Protein 7VFD (pdb70)

GO terms:
  GO:0042802 identical protein binding (F, IPI)

Foldseek 3Di:
DDDPCRVCVPVDDDDDDPPDDDDDDDFDKDKDKDKFFFDWAKVYWIKTKTKDADPQFFWWDWKKKKWKFAWDFAFFWKAWDQLLQLLFFQKKFKAWPFGTPAIDGSLVQCVVCVQPPVQSVLSPFDCLHFPTFGHDGRGGTRHHMDMGMHTRHFQQPPPNNLSTGGWLNIMMMMMTTTDQVLQTMKTFPNDPVVVVRVPDDIGMMMIIMTMRTDPDDDDKFKGWYKDKWWFDWQAQKTKFFQAFWFQKKFKFKDFDCPVDPQWFLFDQTSDDDQVSLQVRVVVLVVQQFKAKDLPDDDQWDPLWDKAFADPQQWDDQPPATAGEEEAPRDPSITMIGGFAQFWFDQDPPDDIDGQNRQWHYWYFYADPVVRGTDTDDTHGRDGQLSRQQHQCLQCDPSGPGNGHGGGPVSVSNIMRHNNPNATDRGNLNPDDFFQKKWKDFFNHTDDIDGDLVQQVVQCVVVVDDDGGNMDGQFPDDPTVDDTGTDGADVVSRGGMMMMGTDTHDDDPRDSSNPGMMMMMMMTIFMWMWDQDPTIDIDGDD/DDDPCRVCVPVDDDDDDPPDDDDDDDFDKDKDKDKFFFDWAKVYWIKTKTKDADPQFFWWDWKKKKWKFAWDFAFFWKAWDQLLQLLFFQKKFKAWPFGTPAIDGSLVQCVVCVQPPVQSVLSPFDCLHFPTFGHDGRGGTRHHMDMGMHTRHFQQPPPNNLSTGGWLNIMMMMMTTTDQVLQTMKTFPNDPVVVVRVPDDIGMMMIIMTMRTDPDDDDKFKGWYKDKWWFDWQAQKTKFFQAFWFQKKFKFKDFDCPVDPQWFLFDQTSDDDQVSLQVRVVVLVVQQFKAKDLPDDDQWDPLWDKAFADPQQWDDQPPATAGEEEAPRDPSITMIGGFAQFWFDQDPPDDIDGQNRQWHYWYFYADPVVRGTDTDDTHGRDGQLSRQQHQCLQCDPSGPGNGHGGGPVSVSNIMRHNNPNATDRGNLNPDDFFQKKWKDFFNHTDDIDGDLVQQVVQCVVVVDDDGGNMDGQFPDDPTVDDTGTDGADVVSRGGMMMMGTDTHDDDPRDSSNPGMMMMMMMTIFMWMWDQDPTIDIDGDD/DDDPCRVCVPVDDDDDDPPDDDDDDDFDKDKDKDKFFFDWAKVYWIKTKTKDADPQFFWWDWKKKKWKFAWDFAFFWKAWDQLLQLLFFQKKFKAWPFGTPAIDGSLVQCVVCVQPPVQSVLSPFDCLHFPTFGHDGRGGTRHHMDMGMHTRHFQQPPPNNLSTGGWLNIMMMMMTTTDQVLQTMKTFPNDPVVVVRVPDDIGMMMIIMTMRTDPDDDDKFKGWYKDKWWFDWQAQKTKFFQAFWFQKKFKFKDFDCPVDPQWFLFDQTSDDDQVSLQVRVVVLVVQQFKAKDLPDDDQWDPLWDKAFADPQQWDDQPPATAGEEEAPRDPSITMIGGFAQFWFDQDPPDDIDGQSRQWHYWYFYADPVVRGTDTDDTDGRDGQLSRQQHQCLQCDPSGPGNGHGGGPVSVSNIMRHNNPNATDRGNLNPDDFFQKKWKDFFNHTDDIDGDLVQQVVQCVVVVDDDGGNMDGQFPDDPTVDDTGTDGADVVSRGGMMMMGTDTHDDDPRDSSNPGMMMMMMMTIFMWMWDQDPTIDIDGDD

Secondary structure (DSSP, 8-state):
---HHHHHHT-----B-SS----BPBPPEEEEEEEEE-EEE-----EEEEEE--TT--EEEEEEEEEEEPPEESSEEEEE-TTHHHHTEEEEEEEETTEEEEEEEHHHHHHHHTT-HHHHHHTT-SHHHHS-EEE-STT-EEE--EEEEEEE--GGGTTGGGGPEE--S--EEEEEEEPPGGGGEEE-TTS-HHHHHHH----EEEEEEEEEESS-----EEEEEEEEEEPPTT-SEEEE---SEEEEEEEEEEEE-TTS--EES---TT--SHHHHHHHHHHHHHHHHEEEESSS--SS-TT--EEE--TT-EEEETTEEEEEEEES--TT-EEEEES-SBEE-SSTTS--EEGGGGEEEEEEEEETTTTEEEEEEEEE---HHHHHS-HHHHT-TT-SS--B---HHHHTT-EE---TT--TTSTT--S--EEEEEEEETTEEEEEESSSHHHHHHHHHHT-SS--EEEE---SPTTTBPPP-EE-BTTTTB--EEEEEEEPP--TTSGGGG-EEEEEEEEEEEEEEE-SSS-EEEE--/---HHHHHHT-----B-SS----BPBPPEEEEEEEEE-EEE-----EEEEEE--TT--EEEEEEEEEEEPPEESSEEEEE-TTHHHHTEEEEEEEETTEEEEEEEHHHHHHHHTT-HHHHHHTT-SHHHHS-EEE-STT-EEE--EEEEEEE--GGGTTGGGGPEE--S--EEEEEEEPPGGGGEEE-TTS-HHHHHHH----EEEEEEEEEESS-----EEEEEEEEEEPPTT-SEEEE---SEEEEEEEEEEEE-TTS--EES---TT--SHHHHHHHHHHHHHHHHEEEESSS--SS-TT--EEE--TT-EEEETTEEEEEEEES--TT-EEEEES-SBEE-SSTTS--EEGGGGEEEEEEEEETTTTEEEEEEEEE---HHHHHS-HHHHT-TT-SS--B---HHHHTT-EE---TT--TTSTT--S--EEEEEEEETTEEEEEESSSHHHHHHHHHHT-SS--EEEE---SPTTTBPPP-EE-BTTTTB--EEEEEEEPP--TTSGGGG-EEEEEEEEEEEEEEE-SSS-EEEE--/---HHHHHHT-----B-SS----BPBPPEEEEEEEEE-EEE-----EEEEEE--TT--EEEEEEEEEEEPPEESSEEEEE-TTHHHHTEEEEEEEETTEEEEEEEHHHHHHHHTT-HHHHHHTT-SHHHHS-EEE-STT-EEE--EEEEEEE--GGGTTGGGGPEE--S--EEEEEEEPPGGGGEEE-TTS-HHHHHHH----EEEEEEEEEESS-----EEEEEEEEEEPPTT-SEEEE---SEEEEEEEEEEEE-TTS--EES---TT--SHHHHHHHHHHHHHHHHEEEESSS--SS-TT--EEE--TT-EEEETTEEEEEEEES--TT-EEEEES-SBEE-SSTTS--EEGGGGEEEEEEEEETTTTEEEEEEEEE---HHHHHS-HHHHT-TT-SS--B---HHHHTT-EE---TT--TTSTT--S--EEEEEEEETTEEEEEESSSHHHHHHHHHHT-SS--EEEE---SPTTTBPPP-EE-BTTTTB--EEEEEEEPP--TTSGGGG-EEEEEEEEEEEEEEE-SSS-EEEE--

InterPro domains:
  IPR005008 Poxvirus rifampicin-resistance [PF03340] (5-547)

Structure (mmCIF, N/CA/C/O backbone):
data_7VFD
#
_entry.id   7VFD
#
_cell.length_a   1.00
_cell.length_b   1.00
_cell.length_c   1.00
_cell.angle_alpha   90.00
_cell.angle_beta   90.00
_cell.angle_gamma   90.00
#
_symmetry.space_group_name_H-M   'P 1'
#
loop_
_entity.id
_entity.type
_entity.pdbx_description
1 polymer 'Scaffold protein D13'
2 water water
#
loop_
_atom_site.group_PDB
_atom_site.id
_atom_site.type_symbol
_atom_site.label_atom_id
_atom_site.label_alt_id
_atom_site.label_comp_id
_atom_site.label_asym_id
_atom_site.label_entity_id
_atom_site.label_seq_id
_atom_site.pdbx_PDB_ins_code
_atom_site.Cartn_x
_atom_site.Cartn_y
_atom_site.Cartn_z
_atom_site.occupancy
_atom_site.B_iso_or_equiv
_atom_site.auth_seq_id
_atom_site.auth_comp_id
_atom_site.auth_asym_id
_atom_site.auth_atom_id
_atom_site.pdbx_PDB_model_num
ATOM 1 N N . ALA A 1 1 ? 125.165 163.509 154.433 1.00 45.07 0 ALA A N 1
ATOM 2 C CA . ALA A 1 1 ? 123.886 164.203 154.507 1.00 45.07 0 ALA A CA 1
ATOM 3 C C . ALA A 1 1 ? 122.752 163.235 154.830 1.00 45.07 0 ALA A C 1
ATOM 4 O O . ALA A 1 1 ? 122.085 162.724 153.932 1.00 45.07 0 ALA A O 1
ATOM 6 N N . MET A 1 2 ? 122.540 162.986 15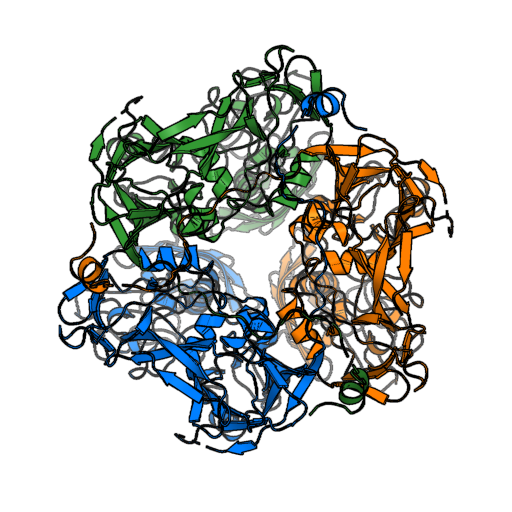6.119 1.00 46.29 1 MET A N 1
ATOM 7 C CA . MET A 1 2 ? 121.469 162.102 156.555 1.00 46.29 1 MET A CA 1
ATOM 8 C C . MET A 1 2 ? 120.127 162.819 156.481 1.00 46.29 1 MET A C 1
ATOM 9 O O . MET A 1 2 ? 120.019 164.002 156.811 1.00 46.29 1 MET A O 1
ATOM 14 N N . ASN A 1 3 ? 119.104 162.093 156.043 1.00 50.94 2 ASN A N 1
ATOM 15 C CA . ASN A 1 3 ? 117.766 162.655 155.944 1.00 50.94 2 ASN A CA 1
ATOM 16 C C . ASN A 1 3 ? 117.104 162.717 157.314 1.00 50.94 2 ASN A C 1
ATOM 17 O O . ASN A 1 3 ? 117.429 161.945 158.222 1.00 50.94 2 ASN A O 1
ATOM 22 N N . ASN A 1 4 ? 116.167 163.657 157.457 1.00 57.13 3 ASN A N 1
ATOM 23 C CA . ASN A 1 4 ? 115.401 163.752 158.696 1.00 57.13 3 ASN A CA 1
ATOM 24 C C . ASN A 1 4 ? 114.638 162.463 158.965 1.00 57.13 3 ASN A C 1
ATOM 25 O O . ASN A 1 4 ? 114.490 162.051 160.121 1.00 57.13 3 ASN A O 1
ATOM 30 N N . THR A 1 5 ? 114.154 161.809 157.907 1.00 51.11 4 THR A N 1
ATOM 31 C CA . THR A 1 5 ? 113.518 160.505 158.062 1.00 51.11 4 THR A CA 1
ATOM 32 C C . THR A 1 5 ? 114.463 159.515 158.730 1.00 51.11 4 THR A C 1
ATOM 33 O O . THR A 1 5 ? 114.082 158.808 159.670 1.00 51.11 4 THR A O 1
ATOM 37 N N . ILE A 1 6 ? 115.710 159.462 158.259 1.00 51.00 5 ILE A N 1
ATOM 38 C CA . ILE A 1 6 ? 116.687 158.535 158.821 1.00 51.00 5 ILE A CA 1
ATOM 39 C C . ILE A 1 6 ? 116.991 158.896 160.270 1.00 51.00 5 ILE A C 1
ATOM 40 O O . ILE A 1 6 ? 117.017 158.029 161.151 1.00 51.00 5 ILE A O 1
ATOM 45 N N . ILE A 1 7 ? 117.216 160.184 160.541 1.00 53.26 6 ILE A N 1
ATOM 46 C CA . ILE A 1 7 ? 117.619 160.580 161.886 1.00 53.26 6 ILE A CA 1
ATOM 47 C C . ILE A 1 7 ? 116.465 160.504 162.877 1.00 53.26 6 ILE A C 1
ATOM 48 O O . ILE A 1 7 ? 116.698 160.527 164.091 1.00 53.26 6 ILE A O 1
ATOM 53 N N . ASN A 1 8 ? 115.224 160.410 162.401 1.00 56.73 7 ASN A N 1
ATOM 54 C CA . ASN A 1 8 ? 114.083 160.244 163.290 1.00 56.73 7 ASN A CA 1
ATOM 55 C C . ASN A 1 8 ? 113.559 158.815 163.336 1.00 56.73 7 ASN A C 1
ATOM 56 O O . ASN A 1 8 ? 112.718 158.511 164.187 1.00 56.73 7 ASN A O 1
ATOM 61 N N . SER A 1 9 ? 114.027 157.938 162.445 1.00 52.21 8 SER A N 1
ATOM 62 C CA . SER A 1 9 ? 113.590 156.547 162.492 1.00 52.21 8 SER A CA 1
ATOM 63 C C . SER A 1 9 ? 114.141 155.816 163.710 1.00 52.21 8 SER A C 1
ATOM 64 O O . SER A 1 9 ? 113.457 154.952 164.270 1.00 52.21 8 SER A O 1
ATOM 67 N N . LEU A 1 10 ? 115.361 156.140 164.136 1.00 42.88 9 LEU A N 1
ATOM 68 C CA . LEU A 1 10 ? 115.978 155.469 165.273 1.00 42.88 9 LEU A CA 1
ATOM 69 C C . LEU A 1 10 ? 115.477 155.979 166.618 1.00 42.88 9 LEU A C 1
ATOM 70 O O . LEU A 1 10 ? 115.922 155.476 167.654 1.00 42.88 9 LEU A O 1
ATOM 75 N N . ILE A 1 11 ? 114.575 156.955 166.633 1.00 56.03 10 ILE A N 1
ATOM 76 C CA . ILE A 1 11 ? 114.052 157.490 167.884 1.00 56.03 10 ILE A CA 1
ATOM 77 C C . ILE A 1 11 ? 112.920 156.610 168.402 1.00 56.03 10 ILE A C 1
ATOM 78 O O . ILE A 1 11 ? 112.924 156.193 169.560 1.00 56.03 10 ILE A O 1
ATOM 83 N N . SER A 1 16 ? 119.214 150.194 177.896 1.00 52.61 15 SER A N 1
ATOM 84 C CA . SER A 1 16 ? 117.978 149.721 177.285 1.00 52.61 15 SER A CA 1
ATOM 85 C C . SER A 1 16 ? 118.014 148.209 177.089 1.00 52.61 15 SER A C 1
ATOM 86 O O . SER A 1 16 ? 117.522 147.452 177.925 1.00 52.61 15 SER A O 1
ATOM 89 N N . ILE A 1 17 ? 118.599 147.778 175.974 1.00 44.05 16 ILE A N 1
ATOM 90 C CA . ILE A 1 17 ? 118.749 146.366 175.646 1.00 44.05 16 ILE A CA 1
ATOM 91 C C . ILE A 1 17 ? 120.228 146.078 175.441 1.00 44.05 16 ILE A C 1
ATOM 92 O O . ILE A 1 17 ? 120.953 146.894 174.861 1.00 44.05 16 ILE A O 1
ATOM 97 N N . LYS A 1 18 ? 120.679 144.923 175.923 1.00 36.15 17 LYS A N 1
ATOM 98 C CA . LYS A 1 18 ? 122.056 144.493 175.700 1.00 36.15 17 LYS A CA 1
ATOM 99 C C . LYS A 1 18 ? 122.245 144.185 174.219 1.00 36.15 17 LYS A C 1
ATOM 100 O O . LYS A 1 18 ? 121.642 143.246 173.692 1.00 36.15 17 LYS A O 1
ATOM 106 N N . ARG A 1 19 ? 123.073 144.976 173.541 1.00 21.82 18 ARG A N 1
ATOM 107 C CA . ARG A 1 19 ? 123.256 144.871 172.101 1.00 21.82 18 ARG A CA 1
ATOM 108 C C . ARG A 1 19 ? 124.680 144.440 171.786 1.00 21.82 18 ARG A C 1
ATOM 109 O O . ARG A 1 19 ? 125.637 145.003 172.324 1.00 21.82 18 ARG A O 1
ATOM 117 N N . SER A 1 20 ? 124.811 143.448 170.912 1.00 18.80 19 SER A N 1
ATOM 118 C CA . SER A 1 20 ? 126.122 143.024 170.445 1.00 18.80 19 SER A CA 1
ATOM 119 C C . SER A 1 20 ? 126.711 144.077 169.516 1.00 18.80 19 SER A C 1
ATOM 120 O O . SER A 1 20 ? 126.036 144.560 168.603 1.00 18.80 19 SER A O 1
ATOM 123 N N . ASN A 1 21 ? 127.968 144.435 169.749 1.00 15.21 20 ASN A N 1
ATOM 124 C CA . ASN A 1 21 ? 128.635 145.469 168.966 1.00 15.21 20 ASN A CA 1
ATOM 125 C C . ASN A 1 21 ? 128.995 144.905 167.595 1.00 15.21 20 ASN A C 1
ATOM 126 O O . ASN A 1 21 ? 129.831 144.004 167.488 1.00 15.21 20 ASN A O 1
ATOM 131 N N . VAL A 1 22 ? 128.367 145.432 166.545 1.00 12.62 21 VAL A N 1
ATOM 132 C CA . VAL A 1 22 ? 128.671 145.040 165.173 1.00 12.62 21 VAL A CA 1
ATOM 133 C C . VAL A 1 22 ? 129.450 146.120 164.435 1.00 12.62 21 VAL A C 1
ATOM 134 O O . VAL A 1 22 ? 129.564 146.066 163.209 1.00 12.62 21 VAL A O 1
ATOM 138 N N . PHE A 1 23 ? 129.977 147.112 165.148 1.00 12.25 22 PHE A N 1
ATOM 139 C CA . PHE A 1 23 ? 130.789 148.157 164.537 1.00 12.25 22 PHE A CA 1
ATOM 140 C C . PHE A 1 23 ? 132.213 148.178 165.071 1.00 12.25 22 PHE A C 1
ATOM 141 O O . PHE A 1 23 ? 132.981 149.079 164.724 1.00 12.25 22 PHE A O 1
ATOM 149 N N . ALA A 1 24 ? 132.581 147.210 165.901 1.00 19.57 23 ALA A N 1
ATOM 150 C CA . ALA A 1 24 ? 133.932 147.111 166.424 1.00 19.57 23 ALA A CA 1
ATOM 151 C C . ALA A 1 24 ? 134.154 145.682 166.883 1.00 19.57 23 ALA A C 1
ATOM 152 O O . ALA A 1 24 ? 133.204 144.933 167.121 1.00 19.57 23 ALA A O 1
ATOM 154 N N . VAL A 1 25 ? 135.425 145.311 167.000 1.00 29.55 24 VAL A N 1
ATOM 155 C CA . VAL A 1 25 ? 135.799 144.032 167.581 1.00 29.55 24 VAL A CA 1
ATOM 156 C C . VAL A 1 25 ? 137.196 144.173 168.161 1.00 29.55 24 VAL A C 1
ATOM 157 O O . VAL A 1 25 ? 138.013 144.958 167.673 1.00 29.55 24 VAL A O 1
ATOM 161 N N . ASP A 1 26 ? 137.457 143.433 169.233 1.00 36.64 25 ASP A N 1
ATOM 162 C CA . ASP A 1 26 ? 138.801 143.353 169.782 1.00 36.64 25 ASP A CA 1
ATOM 163 C C . ASP A 1 26 ? 139.641 142.440 168.904 1.00 36.64 25 ASP A C 1
ATOM 164 O O . ASP A 1 26 ? 139.262 141.294 168.647 1.00 36.64 25 ASP A O 1
ATOM 169 N N . SER A 1 27 ? 140.774 142.947 168.434 1.00 30.55 26 SER A N 1
ATOM 170 C CA . SER A 1 27 ? 141.669 142.144 167.615 1.00 30.55 26 SER A CA 1
ATOM 171 C C . SER A 1 27 ? 142.471 141.211 168.511 1.00 30.55 26 SER A C 1
ATOM 172 O O . SER A 1 27 ? 143.292 141.667 169.313 1.00 30.55 26 SER A O 1
ATOM 175 N N . GLN A 1 28 ? 142.229 139.912 168.378 1.00 23.50 27 GLN A N 1
ATOM 176 C CA . GLN A 1 28 ? 143.021 138.924 169.094 1.00 23.50 27 GLN A CA 1
ATOM 177 C C . GLN A 1 28 ? 144.417 138.832 168.494 1.00 23.50 27 GLN A C 1
ATOM 178 O O . GLN A 1 28 ? 144.584 138.825 167.273 1.00 23.50 27 GLN A O 1
ATOM 184 N N . ILE A 1 29 ? 145.425 138.769 169.355 1.00 18.86 28 ILE A N 1
ATOM 185 C CA . ILE A 1 29 ? 146.791 138.548 168.891 1.00 18.86 28 ILE A CA 1
ATOM 186 C C . ILE A 1 29 ? 146.959 137.059 168.612 1.00 18.86 28 ILE A C 1
ATOM 187 O O . ILE A 1 29 ? 146.770 136.235 169.514 1.00 18.86 28 ILE A O 1
ATOM 192 N N . PRO A 1 30 ? 147.301 136.670 167.391 1.00 16.25 29 PRO A N 1
ATOM 193 C CA . PRO A 1 30 ? 147.423 135.248 167.067 1.00 16.25 29 PRO A CA 1
ATOM 194 C C . PRO A 1 30 ? 148.760 134.680 167.528 1.00 16.25 29 PRO A C 1
ATOM 195 O O . PRO A 1 30 ? 149.654 135.396 167.974 1.00 16.25 29 PRO A O 1
ATOM 199 N N . THR A 1 31 ? 148.879 133.361 167.388 1.00 14.90 30 THR A N 1
ATOM 200 C CA . THR A 1 31 ? 150.150 132.679 167.592 1.00 14.90 30 THR A CA 1
ATOM 201 C C . THR A 1 31 ? 151.224 133.307 166.715 1.00 14.90 30 THR A C 1
ATOM 202 O O . THR A 1 31 ? 150.978 133.641 165.555 1.00 14.90 30 THR A O 1
ATOM 206 N N . LEU A 1 32 ? 152.410 133.489 167.282 1.00 15.27 31 LEU A N 1
ATOM 207 C CA . LEU A 1 32 ? 153.515 134.044 166.517 1.00 15.27 31 LEU A CA 1
ATOM 208 C C . LEU A 1 32 ? 154.020 133.022 165.503 1.00 15.27 31 LEU A C 1
ATOM 209 O O . LEU A 1 32 ? 154.364 131.893 165.862 1.00 15.27 31 LEU A O 1
ATOM 214 N N . TYR A 1 33 ? 154.052 133.411 164.231 1.00 14.54 32 TYR A N 1
ATOM 215 C CA . TYR A 1 33 ? 154.495 132.506 163.182 1.00 14.54 32 TYR A CA 1
ATOM 216 C C . TYR A 1 33 ? 155.033 133.312 162.010 1.00 14.54 32 TYR A C 1
ATOM 217 O O . TYR A 1 33 ? 154.844 134.526 161.918 1.00 14.54 32 TYR A O 1
ATOM 226 N N . MET A 1 34 ? 155.696 132.608 161.105 1.00 20.19 33 MET A N 1
ATOM 227 C CA . MET A 1 34 ? 156.253 133.176 159.889 1.00 20.19 33 MET A CA 1
ATOM 228 C C . MET A 1 34 ? 156.152 132.155 158.762 1.00 20.19 33 MET A C 1
ATOM 229 O O . MET A 1 34 ? 156.746 131.075 158.850 1.00 20.19 33 MET A O 1
ATOM 234 N N . PRO A 1 35 ? 155.400 132.440 157.704 1.00 17.27 34 PRO A N 1
ATOM 235 C CA . PRO A 1 35 ? 155.287 131.488 156.597 1.00 17.27 34 PRO A CA 1
ATOM 236 C C . PRO A 1 35 ? 156.411 131.633 155.584 1.00 17.27 34 PRO A C 1
ATOM 237 O O . PRO A 1 35 ? 157.030 132.687 155.441 1.00 17.27 34 PRO A O 1
ATOM 241 N N . GLN A 1 36 ? 156.676 130.539 154.875 1.00 22.86 35 GLN A N 1
ATOM 242 C CA . GLN A 1 36 ? 157.686 130.546 153.828 1.00 22.86 35 GLN A CA 1
ATOM 243 C C . GLN A 1 36 ? 157.307 129.558 152.737 1.00 22.86 35 GLN A C 1
ATOM 244 O O . GLN A 1 36 ? 156.868 128.443 153.026 1.00 22.86 35 GLN A O 1
ATOM 250 N N . TYR A 1 37 ? 157.472 129.982 151.486 1.00 16.75 36 TYR A N 1
ATOM 251 C CA . TYR A 1 37 ? 157.331 129.085 150.347 1.00 16.75 36 TYR A CA 1
ATOM 252 C C . TYR A 1 37 ? 158.606 128.263 150.220 1.00 16.75 36 TYR A C 1
ATOM 253 O O . TYR A 1 37 ? 159.704 128.822 150.142 1.00 16.75 36 TYR A O 1
ATOM 262 N N . ILE A 1 38 ? 158.467 126.943 150.219 1.00 15.52 37 ILE A N 1
ATOM 263 C CA . ILE A 1 38 ? 159.602 126.031 150.204 1.00 15.52 37 ILE A CA 1
ATOM 264 C C . ILE A 1 38 ? 159.466 125.097 149.012 1.00 15.52 37 ILE A C 1
ATOM 265 O O . ILE A 1 38 ? 158.410 124.488 148.816 1.00 15.52 37 ILE A O 1
ATOM 270 N N . SER A 1 39 ? 160.533 124.975 148.225 1.00 16.41 38 SER A N 1
ATOM 271 C CA . SER A 1 39 ? 160.573 124.077 147.080 1.00 16.41 38 SER A CA 1
ATOM 272 C C . SER A 1 39 ? 161.616 122.991 147.302 1.00 16.41 38 SER A C 1
ATOM 273 O O . SER A 1 39 ? 162.721 123.267 147.777 1.00 16.41 38 SER A O 1
ATOM 276 N N . LEU A 1 40 ? 161.256 121.757 146.963 1.00 16.81 39 LEU A N 1
ATOM 277 C CA . LEU A 1 40 ? 162.131 120.607 147.120 1.00 16.81 39 LEU A CA 1
ATOM 278 C C . LEU A 1 40 ? 162.250 119.857 145.805 1.00 16.81 39 LEU A C 1
ATOM 279 O O . LEU A 1 40 ? 161.331 119.859 144.985 1.00 16.81 39 LEU A O 1
ATOM 284 N N . SER A 1 41 ? 163.386 119.195 145.625 1.00 21.15 40 SER A N 1
ATOM 285 C CA . SER A 1 41 ? 163.595 118.288 144.510 1.00 21.15 40 SER A CA 1
ATOM 286 C C . SER A 1 41 ? 163.418 116.853 144.986 1.00 21.15 40 SER A C 1
ATOM 287 O O . SER A 1 41 ? 163.691 116.526 146.143 1.00 21.15 40 SER A O 1
ATOM 290 N N . GLY A 1 42 ? 162.945 115.996 144.083 1.00 22.79 41 GLY A N 1
ATOM 291 C CA . GLY A 1 42 ? 162.644 114.622 144.405 1.00 22.79 41 GLY A CA 1
ATOM 292 C C . GLY A 1 42 ? 163.653 113.633 143.842 1.00 22.79 41 GLY A C 1
ATOM 293 O O . GLY A 1 42 ? 164.475 113.945 142.983 1.00 22.79 41 GLY A O 1
ATOM 294 N N . VAL A 1 43 ? 163.568 112.415 144.362 1.00 24.45 42 VAL A N 1
ATOM 295 C CA . VAL A 1 43 ? 164.324 111.275 143.862 1.00 24.45 42 VAL A CA 1
ATOM 296 C C . VAL A 1 43 ? 163.375 110.409 143.044 1.00 24.45 42 VAL A C 1
ATOM 297 O O . VAL A 1 43 ? 162.342 109.957 143.552 1.00 24.45 42 VAL A O 1
ATOM 301 N N . MET A 1 44 ? 163.720 110.175 141.782 1.00 28.37 43 MET A N 1
ATOM 302 C CA . MET A 1 44 ? 162.894 109.369 140.895 1.00 28.37 43 MET A CA 1
ATOM 303 C C . MET A 1 44 ? 163.351 107.919 140.909 1.00 28.37 43 MET A C 1
ATOM 304 O O . MET A 1 44 ? 164.550 107.632 140.888 1.00 28.37 43 MET A O 1
ATOM 309 N N . THR A 1 45 ? 162.387 107.006 140.951 1.00 30.72 44 THR A N 1
ATOM 310 C CA . THR A 1 45 ? 162.632 105.583 140.783 1.00 30.72 44 THR A CA 1
ATOM 311 C C . THR A 1 45 ? 161.604 105.029 139.807 1.00 30.72 44 THR A C 1
ATOM 312 O O . THR A 1 45 ? 160.599 105.672 139.497 1.00 30.72 44 THR A O 1
ATOM 316 N N . ASN A 1 46 ? 161.866 103.821 139.323 1.00 33.98 45 ASN A N 1
ATOM 317 C CA . ASN A 1 46 ? 160.967 103.162 138.385 1.00 33.98 45 ASN A CA 1
ATOM 318 C C . ASN A 1 46 ? 160.652 101.738 138.826 1.00 33.98 45 ASN A C 1
ATOM 319 O O . ASN A 1 46 ? 159.836 101.524 139.722 1.00 33.98 45 ASN A O 1
ATOM 324 N N . ASP A 1 50 ? 155.015 96.901 136.382 1.00 53.97 49 ASP A N 1
ATOM 325 C CA . ASP A 1 50 ? 154.400 98.222 136.429 1.00 53.97 49 ASP A CA 1
ATOM 326 C C . ASP A 1 50 ? 155.362 99.295 135.931 1.00 53.97 49 ASP A C 1
ATOM 327 O O . ASP A 1 50 ? 154.974 100.163 135.149 1.00 53.97 49 ASP A O 1
ATOM 332 N N . ASN A 1 51 ? 156.612 99.219 136.399 1.00 45.95 50 ASN A N 1
ATOM 333 C CA . ASN A 1 51 ? 157.703 100.127 136.041 1.00 45.95 50 ASN A CA 1
ATOM 334 C C . ASN A 1 51 ? 157.275 101.591 135.985 1.00 45.95 50 ASN A C 1
ATOM 335 O O . ASN A 1 51 ? 157.808 102.370 135.190 1.00 45.95 50 ASN A O 1
ATOM 340 N N . GLN A 1 52 ? 156.322 101.976 136.827 1.00 30.84 51 GLN A N 1
ATOM 341 C CA . GLN A 1 52 ? 155.880 103.359 136.870 1.00 30.84 51 GLN A CA 1
ATOM 342 C C . GLN A 1 52 ? 156.943 104.249 137.497 1.00 30.84 51 GLN A C 1
ATOM 343 O O . GLN A 1 52 ? 157.667 103.844 138.409 1.00 30.84 51 GLN A O 1
ATOM 349 N N . ALA A 1 53 ? 157.036 105.474 136.991 1.00 20.73 52 ALA A N 1
ATOM 350 C CA . ALA A 1 53 ? 157.863 106.481 137.635 1.00 20.73 52 ALA A CA 1
ATOM 351 C C . ALA A 1 53 ? 157.270 106.852 138.987 1.00 20.73 52 ALA A C 1
ATOM 352 O O . ALA A 1 53 ? 156.049 106.926 139.146 1.00 20.73 52 ALA A O 1
ATOM 354 N N . ILE A 1 54 ? 158.141 107.086 139.967 1.00 19.67 53 ILE A N 1
ATOM 355 C CA . ILE A 1 54 ? 157.726 107.450 141.319 1.00 19.67 53 ILE A CA 1
ATOM 356 C C . ILE A 1 54 ? 158.663 108.531 141.840 1.00 19.67 53 ILE A C 1
ATOM 357 O O . ILE A 1 54 ? 159.881 108.332 141.883 1.00 19.67 53 ILE A O 1
ATOM 362 N N . ALA A 1 55 ? 158.102 109.668 142.238 1.00 15.32 54 ALA A N 1
ATOM 363 C CA . ALA A 1 55 ? 158.862 110.771 142.808 1.00 15.32 54 ALA A CA 1
ATOM 364 C C . ALA A 1 55 ? 158.637 110.827 144.312 1.00 15.32 54 ALA A C 1
ATOM 365 O O . ALA A 1 55 ? 157.492 110.851 144.774 1.00 15.32 54 ALA A O 1
ATOM 367 N N . SER A 1 56 ? 159.727 110.852 145.069 1.00 15.92 55 SER A N 1
ATOM 368 C CA . SER A 1 56 ? 159.678 110.914 146.523 1.00 15.92 55 SER A CA 1
ATOM 369 C C . SER A 1 56 ? 160.327 112.203 146.998 1.00 15.92 55 SER A C 1
ATOM 370 O O . SER A 1 56 ? 161.413 112.563 146.537 1.00 15.92 55 SER A O 1
ATOM 373 N N . PHE A 1 57 ? 159.659 112.892 147.914 1.00 14.31 56 PHE A N 1
ATOM 374 C CA . PHE A 1 57 ? 160.164 114.123 148.498 1.00 14.31 56 PHE A CA 1
ATOM 375 C C . PHE A 1 57 ? 160.196 113.969 150.011 1.00 14.31 56 PHE A C 1
ATOM 376 O O . PHE A 1 57 ? 159.190 113.597 150.619 1.00 14.31 56 PHE A O 1
ATOM 384 N N . GLU A 1 58 ? 161.341 114.267 150.614 1.00 21.77 57 GLU A N 1
ATOM 385 C CA . GLU A 1 58 ? 161.520 114.160 152.056 1.00 21.77 57 GLU A CA 1
ATOM 386 C C . GLU A 1 58 ? 161.523 115.550 152.677 1.00 21.77 57 GLU A C 1
ATOM 387 O O . GLU A 1 58 ? 162.363 116.387 152.332 1.00 21.77 57 GLU A O 1
ATOM 393 N N . ILE A 1 59 ? 160.580 115.792 153.580 1.00 21.09 58 ILE A N 1
ATOM 394 C CA . ILE A 1 59 ? 160.483 117.037 154.331 1.00 21.09 58 ILE A CA 1
ATOM 395 C C . ILE A 1 59 ? 160.990 116.761 155.740 1.00 21.09 58 ILE A C 1
ATOM 396 O O . ILE A 1 59 ? 160.354 116.032 156.505 1.00 21.09 58 ILE A O 1
ATOM 401 N N . ARG A 1 60 ? 162.137 117.335 156.089 1.00 35.60 59 ARG A N 1
ATOM 402 C CA . ARG A 1 60 ? 162.717 117.166 157.418 1.00 35.60 59 ARG A CA 1
ATOM 403 C C . ARG A 1 60 ? 163.398 118.468 157.809 1.00 35.60 59 ARG A C 1
ATOM 404 O O . ARG A 1 60 ? 164.444 118.815 157.254 1.00 35.60 59 ARG A O 1
ATOM 412 N N . ASP A 1 61 ? 162.804 119.187 158.758 1.00 38.61 60 ASP A N 1
ATOM 413 C CA . ASP A 1 61 ? 163.349 120.461 159.220 1.00 38.61 60 ASP A CA 1
ATOM 414 C C . ASP A 1 61 ? 162.728 120.768 160.570 1.00 38.61 60 ASP A C 1
ATOM 415 O O . ASP A 1 61 ? 161.501 120.869 160.674 1.00 38.61 60 ASP A O 1
ATOM 420 N N . GLN A 1 62 ? 163.567 120.931 161.593 1.00 39.13 61 GLN A N 1
ATOM 421 C CA . GLN A 1 62 ? 163.058 121.186 162.934 1.00 39.13 61 GLN A CA 1
ATOM 422 C C . GLN A 1 62 ? 162.315 122.509 163.031 1.00 39.13 61 GLN A C 1
ATOM 423 O O . GLN A 1 62 ? 161.487 122.675 163.931 1.00 39.13 61 GLN A O 1
ATOM 429 N N . TYR A 1 63 ? 162.580 123.450 162.130 1.00 36.95 62 TYR A N 1
ATOM 430 C CA . TYR A 1 63 ? 161.938 124.751 162.206 1.00 36.95 62 TYR A CA 1
ATOM 431 C C . TYR A 1 63 ? 160.628 124.821 161.437 1.00 36.95 62 TYR A C 1
ATOM 432 O O . TYR A 1 63 ? 159.865 125.770 161.636 1.00 36.95 62 TYR A O 1
ATOM 441 N N . ILE A 1 64 ? 160.340 123.846 160.580 1.00 25.02 63 ILE A N 1
ATOM 442 C CA . ILE A 1 64 ? 159.022 123.744 159.965 1.00 25.02 63 ILE A CA 1
ATOM 443 C C . ILE A 1 64 ? 158.097 123.085 160.981 1.00 25.02 63 ILE A C 1
ATOM 444 O O . ILE A 1 64 ? 158.260 121.910 161.312 1.00 25.02 63 ILE A O 1
ATOM 449 N N . THR A 1 65 ? 157.132 123.846 161.488 1.00 16.28 64 THR A N 1
ATOM 450 C CA . THR A 1 65 ? 156.179 123.333 162.461 1.00 16.28 64 THR A CA 1
ATOM 451 C C . THR A 1 65 ? 154.934 122.765 161.794 1.00 16.28 64 THR A C 1
ATOM 452 O O . THR A 1 65 ? 154.364 121.784 162.279 1.00 16.28 64 THR A O 1
ATOM 456 N N . ALA A 1 66 ? 154.502 123.366 160.691 1.00 12.22 65 ALA A N 1
ATOM 457 C CA . ALA A 1 66 ? 153.301 122.939 159.994 1.00 12.22 65 ALA A CA 1
ATOM 458 C C . ALA A 1 66 ? 153.444 123.284 158.521 1.00 12.22 65 ALA A C 1
ATOM 459 O O . ALA A 1 66 ? 154.311 124.068 158.131 1.00 12.22 65 ALA A O 1
ATOM 461 N N . LEU A 1 67 ? 152.581 122.688 157.703 1.00 11.71 66 LEU A N 1
ATOM 462 C CA . LEU A 1 67 ? 152.581 122.978 156.279 1.00 11.71 66 LEU A CA 1
ATOM 463 C C . LEU A 1 67 ? 151.204 122.707 155.696 1.00 11.71 66 LEU A C 1
ATOM 464 O O . LEU A 1 67 ? 150.383 122.002 156.286 1.00 11.71 66 LEU A O 1
ATOM 469 N N . ASN A 1 68 ? 150.971 123.284 154.521 1.00 10.66 67 ASN A N 1
ATOM 470 C CA . ASN A 1 68 ? 149.832 122.941 153.681 1.00 10.66 67 ASN A CA 1
ATOM 471 C C . ASN A 1 68 ? 150.085 123.514 152.292 1.00 10.66 67 ASN A C 1
ATOM 472 O O . ASN A 1 68 ? 151.119 124.135 152.039 1.00 10.66 67 ASN A O 1
ATOM 477 N N . HIS A 1 69 ? 149.128 123.284 151.390 1.00 12.10 68 HIS A N 1
ATOM 478 C CA . HIS A 1 69 ? 149.150 123.799 150.018 1.00 12.10 68 HIS A CA 1
ATOM 479 C C . HIS A 1 69 ? 150.327 123.217 149.226 1.00 12.10 68 HIS A C 1
ATOM 480 O O . HIS A 1 69 ? 151.290 123.902 148.889 1.00 12.10 68 HIS A O 1
ATOM 487 N N . LEU A 1 70 ? 150.220 121.922 148.944 1.00 11.14 69 LEU A N 1
ATOM 488 C CA . LEU A 1 70 ? 151.210 121.250 148.110 1.00 11.14 69 LEU A CA 1
ATOM 489 C C . LEU A 1 70 ? 150.973 121.595 146.643 1.00 11.14 69 LEU A C 1
ATOM 490 O O . LEU A 1 70 ? 149.849 121.483 146.144 1.00 11.14 69 LEU A O 1
ATOM 495 N N . VAL A 1 71 ? 152.027 122.021 145.955 1.00 16.92 70 VAL A N 1
ATOM 496 C CA . VAL A 1 71 ? 151.991 122.260 144.517 1.00 16.92 70 VAL A CA 1
ATOM 497 C C . VAL A 1 71 ? 153.096 121.432 143.878 1.00 16.92 70 VAL A C 1
ATOM 498 O O . VAL A 1 71 ? 154.250 121.478 144.320 1.00 16.92 70 VAL A O 1
ATOM 502 N N . LEU A 1 72 ? 152.744 120.674 142.848 1.00 12.25 71 LEU A N 1
ATOM 503 C CA . LEU A 1 72 ? 153.703 119.880 142.093 1.00 12.25 71 LEU A CA 1
ATOM 504 C C . LEU A 1 72 ? 153.908 120.528 140.731 1.00 12.25 71 LEU A C 1
ATOM 505 O O . LEU A 1 72 ? 152.949 120.707 139.973 1.00 12.25 71 LEU A O 1
ATOM 510 N N . SER A 1 73 ? 155.145 120.891 140.427 1.00 12.70 72 SER A N 1
ATOM 511 C CA . SER A 1 73 ? 155.489 121.409 139.114 1.00 12.70 72 SER A CA 1
ATOM 512 C C . SER A 1 73 ? 156.119 120.308 138.271 1.00 12.70 72 SER A C 1
ATOM 513 O O . SER A 1 73 ? 156.743 119.381 138.791 1.00 12.70 72 SER A O 1
ATOM 516 N N . LEU A 1 74 ? 155.929 120.410 136.958 1.00 13.56 73 LEU A N 1
ATOM 517 C CA . LEU A 1 74 ? 156.434 119.425 136.011 1.00 13.56 73 LEU A CA 1
ATOM 518 C C . LEU A 1 74 ? 156.928 120.136 134.765 1.00 13.56 73 LEU A C 1
ATOM 519 O O . LEU A 1 74 ? 156.221 120.978 134.206 1.00 13.56 73 LEU A O 1
ATOM 524 N N . GLU A 1 75 ? 158.133 119.784 134.330 1.00 18.91 74 GLU A N 1
ATOM 525 C CA . GLU A 1 75 ? 158.727 120.348 133.125 1.00 18.91 74 GLU A CA 1
ATOM 526 C C . GLU A 1 75 ? 158.347 119.476 131.934 1.00 18.91 74 GLU A C 1
ATOM 527 O O . GLU A 1 75 ? 158.787 118.328 131.833 1.00 18.91 74 GLU A O 1
ATOM 533 N N . LEU A 1 76 ? 157.530 120.017 131.036 1.00 17.24 75 LEU A N 1
ATOM 534 C CA . LEU A 1 76 ? 157.302 119.184 129.861 1.00 17.24 75 LEU A CA 1
ATOM 535 C C . LEU A 1 76 ? 158.367 119.468 128.804 1.00 17.24 75 LEU A C 1
ATOM 536 O O . LEU A 1 76 ? 158.672 120.629 128.527 1.00 17.24 75 LEU A O 1
ATOM 541 N N . PRO A 1 77 ? 158.941 118.433 128.207 1.00 20.65 76 PRO A N 1
ATOM 542 C CA . PRO A 1 77 ? 160.065 118.627 127.288 1.00 20.65 76 PRO A CA 1
ATOM 543 C C . PRO A 1 77 ? 159.611 119.097 125.911 1.00 20.65 76 PRO A C 1
ATOM 544 O O . PRO A 1 77 ? 158.442 119.012 125.536 1.00 20.65 76 PRO A O 1
ATOM 548 N N . GLU A 1 78 ? 160.581 119.606 125.157 1.00 25.15 77 GLU A N 1
ATOM 549 C CA . GLU A 1 78 ? 160.365 119.917 123.751 1.00 25.15 77 GLU A CA 1
ATOM 550 C C . GLU A 1 78 ? 160.060 118.645 122.971 1.00 25.15 77 GLU A C 1
ATOM 551 O O . GLU A 1 78 ? 160.748 117.633 123.117 1.00 25.15 77 GLU A O 1
ATOM 557 N N . VAL A 1 79 ? 159.012 118.695 122.153 1.00 22.71 78 VAL A N 1
ATOM 558 C CA . VAL A 1 79 ? 158.596 117.575 121.316 1.00 22.71 78 VAL A CA 1
ATOM 559 C C . VAL A 1 79 ? 158.918 117.916 119.869 1.00 22.71 78 VAL A C 1
ATOM 560 O O . VAL A 1 79 ? 158.508 118.968 119.366 1.00 22.71 78 VAL A O 1
ATOM 564 N N . LYS A 1 80 ? 159.639 117.024 119.199 1.00 30.89 79 LYS A N 1
ATOM 565 C CA . LYS A 1 80 ? 160.062 117.227 117.823 1.00 30.89 79 LYS A CA 1
ATOM 566 C C . LYS A 1 80 ? 159.651 116.032 116.976 1.00 30.89 79 LYS A C 1
ATOM 567 O O . LYS A 1 80 ? 159.240 114.987 117.485 1.00 30.89 79 LYS A O 1
ATOM 573 N N . GLY A 1 81 ? 159.774 116.199 115.673 1.00 32.38 80 GLY A N 1
ATOM 574 C CA . GLY A 1 81 ? 159.470 115.158 114.718 1.00 32.38 80 GLY A CA 1
ATOM 575 C C . GLY A 1 81 ? 158.257 115.514 113.880 1.00 32.38 80 GLY A C 1
ATOM 576 O O . GLY A 1 81 ? 157.784 116.653 113.860 1.00 32.38 80 GLY A O 1
ATOM 577 N N . MET A 1 82 ? 157.751 114.507 113.182 1.00 32.96 81 MET A N 1
ATOM 578 C CA . MET A 1 82 ? 156.582 114.655 112.334 1.00 32.96 81 MET A CA 1
ATOM 579 C C . MET A 1 82 ? 155.400 113.896 112.922 1.00 32.96 81 MET A C 1
ATOM 580 O O . MET A 1 82 ? 155.548 113.054 113.811 1.00 32.96 81 MET A O 1
ATOM 585 N N . GLY A 1 83 ? 154.223 114.203 112.410 1.00 22.68 82 GLY A N 1
ATOM 586 C CA . GLY A 1 83 ? 152.987 113.633 112.898 1.00 22.68 82 GLY A CA 1
ATOM 587 C C . GLY A 1 83 ? 152.154 114.672 113.622 1.00 22.68 82 GLY A C 1
ATOM 588 O O . GLY A 1 83 ? 152.476 115.861 113.659 1.00 22.68 82 GLY A O 1
ATOM 589 N N . ARG A 1 84 ? 151.063 114.202 114.211 1.00 16.97 83 ARG A N 1
ATOM 590 C CA . ARG A 1 84 ? 150.154 115.062 114.953 1.00 16.97 83 ARG A CA 1
ATOM 591 C C . ARG A 1 84 ? 150.220 114.724 116.435 1.00 16.97 83 ARG A C 1
ATOM 592 O O . ARG A 1 84 ? 150.224 113.551 116.814 1.00 16.97 83 ARG A O 1
ATOM 600 N N . PHE A 1 85 ? 150.260 115.759 117.270 1.00 13.32 84 PHE A N 1
ATOM 601 C CA . PHE A 1 85 ? 150.574 115.581 118.680 1.00 13.32 84 PHE A CA 1
ATOM 602 C C . PHE A 1 85 ? 149.989 116.736 119.473 1.00 13.32 84 PHE A C 1
ATOM 603 O O . PHE A 1 85 ? 150.220 117.900 119.140 1.00 13.32 84 PHE A O 1
ATOM 611 N N . GLY A 1 86 ? 149.248 116.405 120.528 1.00 10.83 85 GLY A N 1
ATOM 612 C CA . GLY A 1 86 ? 148.876 117.367 121.542 1.00 10.83 85 GLY A CA 1
ATOM 613 C C . GLY A 1 86 ? 148.886 116.722 122.913 1.00 10.83 85 GLY A C 1
ATOM 614 O O . GLY A 1 86 ? 149.157 115.529 123.055 1.00 10.83 85 GLY A O 1
ATOM 615 N N . TYR A 1 87 ? 148.586 117.532 123.918 1.00 9.65 86 TYR A N 1
ATOM 616 C CA . TYR A 1 87 ? 148.398 117.054 125.277 1.00 9.65 86 TYR A CA 1
ATOM 617 C C . TYR A 1 87 ? 146.918 117.080 125.630 1.00 9.65 86 TYR A C 1
ATOM 618 O O . TYR A 1 87 ? 146.163 117.929 125.150 1.00 9.65 86 TYR A O 1
ATOM 627 N N . VAL A 1 88 ? 146.510 116.136 126.469 1.00 9.53 87 VAL A N 1
ATOM 628 C CA . VAL A 1 88 ? 145.166 116.142 127.036 1.00 9.53 87 VAL A CA 1
ATOM 629 C C . VAL A 1 88 ? 144.981 117.425 127.839 1.00 9.53 87 VAL A C 1
ATOM 630 O O . VAL A 1 88 ? 145.947 117.936 128.423 1.00 9.53 87 VAL A O 1
ATOM 634 N N . PRO A 1 89 ? 143.777 117.991 127.879 1.00 8.62 88 PRO A N 1
ATOM 635 C CA . PRO A 1 89 ? 143.532 119.121 128.779 1.00 8.62 88 PRO A CA 1
ATOM 636 C C . PRO A 1 89 ? 143.805 118.717 130.219 1.00 8.62 88 PRO A C 1
ATOM 637 O O . PRO A 1 89 ? 143.571 117.574 130.614 1.00 8.62 88 PRO A O 1
ATOM 641 N N . TYR A 1 90 ? 144.316 119.670 130.997 1.00 10.20 89 TYR A N 1
ATOM 642 C CA . TYR A 1 90 ? 144.678 119.437 132.398 1.00 10.20 89 TYR A CA 1
ATOM 643 C C . TYR A 1 90 ? 145.711 118.317 132.513 1.00 10.20 89 TYR A C 1
ATOM 644 O O . TYR A 1 90 ? 145.599 117.424 133.357 1.00 10.20 89 TYR A O 1
ATOM 653 N N . VAL A 1 91 ? 146.718 118.370 131.636 1.00 10.29 90 VAL A N 1
ATOM 654 C CA . VAL A 1 91 ? 147.720 117.310 131.548 1.00 10.29 90 VAL A CA 1
ATOM 655 C C . VAL A 1 91 ? 148.382 117.075 132.899 1.00 10.29 90 VAL A C 1
ATOM 656 O O . VAL A 1 91 ? 148.660 115.931 133.280 1.00 10.29 90 VAL A O 1
ATOM 660 N N . GLY A 1 92 ? 148.636 118.150 133.647 1.00 8.25 91 GLY A N 1
ATOM 661 C CA . GLY A 1 92 ? 149.275 118.008 134.945 1.00 8.25 91 GLY A CA 1
ATOM 662 C C . GLY A 1 92 ? 148.515 117.095 135.888 1.00 8.25 91 GLY A C 1
ATOM 663 O O . GLY A 1 92 ? 149.113 116.275 136.587 1.00 8.25 91 GLY A O 1
ATOM 664 N N . TYR A 1 93 ? 147.189 117.232 135.933 1.00 8.45 92 TYR A N 1
ATOM 665 C CA . TYR A 1 93 ? 146.379 116.337 136.751 1.00 8.45 92 TYR A CA 1
ATOM 666 C C . TYR A 1 93 ? 146.228 114.966 136.115 1.00 8.45 92 TYR A C 1
ATOM 667 O O . TYR A 1 93 ? 146.171 113.960 136.827 1.00 8.45 92 TYR A O 1
ATOM 676 N N . LYS A 1 94 ? 146.170 114.899 134.784 1.00 9.57 93 LYS A N 1
ATOM 677 C CA . LYS A 1 94 ? 146.063 113.601 134.128 1.00 9.57 93 LYS A CA 1
ATOM 678 C C . LYS A 1 94 ? 147.322 112.753 134.285 1.00 9.57 93 LYS A C 1
ATOM 679 O O . LYS A 1 94 ? 147.258 111.538 134.087 1.00 9.57 93 LYS A O 1
ATOM 685 N N A CYS A 1 95 ? 148.457 113.370 134.635 0.50 10.01 94 CYS A N 1
ATOM 686 N N B CYS A 1 95 ? 148.454 113.352 134.641 0.50 10.01 94 CYS A N 1
ATOM 687 C CA A CYS A 1 95 ? 149.724 112.662 134.797 0.50 10.01 94 CYS A CA 1
ATOM 688 C CA B CYS A 1 95 ? 149.681 112.576 134.761 0.50 10.01 94 CYS A CA 1
ATOM 689 C C A CYS A 1 95 ? 149.815 111.888 136.106 0.50 10.01 94 CYS A C 1
ATOM 690 C C B CYS A 1 95 ? 149.830 111.889 136.114 0.50 10.01 94 CYS A C 1
ATOM 691 O O A CYS A 1 95 ? 150.595 110.935 136.192 0.50 10.01 94 CYS A O 1
ATOM 692 O O B CYS A 1 95 ? 150.669 110.992 136.240 0.50 10.01 94 CYS A O 1
ATOM 697 N N . ILE A 1 96 ? 149.048 112.278 137.117 1.00 10.34 95 ILE A N 1
ATOM 698 C CA . ILE A 1 96 ? 149.202 111.759 138.472 1.00 10.34 95 ILE A CA 1
ATOM 699 C C . ILE A 1 96 ? 148.388 110.481 138.625 1.00 10.34 95 ILE A C 1
ATOM 700 O O . ILE A 1 96 ? 147.159 110.498 138.538 1.00 10.34 95 ILE A O 1
ATOM 705 N N . ASN A 1 97 ? 149.079 109.370 138.865 1.00 11.05 96 ASN A N 1
ATOM 706 C CA . ASN A 1 97 ? 148.394 108.133 139.208 1.00 11.05 96 ASN A CA 1
ATOM 707 C C . ASN A 1 97 ? 148.017 108.089 140.688 1.00 11.05 96 ASN A C 1
ATOM 708 O O . ASN A 1 97 ? 146.890 107.715 141.026 1.00 11.05 96 ASN A O 1
ATOM 713 N N . HIS A 1 98 ? 148.924 108.493 141.578 1.00 11.69 97 HIS A N 1
ATOM 714 C CA . HIS A 1 98 ? 148.694 108.357 143.011 1.00 11.69 97 HIS A CA 1
ATOM 715 C C . HIS A 1 98 ? 149.577 109.335 143.777 1.00 11.69 97 HIS A C 1
ATOM 716 O O . HIS A 1 98 ? 150.699 109.631 143.364 1.00 11.69 97 HIS A O 1
ATOM 723 N N . VAL A 1 99 ? 149.057 109.827 144.901 1.00 11.09 98 VAL A N 1
ATOM 724 C CA . VAL A 1 99 ? 149.800 110.684 145.818 1.00 11.09 98 VAL A CA 1
ATOM 725 C C . VAL A 1 99 ? 149.652 110.126 147.224 1.00 11.09 98 VAL A C 1
ATOM 726 O O . VAL A 1 99 ? 148.547 109.771 147.645 1.00 11.09 98 VAL A O 1
ATOM 730 N N . SER A 1 100 ? 150.760 110.063 147.956 1.00 14.04 99 SER A N 1
ATOM 731 C CA . SER A 1 100 ? 150.756 109.596 149.332 1.00 14.04 99 SER A CA 1
ATOM 732 C C . SER A 1 100 ? 151.596 110.517 150.207 1.00 14.04 99 SER A C 1
ATOM 733 O O . SER A 1 100 ? 152.698 110.916 149.827 1.00 14.04 99 SER A O 1
ATOM 736 N N . ILE A 1 101 ? 151.064 110.852 151.379 1.00 14.97 100 ILE A N 1
ATOM 737 C CA . ILE A 1 101 ? 151.785 111.577 152.418 1.00 14.97 100 ILE A CA 1
ATOM 738 C C . ILE A 1 101 ? 151.902 110.656 153.622 1.00 14.97 100 ILE A C 1
ATOM 739 O O . ILE A 1 101 ? 150.905 110.073 154.059 1.00 14.97 100 ILE A O 1
ATOM 744 N N . SER A 1 102 ? 153.111 110.523 154.159 1.00 18.31 101 SER A N 1
ATOM 745 C CA . SER A 1 102 ? 153.328 109.566 155.231 1.00 18.31 101 SER A CA 1
ATOM 746 C C . SER A 1 102 ? 154.445 110.047 156.144 1.00 18.31 101 SER A C 1
ATOM 747 O O . SER A 1 102 ? 155.318 110.815 155.736 1.00 18.31 101 SER A O 1
ATOM 750 N N . SER A 1 103 ? 154.397 109.591 157.386 1.00 24.89 102 SER A N 1
ATOM 751 C CA . SER A 1 103 ? 155.453 109.816 158.360 1.00 24.89 102 SER A CA 1
ATOM 752 C C . SER A 1 103 ? 156.009 108.464 158.798 1.00 24.89 102 SER A C 1
ATOM 753 O O . SER A 1 103 ? 155.747 107.432 158.177 1.00 24.89 102 SER A O 1
ATOM 756 N N . CYS A 1 104 ? 156.782 108.477 159.885 1.00 36.05 103 CYS A N 1
ATOM 757 C CA . CYS A 1 104 ? 157.382 107.243 160.380 1.00 36.05 103 CYS A CA 1
ATOM 758 C C . CYS A 1 104 ? 156.328 106.242 160.837 1.00 36.05 103 CYS A C 1
ATOM 759 O O . CYS A 1 104 ? 156.566 105.031 160.796 1.00 36.05 103 CYS A O 1
ATOM 762 N N . ASN A 1 105 ? 155.159 106.722 161.262 1.00 28.90 104 ASN A N 1
ATOM 763 C CA . ASN A 1 105 ? 154.108 105.842 161.755 1.00 28.90 104 ASN A CA 1
ATOM 764 C C . ASN A 1 105 ? 153.329 105.159 160.641 1.00 28.90 104 ASN A C 1
ATOM 765 O O . ASN A 1 105 ? 152.683 104.138 160.895 1.00 28.90 104 ASN A O 1
ATOM 770 N N . GLY A 1 106 ? 153.370 105.685 159.429 1.00 22.69 105 GLY A N 1
ATOM 771 C CA . GLY A 1 106 ? 152.657 105.111 158.315 1.00 22.69 105 GLY A CA 1
ATOM 772 C C . GLY A 1 106 ? 152.029 106.196 157.472 1.00 22.69 105 GLY A C 1
ATOM 773 O O . GLY A 1 106 ? 152.373 107.369 157.586 1.00 22.69 105 GLY A O 1
ATOM 774 N N . VAL A 1 107 ? 151.092 105.787 156.618 1.00 17.01 106 VAL A N 1
ATOM 775 C CA . VAL A 1 107 ? 150.430 106.725 155.723 1.00 17.01 106 VAL A CA 1
ATOM 776 C C . VAL A 1 107 ? 149.533 107.656 156.526 1.00 17.01 106 VAL A C 1
ATOM 777 O O . VAL A 1 107 ? 148.695 107.210 157.319 1.00 17.01 106 VAL A O 1
ATOM 781 N N . ILE A 1 108 ? 149.723 108.956 156.339 1.00 16.38 107 ILE A N 1
ATOM 782 C CA . ILE A 1 108 ? 148.848 109.955 156.939 1.00 16.38 107 ILE A CA 1
ATOM 783 C C . ILE A 1 108 ? 147.650 110.241 156.046 1.00 16.38 107 ILE A C 1
ATOM 784 O O . ILE A 1 108 ? 146.522 110.361 156.526 1.00 16.38 107 ILE A O 1
ATOM 789 N N . TRP A 1 109 ? 147.879 110.346 154.741 1.00 14.20 108 TRP A N 1
ATOM 790 C CA . TRP A 1 109 ? 146.826 110.658 153.788 1.00 14.20 108 TRP A CA 1
ATOM 791 C C . TRP A 1 109 ? 147.274 110.180 152.417 1.00 14.20 108 TRP A C 1
ATOM 792 O O . TRP A 1 109 ? 148.471 110.119 152.132 1.00 14.20 108 TRP A O 1
ATOM 803 N N . GLU A 1 110 ? 146.303 109.832 151.579 1.00 15.28 109 GLU A N 1
ATOM 804 C CA . GLU A 1 110 ? 146.597 109.407 150.218 1.00 15.28 109 GLU A CA 1
ATOM 805 C C . GLU A 1 110 ? 145.332 109.523 149.384 1.00 15.28 109 GLU A C 1
ATOM 806 O O . GLU A 1 110 ? 144.223 109.613 149.916 1.00 15.28 109 GLU A O 1
ATOM 812 N N . ILE A 1 111 ? 145.514 109.526 148.064 1.00 11.91 110 ILE A N 1
ATOM 813 C CA . ILE A 1 111 ? 144.404 109.715 147.139 1.00 11.91 110 ILE A CA 1
ATOM 814 C C . ILE A 1 111 ? 144.817 109.180 145.776 1.00 11.91 110 ILE A C 1
ATOM 815 O O . ILE A 1 111 ? 146.005 109.114 145.453 1.00 11.91 110 ILE A O 1
ATOM 820 N N . GLU A 1 112 ? 143.828 108.780 144.982 1.00 14.75 111 GLU A N 1
ATOM 821 C CA . GLU A 1 112 ? 144.048 108.437 143.585 1.00 14.75 111 GLU A CA 1
ATOM 822 C C . GLU A 1 112 ? 144.004 109.691 142.720 1.00 14.75 111 GLU A C 1
ATOM 823 O O . GLU A 1 112 ? 143.358 110.686 143.061 1.00 14.75 111 GLU A O 1
ATOM 829 N N . GLY A 1 113 ? 144.706 109.634 141.587 1.00 11.30 112 GLY A N 1
ATOM 830 C CA . GLY A 1 113 ? 144.779 110.793 140.711 1.00 11.30 112 GLY A CA 1
ATOM 831 C C . GLY A 1 113 ? 143.425 111.223 140.179 1.00 11.30 112 GLY A C 1
ATOM 832 O O . GLY A 1 113 ? 143.146 112.420 140.062 1.00 11.30 112 GLY A O 1
ATOM 833 N N . GLU A 1 114 ? 142.561 110.259 139.861 1.00 12.68 113 GLU A N 1
ATOM 834 C CA . GLU A 1 114 ? 141.228 110.614 139.390 1.00 12.68 113 GLU A CA 1
ATOM 835 C C . GLU A 1 114 ? 140.414 111.282 140.490 1.00 12.68 113 GLU A C 1
ATOM 836 O O . GLU A 1 114 ? 139.691 112.246 140.228 1.00 12.68 113 GLU A O 1
ATOM 842 N N . GLU A 1 115 ? 140.537 110.806 141.729 1.00 12.86 114 GLU A N 1
ATOM 843 C CA . GLU A 1 115 ? 139.822 111.454 142.824 1.00 12.86 114 GLU A CA 1
ATOM 844 C C . GLU A 1 115 ? 140.390 112.839 143.111 1.00 12.86 114 GLU A C 1
ATOM 845 O O . GLU A 1 115 ? 139.645 113.763 143.451 1.00 12.86 114 GLU A O 1
ATOM 851 N N . LEU A 1 116 ? 141.706 113.004 142.976 1.00 11.15 115 LEU A N 1
ATOM 852 C CA . LEU A 1 116 ? 142.302 114.327 143.123 1.00 11.15 115 LEU A CA 1
ATOM 853 C C . LEU A 1 116 ? 141.749 115.289 142.080 1.00 11.15 115 LEU A C 1
ATOM 854 O O . LEU A 1 116 ? 141.356 116.420 142.397 1.00 11.15 115 LEU A O 1
ATOM 859 N N . TYR A 1 117 ? 141.699 114.843 140.825 1.00 11.86 116 TYR A N 1
ATOM 860 C CA . TYR A 1 117 ? 141.106 115.647 139.763 1.00 11.86 116 TYR A CA 1
ATOM 861 C C . TYR A 1 117 ? 139.644 115.973 140.054 1.00 11.86 116 TYR A C 1
ATOM 862 O O . TYR A 1 117 ? 139.200 117.106 139.839 1.00 11.86 116 TYR A O 1
ATOM 871 N N . ASN A 1 118 ? 138.880 114.996 140.552 1.00 13.62 117 ASN A N 1
ATOM 872 C CA . ASN A 1 118 ? 137.474 115.243 140.855 1.00 13.62 117 ASN A CA 1
ATOM 873 C C . ASN A 1 118 ? 137.321 116.268 141.971 1.00 13.62 117 ASN A C 1
ATOM 874 O O . ASN A 1 118 ? 136.414 117.105 141.932 1.00 13.62 117 ASN A O 1
ATOM 879 N N . ASN A 1 119 ? 138.206 116.227 142.968 1.00 14.58 118 ASN A N 1
ATOM 880 C CA . ASN A 1 119 ? 138.150 117.216 144.039 1.00 14.58 118 ASN A CA 1
ATOM 881 C C . ASN A 1 119 ? 138.566 118.601 143.558 1.00 14.58 118 ASN A C 1
ATOM 882 O O . ASN A 1 119 ? 138.092 119.606 144.097 1.00 14.58 118 ASN A O 1
ATOM 887 N N . CYS A 1 120 ? 139.438 118.684 142.558 1.00 15.97 119 CYS A N 1
ATOM 888 C CA . CYS A 1 120 ? 139.906 119.979 142.080 1.00 15.97 119 CYS A CA 1
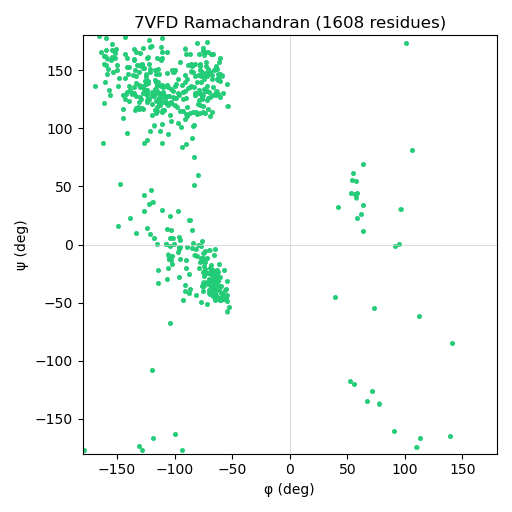ATOM 889 C C . CYS A 1 120 ? 139.126 120.513 140.885 1.00 15.97 119 CYS A C 1
ATOM 890 O O . CYS A 1 120 ? 139.414 121.620 140.425 1.00 15.97 119 CYS A O 1
ATOM 893 N N . ILE A 1 121 ? 138.147 119.765 140.371 1.00 18.41 120 ILE A N 1
ATOM 894 C CA . ILE A 1 121 ? 137.517 120.143 139.109 1.00 18.41 120 ILE A CA 1
ATOM 895 C C . ILE A 1 121 ? 136.725 121.444 139.207 1.00 18.41 120 ILE A C 1
ATOM 896 O O . ILE A 1 121 ? 136.487 122.093 138.184 1.00 18.41 120 ILE A O 1
ATOM 901 N N . ASN A 1 122 ? 136.315 121.850 140.406 1.00 20.01 121 ASN A N 1
ATOM 902 C CA . ASN A 1 122 ? 135.616 123.117 140.588 1.00 20.01 121 ASN A CA 1
ATOM 903 C C . ASN A 1 122 ? 136.561 124.306 140.716 1.00 20.01 121 ASN A C 1
ATOM 904 O O . ASN A 1 122 ? 136.091 125.433 140.899 1.00 20.01 121 ASN A O 1
ATOM 909 N N . ASN A 1 123 ? 137.865 124.086 140.622 1.00 15.87 122 ASN A N 1
ATOM 910 C CA . ASN A 1 123 ? 138.872 125.125 140.806 1.00 15.87 122 ASN A CA 1
ATOM 911 C C . ASN A 1 123 ? 139.431 125.483 139.430 1.00 15.87 122 ASN A C 1
ATOM 912 O O . ASN A 1 123 ? 140.349 124.827 138.929 1.00 15.87 122 ASN A O 1
ATOM 917 N N . THR A 1 124 ? 138.871 126.531 138.825 1.00 16.08 123 THR A N 1
ATOM 918 C CA . THR A 1 124 ? 139.277 126.924 137.480 1.00 16.08 123 THR A CA 1
ATOM 919 C C . THR A 1 124 ? 140.718 127.421 137.450 1.00 16.08 123 THR A C 1
ATOM 920 O O . THR A 1 124 ? 141.453 127.139 136.498 1.00 16.08 123 THR A O 1
ATOM 924 N N . ILE A 1 125 ? 141.139 128.159 138.481 1.00 16.06 124 ILE A N 1
ATOM 925 C CA . ILE A 1 125 ? 142.528 128.611 138.557 1.00 16.06 124 ILE A CA 1
ATOM 926 C C . ILE A 1 125 ? 143.474 127.417 138.569 1.00 16.06 124 ILE A C 1
ATOM 927 O O . ILE A 1 125 ? 144.480 127.388 137.848 1.00 16.06 124 ILE A O 1
ATOM 932 N N . ALA A 1 126 ? 143.161 126.412 139.392 1.00 12.77 125 ALA A N 1
ATOM 933 C CA . ALA A 1 126 ? 144.009 125.229 139.484 1.00 12.77 125 ALA A CA 1
ATOM 934 C C . ALA A 1 126 ? 144.030 124.462 138.169 1.00 12.77 125 ALA A C 1
ATOM 935 O O . ALA A 1 126 ? 145.094 124.020 137.718 1.00 12.77 125 ALA A O 1
ATOM 937 N N . LEU A 1 127 ? 142.867 124.309 137.532 1.00 11.88 126 LEU A N 1
ATOM 938 C CA . LEU A 1 127 ? 142.817 123.613 136.252 1.00 11.88 126 LEU A CA 1
ATOM 939 C C . LEU A 1 127 ? 143.634 124.344 135.196 1.00 11.88 126 LEU A C 1
ATOM 940 O O . LEU A 1 127 ? 144.314 123.712 134.382 1.00 11.88 126 LEU A O 1
ATOM 945 N N . LYS A 1 128 ? 143.591 125.678 135.205 1.00 12.38 127 LYS A N 1
ATOM 946 C CA . LYS A 1 128 ? 144.363 126.452 134.241 1.00 12.38 127 LYS A CA 1
ATOM 947 C C . LYS A 1 128 ? 145.859 126.322 134.495 1.00 12.38 127 LYS A C 1
ATOM 948 O O . LYS A 1 128 ? 146.646 126.213 133.549 1.00 12.38 127 LYS A O 1
ATOM 954 N N . HIS A 1 129 ? 146.272 126.329 135.762 1.00 12.04 128 HIS A N 1
ATOM 955 C CA . HIS A 1 129 ? 147.687 126.131 136.057 1.00 12.04 128 HIS A CA 1
ATOM 956 C C . HIS A 1 129 ? 148.148 124.720 135.716 1.00 12.04 128 HIS A C 1
ATOM 957 O O . HIS A 1 129 ? 149.334 124.511 135.446 1.00 12.04 128 HIS A O 1
ATOM 964 N N . SER A 1 130 ? 147.242 123.744 135.717 1.00 10.27 129 SER A N 1
ATOM 965 C CA . SER A 1 130 ? 147.643 122.381 135.390 1.00 10.27 129 SER A CA 1
ATOM 966 C C . SER A 1 130 ? 148.016 122.197 133.924 1.00 10.27 129 SER A C 1
ATOM 967 O O . SER A 1 130 ? 148.459 121.108 133.553 1.00 10.27 129 SER A O 1
ATOM 970 N N . GLY A 1 131 ? 147.850 123.217 133.090 1.00 10.11 130 GLY A N 1
ATOM 971 C CA . GLY A 1 131 ? 148.148 123.098 131.681 1.00 10.11 130 GLY A CA 1
ATOM 972 C C . GLY A 1 131 ? 146.905 123.014 130.822 1.00 10.11 130 GLY A C 1
ATOM 973 O O . GLY A 1 131 ? 146.483 121.923 130.433 1.00 10.11 130 GLY A O 1
ATOM 974 N N . TYR A 1 132 ? 146.302 124.160 130.534 1.00 12.35 131 TYR A N 1
ATOM 975 C CA . TYR A 1 132 ? 145.102 124.246 129.707 1.00 12.35 131 TYR A CA 1
ATOM 976 C C . TYR A 1 132 ? 145.233 125.487 128.833 1.00 12.35 131 TYR A C 1
ATOM 977 O O . TYR A 1 132 ? 144.911 126.597 129.264 1.00 12.35 131 TYR A O 1
ATOM 986 N N . SER A 1 133 ? 145.712 125.293 127.611 1.00 13.49 132 SER A N 1
ATOM 987 C CA . SER A 1 133 ? 145.939 126.392 126.687 1.00 13.49 132 SER A CA 1
ATOM 988 C C . SER A 1 133 ? 145.995 125.822 125.281 1.00 13.49 132 SER A C 1
ATOM 989 O O . SER A 1 133 ? 146.078 124.609 125.088 1.00 13.49 132 SER A O 1
ATOM 992 N N . SER A 1 134 ? 145.931 126.719 124.300 1.00 17.00 133 SER A N 1
ATOM 993 C CA . SER A 1 134 ? 145.984 126.287 122.910 1.00 17.00 133 SER A CA 1
ATOM 994 C C . SER A 1 134 ? 147.358 125.730 122.569 1.00 17.00 133 SER A C 1
ATOM 995 O O . SER A 1 134 ? 147.472 124.718 121.873 1.00 17.00 133 SER A O 1
ATOM 998 N N . GLU A 1 135 ? 148.413 126.354 123.097 1.00 18.13 134 GLU A N 1
ATOM 999 C CA . GLU A 1 135 ? 149.769 125.901 122.804 1.00 18.13 134 GLU A CA 1
ATOM 1000 C C . GLU A 1 135 ? 150.012 124.481 123.300 1.00 18.13 134 GLU A C 1
ATOM 1001 O O . GLU A 1 135 ? 150.792 123.739 122.694 1.00 18.13 134 GLU A O 1
ATOM 1007 N N . LEU A 1 136 ? 149.353 124.080 124.384 1.00 12.81 135 LEU A N 1
ATOM 1008 C CA . LEU A 1 136 ? 149.524 122.730 124.905 1.00 12.81 135 LEU A CA 1
ATOM 1009 C C . LEU A 1 136 ? 148.525 121.741 124.320 1.00 12.81 135 LEU A C 1
ATOM 1010 O O . LEU A 1 136 ? 148.888 120.596 124.036 1.00 12.81 135 LEU A O 1
ATOM 1015 N N . ASN A 1 137 ? 147.272 122.153 124.139 1.00 12.49 136 ASN A N 1
ATOM 1016 C CA . ASN A 1 137 ? 146.200 121.212 123.863 1.00 12.49 136 ASN A CA 1
ATOM 1017 C C . ASN A 1 137 ? 145.734 121.194 122.416 1.00 12.49 136 ASN A C 1
ATOM 1018 O O . ASN A 1 137 ? 144.993 120.280 122.045 1.00 12.49 136 ASN A O 1
ATOM 1023 N N . ASP A 1 138 ? 146.131 122.160 121.592 1.00 17.24 137 ASP A N 1
ATOM 1024 C CA . ASP A 1 138 ? 145.900 122.020 120.163 1.00 17.24 137 ASP A CA 1
ATOM 1025 C C . ASP A 1 138 ? 146.659 120.811 119.632 1.00 17.24 137 ASP A C 1
ATOM 1026 O O . ASP A 1 138 ? 147.734 120.456 120.122 1.00 17.24 137 ASP A O 1
ATOM 1031 N N . ILE A 1 139 ? 146.076 120.159 118.632 1.00 16.15 138 ILE A N 1
ATOM 1032 C CA . ILE A 1 139 ? 146.747 119.056 117.955 1.00 16.15 138 ILE A CA 1
ATOM 1033 C C . ILE A 1 139 ? 147.654 119.663 116.889 1.00 16.15 138 ILE A C 1
ATOM 1034 O O . ILE A 1 139 ? 147.187 120.084 115.830 1.00 16.15 138 ILE A O 1
ATOM 1039 N N . SER A 1 140 ? 148.949 119.721 117.177 1.00 17.84 139 SER A N 1
ATOM 1040 C CA . SER A 1 140 ? 149.933 120.322 116.292 1.00 17.84 139 SER A CA 1
ATOM 1041 C C . SER A 1 140 ? 150.425 119.305 115.270 1.00 17.84 139 SER A C 1
ATOM 1042 O O . SER A 1 140 ? 150.251 118.098 115.430 1.00 17.84 139 SER A O 1
ATOM 1045 N N . ILE A 1 141 ? 151.059 119.811 114.216 1.00 23.49 140 ILE A N 1
ATOM 1046 C CA . ILE A 1 141 ? 151.549 118.981 113.122 1.00 23.49 140 ILE A CA 1
ATOM 1047 C C . ILE A 1 141 ? 153.037 119.237 112.941 1.00 23.49 140 ILE A C 1
ATOM 1048 O O . ILE A 1 141 ? 153.475 120.391 112.924 1.00 23.49 140 ILE A O 1
ATOM 1053 N N . GLY A 1 142 ? 153.809 118.163 112.822 1.00 28.08 141 GLY A N 1
ATOM 1054 C CA . GLY A 1 142 ? 155.199 118.246 112.406 1.00 28.08 141 GLY A CA 1
ATOM 1055 C C . GLY A 1 142 ? 155.337 117.743 110.980 1.00 28.08 141 GLY A C 1
ATOM 1056 O O . GLY A 1 142 ? 154.741 116.732 110.609 1.00 28.08 141 GLY A O 1
ATOM 1057 N N . LEU A 1 143 ? 156.124 118.461 110.183 1.00 35.45 142 LEU A N 1
ATOM 1058 C CA . LEU A 1 143 ? 156.285 118.136 108.771 1.00 35.45 142 LEU A CA 1
ATOM 1059 C C . LEU A 1 143 ? 157.625 117.508 108.434 1.00 35.45 142 LEU A C 1
ATOM 1060 O O . LEU A 1 143 ? 157.700 116.719 107.492 1.00 35.45 142 LEU A O 1
ATOM 1065 N N . THR A 1 144 ? 158.675 117.836 109.172 1.00 40.05 143 THR A N 1
ATOM 1066 C CA . THR A 1 144 ? 160.008 117.292 108.982 1.00 40.05 143 THR A CA 1
ATOM 1067 C C . THR A 1 144 ? 160.477 116.642 110.276 1.00 40.05 143 THR A C 1
ATOM 1068 O O . THR A 1 144 ? 159.929 116.918 111.350 1.00 40.05 143 THR A O 1
ATOM 1072 N N . PRO A 1 145 ? 161.485 115.765 110.216 1.00 43.19 144 PRO A N 1
ATOM 1073 C CA . PRO A 1 145 ? 162.000 115.150 111.449 1.00 43.19 144 PRO A CA 1
ATOM 1074 C C . PRO A 1 145 ? 162.651 116.133 112.407 1.00 43.19 144 PRO A C 1
ATOM 1075 O O . PRO A 1 145 ? 163.042 115.726 113.507 1.00 43.19 144 PRO A O 1
ATOM 1079 N N . ASN A 1 146 ? 162.777 117.405 112.038 1.00 43.76 145 ASN A N 1
ATOM 1080 C CA . ASN A 1 146 ? 163.322 118.419 112.924 1.00 43.76 145 ASN A CA 1
ATOM 1081 C C . ASN A 1 146 ? 162.309 119.486 113.302 1.00 43.76 145 ASN A C 1
ATOM 1082 O O . ASN A 1 146 ? 162.654 120.405 114.052 1.00 43.76 145 ASN A O 1
ATOM 1087 N N . ASP A 1 147 ? 161.076 119.397 112.811 1.00 37.83 146 ASP A N 1
ATOM 1088 C CA . ASP A 1 147 ? 160.054 120.356 113.199 1.00 37.83 146 ASP A CA 1
ATOM 1089 C C . ASP A 1 147 ? 159.713 120.201 114.673 1.00 37.83 146 ASP A C 1
ATOM 1090 O O . ASP A 1 147 ? 159.544 119.088 115.177 1.00 37.83 146 ASP A O 1
ATOM 1095 N N . THR A 1 148 ? 159.617 121.331 115.365 1.00 28.07 147 THR A N 1
ATOM 1096 C CA . THR A 1 148 ? 159.259 121.355 116.777 1.00 28.07 147 THR A CA 1
ATOM 1097 C C . THR A 1 148 ? 157.741 121.387 116.889 1.00 28.07 147 THR A C 1
ATOM 1098 O O . THR A 1 148 ? 157.103 122.371 116.505 1.00 28.07 147 THR A O 1
ATOM 1102 N N . ILE A 1 149 ? 157.165 120.305 117.407 1.00 22.16 148 ILE A N 1
ATOM 1103 C CA . ILE A 1 149 ? 155.721 120.254 117.595 1.00 22.16 148 ILE A CA 1
ATOM 1104 C C . ILE A 1 149 ? 155.313 121.060 118.823 1.00 22.16 148 ILE A C 1
ATOM 1105 O O . ILE A 1 149 ? 154.402 121.892 118.760 1.00 22.16 148 ILE A O 1
ATOM 1110 N N . LYS A 1 150 ? 155.980 120.835 119.951 1.00 17.82 149 LYS A N 1
ATOM 1111 C CA . LYS A 1 150 ? 155.671 121.536 121.188 1.00 17.82 149 LYS A CA 1
ATOM 1112 C C . LYS A 1 150 ? 156.951 122.088 121.790 1.00 17.82 149 LYS A C 1
ATOM 1113 O O . LYS A 1 150 ? 157.979 121.406 121.823 1.00 17.82 149 LYS A O 1
ATOM 1119 N N . GLU A 1 151 ? 156.877 123.315 122.269 1.00 22.41 150 GLU A N 1
ATOM 1120 C CA . GLU A 1 151 ? 157.973 123.931 122.992 1.00 22.41 150 GLU A CA 1
ATOM 1121 C C . GLU A 1 151 ? 157.942 123.521 124.465 1.00 22.41 150 GLU A C 1
ATOM 1122 O O . GLU A 1 151 ? 156.883 123.185 124.999 1.00 22.41 150 GLU A O 1
ATOM 1128 N N . PRO A 1 152 ? 159.092 123.537 125.140 1.00 19.44 151 PRO A N 1
ATOM 1129 C CA . PRO A 1 152 ? 159.113 123.196 126.568 1.00 19.44 151 PRO A CA 1
ATOM 1130 C C . PRO A 1 152 ? 158.281 124.168 127.393 1.00 19.44 151 PRO A C 1
ATOM 1131 O O . PRO A 1 152 ? 158.263 125.372 127.136 1.00 19.44 151 PRO A O 1
ATOM 1135 N N . SER A 1 153 ? 157.588 123.630 128.394 1.00 16.54 152 SER A N 1
ATOM 1136 C CA . SER A 1 153 ? 156.753 124.440 129.267 1.00 16.54 152 SER A CA 1
ATOM 1137 C C . SER A 1 153 ? 156.600 123.736 130.606 1.00 16.54 152 SER A C 1
ATOM 1138 O O . SER A 1 153 ? 156.798 122.524 130.712 1.00 16.54 152 SER A O 1
ATOM 1141 N N . THR A 1 154 ? 156.249 124.510 131.627 1.00 14.10 153 THR A N 1
ATOM 1142 C CA . THR A 1 154 ? 156.074 124.006 132.981 1.00 14.10 153 THR A CA 1
ATOM 1143 C C . THR A 1 154 ? 154.619 124.156 133.402 1.00 14.10 153 THR A C 1
ATOM 1144 O O . THR A 1 154 ? 154.031 125.228 133.241 1.00 14.10 153 THR A O 1
ATOM 1148 N N . VAL A 1 155 ? 154.051 123.086 133.943 1.00 10.69 154 VAL A N 1
ATOM 1149 C CA . VAL A 1 155 ? 152.710 123.114 134.504 1.00 10.69 154 VAL A CA 1
ATOM 1150 C C . VAL A 1 155 ? 152.807 122.935 136.015 1.00 10.69 154 VAL A C 1
ATOM 1151 O O . VAL A 1 155 ? 153.784 122.405 136.549 1.00 10.69 154 VAL A O 1
ATOM 1155 N N . TYR A 1 156 ? 151.760 123.370 136.708 1.00 12.07 155 TYR A N 1
ATOM 1156 C CA . TYR A 1 156 ? 151.714 123.353 138.163 1.00 12.07 155 TYR A CA 1
ATOM 1157 C C . TYR A 1 156 ? 150.425 122.685 138.608 1.00 12.07 155 TYR A C 1
ATOM 1158 O O . TYR A 1 156 ? 149.335 123.095 138.200 1.00 12.07 155 TYR A O 1
ATOM 1167 N N . VAL A 1 157 ? 150.553 121.658 139.437 1.00 16.92 156 VAL A N 1
ATOM 1168 C CA . VAL A 1 157 ? 149.426 120.853 139.883 1.00 16.92 156 VAL A CA 1
ATOM 1169 C C . VAL A 1 157 ? 149.200 121.136 141.359 1.00 16.92 156 VAL A C 1
ATOM 1170 O O . VAL A 1 157 ? 150.061 120.840 142.195 1.00 16.92 156 VAL A O 1
ATOM 1174 N N . TYR A 1 158 ? 148.047 121.708 141.677 1.00 10.89 157 TYR A N 1
ATOM 1175 C CA . TYR A 1 158 ? 147.670 121.955 143.062 1.00 10.89 157 TYR A CA 1
ATOM 1176 C C . TYR A 1 158 ? 147.102 120.665 143.643 1.00 10.89 157 TYR A C 1
ATOM 1177 O O . TYR A 1 158 ? 146.060 120.177 143.196 1.00 10.89 157 TYR A O 1
ATOM 1186 N N . ILE A 1 159 ? 147.803 120.095 144.618 1.00 10.25 158 ILE A N 1
ATOM 1187 C CA . ILE A 1 159 ? 147.386 118.848 145.247 1.00 10.25 158 ILE A CA 1
ATOM 1188 C C . ILE A 1 159 ? 146.572 119.179 146.487 1.00 10.25 158 ILE A C 1
ATOM 1189 O O . ILE A 1 159 ? 147.109 119.218 147.599 1.00 10.25 158 ILE A O 1
ATOM 1194 N N . LYS A 1 160 ? 145.279 119.439 146.301 1.00 12.48 159 LYS A N 1
ATOM 1195 C CA . LYS A 1 160 ? 144.421 119.822 147.415 1.00 12.48 159 LYS A CA 1
ATOM 1196 C C . LYS A 1 160 ? 144.337 118.704 148.446 1.00 12.48 159 LYS A C 1
ATOM 1197 O O . LYS A 1 160 ? 144.068 117.547 148.111 1.00 12.48 159 LYS A O 1
ATOM 1203 N N . THR A 1 161 ? 144.574 119.052 149.703 1.00 12.04 160 THR A N 1
ATOM 1204 C CA . THR A 1 161 ? 144.479 118.095 150.795 1.00 12.04 160 THR A CA 1
ATOM 1205 C C . THR A 1 161 ? 143.446 118.590 151.802 1.00 12.04 160 THR A C 1
ATOM 1206 O O . THR A 1 161 ? 142.976 119.728 151.692 1.00 12.04 160 THR A O 1
ATOM 1210 N N . PRO A 1 162 ? 143.046 117.772 152.779 1.00 13.29 161 PRO A N 1
ATOM 1211 C CA . PRO A 1 162 ? 142.217 118.303 153.872 1.00 13.29 161 PRO A CA 1
ATOM 1212 C C . PRO A 1 162 ? 142.904 119.392 154.679 1.00 13.29 161 PRO A C 1
ATOM 1213 O O . PRO A 1 162 ? 142.223 120.127 155.402 1.00 13.29 161 PRO A O 1
ATOM 1217 N N . PHE A 1 163 ? 144.223 119.530 154.573 1.00 12.44 162 PHE A N 1
ATOM 1218 C CA . PHE A 1 163 ? 144.968 120.504 155.360 1.00 12.44 162 PHE A CA 1
ATOM 1219 C C . PHE A 1 163 ? 144.830 121.934 154.852 1.00 12.44 162 PHE A C 1
ATOM 1220 O O . PHE A 1 163 ? 145.446 122.834 155.427 1.00 12.44 162 PHE A O 1
ATOM 1228 N N . ASP A 1 164 ? 144.029 122.177 153.817 1.00 14.04 163 ASP A N 1
ATOM 1229 C CA . ASP A 1 164 ? 143.928 123.502 153.222 1.00 14.04 163 ASP A CA 1
ATOM 1230 C C . ASP A 1 164 ? 142.636 124.231 153.563 1.00 14.04 163 ASP A C 1
ATOM 1231 O O . ASP A 1 164 ? 142.529 125.425 153.267 1.00 14.04 163 ASP A O 1
ATOM 1236 N N . VAL A 1 165 ? 141.672 123.562 154.196 1.00 18.52 164 VAL A N 1
ATOM 1237 C CA . VAL A 1 165 ? 140.317 124.103 154.258 1.00 18.52 164 VAL A CA 1
ATOM 1238 C C . VAL A 1 165 ? 140.252 125.333 155.160 1.00 18.52 164 VAL A C 1
ATOM 1239 O O . VAL A 1 165 ? 139.603 126.328 154.820 1.00 18.52 164 VAL A O 1
ATOM 1243 N N . GLU A 1 166 ? 140.930 125.306 156.300 1.00 21.23 165 GLU A N 1
ATOM 1244 C CA . GLU A 1 166 ? 140.896 126.420 157.240 1.00 21.23 165 GLU A CA 1
ATOM 1245 C C . GLU A 1 166 ? 142.281 127.014 157.458 1.00 21.23 165 GLU A C 1
ATOM 1246 O O . GLU A 1 166 ? 142.631 127.428 158.564 1.00 21.23 165 GLU A O 1
ATOM 1252 N N . ASP A 1 167 ? 143.081 127.065 156.395 1.00 19.04 166 ASP A N 1
ATOM 1253 C CA . ASP A 1 167 ? 144.386 127.739 156.378 1.00 19.04 166 ASP A CA 1
ATOM 1254 C C . ASP A 1 167 ? 145.256 127.158 157.494 1.00 19.04 166 ASP A C 1
ATOM 1255 O O . ASP A 1 167 ? 145.524 125.949 157.481 1.00 19.04 166 ASP A O 1
ATOM 1260 N N . THR A 1 168 ? 145.712 127.965 158.458 1.00 13.86 167 THR A N 1
ATOM 1261 C CA . THR A 1 168 ? 146.602 127.470 159.504 1.00 13.86 167 THR A CA 1
ATOM 1262 C C . THR A 1 168 ? 145.889 126.531 160.470 1.00 13.86 167 THR A C 1
ATOM 1263 O O . THR A 1 168 ? 146.538 125.697 161.110 1.00 13.86 167 THR A O 1
ATOM 1267 N N . PHE A 1 169 ? 144.566 126.652 160.593 1.00 13.21 168 PHE A N 1
ATOM 1268 C CA . PHE A 1 169 ? 143.836 125.845 161.567 1.00 13.21 168 PHE A CA 1
ATOM 1269 C C . PHE A 1 169 ? 143.908 124.363 161.228 1.00 13.21 168 PHE A C 1
ATOM 1270 O O . PHE A 1 169 ? 144.004 123.519 162.124 1.00 13.21 168 PHE A O 1
ATOM 1278 N N . SER A 1 170 ? 143.870 124.026 159.944 1.00 13.53 169 SER A N 1
ATOM 1279 C CA . SER A 1 170 ? 143.829 122.637 159.517 1.00 13.53 169 SER A CA 1
ATOM 1280 C C . SER A 1 170 ? 145.159 122.129 158.986 1.00 13.53 169 SER A C 1
ATOM 1281 O O . SER A 1 170 ? 145.216 120.994 158.508 1.00 13.53 169 SER A O 1
ATOM 1284 N N . SER A 1 171 ? 146.219 122.927 159.070 1.00 13.40 170 SER A N 1
ATOM 1285 C CA . SER A 1 171 ? 147.492 122.565 158.462 1.00 13.40 170 SER A CA 1
ATOM 1286 C C . SER A 1 171 ? 148.098 121.338 159.134 1.00 13.40 170 SER A C 1
ATOM 1287 O O . SER A 1 171 ? 147.882 121.087 160.320 1.00 13.40 170 SER A O 1
ATOM 1290 N N . LEU A 1 172 ? 148.851 120.571 158.355 1.00 12.81 171 LEU A N 1
ATOM 1291 C CA . LEU A 1 172 ? 149.507 119.375 158.862 1.00 12.81 171 LEU A CA 1
ATOM 1292 C C . LEU A 1 172 ? 150.648 119.752 159.795 1.00 12.81 171 LEU A C 1
ATOM 1293 O O . LEU A 1 172 ? 151.623 120.375 159.372 1.00 12.81 171 LEU A O 1
ATOM 1298 N N . LYS A 1 173 ? 150.540 119.362 161.061 1.00 16.00 172 LYS A N 1
ATOM 1299 C CA . LYS A 1 173 ? 151.604 119.614 162.023 1.00 16.00 172 LYS A CA 1
ATOM 1300 C C . LYS A 1 173 ? 152.665 118.533 161.884 1.00 16.00 172 LYS A C 1
ATOM 1301 O O . LYS A 1 173 ? 152.345 117.343 161.850 1.00 16.00 172 LYS A O 1
ATOM 1307 N N . LEU A 1 174 ? 153.920 118.952 161.773 1.00 21.03 173 LEU A N 1
ATOM 1308 C CA . LEU A 1 174 ? 155.057 118.037 161.816 1.00 21.03 173 LEU A CA 1
ATOM 1309 C C . LEU A 1 174 ? 155.552 118.011 163.254 1.00 21.03 173 LEU A C 1
ATOM 1310 O O . LEU A 1 174 ? 156.256 118.923 163.695 1.00 21.03 173 LEU A O 1
ATOM 1315 N N . SER A 1 175 ? 155.184 116.971 163.999 1.00 28.77 174 SER A N 1
ATOM 1316 C CA . SER A 1 175 ? 155.617 116.829 165.388 1.00 28.77 174 SER A CA 1
ATOM 1317 C C . SER A 1 175 ? 157.050 116.295 165.444 1.00 28.77 174 SER A C 1
ATOM 1318 O O . SER A 1 175 ? 157.333 115.229 165.987 1.00 28.77 174 SER A O 1
ATOM 1321 N N . ASP A 1 176 ? 157.957 117.062 164.843 1.00 34.97 175 ASP A N 1
ATOM 1322 C CA . ASP A 1 176 ? 159.386 116.773 164.738 1.00 34.97 175 ASP A CA 1
ATOM 1323 C C . ASP A 1 176 ? 159.663 115.508 163.935 1.00 34.97 175 ASP A C 1
ATOM 1324 O O . ASP A 1 176 ? 160.800 115.021 163.938 1.00 34.97 175 ASP A O 1
ATOM 1329 N N . SER A 1 177 ? 158.674 114.962 163.241 1.00 28.75 176 SER A N 1
ATOM 1330 C CA . SER A 1 177 ? 158.859 113.758 162.448 1.00 28.75 176 SER A CA 1
ATOM 1331 C C . SER A 1 177 ? 159.281 114.116 161.028 1.00 28.75 176 SER A C 1
ATOM 1332 O O . SER A 1 177 ? 159.159 115.257 160.580 1.00 28.75 176 SER A O 1
ATOM 1335 N N . LYS A 1 178 ? 159.794 113.117 160.320 1.00 24.89 177 LYS A N 1
ATOM 1336 C CA . LYS A 1 178 ? 160.054 113.270 158.899 1.00 24.89 177 LYS A CA 1
ATOM 1337 C C . LYS A 1 178 ? 158.769 113.004 158.127 1.00 24.89 177 LYS A C 1
ATOM 1338 O O . LYS A 1 178 ? 158.042 112.053 158.425 1.00 24.89 177 LYS A O 1
ATOM 1344 N N . ILE A 1 179 ? 158.484 113.852 157.147 1.00 18.90 178 ILE A N 1
ATOM 1345 C CA . ILE A 1 179 ? 157.309 113.715 156.297 1.00 18.90 178 ILE A CA 1
ATOM 1346 C C . ILE A 1 179 ? 157.785 113.408 154.886 1.00 18.90 178 ILE A C 1
ATOM 1347 O O . ILE A 1 179 ? 158.675 114.089 154.364 1.00 18.90 178 ILE A O 1
ATOM 1352 N N . THR A 1 180 ? 157.209 112.378 154.278 1.00 16.09 179 THR A N 1
ATOM 1353 C CA . THR A 1 180 ? 157.563 111.959 152.930 1.00 16.09 179 THR A CA 1
ATOM 1354 C C . THR A 1 180 ? 156.340 112.053 152.030 1.00 16.09 179 THR A C 1
ATOM 1355 O O . THR A 1 180 ? 155.262 111.571 152.390 1.00 16.09 179 THR A O 1
ATOM 1359 N N . VAL A 1 181 ? 156.506 112.681 150.871 1.00 12.09 180 VAL A N 1
ATOM 1360 C CA . VAL A 1 181 ? 155.471 112.749 149.847 1.00 12.09 180 VAL A CA 1
ATOM 1361 C C . VAL A 1 181 ? 155.926 111.922 148.655 1.00 12.09 180 VAL A C 1
ATOM 1362 O O . VAL A 1 181 ? 157.050 112.086 148.167 1.00 12.09 180 VAL A O 1
ATOM 1366 N N . THR A 1 182 ? 155.055 111.037 148.189 1.00 12.79 181 THR A N 1
ATOM 1367 C CA . THR A 1 182 ? 155.363 110.124 147.100 1.00 12.79 181 THR A CA 1
ATOM 1368 C C . THR A 1 182 ? 154.333 110.316 145.999 1.00 12.79 181 THR A C 1
ATOM 1369 O O . THR A 1 182 ? 153.128 110.210 146.247 1.00 12.79 181 THR A O 1
ATOM 1373 N N . VAL A 1 183 ? 154.804 110.604 144.792 1.00 11.04 182 VAL A N 1
ATOM 1374 C CA . VAL A 1 183 ? 153.941 110.818 143.638 1.00 11.04 182 VAL A CA 1
ATOM 1375 C C . VAL A 1 183 ? 154.219 109.722 142.620 1.00 11.04 182 VAL A C 1
ATOM 1376 O O . VAL A 1 183 ? 155.338 109.608 142.108 1.00 11.04 182 VAL A O 1
ATOM 1380 N N . THR A 1 184 ? 153.198 108.928 142.322 1.00 11.47 183 THR A N 1
ATOM 1381 C CA . THR A 1 184 ? 153.252 107.920 141.274 1.00 11.47 183 THR A CA 1
ATOM 1382 C C . THR A 1 184 ? 152.626 108.486 140.006 1.00 11.47 183 THR A C 1
ATOM 1383 O O . THR A 1 184 ? 151.517 109.025 140.046 1.00 11.47 183 THR A O 1
ATOM 1387 N N . PHE A 1 185 ? 153.328 108.357 138.887 1.00 10.90 184 PHE A N 1
ATOM 1388 C CA . PHE A 1 185 ? 152.873 108.933 137.632 1.00 10.90 184 PHE A CA 1
ATOM 1389 C C . PHE A 1 185 ? 152.237 107.883 136.731 1.00 10.90 184 PHE A C 1
ATOM 1390 O O . PHE A 1 185 ? 152.604 106.708 136.752 1.00 10.90 184 PHE A O 1
ATOM 1398 N N . ASN A 1 186 ? 151.259 108.330 135.946 1.00 11.00 185 ASN A N 1
ATOM 1399 C CA . ASN A 1 186 ? 150.719 107.531 134.863 1.00 11.00 185 ASN A CA 1
ATOM 1400 C C . ASN A 1 186 ? 151.721 107.464 133.713 1.00 11.00 185 ASN A C 1
ATOM 1401 O O . ASN A 1 186 ? 152.601 108.317 133.599 1.00 11.00 185 ASN A O 1
ATOM 1406 N N . PRO A 1 187 ? 151.625 106.445 132.861 1.00 12.78 186 PRO A N 1
ATOM 1407 C CA . PRO A 1 187 ? 152.500 106.396 131.686 1.00 12.78 186 PRO A CA 1
ATOM 1408 C C . PRO A 1 187 ? 152.139 107.483 130.686 1.00 12.78 186 PRO A C 1
ATOM 1409 O O . PRO A 1 187 ? 150.979 107.876 130.553 1.00 12.78 186 PRO A O 1
ATOM 1413 N N . VAL A 1 188 ? 153.157 107.961 129.968 1.00 13.82 187 VAL A N 1
ATOM 1414 C CA . VAL A 1 188 ? 152.997 109.168 129.160 1.00 13.82 187 VAL A CA 1
ATOM 1415 C C . VAL A 1 188 ? 151.972 108.968 128.047 1.00 13.82 187 VAL A C 1
ATOM 1416 O O . VAL A 1 188 ? 151.395 109.940 127.546 1.00 13.82 187 VAL A O 1
ATOM 1420 N N . SER A 1 189 ? 151.723 107.719 127.644 1.00 14.70 188 SER A N 1
ATOM 1421 C CA . SER A 1 189 ? 150.658 107.444 126.684 1.00 14.70 188 SER A CA 1
ATOM 1422 C C . SER A 1 189 ? 149.316 108.006 127.136 1.00 14.70 188 SER A C 1
ATOM 1423 O O . SER A 1 189 ? 148.494 108.395 126.300 1.00 14.70 188 SER A O 1
ATOM 1426 N N . ASP A 1 190 ? 149.076 108.064 128.446 1.00 13.84 189 ASP A N 1
ATOM 1427 C CA . ASP A 1 190 ? 147.794 108.555 128.938 1.00 13.84 189 ASP A CA 1
ATOM 1428 C C . ASP A 1 190 ? 147.588 110.039 128.658 1.00 13.84 189 ASP A C 1
ATOM 1429 O O . ASP A 1 190 ? 146.448 110.472 128.464 1.00 13.84 189 ASP A O 1
ATOM 1434 N N . ILE A 1 191 ? 148.660 110.835 128.638 1.00 9.90 190 ILE A N 1
ATOM 1435 C CA . ILE A 1 191 ? 148.530 112.285 128.543 1.00 9.90 190 ILE A CA 1
ATOM 1436 C C . ILE A 1 191 ? 148.767 112.810 127.137 1.00 9.90 190 ILE A C 1
ATOM 1437 O O . ILE A 1 191 ? 148.683 114.024 126.920 1.00 9.90 190 ILE A O 1
ATOM 1442 N N . VAL A 1 192 ? 149.042 111.937 126.175 1.00 11.01 191 VAL A N 1
ATOM 1443 C CA . VAL A 1 192 ? 149.392 112.334 124.817 1.00 11.01 191 VAL A CA 1
ATOM 1444 C C . VAL A 1 192 ? 148.264 111.951 123.868 1.00 11.01 191 VAL A C 1
ATOM 1445 O O . VAL A 1 192 ? 147.706 110.853 123.960 1.00 11.01 191 VAL A O 1
ATOM 1449 N N . ILE A 1 193 ? 147.935 112.857 122.953 1.00 10.74 192 ILE A N 1
ATOM 1450 C CA . ILE A 1 193 ? 147.005 112.586 121.862 1.00 10.74 192 ILE A CA 1
ATOM 1451 C C . ILE A 1 193 ? 147.777 112.685 120.554 1.00 10.74 192 ILE A C 1
ATOM 1452 O O . ILE A 1 193 ? 148.258 113.764 120.188 1.00 10.74 192 ILE A O 1
ATOM 1457 N N . ARG A 1 194 ? 147.893 111.565 119.846 1.00 14.39 193 ARG A N 1
ATOM 1458 C CA . ARG A 1 194 ? 148.726 111.506 118.655 1.00 14.39 193 ARG A CA 1
ATOM 1459 C C . ARG A 1 194 ? 148.061 110.652 117.585 1.00 14.39 193 ARG A C 1
ATOM 1460 O O . ARG A 1 194 ? 147.168 109.848 117.863 1.00 14.39 193 ARG A O 1
ATOM 1468 N N . ASP A 1 195 ? 148.505 110.852 116.346 1.00 18.04 194 ASP A N 1
ATOM 1469 C CA . ASP A 1 195 ? 148.133 109.996 115.233 1.00 18.04 194 ASP A CA 1
ATOM 1470 C C . ASP A 1 195 ? 149.184 108.900 115.054 1.00 18.04 194 ASP A C 1
ATOM 1471 O O . ASP A 1 195 ? 150.142 108.790 115.822 1.00 18.04 194 ASP A O 1
ATOM 1476 N N . SER A 1 196 ? 149.004 108.072 114.028 1.00 20.87 195 SER A N 1
ATOM 1477 C CA . SER A 1 196 ? 149.920 106.963 113.803 1.00 20.87 195 SER A CA 1
ATOM 1478 C C . SER A 1 196 ? 151.254 107.408 113.220 1.00 20.87 195 SER A C 1
ATOM 1479 O O . SER A 1 196 ? 152.254 106.706 113.395 1.00 20.87 195 SER A O 1
ATOM 1482 N N . SER A 1 197 ? 151.299 108.558 112.552 1.00 21.68 196 SER A N 1
ATOM 1483 C CA . SER A 1 197 ? 152.539 109.016 111.941 1.00 21.68 196 SER A CA 1
ATOM 1484 C C . SER A 1 197 ? 153.526 109.598 112.945 1.00 21.68 196 SER A C 1
ATOM 1485 O O . SER A 1 197 ? 154.686 109.816 112.585 1.00 21.68 196 SER A O 1
ATOM 1488 N N . PHE A 1 198 ? 153.109 109.846 114.183 1.00 20.21 197 PHE A N 1
ATOM 1489 C CA . PHE A 1 198 ? 154.028 110.323 115.206 1.00 20.21 197 PHE A CA 1
ATOM 1490 C C . PHE A 1 198 ? 154.817 109.161 115.793 1.00 20.21 197 PHE A C 1
ATOM 1491 O O . PHE A 1 198 ? 154.273 108.081 116.032 1.00 20.21 197 PHE A O 1
ATOM 1499 N N . ASP A 1 199 ? 156.108 109.392 116.032 1.00 24.98 198 ASP A N 1
ATOM 1500 C CA . ASP A 1 199 ? 157.012 108.343 116.505 1.00 24.98 198 ASP A CA 1
ATOM 1501 C C . ASP A 1 199 ? 156.873 108.209 118.021 1.00 24.98 198 ASP A C 1
ATOM 1502 O O . ASP A 1 199 ? 157.730 108.626 118.814 1.00 24.98 198 ASP A O 1
ATOM 1507 N N . PHE A 1 200 ? 155.768 107.581 118.426 1.00 21.35 199 PHE A N 1
ATOM 1508 C CA . PHE A 1 200 ? 155.470 107.482 119.847 1.00 21.35 199 PHE A CA 1
ATOM 1509 C C . PHE A 1 200 ? 156.429 106.552 120.572 1.00 21.35 199 PHE A C 1
ATOM 1510 O O . PHE A 1 200 ? 156.705 106.768 121.750 1.00 21.35 199 PHE A O 1
ATOM 1518 N N . GLU A 1 201 ? 156.934 105.510 119.910 1.00 30.70 200 GLU A N 1
ATOM 1519 C CA . GLU A 1 201 ? 157.888 104.630 120.579 1.00 30.70 200 GLU A CA 1
ATOM 1520 C C . GLU A 1 201 ? 159.140 105.391 121.001 1.00 30.70 200 GLU A C 1
ATOM 1521 O O . GLU A 1 201 ? 159.597 105.264 122.143 1.00 30.70 200 GLU A O 1
ATOM 1527 N N . THR A 1 202 ? 159.694 106.203 120.102 1.00 29.21 201 THR A N 1
ATOM 1528 C CA . THR A 1 202 ? 160.860 107.010 120.447 1.00 29.21 201 THR A CA 1
ATOM 1529 C C . THR A 1 202 ? 160.519 108.039 121.519 1.00 29.21 201 THR A C 1
ATOM 1530 O O . THR A 1 202 ? 161.256 108.192 122.505 1.00 29.21 201 THR A O 1
ATOM 1534 N N . PHE A 1 203 ? 159.411 108.769 121.333 1.00 22.63 202 PHE A N 1
ATOM 1535 C CA . PHE A 1 203 ? 159.010 109.754 122.335 1.00 22.63 202 PHE A CA 1
ATOM 1536 C C . PHE A 1 203 ? 158.856 109.121 123.713 1.00 22.63 202 PHE A C 1
ATOM 1537 O O . PHE A 1 203 ? 159.253 109.710 124.723 1.00 22.63 202 PHE A O 1
ATOM 1545 N N . ASN A 1 204 ? 158.307 107.907 123.768 1.00 26.23 203 ASN A N 1
ATOM 1546 C CA . ASN A 1 204 ? 158.034 107.253 125.040 1.00 26.23 203 ASN A CA 1
ATOM 1547 C C . ASN A 1 204 ? 159.309 106.708 125.662 1.00 26.23 203 ASN A C 1
ATOM 1548 O O . ASN A 1 204 ? 159.460 106.714 126.888 1.00 26.23 203 ASN A O 1
ATOM 1553 N N . LYS A 1 205 ? 160.232 106.224 124.834 1.00 32.68 204 LYS A N 1
ATOM 1554 C CA . LYS A 1 205 ? 161.514 105.785 125.362 1.00 32.68 204 LYS A CA 1
ATOM 1555 C C . LYS A 1 205 ? 162.305 106.951 125.934 1.00 32.68 204 LYS A C 1
ATOM 1556 O O . LYS A 1 205 ? 163.046 106.778 126.906 1.00 32.68 204 LYS A O 1
ATOM 1562 N N . GLU A 1 206 ? 162.154 108.146 125.361 1.00 29.82 205 GLU A N 1
ATOM 1563 C CA . GLU A 1 206 ? 162.945 109.286 125.806 1.00 29.82 205 GLU A CA 1
ATOM 1564 C C . GLU A 1 206 ? 162.248 110.180 126.830 1.00 29.82 205 GLU A C 1
ATOM 1565 O O . GLU A 1 206 ? 162.917 111.019 127.439 1.00 29.82 205 GLU A O 1
ATOM 1571 N N . PHE A 1 207 ? 160.944 110.032 127.047 1.00 18.44 206 PHE A N 1
ATOM 1572 C CA . PHE A 1 207 ? 160.236 110.939 127.942 1.00 18.44 206 PHE A CA 1
ATOM 1573 C C . PHE A 1 207 ? 160.573 110.647 129.399 1.00 18.44 206 PHE A C 1
ATOM 1574 O O . PHE A 1 207 ? 160.743 109.494 129.802 1.00 18.44 206 PHE A O 1
ATOM 1582 N N . VAL A 1 208 ? 160.636 111.710 130.196 1.00 16.36 207 VAL A N 1
ATOM 1583 C CA . VAL A 1 208 ? 161.000 111.620 131.608 1.00 16.36 207 VAL A CA 1
ATOM 1584 C C . VAL A 1 208 ? 160.206 112.660 132.387 1.00 16.36 207 VAL A C 1
ATOM 1585 O O . VAL A 1 208 ? 160.190 113.839 132.022 1.00 16.36 207 VAL A O 1
ATOM 1589 N N . TYR A 1 209 ? 159.549 112.228 133.461 1.00 13.34 208 TYR A N 1
ATOM 1590 C CA . TYR A 1 209 ? 158.912 113.171 134.370 1.00 13.34 208 TYR A CA 1
ATOM 1591 C C . TYR A 1 209 ? 159.968 113.892 135.196 1.00 13.34 208 TYR A C 1
ATOM 1592 O O . TYR A 1 209 ? 160.872 113.263 135.752 1.00 13.34 208 TYR A O 1
ATOM 1601 N N . VAL A 1 210 ? 159.856 115.213 135.270 1.00 14.44 209 VAL A N 1
ATOM 1602 C CA . VAL A 1 210 ? 160.791 116.037 136.032 1.00 14.44 209 VAL A CA 1
ATOM 1603 C C . VAL A 1 210 ? 159.995 116.853 137.044 1.00 14.44 209 VAL A C 1
ATOM 1604 O O . VAL A 1 210 ? 159.544 117.964 136.732 1.00 14.44 209 VAL A O 1
ATOM 1608 N N . PRO A 1 211 ? 159.783 116.342 138.255 1.00 13.70 210 PRO A N 1
ATOM 1609 C CA . PRO A 1 211 ? 158.911 117.038 139.205 1.00 13.70 210 PRO A CA 1
ATOM 1610 C C . PRO A 1 211 ? 159.657 117.808 140.282 1.00 13.70 210 PRO A C 1
ATOM 1611 O O . PRO A 1 211 ? 160.761 117.439 140.691 1.00 13.70 210 PRO A O 1
ATOM 1615 N N . GLU A 1 212 ? 159.036 118.882 140.751 1.00 16.68 211 GLU A N 1
ATOM 1616 C CA . GLU A 1 212 ? 159.497 119.645 141.897 1.00 16.68 211 GLU A CA 1
ATOM 1617 C C . GLU A 1 212 ? 158.295 119.900 142.793 1.00 16.68 211 GLU A C 1
ATOM 1618 O O . GLU A 1 212 ? 157.197 120.176 142.302 1.00 16.68 211 GLU A O 1
ATOM 1624 N N . LEU A 1 213 ? 158.493 119.785 144.100 1.00 12.22 212 LEU A N 1
ATOM 1625 C CA . LEU A 1 213 ? 157.408 119.912 145.060 1.00 12.22 212 LEU A CA 1
ATOM 1626 C C . LEU A 1 213 ? 157.552 121.201 145.855 1.00 12.22 212 LEU A C 1
ATOM 1627 O O . LEU A 1 213 ? 158.648 121.549 146.300 1.00 12.22 212 LEU A O 1
ATOM 1632 N N . SER A 1 214 ? 156.441 121.908 146.025 1.00 12.32 213 SER A N 1
ATOM 1633 C CA . SER A 1 214 ? 156.401 123.128 146.810 1.00 12.32 213 SER A CA 1
ATOM 1634 C C . SER A 1 214 ? 155.271 123.039 147.822 1.00 12.32 213 SER A C 1
ATOM 1635 O O . SER A 1 214 ? 154.291 122.316 147.629 1.00 12.32 213 SER A O 1
ATOM 1638 N N . PHE A 1 215 ? 155.422 123.788 148.907 1.00 11.90 214 PHE A N 1
ATOM 1639 C CA . PHE A 1 215 ? 154.409 123.867 149.948 1.00 11.90 214 PHE A CA 1
ATOM 1640 C C . PHE A 1 215 ? 154.665 125.128 150.754 1.00 11.90 214 PHE A C 1
ATOM 1641 O O . PHE A 1 215 ? 155.751 125.707 150.704 1.00 11.90 214 PHE A O 1
ATOM 1649 N N . ILE A 1 216 ? 153.650 125.547 151.493 1.00 16.92 215 ILE A N 1
ATOM 1650 C CA . ILE A 1 216 ? 153.784 126.656 152.426 1.00 16.92 215 ILE A CA 1
ATOM 1651 C C . ILE A 1 216 ? 154.131 126.084 153.792 1.00 16.92 215 ILE A C 1
ATOM 1652 O O . ILE A 1 216 ? 153.332 125.356 154.388 1.00 16.92 215 ILE A O 1
ATOM 1657 N N . GLY A 1 217 ? 155.326 126.392 154.276 1.00 14.02 216 GLY A N 1
ATOM 1658 C CA . GLY A 1 217 ? 155.720 125.997 155.605 1.00 14.02 216 GLY A CA 1
ATOM 1659 C C . GLY A 1 217 ? 155.477 127.089 156.623 1.00 14.02 216 GLY A C 1
ATOM 1660 O O . GLY A 1 217 ? 155.400 128.267 156.299 1.00 14.02 216 GLY A O 1
ATOM 1661 N N . TYR A 1 218 ? 155.359 126.682 157.881 1.00 14.35 217 TYR A N 1
ATOM 1662 C CA . TYR A 1 218 ? 155.065 127.600 158.972 1.00 14.35 217 TYR A CA 1
ATOM 1663 C C . TYR A 1 218 ? 156.047 127.354 160.101 1.00 14.35 217 TYR A C 1
ATOM 1664 O O . TYR A 1 218 ? 156.064 126.266 160.682 1.00 14.35 217 TYR A O 1
ATOM 1673 N N . MET A 1 219 ? 156.867 128.353 160.404 1.00 24.07 218 MET A N 1
ATOM 1674 C CA . MET A 1 219 ? 157.690 128.330 161.605 1.00 24.07 218 MET A CA 1
ATOM 1675 C C . MET A 1 219 ? 156.875 128.961 162.724 1.00 24.07 218 MET A C 1
ATOM 1676 O O . MET A 1 219 ? 156.610 130.166 162.704 1.00 24.07 218 MET A O 1
ATOM 1681 N N . VAL A 1 220 ? 156.461 128.147 163.688 1.00 16.00 219 VAL A N 1
ATOM 1682 C CA . VAL A 1 220 ? 155.572 128.574 164.759 1.00 16.00 219 VAL A CA 1
ATOM 1683 C C . VAL A 1 220 ? 156.356 128.604 166.060 1.00 16.00 219 VAL A C 1
ATOM 1684 O O . VAL A 1 220 ? 157.057 127.642 166.395 1.00 16.00 219 VAL A O 1
ATOM 1688 N N . LYS A 1 221 ? 156.243 129.708 166.788 1.00 19.90 220 LYS A N 1
ATOM 1689 C CA . LYS A 1 221 ? 156.805 129.818 168.123 1.00 19.90 220 LYS A CA 1
ATOM 1690 C C . LYS A 1 221 ? 155.765 129.374 169.143 1.00 19.90 220 LYS A C 1
ATOM 1691 O O . LYS A 1 221 ? 154.636 129.874 169.143 1.00 19.90 220 LYS A O 1
ATOM 1697 N N . ASN A 1 222 ? 156.148 128.422 169.992 1.00 20.50 221 ASN A N 1
ATOM 1698 C CA . ASN A 1 222 ? 155.313 127.918 171.083 1.00 20.50 221 ASN A CA 1
ATOM 1699 C C . ASN A 1 222 ? 153.960 127.424 170.571 1.00 20.50 221 ASN A C 1
ATOM 1700 O O . ASN A 1 222 ? 152.900 127.928 170.940 1.00 20.50 221 ASN A O 1
ATOM 1705 N N . VAL A 1 223 ? 154.012 126.415 169.711 1.00 18.12 222 VAL A N 1
ATOM 1706 C CA . VAL A 1 223 ? 152.802 125.880 169.101 1.00 18.12 222 VAL A CA 1
ATOM 1707 C C . VAL A 1 223 ? 152.073 125.002 170.109 1.00 18.12 222 VAL A C 1
ATOM 1708 O O . VAL A 1 223 ? 152.692 124.321 170.935 1.00 18.12 222 VAL A O 1
ATOM 1712 N N . GLN A 1 224 ? 150.747 125.027 170.056 1.00 21.41 223 GLN A N 1
ATOM 1713 C CA . GLN A 1 224 ? 149.899 124.231 170.942 1.00 21.41 223 GLN A CA 1
ATOM 1714 C C . GLN A 1 224 ? 149.031 123.333 170.067 1.00 21.41 223 GLN A C 1
ATOM 1715 O O . GLN A 1 224 ? 147.991 123.761 169.564 1.00 21.41 223 GLN A O 1
ATOM 1721 N N . ILE A 1 225 ? 149.449 122.091 169.904 1.00 23.10 224 ILE A N 1
ATOM 1722 C CA . ILE A 1 225 ? 148.799 121.166 168.984 1.00 23.10 224 ILE A CA 1
ATOM 1723 C C . ILE A 1 225 ? 147.686 120.419 169.705 1.00 23.10 224 ILE A C 1
ATOM 1724 O O . ILE A 1 225 ? 147.809 120.075 170.884 1.00 23.10 224 ILE A O 1
ATOM 1729 N N . LYS A 1 226 ? 146.588 120.176 168.989 1.00 26.77 225 LYS A N 1
ATOM 1730 C CA . LYS A 1 226 ? 145.428 119.425 169.437 1.00 26.77 225 LYS A CA 1
ATOM 1731 C C . LYS A 1 226 ? 145.063 118.366 168.401 1.00 26.77 225 LYS A C 1
ATOM 1732 O O . LYS A 1 226 ? 145.382 118.519 167.219 1.00 26.77 225 LYS A O 1
ATOM 1738 N N . PRO A 1 227 ? 144.403 117.283 168.807 1.00 25.30 226 PRO A N 1
ATOM 1739 C CA . PRO A 1 227 ? 144.003 116.264 167.831 1.00 25.30 226 PRO A CA 1
ATOM 1740 C C . PRO A 1 227 ? 142.891 116.765 166.924 1.00 25.30 226 PRO A C 1
ATOM 1741 O O . PRO A 1 227 ? 142.038 117.560 167.324 1.00 25.30 226 PRO A O 1
ATOM 1745 N N . SER A 1 228 ? 142.905 116.281 165.684 1.00 20.47 227 SER A N 1
ATOM 1746 C CA . SER A 1 228 ? 141.928 116.727 164.699 1.00 20.47 227 SER A CA 1
ATOM 1747 C C . SER A 1 228 ? 141.272 115.551 163.986 1.00 20.47 227 SER A C 1
ATOM 1748 O O . SER A 1 228 ? 141.488 114.393 164.355 1.00 20.47 227 SER A O 1
ATOM 1751 N N . PHE A 1 229 ? 140.469 115.841 162.967 1.00 17.67 228 PHE A N 1
ATOM 1752 C CA . PHE A 1 229 ? 139.747 114.830 162.207 1.00 17.67 228 PHE A CA 1
ATOM 1753 C C . PHE A 1 229 ? 140.023 115.024 160.726 1.00 17.67 228 PHE A C 1
ATOM 1754 O O . PHE A 1 229 ? 140.000 116.155 160.232 1.00 17.67 228 PHE A O 1
ATOM 1762 N N . ILE A 1 230 ? 140.268 113.924 160.020 1.00 18.36 229 ILE A N 1
ATOM 1763 C CA . ILE A 1 230 ? 140.609 113.960 158.605 1.00 18.36 229 ILE A CA 1
ATOM 1764 C C . ILE A 1 230 ? 139.804 112.894 157.877 1.00 18.36 229 ILE A C 1
ATOM 1765 O O . ILE A 1 230 ? 139.448 111.858 158.446 1.00 18.36 229 ILE A O 1
ATOM 1770 N N . GLU A 1 231 ? 139.501 113.162 156.611 1.00 20.70 230 GLU A N 1
ATOM 1771 C CA . GLU A 1 231 ? 138.746 112.249 155.763 1.00 20.70 230 GLU A CA 1
ATOM 1772 C C . GLU A 1 231 ? 139.637 111.761 154.629 1.00 20.70 230 GLU A C 1
ATOM 1773 O O . GLU A 1 231 ? 140.176 112.568 153.867 1.00 20.70 230 GLU A O 1
ATOM 1779 N N . LYS A 1 232 ? 139.777 110.445 154.517 1.00 18.35 231 LYS A N 1
ATOM 1780 C CA . LYS A 1 232 ? 140.587 109.831 153.473 1.00 18.35 231 LYS A CA 1
ATOM 1781 C C . LYS A 1 232 ? 139.679 109.148 152.462 1.00 18.35 231 LYS A C 1
ATOM 1782 O O . LYS A 1 232 ? 138.982 108.185 152.817 1.00 18.35 231 LYS A O 1
ATOM 1788 N N . PRO A 1 233 ? 139.643 109.598 151.213 1.00 17.02 232 PRO A N 1
ATOM 1789 C CA . PRO A 1 233 ? 138.824 108.909 150.213 1.00 17.02 232 PRO A CA 1
ATOM 1790 C C . PRO A 1 233 ? 139.367 107.523 149.910 1.00 17.02 232 PRO A C 1
ATOM 1791 O O . PRO A 1 233 ? 140.576 107.280 149.932 1.00 17.02 232 PRO A O 1
ATOM 1795 N N . ARG A 1 234 ? 138.448 106.606 149.634 1.00 16.69 233 ARG A N 1
ATOM 1796 C CA . ARG A 1 234 ? 138.780 105.225 149.321 1.00 16.69 233 ARG A CA 1
ATOM 1797 C C . ARG A 1 234 ? 137.925 104.786 148.145 1.00 16.69 233 ARG A C 1
ATOM 1798 O O . ARG A 1 234 ? 136.705 104.969 148.160 1.00 16.69 233 ARG A O 1
ATOM 1806 N N . ARG A 1 235 ? 138.561 104.224 147.125 1.00 15.22 234 ARG A N 1
ATOM 1807 C CA . ARG A 1 235 ? 137.883 103.899 145.881 1.00 15.22 234 ARG A CA 1
ATOM 1808 C C . ARG A 1 235 ? 137.817 102.392 145.670 1.00 15.22 234 ARG A C 1
ATOM 1809 O O . ARG A 1 235 ? 138.717 101.649 146.070 1.00 15.22 234 ARG A O 1
ATOM 1817 N N . VAL A 1 236 ? 136.730 101.954 145.041 1.00 12.75 235 VAL A N 1
ATOM 1818 C CA . VAL A 1 236 ? 136.514 100.559 144.671 1.00 12.75 235 VAL A CA 1
ATOM 1819 C C . VAL A 1 236 ? 135.938 100.539 143.263 1.00 12.75 235 VAL A C 1
ATOM 1820 O O . VAL A 1 236 ? 134.982 101.263 142.968 1.00 12.75 235 VAL A O 1
ATOM 1824 N N . ILE A 1 237 ? 136.518 99.720 142.393 1.00 15.81 236 ILE A N 1
ATOM 1825 C CA . ILE A 1 237 ? 136.109 99.630 140.999 1.00 15.81 236 ILE A CA 1
ATOM 1826 C C . ILE A 1 237 ? 135.486 98.264 140.763 1.00 15.81 236 ILE A C 1
ATOM 1827 O O . ILE A 1 237 ? 136.108 97.233 141.043 1.00 15.81 236 ILE A O 1
ATOM 1832 N N . GLY A 1 238 ? 134.263 98.257 140.248 1.00 15.93 237 GLY A N 1
ATOM 1833 C CA . GLY A 1 238 ? 133.570 97.016 139.982 1.00 15.93 237 GLY A CA 1
ATOM 1834 C C . GLY A 1 238 ? 134.097 96.303 138.752 1.00 15.93 237 GLY A C 1
ATOM 1835 O O . GLY A 1 238 ? 134.872 96.835 137.958 1.00 15.93 237 GLY A O 1
ATOM 1836 N N . GLN A 1 239 ? 133.654 95.060 138.594 1.00 20.90 238 GLN A N 1
ATOM 1837 C CA . GLN A 1 239 ? 134.070 94.255 137.456 1.00 20.90 238 GLN A CA 1
ATOM 1838 C C . GLN A 1 239 ? 133.484 94.806 136.160 1.00 20.90 238 GLN A C 1
ATOM 1839 O O . GLN A 1 239 ? 132.545 95.605 136.160 1.00 20.90 238 GLN A O 1
ATOM 1845 N N . ILE A 1 240 ? 134.056 94.360 135.039 1.00 18.99 239 ILE A N 1
ATOM 1846 C CA . ILE A 1 240 ? 133.626 94.842 133.731 1.00 18.99 239 ILE A CA 1
ATOM 1847 C C . ILE A 1 240 ? 132.157 94.511 133.511 1.00 18.99 239 ILE A C 1
ATOM 1848 O O . ILE A 1 240 ? 131.734 93.356 133.644 1.00 18.99 239 ILE A O 1
ATOM 1853 N N . ASN A 1 241 ? 131.375 95.534 133.172 1.00 19.60 240 ASN A N 1
ATOM 1854 C CA . ASN A 1 241 ? 129.954 95.420 132.842 1.00 19.60 240 ASN A CA 1
ATOM 1855 C C . ASN A 1 241 ? 129.129 94.814 133.971 1.00 19.60 240 ASN A C 1
ATOM 1856 O O . ASN A 1 241 ? 128.045 94.278 133.730 1.00 19.60 240 ASN A O 1
ATOM 1861 N N . GLN A 1 242 ? 129.617 94.887 135.200 1.00 19.43 241 GLN A N 1
ATOM 1862 C CA . GLN A 1 242 ? 128.740 94.417 136.258 1.00 19.43 241 GLN A CA 1
ATOM 1863 C C . GLN A 1 242 ? 128.018 95.590 136.901 1.00 19.43 241 GLN A C 1
ATOM 1864 O O . GLN A 1 242 ? 128.601 96.665 137.063 1.00 19.43 241 GLN A O 1
ATOM 1870 N N . PRO A 1 243 ? 126.759 95.424 137.266 1.00 16.75 242 PRO A N 1
ATOM 1871 C CA . PRO A 1 243 ? 126.010 96.547 137.840 1.00 16.75 242 PRO A CA 1
ATOM 1872 C C . PRO A 1 243 ? 126.158 96.683 139.349 1.00 16.75 242 PRO A C 1
ATOM 1873 O O . PRO A 1 243 ? 125.319 97.321 139.988 1.00 16.75 242 PRO A O 1
ATOM 1877 N N . THR A 1 244 ? 127.209 96.113 139.932 1.00 18.20 243 THR A N 1
ATOM 1878 C CA . THR A 1 244 ? 127.370 96.111 141.380 1.00 18.20 243 THR A CA 1
ATOM 1879 C C . THR A 1 244 ? 128.801 96.464 141.755 1.00 18.20 243 THR A C 1
ATOM 1880 O O . THR A 1 244 ? 129.726 96.348 140.949 1.00 18.20 243 THR A O 1
ATOM 1884 N N . ALA A 1 245 ? 128.961 96.904 143.002 1.00 16.33 244 ALA A N 1
ATOM 1885 C CA . ALA A 1 245 ? 130.247 97.185 143.626 1.00 16.33 244 ALA A CA 1
ATOM 1886 C C . ALA A 1 245 ? 130.015 97.393 145.116 1.00 16.33 244 ALA A C 1
ATOM 1887 O O . ALA A 1 245 ? 129.071 98.081 145.504 1.00 16.33 244 ALA A O 1
ATOM 1889 N N . THR A 1 246 ? 130.878 96.809 145.943 1.00 19.09 245 THR A N 1
ATOM 1890 C CA . THR A 1 246 ? 130.713 96.837 147.390 1.00 19.09 245 THR A CA 1
ATOM 1891 C C . THR A 1 246 ? 131.938 97.442 148.063 1.00 19.09 245 THR A C 1
ATOM 1892 O O . THR A 1 246 ? 133.076 97.177 147.667 1.00 19.09 245 THR A O 1
ATOM 1896 N N . VAL A 1 247 ? 131.695 98.263 149.078 1.00 19.15 246 VAL A N 1
ATOM 1897 C CA . VAL A 1 247 ? 132.747 98.837 149.907 1.00 19.15 246 VAL A CA 1
ATOM 1898 C C . VAL A 1 247 ? 132.635 98.206 151.285 1.00 19.15 246 VAL A C 1
ATOM 1899 O O . VAL A 1 247 ? 131.647 98.420 151.997 1.00 19.15 246 VAL A O 1
ATOM 1903 N N . THR A 1 248 ? 133.642 97.432 151.668 1.00 22.88 247 THR A N 1
ATOM 1904 C CA . THR A 1 248 ? 133.647 96.774 152.964 1.00 22.88 247 THR A CA 1
ATOM 1905 C C . THR A 1 248 ? 134.325 97.650 154.016 1.00 22.88 247 THR A C 1
ATOM 1906 O O . THR A 1 248 ? 134.960 98.660 153.709 1.00 22.88 247 THR A O 1
ATOM 1910 N N . GLU A 1 249 ? 134.172 97.244 155.275 1.00 26.19 248 GLU A N 1
ATOM 1911 C CA . GLU A 1 249 ? 134.793 97.902 156.424 1.00 26.19 248 GLU A CA 1
ATOM 1912 C C . GLU A 1 249 ? 134.465 99.395 156.453 1.00 26.19 248 GLU A C 1
ATOM 1913 O O . GLU A 1 249 ? 135.342 100.259 156.487 1.00 26.19 248 GLU A O 1
ATOM 1919 N N . VAL A 1 250 ? 133.171 99.686 156.436 1.00 23.60 249 VAL A N 1
ATOM 1920 C CA . VAL A 1 250 ? 132.668 101.050 156.527 1.00 23.60 249 VAL A CA 1
ATOM 1921 C C . VAL A 1 250 ? 132.151 101.245 157.945 1.00 23.60 249 VAL A C 1
ATOM 1922 O O . VAL A 1 250 ? 131.100 100.711 158.312 1.00 23.60 249 VAL A O 1
ATOM 1926 N N . HIS A 1 251 ? 132.894 102.000 158.753 1.00 24.90 250 HIS A N 1
ATOM 1927 C CA . HIS A 1 251 ? 132.518 102.235 160.137 1.00 24.90 250 HIS A CA 1
ATOM 1928 C C . HIS A 1 251 ? 132.166 103.681 160.441 1.00 24.90 250 HIS A C 1
ATOM 1929 O O . HIS A 1 251 ? 131.460 103.930 161.421 1.00 24.90 250 HIS A O 1
ATOM 1936 N N . ALA A 1 252 ? 132.630 104.628 159.631 1.00 17.96 251 ALA A N 1
ATOM 1937 C CA . ALA A 1 252 ? 132.320 106.038 159.818 1.00 17.96 251 ALA A CA 1
ATOM 1938 C C . ALA A 1 252 ? 132.607 106.803 158.536 1.00 17.96 251 ALA A C 1
ATOM 1939 O O . ALA A 1 252 ? 133.706 107.334 158.358 1.00 17.96 251 ALA A O 1
ATOM 1941 N N . ALA A 1 253 ? 131.627 106.871 157.643 1.00 13.97 252 ALA A N 1
ATOM 1942 C CA . ALA A 1 253 ? 131.788 107.517 156.351 1.00 13.97 252 ALA A CA 1
ATOM 1943 C C . ALA A 1 253 ? 131.047 108.845 156.317 1.00 13.97 252 ALA A C 1
ATOM 1944 O O . ALA A 1 253 ? 129.902 108.938 156.765 1.00 13.97 252 ALA A O 1
ATOM 1946 N N . THR A 1 254 ? 131.699 109.863 155.757 1.00 14.10 253 THR A N 1
ATOM 1947 C CA . THR A 1 254 ? 131.095 111.181 155.612 1.00 14.10 253 THR A CA 1
ATOM 1948 C C . THR A 1 254 ? 130.301 111.335 154.326 1.00 14.10 253 THR A C 1
ATOM 1949 O O . THR A 1 254 ? 129.389 112.166 154.273 1.00 14.10 253 THR A O 1
ATOM 1953 N N . SER A 1 255 ? 130.621 110.566 153.289 1.00 13.50 254 SER A N 1
ATOM 1954 C CA . SER A 1 255 ? 129.943 110.690 152.006 1.00 13.50 254 SER A CA 1
ATOM 1955 C C . SER A 1 255 ? 130.222 109.450 151.171 1.00 13.50 254 SER A C 1
ATOM 1956 O O . SER A 1 255 ? 131.129 108.669 151.461 1.00 13.50 254 SER A O 1
ATOM 1959 N N . LEU A 1 256 ? 129.428 109.292 150.114 1.00 12.80 255 LEU A N 1
ATOM 1960 C CA . LEU A 1 256 ? 129.537 108.164 149.196 1.00 12.80 255 LEU A CA 1
ATOM 1961 C C . LEU A 1 256 ? 129.253 108.659 147.787 1.00 12.80 255 LEU A C 1
ATOM 1962 O O . LEU A 1 256 ? 128.205 109.260 147.541 1.00 12.80 255 LEU A O 1
ATOM 1967 N N . SER A 1 257 ? 130.178 108.407 146.866 1.00 12.08 256 SER A N 1
ATOM 1968 C CA . SER A 1 257 ? 130.058 108.840 145.482 1.00 12.08 256 SER A CA 1
ATOM 1969 C C . SER A 1 257 ? 129.985 107.630 144.559 1.00 12.08 256 SER A C 1
ATOM 1970 O O . SER A 1 257 ? 130.586 106.589 144.829 1.00 12.08 256 SER A O 1
ATOM 1973 N N . VAL A 1 258 ? 129.231 107.773 143.470 1.00 10.34 257 VAL A N 1
ATOM 1974 C CA . VAL A 1 258 ? 129.014 106.708 142.493 1.00 10.34 257 VAL A CA 1
ATOM 1975 C C . VAL A 1 258 ? 129.078 107.315 141.097 1.00 10.34 257 VAL A C 1
ATOM 1976 O O . VAL A 1 258 ? 128.464 108.355 140.844 1.00 10.34 257 VAL A O 1
ATOM 1980 N N . TYR A 1 259 ? 129.819 106.674 140.196 1.00 10.47 258 TYR A N 1
ATOM 1981 C CA . TYR A 1 259 ? 129.831 107.048 138.785 1.00 10.47 258 TYR A CA 1
ATOM 1982 C C . TYR A 1 259 ? 130.345 105.863 137.974 1.00 10.47 258 TYR A C 1
ATOM 1983 O O . TYR A 1 259 ? 130.694 104.815 138.521 1.00 10.47 258 TYR A O 1
ATOM 1992 N N . THR A 1 260 ? 130.370 106.033 136.655 1.00 11.22 259 THR A N 1
ATOM 1993 C CA . THR A 1 260 ? 130.745 104.977 135.727 1.00 11.22 259 THR A CA 1
ATOM 1994 C C . THR A 1 260 ? 131.863 105.461 134.819 1.00 11.22 259 THR A C 1
ATOM 1995 O O . THR A 1 260 ? 131.872 106.617 134.392 1.00 11.22 259 THR A O 1
ATOM 1999 N N . LYS A 1 261 ? 132.812 104.570 134.541 1.00 11.91 260 LYS A N 1
ATOM 2000 C CA . LYS A 1 261 ? 133.901 104.815 133.614 1.00 11.91 260 LYS A CA 1
ATOM 2001 C C . LYS A 1 261 ? 133.808 103.868 132.426 1.00 11.91 260 LYS A C 1
ATOM 2002 O O . LYS A 1 261 ? 133.500 102.685 132.603 1.00 11.91 260 LYS A O 1
ATOM 2008 N N . PRO A 1 262 ? 134.082 104.347 131.215 1.00 13.40 261 PRO A N 1
ATOM 2009 C CA . PRO A 1 262 ? 134.170 103.437 130.071 1.00 13.40 261 PRO A CA 1
ATOM 2010 C C . PRO A 1 262 ? 135.481 102.671 130.092 1.00 13.40 261 PRO A C 1
ATOM 2011 O O . PRO A 1 262 ? 136.511 103.164 130.554 1.00 13.40 261 PRO A O 1
ATOM 2015 N N . TYR A 1 263 ? 135.436 101.447 129.580 1.00 17.29 262 TYR A N 1
ATOM 2016 C CA . TYR A 1 263 ? 136.616 100.602 129.476 1.00 17.29 262 TYR A CA 1
ATOM 2017 C C . TYR A 1 263 ? 136.879 100.330 128.002 1.00 17.29 262 TYR A C 1
ATOM 2018 O O . TYR A 1 263 ? 136.066 99.689 127.331 1.00 17.29 262 TYR A O 1
ATOM 2027 N N . TYR A 1 264 ? 138.014 100.814 127.508 1.00 15.74 263 TYR A N 1
ATOM 2028 C CA . TYR A 1 264 ? 138.362 100.744 126.098 1.00 15.74 263 TYR A CA 1
ATOM 2029 C C . TYR A 1 264 ? 139.391 99.660 125.792 1.00 15.74 263 TYR A C 1
ATOM 2030 O O . TYR A 1 264 ? 139.930 99.630 124.684 1.00 15.74 263 TYR A O 1
ATOM 2039 N N . GLY A 1 265 ? 139.662 98.762 126.741 1.00 21.62 264 GLY A N 1
ATOM 2040 C CA . GLY A 1 265 ? 140.685 97.747 126.548 1.00 21.62 264 GLY A CA 1
ATOM 2041 C C . GLY A 1 265 ? 140.396 96.773 125.426 1.00 21.62 264 GLY A C 1
ATOM 2042 O O . GLY A 1 265 ? 141.324 96.143 124.911 1.00 21.62 264 GLY A O 1
ATOM 2043 N N . ASN A 1 266 ? 139.133 96.628 125.039 1.00 23.17 265 ASN A N 1
ATOM 2044 C CA . ASN A 1 266 ? 138.758 95.797 123.904 1.00 23.17 265 ASN A CA 1
ATOM 2045 C C . ASN A 1 266 ? 138.858 96.530 122.571 1.00 23.17 265 ASN A C 1
ATOM 2046 O O . ASN A 1 266 ? 138.351 96.024 121.566 1.00 23.17 265 ASN A O 1
ATOM 2051 N N . THR A 1 267 ? 139.488 97.702 122.536 1.00 19.52 266 THR A N 1
ATOM 2052 C CA . THR A 1 267 ? 139.615 98.506 121.328 1.00 19.52 266 THR A CA 1
ATOM 2053 C C . THR A 1 267 ? 141.080 98.869 121.126 1.00 19.52 266 THR A C 1
ATOM 2054 O O . THR A 1 267 ? 141.958 98.450 121.884 1.00 19.52 266 THR A O 1
ATOM 2058 N N . ASP A 1 268 ? 141.342 99.657 120.086 1.00 18.49 267 ASP A N 1
ATOM 2059 C CA . ASP A 1 268 ? 142.667 100.207 119.834 1.00 18.49 267 ASP A CA 1
ATOM 2060 C C . ASP A 1 268 ? 142.836 101.612 120.393 1.00 18.49 267 ASP A C 1
ATOM 2061 O O . ASP A 1 268 ? 143.884 102.227 120.176 1.00 18.49 267 ASP A O 1
ATOM 2066 N N . ASN A 1 269 ? 141.828 102.132 121.095 1.00 15.36 268 ASN A N 1
ATOM 2067 C CA . ASN A 1 269 ? 141.826 103.478 121.664 1.00 15.36 268 ASN A CA 1
ATOM 2068 C C . ASN A 1 269 ? 141.927 104.567 120.599 1.00 15.36 268 ASN A C 1
ATOM 2069 O O . ASN A 1 269 ? 142.393 105.672 120.881 1.00 15.36 268 ASN A O 1
ATOM 2074 N N . LYS A 1 270 ? 141.485 104.277 119.380 1.00 14.69 269 LYS A N 1
ATOM 2075 C CA . LYS A 1 270 ? 141.497 105.234 118.284 1.00 14.69 269 LYS A CA 1
ATOM 2076 C C . LYS A 1 270 ? 140.119 105.855 118.104 1.00 14.69 269 LYS A C 1
ATOM 2077 O O . LYS A 1 270 ? 139.103 105.159 118.131 1.00 14.69 269 LYS A O 1
ATOM 2083 N N . PHE A 1 271 ? 140.097 107.167 117.902 1.00 11.33 270 PHE A N 1
ATOM 2084 C CA . PHE A 1 271 ? 138.868 107.908 117.669 1.00 11.33 270 PHE A CA 1
ATOM 2085 C C . PHE A 1 271 ? 139.027 108.755 116.417 1.00 11.33 270 PHE A C 1
ATOM 2086 O O . PHE A 1 271 ? 140.141 109.103 116.025 1.00 11.33 270 PHE A O 1
ATOM 2094 N N . ILE A 1 272 ? 137.899 109.073 115.784 1.00 11.55 271 ILE A N 1
ATOM 2095 C CA . ILE A 1 272 ? 137.946 109.789 114.513 1.00 11.55 271 ILE A CA 1
ATOM 2096 C C . ILE A 1 272 ? 138.429 111.221 114.711 1.00 11.55 271 ILE A C 1
ATOM 2097 O O . ILE A 1 272 ? 139.254 111.721 113.940 1.00 11.55 271 ILE A O 1
ATOM 2102 N N . SER A 1 273 ? 137.945 111.900 115.746 1.00 10.50 272 SER A N 1
ATOM 2103 C CA . SER A 1 273 ? 138.231 113.316 115.911 1.00 10.50 272 SER A CA 1
ATOM 2104 C C . SER A 1 273 ? 138.425 113.651 117.381 1.00 10.50 272 SER A C 1
ATOM 2105 O O . SER A 1 273 ? 138.048 112.888 118.272 1.00 10.50 272 SER A O 1
ATOM 2108 N N . TYR A 1 274 ? 139.010 114.817 117.619 1.00 9.67 273 TYR A N 1
ATOM 2109 C CA . TYR A 1 274 ? 139.163 115.389 118.947 1.00 9.67 273 TYR A CA 1
ATOM 2110 C C . TYR A 1 274 ? 139.319 116.897 118.811 1.00 9.67 273 TYR A C 1
ATOM 2111 O O . TYR A 1 274 ? 140.100 117.367 117.977 1.00 9.67 273 TYR A O 1
ATOM 2120 N N . PRO A 1 275 ? 138.599 117.688 119.609 1.00 11.02 274 PRO A N 1
ATOM 2121 C CA . PRO A 1 275 ? 138.581 119.141 119.403 1.00 11.02 274 PRO A CA 1
ATOM 2122 C C . PRO A 1 275 ? 139.767 119.886 119.998 1.00 11.02 274 PRO A C 1
ATOM 2123 O O . PRO A 1 275 ? 139.860 121.103 119.807 1.00 11.02 274 PRO A O 1
ATOM 2127 N N . GLY A 1 276 ? 140.668 119.210 120.701 1.00 11.55 275 GLY A N 1
ATOM 2128 C CA . GLY A 1 276 ? 141.850 119.888 121.212 1.00 11.55 275 GLY A CA 1
ATOM 2129 C C . GLY A 1 276 ? 141.513 120.825 122.356 1.00 11.55 275 GLY A C 1
ATOM 2130 O O . GLY A 1 276 ? 140.896 120.432 123.351 1.00 11.55 275 GLY A O 1
ATOM 2131 N N . TYR A 1 277 ? 141.922 122.087 122.215 1.00 13.81 276 TYR A N 1
ATOM 2132 C CA . TYR A 1 277 ? 141.748 123.054 123.294 1.00 13.81 276 TYR A CA 1
ATOM 2133 C C . TYR A 1 277 ? 140.276 123.362 123.541 1.00 13.81 276 TYR A C 1
ATOM 2134 O O . TYR A 1 277 ? 139.860 123.543 124.690 1.00 13.81 276 TYR A O 1
ATOM 2143 N N . SER A 1 278 ? 139.476 123.428 122.484 1.00 14.77 277 SER A N 1
ATOM 2144 C CA . SER A 1 278 ? 138.049 123.667 122.643 1.00 14.77 277 SER A CA 1
ATOM 2145 C C . SER A 1 278 ? 137.383 122.433 123.239 1.00 14.77 277 SER A C 1
ATOM 2146 O O . SER A 1 278 ? 137.530 121.326 122.718 1.00 14.77 277 SER A O 1
ATOM 2149 N N . GLN A 1 279 ? 136.660 122.619 124.344 1.00 13.43 278 GLN A N 1
ATOM 2150 C CA . GLN A 1 279 ? 136.122 121.490 125.092 1.00 13.43 278 GLN A CA 1
ATOM 2151 C C . GLN A 1 279 ? 134.613 121.548 125.292 1.00 13.43 278 GLN A C 1
ATOM 2152 O O . GLN A 1 279 ? 134.085 120.794 126.115 1.00 13.43 278 GLN A O 1
ATOM 2158 N N . ASP A 1 280 ? 133.902 122.403 124.567 1.00 18.34 279 ASP A N 1
ATOM 2159 C CA . ASP A 1 280 ? 132.452 122.370 124.644 1.00 18.34 279 ASP A CA 1
ATOM 2160 C C . ASP A 1 280 ? 131.900 121.213 123.813 1.00 18.34 279 ASP A C 1
ATOM 2161 O O . ASP A 1 280 ? 132.542 120.714 122.882 1.00 18.34 279 ASP A O 1
ATOM 2166 N N . GLU A 1 281 ? 130.698 120.770 124.191 1.00 18.79 280 GLU A N 1
ATOM 2167 C CA . GLU A 1 281 ? 130.000 119.738 123.429 1.00 18.79 280 GLU A CA 1
ATOM 2168 C C . GLU A 1 281 ? 129.867 120.132 121.964 1.00 18.79 280 GLU A C 1
ATOM 2169 O O . GLU A 1 281 ? 130.086 119.309 121.062 1.00 18.79 280 GLU A O 1
ATOM 2175 N N . LYS A 1 282 ? 129.515 121.394 121.713 1.00 17.32 281 LYS A N 1
ATOM 2176 C CA . LYS A 1 282 ? 129.430 121.884 120.345 1.00 17.32 281 LYS A CA 1
ATOM 2177 C C . LYS A 1 282 ? 130.777 121.796 119.640 1.00 17.32 281 LYS A C 1
ATOM 2178 O O . LYS A 1 282 ? 130.834 121.512 118.442 1.00 17.32 281 LYS A O 1
ATOM 2184 N N . ASP A 1 283 ? 131.875 122.029 120.369 1.00 16.38 282 ASP A N 1
ATOM 2185 C CA . ASP A 1 283 ? 133.206 121.925 119.773 1.00 16.38 282 ASP A CA 1
ATOM 2186 C C . ASP A 1 283 ? 133.533 120.488 119.381 1.00 16.38 282 ASP A C 1
ATOM 2187 O O . ASP A 1 283 ? 134.064 120.240 118.289 1.00 16.38 282 ASP A O 1
ATOM 2192 N N . TYR A 1 284 ? 133.232 119.532 120.263 1.00 12.53 283 TYR A N 1
ATOM 2193 C CA . TYR A 1 284 ? 133.386 118.120 119.922 1.00 12.53 283 TYR A CA 1
ATOM 2194 C C . TYR A 1 284 ? 132.618 117.778 118.650 1.00 12.53 283 TYR A C 1
ATOM 2195 O O . TYR A 1 284 ? 133.156 117.155 117.721 1.00 12.53 283 TYR A O 1
ATOM 2204 N N . ILE A 1 285 ? 131.354 118.202 118.588 1.00 13.38 284 ILE A N 1
ATOM 2205 C CA . ILE A 1 285 ? 130.510 117.860 117.448 1.00 13.38 284 ILE A CA 1
ATOM 2206 C C . ILE A 1 285 ? 131.013 118.537 116.176 1.00 13.38 284 ILE A C 1
ATOM 2207 O O . ILE A 1 285 ? 130.994 117.941 115.094 1.00 13.38 284 ILE A O 1
ATOM 2212 N N . ASP A 1 286 ? 131.497 119.776 116.286 1.00 15.85 285 ASP A N 1
ATOM 2213 C CA . ASP A 1 286 ? 131.998 120.481 115.112 1.00 15.85 285 ASP A CA 1
ATOM 2214 C C . ASP A 1 286 ? 133.263 119.832 114.570 1.00 15.85 285 ASP A C 1
ATOM 2215 O O . ASP A 1 286 ? 133.428 119.714 113.353 1.00 15.85 285 ASP A O 1
ATOM 2220 N N . ALA A 1 287 ? 134.160 119.388 115.454 1.00 12.74 286 ALA A N 1
ATOM 2221 C CA . ALA A 1 287 ? 135.354 118.691 114.985 1.00 12.74 286 ALA A CA 1
ATOM 2222 C C . ALA A 1 287 ? 134.987 117.386 114.286 1.00 12.74 286 ALA A C 1
ATOM 2223 O O . ALA A 1 287 ? 135.526 117.067 113.214 1.00 12.74 286 ALA A O 1
ATOM 2225 N N . TYR A 1 288 ? 134.054 116.629 114.870 1.00 12.70 287 TYR A N 1
ATOM 2226 C CA . TYR A 1 288 ? 133.610 115.387 114.244 1.00 12.70 287 TYR A CA 1
ATOM 2227 C C . TYR A 1 288 ? 133.007 115.642 112.863 1.00 12.70 287 TYR A C 1
ATOM 2228 O O . TYR A 1 288 ? 133.346 114.960 111.887 1.00 12.70 287 TYR A O 1
ATOM 2237 N N . VAL A 1 289 ? 132.109 116.625 112.764 1.00 13.67 288 VAL A N 1
ATOM 2238 C CA . VAL A 1 289 ? 131.465 116.932 111.488 1.00 13.67 288 VAL A CA 1
ATOM 2239 C C . VAL A 1 289 ? 132.493 117.397 110.463 1.00 13.67 288 VAL A C 1
ATOM 2240 O O . VAL A 1 289 ? 132.400 117.068 109.274 1.00 13.67 288 VAL A O 1
ATOM 2244 N N . SER A 1 290 ? 133.483 118.175 110.904 1.00 15.31 289 SER A N 1
ATOM 2245 C CA . SER A 1 290 ? 134.522 118.634 109.992 1.00 15.31 289 SER A CA 1
ATOM 2246 C C . SER A 1 290 ? 135.320 117.463 109.438 1.00 15.31 289 SER A C 1
ATOM 2247 O O . SER A 1 290 ? 135.715 117.469 108.267 1.00 15.31 289 SER A O 1
ATOM 2250 N N . ARG A 1 291 ? 135.566 116.444 110.261 1.00 14.82 290 ARG A N 1
ATOM 2251 C CA . ARG A 1 291 ? 136.247 115.265 109.736 1.00 14.82 290 ARG A CA 1
ATOM 2252 C C . ARG A 1 291 ? 135.352 114.460 108.793 1.00 14.82 290 ARG A C 1
ATOM 2253 O O . ARG A 1 291 ? 135.849 113.880 107.823 1.00 14.82 290 ARG A O 1
ATOM 2261 N N . LEU A 1 292 ? 134.041 114.423 109.045 1.00 14.89 291 LEU A N 1
ATOM 2262 C CA . LEU A 1 292 ? 133.160 113.611 108.203 1.00 14.89 291 LEU A CA 1
ATOM 2263 C C . LEU A 1 292 ? 132.913 114.254 106.839 1.00 14.89 291 LEU A C 1
ATOM 2264 O O . LEU A 1 292 ? 132.796 113.550 105.827 1.00 14.89 291 LEU A O 1
ATOM 2269 N N . LEU A 1 293 ? 132.816 115.585 106.790 1.00 19.11 292 LEU A N 1
ATOM 2270 C CA . LEU A 1 293 ? 132.396 116.252 105.560 1.00 19.11 292 LEU A CA 1
ATOM 2271 C C . LEU A 1 293 ? 133.379 116.038 104.418 1.00 19.11 292 LEU A C 1
ATOM 2272 O O . LEU A 1 293 ? 132.975 116.032 103.250 1.00 19.11 292 LEU A O 1
ATOM 2277 N N . ASP A 1 294 ? 134.665 115.865 104.726 1.00 23.84 293 ASP A N 1
ATOM 2278 C CA . ASP A 1 294 ? 135.658 115.692 103.672 1.00 23.84 293 ASP A CA 1
ATOM 2279 C C . ASP A 1 294 ? 135.405 114.429 102.859 1.00 23.84 293 ASP A C 1
ATOM 2280 O O . ASP A 1 294 ? 135.778 114.363 101.684 1.00 23.84 293 ASP A O 1
ATOM 2285 N N . ASP A 1 295 ? 134.771 113.423 103.459 1.00 23.16 294 ASP A N 1
ATOM 2286 C CA . ASP A 1 295 ? 134.385 112.217 102.743 1.00 23.16 294 ASP A CA 1
ATOM 2287 C C . ASP A 1 295 ? 132.908 112.172 102.387 1.00 23.16 294 ASP A C 1
ATOM 2288 O O . ASP A 1 295 ? 132.524 111.379 101.524 1.00 23.16 294 ASP A O 1
ATOM 2293 N N . LEU A 1 296 ? 132.079 112.997 103.026 1.00 18.61 295 LEU A N 1
ATOM 2294 C CA . LEU A 1 296 ? 130.639 112.921 102.807 1.00 18.61 295 LEU A CA 1
ATOM 2295 C C . LEU A 1 296 ? 130.253 113.447 101.427 1.00 18.61 295 LEU A C 1
ATOM 2296 O O . LEU A 1 296 ? 129.530 112.781 100.679 1.00 18.61 295 LEU A O 1
ATOM 2301 N N . VAL A 1 297 ? 130.711 114.644 101.079 1.00 20.23 296 VAL A N 1
ATOM 2302 C CA . VAL A 1 297 ? 130.360 115.296 99.822 1.00 20.23 296 VAL A CA 1
ATOM 2303 C C . VAL A 1 297 ? 131.629 115.444 98.997 1.00 20.23 296 VAL A C 1
ATOM 2304 O O . VAL A 1 297 ? 132.608 116.042 99.456 1.00 20.23 296 VAL A O 1
ATOM 2308 N N . ILE A 1 298 ? 131.609 114.910 97.780 1.00 22.55 297 ILE A N 1
ATOM 2309 C CA . ILE A 1 298 ? 132.788 114.836 96.928 1.00 22.55 297 ILE A CA 1
ATOM 2310 C C . ILE A 1 298 ? 132.481 115.510 95.599 1.00 22.55 297 ILE A C 1
ATOM 2311 O O . ILE A 1 298 ? 131.435 115.253 94.993 1.00 22.55 297 ILE A O 1
ATOM 2316 N N . VAL A 1 299 ? 133.391 116.369 95.151 1.00 24.67 298 VAL A N 1
ATOM 2317 C CA . VAL A 1 299 ? 133.342 116.972 93.824 1.00 24.67 298 VAL A CA 1
ATOM 2318 C C . VAL A 1 299 ? 134.391 116.271 92.975 1.00 24.67 298 VAL A C 1
ATOM 2319 O O . VAL A 1 299 ? 135.580 116.281 93.313 1.00 24.67 298 VAL A O 1
ATOM 2323 N N . SER A 1 300 ? 133.959 115.666 91.873 1.00 30.14 299 SER A N 1
ATOM 2324 C CA . SER A 1 300 ? 134.820 114.745 91.150 1.00 30.14 299 SER A CA 1
ATOM 2325 C C . SER A 1 300 ? 134.491 114.758 89.666 1.00 30.14 299 SER A C 1
ATOM 2326 O O . SER A 1 300 ? 133.350 114.996 89.266 1.00 30.14 299 SER A O 1
ATOM 2329 N N . ASP A 1 301 ? 135.516 114.496 88.855 1.00 40.54 300 ASP A N 1
ATOM 2330 C CA . ASP A 1 301 ? 135.361 114.264 87.419 1.00 40.54 300 ASP A CA 1
ATOM 2331 C C . ASP A 1 301 ? 135.147 112.768 87.230 1.00 40.54 300 ASP A C 1
ATOM 2332 O O . ASP A 1 301 ? 136.087 112.009 86.997 1.00 40.54 300 ASP A O 1
ATOM 2337 N N . GLY A 1 302 ? 133.894 112.339 87.331 1.00 34.51 301 GLY A N 1
ATOM 2338 C CA . GLY A 1 302 ? 133.571 110.934 87.287 1.00 34.51 301 GLY A CA 1
ATOM 2339 C C . GLY A 1 302 ? 133.327 110.379 88.674 1.00 34.51 301 GLY A C 1
ATOM 2340 O O . GLY A 1 302 ? 133.518 111.066 89.680 1.00 34.51 301 GLY A O 1
ATOM 2341 N N . PRO A 1 303 ? 132.889 109.125 88.753 1.00 33.98 302 PRO A N 1
ATOM 2342 C CA . PRO A 1 303 ? 132.641 108.499 90.059 1.00 33.98 302 PRO A CA 1
ATOM 2343 C C . PRO A 1 303 ? 133.895 108.510 90.913 1.00 33.98 302 PRO A C 1
ATOM 2344 O O . PRO A 1 303 ? 134.973 108.112 90.449 1.00 33.98 302 PRO A O 1
ATOM 2348 N N . PRO A 1 304 ? 133.796 108.969 92.160 1.00 31.29 303 PRO A N 1
ATOM 2349 C CA . PRO A 1 304 ? 134.999 109.128 92.985 1.00 31.29 303 PRO A CA 1
ATOM 2350 C C . PRO A 1 304 ? 135.693 107.799 93.240 1.00 31.29 303 PRO A C 1
ATOM 2351 O O . PRO A 1 304 ? 135.052 106.764 93.428 1.00 31.29 303 PRO A O 1
ATOM 2355 N N . THR A 1 305 ? 137.018 107.842 93.240 1.00 34.17 304 THR A N 1
ATOM 2356 C CA . THR A 1 305 ? 137.851 106.670 93.439 1.00 34.17 304 THR A CA 1
ATOM 2357 C C . THR A 1 305 ? 138.580 106.771 94.771 1.00 34.17 304 THR A C 1
ATOM 2358 O O . THR A 1 305 ? 138.740 107.854 95.338 1.00 34.17 304 THR A O 1
ATOM 2362 N N . GLY A 1 306 ? 139.022 105.621 95.267 1.00 29.75 305 GLY A N 1
ATOM 2363 C CA . GLY A 1 306 ? 139.723 105.575 96.530 1.00 29.75 305 GLY A CA 1
ATOM 2364 C C . GLY A 1 306 ? 138.855 105.234 97.714 1.00 29.75 305 GLY A C 1
ATOM 2365 O O . GLY A 1 306 ? 139.137 105.689 98.828 1.00 29.75 305 GLY A O 1
ATOM 2366 N N . TYR A 1 307 ? 137.808 104.449 97.513 1.00 26.51 306 TYR A N 1
ATOM 2367 C CA . TYR A 1 307 ? 136.879 104.062 98.560 1.00 26.51 306 TYR A CA 1
ATOM 2368 C C . TYR A 1 307 ? 136.637 102.564 98.502 1.00 26.51 306 TYR A C 1
ATOM 2369 O O . TYR A 1 307 ? 136.787 101.943 97.445 1.00 26.51 306 TYR A O 1
ATOM 2378 N N . PRO A 1 308 ? 136.267 101.951 99.626 1.00 29.11 307 PRO A N 1
ATOM 2379 C CA . PRO A 1 308 ? 136.006 100.508 99.627 1.00 29.11 307 PRO A CA 1
ATOM 2380 C C . PRO A 1 308 ? 134.862 100.142 98.695 1.00 29.11 307 PRO A C 1
ATOM 2381 O O . PRO A 1 308 ? 133.998 100.959 98.371 1.00 29.11 307 PRO A O 1
ATOM 2385 N N . GLU A 1 309 ? 134.867 98.879 98.266 1.00 37.13 308 GLU A N 1
ATOM 2386 C CA . GLU A 1 309 ? 133.823 98.380 97.381 1.00 37.13 308 GLU A CA 1
ATOM 2387 C C . GLU A 1 309 ? 132.447 98.434 98.029 1.00 37.13 308 GLU A C 1
ATOM 2388 O O . GLU A 1 309 ? 131.438 98.500 97.320 1.00 37.13 308 GLU A O 1
ATOM 2394 N N . SER A 1 310 ? 132.383 98.428 99.360 1.00 31.43 309 SER A N 1
ATOM 2395 C CA . SER A 1 310 ? 131.114 98.535 100.063 1.00 31.43 309 SER A CA 1
ATOM 2396 C C . SER A 1 310 ? 130.536 99.945 100.046 1.00 31.43 309 SER A C 1
ATOM 2397 O O . SER A 1 310 ? 129.401 100.131 100.492 1.00 31.43 309 SER A O 1
ATOM 2400 N N . ALA A 1 311 ? 131.273 100.933 99.545 1.00 25.97 310 ALA A N 1
ATOM 2401 C CA . ALA A 1 311 ? 130.809 102.312 99.594 1.00 25.97 310 ALA A CA 1
ATOM 2402 C C . ALA A 1 311 ? 129.779 102.564 98.500 1.00 25.97 310 ALA A C 1
ATOM 2403 O O . ALA A 1 311 ? 129.982 102.190 97.342 1.00 25.97 310 ALA A O 1
ATOM 2405 N N . GLU A 1 312 ? 128.679 103.204 98.873 1.00 24.85 311 GLU A N 1
ATOM 2406 C CA . GLU A 1 312 ? 127.580 103.511 97.964 1.00 24.85 311 GLU A CA 1
ATOM 2407 C C . GLU A 1 312 ? 127.560 105.023 97.757 1.00 24.85 311 GLU A C 1
ATOM 2408 O O . GLU A 1 312 ? 126.869 105.755 98.465 1.00 24.85 311 GLU A O 1
ATOM 2414 N N . ILE A 1 313 ? 128.330 105.482 96.778 1.00 23.52 312 ILE A N 1
ATOM 2415 C CA . ILE A 1 313 ? 128.478 106.900 96.479 1.00 23.52 312 ILE A CA 1
ATOM 2416 C C . ILE A 1 313 ? 127.568 107.240 95.306 1.00 23.52 312 ILE A C 1
ATOM 2417 O O . ILE A 1 313 ? 127.639 106.602 94.250 1.00 23.52 312 ILE A O 1
ATOM 2422 N N . VAL A 1 314 ? 126.717 108.245 95.490 1.00 24.20 313 VAL A N 1
ATOM 2423 C CA . VAL A 1 314 ? 125.598 108.514 94.595 1.00 24.20 313 VAL A CA 1
ATOM 2424 C C . VAL A 1 314 ? 125.682 109.952 94.105 1.00 24.20 313 VAL A C 1
ATOM 2425 O O . VAL A 1 314 ? 125.974 110.866 94.884 1.00 24.20 313 VAL A O 1
ATOM 2429 N N . GLU A 1 315 ? 125.419 110.152 92.816 1.00 27.88 314 GLU A N 1
ATOM 2430 C CA . GLU A 1 315 ? 125.451 111.493 92.251 1.00 27.88 314 GLU A CA 1
ATOM 2431 C C . GLU A 1 315 ? 124.218 112.280 92.676 1.00 27.88 314 GLU A C 1
ATOM 2432 O O . GLU A 1 315 ? 123.113 111.741 92.761 1.00 27.88 314 GLU A O 1
ATOM 2438 N N . VAL A 1 316 ? 124.413 113.562 92.943 1.00 28.16 315 VAL A N 1
ATOM 2439 C CA . VAL A 1 316 ? 123.322 114.409 93.428 1.00 28.16 315 VAL A CA 1
ATOM 2440 C C . VAL A 1 316 ? 122.496 114.884 92.235 1.00 28.16 315 VAL A C 1
ATOM 2441 O O . VAL A 1 316 ? 123.068 115.397 91.262 1.00 28.16 315 VAL A O 1
ATOM 2445 N N . PRO A 1 317 ? 121.176 114.718 92.264 1.00 35.39 316 PRO A N 1
ATOM 2446 C CA . PRO A 1 317 ? 120.342 115.178 91.149 1.00 35.39 316 PRO A CA 1
ATOM 2447 C C . PRO A 1 317 ? 120.250 116.695 91.115 1.00 35.39 316 PRO A C 1
ATOM 2448 O O . PRO A 1 317 ? 120.728 117.404 92.002 1.00 35.39 316 PRO A O 1
ATOM 2452 N N . GLU A 1 318 ? 119.607 117.189 90.054 1.00 46.80 317 GLU A N 1
ATOM 2453 C CA . GLU A 1 318 ? 119.522 118.629 89.833 1.00 46.80 317 GLU A CA 1
ATOM 2454 C C . GLU A 1 318 ? 118.740 119.334 90.932 1.00 46.80 317 GLU A C 1
ATOM 2455 O O . GLU A 1 318 ? 118.989 120.512 91.208 1.00 46.80 317 GLU A O 1
ATOM 2461 N N . ASP A 1 319 ? 117.790 118.648 91.563 1.00 38.71 318 ASP A N 1
ATOM 2462 C CA . ASP A 1 319 ? 117.031 119.259 92.645 1.00 38.71 318 ASP A CA 1
ATOM 2463 C C . ASP A 1 319 ? 117.799 119.299 93.959 1.00 38.71 318 ASP A C 1
ATOM 2464 O O . ASP A 1 319 ? 117.400 120.037 94.865 1.00 38.71 318 ASP A O 1
ATOM 2469 N N . GLY A 1 320 ? 118.884 118.539 94.082 1.00 32.07 319 GLY A N 1
ATOM 2470 C CA . GLY A 1 320 ? 119.728 118.585 95.253 1.00 32.07 319 GLY A CA 1
ATOM 2471 C C . GLY A 1 320 ? 119.377 117.603 96.345 1.00 32.07 319 GLY A C 1
ATOM 2472 O O . GLY A 1 320 ? 120.074 117.568 97.367 1.00 32.07 319 GLY A O 1
ATOM 2473 N N . ILE A 1 321 ? 118.332 116.803 96.168 1.00 30.53 320 ILE A N 1
ATOM 2474 C CA . ILE A 1 321 ? 117.869 115.875 97.190 1.00 30.53 320 ILE A CA 1
ATOM 2475 C C . ILE A 1 321 ? 118.321 114.473 96.816 1.00 30.53 320 ILE A C 1
ATOM 2476 O O . ILE A 1 321 ? 117.999 113.974 95.732 1.00 30.53 320 ILE A O 1
ATOM 2481 N N . VAL A 1 322 ? 119.075 113.842 97.709 1.00 28.65 321 VAL A N 1
ATOM 2482 C CA . VAL A 1 322 ? 119.410 112.428 97.614 1.00 28.65 321 VAL A CA 1
ATOM 2483 C C . VAL A 1 322 ? 118.680 111.714 98.741 1.00 28.65 321 VAL A C 1
ATOM 2484 O O . VAL A 1 322 ? 118.855 112.055 99.917 1.00 28.65 321 VAL A O 1
ATOM 2488 N N . SER A 1 323 ? 117.861 110.730 98.390 1.00 32.97 322 SER A N 1
ATOM 2489 C CA . SER A 1 323 ? 117.093 109.979 99.372 1.00 32.97 322 SER A CA 1
ATOM 2490 C C . SER A 1 323 ? 117.876 108.740 99.785 1.00 32.97 322 SER A C 1
ATOM 2491 O O . SER A 1 323 ? 118.275 107.938 98.935 1.00 32.97 322 SER A O 1
ATOM 2494 N N . ILE A 1 324 ? 118.099 108.590 101.084 1.00 31.57 323 ILE A N 1
ATOM 2495 C CA . ILE A 1 324 ? 118.741 107.414 101.655 1.00 31.57 323 ILE A CA 1
ATOM 2496 C C . ILE A 1 324 ? 117.676 106.708 102.483 1.00 31.57 323 ILE A C 1
ATOM 2497 O O . ILE A 1 324 ? 117.429 107.077 103.637 1.00 31.57 323 ILE A O 1
ATOM 2502 N N . GLN A 1 325 ? 117.046 105.690 101.895 1.00 36.45 324 GLN A N 1
ATOM 2503 C CA . GLN A 1 325 ? 115.860 105.068 102.471 1.00 36.45 324 GLN A CA 1
ATOM 2504 C C . GLN A 1 325 ? 114.814 106.129 102.785 1.00 36.45 324 GLN A C 1
ATOM 2505 O O . GLN A 1 325 ? 114.323 106.811 101.881 1.00 36.45 324 GLN A O 1
ATOM 2511 N N . ASP A 1 326 ? 114.473 106.280 104.063 1.00 41.49 325 ASP A N 1
ATOM 2512 C CA . ASP A 1 326 ? 113.488 107.269 104.477 1.00 41.49 325 ASP A CA 1
ATOM 2513 C C . ASP A 1 326 ? 114.067 108.669 104.640 1.00 41.49 325 ASP A C 1
ATOM 2514 O O . ASP A 1 326 ? 113.298 109.619 104.819 1.00 41.49 325 ASP A O 1
ATOM 2519 N N . ALA A 1 327 ? 115.386 108.825 104.584 1.00 34.89 326 ALA A N 1
ATOM 2520 C CA . ALA A 1 327 ? 116.035 110.100 104.855 1.00 34.89 326 ALA A CA 1
ATOM 2521 C C . ALA A 1 327 ? 116.376 110.824 103.558 1.00 34.89 326 ALA A C 1
ATOM 2522 O O . ALA A 1 327 ? 116.844 110.210 102.595 1.00 34.89 326 ALA A O 1
ATOM 2524 N N . ASP A 1 328 ? 116.145 112.134 103.543 1.00 32.81 327 ASP A N 1
ATOM 2525 C CA . ASP A 1 328 ? 116.454 112.982 102.399 1.00 32.81 327 ASP A CA 1
ATOM 2526 C C . ASP A 1 328 ? 117.559 113.960 102.774 1.00 32.81 327 ASP A C 1
ATOM 2527 O O . ASP A 1 328 ? 117.444 114.681 103.769 1.00 32.81 327 ASP A O 1
ATOM 2532 N N . VAL A 1 329 ? 118.624 113.982 101.979 1.00 25.63 328 VAL A N 1
ATOM 2533 C CA . VAL A 1 329 ? 119.767 114.858 102.207 1.00 25.63 328 VAL A CA 1
ATOM 2534 C C . VAL A 1 329 ? 119.795 115.912 101.110 1.00 25.63 328 VAL A C 1
ATOM 2535 O O . VAL A 1 329 ? 119.760 115.580 99.920 1.00 25.63 328 VAL A O 1
ATOM 2539 N N . TYR A 1 330 ? 119.869 117.176 101.512 1.00 24.87 329 TYR A N 1
ATOM 2540 C CA . TYR A 1 330 ? 119.888 118.307 100.592 1.00 24.87 329 TYR A CA 1
ATOM 2541 C C . TYR A 1 330 ? 121.325 118.785 100.423 1.00 24.87 329 TYR A C 1
ATOM 2542 O O . TYR A 1 330 ? 121.971 119.174 101.401 1.00 24.87 329 TYR A O 1
ATOM 2551 N N . VAL A 1 331 ? 121.825 118.750 99.189 1.00 22.33 330 VAL A N 1
ATOM 2552 C CA . VAL A 1 331 ? 123.225 119.042 98.894 1.00 22.33 330 VAL A CA 1
ATOM 2553 C C . VAL A 1 331 ? 123.283 120.091 97.793 1.00 22.33 330 VAL A C 1
ATOM 2554 O O . VAL A 1 331 ? 122.832 119.841 96.671 1.00 22.33 330 VAL A O 1
ATOM 2558 N N . LYS A 1 332 ? 123.843 121.256 98.109 1.00 24.28 331 LYS A N 1
ATOM 2559 C CA . LYS A 1 332 ? 124.009 122.339 97.147 1.00 24.28 331 LYS A CA 1
ATOM 2560 C C . LYS A 1 332 ? 125.423 122.883 97.261 1.00 24.28 331 LYS A C 1
ATOM 2561 O O . LYS A 1 332 ? 125.809 123.394 98.315 1.00 24.28 331 LYS A O 1
ATOM 2567 N N . ILE A 1 333 ? 126.194 122.770 96.183 1.00 22.16 332 ILE A N 1
ATOM 2568 C CA . ILE A 1 333 ? 127.581 123.215 96.152 1.00 22.16 332 ILE A CA 1
ATOM 2569 C C . ILE A 1 333 ? 127.740 124.229 95.027 1.00 22.16 332 ILE A C 1
ATOM 2570 O O . ILE A 1 333 ? 127.424 123.934 93.870 1.00 22.16 332 ILE A O 1
ATOM 2575 N N . ASP A 1 334 ? 128.242 125.410 95.368 1.00 26.39 333 ASP A N 1
ATOM 2576 C CA . ASP A 1 334 ? 128.464 126.468 94.395 1.00 26.39 333 ASP A CA 1
ATOM 2577 C C . ASP A 1 334 ? 129.784 126.275 93.658 1.00 26.39 333 ASP A C 1
ATOM 2578 O O . ASP A 1 334 ? 130.710 125.629 94.155 1.00 26.39 333 ASP A O 1
ATOM 2583 N N . ASN A 1 335 ? 129.849 126.835 92.447 1.00 28.07 334 ASN A N 1
ATOM 2584 C CA . ASN A 1 335 ? 131.077 126.935 91.656 1.00 28.07 334 ASN A CA 1
ATOM 2585 C C . ASN A 1 335 ? 131.631 125.568 91.258 1.00 28.07 334 ASN A C 1
ATOM 2586 O O . ASN A 1 335 ? 132.845 125.384 91.168 1.00 28.07 334 ASN A O 1
ATOM 2591 N N . VAL A 1 336 ? 130.761 124.603 91.015 1.00 28.57 335 VAL A N 1
ATOM 2592 C CA . VAL A 1 336 ? 131.208 123.274 90.597 1.00 28.57 335 VAL A CA 1
ATOM 2593 C C . VAL A 1 336 ? 131.629 123.336 89.131 1.00 28.57 335 VAL A C 1
ATOM 2594 O O . VAL A 1 336 ? 130.863 123.843 88.298 1.00 28.57 335 VAL A O 1
ATOM 2598 N N . PRO A 1 337 ? 132.821 122.852 88.784 1.00 34.19 336 PRO A N 1
ATOM 2599 C CA . PRO A 1 337 ? 133.271 122.910 87.388 1.00 34.19 336 PRO A CA 1
ATOM 2600 C C . PRO A 1 337 ? 132.342 122.140 86.462 1.00 34.19 336 PRO A C 1
ATOM 2601 O O . PRO A 1 337 ? 131.576 121.271 86.884 1.00 34.19 336 PRO A O 1
ATOM 2605 N N . ASP A 1 338 ? 132.428 122.469 85.170 1.00 43.12 337 ASP A N 1
ATOM 2606 C CA . ASP A 1 338 ? 131.530 121.866 84.189 1.00 43.12 337 ASP A CA 1
ATOM 2607 C C . ASP A 1 338 ? 131.860 120.402 83.937 1.00 43.12 337 ASP A C 1
ATOM 2608 O O . ASP A 1 338 ? 130.957 119.603 83.672 1.00 43.12 337 ASP A O 1
ATOM 2613 N N . ASN A 1 339 ? 133.132 120.030 84.023 1.00 41.30 338 ASN A N 1
ATOM 2614 C CA . ASN A 1 339 ? 133.544 118.645 83.850 1.00 41.30 338 ASN A CA 1
ATOM 2615 C C . ASN A 1 339 ? 133.475 117.836 85.139 1.00 41.30 338 ASN A C 1
ATOM 2616 O O . ASN A 1 339 ? 134.136 116.797 85.233 1.00 41.30 338 ASN A O 1
ATOM 2621 N N . MET A 1 340 ? 132.695 118.266 86.127 1.00 36.24 339 MET A N 1
ATOM 2622 C CA . MET A 1 340 ? 132.670 117.604 87.422 1.00 36.24 339 MET A CA 1
ATOM 2623 C C . MET A 1 340 ? 131.252 117.567 87.967 1.00 36.24 339 MET A C 1
ATOM 2624 O O . MET A 1 340 ? 130.426 118.427 87.656 1.00 36.24 339 MET A O 1
ATOM 2629 N N . SER A 1 341 ? 130.986 116.559 88.789 1.00 27.61 340 SER A N 1
ATOM 2630 C CA . SER A 1 341 ? 129.695 116.363 89.425 1.00 27.61 340 SER A CA 1
ATOM 2631 C C . SER A 1 341 ? 129.860 116.391 90.938 1.00 27.61 340 SER A C 1
ATOM 2632 O O . SER A 1 341 ? 130.973 116.388 91.467 1.00 27.61 340 SER A O 1
ATOM 2635 N N . VAL A 1 342 ? 128.730 116.415 91.635 1.00 23.70 341 VAL A N 1
ATOM 2636 C CA . VAL A 1 342 ? 128.693 116.362 93.090 1.00 23.70 341 VAL A CA 1
ATOM 2637 C C . VAL A 1 342 ? 128.150 115.002 93.502 1.00 23.70 341 VAL A C 1
ATOM 2638 O O . VAL A 1 342 ? 127.096 114.574 93.019 1.00 23.70 341 VAL A O 1
ATOM 2642 N N . TYR A 1 343 ? 128.871 114.324 94.388 1.00 24.35 342 TYR A N 1
ATOM 2643 C CA . TYR A 1 343 ? 128.517 112.989 94.840 1.00 24.35 342 TYR A CA 1
ATOM 2644 C C . TYR A 1 343 ? 128.328 112.982 96.351 1.00 24.35 342 TYR A C 1
ATOM 2645 O O . TYR A 1 343 ? 128.976 113.737 97.079 1.00 24.35 342 TYR A O 1
ATOM 2654 N N . LEU A 1 344 ? 127.428 112.121 96.817 1.00 19.90 343 LEU A N 1
ATOM 2655 C CA . LEU A 1 344 ? 127.127 111.983 98.235 1.00 19.90 343 LEU A CA 1
ATOM 2656 C C . LEU A 1 344 ? 127.428 110.559 98.672 1.00 19.90 343 LEU A C 1
ATOM 2657 O O . LEU A 1 344 ? 126.851 109.608 98.137 1.00 19.90 343 LEU A O 1
ATOM 2662 N N . HIS A 1 345 ? 128.332 110.415 99.637 1.00 17.68 344 HIS A N 1
ATOM 2663 C CA . HIS A 1 345 ? 128.593 109.122 100.261 1.00 17.68 344 HIS A CA 1
ATOM 2664 C C . HIS A 1 345 ? 127.428 108.780 101.184 1.00 17.68 344 HIS A C 1
ATOM 2665 O O . HIS A 1 345 ? 127.224 109.443 102.204 1.00 17.68 344 HIS A O 1
ATOM 2672 N N . THR A 1 346 ? 126.664 107.746 100.835 1.00 19.91 345 THR A N 1
ATOM 2673 C CA . THR A 1 346 ? 125.413 107.447 101.518 1.00 19.91 345 THR A CA 1
ATOM 2674 C C . THR A 1 346 ? 125.542 106.394 102.613 1.00 19.91 345 THR A C 1
ATOM 2675 O O . THR A 1 346 ? 124.549 106.103 103.281 1.00 19.91 345 THR A O 1
ATOM 2679 N N . ASN A 1 347 ? 126.724 105.820 102.824 1.00 17.93 346 ASN A N 1
ATOM 2680 C CA . ASN A 1 347 ? 126.935 104.904 103.944 1.00 17.93 346 ASN A CA 1
ATOM 2681 C C . ASN A 1 347 ? 128.369 105.020 104.460 1.00 17.93 346 ASN A C 1
ATOM 2682 O O . ASN A 1 347 ? 129.088 104.032 104.610 1.00 17.93 346 ASN A O 1
ATOM 2687 N N . LEU A 1 348 ? 128.783 106.255 104.757 1.00 16.40 347 LEU A N 1
ATOM 2688 C CA . LEU A 1 348 ? 130.141 106.520 105.230 1.00 16.40 347 LEU A CA 1
ATOM 2689 C C . LEU A 1 348 ? 130.506 105.640 106.422 1.00 16.40 347 LEU A C 1
ATOM 2690 O O . LEU A 1 348 ? 131.531 104.950 106.411 1.00 16.40 347 LEU A O 1
ATOM 2695 N N . LEU A 1 349 ? 129.678 105.655 107.461 1.00 16.72 348 LEU A N 1
ATOM 2696 C CA . LEU A 1 349 ? 129.807 104.736 108.583 1.00 16.72 348 LEU A CA 1
ATOM 2697 C C . LEU A 1 349 ? 128.464 104.058 108.793 1.00 16.72 348 LEU A C 1
ATOM 2698 O O . LEU A 1 349 ? 127.432 104.732 108.852 1.00 16.72 348 LEU A O 1
ATOM 2703 N N . MET A 1 350 ? 128.471 102.735 108.905 1.00 21.70 349 MET A N 1
ATOM 2704 C CA . MET A 1 350 ? 127.233 101.995 109.084 1.00 21.70 349 MET A CA 1
ATOM 2705 C C . MET A 1 350 ? 127.456 100.825 110.028 1.00 21.70 349 MET A C 1
ATOM 2706 O O . MET A 1 350 ? 128.512 100.189 110.006 1.00 21.70 349 MET A O 1
ATOM 2711 N N . PHE A 1 351 ? 126.454 100.550 110.858 1.00 19.79 350 PHE A N 1
ATOM 2712 C CA . PHE A 1 351 ? 126.519 99.475 111.835 1.00 19.79 350 PHE A CA 1
ATOM 2713 C C . PHE A 1 351 ? 125.180 98.762 111.888 1.00 19.79 350 PHE A C 1
ATOM 2714 O O . PHE A 1 351 ? 124.126 99.403 111.889 1.00 19.79 350 PHE A O 1
ATOM 2722 N N . GLY A 1 352 ? 125.229 97.436 111.929 1.00 24.53 351 GLY A N 1
ATOM 2723 C CA . GLY A 1 352 ? 124.028 96.640 112.087 1.00 24.53 351 GLY A CA 1
ATOM 2724 C C . GLY A 1 352 ? 124.367 95.246 112.556 1.00 24.53 351 GLY A C 1
ATOM 2725 O O . GLY A 1 352 ? 125.472 94.745 112.329 1.00 24.53 351 GLY A O 1
ATOM 2726 N N . THR A 1 353 ? 123.394 94.613 113.214 1.00 31.81 352 THR A N 1
ATOM 2727 C CA . THR A 1 353 ? 123.576 93.263 113.728 1.00 31.81 352 THR A CA 1
ATOM 2728 C C . THR A 1 353 ? 122.855 92.194 112.923 1.00 31.81 352 THR A C 1
ATOM 2729 O O . THR A 1 353 ? 123.226 91.022 113.022 1.00 31.81 352 THR A O 1
ATOM 2733 N N . ARG A 1 354 ? 121.847 92.558 112.138 1.00 44.71 353 ARG A N 1
ATOM 2734 C CA . ARG A 1 354 ? 121.180 91.627 111.242 1.00 44.71 353 ARG A CA 1
ATOM 2735 C C . ARG A 1 354 ? 121.109 92.239 109.851 1.00 44.71 353 ARG A C 1
ATOM 2736 O O . ARG A 1 354 ? 121.110 93.462 109.694 1.00 44.71 353 ARG A O 1
ATOM 2744 N N . LYS A 1 355 ? 121.039 91.373 108.841 1.00 49.38 354 LYS A N 1
ATOM 2745 C CA . LYS A 1 355 ? 121.112 91.826 107.457 1.00 49.38 354 LYS A CA 1
ATOM 2746 C C . LYS A 1 355 ? 119.865 92.568 106.992 1.00 49.38 354 LYS A C 1
ATOM 2747 O O . LYS A 1 355 ? 119.905 93.184 105.922 1.00 49.38 354 LYS A O 1
ATOM 2753 N N . ASN A 1 356 ? 118.767 92.534 107.750 1.00 51.68 355 ASN A N 1
ATOM 2754 C CA . ASN A 1 356 ? 117.565 93.245 107.330 1.00 51.68 355 ASN A CA 1
ATOM 2755 C C . ASN A 1 356 ? 116.879 93.951 108.495 1.00 51.68 355 ASN A C 1
ATOM 2756 O O . ASN A 1 356 ? 115.678 94.235 108.430 1.00 51.68 355 ASN A O 1
ATOM 2761 N N . SER A 1 357 ? 117.618 94.250 109.560 1.00 40.77 356 SER A N 1
ATOM 2762 C CA . SER A 1 357 ? 117.080 94.959 110.706 1.00 40.77 356 SER A CA 1
ATOM 2763 C C . SER A 1 357 ? 117.473 96.436 110.621 1.00 40.77 356 SER A C 1
ATOM 2764 O O . SER A 1 357 ? 117.870 96.926 109.554 1.00 40.77 356 SER A O 1
ATOM 2767 N N . PHE A 1 358 ? 117.359 97.143 111.742 1.00 29.64 357 PHE A N 1
ATOM 2768 C CA B PHE A 1 358 ? 117.750 98.544 111.774 0.50 29.64 357 PHE A CA 1
ATOM 2769 C C . PHE A 1 358 ? 119.237 98.691 111.482 1.00 29.64 357 PHE A C 1
ATOM 2770 O O . PHE A 1 358 ? 120.056 97.863 111.888 1.00 29.64 357 PHE A O 1
ATOM 2778 N N . ILE A 1 359 ? 119.582 99.756 110.768 1.00 25.02 358 ILE A N 1
ATOM 2779 C CA . ILE A 1 359 ? 120.963 100.103 110.470 1.00 25.02 358 ILE A CA 1
ATOM 2780 C C . ILE A 1 359 ? 121.246 101.471 111.063 1.00 25.02 358 ILE A C 1
ATOM 2781 O O . ILE A 1 359 ? 120.498 102.424 110.823 1.00 25.02 358 ILE A O 1
ATOM 2786 N N . TYR A 1 360 ? 122.318 101.568 111.837 1.00 19.71 359 TYR A N 1
ATOM 2787 C CA . TYR A 1 360 ? 122.837 102.864 112.245 1.00 19.71 359 TYR A CA 1
ATOM 2788 C C . TYR A 1 360 ? 123.741 103.375 111.130 1.00 19.71 359 TYR A C 1
ATOM 2789 O O . TYR A 1 360 ? 124.787 102.784 110.852 1.00 19.71 359 TYR A O 1
ATOM 2798 N N . ASN A 1 361 ? 123.334 104.460 110.480 1.00 18.31 360 ASN A N 1
ATOM 2799 C CA . ASN A 1 361 ? 124.034 104.999 109.319 1.00 18.31 360 ASN A CA 1
ATOM 2800 C C . ASN A 1 361 ? 124.309 106.471 109.579 1.00 18.31 360 ASN A C 1
ATOM 2801 O O . ASN A 1 361 ? 123.371 107.262 109.714 1.00 18.31 360 ASN A O 1
ATOM 2806 N N . ILE A 1 362 ? 125.591 106.835 109.652 1.00 16.01 361 ILE A N 1
ATOM 2807 C CA . ILE A 1 362 ? 125.950 108.217 109.945 1.00 16.01 361 ILE A CA 1
ATOM 2808 C C . ILE A 1 362 ? 125.551 109.160 108.816 1.00 16.01 361 ILE A C 1
ATOM 2809 O O . ILE A 1 362 ? 125.356 110.354 109.057 1.00 16.01 361 ILE A O 1
ATOM 2814 N N . SER A 1 363 ? 125.407 108.656 107.588 1.00 17.43 362 SER A N 1
ATOM 2815 C CA . SER A 1 363 ? 125.016 109.520 106.480 1.00 17.43 362 SER A CA 1
ATOM 2816 C C . SER A 1 363 ? 123.592 110.033 106.644 1.00 17.43 362 SER A C 1
ATOM 2817 O O . SER A 1 363 ? 123.284 111.143 106.201 1.00 17.43 362 SER A O 1
ATOM 2820 N N . LYS A 1 364 ? 122.721 109.252 107.282 1.00 20.81 363 LYS A N 1
ATOM 2821 C CA . LYS A 1 364 ? 121.337 109.655 107.491 1.00 20.81 363 LYS A CA 1
ATOM 2822 C C . LYS A 1 364 ? 121.184 110.730 108.558 1.00 20.81 363 LYS A C 1
ATOM 2823 O O . LYS A 1 364 ? 120.072 111.227 108.754 1.00 20.81 363 LYS A O 1
ATOM 2829 N N . LYS A 1 365 ? 122.257 111.093 109.251 1.00 17.45 364 LYS A N 1
ATOM 2830 C CA . LYS A 1 365 ? 122.193 112.126 110.273 1.00 17.45 364 LYS A CA 1
ATOM 2831 C C . LYS A 1 365 ? 122.331 113.530 109.703 1.00 17.45 364 LYS A C 1
ATOM 2832 O O . LYS A 1 365 ? 122.248 114.497 110.464 1.00 17.45 364 LYS A O 1
ATOM 2838 N N . PHE A 1 366 ? 122.548 113.665 108.399 1.00 17.24 365 PHE A N 1
ATOM 2839 C CA . PHE A 1 366 ? 122.675 114.956 107.744 1.00 17.24 365 PHE A CA 1
ATOM 2840 C C . PHE A 1 366 ? 121.417 115.247 106.939 1.00 17.24 365 PHE A C 1
ATOM 2841 O O . PHE A 1 366 ? 120.902 114.374 106.237 1.00 17.24 365 PHE A O 1
ATOM 2849 N N . SER A 1 367 ? 120.927 116.472 107.048 1.00 19.64 366 SER A N 1
ATOM 2850 C CA . SER A 1 367 ? 119.748 116.895 106.311 1.00 19.64 366 SER A CA 1
ATOM 2851 C C . SER A 1 367 ? 120.024 117.979 105.283 1.00 19.64 366 SER A C 1
ATOM 2852 O O . SER A 1 367 ? 119.370 117.994 104.241 1.00 19.64 366 SER A O 1
ATOM 2855 N N . ALA A 1 368 ? 120.966 118.881 105.539 1.00 19.04 367 ALA A N 1
ATOM 2856 C CA . ALA A 1 368 ? 121.295 119.933 104.588 1.00 19.04 367 ALA A CA 1
ATOM 2857 C C . ALA A 1 368 ? 122.794 120.174 104.603 1.00 19.04 367 ALA A C 1
ATOM 2858 O O . ALA A 1 368 ? 123.389 120.342 105.670 1.00 19.04 367 ALA A O 1
ATOM 2860 N N . ILE A 1 369 ? 123.395 120.177 103.418 1.00 19.05 368 ILE A N 1
ATOM 2861 C CA . ILE A 1 369 ? 124.821 120.418 103.239 1.00 19.05 368 ILE A CA 1
ATOM 2862 C C . ILE A 1 369 ? 124.979 121.454 102.139 1.00 19.05 368 ILE A C 1
ATOM 2863 O O . ILE A 1 369 ? 124.574 121.214 100.996 1.00 19.05 368 ILE A O 1
ATOM 2868 N N . THR A 1 370 ? 125.562 122.600 102.477 1.00 20.93 369 THR A N 1
ATOM 2869 C CA . THR A 1 370 ? 125.810 123.658 101.510 1.00 20.93 369 THR A CA 1
ATOM 2870 C C . THR A 1 370 ? 127.249 124.136 101.621 1.00 20.93 369 THR A C 1
ATOM 2871 O O . THR A 1 370 ? 127.848 124.118 102.699 1.00 20.93 369 THR A O 1
ATOM 2875 N N . GLY A 1 371 ? 127.793 124.564 100.492 1.00 21.28 370 GLY A N 1
ATOM 2876 C CA . GLY A 1 371 ? 129.146 125.076 100.471 1.00 21.28 370 GLY A CA 1
ATOM 2877 C C . GLY A 1 371 ? 129.518 125.523 99.078 1.00 21.28 370 GLY A C 1
ATOM 2878 O O . GLY A 1 371 ? 128.704 125.489 98.155 1.00 21.28 370 GLY A O 1
ATOM 2879 N N . THR A 1 372 ? 130.770 125.948 98.939 1.00 24.66 371 THR A N 1
ATOM 2880 C CA . THR A 1 372 ? 131.296 126.448 97.678 1.00 24.66 371 THR A CA 1
ATOM 2881 C C . THR A 1 372 ? 132.564 125.688 97.330 1.00 24.66 371 THR A C 1
ATOM 2882 O O . THR A 1 372 ? 133.435 125.503 98.185 1.00 24.66 371 THR A O 1
ATOM 2886 N N . TYR A 1 373 ? 132.663 125.249 96.082 1.00 26.80 372 TYR A N 1
ATOM 2887 C CA . TYR A 1 373 ? 133.861 124.575 95.612 1.00 26.80 372 TYR A CA 1
ATOM 2888 C C . TYR A 1 373 ? 134.948 125.594 95.290 1.00 26.80 372 TYR A C 1
ATOM 2889 O O . TYR A 1 373 ? 134.673 126.705 94.834 1.00 26.80 372 TYR A O 1
ATOM 2898 N N . SER A 1 374 ? 136.195 125.202 95.530 1.00 29.21 373 SER A N 1
ATOM 2899 C CA . SER A 1 374 ? 137.350 126.068 95.318 1.00 29.21 373 SER A CA 1
ATOM 2900 C C . SER A 1 374 ? 138.220 125.469 94.224 1.00 29.21 373 SER A C 1
ATOM 2901 O O . SER A 1 374 ? 138.811 124.400 94.407 1.00 29.21 373 SER A O 1
ATOM 2904 N N . ASP A 1 375 ? 138.305 126.162 93.089 1.00 35.22 374 ASP A N 1
ATOM 2905 C CA . ASP A 1 375 ? 139.166 125.698 92.011 1.00 35.22 374 ASP A CA 1
ATOM 2906 C C . ASP A 1 375 ? 140.640 125.910 92.323 1.00 35.22 374 ASP A C 1
ATOM 2907 O O . ASP A 1 375 ? 141.488 125.240 91.728 1.00 35.22 374 ASP A O 1
ATOM 2912 N N . ALA A 1 376 ? 140.965 126.823 93.240 1.00 29.97 375 ALA A N 1
ATOM 2913 C CA . ALA A 1 376 ? 142.364 127.054 93.583 1.00 29.97 375 ALA A CA 1
ATOM 2914 C C . ALA A 1 376 ? 142.915 125.937 94.459 1.00 29.97 375 ALA A C 1
ATOM 2915 O O . ALA A 1 376 ? 144.058 125.506 94.276 1.00 29.97 375 ALA A O 1
ATOM 2917 N N . THR A 1 377 ? 142.123 125.454 95.414 1.00 30.05 376 THR A N 1
ATOM 2918 C CA . THR A 1 377 ? 142.572 124.434 96.350 1.00 30.05 376 THR A CA 1
ATOM 2919 C C . THR A 1 377 ? 141.952 123.068 96.095 1.00 30.05 376 THR A C 1
ATOM 2920 O O . THR A 1 377 ? 142.251 122.125 96.833 1.00 30.05 376 THR A O 1
ATOM 2924 N N . LYS A 1 378 ? 141.098 122.939 95.077 1.00 32.07 377 LYS A N 1
ATOM 2925 C CA . LYS A 1 378 ? 140.539 121.649 94.666 1.00 32.07 377 LYS A CA 1
ATOM 2926 C C . LYS A 1 378 ? 139.789 120.965 95.807 1.00 32.07 377 LYS A C 1
ATOM 2927 O O . LYS A 1 378 ? 139.879 119.752 95.993 1.00 32.07 377 LYS A O 1
ATOM 2933 N N . ARG A 1 379 ? 139.038 121.745 96.579 1.00 30.79 378 ARG A N 1
ATOM 2934 C CA . ARG A 1 379 ? 138.276 121.192 97.687 1.00 30.79 378 ARG A CA 1
ATOM 2935 C C . ARG A 1 379 ? 137.041 122.047 97.920 1.00 30.79 378 ARG A C 1
ATOM 2936 O O . ARG A 1 379 ? 136.906 123.148 97.384 1.00 30.79 378 ARG A O 1
ATOM 2944 N N . THR A 1 380 ? 136.132 121.517 98.730 1.00 25.08 379 THR A N 1
ATOM 2945 C CA . THR A 1 380 ? 134.877 122.182 99.040 1.00 25.08 379 THR A CA 1
ATOM 2946 C C . THR A 1 380 ? 134.974 122.861 100.398 1.00 25.08 379 THR A C 1
ATOM 2947 O O . THR A 1 380 ? 135.331 122.225 101.393 1.00 25.08 379 THR A O 1
ATOM 2951 N N . ILE A 1 381 ? 134.668 124.150 100.428 1.00 22.19 380 ILE A N 1
ATOM 2952 C CA . ILE A 1 381 ? 134.578 124.912 101.665 1.00 22.19 380 ILE A CA 1
ATOM 2953 C C . ILE A 1 381 ? 133.112 124.923 102.067 1.00 22.19 380 ILE A C 1
ATOM 2954 O O . ILE A 1 381 ? 132.270 125.491 101.364 1.00 22.19 380 ILE A O 1
ATOM 2959 N N . PHE A 1 382 ? 132.800 124.291 103.190 1.00 21.00 381 PHE A N 1
ATOM 2960 C CA . PHE A 1 382 ? 131.415 124.112 103.590 1.00 21.00 381 PHE A CA 1
ATOM 2961 C C . PHE A 1 382 ? 130.924 125.298 104.408 1.00 21.00 381 PHE A C 1
ATOM 2962 O O . PHE A 1 382 ? 131.689 125.953 105.119 1.00 21.00 381 PHE A O 1
ATOM 2970 N N . ALA A 1 383 ? 129.603 125.429 104.305 1.00 22.87 382 ALA A N 1
ATOM 2971 C CA . ALA A 1 383 ? 129.012 126.565 104.996 1.00 22.87 382 ALA A CA 1
ATOM 2972 C C . ALA A 1 383 ? 128.002 126.100 106.033 1.00 22.87 382 ALA A C 1
ATOM 2973 O O . ALA A 1 383 ? 128.381 125.549 107.071 1.00 22.87 382 ALA A O 1
ATOM 2975 N N . HIS A 1 384 ? 126.719 126.311 105.766 1.00 24.35 383 HIS A N 1
ATOM 2976 C CA . HIS A 1 384 ? 125.677 125.875 106.684 1.00 24.35 383 HIS A CA 1
ATOM 2977 C C . HIS A 1 384 ? 125.486 124.370 106.563 1.00 24.35 383 HIS A C 1
ATOM 2978 O O . HIS A 1 384 ? 125.309 123.848 105.459 1.00 24.35 383 HIS A O 1
ATOM 2985 N N . ILE A 1 385 ? 125.566 123.700 107.670 1.00 21.91 384 ILE A N 1
ATOM 2986 C CA . ILE A 1 385 ? 125.343 122.263 107.744 1.00 21.91 384 ILE A CA 1
ATOM 2987 C C . ILE A 1 385 ? 124.233 122.011 108.751 1.00 21.91 384 ILE A C 1
ATOM 2988 O O . ILE A 1 385 ? 124.320 122.455 109.900 1.00 21.91 384 ILE A O 1
ATOM 2993 N N . SER A 1 386 ? 123.196 121.300 108.323 1.00 18.72 385 SER A N 1
ATOM 2994 C CA . SER A 1 386 ? 122.112 120.877 109.199 1.00 18.72 385 SER A CA 1
ATOM 2995 C C . SER A 1 386 ? 122.248 119.381 109.439 1.00 18.72 385 SER A C 1
ATOM 2996 O O . SER A 1 386 ? 122.248 118.593 108.488 1.00 18.72 385 SER A O 1
ATOM 2999 N N . HIS A 1 387 ? 122.354 118.994 110.704 1.00 15.05 386 HIS A N 1
ATOM 3000 C CA . HIS A 1 387 ? 122.644 117.611 111.053 1.00 15.05 386 HIS A CA 1
ATOM 3001 C C . HIS A 1 387 ? 122.097 117.337 112.444 1.00 15.05 386 HIS A C 1
ATOM 3002 O O . HIS A 1 387 ? 121.651 118.242 113.148 1.00 15.05 386 HIS A O 1
ATOM 3009 N N . SER A 1 388 ? 122.148 116.066 112.833 1.00 15.99 387 SER A N 1
ATOM 3010 C CA . SER A 1 388 ? 121.674 115.621 114.136 1.00 15.99 387 SER A CA 1
ATOM 3011 C C . SER A 1 388 ? 122.754 114.836 114.874 1.00 15.99 387 SER A C 1
ATOM 3012 O O . SER A 1 388 ? 122.448 113.960 115.685 1.00 15.99 387 SER A O 1
ATOM 3015 N N . ILE A 1 389 ? 124.021 115.143 114.596 1.00 15.26 388 ILE A N 1
ATOM 3016 C CA . ILE A 1 389 ? 125.137 114.459 115.239 1.00 15.26 388 ILE A CA 1
ATOM 3017 C C . ILE A 1 389 ? 125.212 114.870 116.702 1.00 15.26 388 ILE A C 1
ATOM 3018 O O . ILE A 1 389 ? 125.174 116.061 117.034 1.00 15.26 388 ILE A O 1
ATOM 3023 N N . ASN A 1 390 ? 125.315 113.886 117.586 1.00 15.90 389 ASN A N 1
ATOM 3024 C CA . ASN A 1 390 ? 125.406 114.109 119.020 1.00 15.90 389 ASN A CA 1
ATOM 3025 C C . ASN A 1 390 ? 126.798 113.733 119.520 1.00 15.90 389 ASN A C 1
ATOM 3026 O O . ASN A 1 390 ? 127.649 113.251 118.770 1.00 15.90 389 ASN A O 1
ATOM 3031 N N . ILE A 1 391 ? 127.017 113.948 120.819 1.00 15.02 390 ILE A N 1
ATOM 3032 C CA . ILE A 1 391 ? 128.324 113.697 121.418 1.00 15.02 390 ILE A CA 1
ATOM 3033 C C . ILE A 1 391 ? 128.665 112.207 121.401 1.00 15.02 390 ILE A C 1
ATOM 3034 O O . ILE A 1 391 ? 129.844 111.830 121.348 1.00 15.02 390 ILE A O 1
ATOM 3039 N N . ILE A 1 392 ? 127.652 111.340 121.411 1.00 15.94 391 ILE A N 1
ATOM 3040 C CA . ILE A 1 392 ? 127.893 109.900 121.431 1.00 15.94 391 ILE A CA 1
ATOM 3041 C C . ILE A 1 392 ? 128.580 109.446 120.147 1.00 15.94 391 ILE A C 1
ATOM 3042 O O . ILE A 1 392 ? 129.500 108.614 120.176 1.00 15.94 391 ILE A O 1
ATOM 3047 N N . ASP A 1 393 ? 128.132 109.967 119.002 1.00 15.53 392 ASP A N 1
ATOM 3048 C CA . ASP A 1 393 ? 128.784 109.655 117.735 1.00 15.53 392 ASP A CA 1
ATOM 3049 C C . ASP A 1 393 ? 130.249 110.062 117.761 1.00 15.53 392 ASP A C 1
ATOM 3050 O O . ASP A 1 393 ? 131.114 109.335 117.261 1.00 15.53 392 ASP A O 1
ATOM 3055 N N . THR A 1 394 ? 130.542 111.228 118.333 1.00 13.82 393 THR A N 1
ATOM 3056 C CA . THR A 1 394 ? 131.918 111.679 118.454 1.00 13.82 393 THR A CA 1
ATOM 3057 C C . THR A 1 394 ? 132.716 110.827 119.428 1.00 13.82 393 THR A C 1
ATOM 3058 O O . THR A 1 394 ? 133.948 110.828 119.367 1.00 13.82 393 THR A O 1
ATOM 3062 N N . SER A 1 395 ? 132.045 110.114 120.328 1.00 14.14 394 SER A N 1
ATOM 3063 C CA . SER A 1 395 ? 132.724 109.288 121.319 1.00 14.14 394 SER A CA 1
ATOM 3064 C C . SER A 1 395 ? 132.831 107.815 120.931 1.00 14.14 394 SER A C 1
ATOM 3065 O O . SER A 1 395 ? 133.480 107.050 121.649 1.00 14.14 394 SER A O 1
ATOM 3068 N N . ILE A 1 396 ? 132.206 107.396 119.839 1.00 13.45 395 ILE A N 1
ATOM 3069 C CA . ILE A 1 396 ? 132.315 105.984 119.430 1.00 13.45 395 ILE A CA 1
ATOM 3070 C C . ILE A 1 396 ? 133.754 105.672 119.023 1.00 13.45 395 ILE A C 1
ATOM 3071 O O . ILE A 1 396 ? 134.330 106.393 118.191 1.00 13.45 395 ILE A O 1
ATOM 3076 N N . PRO A 1 397 ? 134.367 104.617 119.554 1.00 13.32 396 PRO A N 1
ATOM 3077 C CA . PRO A 1 397 ? 135.706 104.230 119.094 1.00 13.32 396 PRO A CA 1
ATOM 3078 C C . PRO A 1 397 ? 135.674 103.606 117.705 1.00 13.32 396 PRO A C 1
ATOM 3079 O O . PRO A 1 397 ? 134.720 102.927 117.320 1.00 13.32 396 PRO A O 1
ATOM 3083 N N . VAL A 1 398 ? 136.752 103.843 116.953 1.00 14.90 397 VAL A N 1
ATOM 3084 C CA . VAL A 1 398 ? 136.829 103.389 115.566 1.00 14.90 397 VAL A CA 1
ATOM 3085 C C . VAL A 1 398 ? 136.752 101.871 115.477 1.00 14.90 397 VAL A C 1
ATOM 3086 O O . VAL A 1 398 ? 136.224 101.324 114.503 1.00 14.90 397 VAL A O 1
ATOM 3090 N N . SER A 1 399 ? 137.263 101.168 116.488 1.00 17.71 398 SER A N 1
ATOM 3091 C CA . SER A 1 399 ? 137.217 99.710 116.481 1.00 17.71 398 SER A CA 1
ATOM 3092 C C . SER A 1 399 ? 135.790 99.183 116.512 1.00 17.71 398 SER A C 1
ATOM 3093 O O . SER A 1 399 ? 135.530 98.078 116.026 1.00 17.71 398 SER A O 1
ATOM 3096 N N . LEU A 1 400 ? 134.856 99.944 117.081 1.00 18.24 399 LEU A N 1
ATOM 3097 C CA . LEU A 1 400 ? 133.495 99.448 117.230 1.00 18.24 399 LEU A CA 1
ATOM 3098 C C . LEU A 1 400 ? 132.729 99.444 115.914 1.00 18.24 399 LEU A C 1
ATOM 3099 O O . LEU A 1 400 ? 131.810 98.636 115.749 1.00 18.24 399 LEU A O 1
ATOM 3104 N N . TRP A 1 401 ? 133.085 100.322 114.973 1.00 17.59 400 TRP A N 1
ATOM 3105 C CA . TRP A 1 401 ? 132.449 100.286 113.660 1.00 17.59 400 TRP A CA 1
ATOM 3106 C C . TRP A 1 401 ? 132.811 99.013 112.908 1.00 17.59 400 TRP A C 1
ATOM 3107 O O . TRP A 1 401 ? 131.963 98.420 112.235 1.00 17.59 400 TRP A O 1
ATOM 3118 N N . THR A 1 402 ? 134.066 98.583 113.009 1.00 23.24 401 THR A N 1
ATOM 3119 C CA . THR A 1 402 ? 134.556 97.391 112.331 1.00 23.24 401 THR A CA 1
ATOM 3120 C C . THR A 1 402 ? 134.557 96.169 113.240 1.00 23.24 401 THR A C 1
ATOM 3121 O O . THR A 1 402 ? 135.375 95.262 113.062 1.00 23.24 401 THR A O 1
ATOM 3125 N N . SER A 1 403 ? 133.654 96.129 114.214 1.00 27.90 402 SER A N 1
ATOM 3126 C CA . SER A 1 403 ? 133.576 94.999 115.124 1.00 27.90 402 SER A CA 1
ATOM 3127 C C . SER A 1 403 ? 133.132 93.738 114.388 1.00 27.90 402 SER A C 1
ATOM 3128 O O . SER A 1 403 ? 132.608 93.783 113.273 1.00 27.90 402 SER A O 1
ATOM 3131 N N . GLN A 1 404 ? 133.352 92.594 115.037 1.00 36.84 403 GLN A N 1
ATOM 3132 C CA . GLN A 1 404 ? 132.939 91.326 114.448 1.00 36.84 403 GLN A CA 1
ATOM 3133 C C . GLN A 1 404 ? 131.425 91.168 114.476 1.00 36.84 403 GLN A C 1
ATOM 3134 O O . GLN A 1 404 ? 130.864 90.438 113.654 1.00 36.84 403 GLN A O 1
ATOM 3140 N N . ARG A 1 405 ? 130.747 91.855 115.398 1.00 30.91 404 ARG A N 1
ATOM 3141 C CA . ARG A 1 405 ? 129.295 91.777 115.473 1.00 30.91 404 ARG A CA 1
ATOM 3142 C C . ARG A 1 405 ? 128.610 92.554 114.356 1.00 30.91 404 ARG A C 1
ATOM 3143 O O . ARG A 1 405 ? 127.430 92.313 114.085 1.00 30.91 404 ARG A O 1
ATOM 3151 N N . ASN A 1 406 ? 129.318 93.476 113.708 1.00 26.16 405 ASN A N 1
ATOM 3152 C CA . ASN A 1 406 ? 128.748 94.269 112.628 1.00 26.16 405 ASN A CA 1
ATOM 3153 C C . ASN A 1 406 ? 128.633 93.411 111.374 1.00 26.16 405 ASN A C 1
ATOM 3154 O O . ASN A 1 406 ? 129.642 92.928 110.852 1.00 26.16 405 ASN A O 1
ATOM 3159 N N . VAL A 1 407 ? 127.404 93.230 110.882 1.00 30.80 406 VAL A N 1
ATOM 3160 C CA . VAL A 1 407 ? 127.188 92.464 109.656 1.00 30.80 406 VAL A CA 1
ATOM 3161 C C . VAL A 1 407 ? 127.530 93.257 108.408 1.00 30.80 406 VAL A C 1
ATOM 3162 O O . VAL A 1 407 ? 127.427 92.721 107.298 1.00 30.80 406 VAL A O 1
ATOM 3166 N N . TYR A 1 408 ? 127.937 94.510 108.554 1.00 29.44 407 TYR A N 1
ATOM 3167 C CA . TYR A 1 408 ? 128.375 95.345 107.448 1.00 29.44 407 TYR A CA 1
ATOM 3168 C C . TYR A 1 408 ? 129.867 95.615 107.561 1.00 29.44 407 TYR A C 1
ATOM 3169 O O . TYR A 1 408 ? 130.507 95.306 108.569 1.00 29.44 407 TYR A O 1
ATOM 3178 N N . ASN A 1 409 ? 130.424 96.191 106.494 1.00 31.70 408 ASN A N 1
ATOM 3179 C CA . ASN A 1 409 ? 131.823 96.600 106.518 1.00 31.70 408 ASN A CA 1
ATOM 3180 C C . ASN A 1 409 ? 132.094 97.512 107.707 1.00 31.70 408 ASN A C 1
ATOM 3181 O O . ASN A 1 409 ? 132.943 97.220 108.556 1.00 31.70 408 ASN A O 1
ATOM 3186 N N . GLY A 1 410 ? 131.368 98.620 107.787 1.00 24.97 409 GLY A N 1
ATOM 3187 C CA . GLY A 1 410 ? 131.484 99.497 108.930 1.00 24.97 409 GLY A CA 1
ATOM 3188 C C . GLY A 1 410 ? 132.095 100.841 108.612 1.00 24.97 409 GLY A C 1
ATOM 3189 O O . GLY A 1 410 ? 131.451 101.878 108.781 1.00 24.97 409 GLY A O 1
ATOM 3190 N N . ASP A 1 411 ? 133.335 100.839 108.142 1.00 24.70 410 ASP A N 1
ATOM 3191 C CA . ASP A 1 411 ? 134.089 102.065 107.900 1.00 24.70 410 ASP A CA 1
ATOM 3192 C C . ASP A 1 411 ? 134.398 102.135 106.409 1.00 24.70 410 ASP A C 1
ATOM 3193 O O . ASP A 1 411 ? 135.296 101.446 105.917 1.00 24.70 410 ASP A O 1
ATOM 3198 N N . ASN A 1 412 ? 133.644 102.962 105.689 1.00 22.09 411 ASN A N 1
ATOM 3199 C CA . ASN A 1 412 ? 133.822 103.150 104.258 1.00 22.09 411 ASN A CA 1
ATOM 3200 C C . ASN A 1 412 ? 134.523 104.462 103.929 1.00 22.09 411 ASN A C 1
ATOM 3201 O O . ASN A 1 412 ? 134.359 104.984 102.823 1.00 22.09 411 ASN A O 1
ATOM 3206 N N . ARG A 1 413 ? 135.296 105.001 104.864 1.00 20.23 412 ARG A N 1
ATOM 3207 C CA . ARG A 1 413 ? 136.044 106.223 104.632 1.00 20.23 412 ARG A CA 1
ATOM 3208 C C . ARG A 1 413 ? 137.261 105.950 103.752 1.00 20.23 412 ARG A C 1
ATOM 3209 O O . ARG A 1 413 ? 137.667 104.806 103.534 1.00 20.23 412 ARG A O 1
ATOM 3217 N N . SER A 1 414 ? 137.851 107.028 103.251 1.00 22.51 413 SER A N 1
ATOM 3218 C CA . SER A 1 414 ? 139.072 106.921 102.472 1.00 22.51 413 SER A CA 1
ATOM 3219 C C . SER A 1 414 ? 140.267 106.631 103.377 1.00 22.51 413 SER A C 1
ATOM 3220 O O . SER A 1 414 ? 140.223 106.815 104.598 1.00 22.51 413 SER A O 1
ATOM 3223 N N . ALA A 1 415 ? 141.350 106.163 102.752 1.00 23.47 414 ALA A N 1
ATOM 3224 C CA . ALA A 1 415 ? 142.588 105.929 103.486 1.00 23.47 414 ALA A CA 1
ATOM 3225 C C . ALA A 1 415 ? 143.145 107.223 104.062 1.00 23.47 414 ALA A C 1
ATOM 3226 O O . ALA A 1 415 ? 143.731 107.219 105.152 1.00 23.47 414 ALA A O 1
ATOM 3228 N N . GLU A 1 416 ? 142.972 108.336 103.347 1.00 27.33 415 GLU A N 1
ATOM 3229 C CA . GLU A 1 416 ? 143.425 109.624 103.857 1.00 27.33 415 GLU A CA 1
ATOM 3230 C C . GLU A 1 416 ? 142.678 110.001 105.127 1.00 27.33 415 GLU A C 1
ATOM 3231 O O . GLU A 1 416 ? 143.268 110.545 106.067 1.00 27.33 415 GLU A O 1
ATOM 3237 N N . SER A 1 417 ? 141.376 109.720 105.172 1.00 21.97 416 SER A N 1
ATOM 3238 C CA . SER A 1 417 ? 140.601 109.997 106.374 1.00 21.97 416 SER A CA 1
ATOM 3239 C C . SER A 1 417 ? 140.976 109.050 107.504 1.00 21.97 416 SER A C 1
ATOM 3240 O O . SER A 1 417 ? 141.053 109.462 108.666 1.00 21.97 416 SER A O 1
ATOM 3243 N N . LYS A 1 418 ? 141.215 107.777 107.183 1.00 21.32 417 LYS A N 1
ATOM 3244 C CA . LYS A 1 418 ? 141.575 106.814 108.217 1.00 21.32 417 LYS A CA 1
ATOM 3245 C C . LYS A 1 418 ? 142.955 107.092 108.796 1.00 21.32 417 LYS A C 1
ATOM 3246 O O . LYS A 1 418 ? 143.230 106.716 109.939 1.00 21.32 417 LYS A O 1
ATOM 3252 N N . ALA A 1 419 ? 143.832 107.744 108.033 1.00 19.90 418 ALA A N 1
ATOM 3253 C CA . ALA A 1 419 ? 145.151 108.073 108.554 1.00 19.90 418 ALA A CA 1
ATOM 3254 C C . ALA A 1 419 ? 145.131 109.235 109.539 1.00 19.90 418 ALA A C 1
ATOM 3255 O O . ALA A 1 419 ? 146.140 109.472 110.207 1.00 19.90 418 ALA A O 1
ATOM 3257 N N . LYS A 1 420 ? 144.020 109.959 109.650 1.00 19.46 419 LYS A N 1
ATOM 3258 C CA . LYS A 1 420 ? 143.918 111.100 110.548 1.00 19.46 419 LYS A CA 1
ATOM 3259 C C . LYS A 1 420 ? 143.282 110.751 111.889 1.00 19.46 419 LYS A C 1
ATOM 3260 O O . LYS A 1 420 ? 143.031 111.653 112.692 1.00 19.46 419 LYS A O 1
ATOM 3266 N N . ASP A 1 421 ? 143.016 109.475 112.153 1.00 17.09 420 ASP A N 1
ATOM 3267 C CA . ASP A 1 421 ? 142.456 109.089 113.440 1.00 17.09 420 ASP A CA 1
ATOM 3268 C C . ASP A 1 421 ? 143.495 109.237 114.549 1.00 17.09 420 ASP A C 1
ATOM 3269 O O . ASP A 1 421 ? 144.701 109.115 114.324 1.00 17.09 420 ASP A O 1
ATOM 3274 N N . LEU A 1 422 ? 143.014 109.503 115.760 1.00 12.77 421 LEU A N 1
ATOM 3275 C CA . LEU A 1 422 ? 143.870 109.861 116.882 1.00 12.77 421 LEU A CA 1
ATOM 3276 C C . LEU A 1 422 ? 143.774 108.826 117.994 1.00 12.77 421 LEU A C 1
ATOM 3277 O O . LEU A 1 422 ? 142.693 108.303 118.274 1.00 12.77 421 LEU A O 1
ATOM 3282 N N . PHE A 1 423 ? 144.912 108.538 118.622 1.00 13.46 422 PHE A N 1
ATOM 3283 C CA . PHE A 1 423 ? 144.935 107.741 119.841 1.00 13.46 422 PHE A CA 1
ATOM 3284 C C . PHE A 1 423 ? 144.618 108.627 121.039 1.00 13.46 422 PHE A C 1
ATOM 3285 O O . PHE A 1 423 ? 145.224 109.688 121.212 1.00 13.46 422 PHE A O 1
ATOM 3293 N N . ILE A 1 424 ? 143.660 108.202 121.858 1.00 11.37 423 ILE A N 1
ATOM 3294 C CA . ILE A 1 424 ? 143.253 108.948 123.044 1.00 11.37 423 ILE A CA 1
ATOM 3295 C C . ILE A 1 424 ? 143.147 107.971 124.205 1.00 11.37 423 ILE A C 1
ATOM 3296 O O . ILE A 1 424 ? 142.314 107.058 124.180 1.00 11.37 423 ILE A O 1
ATOM 3301 N N . ASN A 1 425 ? 143.992 108.158 125.214 1.00 13.24 424 ASN A N 1
ATOM 3302 C CA . ASN A 1 425 ? 144.004 107.316 126.402 1.00 13.24 424 ASN A CA 1
ATOM 3303 C C . ASN A 1 425 ? 143.787 108.133 127.670 1.00 13.24 424 ASN A C 1
ATOM 3304 O O . ASN A 1 425 ? 144.357 107.820 128.715 1.00 13.24 424 ASN A O 1
ATOM 3309 N N . ASP A 1 426 ? 142.973 109.186 127.584 1.00 13.02 425 ASP A N 1
ATOM 3310 C CA . ASP A 1 426 ? 142.672 110.048 128.717 1.00 13.02 425 ASP A CA 1
ATOM 3311 C C . ASP A 1 426 ? 142.160 109.210 129.888 1.00 13.02 425 ASP A C 1
ATOM 3312 O O . ASP A 1 426 ? 141.127 108.540 129.755 1.00 13.02 425 ASP A O 1
ATOM 3317 N N . PRO A 1 427 ? 142.841 109.222 131.036 1.00 11.73 426 PRO A N 1
ATOM 3318 C CA . PRO A 1 427 ? 142.508 108.275 132.106 1.00 11.73 426 PRO A CA 1
ATOM 3319 C C . PRO A 1 427 ? 141.318 108.666 132.969 1.00 11.73 426 PRO A C 1
ATOM 3320 O O . PRO A 1 427 ? 140.874 107.833 133.766 1.00 11.73 426 PRO A O 1
ATOM 3324 N N . PHE A 1 428 ? 140.790 109.885 132.858 1.00 11.26 427 PHE A N 1
ATOM 3325 C CA . PHE A 1 428 ? 139.727 110.347 133.747 1.00 11.26 427 PHE A CA 1
ATOM 3326 C C . PHE A 1 428 ? 138.386 110.506 133.030 1.00 11.26 427 PHE A C 1
ATOM 3327 O O . PHE A 1 428 ? 137.567 111.335 133.425 1.00 11.26 427 PHE A O 1
ATOM 3335 N N . ILE A 1 429 ? 138.140 109.717 131.985 1.00 12.72 428 ILE A N 1
ATOM 3336 C CA . ILE A 1 429 ? 136.881 109.810 131.250 1.00 12.72 428 ILE A CA 1
ATOM 3337 C C . ILE A 1 429 ? 135.757 109.180 132.066 1.00 12.72 428 ILE A C 1
ATOM 3338 O O . ILE A 1 429 ? 135.902 108.078 132.608 1.00 12.72 428 ILE A O 1
ATOM 3343 N N . LYS A 1 430 ? 134.626 109.874 132.145 1.00 13.30 429 LYS A N 1
ATOM 3344 C CA . LYS A 1 430 ? 133.442 109.402 132.847 1.00 13.30 429 LYS A CA 1
ATOM 3345 C C . LYS A 1 430 ? 132.297 109.159 131.870 1.00 13.30 429 LYS A C 1
ATOM 3346 O O . LYS A 1 430 ? 132.195 109.816 130.831 1.00 13.30 429 LYS A O 1
ATOM 3352 N N . GLY A 1 431 ? 131.429 108.213 132.219 1.00 13.98 430 GLY A N 1
ATOM 3353 C CA . GLY A 1 431 ? 130.269 107.905 131.405 1.00 13.98 430 GLY A CA 1
ATOM 3354 C C . GLY A 1 431 ? 130.587 107.071 130.182 1.00 13.98 430 GLY A C 1
ATOM 3355 O O . GLY A 1 431 ? 131.355 106.111 130.268 1.00 13.98 430 GLY A O 1
ATOM 3356 N N . ILE A 1 432 ? 130.004 107.420 129.036 1.00 15.85 431 ILE A N 1
ATOM 3357 C CA . ILE A 1 432 ? 130.287 106.718 127.788 1.00 15.85 431 ILE A CA 1
ATOM 3358 C C . ILE A 1 432 ? 130.539 107.724 126.674 1.00 15.85 431 ILE A C 1
ATOM 3359 O O . ILE A 1 432 ? 130.608 107.356 125.498 1.00 15.85 431 ILE A O 1
ATOM 3364 N N . ASP A 1 433 ? 130.663 108.999 127.030 1.00 17.19 432 ASP A N 1
ATOM 3365 C CA . ASP A 1 433 ? 131.073 110.026 126.086 1.00 17.19 432 ASP A CA 1
ATOM 3366 C C . ASP A 1 433 ? 132.111 110.917 126.753 1.00 17.19 432 ASP A C 1
ATOM 3367 O O . ASP A 1 433 ? 132.328 110.852 127.964 1.00 17.19 432 ASP A O 1
ATOM 3372 N N . PHE A 1 434 ? 132.763 111.757 125.944 1.00 14.94 433 PHE A N 1
ATOM 3373 C CA . PHE A 1 434 ? 133.860 112.574 126.449 1.00 14.94 433 PHE A CA 1
ATOM 3374 C C . PHE A 1 434 ? 133.394 113.655 127.416 1.00 14.94 433 PHE A C 1
ATOM 3375 O O . PHE A 1 434 ? 134.206 114.157 128.197 1.00 14.94 433 PHE A O 1
ATOM 3383 N N . LYS A 1 435 ? 132.115 114.018 127.391 1.00 16.56 434 LYS A N 1
ATOM 3384 C CA . LYS A 1 435 ? 131.591 115.083 128.234 1.00 16.56 434 LYS A CA 1
ATOM 3385 C C . LYS A 1 435 ? 130.794 114.569 129.421 1.00 16.56 434 LYS A C 1
ATOM 3386 O O . LYS A 1 435 ? 130.332 115.377 130.230 1.00 16.56 434 LYS A O 1
ATOM 3392 N N . ASN A 1 436 ? 130.636 113.251 129.550 1.00 18.00 435 ASN A N 1
ATOM 3393 C CA . ASN A 1 436 ? 129.829 112.651 130.611 1.00 18.00 435 ASN A CA 1
ATOM 3394 C C . ASN A 1 436 ? 128.426 113.252 130.625 1.00 18.00 435 ASN A C 1
ATOM 3395 O O . ASN A 1 436 ? 127.879 113.598 131.674 1.00 18.00 435 ASN A O 1
ATOM 3400 N N . LYS A 1 437 ? 127.840 113.388 129.438 1.00 22.91 436 LYS A N 1
ATOM 3401 C CA . LYS A 1 437 ? 126.526 113.998 129.295 1.00 22.91 436 LYS A CA 1
ATOM 3402 C C . LYS A 1 437 ? 125.412 112.959 129.328 1.00 22.91 436 LYS A C 1
ATOM 3403 O O . LYS A 1 437 ? 124.418 113.132 130.038 1.00 22.91 436 LYS A O 1
ATOM 3409 N N . THR A 1 438 ? 125.560 111.886 128.560 1.00 23.83 437 THR A N 1
ATOM 3410 C CA . THR A 1 438 ? 124.601 110.793 128.603 1.00 23.83 437 THR A CA 1
ATOM 3411 C C . THR A 1 438 ? 124.596 110.153 129.986 1.00 23.83 437 THR A C 1
ATOM 3412 O O . THR A 1 438 ? 125.650 109.816 130.532 1.00 23.83 437 THR A O 1
ATOM 3416 N N . ASP A 1 439 ? 123.408 109.992 130.555 1.00 24.92 438 ASP A N 1
ATOM 3417 C CA . ASP A 1 439 ? 123.246 109.361 131.861 1.00 24.92 438 ASP A CA 1
ATOM 3418 C C . ASP A 1 439 ? 122.881 107.902 131.616 1.00 24.92 438 ASP A C 1
ATOM 3419 O O . ASP A 1 439 ? 121.749 107.588 131.245 1.00 24.92 438 ASP A O 1
ATOM 3424 N N . ILE A 1 440 ? 123.848 107.005 131.827 1.00 20.27 439 ILE A N 1
ATOM 3425 C CA . ILE A 1 440 ? 123.622 105.586 131.587 1.00 20.27 439 ILE A CA 1
ATOM 3426 C C . ILE A 1 440 ? 123.089 104.856 132.809 1.00 20.27 439 ILE A C 1
ATOM 3427 O O . ILE A 1 440 ? 122.813 103.653 132.723 1.00 20.27 439 ILE A O 1
ATOM 3432 N N . ILE A 1 441 ? 122.928 105.537 133.940 1.00 19.00 440 ILE A N 1
ATOM 3433 C CA . ILE A 1 441 ? 122.333 104.946 135.133 1.00 19.00 440 ILE A CA 1
ATOM 3434 C C . ILE A 1 441 ? 120.866 105.345 135.179 1.00 19.00 440 ILE A C 1
ATOM 3435 O O . ILE A 1 441 ? 120.538 106.533 135.259 1.00 19.00 440 ILE A O 1
ATOM 3440 N N . SER A 1 442 ? 119.982 104.353 135.131 1.00 19.53 441 SER A N 1
ATOM 3441 C CA . SER A 1 442 ? 118.549 104.593 135.204 1.00 19.53 441 SER A CA 1
ATOM 3442 C C . SER A 1 442 ? 117.988 104.431 136.608 1.00 19.53 441 SER A C 1
ATOM 3443 O O . SER A 1 442 ? 116.974 105.055 136.932 1.00 19.53 441 SER A O 1
ATOM 3446 N N . ARG A 1 443 ? 118.611 103.600 137.438 1.00 18.60 442 ARG A N 1
ATOM 3447 C CA . ARG A 1 443 ? 118.174 103.400 138.809 1.00 18.60 442 ARG A CA 1
ATOM 3448 C C . ARG A 1 443 ? 119.393 103.097 139.667 1.00 18.60 442 ARG A C 1
ATOM 3449 O O . ARG A 1 443 ? 120.327 102.428 139.222 1.00 18.60 442 ARG A O 1
ATOM 3457 N N . LEU A 1 444 ? 119.377 103.600 140.900 1.00 16.68 443 LEU A N 1
ATOM 3458 C CA . LEU A 1 444 ? 120.483 103.423 141.831 1.00 16.68 443 LEU A CA 1
ATOM 3459 C C . LEU A 1 444 ? 119.945 103.041 143.201 1.00 16.68 443 LEU A C 1
ATOM 3460 O O . LEU A 1 444 ? 119.039 103.698 143.719 1.00 16.68 443 LEU A O 1
ATOM 3465 N N . GLU A 1 445 ? 120.505 101.987 143.786 1.00 19.30 444 GLU A N 1
ATOM 3466 C CA . GLU A 1 445 ? 120.121 101.529 145.113 1.00 19.30 444 GLU A CA 1
ATOM 3467 C C . GLU A 1 445 ? 121.370 101.348 145.961 1.00 19.30 444 GLU A C 1
ATOM 3468 O O . GLU A 1 445 ? 122.298 100.643 145.556 1.00 19.30 444 GLU A O 1
ATOM 3474 N N . VAL A 1 446 ? 121.387 101.969 147.135 1.00 17.04 445 VAL A N 1
ATOM 3475 C CA . VAL A 1 446 ? 122.509 101.885 148.063 1.00 17.04 445 VAL A CA 1
ATOM 3476 C C . VAL A 1 446 ? 122.049 101.145 149.310 1.00 17.04 445 VAL A C 1
ATOM 3477 O O . VAL A 1 446 ? 121.053 101.528 149.934 1.00 17.04 445 VAL A O 1
ATOM 3481 N N . ARG A 1 447 ? 122.777 100.097 149.678 1.00 22.12 446 ARG A N 1
ATOM 3482 C CA . ARG A 1 447 ? 122.471 99.303 150.858 1.00 22.12 446 ARG A CA 1
ATOM 3483 C C . ARG A 1 447 ? 123.579 99.439 151.895 1.00 22.12 446 ARG A C 1
ATOM 3484 O O . ARG A 1 447 ? 124.765 99.456 151.555 1.00 22.12 446 ARG A O 1
ATOM 3492 N N . PHE A 1 448 ? 123.182 99.527 153.160 1.00 26.97 447 PHE A N 1
ATOM 3493 C CA . PHE A 1 448 ? 124.102 99.555 154.293 1.00 26.97 447 PHE A CA 1
ATOM 3494 C C . PHE A 1 448 ? 123.769 98.346 155.151 1.00 26.97 447 PHE A C 1
ATOM 3495 O O . PHE A 1 448 ? 122.700 98.293 155.767 1.00 26.97 447 PHE A O 1
ATOM 3503 N N . GLY A 1 449 ? 124.677 97.377 155.187 1.00 31.36 448 GLY A N 1
ATOM 3504 C CA . GLY A 1 449 ? 124.292 96.066 155.666 1.00 31.36 448 GLY A CA 1
ATOM 3505 C C . GLY A 1 449 ? 123.320 95.435 154.688 1.00 31.36 448 GLY A C 1
ATOM 3506 O O . GLY A 1 449 ? 123.515 95.471 153.470 1.00 31.36 448 GLY A O 1
ATOM 3507 N N . ASN A 1 450 ? 122.250 94.857 155.220 1.00 37.38 449 ASN A N 1
ATOM 3508 C CA . ASN A 1 450 ? 121.220 94.276 154.373 1.00 37.38 449 ASN A CA 1
ATOM 3509 C C . ASN A 1 450 ? 120.120 95.263 154.013 1.00 37.38 449 ASN A C 1
ATOM 3510 O O . ASN A 1 450 ? 119.409 95.044 153.027 1.00 37.38 449 ASN A O 1
ATOM 3515 N N . ASP A 1 451 ? 119.972 96.341 154.775 1.00 35.02 450 ASP A N 1
ATOM 3516 C CA . ASP A 1 451 ? 118.851 97.249 154.604 1.00 35.02 450 ASP A CA 1
ATOM 3517 C C . ASP A 1 451 ? 119.140 98.294 153.533 1.00 35.02 450 ASP A C 1
ATOM 3518 O O . ASP A 1 451 ? 120.283 98.709 153.328 1.00 35.02 450 ASP A O 1
ATOM 3523 N N . VAL A 1 452 ? 118.084 98.725 152.852 1.00 25.55 451 VAL A N 1
ATOM 3524 C CA . VAL A 1 452 ? 118.210 99.723 151.796 1.00 25.55 451 VAL A CA 1
ATOM 3525 C C . VAL A 1 452 ? 118.368 101.098 152.427 1.00 25.55 451 VAL A C 1
ATOM 3526 O O . VAL A 1 452 ? 117.494 101.561 153.166 1.00 25.55 451 VAL A O 1
ATOM 3530 N N . LEU A 1 453 ? 119.486 101.752 152.136 1.00 20.86 452 LEU A N 1
ATOM 3531 C CA . LEU A 1 453 ? 119.768 103.084 152.647 1.00 20.86 452 LEU A CA 1
ATOM 3532 C C . LEU A 1 453 ? 119.180 104.182 151.769 1.00 20.86 452 LEU A C 1
ATOM 3533 O O . LEU A 1 453 ? 118.683 105.184 152.289 1.00 20.86 452 LEU A O 1
ATOM 3538 N N . TYR A 1 454 ? 119.217 104.011 150.448 1.00 15.65 453 TYR A N 1
ATOM 3539 C CA . TYR A 1 454 ? 118.770 105.051 149.533 1.00 15.65 453 TYR A CA 1
ATOM 3540 C C . TYR A 1 454 ? 118.476 104.441 148.172 1.00 15.65 453 TYR A C 1
ATOM 3541 O O . TYR A 1 454 ? 119.209 103.568 147.706 1.00 15.65 453 TYR A O 1
ATOM 3550 N N . SER A 1 455 ? 117.401 104.908 147.544 1.00 16.30 454 SER A N 1
ATOM 3551 C CA . SER A 1 455 ? 117.070 104.538 146.176 1.00 16.30 454 SER A CA 1
ATOM 3552 C C . SER A 1 455 ? 116.648 105.779 145.410 1.00 16.30 454 SER A C 1
ATOM 3553 O O . SER A 1 455 ? 116.032 106.687 145.975 1.00 16.30 454 SER A O 1
ATOM 3556 N N . GLU A 1 456 ? 116.985 105.817 144.125 1.00 16.71 455 GLU A N 1
ATOM 3557 C CA . GLU A 1 456 ? 116.497 106.871 143.250 1.00 16.71 455 GLU A CA 1
ATOM 3558 C C . GLU A 1 456 ? 116.431 106.339 141.829 1.00 16.71 455 GLU A C 1
ATOM 3559 O O . GLU A 1 456 ? 117.073 105.346 141.486 1.00 16.71 455 GLU A O 1
ATOM 3565 N N . ASN A 1 457 ? 115.638 107.017 141.004 1.00 19.13 456 ASN A N 1
ATOM 3566 C CA . ASN A 1 457 ? 115.600 106.736 139.576 1.00 19.13 456 ASN A CA 1
ATOM 3567 C C . ASN A 1 457 ? 116.353 107.823 138.824 1.00 19.13 456 ASN A C 1
ATOM 3568 O O . ASN A 1 457 ? 117.422 107.570 138.261 1.00 19.13 456 ASN A O 1
ATOM 3573 N N . GLY A 1 458 ? 115.816 109.036 138.824 1.00 15.90 457 GLY A N 1
ATOM 3574 C CA . GLY A 1 458 ? 116.494 110.162 138.232 1.00 15.90 457 GLY A CA 1
ATOM 3575 C C . GLY A 1 458 ? 117.698 110.580 139.049 1.00 15.90 457 GLY A C 1
ATOM 3576 O O . GLY A 1 458 ? 117.868 110.170 140.199 1.00 15.90 457 GLY A O 1
ATOM 3577 N N . PRO A 1 459 ? 118.553 111.403 138.471 1.00 14.29 458 PRO A N 1
ATOM 3578 C CA . PRO A 1 459 ? 119.797 111.822 139.129 1.00 14.29 458 PRO A CA 1
ATOM 3579 C C . PRO A 1 459 ? 119.627 112.994 140.097 1.00 14.29 458 PRO A C 1
ATOM 3580 O O . PRO A 1 459 ? 120.349 113.991 140.028 1.00 14.29 458 PRO A O 1
ATOM 3584 N N . ILE A 1 460 ? 118.666 112.867 141.016 1.00 12.23 459 ILE A N 1
ATOM 3585 C CA . ILE A 1 460 ? 118.440 113.929 141.991 1.00 12.23 459 ILE A CA 1
ATOM 3586 C C . ILE A 1 460 ? 119.611 114.027 142.961 1.00 12.23 459 ILE A C 1
ATOM 3587 O O . ILE A 1 460 ? 119.941 115.119 143.435 1.00 12.23 459 ILE A O 1
ATOM 3592 N N . SER A 1 461 ? 120.282 112.911 143.248 1.00 12.74 460 SER A N 1
ATOM 3593 C CA . SER A 1 461 ? 121.478 112.992 144.077 1.00 12.74 460 SER A CA 1
ATOM 3594 C C . SER A 1 461 ? 122.589 113.765 143.378 1.00 12.74 460 SER A C 1
ATOM 3595 O O . SER A 1 461 ? 123.317 114.516 144.031 1.00 12.74 460 SER A O 1
ATOM 3598 N N . ARG A 1 462 ? 122.718 113.630 142.056 1.00 14.10 461 ARG A N 1
ATOM 3599 C CA . ARG A 1 462 ? 123.698 114.441 141.340 1.00 14.10 461 ARG A CA 1
ATOM 3600 C C . ARG A 1 462 ? 123.286 115.908 141.320 1.00 14.10 461 ARG A C 1
ATOM 3601 O O . ARG A 1 462 ? 124.135 116.799 141.459 1.00 14.10 461 ARG A O 1
ATOM 3609 N N . ILE A 1 463 ? 121.990 116.177 141.142 1.00 12.51 462 ILE A N 1
ATOM 3610 C CA . ILE A 1 463 ? 121.496 117.551 141.224 1.00 12.51 462 ILE A CA 1
ATOM 3611 C C . ILE A 1 463 ? 121.861 118.173 142.568 1.00 12.51 462 ILE A C 1
ATOM 3612 O O . ILE A 1 463 ? 122.328 119.316 142.637 1.00 12.51 462 ILE A O 1
ATOM 3617 N N . TYR A 1 464 ? 121.662 117.428 143.658 1.00 12.39 463 TYR A N 1
ATOM 3618 C CA . TYR A 1 464 ? 121.989 117.956 144.980 1.00 12.39 463 TYR A CA 1
ATOM 3619 C C . TYR A 1 464 ? 123.491 118.115 145.166 1.00 12.39 463 TYR A C 1
ATOM 3620 O O . TYR A 1 464 ? 123.939 119.093 145.770 1.00 12.39 463 TYR A O 1
ATOM 3629 N N . ASN A 1 465 ? 124.282 117.152 144.691 1.00 14.79 464 ASN A N 1
ATOM 3630 C CA . ASN A 1 465 ? 125.733 117.282 144.752 1.00 14.79 464 ASN A CA 1
ATOM 3631 C C . ASN A 1 465 ? 126.187 118.575 144.083 1.00 14.79 464 ASN A C 1
ATOM 3632 O O . ASN A 1 465 ? 126.977 119.341 144.647 1.00 14.79 464 ASN A O 1
ATOM 3637 N N . GLU A 1 466 ? 125.644 118.859 142.898 1.00 19.38 465 GLU A N 1
ATOM 3638 C CA . GLU A 1 466 ? 126.044 120.058 142.170 1.00 19.38 465 GLU A CA 1
ATOM 3639 C C . GLU A 1 466 ? 125.564 121.325 142.865 1.00 19.38 465 GLU A C 1
ATOM 3640 O O . GLU A 1 466 ? 126.317 122.296 142.968 1.00 19.38 465 GLU A O 1
ATOM 3646 N N . LEU A 1 467 ? 124.324 121.337 143.355 1.00 17.48 466 LEU A N 1
ATOM 3647 C CA . LEU A 1 467 ? 123.834 122.510 144.071 1.00 17.48 466 LEU A CA 1
ATOM 3648 C C . LEU A 1 467 ? 124.674 122.789 145.312 1.00 17.48 466 LEU A C 1
ATOM 3649 O O . LEU A 1 467 ? 125.099 123.924 145.547 1.00 17.48 466 LEU A O 1
ATOM 3654 N N . LEU A 1 468 ? 124.938 121.755 146.111 1.00 19.14 467 LEU A N 1
ATOM 3655 C CA . LEU A 1 468 ? 125.580 121.948 147.404 1.00 19.14 467 LEU A CA 1
ATOM 3656 C C . LEU A 1 468 ? 127.068 122.246 147.271 1.00 19.14 467 LEU A C 1
ATOM 3657 O O . LEU A 1 468 ? 127.617 122.986 148.093 1.00 19.14 467 LEU A O 1
ATOM 3662 N N . THR A 1 469 ? 127.742 121.689 146.263 1.00 24.65 468 THR A N 1
ATOM 3663 C CA . THR A 1 469 ? 129.163 121.950 146.091 1.00 24.65 468 THR A CA 1
ATOM 3664 C C . THR A 1 469 ? 129.453 123.061 145.091 1.00 24.65 468 THR A C 1
ATOM 3665 O O . THR A 1 469 ? 130.622 123.424 144.925 1.00 24.65 468 THR A O 1
ATOM 3669 N N . LYS A 1 470 ? 128.427 123.608 144.436 1.00 29.43 469 LYS A N 1
ATOM 3670 C CA . LYS A 1 470 ? 128.586 124.673 143.447 1.00 29.43 469 LYS A CA 1
ATOM 3671 C C . LYS A 1 470 ? 129.537 124.247 142.329 1.00 29.43 469 LYS A C 1
ATOM 3672 O O . LYS A 1 470 ? 130.408 125.001 141.895 1.00 29.43 469 LYS A O 1
ATOM 3678 N N . SER A 1 471 ? 129.360 123.016 141.868 1.00 30.49 470 SER A N 1
ATOM 3679 C CA . SER A 1 471 ? 130.145 122.438 140.791 1.00 30.49 470 SER A CA 1
ATOM 3680 C C . SER A 1 471 ? 129.283 122.248 139.551 1.00 30.49 470 SER A C 1
ATOM 3681 O O . SER A 1 471 ? 128.053 122.220 139.620 1.00 30.49 470 SER A O 1
ATOM 3684 N N . ASN A 1 472 ? 129.951 122.117 138.406 1.00 34.04 471 ASN A N 1
ATOM 3685 C CA . ASN A 1 472 ? 129.296 121.768 137.153 1.00 34.04 471 ASN A CA 1
ATOM 3686 C C . ASN A 1 472 ? 129.500 120.313 136.758 1.00 34.04 471 ASN A C 1
ATOM 3687 O O . ASN A 1 472 ? 128.804 119.831 135.859 1.00 34.04 471 ASN A O 1
ATOM 3692 N N . ASN A 1 473 ? 130.429 119.605 137.395 1.00 33.33 472 ASN A N 1
ATOM 3693 C CA . ASN A 1 473 ? 130.734 118.235 137.004 1.00 33.33 472 ASN A CA 1
ATOM 3694 C C . ASN A 1 473 ? 130.500 117.272 138.158 1.00 33.33 472 ASN A C 1
ATOM 3695 O O . ASN A 1 473 ? 131.343 116.416 138.440 1.00 33.33 472 ASN A O 1
ATOM 3700 N N . GLY A 1 474 ? 129.364 117.401 138.828 1.00 22.70 473 GLY A N 1
ATOM 3701 C CA . GLY A 1 474 ? 129.067 116.547 139.955 1.00 22.70 473 GLY A CA 1
ATOM 3702 C C . GLY A 1 474 ? 128.714 115.130 139.544 1.00 22.70 473 GLY A C 1
ATOM 3703 O O . GLY A 1 474 ? 128.464 114.818 138.381 1.00 22.70 473 GLY A O 1
ATOM 3704 N N . THR A 1 475 ? 128.722 114.250 140.538 1.00 16.49 474 THR A N 1
ATOM 3705 C CA . THR A 1 475 ? 128.297 112.868 140.394 1.00 16.49 474 THR A CA 1
ATOM 3706 C C . THR A 1 475 ? 127.173 112.590 141.380 1.00 16.49 474 THR A C 1
ATOM 3707 O O . THR A 1 475 ? 126.805 113.439 142.193 1.00 16.49 474 THR A O 1
ATOM 3711 N N . ARG A 1 476 ? 126.620 111.387 141.301 1.00 14.80 475 ARG A N 1
ATOM 3712 C CA . ARG A 1 476 ? 125.624 110.948 142.271 1.00 14.80 475 ARG A CA 1
ATOM 3713 C C . ARG A 1 476 ? 126.300 110.746 143.622 1.00 14.80 475 ARG A C 1
ATOM 3714 O O . ARG A 1 476 ? 127.090 109.815 143.795 1.00 14.80 475 ARG A O 1
ATOM 3722 N N . THR A 1 477 ? 125.995 111.617 144.581 1.00 15.36 476 THR A N 1
ATOM 3723 C CA . THR A 1 477 ? 126.702 111.657 145.855 1.00 15.36 476 THR A CA 1
ATOM 3724 C C . THR A 1 477 ? 125.700 111.677 146.998 1.00 15.36 476 THR A C 1
ATOM 3725 O O . THR A 1 477 ? 124.847 112.567 147.064 1.00 15.36 476 THR A O 1
ATOM 3729 N N . LEU A 1 478 ? 125.803 110.701 147.891 1.00 14.66 477 LEU A N 1
ATOM 3730 C CA . LEU A 1 478 ? 125.124 110.763 149.176 1.00 14.66 477 LEU A CA 1
ATOM 3731 C C . LEU A 1 478 ? 126.044 111.456 150.170 1.00 14.66 477 LEU A C 1
ATOM 3732 O O . LEU A 1 478 ? 127.149 110.975 150.436 1.00 14.66 477 LEU A O 1
ATOM 3737 N N . THR A 1 479 ? 125.599 112.587 150.699 1.00 14.84 478 THR A N 1
ATOM 3738 C CA . THR A 1 479 ? 126.358 113.352 151.676 1.00 14.84 478 THR A CA 1
ATOM 3739 C C . THR A 1 479 ? 125.736 113.156 153.050 1.00 14.84 478 THR A C 1
ATOM 3740 O O . THR A 1 479 ? 124.528 113.338 153.221 1.00 14.84 478 THR A O 1
ATOM 3744 N N . PHE A 1 480 ? 126.559 112.776 154.022 1.00 14.91 479 PHE A N 1
ATOM 3745 C CA . PHE A 1 480 ? 126.088 112.546 155.378 1.00 14.91 479 PHE A CA 1
ATOM 3746 C C . PHE A 1 480 ? 126.470 113.656 156.343 1.00 14.91 479 PHE A C 1
ATOM 3747 O O . PHE A 1 480 ? 125.925 113.704 157.448 1.00 14.91 479 PHE A O 1
ATOM 3755 N N . ASN A 1 481 ? 127.373 114.549 155.954 1.00 15.09 480 ASN A N 1
ATOM 3756 C CA . ASN A 1 481 ? 127.881 115.597 156.826 1.00 15.09 480 ASN A CA 1
ATOM 3757 C C . ASN A 1 481 ? 127.428 116.953 156.305 1.00 15.09 480 ASN A C 1
ATOM 3758 O O . ASN A 1 481 ? 127.742 117.321 155.169 1.00 15.09 480 ASN A O 1
ATOM 3763 N N . PHE A 1 482 ? 126.694 117.692 157.134 1.00 15.62 481 PHE A N 1
ATOM 3764 C CA . PHE A 1 482 ? 126.292 119.054 156.812 1.00 15.62 481 PHE A CA 1
ATOM 3765 C C . PHE A 1 482 ? 126.785 120.063 157.840 1.00 15.62 481 PHE A C 1
ATOM 3766 O O . PHE A 1 482 ? 126.392 121.232 157.784 1.00 15.62 481 PHE A O 1
ATOM 3774 N N . THR A 1 483 ? 127.643 119.647 158.763 1.00 19.74 482 THR A N 1
ATOM 3775 C CA . THR A 1 483 ? 128.258 120.442 159.818 1.00 19.74 482 THR A CA 1
ATOM 3776 C C . THR A 1 483 ? 129.500 121.155 159.288 1.00 19.74 482 THR A C 1
ATOM 3777 O O . THR A 1 483 ? 130.178 120.636 158.398 1.00 19.74 482 THR A O 1
ATOM 3781 N N . PRO A 1 484 ? 129.804 122.341 159.809 1.00 22.89 483 PRO A N 1
ATOM 3782 C CA . PRO A 1 484 ? 130.977 123.085 159.329 1.00 22.89 483 PRO A CA 1
ATOM 3783 C C . PRO A 1 484 ? 132.275 122.319 159.544 1.00 22.89 483 PRO A C 1
ATOM 3784 O O . PRO A 1 484 ? 132.476 121.670 160.572 1.00 22.89 483 PRO A O 1
ATOM 3788 N N . LYS A 1 485 ? 133.161 122.404 158.555 1.00 27.70 484 LYS A N 1
ATOM 3789 C CA . LYS A 1 485 ? 134.428 121.689 158.603 1.00 27.70 484 LYS A CA 1
ATOM 3790 C C . LYS A 1 485 ? 135.313 122.196 159.735 1.00 27.70 484 LYS A C 1
ATOM 3791 O O . LYS A 1 485 ? 135.211 123.350 160.158 1.00 27.70 484 LYS A O 1
ATOM 3797 N N . ILE A 1 486 ? 136.159 121.300 160.245 1.00 25.48 485 ILE A N 1
ATOM 3798 C CA . ILE A 1 486 ? 137.260 121.621 161.151 1.00 25.48 485 ILE A CA 1
ATOM 3799 C C . ILE A 1 486 ? 136.764 121.969 162.549 1.00 25.48 485 ILE A C 1
ATOM 3800 O O . ILE A 1 486 ? 137.208 121.376 163.537 1.00 25.48 485 ILE A O 1
ATOM 3805 N N . PHE A 1 487 ? 135.852 122.932 162.652 1.00 24.57 486 PHE A N 1
ATOM 3806 C CA . PHE A 1 487 ? 135.424 123.374 163.972 1.00 24.57 486 PHE A CA 1
ATOM 3807 C C . PHE A 1 487 ? 134.501 122.376 164.659 1.00 24.57 486 PHE A C 1
ATOM 3808 O O . PHE A 1 487 ? 134.434 122.370 165.891 1.00 24.57 486 PHE A O 1
ATOM 3816 N N . PHE A 1 488 ? 133.813 121.530 163.903 1.00 20.23 487 PHE A N 1
ATOM 3817 C CA . PHE A 1 488 ? 133.016 120.450 164.459 1.00 20.23 487 PHE A CA 1
ATOM 3818 C C . PHE A 1 488 ? 133.585 119.120 164.000 1.00 20.23 487 PHE A C 1
ATOM 3819 O O . PHE A 1 488 ? 134.176 119.030 162.921 1.00 20.23 487 PHE A O 1
ATOM 3827 N N . ARG A 1 489 ? 133.415 118.096 164.824 1.00 17.27 488 ARG A N 1
ATOM 3828 C CA . ARG A 1 489 ? 133.661 116.740 164.365 1.00 17.27 488 ARG A CA 1
ATOM 3829 C C . ARG A 1 489 ? 132.657 116.403 163.267 1.00 17.27 488 ARG A C 1
ATOM 3830 O O . ARG A 1 489 ? 131.450 116.606 163.456 1.00 17.27 488 ARG A O 1
ATOM 3838 N N . PRO A 1 490 ? 133.106 115.910 162.114 1.00 14.89 489 PRO A N 1
ATOM 3839 C CA . PRO A 1 490 ? 132.181 115.684 160.997 1.00 14.89 489 PRO A CA 1
ATOM 3840 C C . PRO A 1 490 ? 131.123 114.645 161.337 1.00 14.89 489 PRO A C 1
ATOM 3841 O O . PRO A 1 490 ? 131.346 113.732 162.132 1.00 14.89 489 PRO A O 1
ATOM 3845 N N . THR A 1 491 ? 129.960 114.798 160.712 1.00 14.49 490 THR A N 1
ATOM 3846 C CA . THR A 1 491 ? 128.862 113.857 160.867 1.00 14.49 490 THR A CA 1
ATOM 3847 C C . THR A 1 491 ? 129.026 112.711 159.880 1.00 14.49 490 THR A C 1
ATOM 3848 O O . THR A 1 491 ? 129.370 112.924 158.715 1.00 14.49 490 THR A O 1
ATOM 3852 N N . THR A 1 492 ? 128.794 111.490 160.355 1.00 15.65 491 THR A N 1
ATOM 3853 C CA . THR A 1 492 ? 129.025 110.299 159.551 1.00 15.65 491 THR A CA 1
ATOM 3854 C C . THR A 1 492 ? 127.856 109.341 159.707 1.00 15.65 491 THR A C 1
ATOM 3855 O O . THR A 1 492 ? 127.102 109.402 160.679 1.00 15.65 491 THR A O 1
ATOM 3859 N N . ILE A 1 493 ? 127.709 108.454 158.730 1.00 18.95 492 ILE A N 1
ATOM 3860 C CA . ILE A 1 493 ? 126.912 107.250 158.923 1.00 18.95 492 ILE A CA 1
ATOM 3861 C C . ILE A 1 493 ? 127.782 106.227 159.640 1.00 18.95 492 ILE A C 1
ATOM 3862 O O . ILE A 1 493 ? 128.930 105.986 159.252 1.00 18.95 492 ILE A O 1
ATOM 3867 N N . THR A 1 494 ? 127.255 105.647 160.712 1.00 27.57 493 THR A N 1
ATOM 3868 C CA . THR A 1 494 ? 128.056 104.855 161.632 1.00 27.57 493 THR A CA 1
ATOM 3869 C C . THR A 1 494 ? 127.605 103.403 161.615 1.00 27.57 493 THR A C 1
ATOM 3870 O O . THR A 1 494 ? 126.407 103.111 161.609 1.00 27.57 493 THR A O 1
ATOM 3874 N N . ALA A 1 495 ? 128.581 102.501 161.618 1.00 33.43 494 ALA A N 1
ATOM 3875 C CA . ALA A 1 495 ? 128.317 101.076 161.496 1.00 33.43 494 ALA A CA 1
ATOM 3876 C C . ALA A 1 495 ? 127.701 100.504 162.768 1.00 33.43 494 ALA A C 1
ATOM 3877 O O . ALA A 1 495 ? 127.902 101.015 163.872 1.00 33.43 494 ALA A O 1
ATOM 3879 N N . ASN A 1 496 ? 126.942 99.421 162.598 1.00 48.12 495 ASN A N 1
ATOM 3880 C CA . ASN A 1 496 ? 126.392 98.634 163.703 1.00 48.12 495 ASN A CA 1
ATOM 3881 C C . ASN A 1 496 ? 126.806 97.186 163.449 1.00 48.12 495 ASN A C 1
ATOM 3882 O O . ASN A 1 496 ? 126.072 96.421 162.819 1.00 48.12 495 ASN A O 1
ATOM 3887 N N . VAL A 1 497 ? 127.993 96.817 163.937 1.00 51.23 496 VAL A N 1
ATOM 3888 C CA . VAL A 1 497 ? 128.546 95.495 163.653 1.00 51.23 496 VAL A CA 1
ATOM 3889 C C . VAL A 1 497 ? 127.678 94.396 164.252 1.00 51.23 496 VAL A C 1
ATOM 3890 O O . VAL A 1 497 ? 127.626 93.278 163.724 1.00 51.23 496 VAL A O 1
ATOM 3894 N N . SER A 1 498 ? 126.984 94.688 165.353 1.00 54.06 497 SER A N 1
ATOM 3895 C CA . SER A 1 498 ? 126.058 93.714 165.922 1.00 54.06 497 SER A CA 1
ATOM 3896 C C . SER A 1 498 ? 124.927 93.405 164.948 1.00 54.06 497 SER A C 1
ATOM 3897 O O . SER A 1 498 ? 124.573 92.240 164.736 1.00 54.06 497 SER A O 1
ATOM 3900 N N . ARG A 1 499 ? 124.350 94.443 164.344 1.00 56.37 498 ARG A N 1
ATOM 3901 C CA . ARG A 1 499 ? 123.296 94.273 163.354 1.00 56.37 498 ARG A CA 1
ATOM 3902 C C . ARG A 1 499 ? 123.823 93.796 162.007 1.00 56.37 498 ARG A C 1
ATOM 3903 O O . ARG A 1 499 ? 123.029 93.358 161.169 1.00 56.37 498 ARG A O 1
ATOM 3911 N N . GLY A 1 500 ? 125.132 93.868 161.781 1.00 45.31 499 GLY A N 1
ATOM 3912 C CA . GLY A 1 500 ? 125.714 93.493 160.511 1.00 45.31 499 GLY A CA 1
ATOM 3913 C C . GLY A 1 500 ? 125.920 94.638 159.544 1.00 45.31 499 GLY A C 1
ATOM 3914 O O . GLY A 1 500 ? 126.398 94.406 158.427 1.00 45.31 499 GLY A O 1
ATOM 3915 N N . LYS A 1 501 ? 125.575 95.861 159.936 1.00 39.07 500 LYS A N 1
ATOM 3916 C CA . LYS A 1 501 ? 125.653 97.030 159.064 1.00 39.07 500 LYS A CA 1
ATOM 3917 C C . LYS A 1 501 ? 127.071 97.582 159.110 1.00 39.07 500 LYS A C 1
ATOM 3918 O O . LYS A 1 501 ? 127.413 98.416 159.947 1.00 39.07 500 LYS A O 1
ATOM 3924 N N . ASP A 1 502 ? 127.914 97.106 158.188 1.00 32.54 501 ASP A N 1
ATOM 3925 C CA . ASP A 1 502 ? 129.292 97.582 158.134 1.00 32.54 501 ASP A CA 1
ATOM 3926 C C . ASP A 1 502 ? 129.864 97.573 156.718 1.00 32.54 501 ASP A C 1
ATOM 3927 O O . ASP A 1 502 ? 131.087 97.659 156.563 1.00 32.54 501 ASP A O 1
ATOM 3932 N N . LYS A 1 503 ? 129.029 97.463 155.690 1.00 26.30 502 LYS A N 1
ATOM 3933 C CA . LYS A 1 503 ? 129.475 97.591 154.311 1.00 26.30 502 LYS A CA 1
ATOM 3934 C C . LYS A 1 503 ? 128.438 98.383 153.530 1.00 26.30 502 LYS A C 1
ATOM 3935 O O . LYS A 1 503 ? 127.254 98.391 153.874 1.00 26.30 502 LYS A O 1
ATOM 3941 N N . LEU A 1 504 ? 128.894 99.059 152.485 1.00 19.82 503 LEU A N 1
ATOM 3942 C CA . LEU A 1 504 ? 128.025 99.820 151.597 1.00 19.82 503 LEU A CA 1
ATOM 3943 C C . LEU A 1 504 ? 127.997 99.120 150.245 1.00 19.82 503 LEU A C 1
ATOM 3944 O O . LEU A 1 504 ? 128.958 99.210 149.475 1.00 19.82 503 LEU A O 1
ATOM 3949 N N . SER A 1 505 ? 126.904 98.420 149.966 1.00 19.48 504 SER A N 1
ATOM 3950 C CA . SER A 1 505 ? 126.708 97.782 148.673 1.00 19.48 504 SER A CA 1
ATOM 3951 C C . SER A 1 505 ? 125.976 98.730 147.736 1.00 19.48 504 SER A C 1
ATOM 3952 O O . SER A 1 505 ? 125.057 99.443 148.148 1.00 19.48 504 SER A O 1
ATOM 3955 N N . VAL A 1 506 ? 126.392 98.739 146.475 1.00 14.86 505 VAL A N 1
ATOM 3956 C CA . VAL A 1 506 ? 125.811 99.606 145.459 1.00 14.86 505 VAL A CA 1
ATOM 3957 C C . VAL A 1 506 ? 125.353 98.740 144.296 1.00 14.86 505 VAL A C 1
ATOM 3958 O O . VAL A 1 506 ? 126.108 97.886 143.821 1.00 14.86 505 VAL A O 1
ATOM 3962 N N . ARG A 1 507 ? 124.122 98.956 143.846 1.00 17.09 506 ARG A N 1
ATOM 3963 C CA . ARG A 1 507 ? 123.592 98.282 142.670 1.00 17.09 506 ARG A CA 1
ATOM 3964 C C . ARG A 1 507 ? 122.908 99.305 141.779 1.00 17.09 506 ARG A C 1
ATOM 3965 O O . ARG A 1 507 ? 122.054 100.064 142.242 1.00 17.09 506 ARG A O 1
ATOM 3973 N N . VAL A 1 508 ? 123.284 99.325 140.504 1.00 14.36 507 VAL A N 1
ATOM 3974 C CA . VAL A 1 508 ? 122.655 100.203 139.530 1.00 14.36 507 VAL A CA 1
ATOM 3975 C C . VAL A 1 508 ? 121.942 99.353 138.491 1.00 14.36 507 VAL A C 1
ATOM 3976 O O . VAL A 1 508 ? 122.217 98.165 138.320 1.00 14.36 507 VAL A O 1
ATOM 3980 N N . VAL A 1 509 ? 121.003 99.985 137.799 1.00 15.94 508 VAL A N 1
ATOM 3981 C CA . VAL A 1 509 ? 120.420 99.455 136.575 1.00 15.94 508 VAL A CA 1
ATOM 3982 C C . VAL A 1 509 ? 120.859 100.377 135.450 1.00 15.94 508 VAL A C 1
ATOM 3983 O O . VAL A 1 509 ? 120.580 101.582 135.484 1.00 15.94 508 VAL A O 1
ATOM 3987 N N . TYR A 1 510 ? 121.560 99.825 134.467 1.00 17.57 509 TYR A N 1
ATOM 3988 C CA . TYR A 1 510 ? 122.041 100.640 133.366 1.00 17.57 509 TYR A CA 1
ATOM 3989 C C . TYR A 1 510 ? 120.908 100.932 132.393 1.00 17.57 509 TYR A C 1
ATOM 3990 O O . TYR A 1 510 ? 119.967 100.149 132.249 1.00 17.57 509 TYR A O 1
ATOM 3999 N N . SER A 1 511 ? 121.002 102.081 131.732 1.00 24.43 510 SER A N 1
ATOM 4000 C CA . SER A 1 511 ? 120.005 102.444 130.738 1.00 24.43 510 SER A CA 1
ATOM 4001 C C . SER A 1 511 ? 120.043 101.465 129.572 1.00 24.43 510 SER A C 1
ATOM 4002 O O . SER A 1 511 ? 121.067 100.839 129.289 1.00 24.43 510 SER A O 1
ATOM 4005 N N . THR A 1 512 ? 118.907 101.324 128.902 1.00 30.68 511 THR A N 1
ATOM 4006 C CA . THR A 1 512 ? 118.803 100.433 127.758 1.00 30.68 511 THR A CA 1
ATOM 4007 C C . THR A 1 512 ? 119.224 101.163 126.489 1.00 30.68 511 THR A C 1
ATOM 4008 O O . THR A 1 512 ? 118.844 102.315 126.266 1.00 30.68 511 THR A O 1
ATOM 4012 N N . MET A 1 513 ? 120.022 100.488 125.669 1.00 31.51 512 MET A N 1
ATOM 4013 C CA . MET A 1 513 ? 120.505 101.039 124.414 1.00 31.51 512 MET A CA 1
ATOM 4014 C C . MET A 1 513 ? 120.141 100.116 123.261 1.00 31.51 512 MET A C 1
ATOM 4015 O O . MET A 1 513 ? 119.851 98.932 123.448 1.00 31.51 512 MET A O 1
ATOM 4020 N N . ASP A 1 514 ? 120.163 100.678 122.057 1.00 28.29 513 ASP A N 1
ATOM 4021 C CA . ASP A 1 514 ? 119.821 99.931 120.857 1.00 28.29 513 ASP A CA 1
ATOM 4022 C C . ASP A 1 514 ? 120.973 99.011 120.478 1.00 28.29 513 ASP A C 1
ATOM 4023 O O . ASP A 1 514 ? 122.116 99.456 120.346 1.00 28.29 513 ASP A O 1
ATOM 4028 N N . VAL A 1 515 ? 120.666 97.725 120.292 1.00 25.76 514 VAL A N 1
ATOM 4029 C CA . VAL A 1 515 ? 121.689 96.756 119.922 1.00 25.76 514 VAL A CA 1
ATOM 4030 C C . VAL A 1 515 ? 122.274 97.016 118.545 1.00 25.76 514 VAL A C 1
ATOM 4031 O O . VAL A 1 515 ? 123.263 96.376 118.173 1.00 25.76 514 VAL A O 1
ATOM 4035 N N . ASN A 1 516 ? 121.690 97.933 117.778 1.00 25.59 515 ASN A N 1
ATOM 4036 C CA . ASN A 1 516 ? 122.246 98.362 116.505 1.00 25.59 515 ASN A CA 1
ATOM 4037 C C . ASN A 1 516 ? 122.954 99.704 116.610 1.00 25.59 515 ASN A C 1
ATOM 4038 O O . ASN A 1 516 ? 123.371 100.256 115.589 1.00 25.59 515 ASN A O 1
ATOM 4043 N N . HIS A 1 517 ? 123.081 100.242 117.807 1.00 20.93 516 HIS A N 1
ATOM 4044 C CA . HIS A 1 517 ? 123.912 101.414 118.042 1.00 20.93 516 HIS A CA 1
ATOM 4045 C C . HIS A 1 517 ? 125.303 100.958 118.454 1.00 20.93 516 HIS A C 1
ATOM 4046 O O . HIS A 1 517 ? 125.424 100.092 119.325 1.00 20.93 516 HIS A O 1
ATOM 4053 N N . PRO A 1 518 ? 126.365 101.488 117.845 1.00 18.91 517 PRO A N 1
ATOM 4054 C CA . PRO A 1 518 ? 127.713 101.048 118.235 1.00 18.91 517 PRO A CA 1
ATOM 4055 C C . PRO A 1 518 ? 128.041 101.307 119.695 1.00 18.91 517 PRO A C 1
ATOM 4056 O O . PRO A 1 518 ? 128.843 100.564 120.273 1.00 18.91 517 PRO A O 1
ATOM 4060 N N . ILE A 1 519 ? 127.437 102.325 120.316 1.00 17.64 518 ILE A N 1
ATOM 4061 C CA . ILE A 1 519 ? 127.752 102.658 121.702 1.00 17.64 518 ILE A CA 1
ATOM 4062 C C . ILE A 1 519 ? 127.275 101.579 122.668 1.00 17.64 518 ILE A C 1
ATOM 4063 O O . ILE A 1 519 ? 127.737 101.529 123.812 1.00 17.64 518 ILE A O 1
ATOM 4068 N N . TYR A 1 520 ? 126.359 100.715 122.232 1.00 20.15 519 TYR A N 1
ATOM 4069 C CA . TYR A 1 520 ? 125.869 99.615 123.054 1.00 20.15 519 TYR A CA 1
ATOM 4070 C C . TYR A 1 520 ? 126.986 98.695 123.531 1.00 20.15 519 TYR A C 1
ATOM 4071 O O . TYR A 1 520 ? 126.816 98.006 124.540 1.00 20.15 519 TYR A O 1
ATOM 4080 N N . TYR A 1 521 ? 128.126 98.685 122.848 1.00 19.45 520 TYR A N 1
ATOM 4081 C CA . TYR A 1 521 ? 129.177 97.711 123.095 1.00 19.45 520 TYR A CA 1
ATOM 4082 C C . TYR A 1 521 ? 130.395 98.292 123.797 1.00 19.45 520 TYR A C 1
ATOM 4083 O O . TYR A 1 521 ? 131.351 97.555 124.053 1.00 19.45 520 TYR A O 1
ATOM 4092 N N . VAL A 1 522 ? 130.390 99.586 124.122 1.00 15.66 521 VAL A N 1
ATOM 4093 C CA . VAL A 1 522 ? 131.414 100.125 125.007 1.00 15.66 521 VAL A CA 1
ATOM 4094 C C . VAL A 1 522 ? 131.254 99.487 126.376 1.00 15.66 521 VAL A C 1
ATOM 4095 O O . VAL A 1 522 ? 130.153 99.456 126.939 1.00 15.66 521 VAL A O 1
ATOM 4099 N N . GLN A 1 523 ? 132.347 98.964 126.915 1.00 17.58 522 GLN A N 1
ATOM 4100 C CA . GLN A 1 523 ? 132.304 98.321 128.218 1.00 17.58 522 GLN A CA 1
ATOM 4101 C C . GLN A 1 523 ? 132.382 99.362 129.326 1.00 17.58 522 GLN A C 1
ATOM 4102 O O . GLN A 1 523 ? 133.047 100.392 129.188 1.00 17.58 522 GLN A O 1
ATOM 4108 N N . LYS A 1 524 ? 131.680 99.095 130.421 1.00 16.14 523 LYS A N 1
ATOM 4109 C CA . LYS A 1 524 ? 131.514 100.050 131.504 1.00 16.14 523 LYS A CA 1
ATOM 4110 C C . LYS A 1 524 ? 131.964 99.432 132.818 1.00 16.14 523 LYS A C 1
ATOM 4111 O O . LYS A 1 524 ? 131.808 98.227 133.032 1.00 16.14 523 LYS A O 1
ATOM 4117 N N . GLN A 1 525 ? 132.522 100.260 133.693 1.00 14.12 524 GLN A N 1
ATOM 4118 C CA . GLN A 1 525 ? 132.824 99.872 135.062 1.00 14.12 524 GLN A CA 1
ATOM 4119 C C . GLN A 1 525 ? 132.166 100.846 136.026 1.00 14.12 524 GLN A C 1
ATOM 4120 O O . GLN A 1 525 ? 132.074 102.044 135.747 1.00 14.12 524 GLN A O 1
ATOM 4126 N N . LEU A 1 526 ? 131.709 100.321 137.158 1.00 11.65 525 LEU A N 1
ATOM 4127 C CA . LEU A 1 526 ? 131.094 101.133 138.197 1.00 11.65 525 LEU A CA 1
ATOM 4128 C C . LEU A 1 526 ? 132.125 101.492 139.261 1.00 11.65 525 LEU A C 1
ATOM 4129 O O . LEU A 1 526 ? 132.810 100.615 139.794 1.00 11.65 525 LEU A O 1
ATOM 4134 N N . VAL A 1 527 ? 132.223 102.778 139.580 1.00 10.16 526 VAL A N 1
ATOM 4135 C CA . VAL A 1 527 ? 133.201 103.290 140.535 1.00 10.16 526 VAL A CA 1
ATOM 4136 C C . VAL A 1 527 ? 132.461 103.825 141.753 1.00 10.16 526 VAL A C 1
ATOM 4137 O O . VAL A 1 527 ? 131.572 104.674 141.624 1.00 10.16 526 VAL A O 1
ATOM 4141 N N . VAL A 1 528 ? 132.827 103.333 142.931 1.00 10.10 527 VAL A N 1
ATOM 4142 C CA . VAL A 1 528 ? 132.256 103.782 144.194 1.00 10.10 527 VAL A CA 1
ATOM 4143 C C . VAL A 1 528 ? 133.372 104.384 145.040 1.00 10.10 527 VAL A C 1
ATOM 4144 O O . VAL A 1 528 ? 134.418 103.755 145.228 1.00 10.10 527 VAL A O 1
ATOM 4148 N N . VAL A 1 529 ? 133.147 105.595 145.545 1.00 12.28 528 VAL A N 1
ATOM 4149 C CA . VAL A 1 529 ? 134.110 106.312 146.377 1.00 12.28 528 VAL A CA 1
ATOM 4150 C C . VAL A 1 529 ? 133.489 106.548 147.748 1.00 12.28 528 VAL A C 1
ATOM 4151 O O . VAL A 1 529 ? 132.379 107.081 147.848 1.00 12.28 528 VAL A O 1
ATOM 4155 N N . CYS A 1 530 ? 134.204 106.154 148.799 1.00 15.88 529 CYS A N 1
ATOM 4156 C CA . CYS A 1 530 ? 133.739 106.282 150.175 1.00 15.88 529 CYS A CA 1
ATOM 4157 C C . CYS A 1 530 ? 134.753 107.085 150.979 1.00 15.88 529 CYS A C 1
ATOM 4158 O O . CYS A 1 530 ? 135.925 106.708 151.056 1.00 15.88 529 CYS A O 1
ATOM 4161 N N . ASN A 1 531 ? 134.304 108.185 151.577 1.00 16.75 530 ASN A N 1
ATOM 4162 C CA . ASN A 1 531 ? 135.159 109.022 152.417 1.00 16.75 530 ASN A CA 1
ATOM 4163 C C . ASN A 1 531 ? 135.062 108.559 153.866 1.00 16.75 530 ASN A C 1
ATOM 4164 O O . ASN A 1 531 ? 134.044 108.780 154.525 1.00 16.75 530 ASN A O 1
ATOM 4169 N N . ASP A 1 532 ? 136.123 107.929 154.364 1.00 18.49 531 ASP A N 1
ATOM 4170 C CA . ASP A 1 532 ? 136.172 107.438 155.734 1.00 18.49 531 ASP A CA 1
ATOM 4171 C C . ASP A 1 532 ? 136.747 108.496 156.667 1.00 18.49 531 ASP A C 1
ATOM 4172 O O . ASP A 1 532 ? 137.629 109.272 156.293 1.00 18.49 531 ASP A O 1
ATOM 4177 N N . LEU A 1 533 ? 136.245 108.511 157.896 1.00 17.49 532 LEU A N 1
ATOM 4178 C CA . LEU A 1 533 ? 136.688 109.469 158.899 1.00 17.49 532 LEU A CA 1
ATOM 4179 C C . LEU A 1 533 ? 137.850 108.895 159.699 1.00 17.49 532 LEU A C 1
ATOM 4180 O O . LEU A 1 533 ? 137.788 107.755 160.167 1.00 17.49 532 LEU A O 1
ATOM 4185 N N . TYR A 1 534 ? 138.902 109.693 159.862 1.00 19.22 533 TYR A N 1
ATOM 4186 C CA . TYR A 1 534 ? 140.072 109.307 160.637 1.00 19.22 533 TYR A CA 1
ATOM 4187 C C . TYR A 1 534 ? 140.379 110.372 161.678 1.00 19.22 533 TYR A C 1
ATOM 4188 O O . TYR A 1 534 ? 140.080 111.554 161.490 1.00 19.22 533 TYR A O 1
ATOM 4197 N N . LYS A 1 535 ? 140.986 109.944 162.778 1.00 21.76 534 LYS A N 1
ATOM 4198 C CA . LYS A 1 535 ? 141.451 110.852 163.816 1.00 21.76 534 LYS A CA 1
ATOM 4199 C C . LYS A 1 535 ? 142.960 111.025 163.708 1.00 21.76 534 LYS A C 1
ATOM 4200 O O . LYS A 1 535 ? 143.694 110.044 163.574 1.00 21.76 534 LYS A O 1
ATOM 4206 N N . VAL A 1 536 ? 143.414 112.271 163.772 1.00 21.49 535 VAL A N 1
ATOM 4207 C CA . VAL A 1 536 ? 144.832 112.605 163.693 1.00 21.49 535 VAL A CA 1
ATOM 4208 C C . VAL A 1 536 ? 145.335 112.888 165.101 1.00 21.49 535 VAL A C 1
ATOM 4209 O O . VAL A 1 536 ? 144.757 113.708 165.821 1.00 21.49 535 VAL A O 1
ATOM 4213 N N . SER A 1 537 ? 146.406 112.208 165.498 1.00 24.82 536 SER A N 1
ATOM 4214 C CA . SER A 1 537 ? 147.024 112.402 166.800 1.00 24.82 536 SER A CA 1
ATOM 4215 C C . SER A 1 537 ? 148.485 112.798 166.639 1.00 24.82 536 SER A C 1
ATOM 4216 O O . SER A 1 537 ? 149.133 112.485 165.637 1.00 24.82 536 SER A O 1
ATOM 4219 N N . TYR A 1 538 ? 149.008 113.482 167.653 1.00 26.87 537 TYR A N 1
ATOM 4220 C CA . TYR A 1 538 ? 150.353 114.040 167.595 1.00 26.87 537 TYR A CA 1
ATOM 4221 C C . TYR A 1 538 ? 151.203 113.608 168.784 1.00 26.87 537 TYR A C 1
ATOM 4222 O O . TYR A 1 538 ? 151.932 114.414 169.363 1.00 26.87 537 TYR A O 1
ATOM 4231 N N . ASP A 1 539 ? 151.121 112.335 169.149 1.00 43.37 538 ASP A N 1
ATOM 4232 C CA . ASP A 1 539 ? 151.995 111.740 170.148 1.00 43.37 538 ASP A CA 1
ATOM 4233 C C . ASP A 1 539 ? 152.981 110.807 169.458 1.00 43.37 538 ASP A C 1
ATOM 4234 O O . ASP A 1 539 ? 152.580 109.905 168.716 1.00 43.37 538 ASP A O 1
ATOM 4239 N N . GLN A 1 540 ? 154.269 111.031 169.703 1.00 46.28 539 GLN A N 1
ATOM 4240 C CA . GLN A 1 540 ? 155.342 110.283 169.052 1.00 46.28 539 GLN A CA 1
ATOM 4241 C C . GLN A 1 540 ? 155.246 110.418 167.532 1.00 46.28 539 GLN A C 1
ATOM 4242 O O . GLN A 1 540 ? 155.189 109.436 166.791 1.00 46.28 539 GLN A O 1
ATOM 4248 N N . GLY A 1 541 ? 155.229 111.665 167.077 1.00 32.81 540 GLY A N 1
ATOM 4249 C CA . GLY A 1 541 ? 155.061 111.937 165.666 1.00 32.81 540 GLY A CA 1
ATOM 4250 C C . GLY A 1 541 ? 153.600 112.107 165.288 1.00 32.81 540 GLY A C 1
ATOM 4251 O O . GLY A 1 541 ? 152.734 112.372 166.122 1.00 32.81 540 GLY A O 1
ATOM 4252 N N . VAL A 1 542 ? 153.331 111.947 163.997 1.00 24.77 541 VAL A N 1
ATOM 4253 C CA . VAL A 1 542 ? 151.988 112.082 163.447 1.00 24.77 541 VAL A CA 1
ATOM 4254 C C . VAL A 1 542 ? 151.414 110.692 163.230 1.00 24.77 541 VAL A C 1
ATOM 4255 O O . VAL A 1 542 ? 152.076 109.821 162.652 1.00 24.77 541 VAL A O 1
ATOM 4259 N N . SER A 1 543 ? 150.186 110.481 163.691 1.00 23.10 542 SER A N 1
ATOM 4260 C CA . SER A 1 543 ? 149.518 109.198 163.557 1.00 23.10 542 SER A CA 1
ATOM 4261 C C . SER A 1 543 ? 148.051 109.423 163.233 1.00 23.10 542 SER A C 1
ATOM 4262 O O . SER A 1 543 ? 147.441 110.394 163.687 1.00 23.10 542 SER A O 1
ATOM 4265 N N . ILE A 1 544 ? 147.489 108.516 162.446 1.00 20.10 543 ILE A N 1
ATOM 4266 C CA . ILE A 1 544 ? 146.054 108.485 162.214 1.00 20.10 543 ILE A CA 1
ATOM 4267 C C . ILE A 1 544 ? 145.519 107.130 162.649 1.00 20.10 543 ILE A C 1
ATOM 4268 O O . ILE A 1 544 ? 146.223 106.117 162.610 1.00 20.10 543 ILE A O 1
ATOM 4273 N N . THR A 1 545 ? 144.262 107.122 163.075 1.00 21.88 544 THR A N 1
ATOM 4274 C CA . THR A 1 545 ? 143.540 105.899 163.381 1.00 21.88 544 THR A CA 1
ATOM 4275 C C . THR A 1 545 ? 142.164 105.971 162.741 1.00 21.88 544 THR A C 1
ATOM 4276 O O . THR A 1 545 ? 141.561 107.042 162.652 1.00 21.88 544 THR A O 1
ATOM 4280 N N . LYS A 1 546 ? 141.674 104.822 162.292 1.00 24.15 545 LYS A N 1
ATOM 4281 C CA . LYS A 1 546 ? 140.342 104.751 161.713 1.00 24.15 545 LYS A CA 1
ATOM 4282 C C . LYS A 1 546 ? 139.305 104.775 162.828 1.00 24.15 545 LYS A C 1
ATOM 4283 O O . LYS A 1 546 ? 139.404 104.016 163.795 1.00 24.15 545 LYS A O 1
ATOM 4289 N N . ILE A 1 547 ? 138.319 105.653 162.698 1.00 25.68 546 ILE A N 1
ATOM 4290 C CA . ILE A 1 547 ? 137.313 105.824 163.740 1.00 25.68 546 ILE A CA 1
ATOM 4291 C C . ILE A 1 547 ? 136.251 104.742 163.602 1.00 25.68 546 ILE A C 1
ATOM 4292 O O . ILE A 1 547 ? 135.716 104.514 162.512 1.00 25.68 546 ILE A O 1
ATOM 4297 N N . MET A 1 548 ? 135.952 104.068 164.707 1.00 40.05 547 MET A N 1
ATOM 4298 C CA . MET A 1 548 ? 134.991 102.972 164.710 1.00 40.05 547 MET A CA 1
ATOM 4299 C C . MET A 1 548 ? 134.024 103.095 165.881 1.00 40.05 547 MET A C 1
ATOM 4300 O O . MET A 1 548 ? 133.135 103.946 165.877 1.00 40.05 547 MET A O 1
ATOM 4305 N N . ALA B 1 1 ? 109.557 110.709 154.432 1.00 45.07 0 ALA B N 1
ATOM 4306 C CA . ALA B 1 1 ? 109.595 109.255 154.506 1.00 45.07 0 ALA B CA 1
ATOM 4307 C C . ALA B 1 1 ? 111.000 108.756 154.829 1.00 45.07 0 ALA B C 1
ATOM 4308 O O . ALA B 1 1 ? 111.776 108.434 153.931 1.00 45.07 0 ALA B O 1
ATOM 4310 N N . MET B 1 2 ? 111.322 108.697 156.118 1.00 46.29 1 MET B N 1
ATOM 4311 C CA . MET B 1 2 ? 112.623 108.211 156.554 1.00 46.29 1 MET B CA 1
ATOM 4312 C C . MET B 1 2 ? 112.672 106.691 156.480 1.00 46.29 1 MET B C 1
ATOM 4313 O O . MET B 1 2 ? 111.702 106.006 156.810 1.00 46.29 1 MET B O 1
ATOM 4318 N N . ASN B 1 3 ? 113.813 106.167 156.042 1.00 50.94 2 ASN B N 1
ATOM 4319 C CA . ASN B 1 3 ? 113.995 104.728 155.942 1.00 50.94 2 ASN B CA 1
ATOM 4320 C C . ASN B 1 3 ? 114.272 104.123 157.312 1.00 50.94 2 ASN B C 1
ATOM 4321 O O . ASN B 1 3 ? 114.778 104.790 158.220 1.00 50.94 2 ASN B O 1
ATOM 4326 N N . ASN B 1 4 ? 113.926 102.842 157.455 1.00 57.13 3 ASN B N 1
ATOM 4327 C CA . ASN B 1 4 ? 114.227 102.131 158.694 1.00 57.13 3 ASN B CA 1
ATOM 4328 C C . ASN B 1 4 ? 115.725 102.114 158.963 1.00 57.13 3 ASN B C 1
ATOM 4329 O O . ASN B 1 4 ? 116.155 102.192 160.119 1.00 57.13 3 ASN B O 1
ATOM 4334 N N . THR B 1 5 ? 116.533 102.022 157.905 1.00 51.11 4 THR B N 1
ATOM 4335 C CA . THR B 1 5 ? 117.980 102.123 158.060 1.00 51.11 4 THR B CA 1
ATOM 4336 C C . THR B 1 5 ? 118.365 103.436 158.728 1.00 51.11 4 THR B C 1
ATOM 4337 O O . THR B 1 5 ? 119.168 103.459 159.668 1.00 51.11 4 THR B O 1
ATOM 4341 N N . ILE B 1 6 ? 117.788 104.543 158.257 1.00 51.00 5 ILE B N 1
ATOM 4342 C CA . ILE B 1 6 ? 118.102 105.852 158.819 1.00 51.00 5 ILE B CA 1
ATOM 4343 C C . ILE B 1 6 ? 117.638 105.935 160.268 1.00 51.00 5 ILE B C 1
ATOM 4344 O O . ILE B 1 6 ? 118.376 106.391 161.150 1.00 51.00 5 ILE B O 1
ATOM 4349 N N . ILE B 1 7 ? 116.410 105.486 160.539 1.00 53.26 6 ILE B N 1
ATOM 4350 C CA . ILE B 1 7 ? 115.865 105.637 161.884 1.00 53.26 6 ILE B CA 1
ATOM 4351 C C . ILE B 1 7 ? 116.508 104.675 162.875 1.00 53.26 6 ILE B C 1
ATOM 4352 O O . ILE B 1 7 ? 116.372 104.865 164.089 1.00 53.26 6 ILE B O 1
ATOM 4357 N N . ASN B 1 8 ? 117.210 103.647 162.399 1.00 56.73 7 ASN B N 1
ATOM 4358 C CA . ASN B 1 8 ? 117.924 102.742 163.288 1.00 56.73 7 ASN B CA 1
ATOM 4359 C C . ASN B 1 8 ? 119.424 103.002 163.334 1.00 56.73 7 ASN B C 1
ATOM 4360 O O . ASN B 1 8 ? 120.107 102.426 164.185 1.00 56.73 7 ASN B O 1
ATOM 4365 N N . SER B 1 9 ? 119.949 103.846 162.443 1.00 52.21 8 SER B N 1
ATOM 4366 C CA . SER B 1 9 ? 121.372 104.163 162.490 1.00 52.21 8 SER B CA 1
ATOM 4367 C C . SER B 1 9 ? 121.730 105.005 163.708 1.00 52.21 8 SER B C 1
ATOM 4368 O O . SER B 1 9 ? 122.820 104.845 164.268 1.00 52.21 8 SER B O 1
ATOM 4371 N N . LEU B 1 10 ? 120.840 105.900 164.134 1.00 42.88 9 LEU B N 1
ATOM 4372 C CA . LEU B 1 10 ? 121.112 106.770 165.272 1.00 42.88 9 LEU B CA 1
ATOM 4373 C C . LEU B 1 10 ? 120.921 106.081 166.616 1.00 42.88 9 LEU B C 1
ATOM 4374 O O . LEU B 1 10 ? 121.134 106.717 167.653 1.00 42.88 9 LEU B O 1
ATOM 4379 N N . ILE B 1 11 ? 120.527 104.811 166.631 1.00 56.03 10 ILE B N 1
ATOM 4380 C CA . ILE B 1 11 ? 120.325 104.091 167.882 1.00 56.03 10 ILE B CA 1
ATOM 4381 C C . ILE B 1 11 ? 121.653 103.550 168.400 1.00 56.03 10 ILE B C 1
ATOM 4382 O O . ILE B 1 11 ? 122.012 103.762 169.558 1.00 56.03 10 ILE B O 1
ATOM 4387 N N . SER B 1 16 ? 124.064 112.207 177.895 1.00 52.61 15 SER B N 1
ATOM 4388 C CA . SER B 1 16 ? 125.091 111.373 177.284 1.00 52.61 15 SER B CA 1
ATOM 4389 C C . SER B 1 16 ? 126.383 112.160 177.088 1.00 52.61 15 SER B C 1
ATOM 4390 O O . SER B 1 16 ? 127.285 112.112 177.924 1.00 52.61 15 SER B O 1
ATOM 4393 N N . ILE B 1 17 ? 126.464 112.882 175.973 1.00 44.05 16 ILE B N 1
ATOM 4394 C CA . ILE B 1 17 ? 127.612 113.718 175.645 1.00 44.05 16 ILE B CA 1
ATOM 4395 C C . ILE B 1 17 ? 127.122 115.143 175.441 1.00 44.05 16 ILE B C 1
ATOM 4396 O O . ILE B 1 17 ? 126.053 115.363 174.861 1.00 44.05 16 ILE B O 1
ATOM 4401 N N . LYS B 1 18 ? 127.897 116.111 175.923 1.00 36.15 17 LYS B N 1
ATOM 4402 C CA . LYS B 1 18 ? 127.581 117.519 175.700 1.00 36.15 17 LYS B CA 1
ATOM 4403 C C . LYS B 1 18 ? 127.753 117.836 174.219 1.00 36.15 17 LYS B C 1
ATOM 4404 O O . LYS B 1 18 ? 128.868 117.784 173.692 1.00 36.15 17 LYS B O 1
ATOM 4410 N N . ARG B 1 19 ? 126.654 118.158 173.541 1.00 21.82 18 ARG B N 1
ATOM 4411 C CA . ARG B 1 19 ? 126.654 118.370 172.101 1.00 21.82 18 ARG B CA 1
ATOM 4412 C C . ARG B 1 19 ? 126.315 119.818 171.786 1.00 21.82 18 ARG B C 1
ATOM 4413 O O . ARG B 1 19 ? 125.349 120.366 172.325 1.00 21.82 18 ARG B O 1
ATOM 4421 N N . SER B 1 20 ? 127.109 120.428 170.912 1.00 18.80 19 SER B N 1
ATOM 4422 C CA . SER B 1 20 ? 126.821 121.775 170.446 1.00 18.80 19 SER B CA 1
ATOM 4423 C C . SER B 1 20 ? 125.614 121.759 169.517 1.00 18.80 19 SER B C 1
ATOM 4424 O O . SER B 1 20 ? 125.533 120.933 168.604 1.00 18.80 19 SER B O 1
ATOM 4427 N N . ASN B 1 21 ? 124.676 122.669 169.750 1.00 15.21 20 ASN B N 1
ATOM 4428 C CA . ASN B 1 21 ? 123.447 122.730 168.967 1.00 15.21 20 ASN B CA 1
ATOM 4429 C C . ASN B 1 21 ? 123.756 123.324 167.596 1.00 15.21 20 ASN B C 1
ATOM 4430 O O . ASN B 1 21 ? 124.118 124.498 167.489 1.00 15.21 20 ASN B O 1
ATOM 4435 N N . VAL B 1 22 ? 123.613 122.517 166.546 1.00 12.62 21 VAL B N 1
ATOM 4436 C CA . VAL B 1 22 ? 123.801 122.976 165.174 1.00 12.62 21 VAL B CA 1
ATOM 4437 C C . VAL B 1 22 ? 122.476 123.111 164.436 1.00 12.62 21 VAL B C 1
ATOM 4438 O O . VAL B 1 22 ? 122.465 123.237 163.210 1.00 12.62 21 VAL B O 1
ATOM 4442 N N . PHE B 1 23 ? 121.353 123.072 165.149 1.00 12.25 22 PHE B N 1
ATOM 4443 C CA . PHE B 1 23 ? 120.042 123.253 164.538 1.00 12.25 22 PHE B CA 1
ATOM 4444 C C . PHE B 1 23 ? 119.312 124.475 165.072 1.00 12.25 22 PHE B C 1
ATOM 4445 O O . PHE B 1 23 ? 118.148 124.690 164.725 1.00 12.25 22 PHE B O 1
ATOM 4453 N N . ALA B 1 24 ? 119.967 125.278 165.902 1.00 19.57 23 ALA B N 1
ATOM 4454 C CA . ALA B 1 24 ? 119.377 126.497 166.426 1.00 19.57 23 ALA B CA 1
ATOM 4455 C C . ALA B 1 24 ? 120.504 127.404 166.885 1.00 19.57 23 ALA B C 1
ATOM 4456 O O . ALA B 1 24 ? 121.627 126.955 167.123 1.00 19.57 23 ALA B O 1
ATOM 4458 N N . VAL B 1 25 ? 120.190 128.690 167.002 1.00 29.55 24 VAL B N 1
ATOM 4459 C CA . VAL B 1 25 ? 121.111 129.653 167.583 1.00 29.55 24 VAL B CA 1
ATOM 4460 C C . VAL B 1 25 ? 120.290 130.793 168.163 1.00 29.55 24 VAL B C 1
ATOM 4461 O O . VAL B 1 25 ? 119.202 131.108 167.675 1.00 29.55 24 VAL B O 1
ATOM 4465 N N . ASP B 1 26 ? 120.801 131.388 169.235 1.00 36.64 25 ASP B N 1
ATOM 4466 C CA . ASP B 1 26 ? 120.198 132.592 169.784 1.00 36.64 25 ASP B CA 1
ATOM 4467 C C . ASP B 1 26 ? 120.569 133.776 168.907 1.00 36.64 25 ASP B C 1
ATOM 4468 O O . ASP B 1 26 ? 121.751 134.021 168.650 1.00 36.64 25 ASP B O 1
ATOM 4473 N N . SER B 1 27 ? 119.564 134.504 168.437 1.00 30.55 26 SER B N 1
ATOM 4474 C CA . SER B 1 27 ? 119.812 135.681 167.618 1.00 30.55 26 SER B CA 1
ATOM 4475 C C . SER B 1 27 ? 120.219 136.842 168.514 1.00 30.55 26 SER B C 1
ATOM 4476 O O . SER B 1 27 ? 119.414 137.325 169.316 1.00 30.55 26 SER B O 1
ATOM 4479 N N . GLN B 1 28 ? 121.465 137.282 168.381 1.00 23.50 27 GLN B N 1
ATOM 4480 C CA . GLN B 1 28 ? 121.925 138.461 169.097 1.00 23.50 27 GLN B CA 1
ATOM 4481 C C . GLN B 1 28 ? 121.307 139.716 168.498 1.00 23.50 27 GLN B C 1
ATOM 4482 O O . GLN B 1 28 ? 121.229 139.865 167.277 1.00 23.50 27 GLN B O 1
ATOM 4488 N N . ILE B 1 29 ? 120.857 140.621 169.359 1.00 18.86 28 ILE B N 1
ATOM 4489 C CA . ILE B 1 29 ? 120.366 141.915 168.895 1.00 18.86 28 ILE B CA 1
ATOM 4490 C C . ILE B 1 29 ? 121.572 142.804 168.616 1.00 18.86 28 ILE B C 1
ATOM 4491 O O . ILE B 1 29 ? 122.380 143.052 169.518 1.00 18.86 28 ILE B O 1
ATOM 4496 N N . PRO B 1 30 ? 121.738 143.295 167.395 1.00 16.25 29 PRO B N 1
ATOM 4497 C CA . PRO B 1 30 ? 122.908 144.112 167.071 1.00 16.25 29 PRO B CA 1
ATOM 4498 C C . PRO B 1 30 ? 122.732 145.554 167.532 1.00 16.25 29 PRO B C 1
ATOM 4499 O O . PRO B 1 30 ? 121.665 145.970 167.978 1.00 16.25 29 PRO B O 1
ATOM 4503 N N . THR B 1 31 ? 123.815 146.316 167.393 1.00 14.90 30 THR B N 1
ATOM 4504 C CA . THR B 1 31 ? 123.770 147.758 167.597 1.00 14.90 30 THR B CA 1
ATOM 4505 C C . THR B 1 31 ? 122.690 148.374 166.720 1.00 14.90 30 THR B C 1
ATOM 4506 O O . THR B 1 31 ? 122.523 147.994 165.560 1.00 14.90 30 THR B O 1
ATOM 4510 N N . LEU B 1 32 ? 121.939 149.310 167.287 1.00 15.27 31 LEU B N 1
ATOM 4511 C CA . LEU B 1 32 ? 120.906 149.990 166.522 1.00 15.27 31 LEU B CA 1
ATOM 4512 C C . LEU B 1 32 ? 121.539 150.938 165.508 1.00 15.27 31 LEU B C 1
ATOM 4513 O O . LEU B 1 32 ? 122.345 151.801 165.867 1.00 15.27 31 LEU B O 1
ATOM 4518 N N . TYR B 1 33 ? 121.186 150.772 164.236 1.00 14.54 32 TYR B N 1
ATOM 4519 C CA . TYR B 1 33 ? 121.748 151.608 163.187 1.00 14.54 32 TYR B CA 1
ATOM 4520 C C . TYR B 1 33 ? 120.781 151.671 162.015 1.00 14.54 32 TYR B C 1
ATOM 4521 O O . TYR B 1 33 ? 119.824 150.901 161.923 1.00 14.54 32 TYR B O 1
ATOM 4530 N N . MET B 1 34 ? 121.059 152.598 161.111 1.00 20.19 33 MET B N 1
ATOM 4531 C CA . MET B 1 34 ? 120.289 152.796 159.895 1.00 20.19 33 MET B CA 1
ATOM 4532 C C . MET B 1 34 ? 121.224 153.219 158.768 1.00 20.19 33 MET B C 1
ATOM 4533 O O . MET B 1 34 ? 121.862 154.274 158.856 1.00 20.19 33 MET B O 1
ATOM 4538 N N . PRO B 1 35 ? 121.353 152.426 157.709 1.00 17.27 34 PRO B N 1
ATOM 4539 C CA . PRO B 1 35 ? 122.234 152.804 156.603 1.00 17.27 34 PRO B CA 1
ATOM 4540 C C . PRO B 1 35 ? 121.546 153.705 155.590 1.00 17.27 34 PRO B C 1
ATOM 4541 O O . PRO B 1 35 ? 120.324 153.714 155.447 1.00 17.27 34 PRO B O 1
ATOM 4545 N N . GLN B 1 36 ? 122.362 154.481 154.881 1.00 22.86 35 GLN B N 1
ATOM 4546 C CA . GLN B 1 36 ? 121.851 155.353 153.834 1.00 22.86 35 GLN B CA 1
ATOM 4547 C C . GLN B 1 36 ? 122.896 155.519 152.743 1.00 22.86 35 GLN B C 1
ATOM 4548 O O . GLN B 1 36 ? 124.081 155.696 153.032 1.00 22.86 35 GLN B O 1
ATOM 4554 N N . TYR B 1 37 ? 122.446 155.450 151.492 1.00 16.75 36 TYR B N 1
ATOM 4555 C CA . TYR B 1 37 ? 123.293 155.776 150.353 1.00 16.75 36 TYR B CA 1
ATOM 4556 C C . TYR B 1 37 ? 123.368 157.291 150.226 1.00 16.75 36 TYR B C 1
ATOM 4557 O O . TYR B 1 37 ? 122.335 157.963 150.148 1.00 16.75 36 TYR B O 1
ATOM 4566 N N . ILE B 1 38 ? 124.581 157.831 150.225 1.00 15.52 37 ILE B N 1
ATOM 4567 C CA . ILE B 1 38 ? 124.803 159.270 150.210 1.00 15.52 37 ILE B CA 1
ATOM 4568 C C . ILE B 1 38 ? 125.680 159.619 149.019 1.00 15.52 37 ILE B C 1
ATOM 4569 O O . ILE B 1 38 ? 126.735 159.009 148.822 1.00 15.52 37 ILE B O 1
ATOM 4574 N N . SER B 1 39 ? 125.252 160.604 148.232 1.00 16.41 38 SER B N 1
ATOM 4575 C CA . SER B 1 39 ? 126.010 161.088 147.087 1.00 16.41 38 SER B CA 1
ATOM 4576 C C . SER B 1 39 ? 126.430 162.534 147.309 1.00 16.41 38 SER B C 1
ATOM 4577 O O . SER B 1 39 ? 125.638 163.353 147.784 1.00 16.41 38 SER B O 1
ATOM 4580 N N . LEU B 1 40 ? 127.678 162.839 146.970 1.00 16.81 39 LEU B N 1
ATOM 4581 C CA . LEU B 1 40 ? 128.237 164.172 147.127 1.00 16.81 39 LEU B CA 1
ATOM 4582 C C . LEU B 1 40 ? 128.827 164.650 145.812 1.00 16.81 39 LEU B C 1
ATOM 4583 O O . LEU B 1 40 ? 129.285 163.853 144.992 1.00 16.81 39 LEU B O 1
ATOM 4588 N N . SER B 1 41 ? 128.833 165.965 145.632 1.00 21.15 40 SER B N 1
ATOM 4589 C CA . SER B 1 41 ? 129.514 166.599 144.517 1.00 21.15 40 SER B CA 1
ATOM 4590 C C . SER B 1 41 ? 130.845 167.163 144.994 1.00 21.15 40 SER B C 1
ATOM 4591 O O . SER B 1 41 ? 130.992 167.563 146.151 1.00 21.15 40 SER B O 1
ATOM 4594 N N . GLY B 1 42 ? 131.824 167.182 144.091 1.00 22.79 41 GLY B N 1
ATOM 4595 C CA . GLY B 1 42 ? 133.164 167.608 144.413 1.00 22.79 41 GLY B CA 1
ATOM 4596 C C . GLY B 1 42 ? 133.516 168.976 143.850 1.00 22.79 41 GLY B C 1
ATOM 4597 O O . GLY B 1 42 ? 132.835 169.533 142.991 1.00 22.79 41 GLY B O 1
ATOM 4598 N N . VAL B 1 43 ? 134.614 169.512 144.370 1.00 24.45 42 VAL B N 1
ATOM 4599 C CA . VAL B 1 43 ? 135.223 170.736 143.870 1.00 24.45 42 VAL B CA 1
ATOM 4600 C C . VAL B 1 43 ? 136.448 170.347 143.052 1.00 24.45 42 VAL B C 1
ATOM 4601 O O . VAL B 1 43 ? 137.355 169.678 143.560 1.00 24.45 42 VAL B O 1
ATOM 4605 N N . MET B 1 44 ? 136.478 170.763 141.790 1.00 28.37 43 MET B N 1
ATOM 4606 C CA . MET B 1 44 ? 137.589 170.451 140.903 1.00 28.37 43 MET B CA 1
ATOM 4607 C C . MET B 1 44 ? 138.616 171.572 140.917 1.00 28.37 43 MET B C 1
ATOM 4608 O O . MET B 1 44 ? 138.265 172.753 140.896 1.00 28.37 43 MET B O 1
ATOM 4613 N N . THR B 1 45 ? 139.889 171.193 140.959 1.00 30.72 44 THR B N 1
ATOM 4614 C CA . THR B 1 45 ? 140.999 172.116 140.791 1.00 30.72 44 THR B CA 1
ATOM 4615 C C . THR B 1 45 ? 141.992 171.503 139.815 1.00 30.72 44 THR B C 1
ATOM 4616 O O . THR B 1 45 ? 141.938 170.311 139.505 1.00 30.72 44 THR B O 1
ATOM 4620 N N . ASN B 1 46 ? 142.908 172.334 139.331 1.00 33.98 45 ASN B N 1
ATOM 4621 C CA . ASN B 1 46 ? 143.928 171.885 138.393 1.00 33.98 45 ASN B CA 1
ATOM 4622 C C . ASN B 1 46 ? 145.319 172.324 138.834 1.00 33.98 45 ASN B C 1
ATOM 4623 O O . ASN B 1 46 ? 145.912 171.724 139.730 1.00 33.98 45 ASN B O 1
ATOM 4628 N N . ASP B 1 50 ? 152.326 169.860 136.390 1.00 53.97 49 ASP B N 1
ATOM 4629 C CA . ASP B 1 50 ? 151.489 168.667 136.436 1.00 53.97 49 ASP B CA 1
ATOM 4630 C C . ASP B 1 50 ? 150.079 168.964 135.938 1.00 53.97 49 ASP B C 1
ATOM 4631 O O . ASP B 1 50 ? 149.521 168.194 135.156 1.00 53.97 49 ASP B O 1
ATOM 4636 N N . ASN B 1 51 ? 149.520 170.084 136.407 1.00 45.95 50 ASN B N 1
ATOM 4637 C CA . ASN B 1 51 ? 148.188 170.575 136.049 1.00 45.95 50 ASN B CA 1
ATOM 4638 C C . ASN B 1 51 ? 147.134 169.473 135.993 1.00 45.95 50 ASN B C 1
ATOM 4639 O O . ASN B 1 51 ? 146.193 169.545 135.198 1.00 45.95 50 ASN B O 1
ATOM 4644 N N . GLN B 1 52 ? 147.277 168.455 136.834 1.00 30.84 51 GLN B N 1
ATOM 4645 C CA . GLN B 1 52 ? 146.300 167.381 136.877 1.00 30.84 51 GLN B CA 1
ATOM 4646 C C . GLN B 1 52 ? 144.998 167.856 137.504 1.00 30.84 51 GLN B C 1
ATOM 4647 O O . GLN B 1 52 ? 144.987 168.686 138.417 1.00 30.84 51 GLN B O 1
ATOM 4653 N N . ALA B 1 53 ? 143.890 167.325 136.998 1.00 20.73 52 ALA B N 1
ATOM 4654 C CA . ALA B 1 53 ? 142.605 167.538 137.642 1.00 20.73 52 ALA B CA 1
ATOM 4655 C C . ALA B 1 53 ? 142.580 166.838 138.994 1.00 20.73 52 ALA B C 1
ATOM 4656 O O . ALA B 1 53 ? 143.126 165.744 139.153 1.00 20.73 52 ALA B O 1
ATOM 4658 N N . ILE B 1 54 ? 141.942 167.476 139.974 1.00 19.67 53 ILE B N 1
ATOM 4659 C CA . ILE B 1 54 ? 141.834 166.934 141.326 1.00 19.67 53 ILE B CA 1
ATOM 4660 C C . ILE B 1 54 ? 140.429 167.205 141.847 1.00 19.67 53 ILE B C 1
ATOM 4661 O O . ILE B 1 54 ? 139.993 168.360 141.891 1.00 19.67 53 ILE B O 1
ATOM 4666 N N . ALA B 1 55 ? 139.725 166.151 142.245 1.00 15.32 54 ALA B N 1
ATOM 4667 C CA . ALA B 1 55 ? 138.390 166.258 142.815 1.00 15.32 54 ALA B CA 1
ATOM 4668 C C . ALA B 1 55 ? 138.454 166.035 144.319 1.00 15.32 54 ALA B C 1
ATOM 4669 O O . ALA B 1 55 ? 139.005 165.031 144.781 1.00 15.32 54 ALA B O 1
ATOM 4671 N N . SER B 1 56 ? 137.887 166.966 145.076 1.00 15.92 55 SER B N 1
ATOM 4672 C CA . SER B 1 56 ? 137.858 166.892 146.530 1.00 15.92 55 SER B CA 1
ATOM 4673 C C . SER B 1 56 ? 136.417 166.810 147.005 1.00 15.92 55 SER B C 1
ATOM 4674 O O . SER B 1 56 ? 135.563 167.571 146.545 1.00 15.92 55 SER B O 1
ATOM 4677 N N . PHE B 1 57 ? 136.155 165.887 147.921 1.00 14.31 56 PHE B N 1
ATOM 4678 C CA . PHE B 1 57 ? 134.836 165.709 148.505 1.00 14.31 56 PHE B CA 1
ATOM 4679 C C . PHE B 1 57 ? 134.953 165.813 150.018 1.00 14.31 56 PHE B C 1
ATOM 4680 O O . PHE B 1 57 ? 135.778 165.128 150.626 1.00 14.31 56 PHE B O 1
ATOM 4688 N N . GLU B 1 58 ? 134.123 166.656 150.621 1.00 21.77 57 GLU B N 1
ATOM 4689 C CA . GLU B 1 58 ? 134.126 166.864 152.063 1.00 21.77 57 GLU B CA 1
ATOM 4690 C C . GLU B 1 58 ? 132.921 166.172 152.684 1.00 21.77 57 GLU B C 1
ATOM 4691 O O . GLU B 1 58 ? 131.776 166.481 152.339 1.00 21.77 57 GLU B O 1
ATOM 4697 N N . ILE B 1 59 ? 133.183 165.234 153.587 1.00 21.09 58 ILE B N 1
ATOM 4698 C CA . ILE B 1 59 ? 132.153 164.528 154.338 1.00 21.09 58 ILE B CA 1
ATOM 4699 C C . ILE B 1 59 ? 132.138 165.105 155.747 1.00 21.09 58 ILE B C 1
ATOM 4700 O O . ILE B 1 59 ? 133.088 164.918 156.512 1.00 21.09 58 ILE B O 1
ATOM 4705 N N . ARG B 1 60 ? 131.068 165.811 156.096 1.00 35.60 59 ARG B N 1
ATOM 4706 C CA . ARG B 1 60 ? 130.924 166.398 157.425 1.00 35.60 59 ARG B CA 1
ATOM 4707 C C . ARG B 1 60 ? 129.456 166.337 157.816 1.00 35.60 59 ARG B C 1
ATOM 4708 O O . ARG B 1 60 ? 128.633 167.069 157.262 1.00 35.60 59 ARG B O 1
ATOM 4716 N N . ASP B 1 61 ? 129.131 165.463 158.765 1.00 38.61 60 ASP B N 1
ATOM 4717 C CA . ASP B 1 61 ? 127.755 165.298 159.227 1.00 38.61 60 ASP B CA 1
ATOM 4718 C C . ASP B 1 61 ? 127.799 164.606 160.577 1.00 38.61 60 ASP B C 1
ATOM 4719 O O . ASP B 1 61 ? 128.325 163.493 160.681 1.00 38.61 60 ASP B O 1
ATOM 4724 N N . GLN B 1 62 ? 127.239 165.251 161.600 1.00 39.13 61 GLN B N 1
ATOM 4725 C CA . GLN B 1 62 ? 127.272 164.683 162.941 1.00 39.13 61 GLN B CA 1
ATOM 4726 C C . GLN B 1 62 ? 126.498 163.378 163.038 1.00 39.13 61 GLN B C 1
ATOM 4727 O O . GLN B 1 62 ? 126.768 162.578 163.938 1.00 39.13 61 GLN B O 1
ATOM 4733 N N . TYR B 1 63 ? 125.550 163.137 162.137 1.00 36.95 62 TYR B N 1
ATOM 4734 C CA . TYR B 1 63 ? 124.744 161.931 162.213 1.00 36.95 62 TYR B CA 1
ATOM 4735 C C . TYR B 1 63 ? 125.339 160.761 161.444 1.00 36.95 62 TYR B C 1
ATOM 4736 O O . TYR B 1 63 ? 124.898 159.626 161.643 1.00 36.95 62 TYR B O 1
ATOM 4745 N N . ILE B 1 64 ? 126.327 161.000 160.587 1.00 25.02 63 ILE B N 1
ATOM 4746 C CA . ILE B 1 64 ? 127.074 159.909 159.972 1.00 25.02 63 ILE B CA 1
ATOM 4747 C C . ILE B 1 64 ? 128.107 159.437 160.987 1.00 25.02 63 ILE B C 1
ATOM 4748 O O . ILE B 1 64 ? 129.044 160.166 161.319 1.00 25.02 63 ILE B O 1
ATOM 4753 N N . THR B 1 65 ? 127.931 158.221 161.494 1.00 16.28 64 THR B N 1
ATOM 4754 C CA . THR B 1 65 ? 128.851 157.652 162.467 1.00 16.28 64 THR B CA 1
ATOM 4755 C C . THR B 1 65 ? 129.966 156.857 161.800 1.00 16.28 64 THR B C 1
ATOM 4756 O O . THR B 1 65 ? 131.100 156.854 162.285 1.00 16.28 64 THR B O 1
ATOM 4760 N N . ALA B 1 66 ? 129.661 156.183 160.697 1.00 12.22 65 ALA B N 1
ATOM 4761 C CA . ALA B 1 66 ? 130.631 155.356 160.000 1.00 12.22 65 ALA B CA 1
ATOM 4762 C C . ALA B 1 66 ? 130.261 155.308 158.527 1.00 12.22 65 ALA B C 1
ATOM 4763 O O . ALA B 1 66 ? 129.148 155.667 158.137 1.00 12.22 65 ALA B O 1
ATOM 4765 N N . LEU B 1 67 ? 131.208 154.859 157.709 1.00 11.71 66 LEU B N 1
ATOM 4766 C CA . LEU B 1 67 ? 130.957 154.714 156.285 1.00 11.71 66 LEU B CA 1
ATOM 4767 C C . LEU B 1 67 ? 131.880 153.657 155.701 1.00 11.71 66 LEU B C 1
ATOM 4768 O O . LEU B 1 67 ? 132.901 153.298 156.291 1.00 11.71 66 LEU B O 1
ATOM 4773 N N . ASN B 1 68 ? 131.497 153.167 154.526 1.00 10.66 67 ASN B N 1
ATOM 4774 C CA . ASN B 1 68 ? 132.363 152.352 153.686 1.00 10.66 67 ASN B CA 1
ATOM 4775 C C . ASN B 1 68 ? 131.740 152.285 152.297 1.00 10.66 67 ASN B C 1
ATOM 4776 O O . ASN B 1 68 ? 130.686 152.870 152.044 1.00 10.66 67 ASN B O 1
ATOM 4781 N N . HIS B 1 69 ? 132.418 151.571 151.395 1.00 12.10 68 HIS B N 1
ATOM 4782 C CA . HIS B 1 69 ? 131.961 151.333 150.023 1.00 12.10 68 HIS B CA 1
ATOM 4783 C C . HIS B 1 69 ? 131.877 152.643 149.231 1.00 12.10 68 HIS B C 1
ATOM 4784 O O . HIS B 1 69 ? 130.802 153.135 148.894 1.00 12.10 68 HIS B O 1
ATOM 4791 N N . LEU B 1 70 ? 133.052 153.198 148.949 1.00 11.14 69 LEU B N 1
ATOM 4792 C CA . LEU B 1 70 ? 133.139 154.391 148.116 1.00 11.14 69 LEU B CA 1
ATOM 4793 C C . LEU B 1 70 ? 132.958 154.014 146.649 1.00 11.14 69 LEU B C 1
ATOM 4794 O O . LEU B 1 70 ? 133.617 153.096 146.149 1.00 11.14 69 LEU B O 1
ATOM 4799 N N . VAL B 1 71 ? 132.063 154.714 145.961 1.00 16.92 70 VAL B N 1
ATOM 4800 C CA . VAL B 1 71 ? 131.874 154.564 144.523 1.00 16.92 70 VAL B CA 1
ATOM 4801 C C . VAL B 1 71 ? 132.038 155.935 143.884 1.00 16.92 70 VAL B C 1
ATOM 4802 O O . VAL B 1 71 ? 131.422 156.911 144.326 1.00 16.92 70 VAL B O 1
ATOM 4806 N N . LEU B 1 72 ? 132.871 156.009 142.854 1.00 12.25 71 LEU B N 1
ATOM 4807 C CA . LEU B 1 72 ? 133.079 157.236 142.099 1.00 12.25 71 LEU B CA 1
ATOM 4808 C C . LEU B 1 72 ? 132.415 157.090 140.737 1.00 12.25 71 LEU B C 1
ATOM 4809 O O . LEU B 1 72 ? 132.740 156.170 139.979 1.00 12.25 71 LEU B O 1
ATOM 4814 N N . SER B 1 73 ? 131.483 157.980 140.433 1.00 12.70 72 SER B N 1
ATOM 4815 C CA . SER B 1 73 ? 130.862 158.019 139.120 1.00 12.70 72 SER B CA 1
ATOM 4816 C C . SER B 1 73 ? 131.501 159.116 138.277 1.00 12.70 72 SER B C 1
ATOM 4817 O O . SER B 1 73 ? 131.992 160.119 138.797 1.00 12.70 72 SER B O 1
ATOM 4820 N N . LEU B 1 74 ? 131.507 158.900 136.964 1.00 13.56 73 LEU B N 1
ATOM 4821 C CA . LEU B 1 74 ? 132.108 159.830 136.017 1.00 13.56 73 LEU B CA 1
ATOM 4822 C C . LEU B 1 74 ? 131.245 159.903 134.771 1.00 13.56 73 LEU B C 1
ATOM 4823 O O . LEU B 1 74 ? 130.869 158.870 134.212 1.00 13.56 73 LEU B O 1
ATOM 4828 N N . GLU B 1 75 ? 130.948 161.122 134.337 1.00 18.91 74 GLU B N 1
ATOM 4829 C CA . GLU B 1 75 ? 130.162 161.355 133.132 1.00 18.91 74 GLU B CA 1
ATOM 4830 C C . GLU B 1 75 ? 131.108 161.462 131.941 1.00 18.91 74 GLU B C 1
ATOM 4831 O O . GLU B 1 75 ? 131.882 162.417 131.840 1.00 18.91 74 GLU B O 1
ATOM 4837 N N . LEU B 1 76 ? 131.047 160.484 131.043 1.00 17.24 75 LEU B N 1
ATOM 4838 C CA . LEU B 1 76 ? 131.883 160.703 129.868 1.00 17.24 75 LEU B CA 1
ATOM 4839 C C . LEU B 1 76 ? 131.104 161.484 128.811 1.00 17.24 75 LEU B C 1
ATOM 4840 O O . LEU B 1 76 ? 129.946 161.168 128.534 1.00 17.24 75 LEU B O 1
ATOM 4845 N N . PRO B 1 77 ? 131.714 162.498 128.214 1.00 20.65 76 PRO B N 1
ATOM 4846 C CA . PRO B 1 77 ? 130.984 163.375 127.295 1.00 20.65 76 PRO B CA 1
ATOM 4847 C C . PRO B 1 77 ? 130.804 162.747 125.918 1.00 20.65 76 PRO B C 1
ATOM 4848 O O . PRO B 1 77 ? 131.462 161.777 125.543 1.00 20.65 76 PRO B O 1
ATOM 4852 N N . GLU B 1 78 ? 129.878 163.333 125.164 1.00 25.15 77 GLU B N 1
ATOM 4853 C CA . GLU B 1 78 ? 129.717 162.991 123.758 1.00 25.15 77 GLU B CA 1
ATOM 4854 C C . GLU B 1 78 ? 130.971 163.362 122.978 1.00 25.15 77 GLU B C 1
ATOM 4855 O O . GLU B 1 78 ? 131.504 164.464 123.124 1.00 25.15 77 GLU B O 1
ATOM 4861 N N . VAL B 1 79 ? 131.451 162.430 122.160 1.00 22.71 78 VAL B N 1
ATOM 4862 C CA . VAL B 1 79 ? 132.629 162.630 121.323 1.00 22.71 78 VAL B CA 1
ATOM 4863 C C . VAL B 1 79 ? 132.173 162.738 119.876 1.00 22.71 78 VAL B C 1
ATOM 4864 O O . VAL B 1 79 ? 131.467 161.857 119.373 1.00 22.71 78 VAL B O 1
ATOM 4868 N N . LYS B 1 80 ? 132.585 163.809 119.206 1.00 30.89 79 LYS B N 1
ATOM 4869 C CA . LYS B 1 80 ? 132.198 164.074 117.830 1.00 30.89 79 LYS B CA 1
ATOM 4870 C C . LYS B 1 80 ? 133.438 164.315 116.983 1.00 30.89 79 LYS B C 1
ATOM 4871 O O . LYS B 1 80 ? 134.549 164.482 117.492 1.00 30.89 79 LYS B O 1
ATOM 4877 N N . GLY B 1 81 ? 133.232 164.339 115.680 1.00 32.38 80 GLY B N 1
ATOM 4878 C CA . GLY B 1 81 ? 134.286 164.596 114.725 1.00 32.38 80 GLY B CA 1
ATOM 4879 C C . GLY B 1 81 ? 134.584 163.367 113.887 1.00 32.38 80 GLY B C 1
ATOM 4880 O O . GLY B 1 81 ? 133.834 162.388 113.867 1.00 32.38 80 GLY B O 1
ATOM 4881 N N . MET B 1 82 ? 135.709 163.432 113.189 1.00 32.96 81 MET B N 1
ATOM 4882 C CA . MET B 1 82 ? 136.165 162.346 112.341 1.00 32.96 81 MET B CA 1
ATOM 4883 C C . MET B 1 82 ? 137.413 161.702 112.929 1.00 32.96 81 MET B C 1
ATOM 4884 O O . MET B 1 82 ? 138.068 162.251 113.818 1.00 32.96 81 MET B O 1
ATOM 4889 N N . GLY B 1 83 ? 137.736 160.529 112.416 1.00 22.68 82 GLY B N 1
ATOM 4890 C CA . GLY B 1 83 ? 138.847 159.743 112.904 1.00 22.68 82 GLY B CA 1
ATOM 4891 C C . GLY B 1 83 ? 138.364 158.502 113.628 1.00 22.68 82 GLY B C 1
ATOM 4892 O O . GLY B 1 83 ? 137.173 158.187 113.665 1.00 22.68 82 GLY B O 1
ATOM 4893 N N . ARG B 1 84 ? 139.316 157.792 114.217 1.00 16.97 83 ARG B N 1
ATOM 4894 C CA . ARG B 1 84 ? 139.026 156.575 114.959 1.00 16.97 83 ARG B CA 1
ATOM 4895 C C . ARG B 1 84 ? 139.285 156.801 116.441 1.00 16.97 83 ARG B C 1
ATOM 4896 O O . ARG B 1 84 ? 140.299 157.391 116.820 1.00 16.97 83 ARG B O 1
ATOM 4904 N N . PHE B 1 85 ? 138.369 156.318 117.276 1.00 13.32 84 PHE B N 1
ATOM 4905 C CA . PHE B 1 85 ? 138.366 156.679 118.686 1.00 13.32 84 PHE B CA 1
ATOM 4906 C C . PHE B 1 85 ? 137.658 155.595 119.479 1.00 13.32 84 PHE B C 1
ATOM 4907 O O . PHE B 1 85 ? 136.535 155.213 119.146 1.00 13.32 84 PHE B O 1
ATOM 4915 N N . GLY B 1 86 ? 138.315 155.118 120.534 1.00 10.83 85 GLY B N 1
ATOM 4916 C CA . GLY B 1 86 ? 137.668 154.315 121.547 1.00 10.83 85 GLY B CA 1
ATOM 4917 C C . GLY B 1 86 ? 138.222 154.646 122.918 1.00 10.83 85 GLY B C 1
ATOM 4918 O O . GLY B 1 86 ? 139.120 155.477 123.061 1.00 10.83 85 GLY B O 1
ATOM 4919 N N . TYR B 1 87 ? 137.670 153.981 123.923 1.00 9.65 86 TYR B N 1
ATOM 4920 C CA . TYR B 1 87 ? 138.178 154.057 125.282 1.00 9.65 86 TYR B CA 1
ATOM 4921 C C . TYR B 1 87 ? 138.895 152.762 125.635 1.00 9.65 86 TYR B C 1
ATOM 4922 O O . TYR B 1 87 ? 138.538 151.684 125.155 1.00 9.65 86 TYR B O 1
ATOM 4931 N N . VAL B 1 88 ? 139.917 152.880 126.474 1.00 9.53 87 VAL B N 1
ATOM 4932 C CA . VAL B 1 88 ? 140.584 151.713 127.041 1.00 9.53 87 VAL B CA 1
ATOM 4933 C C . VAL B 1 88 ? 139.565 150.911 127.844 1.00 9.53 87 VAL B C 1
ATOM 4934 O O . VAL B 1 88 ? 138.639 151.493 128.428 1.00 9.53 87 VAL B O 1
ATOM 4938 N N . PRO B 1 89 ? 139.677 149.586 127.884 1.00 8.62 88 PRO B N 1
ATOM 4939 C CA . PRO B 1 89 ? 138.820 148.809 128.784 1.00 8.62 88 PRO B CA 1
ATOM 4940 C C . PRO B 1 89 ? 139.034 149.247 130.224 1.00 8.62 88 PRO B C 1
ATOM 4941 O O . PRO B 1 89 ? 140.141 149.615 130.619 1.00 8.62 88 PRO B O 1
ATOM 4945 N N . TYR B 1 90 ? 137.953 149.213 131.002 1.00 10.20 89 TYR B N 1
ATOM 4946 C CA . TYR B 1 90 ? 137.974 149.643 132.403 1.00 10.20 89 TYR B CA 1
ATOM 4947 C C . TYR B 1 90 ? 138.428 151.097 132.518 1.00 10.20 89 TYR B C 1
ATOM 4948 O O . TYR B 1 90 ? 139.257 151.446 133.362 1.00 10.20 89 TYR B O 1
ATOM 4957 N N . VAL B 1 91 ? 137.878 151.943 131.641 1.00 10.29 90 VAL B N 1
ATOM 4958 C CA . VAL B 1 91 ? 138.295 153.341 131.553 1.00 10.29 90 VAL B CA 1
ATOM 4959 C C . VAL B 1 91 ? 138.168 154.031 132.904 1.00 10.29 90 VAL B C 1
ATOM 4960 O O . VAL B 1 91 ? 139.020 154.844 133.286 1.00 10.29 90 VAL B O 1
ATOM 4964 N N . GLY B 1 92 ? 137.110 153.714 133.652 1.00 8.25 91 GLY B N 1
ATOM 4965 C CA . GLY B 1 92 ? 136.914 154.338 134.950 1.00 8.25 91 GLY B CA 1
ATOM 4966 C C . GLY B 1 92 ? 138.084 154.136 135.893 1.00 8.25 91 GLY B C 1
ATOM 4967 O O . GLY B 1 92 ? 138.496 155.064 136.593 1.00 8.25 91 GLY B O 1
ATOM 4968 N N . TYR B 1 93 ? 138.629 152.919 135.938 1.00 8.45 92 TYR B N 1
ATOM 4969 C CA . TYR B 1 93 ? 139.809 152.665 136.756 1.00 8.45 92 TYR B CA 1
ATOM 4970 C C . TYR B 1 93 ? 141.072 153.219 136.120 1.00 8.45 92 TYR B C 1
ATOM 4971 O O . TYR B 1 93 ? 141.971 153.673 136.832 1.00 8.45 92 TYR B O 1
ATOM 4980 N N . LYS B 1 94 ? 141.159 153.203 134.789 1.00 9.57 93 LYS B N 1
ATOM 4981 C CA . LYS B 1 94 ? 142.336 153.759 134.133 1.00 9.57 93 LYS B CA 1
ATOM 4982 C C . LYS B 1 94 ? 142.441 155.273 134.291 1.00 9.57 93 LYS B C 1
ATOM 4983 O O . LYS B 1 94 ? 143.526 155.825 134.093 1.00 9.57 93 LYS B O 1
ATOM 4989 N N A CYS B 1 95 ? 141.340 155.948 134.641 0.50 10.01 94 CYS B N 1
ATOM 4990 N N B CYS B 1 95 ? 141.357 155.954 134.647 0.50 10.01 94 CYS B N 1
ATOM 4991 C CA A CYS B 1 95 ? 141.320 157.399 134.803 0.50 10.01 94 CYS B CA 1
ATOM 4992 C CA B CYS B 1 95 ? 141.416 157.405 134.767 0.50 10.01 94 CYS B CA 1
ATOM 4993 C C A CYS B 1 95 ? 141.944 157.865 136.112 0.50 10.01 94 CYS B C 1
ATOM 4994 C C B CYS B 1 95 ? 141.936 157.877 136.120 0.50 10.01 94 CYS B C 1
ATOM 4995 O O A CYS B 1 95 ? 142.380 159.017 136.198 0.50 10.01 94 CYS B O 1
ATOM 4996 O O B CYS B 1 95 ? 142.294 159.052 136.246 0.50 10.01 94 CYS B O 1
ATOM 5001 N N . ILE B 1 96 ? 141.990 157.005 137.123 1.00 10.34 95 ILE B N 1
ATOM 5002 C CA . ILE B 1 96 ? 142.363 157.398 138.478 1.00 10.34 95 ILE B CA 1
ATOM 5003 C C . ILE B 1 96 ? 143.876 157.332 138.631 1.00 10.34 95 ILE B C 1
ATOM 5004 O O . ILE B 1 96 ? 144.476 156.259 138.544 1.00 10.34 95 ILE B O 1
ATOM 5009 N N . ASN B 1 97 ? 144.493 158.485 138.871 1.00 11.05 96 ASN B N 1
ATOM 5010 C CA . ASN B 1 97 ? 145.907 158.510 139.214 1.00 11.05 96 ASN B CA 1
ATOM 5011 C C . ASN B 1 97 ? 146.134 158.206 140.694 1.00 11.05 96 ASN B C 1
ATOM 5012 O O . ASN B 1 97 ? 147.021 157.416 141.032 1.00 11.05 96 ASN B O 1
ATOM 5017 N N . HIS B 1 98 ? 145.330 158.789 141.584 1.00 11.69 97 HIS B N 1
ATOM 5018 C CA . HIS B 1 98 ? 145.563 158.658 143.017 1.00 11.69 97 HIS B CA 1
ATOM 5019 C C . HIS B 1 98 ? 144.275 158.933 143.783 1.00 11.69 97 HIS B C 1
ATOM 5020 O O . HIS B 1 98 ? 143.458 159.757 143.370 1.00 11.69 97 HIS B O 1
ATOM 5027 N N . VAL B 1 99 ? 144.109 158.237 144.907 1.00 11.09 98 VAL B N 1
ATOM 5028 C CA . VAL B 1 99 ? 142.995 158.452 145.824 1.00 11.09 98 VAL B CA 1
ATOM 5029 C C . VAL B 1 99 ? 143.552 158.603 147.230 1.00 11.09 98 VAL B C 1
ATOM 5030 O O . VAL B 1 99 ? 144.412 157.823 147.651 1.00 11.09 98 VAL B O 1
ATOM 5034 N N . SER B 1 100 ? 143.053 159.594 147.962 1.00 14.04 99 SER B N 1
ATOM 5035 C CA . SER B 1 100 ? 143.459 159.823 149.338 1.00 14.04 99 SER B CA 1
ATOM 5036 C C . SER B 1 100 ? 142.242 160.090 150.213 1.00 14.04 99 SER B C 1
ATOM 5037 O O . SER B 1 100 ? 141.346 160.845 149.833 1.00 14.04 99 SER B O 1
ATOM 5040 N N . ILE B 1 101 ? 142.218 159.462 151.385 1.00 14.97 100 ILE B N 1
ATOM 5041 C CA . ILE B 1 101 ? 141.229 159.724 152.424 1.00 14.97 100 ILE B CA 1
ATOM 5042 C C . ILE B 1 101 ? 141.969 160.285 153.628 1.00 14.97 100 ILE B C 1
ATOM 5043 O O . ILE B 1 101 ? 142.972 159.713 154.065 1.00 14.97 100 ILE B O 1
ATOM 5048 N N . SER B 1 102 ? 141.480 161.399 154.165 1.00 18.31 101 SER B N 1
ATOM 5049 C CA . SER B 1 102 ? 142.200 162.065 155.238 1.00 18.31 101 SER B CA 1
ATOM 5050 C C . SER B 1 102 ? 141.225 162.792 156.151 1.00 18.31 101 SER B C 1
ATOM 5051 O O . SER B 1 102 ? 140.124 163.164 155.743 1.00 18.31 101 SER B O 1
ATOM 5054 N N . SER B 1 103 ? 141.644 162.978 157.393 1.00 24.89 102 SER B N 1
ATOM 5055 C CA . SER B 1 103 ? 140.921 163.780 158.367 1.00 24.89 102 SER B CA 1
ATOM 5056 C C . SER B 1 103 ? 141.814 164.937 158.805 1.00 24.89 102 SER B C 1
ATOM 5057 O O . SER B 1 103 ? 142.839 165.226 158.184 1.00 24.89 102 SER B O 1
ATOM 5060 N N . CYS B 1 104 ? 141.417 165.600 159.892 1.00 36.05 103 CYS B N 1
ATOM 5061 C CA . CYS B 1 104 ? 142.186 166.737 160.387 1.00 36.05 103 CYS B CA 1
ATOM 5062 C C . CYS B 1 104 ? 143.579 166.324 160.844 1.00 36.05 103 CYS B C 1
ATOM 5063 O O . CYS B 1 104 ? 144.509 167.135 160.803 1.00 36.05 103 CYS B O 1
ATOM 5066 N N . ASN B 1 105 ? 143.748 165.072 161.269 1.00 28.90 104 ASN B N 1
ATOM 5067 C CA . ASN B 1 105 ? 145.036 164.601 161.762 1.00 28.90 104 ASN B CA 1
ATOM 5068 C C . ASN B 1 105 ? 146.017 164.268 160.648 1.00 28.90 104 ASN B C 1
ATOM 5069 O O . ASN B 1 105 ? 147.224 164.219 160.902 1.00 28.90 104 ASN B O 1
ATOM 5074 N N . GLY B 1 106 ? 145.540 164.041 159.436 1.00 22.69 105 GLY B N 1
ATOM 5075 C CA . GLY B 1 106 ? 146.394 163.710 158.322 1.00 22.69 105 GLY B CA 1
ATOM 5076 C C . GLY B 1 106 ? 145.768 162.624 157.479 1.00 22.69 105 GLY B C 1
ATOM 5077 O O . GLY B 1 106 ? 144.580 162.336 157.593 1.00 22.69 105 GLY B O 1
ATOM 5078 N N . VAL B 1 107 ? 146.591 162.017 156.624 1.00 17.01 106 VAL B N 1
ATOM 5079 C CA . VAL B 1 107 ? 146.109 160.975 155.729 1.00 17.01 106 VAL B CA 1
ATOM 5080 C C . VAL B 1 107 ? 145.751 159.733 156.532 1.00 17.01 106 VAL B C 1
ATOM 5081 O O . VAL B 1 107 ? 146.556 159.230 157.325 1.00 17.01 106 VAL B O 1
ATOM 5085 N N . ILE B 1 108 ? 144.530 159.247 156.345 1.00 16.38 107 ILE B N 1
ATOM 5086 C CA . ILE B 1 108 ? 144.102 157.990 156.945 1.00 16.38 107 ILE B CA 1
ATOM 5087 C C . ILE B 1 108 ? 144.454 156.810 156.052 1.00 16.38 107 ILE B C 1
ATOM 5088 O O . ILE B 1 108 ? 144.913 155.773 156.532 1.00 16.38 107 ILE B O 1
ATOM 5093 N N . TRP B 1 109 ? 144.248 156.956 154.747 1.00 14.20 108 TRP B N 1
ATOM 5094 C CA . TRP B 1 109 ? 144.504 155.888 153.794 1.00 14.20 108 TRP B CA 1
ATOM 5095 C C . TRP B 1 109 ? 144.694 156.515 152.423 1.00 14.20 108 TRP B C 1
ATOM 5096 O O . TRP B 1 109 ? 144.149 157.582 152.138 1.00 14.20 108 TRP B O 1
ATOM 5107 N N . GLU B 1 110 ? 145.481 155.848 151.585 1.00 15.28 109 GLU B N 1
ATOM 5108 C CA . GLU B 1 110 ? 145.702 156.315 150.224 1.00 15.28 109 GLU B CA 1
ATOM 5109 C C . GLU B 1 110 ? 146.234 155.162 149.389 1.00 15.28 109 GLU B C 1
ATOM 5110 O O . GLU B 1 110 ? 146.710 154.156 149.921 1.00 15.28 109 GLU B O 1
ATOM 5116 N N . ILE B 1 111 ? 146.140 155.318 148.069 1.00 11.91 110 ILE B N 1
ATOM 5117 C CA . ILE B 1 111 ? 146.531 154.263 147.144 1.00 11.91 110 ILE B CA 1
ATOM 5118 C C . ILE B 1 111 ? 146.788 154.888 145.781 1.00 11.91 110 ILE B C 1
ATOM 5119 O O . ILE B 1 111 ? 146.252 155.950 145.459 1.00 11.91 110 ILE B O 1
ATOM 5124 N N . GLU B 1 112 ? 147.629 154.231 144.987 1.00 14.75 111 GLU B N 1
ATOM 5125 C CA . GLU B 1 112 ? 147.816 154.594 143.590 1.00 14.75 111 GLU B CA 1
ATOM 5126 C C . GLU B 1 112 ? 146.752 153.929 142.725 1.00 14.75 111 GLU B C 1
ATOM 5127 O O . GLU B 1 112 ? 146.213 152.872 143.066 1.00 14.75 111 GLU B O 1
ATOM 5133 N N . GLY B 1 113 ? 146.451 154.565 141.592 1.00 11.30 112 GLY B N 1
ATOM 5134 C CA . GLY B 1 113 ? 145.410 154.050 140.716 1.00 11.30 112 GLY B CA 1
ATOM 5135 C C . GLY B 1 113 ? 145.715 152.662 140.184 1.00 11.30 112 GLY B C 1
ATOM 5136 O O . GLY B 1 113 ? 144.817 151.822 140.067 1.00 11.30 112 GLY B O 1
ATOM 5137 N N . GLU B 1 114 ? 146.981 152.396 139.866 1.00 12.68 113 GLU B N 1
ATOM 5138 C CA . GLU B 1 114 ? 147.340 151.064 139.395 1.00 12.68 113 GLU B CA 1
ATOM 5139 C C . GLU B 1 114 ? 147.168 150.025 140.495 1.00 12.68 113 GLU B C 1
ATOM 5140 O O . GLU B 1 114 ? 146.695 148.917 140.232 1.00 12.68 113 GLU B O 1
ATOM 5146 N N . GLU B 1 115 ? 147.519 150.369 141.734 1.00 12.86 114 GLU B N 1
ATOM 5147 C CA . GLU B 1 115 ? 147.315 149.425 142.829 1.00 12.86 114 GLU B CA 1
ATOM 5148 C C . GLU B 1 115 ? 145.832 149.225 143.116 1.00 12.86 114 GLU B C 1
ATOM 5149 O O . GLU B 1 115 ? 145.404 148.118 143.455 1.00 12.86 114 GLU B O 1
ATOM 5155 N N . LEU B 1 116 ? 145.031 150.282 142.981 1.00 11.15 115 LEU B N 1
ATOM 5156 C CA . LEU B 1 116 ? 143.588 150.137 143.128 1.00 11.15 115 LEU B CA 1
ATOM 5157 C C . LEU B 1 116 ? 143.031 149.178 142.085 1.00 11.15 115 LEU B C 1
ATOM 5158 O O . LEU B 1 116 ? 142.248 148.272 142.401 1.00 11.15 115 LEU B O 1
ATOM 5163 N N . TYR B 1 117 ? 143.442 149.357 140.830 1.00 11.86 116 TYR B N 1
ATOM 5164 C CA . TYR B 1 117 ? 143.042 148.442 139.767 1.00 11.86 116 TYR B CA 1
ATOM 5165 C C . TYR B 1 117 ? 143.490 147.013 140.058 1.00 11.86 116 TYR B C 1
ATOM 5166 O O . TYR B 1 117 ? 142.731 146.062 139.843 1.00 11.86 116 TYR B O 1
ATOM 5175 N N . ASN B 1 118 ? 144.719 146.839 140.556 1.00 13.62 117 ASN B N 1
ATOM 5176 C CA . ASN B 1 118 ? 145.207 145.498 140.859 1.00 13.62 117 ASN B CA 1
ATOM 5177 C C . ASN B 1 118 ? 144.396 144.853 141.975 1.00 13.62 117 ASN B C 1
ATOM 5178 O O . ASN B 1 118 ? 144.125 143.649 141.936 1.00 13.62 117 ASN B O 1
ATOM 5183 N N . ASN B 1 119 ? 143.989 145.640 142.972 1.00 14.58 118 ASN B N 1
ATOM 5184 C CA . ASN B 1 119 ? 143.161 145.097 144.043 1.00 14.58 118 ASN B CA 1
ATOM 5185 C C . ASN B 1 119 ? 141.753 144.765 143.562 1.00 14.58 118 ASN B C 1
ATOM 5186 O O . ASN B 1 119 ? 141.120 143.852 144.101 1.00 14.58 118 ASN B O 1
ATOM 5191 N N . CYS B 1 120 ? 141.245 145.479 142.562 1.00 15.97 119 CYS B N 1
ATOM 5192 C CA . CYS B 1 120 ? 139.890 145.237 142.084 1.00 15.97 119 CYS B CA 1
ATOM 5193 C C . CYS B 1 120 ? 139.817 144.295 140.889 1.00 15.97 119 CYS B C 1
ATOM 5194 O O . CYS B 1 120 ? 138.714 143.991 140.429 1.00 15.97 119 CYS B O 1
ATOM 5197 N N . ILE B 1 121 ? 140.954 143.821 140.375 1.00 18.41 120 ILE B N 1
ATOM 5198 C CA . ILE B 1 121 ? 140.942 143.086 139.113 1.00 18.41 120 ILE B CA 1
ATOM 5199 C C . ILE B 1 121 ? 140.211 141.750 139.210 1.00 18.41 120 ILE B C 1
ATOM 5200 O O . ILE B 1 121 ? 139.768 141.220 138.187 1.00 18.41 120 ILE B O 1
ATOM 5205 N N . ASN B 1 122 ? 140.064 141.192 140.409 1.00 20.01 121 ASN B N 1
ATOM 5206 C CA . ASN B 1 122 ? 139.316 139.953 140.591 1.00 20.01 121 ASN B CA 1
ATOM 5207 C C . ASN B 1 122 ? 137.814 140.177 140.719 1.00 20.01 121 ASN B C 1
ATOM 5208 O O . ASN B 1 122 ? 137.073 139.207 140.902 1.00 20.01 121 ASN B O 1
ATOM 5213 N N . ASN B 1 123 ? 137.353 141.417 140.625 1.00 15.87 122 ASN B N 1
ATOM 5214 C CA . ASN B 1 123 ? 135.950 141.770 140.810 1.00 15.87 122 ASN B CA 1
ATOM 5215 C C . ASN B 1 123 ? 135.360 142.075 139.434 1.00 15.87 122 ASN B C 1
ATOM 5216 O O . ASN B 1 123 ? 135.469 143.198 138.933 1.00 15.87 122 ASN B O 1
ATOM 5221 N N . THR B 1 124 ? 134.732 141.066 138.828 1.00 16.08 123 THR B N 1
ATOM 5222 C CA . THR B 1 124 ? 134.189 141.222 137.484 1.00 16.08 123 THR B CA 1
ATOM 5223 C C . THR B 1 124 ? 133.038 142.221 137.454 1.00 16.08 123 THR B C 1
ATOM 5224 O O . THR B 1 124 ? 132.915 142.999 136.502 1.00 16.08 123 THR B O 1
ATOM 5228 N N . ILE B 1 125 ? 132.189 142.217 138.485 1.00 16.06 124 ILE B N 1
ATOM 5229 C CA . ILE B 1 125 ? 131.103 143.194 138.561 1.00 16.06 124 ILE B CA 1
ATOM 5230 C C . ILE B 1 125 ? 131.664 144.610 138.573 1.00 16.06 124 ILE B C 1
ATOM 5231 O O . ILE B 1 125 ? 131.186 145.496 137.852 1.00 16.06 124 ILE B O 1
ATOM 5236 N N . ALA B 1 126 ? 132.691 144.841 139.396 1.00 12.77 125 ALA B N 1
ATOM 5237 C CA . ALA B 1 126 ? 133.292 146.167 139.488 1.00 12.77 125 ALA B CA 1
ATOM 5238 C C . ALA B 1 126 ? 133.946 146.569 138.173 1.00 12.77 125 ALA B C 1
ATOM 5239 O O . ALA B 1 126 ? 133.797 147.711 137.723 1.00 12.77 125 ALA B O 1
ATOM 5241 N N . LEU B 1 127 ? 134.659 145.638 137.536 1.00 11.88 126 LEU B N 1
ATOM 5242 C CA . LEU B 1 127 ? 135.287 145.943 136.256 1.00 11.88 126 LEU B CA 1
ATOM 5243 C C . LEU B 1 127 ? 134.246 146.285 135.200 1.00 11.88 126 LEU B C 1
ATOM 5244 O O . LEU B 1 127 ? 134.453 147.190 134.386 1.00 11.88 126 LEU B O 1
ATOM 5249 N N . LYS B 1 128 ? 133.112 145.581 135.209 1.00 12.38 127 LYS B N 1
ATOM 5250 C CA . LYS B 1 128 ? 132.056 145.863 134.245 1.00 12.38 127 LYS B CA 1
ATOM 5251 C C . LYS B 1 128 ? 131.420 147.224 134.499 1.00 12.38 127 LYS B C 1
ATOM 5252 O O . LYS B 1 128 ? 131.121 147.960 133.554 1.00 12.38 127 LYS B O 1
ATOM 5258 N N . HIS B 1 129 ? 131.208 147.578 135.767 1.00 12.04 128 HIS B N 1
ATOM 5259 C CA . HIS B 1 129 ? 130.672 148.902 136.062 1.00 12.04 128 HIS B CA 1
ATOM 5260 C C . HIS B 1 129 ? 131.664 150.007 135.721 1.00 12.04 128 HIS B C 1
ATOM 5261 O O . HIS B 1 129 ? 131.252 151.139 135.451 1.00 12.04 128 HIS B O 1
ATOM 5268 N N . SER B 1 130 ? 132.962 149.710 135.722 1.00 10.27 129 SER B N 1
ATOM 5269 C CA . SER B 1 130 ? 133.942 150.739 135.395 1.00 10.27 129 SER B CA 1
ATOM 5270 C C . SER B 1 130 ? 133.915 151.154 133.929 1.00 10.27 129 SER B C 1
ATOM 5271 O O . SER B 1 130 ? 134.637 152.082 133.558 1.00 10.27 129 SER B O 1
ATOM 5274 N N . GLY B 1 131 ? 133.114 150.500 133.095 1.00 10.11 130 GLY B N 1
ATOM 5275 C CA . GLY B 1 131 ? 133.069 150.818 131.686 1.00 10.11 130 GLY B CA 1
ATOM 5276 C C . GLY B 1 131 ? 133.763 149.784 130.827 1.00 10.11 130 GLY B C 1
ATOM 5277 O O . GLY B 1 131 ? 134.918 149.964 130.438 1.00 10.11 130 GLY B O 1
ATOM 5278 N N . TYR B 1 132 ? 133.071 148.689 130.539 1.00 12.35 131 TYR B N 1
ATOM 5279 C CA . TYR B 1 132 ? 133.597 147.606 129.712 1.00 12.35 131 TYR B CA 1
ATOM 5280 C C . TYR B 1 132 ? 132.456 147.100 128.837 1.00 12.35 131 TYR B C 1
ATOM 5281 O O . TYR B 1 132 ? 131.656 146.266 129.268 1.00 12.35 131 TYR B O 1
ATOM 5290 N N . SER B 1 133 ? 132.385 147.612 127.616 1.00 13.49 132 SER B N 1
ATOM 5291 C CA . SER B 1 133 ? 131.320 147.259 126.692 1.00 13.49 132 SER B CA 1
ATOM 5292 C C . SER B 1 133 ? 131.785 147.593 125.286 1.00 13.49 132 SER B C 1
ATOM 5293 O O . SER B 1 133 ? 132.794 148.271 125.093 1.00 13.49 132 SER B O 1
ATOM 5296 N N . SER B 1 134 ? 131.040 147.089 124.304 1.00 17.00 133 SER B N 1
ATOM 5297 C CA . SER B 1 134 ? 131.388 147.351 122.915 1.00 17.00 133 SER B CA 1
ATOM 5298 C C . SER B 1 134 ? 131.184 148.820 122.574 1.00 17.00 133 SER B C 1
ATOM 5299 O O . SER B 1 134 ? 132.003 149.424 121.878 1.00 17.00 133 SER B O 1
ATOM 5302 N N . GLU B 1 135 ? 130.116 149.422 123.102 1.00 18.13 134 GLU B N 1
ATOM 5303 C CA . GLU B 1 135 ? 129.830 150.822 122.809 1.00 18.13 134 GLU B CA 1
ATOM 5304 C C . GLU B 1 135 ? 130.939 151.743 123.305 1.00 18.13 134 GLU B C 1
ATOM 5305 O O . GLU B 1 135 ? 131.192 152.789 122.699 1.00 18.13 134 GLU B O 1
ATOM 5311 N N . LEU B 1 136 ? 131.616 151.372 124.389 1.00 12.81 135 LEU B N 1
ATOM 5312 C CA . LEU B 1 136 ? 132.699 152.195 124.910 1.00 12.81 135 LEU B CA 1
ATOM 5313 C C . LEU B 1 136 ? 134.055 151.824 124.325 1.00 12.81 135 LEU B C 1
ATOM 5314 O O . LEU B 1 136 ? 134.865 152.711 124.041 1.00 12.81 135 LEU B O 1
ATOM 5319 N N . ASN B 1 137 ? 134.325 150.533 124.144 1.00 12.49 136 ASN B N 1
ATOM 5320 C CA . ASN B 1 137 ? 135.676 150.075 123.868 1.00 12.49 136 ASN B CA 1
ATOM 5321 C C . ASN B 1 137 ? 135.924 149.681 122.421 1.00 12.49 136 ASN B C 1
ATOM 5322 O O . ASN B 1 137 ? 137.086 149.496 122.050 1.00 12.49 136 ASN B O 1
ATOM 5327 N N . ASP B 1 138 ? 134.889 149.542 121.597 1.00 17.24 137 ASP B N 1
ATOM 5328 C CA . ASP B 1 138 ? 135.126 149.412 120.168 1.00 17.24 137 ASP B CA 1
ATOM 5329 C C . ASP B 1 138 ? 135.793 150.674 119.637 1.00 17.24 137 ASP B C 1
ATOM 5330 O O . ASP B 1 138 ? 135.563 151.782 120.127 1.00 17.24 137 ASP B O 1
ATOM 5335 N N . ILE B 1 139 ? 136.649 150.495 118.637 1.00 16.15 138 ILE B N 1
ATOM 5336 C CA . ILE B 1 139 ? 137.269 151.627 117.960 1.00 16.15 138 ILE B CA 1
ATOM 5337 C C . ILE B 1 139 ? 136.290 152.110 116.894 1.00 16.15 138 ILE B C 1
ATOM 5338 O O . ILE B 1 139 ? 136.159 151.495 115.835 1.00 16.15 138 ILE B O 1
ATOM 5343 N N . SER B 1 140 ? 135.593 153.202 117.182 1.00 17.84 139 SER B N 1
ATOM 5344 C CA . SER B 1 140 ? 134.580 153.754 116.297 1.00 17.84 139 SER B CA 1
ATOM 5345 C C . SER B 1 140 ? 135.215 154.689 115.276 1.00 17.84 139 SER B C 1
ATOM 5346 O O . SER B 1 140 ? 136.348 155.141 115.436 1.00 17.84 139 SER B O 1
ATOM 5349 N N . ILE B 1 141 ? 134.460 154.985 114.222 1.00 23.49 140 ILE B N 1
ATOM 5350 C CA . ILE B 1 141 ? 134.934 155.825 113.128 1.00 23.49 140 ILE B CA 1
ATOM 5351 C C . ILE B 1 141 ? 133.968 156.985 112.947 1.00 23.49 140 ILE B C 1
ATOM 5352 O O . ILE B 1 141 ? 132.750 156.788 112.930 1.00 23.49 140 ILE B O 1
ATOM 5357 N N . GLY B 1 142 ? 134.513 158.191 112.828 1.00 28.08 141 GLY B N 1
ATOM 5358 C CA . GLY B 1 142 ? 133.746 159.353 112.412 1.00 28.08 141 GLY B CA 1
ATOM 5359 C C . GLY B 1 142 ? 134.113 159.725 110.986 1.00 28.08 141 GLY B C 1
ATOM 5360 O O . GLY B 1 142 ? 135.286 159.714 110.615 1.00 28.08 141 GLY B O 1
ATOM 5361 N N . LEU B 1 143 ? 133.097 160.047 110.189 1.00 35.45 142 LEU B N 1
ATOM 5362 C CA . LEU B 1 143 ? 133.298 160.349 108.777 1.00 35.45 142 LEU B CA 1
ATOM 5363 C C . LEU B 1 143 ? 133.173 161.824 108.441 1.00 35.45 142 LEU B C 1
ATOM 5364 O O . LEU B 1 143 ? 133.818 162.284 107.499 1.00 35.45 142 LEU B O 1
ATOM 5369 N N . THR B 1 144 ? 132.364 162.569 109.179 1.00 40.05 143 THR B N 1
ATOM 5370 C CA . THR B 1 144 ? 132.168 163.996 108.989 1.00 40.05 143 THR B CA 1
ATOM 5371 C C . THR B 1 144 ? 132.497 164.727 110.283 1.00 40.05 143 THR B C 1
ATOM 5372 O O . THR B 1 144 ? 132.532 164.114 111.357 1.00 40.05 143 THR B O 1
ATOM 5376 N N . PRO B 1 145 ? 132.753 166.038 110.223 1.00 43.19 144 PRO B N 1
ATOM 5377 C CA . PRO B 1 145 ? 133.028 166.791 111.456 1.00 43.19 144 PRO B CA 1
ATOM 5378 C C . PRO B 1 145 ? 131.851 166.864 112.414 1.00 43.19 144 PRO B C 1
ATOM 5379 O O . PRO B 1 145 ? 132.008 167.406 113.515 1.00 43.19 144 PRO B O 1
ATOM 5383 N N . ASN B 1 146 ? 130.687 166.337 112.045 1.00 43.76 145 ASN B N 1
ATOM 5384 C CA . ASN B 1 146 ? 129.536 166.302 112.931 1.00 43.76 145 ASN B CA 1
ATOM 5385 C C . ASN B 1 146 ? 129.118 164.891 113.309 1.00 43.76 145 ASN B C 1
ATOM 5386 O O . ASN B 1 146 ? 128.150 164.731 114.059 1.00 43.76 145 ASN B O 1
ATOM 5391 N N . ASP B 1 147 ? 129.812 163.868 112.818 1.00 37.83 146 ASP B N 1
ATOM 5392 C CA . ASP B 1 147 ? 129.492 162.504 113.206 1.00 37.83 146 ASP B CA 1
ATOM 5393 C C . ASP B 1 147 ? 129.797 162.285 114.680 1.00 37.83 146 ASP B C 1
ATOM 5394 O O . ASP B 1 147 ? 130.845 162.695 115.184 1.00 37.83 146 ASP B O 1
ATOM 5399 N N . THR B 1 148 ? 128.866 161.637 115.372 1.00 28.07 147 THR B N 1
ATOM 5400 C CA . THR B 1 148 ? 129.024 161.315 116.784 1.00 28.07 147 THR B CA 1
ATOM 5401 C C . THR B 1 148 ? 129.755 159.984 116.895 1.00 28.07 147 THR B C 1
ATOM 5402 O O . THR B 1 148 ? 129.222 158.940 116.511 1.00 28.07 147 THR B O 1
ATOM 5406 N N . ILE B 1 149 ? 130.980 160.026 117.413 1.00 22.16 148 ILE B N 1
ATOM 5407 C CA . ILE B 1 149 ? 131.746 158.801 117.601 1.00 22.16 148 ILE B CA 1
ATOM 5408 C C . ILE B 1 149 ? 131.252 158.045 118.829 1.00 22.16 148 ILE B C 1
ATOM 5409 O O . ILE B 1 149 ? 130.987 156.840 118.766 1.00 22.16 148 ILE B O 1
ATOM 5414 N N . LYS B 1 150 ? 131.113 158.735 119.957 1.00 17.82 149 LYS B N 1
ATOM 5415 C CA . LYS B 1 150 ? 130.661 158.116 121.194 1.00 17.82 149 LYS B CA 1
ATOM 5416 C C . LYS B 1 150 ? 129.543 158.949 121.796 1.00 17.82 149 LYS B C 1
ATOM 5417 O O . LYS B 1 150 ? 129.620 160.180 121.830 1.00 17.82 149 LYS B O 1
ATOM 5423 N N . GLU B 1 151 ? 128.517 158.271 122.275 1.00 22.41 150 GLU B N 1
ATOM 5424 C CA . GLU B 1 151 ? 127.436 158.913 122.998 1.00 22.41 150 GLU B CA 1
ATOM 5425 C C . GLU B 1 151 ? 127.806 159.091 124.471 1.00 22.41 150 GLU B C 1
ATOM 5426 O O . GLU B 1 151 ? 128.627 158.341 125.005 1.00 22.41 150 GLU B O 1
ATOM 5432 N N . PRO B 1 152 ? 127.218 160.078 125.147 1.00 19.44 151 PRO B N 1
ATOM 5433 C CA . PRO B 1 152 ? 127.503 160.267 126.575 1.00 19.44 151 PRO B CA 1
ATOM 5434 C C . PRO B 1 152 ? 127.077 159.060 127.399 1.00 19.44 151 PRO B C 1
ATOM 5435 O O . PRO B 1 152 ? 126.043 158.443 127.142 1.00 19.44 151 PRO B O 1
ATOM 5439 N N . SER B 1 153 ? 127.889 158.729 128.400 1.00 16.54 152 SER B N 1
ATOM 5440 C CA . SER B 1 153 ? 127.605 157.601 129.273 1.00 16.54 152 SER B CA 1
ATOM 5441 C C . SER B 1 153 ? 128.291 157.820 130.612 1.00 16.54 152 SER B C 1
ATOM 5442 O O . SER B 1 153 ? 129.242 158.597 130.718 1.00 16.54 152 SER B O 1
ATOM 5445 N N . THR B 1 154 ? 127.796 157.129 131.633 1.00 14.10 153 THR B N 1
ATOM 5446 C CA . THR B 1 154 ? 128.320 157.229 132.987 1.00 14.10 153 THR B CA 1
ATOM 5447 C C . THR B 1 154 ? 128.918 155.894 133.408 1.00 14.10 153 THR B C 1
ATOM 5448 O O . THR B 1 154 ? 128.283 154.849 133.247 1.00 14.10 153 THR B O 1
ATOM 5452 N N . VAL B 1 155 ? 130.128 155.937 133.949 1.00 10.69 154 VAL B N 1
ATOM 5453 C CA . VAL B 1 155 ? 130.774 154.761 134.510 1.00 10.69 154 VAL B CA 1
ATOM 5454 C C . VAL B 1 155 ? 130.881 154.934 136.021 1.00 10.69 154 VAL B C 1
ATOM 5455 O O . VAL B 1 155 ? 130.852 156.045 136.555 1.00 10.69 154 VAL B O 1
ATOM 5459 N N . TYR B 1 156 ? 131.028 153.810 136.714 1.00 12.07 155 TYR B N 1
ATOM 5460 C CA . TYR B 1 156 ? 131.065 153.778 138.169 1.00 12.07 155 TYR B CA 1
ATOM 5461 C C . TYR B 1 156 ? 132.288 152.996 138.613 1.00 12.07 155 TYR B C 1
ATOM 5462 O O . TYR B 1 156 ? 132.478 151.847 138.205 1.00 12.07 155 TYR B O 1
ATOM 5471 N N . VAL B 1 157 ? 133.114 153.620 139.442 1.00 16.92 156 VAL B N 1
ATOM 5472 C CA . VAL B 1 157 ? 134.374 153.046 139.888 1.00 16.92 156 VAL B CA 1
ATOM 5473 C C . VAL B 1 157 ? 134.242 152.709 141.364 1.00 16.92 156 VAL B C 1
ATOM 5474 O O . VAL B 1 157 ? 134.068 153.602 142.200 1.00 16.92 156 VAL B O 1
ATOM 5478 N N . TYR B 1 158 ? 134.323 151.424 141.682 1.00 10.89 157 TYR B N 1
ATOM 5479 C CA . TYR B 1 158 ? 134.298 150.974 143.067 1.00 10.89 157 TYR B CA 1
ATOM 5480 C C . TYR B 1 158 ? 135.699 151.127 143.648 1.00 10.89 157 TYR B C 1
ATOM 5481 O O . TYR B 1 158 ? 136.642 150.468 143.201 1.00 10.89 157 TYR B O 1
ATOM 5490 N N . ILE B 1 159 ? 135.842 152.018 144.623 1.00 10.25 158 ILE B N 1
ATOM 5491 C CA . ILE B 1 159 ? 137.131 152.281 145.252 1.00 10.25 158 ILE B CA 1
ATOM 5492 C C . ILE B 1 159 ? 137.251 151.410 146.492 1.00 10.25 158 ILE B C 1
ATOM 5493 O O . ILE B 1 159 ? 136.949 151.855 147.604 1.00 10.25 158 ILE B O 1
ATOM 5498 N N . LYS B 1 160 ? 137.672 150.160 146.306 1.00 12.48 159 LYS B N 1
ATOM 5499 C CA . LYS B 1 160 ? 137.769 149.225 147.420 1.00 12.48 159 LYS B CA 1
ATOM 5500 C C . LYS B 1 160 ? 138.779 149.711 148.451 1.00 12.48 159 LYS B C 1
ATOM 5501 O O . LYS B 1 160 ? 139.916 150.057 148.116 1.00 12.48 159 LYS B O 1
ATOM 5507 N N . THR B 1 161 ? 138.360 149.742 149.708 1.00 12.04 160 THR B N 1
ATOM 5508 C CA . THR B 1 161 ? 139.236 150.138 150.800 1.00 12.04 160 THR B CA 1
ATOM 5509 C C . THR B 1 161 ? 139.324 148.996 151.807 1.00 12.04 160 THR B C 1
ATOM 5510 O O . THR B 1 161 ? 138.573 148.020 151.696 1.00 12.04 160 THR B O 1
ATOM 5514 N N . PRO B 1 162 ? 140.232 149.058 152.784 1.00 13.29 161 PRO B N 1
ATOM 5515 C CA . PRO B 1 162 ? 140.187 148.075 153.876 1.00 13.29 161 PRO B CA 1
ATOM 5516 C C . PRO B 1 162 ? 138.900 148.125 154.683 1.00 13.29 161 PRO B C 1
ATOM 5517 O O . PRO B 1 162 ? 138.604 147.168 155.406 1.00 13.29 161 PRO B O 1
ATOM 5521 N N . PHE B 1 163 ? 138.121 149.199 154.578 1.00 12.44 162 PHE B N 1
ATOM 5522 C CA . PHE B 1 163 ? 136.905 149.357 155.365 1.00 12.44 162 PHE B CA 1
ATOM 5523 C C . PHE B 1 163 ? 135.736 148.523 154.857 1.00 12.44 162 PHE B C 1
ATOM 5524 O O . PHE B 1 163 ? 134.648 148.606 155.432 1.00 12.44 162 PHE B O 1
ATOM 5532 N N . ASP B 1 164 ? 135.926 147.708 153.821 1.00 14.04 163 ASP B N 1
ATOM 5533 C CA . ASP B 1 164 ? 134.828 146.958 153.226 1.00 14.04 163 ASP B CA 1
ATOM 5534 C C . ASP B 1 164 ? 134.843 145.475 153.567 1.00 14.04 163 ASP B C 1
ATOM 5535 O O . ASP B 1 164 ? 133.862 144.785 153.271 1.00 14.04 163 ASP B O 1
ATOM 5540 N N . VAL B 1 165 ? 135.904 144.974 154.200 1.00 18.52 164 VAL B N 1
ATOM 5541 C CA . VAL B 1 165 ? 136.113 143.530 154.262 1.00 18.52 164 VAL B CA 1
ATOM 5542 C C . VAL B 1 165 ? 135.080 142.859 155.164 1.00 18.52 164 VAL B C 1
ATOM 5543 O O . VAL B 1 165 ? 134.543 141.799 154.824 1.00 18.52 164 VAL B O 1
ATOM 5547 N N . GLU B 1 166 ? 134.765 143.459 156.304 1.00 21.23 165 GLU B N 1
ATOM 5548 C CA . GLU B 1 166 ? 133.817 142.873 157.244 1.00 21.23 165 GLU B CA 1
ATOM 5549 C C . GLU B 1 166 ? 132.610 143.775 157.462 1.00 21.23 165 GLU B C 1
ATOM 5550 O O . GLU B 1 166 ? 132.076 143.871 158.568 1.00 21.23 165 GLU B O 1
ATOM 5556 N N . ASP B 1 167 ? 132.166 144.443 156.399 1.00 19.04 166 ASP B N 1
ATOM 5557 C CA . ASP B 1 167 ? 130.930 145.236 156.382 1.00 19.04 166 ASP B CA 1
ATOM 5558 C C . ASP B 1 167 ? 130.998 146.280 157.498 1.00 19.04 166 ASP B C 1
ATOM 5559 O O . ASP B 1 167 ? 131.911 147.117 157.485 1.00 19.04 166 ASP B O 1
ATOM 5564 N N . THR B 1 168 ? 130.071 146.271 158.462 1.00 13.86 167 THR B N 1
ATOM 5565 C CA . THR B 1 168 ? 130.055 147.290 159.509 1.00 13.86 167 THR B CA 1
ATOM 5566 C C . THR B 1 168 ? 131.225 147.141 160.474 1.00 13.86 167 THR B C 1
ATOM 5567 O O . THR B 1 168 ? 131.623 148.120 161.115 1.00 13.86 167 THR B O 1
ATOM 5571 N N . PHE B 1 169 ? 131.781 145.935 160.597 1.00 13.21 168 PHE B N 1
ATOM 5572 C CA . PHE B 1 169 ? 132.845 145.706 161.571 1.00 13.21 168 PHE B CA 1
ATOM 5573 C C . PHE B 1 169 ? 134.093 146.509 161.232 1.00 13.21 168 PHE B C 1
ATOM 5574 O O . PHE B 1 169 ? 134.776 147.014 162.128 1.00 13.21 168 PHE B O 1
ATOM 5582 N N . SER B 1 170 ? 134.404 146.645 159.948 1.00 13.53 169 SER B N 1
ATOM 5583 C CA . SER B 1 170 ? 135.627 147.304 159.521 1.00 13.53 169 SER B CA 1
ATOM 5584 C C . SER B 1 170 ? 135.402 148.710 158.991 1.00 13.53 169 SER B C 1
ATOM 5585 O O . SER B 1 170 ? 136.357 149.326 158.513 1.00 13.53 169 SER B O 1
ATOM 5588 N N . SER B 1 171 ? 134.181 149.229 159.075 1.00 13.40 170 SER B N 1
ATOM 5589 C CA . SER B 1 171 ? 133.859 150.512 158.467 1.00 13.40 170 SER B CA 1
ATOM 5590 C C . SER B 1 171 ? 134.618 151.650 159.139 1.00 13.40 170 SER B C 1
ATOM 5591 O O . SER B 1 171 ? 134.944 151.589 160.325 1.00 13.40 170 SER B O 1
ATOM 5594 N N . LEU B 1 172 ? 134.906 152.686 158.360 1.00 12.81 171 LEU B N 1
ATOM 5595 C CA . LEU B 1 172 ? 135.614 153.852 158.867 1.00 12.81 171 LEU B CA 1
ATOM 5596 C C . LEU B 1 172 ? 134.717 154.652 159.801 1.00 12.81 171 LEU B C 1
ATOM 5597 O O . LEU B 1 172 ? 133.690 155.185 159.378 1.00 12.81 171 LEU B O 1
ATOM 5602 N N . LYS B 1 173 ? 135.109 154.753 161.067 1.00 16.00 172 LYS B N 1
ATOM 5603 C CA . LYS B 1 173 ? 134.359 155.548 162.029 1.00 16.00 172 LYS B CA 1
ATOM 5604 C C . LYS B 1 173 ? 134.765 157.008 161.890 1.00 16.00 172 LYS B C 1
ATOM 5605 O O . LYS B 1 173 ? 135.956 157.325 161.856 1.00 16.00 172 LYS B O 1
ATOM 5611 N N . LEU B 1 174 ? 133.775 157.885 161.779 1.00 21.03 173 LEU B N 1
ATOM 5612 C CA . LEU B 1 174 ? 133.999 159.327 161.822 1.00 21.03 173 LEU B CA 1
ATOM 5613 C C . LEU B 1 174 ? 133.774 159.769 163.260 1.00 21.03 173 LEU B C 1
ATOM 5614 O O . LEU B 1 174 ? 132.632 159.923 163.701 1.00 21.03 173 LEU B O 1
ATOM 5619 N N . SER B 1 175 ? 134.859 159.970 164.005 1.00 28.77 174 SER B N 1
ATOM 5620 C CA . SER B 1 175 ? 134.765 160.416 165.394 1.00 28.77 174 SER B CA 1
ATOM 5621 C C . SER B 1 175 ? 134.512 161.924 165.451 1.00 28.77 174 SER B C 1
ATOM 5622 O O . SER B 1 175 ? 135.293 162.702 165.994 1.00 28.77 174 SER B O 1
ATOM 5625 N N . ASP B 1 176 ? 133.394 162.326 164.850 1.00 34.97 175 ASP B N 1
ATOM 5626 C CA . ASP B 1 176 ? 132.930 163.708 164.745 1.00 34.97 175 ASP B CA 1
ATOM 5627 C C . ASP B 1 176 ? 133.887 164.580 163.942 1.00 34.97 175 ASP B C 1
ATOM 5628 O O . ASP B 1 176 ? 133.741 165.809 163.945 1.00 34.97 175 ASP B O 1
ATOM 5633 N N . SER B 1 177 ? 134.854 163.997 163.248 1.00 28.75 176 SER B N 1
ATOM 5634 C CA . SER B 1 177 ? 135.805 164.759 162.455 1.00 28.75 176 SER B CA 1
ATOM 5635 C C . SER B 1 177 ? 135.284 164.946 161.035 1.00 28.75 176 SER B C 1
ATOM 5636 O O . SER B 1 177 ? 134.356 164.270 160.587 1.00 28.75 176 SER B O 1
ATOM 5639 N N . LYS B 1 178 ? 135.892 165.890 160.327 1.00 24.89 177 LYS B N 1
ATOM 5640 C CA . LYS B 1 178 ? 135.630 166.038 158.906 1.00 24.89 177 LYS B CA 1
ATOM 5641 C C . LYS B 1 178 ? 136.503 165.059 158.134 1.00 24.89 177 LYS B C 1
ATOM 5642 O O . LYS B 1 178 ? 137.690 164.904 158.432 1.00 24.89 177 LYS B O 1
ATOM 5648 N N . ILE B 1 179 ? 135.911 164.388 157.154 1.00 18.90 178 ILE B N 1
ATOM 5649 C CA . ILE B 1 179 ? 136.617 163.439 156.304 1.00 18.90 178 ILE B CA 1
ATOM 5650 C C . ILE B 1 179 ? 136.645 164.005 154.893 1.00 18.90 178 ILE B C 1
ATOM 5651 O O . ILE B 1 179 ? 135.610 164.435 154.371 1.00 18.90 178 ILE B O 1
ATOM 5656 N N . THR B 1 180 ? 137.825 164.021 154.285 1.00 16.09 179 THR B N 1
ATOM 5657 C CA . THR B 1 180 ? 138.010 164.537 152.937 1.00 16.09 179 THR B CA 1
ATOM 5658 C C . THR B 1 180 ? 138.540 163.431 152.037 1.00 16.09 179 THR B C 1
ATOM 5659 O O . THR B 1 180 ? 139.497 162.738 152.397 1.00 16.09 179 THR B O 1
ATOM 5663 N N . VAL B 1 181 ? 137.913 163.261 150.878 1.00 12.09 180 VAL B N 1
ATOM 5664 C CA . VAL B 1 181 ? 138.372 162.331 149.854 1.00 12.09 180 VAL B CA 1
ATOM 5665 C C . VAL B 1 181 ? 138.861 163.139 148.662 1.00 12.09 180 VAL B C 1
ATOM 5666 O O . VAL B 1 181 ? 138.157 164.030 148.174 1.00 12.09 180 VAL B O 1
ATOM 5670 N N . THR B 1 182 ? 140.063 162.827 148.196 1.00 12.79 181 THR B N 1
ATOM 5671 C CA . THR B 1 182 ? 140.699 163.550 147.107 1.00 12.79 181 THR B CA 1
ATOM 5672 C C . THR B 1 182 ? 141.048 162.562 146.006 1.00 12.79 181 THR B C 1
ATOM 5673 O O . THR B 1 182 ? 141.742 161.571 146.253 1.00 12.79 181 THR B O 1
ATOM 5677 N N . VAL B 1 183 ? 140.563 162.826 144.799 1.00 11.04 182 VAL B N 1
ATOM 5678 C CA . VAL B 1 183 ? 140.809 161.972 143.645 1.00 11.04 182 VAL B CA 1
ATOM 5679 C C . VAL B 1 183 ? 141.619 162.761 142.627 1.00 11.04 182 VAL B C 1
ATOM 5680 O O . VAL B 1 183 ? 141.159 163.787 142.115 1.00 11.04 182 VAL B O 1
ATOM 5684 N N . THR B 1 184 ? 142.817 162.273 142.329 1.00 11.47 183 THR B N 1
ATOM 5685 C CA . THR B 1 184 ? 143.663 162.824 141.281 1.00 11.47 183 THR B CA 1
ATOM 5686 C C . THR B 1 184 ? 143.486 161.999 140.013 1.00 11.47 183 THR B C 1
ATOM 5687 O O . THR B 1 184 ? 143.573 160.769 140.052 1.00 11.47 183 THR B O 1
ATOM 5691 N N . PHE B 1 185 ? 143.247 162.672 138.894 1.00 10.90 184 PHE B N 1
ATOM 5692 C CA . PHE B 1 185 ? 142.975 161.990 137.639 1.00 10.90 184 PHE B CA 1
ATOM 5693 C C . PHE B 1 185 ? 144.203 161.964 136.737 1.00 10.90 184 PHE B C 1
ATOM 5694 O O . PHE B 1 185 ? 145.037 162.869 136.759 1.00 10.90 184 PHE B O 1
ATOM 5702 N N . ASN B 1 186 ? 144.304 160.894 135.952 1.00 11.00 185 ASN B N 1
ATOM 5703 C CA . ASN B 1 186 ? 145.266 160.826 134.869 1.00 11.00 185 ASN B CA 1
ATOM 5704 C C . ASN B 1 186 ? 144.823 161.727 133.719 1.00 11.00 185 ASN B C 1
ATOM 5705 O O . ASN B 1 186 ? 143.645 162.063 133.606 1.00 11.00 185 ASN B O 1
ATOM 5710 N N . PRO B 1 187 ? 145.754 162.153 132.867 1.00 12.78 186 PRO B N 1
ATOM 5711 C CA . PRO B 1 187 ? 145.359 162.936 131.693 1.00 12.78 186 PRO B CA 1
ATOM 5712 C C . PRO B 1 187 ? 144.598 162.080 130.693 1.00 12.78 186 PRO B C 1
ATOM 5713 O O . PRO B 1 187 ? 144.837 160.879 130.559 1.00 12.78 186 PRO B O 1
ATOM 5717 N N . VAL B 1 188 ? 143.675 162.723 129.975 1.00 13.82 187 VAL B N 1
ATOM 5718 C CA . VAL B 1 188 ? 142.710 161.981 129.167 1.00 13.82 187 VAL B CA 1
ATOM 5719 C C . VAL B 1 188 ? 143.395 161.194 128.053 1.00 13.82 187 VAL B C 1
ATOM 5720 O O . VAL B 1 188 ? 142.842 160.208 127.552 1.00 13.82 187 VAL B O 1
ATOM 5724 N N . SER B 1 189 ? 144.601 161.602 127.650 1.00 14.70 188 SER B N 1
ATOM 5725 C CA . SER B 1 189 ? 145.372 160.818 126.690 1.00 14.70 188 SER B CA 1
ATOM 5726 C C . SER B 1 189 ? 145.556 159.374 127.142 1.00 14.70 188 SER B C 1
ATOM 5727 O O . SER B 1 189 ? 145.630 158.468 126.306 1.00 14.70 188 SER B O 1
ATOM 5730 N N . ASP B 1 190 ? 145.626 159.137 128.452 1.00 13.84 189 ASP B N 1
ATOM 5731 C CA . ASP B 1 190 ? 145.841 157.781 128.944 1.00 13.84 189 ASP B CA 1
ATOM 5732 C C . ASP B 1 190 ? 144.659 156.861 128.664 1.00 13.84 189 ASP B C 1
ATOM 5733 O O . ASP B 1 190 ? 144.854 155.657 128.470 1.00 13.84 189 ASP B O 1
ATOM 5738 N N . ILE B 1 191 ? 143.434 157.392 128.644 1.00 9.90 190 ILE B N 1
ATOM 5739 C CA . ILE B 1 191 ? 142.243 156.554 128.549 1.00 9.90 190 ILE B CA 1
ATOM 5740 C C . ILE B 1 191 ? 141.670 156.497 127.143 1.00 9.90 190 ILE B C 1
ATOM 5741 O O . ILE B 1 191 ? 140.660 155.818 126.926 1.00 9.90 190 ILE B O 1
ATOM 5746 N N . VAL B 1 192 ? 142.288 157.172 126.181 1.00 11.01 191 VAL B N 1
ATOM 5747 C CA . VAL B 1 192 ? 141.769 157.277 124.823 1.00 11.01 191 VAL B CA 1
ATOM 5748 C C . VAL B 1 192 ? 142.665 156.492 123.874 1.00 11.01 191 VAL B C 1
ATOM 5749 O O . VAL B 1 192 ? 143.895 156.557 123.966 1.00 11.01 191 VAL B O 1
ATOM 5753 N N . ILE B 1 193 ? 142.045 155.754 122.959 1.00 10.74 192 ILE B N 1
ATOM 5754 C CA . ILE B 1 193 ? 142.744 155.084 121.867 1.00 10.74 192 ILE B CA 1
ATOM 5755 C C . ILE B 1 193 ? 142.273 155.703 120.560 1.00 10.74 192 ILE B C 1
ATOM 5756 O O . ILE B 1 193 ? 141.098 155.581 120.194 1.00 10.74 192 ILE B O 1
ATOM 5761 N N . ARG B 1 194 ? 143.185 156.364 119.852 1.00 14.39 193 ARG B N 1
ATOM 5762 C CA . ARG B 1 194 ? 142.819 157.115 118.661 1.00 14.39 193 ARG B CA 1
ATOM 5763 C C . ARG B 1 194 ? 143.891 156.966 117.591 1.00 14.39 193 ARG B C 1
ATOM 5764 O O . ARG B 1 194 ? 145.034 156.595 117.869 1.00 14.39 193 ARG B O 1
ATOM 5772 N N . ASP B 1 195 ? 143.496 157.251 116.352 1.00 18.04 194 ASP B N 1
ATOM 5773 C CA . ASP B 1 195 ? 144.423 157.357 115.239 1.00 18.04 194 ASP B CA 1
ATOM 5774 C C . ASP B 1 195 ? 144.847 158.815 115.060 1.00 18.04 194 ASP B C 1
ATOM 5775 O O . ASP B 1 195 ? 144.464 159.699 115.828 1.00 18.04 194 ASP B O 1
ATOM 5780 N N . SER B 1 196 ? 145.654 159.073 114.034 1.00 20.87 195 SER B N 1
ATOM 5781 C CA . SER B 1 196 ? 146.157 160.421 113.809 1.00 20.87 195 SER B CA 1
ATOM 5782 C C . SER B 1 196 ? 145.105 161.354 113.226 1.00 20.87 195 SER B C 1
ATOM 5783 O O . SER B 1 196 ? 145.213 162.571 113.402 1.00 20.87 195 SER B O 1
ATOM 5786 N N . SER B 1 197 ? 144.086 160.818 112.558 1.00 21.68 196 SER B N 1
ATOM 5787 C CA . SER B 1 197 ? 143.070 161.663 111.947 1.00 21.68 196 SER B CA 1
ATOM 5788 C C . SER B 1 197 ? 142.072 162.227 112.952 1.00 21.68 196 SER B C 1
ATOM 5789 O O . SER B 1 197 ? 141.304 163.123 112.592 1.00 21.68 196 SER B O 1
ATOM 5792 N N . PHE B 1 198 ? 142.066 161.742 114.190 1.00 20.21 197 PHE B N 1
ATOM 5793 C CA . PHE B 1 198 ? 141.194 162.299 115.213 1.00 20.21 197 PHE B CA 1
ATOM 5794 C C . PHE B 1 198 ? 141.806 163.563 115.800 1.00 20.21 197 PHE B C 1
ATOM 5795 O O . PHE B 1 198 ? 143.013 163.632 116.039 1.00 20.21 197 PHE B O 1
ATOM 5803 N N . ASP B 1 199 ? 140.960 164.566 116.039 1.00 24.98 198 ASP B N 1
ATOM 5804 C CA . ASP B 1 199 ? 141.417 165.873 116.512 1.00 24.98 198 ASP B CA 1
ATOM 5805 C C . ASP B 1 199 ? 141.603 165.819 118.028 1.00 24.98 198 ASP B C 1
ATOM 5806 O O . ASP B 1 199 ? 140.813 166.353 118.821 1.00 24.98 198 ASP B O 1
ATOM 5811 N N . PHE B 1 200 ? 142.699 165.176 118.433 1.00 21.35 199 PHE B N 1
ATOM 5812 C CA . PHE B 1 200 ? 142.934 164.967 119.854 1.00 21.35 199 PHE B CA 1
ATOM 5813 C C . PHE B 1 200 ? 143.260 166.263 120.579 1.00 21.35 199 PHE B C 1
ATOM 5814 O O . PHE B 1 200 ? 142.935 166.394 121.757 1.00 21.35 199 PHE B O 1
ATOM 5822 N N . GLU B 1 201 ? 143.910 167.221 119.917 1.00 30.70 200 GLU B N 1
ATOM 5823 C CA . GLU B 1 201 ? 144.195 168.487 120.586 1.00 30.70 200 GLU B CA 1
ATOM 5824 C C . GLU B 1 201 ? 142.910 169.191 121.009 1.00 30.70 200 GLU B C 1
ATOM 5825 O O . GLU B 1 201 ? 142.792 169.650 122.151 1.00 30.70 200 GLU B O 1
ATOM 5831 N N . THR B 1 202 ? 141.930 169.265 120.110 1.00 29.21 201 THR B N 1
ATOM 5832 C CA . THR B 1 202 ? 140.648 169.872 120.455 1.00 29.21 201 THR B CA 1
ATOM 5833 C C . THR B 1 202 ? 139.927 169.062 121.527 1.00 29.21 201 THR B C 1
ATOM 5834 O O . THR B 1 202 ? 139.427 169.623 122.513 1.00 29.21 201 THR B O 1
ATOM 5838 N N . PHE B 1 203 ? 139.849 167.737 121.340 1.00 22.63 202 PHE B N 1
ATOM 5839 C CA . PHE B 1 203 ? 139.196 166.897 122.342 1.00 22.63 202 PHE B CA 1
ATOM 5840 C C . PHE B 1 203 ? 139.822 167.080 123.720 1.00 22.63 202 PHE B C 1
ATOM 5841 O O . PHE B 1 203 ? 139.113 167.129 124.730 1.00 22.63 202 PHE B O 1
ATOM 5849 N N . ASN B 1 204 ? 141.147 167.211 123.775 1.00 26.23 203 ASN B N 1
ATOM 5850 C CA . ASN B 1 204 ? 141.850 167.302 125.047 1.00 26.23 203 ASN B CA 1
ATOM 5851 C C . ASN B 1 204 ? 141.685 168.678 125.670 1.00 26.23 203 ASN B C 1
ATOM 5852 O O . ASN B 1 204 ? 141.604 168.806 126.896 1.00 26.23 203 ASN B O 1
ATOM 5857 N N . LYS B 1 205 ? 141.643 169.720 124.842 1.00 32.68 204 LYS B N 1
ATOM 5858 C CA . LYS B 1 205 ? 141.382 171.050 125.370 1.00 32.68 204 LYS B CA 1
ATOM 5859 C C . LYS B 1 205 ? 139.977 171.152 125.942 1.00 32.68 204 LYS B C 1
ATOM 5860 O O . LYS B 1 205 ? 139.757 171.880 126.914 1.00 32.68 204 LYS B O 1
ATOM 5866 N N . GLU B 1 206 ? 139.018 170.424 125.369 1.00 29.82 205 GLU B N 1
ATOM 5867 C CA . GLU B 1 206 ? 137.635 170.539 125.814 1.00 29.82 205 GLU B CA 1
ATOM 5868 C C . GLU B 1 206 ? 137.209 169.488 126.838 1.00 29.82 205 GLU B C 1
ATOM 5869 O O . GLU B 1 206 ? 136.148 169.648 127.447 1.00 29.82 205 GLU B O 1
ATOM 5875 N N . PHE B 1 207 ? 137.989 168.433 127.055 1.00 18.44 206 PHE B N 1
ATOM 5876 C CA . PHE B 1 207 ? 137.557 167.366 127.949 1.00 18.44 206 PHE B CA 1
ATOM 5877 C C . PHE B 1 207 ? 137.642 167.804 129.407 1.00 18.44 206 PHE B C 1
ATOM 5878 O O . PHE B 1 207 ? 138.555 168.527 129.810 1.00 18.44 206 PHE B O 1
ATOM 5886 N N . VAL B 1 208 ? 136.690 167.327 130.203 1.00 16.36 207 VAL B N 1
ATOM 5887 C CA . VAL B 1 208 ? 136.586 167.687 131.616 1.00 16.36 207 VAL B CA 1
ATOM 5888 C C . VAL B 1 208 ? 136.082 166.479 132.394 1.00 16.36 207 VAL B C 1
ATOM 5889 O O . VAL B 1 208 ? 135.069 165.876 132.029 1.00 16.36 207 VAL B O 1
ATOM 5893 N N . TYR B 1 209 ? 136.784 166.126 133.468 1.00 13.34 208 TYR B N 1
ATOM 5894 C CA . TYR B 1 209 ? 136.286 165.103 134.377 1.00 13.34 208 TYR B CA 1
ATOM 5895 C C . TYR B 1 209 ? 135.134 165.657 135.203 1.00 13.34 208 TYR B C 1
ATOM 5896 O O . TYR B 1 209 ? 135.227 166.754 135.759 1.00 13.34 208 TYR B O 1
ATOM 5905 N N . VAL B 1 210 ? 134.046 164.899 135.277 1.00 14.44 209 VAL B N 1
ATOM 5906 C CA . VAL B 1 210 ? 132.865 165.297 136.039 1.00 14.44 209 VAL B CA 1
ATOM 5907 C C . VAL B 1 210 ? 132.556 164.200 137.051 1.00 14.44 209 VAL B C 1
ATOM 5908 O O . VAL B 1 210 ? 131.819 163.254 136.739 1.00 14.44 209 VAL B O 1
ATOM 5912 N N . PRO B 1 211 ? 133.104 164.271 138.262 1.00 13.70 210 PRO B N 1
ATOM 5913 C CA . PRO B 1 211 ? 132.937 163.168 139.212 1.00 13.70 210 PRO B CA 1
ATOM 5914 C C . PRO B 1 211 ? 131.898 163.429 140.289 1.00 13.70 210 PRO B C 1
ATOM 5915 O O . PRO B 1 211 ? 131.665 164.570 140.698 1.00 13.70 210 PRO B O 1
ATOM 5919 N N . GLU B 1 212 ? 131.278 162.354 140.758 1.00 16.68 211 GLU B N 1
ATOM 5920 C CA . GLU B 1 212 ? 130.387 162.372 141.904 1.00 16.68 211 GLU B CA 1
ATOM 5921 C C . GLU B 1 212 ? 130.767 161.203 142.800 1.00 16.68 211 GLU B C 1
ATOM 5922 O O . GLU B 1 212 ? 131.076 160.115 142.308 1.00 16.68 211 GLU B O 1
ATOM 5928 N N . LEU B 1 213 ? 130.767 161.432 144.107 1.00 12.22 212 LEU B N 1
ATOM 5929 C CA . LEU B 1 213 ? 131.200 160.429 145.067 1.00 12.22 212 LEU B CA 1
ATOM 5930 C C . LEU B 1 213 ? 130.011 159.909 145.861 1.00 12.22 212 LEU B C 1
ATOM 5931 O O . LEU B 1 213 ? 129.162 160.684 146.307 1.00 12.22 212 LEU B O 1
ATOM 5936 N N . SER B 1 214 ? 129.954 158.593 146.031 1.00 12.32 213 SER B N 1
ATOM 5937 C CA . SER B 1 214 ? 128.918 157.949 146.816 1.00 12.32 213 SER B CA 1
ATOM 5938 C C . SER B 1 214 ? 129.559 157.015 147.828 1.00 12.32 213 SER B C 1
ATOM 5939 O O . SER B 1 214 ? 130.676 156.527 147.635 1.00 12.32 213 SER B O 1
ATOM 5942 N N . PHE B 1 215 ? 128.835 156.771 148.913 1.00 11.90 214 PHE B N 1
ATOM 5943 C CA . PHE B 1 215 ? 129.273 155.854 149.954 1.00 11.90 214 PHE B CA 1
ATOM 5944 C C . PHE B 1 215 ? 128.053 155.445 150.760 1.00 11.90 214 PHE B C 1
ATOM 5945 O O . PHE B 1 215 ? 127.009 156.096 150.710 1.00 11.90 214 PHE B O 1
ATOM 5953 N N . ILE B 1 216 ? 128.198 154.356 151.499 1.00 16.92 215 ILE B N 1
ATOM 5954 C CA . ILE B 1 216 ? 127.170 153.918 152.432 1.00 16.92 215 ILE B CA 1
ATOM 5955 C C . ILE B 1 216 ? 127.492 154.504 153.798 1.00 16.92 215 ILE B C 1
ATOM 5956 O O . ILE B 1 216 ? 128.522 154.176 154.394 1.00 16.92 215 ILE B O 1
ATOM 5961 N N . GLY B 1 217 ? 126.628 155.385 154.282 1.00 14.02 216 GLY B N 1
ATOM 5962 C CA . GLY B 1 217 ? 126.773 155.924 155.611 1.00 14.02 216 GLY B CA 1
ATOM 5963 C C . GLY B 1 217 ? 125.949 155.167 156.629 1.00 14.02 216 GLY B C 1
ATOM 5964 O O . GLY B 1 217 ? 124.967 154.512 156.305 1.00 14.02 216 GLY B O 1
ATOM 5965 N N . TYR B 1 218 ? 126.360 155.268 157.887 1.00 14.35 217 TYR B N 1
ATOM 5966 C CA . TYR B 1 218 ? 125.712 154.555 158.978 1.00 14.35 217 TYR B CA 1
ATOM 5967 C C . TYR B 1 218 ? 125.435 155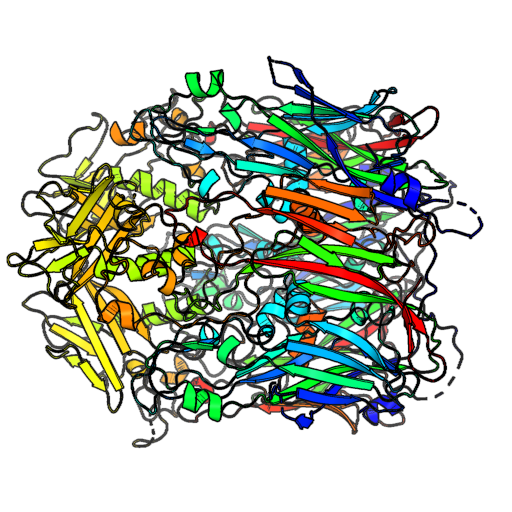.528 160.107 1.00 14.35 217 TYR B C 1
ATOM 5968 O O . TYR B 1 218 ? 126.368 156.086 160.688 1.00 14.35 217 TYR B O 1
ATOM 5977 N N . MET B 1 219 ? 124.159 155.739 160.410 1.00 24.07 218 MET B N 1
ATOM 5978 C CA . MET B 1 219 ? 123.768 156.463 161.611 1.00 24.07 218 MET B CA 1
ATOM 5979 C C . MET B 1 219 ? 123.629 155.441 162.730 1.00 24.07 218 MET B C 1
ATOM 5980 O O . MET B 1 219 ? 122.718 154.610 162.710 1.00 24.07 218 MET B O 1
ATOM 5985 N N . VAL B 1 220 ? 124.541 155.490 163.694 1.00 16.00 219 VAL B N 1
ATOM 5986 C CA . VAL B 1 220 ? 124.615 154.506 164.765 1.00 16.00 219 VAL B CA 1
ATOM 5987 C C . VAL B 1 220 ? 124.198 155.170 166.066 1.00 16.00 219 VAL B C 1
ATOM 5988 O O . VAL B 1 220 ? 124.680 156.258 166.401 1.00 16.00 219 VAL B O 1
ATOM 5992 N N . LYS B 1 221 ? 123.298 154.520 166.794 1.00 19.90 220 LYS B N 1
ATOM 5993 C CA . LYS B 1 221 ? 122.922 154.952 168.129 1.00 19.90 220 LYS B CA 1
ATOM 5994 C C . LYS B 1 221 ? 123.826 154.273 169.149 1.00 19.90 220 LYS B C 1
ATOM 5995 O O . LYS B 1 221 ? 123.957 153.045 169.149 1.00 19.90 220 LYS B O 1
ATOM 6001 N N . ASN B 1 222 ? 124.459 155.080 169.998 1.00 20.50 221 ASN B N 1
ATOM 6002 C CA . ASN B 1 222 ? 125.313 154.609 171.089 1.00 20.50 221 ASN B CA 1
ATOM 6003 C C . ASN B 1 222 ? 126.417 153.684 170.577 1.00 20.50 221 ASN B C 1
ATOM 6004 O O . ASN B 1 222 ? 126.511 152.514 170.945 1.00 20.50 221 ASN B O 1
ATOM 6009 N N . VAL B 1 223 ? 127.265 154.233 169.717 1.00 18.12 222 VAL B N 1
ATOM 6010 C CA . VAL B 1 223 ? 128.333 153.453 169.107 1.00 18.12 222 VAL B CA 1
ATOM 6011 C C . VAL B 1 223 ? 129.458 153.260 170.114 1.00 18.12 222 VAL B C 1
ATOM 6012 O O . VAL B 1 223 ? 129.739 154.136 170.941 1.00 18.12 222 VAL B O 1
ATOM 6016 N N . GLN B 1 224 ? 130.099 152.099 170.061 1.00 21.41 223 GLN B N 1
ATOM 6017 C CA . GLN B 1 224 ? 131.213 151.762 170.947 1.00 21.41 223 GLN B CA 1
ATOM 6018 C C . GLN B 1 224 ? 132.424 151.460 170.072 1.00 21.41 223 GLN B C 1
ATOM 6019 O O . GLN B 1 224 ? 132.573 150.345 169.569 1.00 21.41 223 GLN B O 1
ATOM 6025 N N . ILE B 1 225 ? 133.291 152.443 169.909 1.00 23.10 224 ILE B N 1
ATOM 6026 C CA . ILE B 1 225 ? 134.417 152.342 168.989 1.00 23.10 224 ILE B CA 1
ATOM 6027 C C . ILE B 1 225 ? 135.621 151.751 169.710 1.00 23.10 224 ILE B C 1
ATOM 6028 O O . ILE B 1 225 ? 135.857 152.030 170.889 1.00 23.10 224 ILE B O 1
ATOM 6033 N N . LYS B 1 226 ? 136.380 150.922 168.994 1.00 26.77 225 LYS B N 1
ATOM 6034 C CA . LYS B 1 226 ? 137.610 150.293 169.442 1.00 26.77 225 LYS B CA 1
ATOM 6035 C C . LYS B 1 226 ? 138.710 150.506 168.406 1.00 26.77 225 LYS B C 1
ATOM 6036 O O . LYS B 1 226 ? 138.418 150.706 167.224 1.00 26.77 225 LYS B O 1
ATOM 6042 N N . PRO B 1 227 ? 139.978 150.476 168.812 1.00 25.30 226 PRO B N 1
ATOM 6043 C CA . PRO B 1 227 ? 141.060 150.639 167.836 1.00 25.30 226 PRO B CA 1
ATOM 6044 C C . PRO B 1 227 ? 141.182 149.425 166.929 1.00 25.30 226 PRO B C 1
ATOM 6045 O O . PRO B 1 227 ? 140.920 148.289 167.328 1.00 25.30 226 PRO B O 1
ATOM 6049 N N . SER B 1 228 ? 141.594 149.679 165.689 1.00 20.47 227 SER B N 1
ATOM 6050 C CA . SER B 1 228 ? 141.696 148.610 164.704 1.00 20.47 227 SER B CA 1
ATOM 6051 C C . SER B 1 228 ? 143.043 148.630 163.990 1.00 20.47 227 SER B C 1
ATOM 6052 O O . SER B 1 228 ? 143.938 149.396 164.360 1.00 20.47 227 SER B O 1
ATOM 6055 N N . PHE B 1 229 ? 143.193 147.790 162.971 1.00 17.67 228 PHE B N 1
ATOM 6056 C CA . PHE B 1 229 ? 144.429 147.670 162.211 1.00 17.67 228 PHE B CA 1
ATOM 6057 C C . PHE B 1 229 ? 144.123 147.812 160.730 1.00 17.67 228 PHE B C 1
ATOM 6058 O O . PHE B 1 229 ? 143.155 147.227 160.236 1.00 17.67 228 PHE B O 1
ATOM 6066 N N . ILE B 1 230 ? 144.954 148.575 160.024 1.00 18.36 229 ILE B N 1
ATOM 6067 C CA . ILE B 1 230 ? 144.752 148.852 158.609 1.00 18.36 229 ILE B CA 1
ATOM 6068 C C . ILE B 1 230 ? 146.078 148.688 157.881 1.00 18.36 229 ILE B C 1
ATOM 6069 O O . ILE B 1 230 ? 147.153 148.897 158.450 1.00 18.36 229 ILE B O 1
ATOM 6074 N N . GLU B 1 231 ? 145.997 148.292 156.615 1.00 20.70 230 GLU B N 1
ATOM 6075 C CA . GLU B 1 231 ? 147.165 148.094 155.767 1.00 20.70 230 GLU B CA 1
ATOM 6076 C C . GLU B 1 231 ? 147.142 149.110 154.633 1.00 20.70 230 GLU B C 1
ATOM 6077 O O . GLU B 1 231 ? 146.174 149.174 153.872 1.00 20.70 230 GLU B O 1
ATOM 6083 N N . LYS B 1 232 ? 148.212 149.889 154.522 1.00 18.35 231 LYS B N 1
ATOM 6084 C CA . LYS B 1 232 ? 148.339 150.898 153.478 1.00 18.35 231 LYS B CA 1
ATOM 6085 C C . LYS B 1 232 ? 149.384 150.453 152.467 1.00 18.35 231 LYS B C 1
ATOM 6086 O O . LYS B 1 232 ? 150.567 150.330 152.822 1.00 18.35 231 LYS B O 1
ATOM 6092 N N . PRO B 1 233 ? 149.013 150.197 151.218 1.00 17.02 232 PRO B N 1
ATOM 6093 C CA . PRO B 1 233 ? 150.019 149.832 150.218 1.00 17.02 232 PRO B CA 1
ATOM 6094 C C . PRO B 1 233 ? 150.948 150.995 149.915 1.00 17.02 232 PRO B C 1
ATOM 6095 O O . PRO B 1 233 ? 150.554 152.164 149.937 1.00 17.02 232 PRO B O 1
ATOM 6099 N N . ARG B 1 234 ? 152.201 150.658 149.639 1.00 16.69 233 ARG B N 1
ATOM 6100 C CA . ARG B 1 234 ? 153.231 151.636 149.326 1.00 16.69 233 ARG B CA 1
ATOM 6101 C C . ARG B 1 234 ? 154.039 151.115 148.150 1.00 16.69 233 ARG B C 1
ATOM 6102 O O . ARG B 1 234 ? 154.490 149.967 148.164 1.00 16.69 233 ARG B O 1
ATOM 6110 N N . ARG B 1 235 ? 154.208 151.947 147.130 1.00 15.22 234 ARG B N 1
ATOM 6111 C CA . ARG B 1 235 ? 154.828 151.522 145.886 1.00 15.22 234 ARG B CA 1
ATOM 6112 C C . ARG B 1 235 ? 156.166 152.218 145.675 1.00 15.22 234 ARG B C 1
ATOM 6113 O O . ARG B 1 235 ? 156.360 153.369 146.075 1.00 15.22 234 ARG B O 1
ATOM 6121 N N . VAL B 1 236 ? 157.089 151.496 145.046 1.00 12.75 235 VAL B N 1
ATOM 6122 C CA . VAL B 1 236 ? 158.405 152.006 144.676 1.00 12.75 235 VAL B CA 1
ATOM 6123 C C . VAL B 1 236 ? 158.711 151.517 143.268 1.00 12.75 235 VAL B C 1
ATOM 6124 O O . VAL B 1 236 ? 158.561 150.327 142.972 1.00 12.75 235 VAL B O 1
ATOM 6128 N N . ILE B 1 237 ? 159.130 152.429 142.398 1.00 15.81 236 ILE B N 1
ATOM 6129 C CA . ILE B 1 237 ? 159.412 152.120 141.004 1.00 15.81 236 ILE B CA 1
ATOM 6130 C C . ILE B 1 237 ? 160.907 152.263 140.768 1.00 15.81 236 ILE B C 1
ATOM 6131 O O . ILE B 1 237 ? 161.489 153.317 141.048 1.00 15.81 236 ILE B O 1
ATOM 6136 N N . GLY B 1 238 ? 161.524 151.208 140.253 1.00 15.93 237 GLY B N 1
ATOM 6137 C CA . GLY B 1 238 ? 162.945 151.228 139.986 1.00 15.93 237 GLY B CA 1
ATOM 6138 C C . GLY B 1 238 ? 163.300 152.041 138.757 1.00 15.93 237 GLY B C 1
ATOM 6139 O O . GLY B 1 238 ? 162.451 152.446 137.963 1.00 15.93 237 GLY B O 1
ATOM 6140 N N . GLN B 1 239 ? 164.598 152.278 138.599 1.00 20.90 238 GLN B N 1
ATOM 6141 C CA . GLN B 1 239 ? 165.087 153.041 137.461 1.00 20.90 238 GLN B CA 1
ATOM 6142 C C . GLN B 1 239 ? 164.902 152.259 136.165 1.00 20.90 238 GLN B C 1
ATOM 6143 O O . GLN B 1 239 ? 164.680 151.046 136.164 1.00 20.90 238 GLN B O 1
ATOM 6149 N N . ILE B 1 240 ? 165.003 152.977 135.044 1.00 18.99 239 ILE B N 1
ATOM 6150 C CA . ILE B 1 240 ? 164.800 152.364 133.736 1.00 18.99 239 ILE B CA 1
ATOM 6151 C C . ILE B 1 240 ? 165.821 151.257 133.515 1.00 18.99 239 ILE B C 1
ATOM 6152 O O . ILE B 1 240 ? 167.033 151.468 133.648 1.00 18.99 239 ILE B O 1
ATOM 6157 N N . ASN B 1 241 ? 165.326 150.069 133.176 1.00 19.60 240 ASN B N 1
ATOM 6158 C CA . ASN B 1 241 ? 166.135 148.895 132.846 1.00 19.60 240 ASN B CA 1
ATOM 6159 C C . ASN B 1 241 ? 167.072 148.483 133.975 1.00 19.60 240 ASN B C 1
ATOM 6160 O O . ASN B 1 241 ? 168.078 147.812 133.734 1.00 19.60 240 ASN B O 1
ATOM 6165 N N . GLN B 1 242 ? 166.765 148.869 135.204 1.00 19.43 241 GLN B N 1
ATOM 6166 C CA . GLN B 1 242 ? 167.611 148.344 136.262 1.00 19.43 241 GLN B CA 1
ATOM 6167 C C . GLN B 1 242 ? 166.956 147.132 136.905 1.00 19.43 241 GLN B C 1
ATOM 6168 O O . GLN B 1 242 ? 165.733 147.100 137.067 1.00 19.43 241 GLN B O 1
ATOM 6174 N N . PRO B 1 243 ? 167.729 146.125 137.270 1.00 16.75 242 PRO B N 1
ATOM 6175 C CA . PRO B 1 243 ? 167.130 144.915 137.843 1.00 16.75 242 PRO B CA 1
ATOM 6176 C C . PRO B 1 243 ? 166.939 144.975 139.352 1.00 16.75 242 PRO B C 1
ATOM 6177 O O . PRO B 1 243 ? 166.806 143.929 139.991 1.00 16.75 242 PRO B O 1
ATOM 6181 N N . THR B 1 244 ? 166.907 146.170 139.936 1.00 18.20 243 THR B N 1
ATOM 6182 C CA . THR B 1 244 ? 166.828 146.310 141.384 1.00 18.20 243 THR B CA 1
ATOM 6183 C C . THR B 1 244 ? 165.807 147.373 141.759 1.00 18.20 243 THR B C 1
ATOM 6184 O O . THR B 1 244 ? 165.445 148.232 140.953 1.00 18.20 243 THR B O 1
ATOM 6188 N N . ALA B 1 245 ? 165.346 147.291 143.006 1.00 16.33 244 ALA B N 1
ATOM 6189 C CA . ALA B 1 245 ? 164.460 148.265 143.630 1.00 16.33 244 ALA B CA 1
ATOM 6190 C C . ALA B 1 245 ? 164.396 147.960 145.120 1.00 16.33 244 ALA B C 1
ATOM 6191 O O . ALA B 1 245 ? 164.272 146.798 145.508 1.00 16.33 244 ALA B O 1
ATOM 6193 N N . THR B 1 246 ? 164.470 148.999 145.947 1.00 19.09 245 THR B N 1
ATOM 6194 C CA . THR B 1 246 ? 164.529 148.842 147.394 1.00 19.09 245 THR B CA 1
ATOM 6195 C C . THR B 1 246 ? 163.392 149.600 148.067 1.00 19.09 245 THR B C 1
ATOM 6196 O O . THR B 1 246 ? 163.053 150.718 147.671 1.00 19.09 245 THR B O 1
ATOM 6200 N N . VAL B 1 247 ? 162.803 148.979 149.082 1.00 19.15 246 VAL B N 1
ATOM 6201 C CA . VAL B 1 247 ? 161.780 149.603 149.911 1.00 19.15 246 VAL B CA 1
ATOM 6202 C C . VAL B 1 247 ? 162.382 149.821 151.289 1.00 19.15 246 VAL B C 1
ATOM 6203 O O . VAL B 1 247 ? 162.691 148.859 152.001 1.00 19.15 246 VAL B O 1
ATOM 6207 N N . THR B 1 248 ? 162.549 151.080 151.672 1.00 22.88 247 THR B N 1
ATOM 6208 C CA . THR B 1 248 ? 163.117 151.413 152.969 1.00 22.88 247 THR B CA 1
ATOM 6209 C C . THR B 1 248 ? 162.019 151.563 154.021 1.00 22.88 247 THR B C 1
ATOM 6210 O O . THR B 1 248 ? 160.827 151.608 153.714 1.00 22.88 247 THR B O 1
ATOM 6214 N N . GLU B 1 249 ? 162.447 151.633 155.280 1.00 26.19 248 GLU B N 1
ATOM 6215 C CA . GLU B 1 249 ? 161.567 151.842 156.429 1.00 26.19 248 GLU B CA 1
ATOM 6216 C C . GLU B 1 249 ? 160.438 150.811 156.457 1.00 26.19 248 GLU B C 1
ATOM 6217 O O . GLU B 1 249 ? 159.251 151.139 156.492 1.00 26.19 248 GLU B O 1
ATOM 6223 N N . VAL B 1 250 ? 160.833 149.545 156.440 1.00 23.60 249 VAL B N 1
ATOM 6224 C CA . VAL B 1 250 ? 159.903 148.428 156.531 1.00 23.60 249 VAL B CA 1
ATOM 6225 C C . VAL B 1 250 ? 159.992 147.882 157.949 1.00 23.60 249 VAL B C 1
ATOM 6226 O O . VAL B 1 250 ? 160.980 147.239 158.316 1.00 23.60 249 VAL B O 1
ATOM 6230 N N . HIS B 1 251 ? 158.967 148.148 158.757 1.00 24.90 250 HIS B N 1
ATOM 6231 C CA . HIS B 1 251 ? 158.951 147.705 160.141 1.00 24.90 250 HIS B CA 1
ATOM 6232 C C . HIS B 1 251 ? 157.875 146.677 160.445 1.00 24.90 250 HIS B C 1
ATOM 6233 O O . HIS B 1 251 ? 158.012 145.941 161.425 1.00 24.90 250 HIS B O 1
ATOM 6240 N N . ALA B 1 252 ? 156.823 146.606 159.635 1.00 17.96 251 ALA B N 1
ATOM 6241 C CA . ALA B 1 252 ? 155.757 145.633 159.822 1.00 17.96 251 ALA B CA 1
ATOM 6242 C C . ALA B 1 252 ? 154.950 145.499 158.540 1.00 17.96 251 ALA B C 1
ATOM 6243 O O . ALA B 1 252 ? 153.941 146.185 158.362 1.00 17.96 251 ALA B O 1
ATOM 6245 N N . ALA B 1 253 ? 155.381 144.616 157.647 1.00 13.97 252 ALA B N 1
ATOM 6246 C CA . ALA B 1 253 ? 154.741 144.433 156.355 1.00 13.97 252 ALA B CA 1
ATOM 6247 C C . ALA B 1 253 ? 153.962 143.127 156.320 1.00 13.97 252 ALA B C 1
ATOM 6248 O O . ALA B 1 253 ? 154.453 142.089 156.768 1.00 13.97 252 ALA B O 1
ATOM 6250 N N . THR B 1 254 ? 152.754 143.183 155.760 1.00 14.10 253 THR B N 1
ATOM 6251 C CA . THR B 1 254 ? 151.914 142.001 155.615 1.00 14.10 253 THR B CA 1
ATOM 6252 C C . THR B 1 254 ? 152.178 141.237 154.329 1.00 14.10 253 THR B C 1
ATOM 6253 O O . THR B 1 254 ? 151.914 140.032 154.276 1.00 14.10 253 THR B O 1
ATOM 6257 N N . SER B 1 255 ? 152.684 141.899 153.292 1.00 13.50 254 SER B N 1
ATOM 6258 C CA . SER B 1 255 ? 152.915 141.250 152.009 1.00 13.50 254 SER B CA 1
ATOM 6259 C C . SER B 1 255 ? 153.850 142.111 151.174 1.00 13.50 254 SER B C 1
ATOM 6260 O O . SER B 1 255 ? 154.073 143.287 151.464 1.00 13.50 254 SER B O 1
ATOM 6263 N N . LEU B 1 256 ? 154.384 141.503 150.117 1.00 12.80 255 LEU B N 1
ATOM 6264 C CA . LEU B 1 256 ? 155.306 142.161 149.199 1.00 12.80 255 LEU B CA 1
ATOM 6265 C C . LEU B 1 256 ? 155.019 141.668 147.790 1.00 12.80 255 LEU B C 1
ATOM 6266 O O . LEU B 1 256 ? 155.023 140.460 147.544 1.00 12.80 255 LEU B O 1
ATOM 6271 N N . SER B 1 257 ? 154.775 142.595 146.869 1.00 12.08 256 SER B N 1
ATOM 6272 C CA . SER B 1 257 ? 154.460 142.275 145.485 1.00 12.08 256 SER B CA 1
ATOM 6273 C C . SER B 1 257 ? 155.545 142.817 144.562 1.00 12.08 256 SER B C 1
ATOM 6274 O O . SER B 1 257 ? 156.146 143.858 144.832 1.00 12.08 256 SER B O 1
ATOM 6277 N N . VAL B 1 258 ? 155.798 142.092 143.473 1.00 10.34 257 VAL B N 1
ATOM 6278 C CA . VAL B 1 258 ? 156.828 142.437 142.496 1.00 10.34 257 VAL B CA 1
ATOM 6279 C C . VAL B 1 258 ? 156.271 142.189 141.100 1.00 10.34 257 VAL B C 1
ATOM 6280 O O . VAL B 1 258 ? 155.677 141.138 140.847 1.00 10.34 257 VAL B O 1
ATOM 6284 N N . TYR B 1 259 ? 156.455 143.151 140.199 1.00 10.47 258 TYR B N 1
ATOM 6285 C CA . TYR B 1 259 ? 156.125 142.975 138.788 1.00 10.47 258 TYR B CA 1
ATOM 6286 C C . TYR B 1 259 ? 156.895 144.013 137.977 1.00 10.47 258 TYR B C 1
ATOM 6287 O O . TYR B 1 259 ? 157.628 144.839 138.525 1.00 10.47 258 TYR B O 1
ATOM 6296 N N . THR B 1 260 ? 156.735 143.950 136.658 1.00 11.22 259 THR B N 1
ATOM 6297 C CA . THR B 1 260 ? 157.462 144.802 135.731 1.00 11.22 259 THR B CA 1
ATOM 6298 C C . THR B 1 260 ? 156.484 145.529 134.823 1.00 11.22 259 THR B C 1
ATOM 6299 O O . THR B 1 260 ? 155.479 144.959 134.396 1.00 11.22 259 THR B O 1
ATOM 6303 N N . LYS B 1 261 ? 156.782 146.796 134.545 1.00 11.91 260 LYS B N 1
ATOM 6304 C CA . LYS B 1 261 ? 156.025 147.617 133.618 1.00 11.91 260 LYS B CA 1
ATOM 6305 C C . LYS B 1 261 ? 156.892 148.010 132.430 1.00 11.91 260 LYS B C 1
ATOM 6306 O O . LYS B 1 261 ? 158.070 148.335 132.607 1.00 11.91 260 LYS B O 1
ATOM 6312 N N . PRO B 1 262 ? 156.340 148.008 131.219 1.00 13.40 261 PRO B N 1
ATOM 6313 C CA . PRO B 1 262 ? 157.084 148.539 130.075 1.00 13.40 261 PRO B CA 1
ATOM 6314 C C . PRO B 1 262 ? 157.092 150.058 130.096 1.00 13.40 261 PRO B C 1
ATOM 6315 O O . PRO B 1 262 ? 156.150 150.703 130.559 1.00 13.40 261 PRO B O 1
ATOM 6319 N N . TYR B 1 263 ? 158.175 150.631 129.584 1.00 17.29 262 TYR B N 1
ATOM 6320 C CA . TYR B 1 263 ? 158.317 152.075 129.481 1.00 17.29 262 TYR B CA 1
ATOM 6321 C C . TYR B 1 263 ? 158.421 152.439 128.007 1.00 17.29 262 TYR B C 1
ATOM 6322 O O . TYR B 1 263 ? 159.382 152.055 127.336 1.00 17.29 262 TYR B O 1
ATOM 6331 N N . TYR B 1 264 ? 157.434 153.180 127.513 1.00 15.74 263 TYR B N 1
ATOM 6332 C CA . TYR B 1 264 ? 157.321 153.517 126.103 1.00 15.74 263 TYR B CA 1
ATOM 6333 C C . TYR B 1 264 ? 157.746 154.950 125.797 1.00 15.74 263 TYR B C 1
ATOM 6334 O O . TYR B 1 264 ? 157.502 155.432 124.689 1.00 15.74 263 TYR B O 1
ATOM 6343 N N . GLY B 1 265 ? 158.388 155.633 126.746 1.00 21.62 264 GLY B N 1
ATOM 6344 C CA . GLY B 1 265 ? 158.756 157.027 126.553 1.00 21.62 264 GLY B CA 1
ATOM 6345 C C . GLY B 1 265 ? 159.744 157.264 125.431 1.00 21.62 264 GLY B C 1
ATOM 6346 O O . GLY B 1 265 ? 159.825 158.382 124.917 1.00 21.62 264 GLY B O 1
ATOM 6347 N N . ASN B 1 266 ? 160.501 156.242 125.044 1.00 23.17 265 ASN B N 1
ATOM 6348 C CA . ASN B 1 266 ? 161.408 156.333 123.909 1.00 23.17 265 ASN B CA 1
ATOM 6349 C C . ASN B 1 266 ? 160.723 156.053 122.576 1.00 23.17 265 ASN B C 1
ATOM 6350 O O . ASN B 1 266 ? 161.414 155.867 121.571 1.00 23.17 265 ASN B O 1
ATOM 6355 N N . THR B 1 267 ? 159.393 156.013 122.541 1.00 19.52 266 THR B N 1
ATOM 6356 C CA . THR B 1 267 ? 158.633 155.722 121.333 1.00 19.52 266 THR B CA 1
ATOM 6357 C C . THR B 1 267 ? 157.586 156.809 121.131 1.00 19.52 266 THR B C 1
ATOM 6358 O O . THR B 1 267 ? 157.510 157.779 121.890 1.00 19.52 266 THR B O 1
ATOM 6362 N N . ASP B 1 268 ? 156.773 156.642 120.091 1.00 18.49 267 ASP B N 1
ATOM 6363 C CA . ASP B 1 268 ? 155.634 157.515 119.840 1.00 18.49 267 ASP B CA 1
ATOM 6364 C C . ASP B 1 268 ? 154.333 156.959 120.399 1.00 18.49 267 ASP B C 1
ATOM 6365 O O . ASP B 1 268 ? 153.276 157.559 120.182 1.00 18.49 267 ASP B O 1
ATOM 6370 N N . ASN B 1 269 ? 154.386 155.826 121.100 1.00 15.36 268 ASN B N 1
ATOM 6371 C CA . ASN B 1 269 ? 153.221 155.151 121.669 1.00 15.36 268 ASN B CA 1
ATOM 6372 C C . ASN B 1 269 ? 152.228 154.695 120.604 1.00 15.36 268 ASN B C 1
ATOM 6373 O O . ASN B 1 269 ? 151.038 154.546 120.886 1.00 15.36 268 ASN B O 1
ATOM 6378 N N . LYS B 1 270 ? 152.700 154.457 119.385 1.00 14.69 269 LYS B N 1
ATOM 6379 C CA . LYS B 1 270 ? 151.865 153.989 118.289 1.00 14.69 269 LYS B CA 1
ATOM 6380 C C . LYS B 1 270 ? 152.016 152.485 118.109 1.00 14.69 269 LYS B C 1
ATOM 6381 O O . LYS B 1 270 ? 153.127 151.953 118.136 1.00 14.69 269 LYS B O 1
ATOM 6387 N N . PHE B 1 271 ? 150.891 151.810 117.907 1.00 11.33 270 PHE B N 1
ATOM 6388 C CA . PHE B 1 271 ? 150.863 150.376 117.674 1.00 11.33 270 PHE B CA 1
ATOM 6389 C C . PHE B 1 271 ? 150.050 150.090 116.422 1.00 11.33 270 PHE B C 1
ATOM 6390 O O . PHE B 1 271 ? 149.192 150.881 116.030 1.00 11.33 270 PHE B O 1
ATOM 6398 N N . ILE B 1 272 ? 150.338 148.954 115.788 1.00 11.55 271 ILE B N 1
ATOM 6399 C CA . ILE B 1 272 ? 149.695 148.637 114.517 1.00 11.55 271 ILE B CA 1
ATOM 6400 C C . ILE B 1 272 ? 148.213 148.340 114.715 1.00 11.55 271 ILE B C 1
ATOM 6401 O O . ILE B 1 272 ? 147.368 148.804 113.944 1.00 11.55 271 ILE B O 1
ATOM 6406 N N . SER B 1 273 ? 147.867 147.581 115.750 1.00 10.50 272 SER B N 1
ATOM 6407 C CA . SER B 1 273 ? 146.498 147.121 115.915 1.00 10.50 272 SER B CA 1
ATOM 6408 C C . SER B 1 273 ? 146.110 147.121 117.385 1.00 10.50 272 SER B C 1
ATOM 6409 O O . SER B 1 273 ? 146.960 147.176 118.276 1.00 10.50 272 SER B O 1
ATOM 6412 N N . TYR B 1 274 ? 144.808 147.045 117.623 1.00 9.67 273 TYR B N 1
ATOM 6413 C CA . TYR B 1 274 ? 144.236 146.891 118.951 1.00 9.67 273 TYR B CA 1
ATOM 6414 C C . TYR B 1 274 ? 142.852 146.273 118.815 1.00 9.67 273 TYR B C 1
ATOM 6415 O O . TYR B 1 274 ? 142.055 146.714 117.981 1.00 9.67 273 TYR B O 1
ATOM 6424 N N . PRO B 1 275 ? 142.527 145.254 119.613 1.00 11.02 274 PRO B N 1
ATOM 6425 C CA . PRO B 1 275 ? 141.278 144.512 119.407 1.00 11.02 274 PRO B CA 1
ATOM 6426 C C . PRO B 1 275 ? 140.039 145.167 120.002 1.00 11.02 274 PRO B C 1
ATOM 6427 O O . PRO B 1 275 ? 138.939 144.639 119.811 1.00 11.02 274 PRO B O 1
ATOM 6431 N N . GLY B 1 276 ? 140.175 146.285 120.705 1.00 11.55 275 GLY B N 1
ATOM 6432 C CA . GLY B 1 276 ? 138.997 146.970 121.216 1.00 11.55 275 GLY B CA 1
ATOM 6433 C C . GLY B 1 276 ? 138.353 146.209 122.360 1.00 11.55 275 GLY B C 1
ATOM 6434 O O . GLY B 1 276 ? 139.002 145.871 123.355 1.00 11.55 275 GLY B O 1
ATOM 6435 N N . TYR B 1 277 ? 137.056 145.933 122.219 1.00 13.81 276 TYR B N 1
ATOM 6436 C CA . TYR B 1 277 ? 136.305 145.298 123.298 1.00 13.81 276 TYR B CA 1
ATOM 6437 C C . TYR B 1 277 ? 136.775 143.869 123.545 1.00 13.81 276 TYR B C 1
ATOM 6438 O O . TYR B 1 277 ? 136.826 143.418 124.694 1.00 13.81 276 TYR B O 1
ATOM 6447 N N . SER B 1 278 ? 137.117 143.144 122.488 1.00 14.77 277 SER B N 1
ATOM 6448 C CA . SER B 1 278 ? 137.623 141.788 122.647 1.00 14.77 277 SER B CA 1
ATOM 6449 C C . SER B 1 278 ? 139.025 141.828 123.243 1.00 14.77 277 SER B C 1
ATOM 6450 O O . SER B 1 278 ? 139.910 142.509 122.722 1.00 14.77 277 SER B O 1
ATOM 6453 N N . GLN B 1 279 ? 139.225 141.109 124.347 1.00 13.43 278 GLN B N 1
ATOM 6454 C CA . GLN B 1 279 ? 140.472 141.207 125.095 1.00 13.43 278 GLN B CA 1
ATOM 6455 C C . GLN B 1 279 ? 141.176 139.871 125.295 1.00 13.43 278 GLN B C 1
ATOM 6456 O O . GLN B 1 279 ? 142.093 139.791 126.118 1.00 13.43 278 GLN B O 1
ATOM 6462 N N . ASP B 1 280 ? 140.791 138.828 124.570 1.00 18.34 279 ASP B N 1
ATOM 6463 C CA . ASP B 1 280 ? 141.545 137.589 124.647 1.00 18.34 279 ASP B CA 1
ATOM 6464 C C . ASP B 1 280 ? 142.823 137.689 123.816 1.00 18.34 279 ASP B C 1
ATOM 6465 O O . ASP B 1 280 ? 142.934 138.495 122.885 1.00 18.34 279 ASP B O 1
ATOM 6470 N N . GLU B 1 281 ? 143.807 136.869 124.194 1.00 18.79 280 GLU B N 1
ATOM 6471 C CA . GLU B 1 281 ? 145.050 136.781 123.432 1.00 18.79 280 GLU B CA 1
ATOM 6472 C C . GLU B 1 281 ? 144.775 136.469 121.967 1.00 18.79 280 GLU B C 1
ATOM 6473 O O . GLU B 1 281 ? 145.378 137.070 121.065 1.00 18.79 280 GLU B O 1
ATOM 6479 N N . LYS B 1 282 ? 143.858 135.533 121.715 1.00 17.32 281 LYS B N 1
ATOM 6480 C CA . LYS B 1 282 ? 143.476 135.215 120.347 1.00 17.32 281 LYS B CA 1
ATOM 6481 C C . LYS B 1 282 ? 142.879 136.426 119.643 1.00 17.32 281 LYS B C 1
ATOM 6482 O O . LYS B 1 282 ? 143.096 136.617 118.445 1.00 17.32 281 LYS B O 1
ATOM 6488 N N . ASP B 1 283 ? 142.128 137.260 120.372 1.00 16.38 282 ASP B N 1
ATOM 6489 C CA . ASP B 1 283 ? 141.553 138.465 119.776 1.00 16.38 282 ASP B CA 1
ATOM 6490 C C . ASP B 1 283 ? 142.634 139.466 119.384 1.00 16.38 282 ASP B C 1
ATOM 6491 O O . ASP B 1 283 ? 142.583 140.050 118.292 1.00 16.38 282 ASP B O 1
ATOM 6496 N N . TYR B 1 284 ? 143.613 139.683 120.266 1.00 12.53 283 TYR B N 1
ATOM 6497 C CA . TYR B 1 284 ? 144.759 140.523 119.925 1.00 12.53 283 TYR B CA 1
ATOM 6498 C C . TYR B 1 284 ? 145.439 140.029 118.653 1.00 12.53 283 TYR B C 1
ATOM 6499 O O . TYR B 1 284 ? 145.709 140.806 117.724 1.00 12.53 283 TYR B O 1
ATOM 6508 N N . ILE B 1 285 ? 145.703 138.722 118.591 1.00 13.38 284 ILE B N 1
ATOM 6509 C CA . ILE B 1 285 ? 146.421 138.162 117.451 1.00 13.38 284 ILE B CA 1
ATOM 6510 C C . ILE B 1 285 ? 145.583 138.260 116.179 1.00 13.38 284 ILE B C 1
ATOM 6511 O O . ILE B 1 285 ? 146.109 138.541 115.097 1.00 13.38 284 ILE B O 1
ATOM 6516 N N . ASP B 1 286 ? 144.268 138.059 116.289 1.00 15.85 285 ASP B N 1
ATOM 6517 C CA . ASP B 1 286 ? 143.407 138.141 115.115 1.00 15.85 285 ASP B CA 1
ATOM 6518 C C . ASP B 1 286 ? 143.337 139.561 114.573 1.00 15.85 285 ASP B C 1
ATOM 6519 O O . ASP B 1 286 ? 143.357 139.763 113.356 1.00 15.85 285 ASP B O 1
ATOM 6524 N N . ALA B 1 287 ? 143.273 140.560 115.457 1.00 12.74 286 ALA B N 1
ATOM 6525 C CA . ALA B 1 287 ? 143.280 141.943 114.988 1.00 12.74 286 ALA B CA 1
ATOM 6526 C C . ALA B 1 287 ? 144.594 142.277 114.289 1.00 12.74 286 ALA B C 1
ATOM 6527 O O . ALA B 1 287 ? 144.601 142.904 113.218 1.00 12.74 286 ALA B O 1
ATOM 6529 N N . TYR B 1 288 ? 145.716 141.847 114.873 1.00 12.70 287 TYR B N 1
ATOM 6530 C CA . TYR B 1 288 ? 147.014 142.084 114.247 1.00 12.70 287 TYR B CA 1
ATOM 6531 C C . TYR B 1 288 ? 147.094 141.434 112.866 1.00 12.70 287 TYR B C 1
ATOM 6532 O O . TYR B 1 288 ? 147.515 142.069 111.890 1.00 12.70 287 TYR B O 1
ATOM 6541 N N . VAL B 1 289 ? 146.692 140.165 112.767 1.00 13.67 288 VAL B N 1
ATOM 6542 C CA . VAL B 1 289 ? 146.748 139.454 111.491 1.00 13.67 288 VAL B CA 1
ATOM 6543 C C . VAL B 1 289 ? 145.831 140.112 110.466 1.00 13.67 288 VAL B C 1
ATOM 6544 O O . VAL B 1 289 ? 146.162 140.196 109.277 1.00 13.67 288 VAL B O 1
ATOM 6548 N N . SER B 1 290 ? 144.662 140.581 110.907 1.00 15.31 289 SER B N 1
ATOM 6549 C CA . SER B 1 290 ? 143.745 141.251 109.995 1.00 15.31 289 SER B CA 1
ATOM 6550 C C . SER B 1 290 ? 144.361 142.528 109.442 1.00 15.31 289 SER B C 1
ATOM 6551 O O . SER B 1 290 ? 144.158 142.867 108.271 1.00 15.31 289 SER B O 1
ATOM 6554 N N . ARG B 1 291 ? 145.120 143.250 110.265 1.00 14.82 290 ARG B N 1
ATOM 6555 C CA . ARG B 1 291 ? 145.801 144.429 109.740 1.00 14.82 290 ARG B CA 1
ATOM 6556 C C . ARG B 1 291 ? 146.946 144.057 108.797 1.00 14.82 290 ARG B C 1
ATOM 6557 O O . ARG B 1 291 ? 147.200 144.777 107.827 1.00 14.82 290 ARG B O 1
ATOM 6565 N N . LEU B 1 292 ? 147.633 142.940 109.049 1.00 14.89 291 LEU B N 1
ATOM 6566 C CA . LEU B 1 292 ? 148.777 142.583 108.206 1.00 14.89 291 LEU B CA 1
ATOM 6567 C C . LEU B 1 292 ? 148.343 142.047 106.842 1.00 14.89 291 LEU B C 1
ATOM 6568 O O . LEU B 1 292 ? 149.011 142.298 105.830 1.00 14.89 291 LEU B O 1
ATOM 6573 N N . LEU B 1 293 ? 147.239 141.298 106.793 1.00 19.11 292 LEU B N 1
ATOM 6574 C CA . LEU B 1 293 ? 146.871 140.601 105.563 1.00 19.11 292 LEU B CA 1
ATOM 6575 C C . LEU B 1 293 ? 146.565 141.560 104.421 1.00 19.11 292 LEU B C 1
ATOM 6576 O O . LEU B 1 293 ? 146.772 141.213 103.253 1.00 19.11 292 LEU B O 1
ATOM 6581 N N . ASP B 1 294 ? 146.072 142.760 104.730 1.00 23.84 293 ASP B N 1
ATOM 6582 C CA . ASP B 1 294 ? 145.725 143.707 103.676 1.00 23.84 293 ASP B CA 1
ATOM 6583 C C . ASP B 1 294 ? 146.946 144.119 102.863 1.00 23.84 293 ASP B C 1
ATOM 6584 O O . ASP B 1 294 ? 146.817 144.475 101.688 1.00 23.84 293 ASP B O 1
ATOM 6589 N N . ASP B 1 295 ? 148.134 144.073 103.463 1.00 23.16 294 ASP B N 1
ATOM 6590 C CA . ASP B 1 295 ? 149.372 144.341 102.747 1.00 23.16 294 ASP B CA 1
ATOM 6591 C C . ASP B 1 295 ? 150.149 143.084 102.390 1.00 23.16 294 ASP B C 1
ATOM 6592 O O . ASP B 1 295 ? 151.028 143.148 101.527 1.00 23.16 294 ASP B O 1
ATOM 6597 N N . LEU B 1 296 ? 149.849 141.954 103.029 1.00 18.61 295 LEU B N 1
ATOM 6598 C CA . LEU B 1 296 ? 150.634 140.745 102.810 1.00 18.61 295 LEU B CA 1
ATOM 6599 C C . LEU B 1 296 ? 150.372 140.148 101.430 1.00 18.61 295 LEU B C 1
ATOM 6600 O O . LEU B 1 296 ? 151.310 139.855 100.682 1.00 18.61 295 LEU B O 1
ATOM 6605 N N . VAL B 1 297 ? 149.106 139.946 101.082 1.00 20.23 296 VAL B N 1
ATOM 6606 C CA . VAL B 1 297 ? 148.717 139.316 99.825 1.00 20.23 296 VAL B CA 1
ATOM 6607 C C . VAL B 1 297 ? 147.954 140.342 99.000 1.00 20.23 296 VAL B C 1
ATOM 6608 O O . VAL B 1 297 ? 146.947 140.891 99.459 1.00 20.23 296 VAL B O 1
ATOM 6612 N N . ILE B 1 298 ? 148.427 140.592 97.783 1.00 22.55 297 ILE B N 1
ATOM 6613 C CA . ILE B 1 298 ? 147.901 141.650 96.931 1.00 22.55 297 ILE B CA 1
ATOM 6614 C C . ILE B 1 298 ? 147.471 141.047 95.602 1.00 22.55 297 ILE B C 1
ATOM 6615 O O . ILE B 1 298 ? 148.216 140.270 94.996 1.00 22.55 297 ILE B O 1
ATOM 6620 N N . VAL B 1 299 ? 146.272 141.406 95.154 1.00 24.67 298 VAL B N 1
ATOM 6621 C CA . VAL B 1 299 ? 145.774 141.062 93.827 1.00 24.67 298 VAL B CA 1
ATOM 6622 C C . VAL B 1 299 ? 145.857 142.321 92.978 1.00 24.67 298 VAL B C 1
ATOM 6623 O O . VAL B 1 299 ? 145.254 143.346 93.317 1.00 24.67 298 VAL B O 1
ATOM 6627 N N . SER B 1 300 ? 146.597 142.250 91.876 1.00 30.14 299 SER B N 1
ATOM 6628 C CA . SER B 1 300 ? 146.964 143.456 91.154 1.00 30.14 299 SER B CA 1
ATOM 6629 C C . SER B 1 300 ? 147.117 143.165 89.670 1.00 30.14 299 SER B C 1
ATOM 6630 O O . SER B 1 300 ? 147.482 142.058 89.269 1.00 30.14 299 SER B O 1
ATOM 6633 N N . ASP B 1 301 ? 146.832 144.184 88.859 1.00 40.54 300 ASP B N 1
ATOM 6634 C CA . ASP B 1 301 ? 147.110 144.166 87.423 1.00 40.54 300 ASP B CA 1
ATOM 6635 C C . ASP B 1 301 ? 148.513 144.728 87.234 1.00 40.54 300 ASP B C 1
ATOM 6636 O O . ASP B 1 301 ? 148.701 145.922 87.001 1.00 40.54 300 ASP B O 1
ATOM 6641 N N . GLY B 1 302 ? 149.511 143.857 87.335 1.00 34.51 301 GLY B N 1
ATOM 6642 C CA . GLY B 1 302 ? 150.889 144.280 87.291 1.00 34.51 301 GLY B CA 1
ATOM 6643 C C . GLY B 1 302 ? 151.492 144.346 88.678 1.00 34.51 301 GLY B C 1
ATOM 6644 O O . GLY B 1 302 ? 150.802 144.168 89.684 1.00 34.51 301 GLY B O 1
ATOM 6645 N N . PRO B 1 303 ? 152.797 144.593 88.757 1.00 33.98 302 PRO B N 1
ATOM 6646 C CA . PRO B 1 303 ? 153.463 144.691 90.063 1.00 33.98 302 PRO B CA 1
ATOM 6647 C C . PRO B 1 303 ? 152.827 145.772 90.917 1.00 33.98 302 PRO B C 1
ATOM 6648 O O . PRO B 1 303 ? 152.633 146.904 90.453 1.00 33.98 302 PRO B O 1
ATOM 6652 N N . PRO B 1 304 ? 152.479 145.456 92.164 1.00 31.29 303 PRO B N 1
ATOM 6653 C CA . PRO B 1 304 ? 151.740 146.418 92.989 1.00 31.29 303 PRO B CA 1
ATOM 6654 C C . PRO B 1 304 ? 152.544 147.684 93.244 1.00 31.29 303 PRO B C 1
ATOM 6655 O O . PRO B 1 304 ? 153.761 147.646 93.432 1.00 31.29 303 PRO B O 1
ATOM 6659 N N . THR B 1 305 ? 151.844 148.810 93.244 1.00 34.17 304 THR B N 1
ATOM 6660 C CA . THR B 1 305 ? 152.443 150.117 93.444 1.00 34.17 304 THR B CA 1
ATOM 6661 C C . THR B 1 305 ? 151.991 150.698 94.776 1.00 34.17 304 THR B C 1
ATOM 6662 O O . THR B 1 305 ? 150.973 150.295 95.343 1.00 34.17 304 THR B O 1
ATOM 6666 N N . GLY B 1 306 ? 152.766 151.655 95.272 1.00 29.75 305 GLY B N 1
ATOM 6667 C CA . GLY B 1 306 ? 152.456 152.285 96.535 1.00 29.75 305 GLY B CA 1
ATOM 6668 C C . GLY B 1 306 ? 153.185 151.704 97.719 1.00 29.75 305 GLY B C 1
ATOM 6669 O O . GLY B 1 306 ? 152.650 151.721 98.833 1.00 29.75 305 GLY B O 1
ATOM 6670 N N . TYR B 1 307 ? 154.388 151.190 97.518 1.00 26.51 306 TYR B N 1
ATOM 6671 C CA . TYR B 1 307 ? 155.188 150.578 98.565 1.00 26.51 306 TYR B CA 1
ATOM 6672 C C . TYR B 1 307 ? 156.606 151.117 98.507 1.00 26.51 306 TYR B C 1
ATOM 6673 O O . TYR B 1 307 ? 157.069 151.558 97.450 1.00 26.51 306 TYR B O 1
ATOM 6682 N N . PRO B 1 308 ? 157.322 151.103 99.631 1.00 29.11 307 PRO B N 1
ATOM 6683 C CA . PRO B 1 308 ? 158.703 151.598 99.632 1.00 29.11 307 PRO B CA 1
ATOM 6684 C C . PRO B 1 308 ? 159.591 150.791 98.699 1.00 29.11 307 PRO B C 1
ATOM 6685 O O . PRO B 1 308 ? 159.316 149.634 98.375 1.00 29.11 307 PRO B O 1
ATOM 6689 N N . GLU B 1 309 ? 160.683 151.426 98.271 1.00 37.13 308 GLU B N 1
ATOM 6690 C CA . GLU B 1 309 ? 161.637 150.772 97.385 1.00 37.13 308 GLU B CA 1
ATOM 6691 C C . GLU B 1 309 ? 162.278 149.553 98.033 1.00 37.13 308 GLU B C 1
ATOM 6692 O O . GLU B 1 309 ? 162.725 148.646 97.324 1.00 37.13 308 GLU B O 1
ATOM 6698 N N . SER B 1 310 ? 162.315 149.500 99.364 1.00 31.43 309 SER B N 1
ATOM 6699 C CA . SER B 1 310 ? 162.857 148.347 100.067 1.00 31.43 309 SER B CA 1
ATOM 6700 C C . SER B 1 310 ? 161.924 147.142 100.050 1.00 31.43 309 SER B C 1
ATOM 6701 O O . SER B 1 310 ? 162.331 146.066 100.496 1.00 31.43 309 SER B O 1
ATOM 6704 N N . ALA B 1 311 ? 160.700 147.287 99.549 1.00 25.97 310 ALA B N 1
ATOM 6705 C CA . ALA B 1 311 ? 159.738 146.195 99.598 1.00 25.97 310 ALA B CA 1
ATOM 6706 C C . ALA B 1 311 ? 160.034 145.178 98.504 1.00 25.97 310 ALA B C 1
ATOM 6707 O O . ALA B 1 311 ? 160.257 145.541 97.346 1.00 25.97 310 ALA B O 1
ATOM 6709 N N . GLU B 1 312 ? 160.030 143.905 98.876 1.00 24.85 311 GLU B N 1
ATOM 6710 C CA . GLU B 1 312 ? 160.313 142.800 97.967 1.00 24.85 311 GLU B CA 1
ATOM 6711 C C . GLU B 1 312 ? 159.014 142.027 97.760 1.00 24.85 311 GLU B C 1
ATOM 6712 O O . GLU B 1 312 ? 158.725 141.062 98.468 1.00 24.85 311 GLU B O 1
ATOM 6718 N N . ILE B 1 313 ? 158.231 142.464 96.781 1.00 23.52 312 ILE B N 1
ATOM 6719 C CA . ILE B 1 313 ? 156.929 141.884 96.482 1.00 23.52 312 ILE B CA 1
ATOM 6720 C C . ILE B 1 313 ? 157.089 140.926 95.309 1.00 23.52 312 ILE B C 1
ATOM 6721 O O . ILE B 1 313 ? 157.607 141.306 94.253 1.00 23.52 312 ILE B O 1
ATOM 6726 N N . VAL B 1 314 ? 156.644 139.686 95.493 1.00 24.20 313 VAL B N 1
ATOM 6727 C CA . VAL B 1 314 ? 156.971 138.583 94.598 1.00 24.20 313 VAL B CA 1
ATOM 6728 C C . VAL B 1 314 ? 155.683 137.937 94.108 1.00 24.20 313 VAL B C 1
ATOM 6729 O O . VAL B 1 314 ? 154.746 137.733 94.887 1.00 24.20 313 VAL B O 1
ATOM 6733 N N . GLU B 1 315 ? 155.642 137.609 92.819 1.00 27.88 314 GLU B N 1
ATOM 6734 C CA . GLU B 1 315 ? 154.464 136.967 92.253 1.00 27.88 314 GLU B CA 1
ATOM 6735 C C . GLU B 1 315 ? 154.399 135.505 92.678 1.00 27.88 314 GLU B C 1
ATOM 6736 O O . GLU B 1 315 ? 155.418 134.818 92.763 1.00 27.88 314 GLU B O 1
ATOM 6742 N N . VAL B 1 316 ? 153.191 135.034 92.945 1.00 28.16 315 VAL B N 1
ATOM 6743 C CA . VAL B 1 316 ? 153.003 133.665 93.430 1.00 28.16 315 VAL B CA 1
ATOM 6744 C C . VAL B 1 316 ? 153.004 132.712 92.237 1.00 28.16 315 VAL B C 1
ATOM 6745 O O . VAL B 1 316 ? 152.274 132.952 91.264 1.00 28.16 315 VAL B O 1
ATOM 6749 N N . PRO B 1 317 ? 153.808 131.652 92.266 1.00 35.39 316 PRO B N 1
ATOM 6750 C CA . PRO B 1 317 ? 153.826 130.700 91.151 1.00 35.39 316 PRO B CA 1
ATOM 6751 C C . PRO B 1 317 ? 152.558 129.862 91.116 1.00 35.39 316 PRO B C 1
ATOM 6752 O O . PRO B 1 317 ? 151.705 129.922 92.003 1.00 35.39 316 PRO B O 1
ATOM 6756 N N . GLU B 1 318 ? 152.452 129.058 90.055 1.00 46.80 317 GLU B N 1
ATOM 6757 C CA . GLU B 1 318 ? 151.247 128.265 89.834 1.00 46.80 317 GLU B CA 1
ATOM 6758 C C . GLU B 1 318 ? 151.027 127.235 90.933 1.00 46.80 317 GLU B C 1
ATOM 6759 O O . GLU B 1 318 ? 149.883 126.862 91.209 1.00 46.80 317 GLU B O 1
ATOM 6765 N N . ASP B 1 319 ? 152.096 126.755 91.564 1.00 38.71 318 ASP B N 1
ATOM 6766 C CA . ASP B 1 319 ? 151.947 125.792 92.646 1.00 38.71 318 ASP B CA 1
ATOM 6767 C C . ASP B 1 319 ? 151.528 126.437 93.960 1.00 38.71 318 ASP B C 1
ATOM 6768 O O . ASP B 1 319 ? 151.088 125.723 94.866 1.00 38.71 318 ASP B O 1
ATOM 6773 N N . GLY B 1 320 ? 151.644 127.757 94.083 1.00 32.07 319 GLY B N 1
ATOM 6774 C CA . GLY B 1 320 ? 151.182 128.465 95.254 1.00 32.07 319 GLY B CA 1
ATOM 6775 C C . GLY B 1 320 ? 152.208 128.651 96.346 1.00 32.07 319 GLY B C 1
ATOM 6776 O O . GLY B 1 320 ? 151.890 129.272 97.368 1.00 32.07 319 GLY B O 1
ATOM 6777 N N . ILE B 1 321 ? 153.423 128.146 96.169 1.00 30.53 320 ILE B N 1
ATOM 6778 C CA . ILE B 1 321 ? 154.459 128.209 97.191 1.00 30.53 320 ILE B CA 1
ATOM 6779 C C . ILE B 1 321 ? 155.447 129.301 96.817 1.00 30.53 320 ILE B C 1
ATOM 6780 O O . ILE B 1 321 ? 156.040 129.272 95.733 1.00 30.53 320 ILE B O 1
ATOM 6785 N N . VAL B 1 322 ? 155.617 130.270 97.710 1.00 28.65 321 VAL B N 1
ATOM 6786 C CA . VAL B 1 322 ? 156.674 131.266 97.616 1.00 28.65 321 VAL B CA 1
ATOM 6787 C C . VAL B 1 322 ? 157.657 130.991 98.742 1.00 28.65 321 VAL B C 1
ATOM 6788 O O . VAL B 1 322 ? 157.274 130.972 99.918 1.00 28.65 321 VAL B O 1
ATOM 6792 N N . SER B 1 323 ? 158.919 130.773 98.391 1.00 32.97 322 SER B N 1
ATOM 6793 C CA . SER B 1 323 ? 159.953 130.484 99.373 1.00 32.97 322 SER B CA 1
ATOM 6794 C C . SER B 1 323 ? 160.635 131.781 99.787 1.00 32.97 322 SER B C 1
ATOM 6795 O O . SER B 1 323 ? 161.130 132.528 98.937 1.00 32.97 322 SER B O 1
ATOM 6798 N N . ILE B 1 324 ? 160.653 132.049 101.086 1.00 31.57 323 ILE B N 1
ATOM 6799 C CA . ILE B 1 324 ? 161.351 133.193 101.657 1.00 31.57 323 ILE B CA 1
ATOM 6800 C C . ILE B 1 324 ? 162.495 132.623 102.485 1.00 31.57 323 ILE B C 1
ATOM 6801 O O . ILE B 1 324 ? 162.299 132.224 103.639 1.00 31.57 323 ILE B O 1
ATOM 6806 N N . GLN B 1 325 ? 163.692 132.586 101.897 1.00 36.45 324 GLN B N 1
ATOM 6807 C CA . GLN B 1 325 ? 164.823 131.870 102.472 1.00 36.45 324 GLN B CA 1
ATOM 6808 C C . GLN B 1 325 ? 164.427 130.434 102.786 1.00 36.45 324 GLN B C 1
ATOM 6809 O O . GLN B 1 325 ? 164.082 129.668 101.882 1.00 36.45 324 GLN B O 1
ATOM 6815 N N . ASP B 1 326 ? 164.467 130.063 104.064 1.00 41.49 325 ASP B N 1
ATOM 6816 C CA . ASP B 1 326 ? 164.102 128.715 104.478 1.00 41.49 325 ASP B CA 1
ATOM 6817 C C . ASP B 1 326 ? 162.600 128.517 104.641 1.00 41.49 325 ASP B C 1
ATOM 6818 O O . ASP B 1 326 ? 162.162 127.376 104.820 1.00 41.49 325 ASP B O 1
ATOM 6823 N N . ALA B 1 327 ? 161.806 129.581 104.585 1.00 34.89 326 ALA B N 1
ATOM 6824 C CA . ALA B 1 327 ? 160.377 129.506 104.856 1.00 34.89 326 ALA B CA 1
ATOM 6825 C C . ALA B 1 327 ? 159.580 129.440 103.559 1.00 34.89 326 ALA B C 1
ATOM 6826 O O . ALA B 1 327 ? 159.878 130.152 102.596 1.00 34.89 326 ALA B O 1
ATOM 6828 N N . ASP B 1 328 ? 158.561 128.585 103.544 1.00 32.81 327 ASP B N 1
ATOM 6829 C CA . ASP B 1 328 ? 157.672 128.429 102.400 1.00 32.81 327 ASP B CA 1
ATOM 6830 C C . ASP B 1 328 ? 156.272 128.897 102.775 1.00 32.81 327 ASP B C 1
ATOM 6831 O O . ASP B 1 328 ? 155.705 128.437 103.770 1.00 32.81 327 ASP B O 1
ATOM 6836 N N . VAL B 1 329 ? 155.721 129.808 101.980 1.00 25.63 328 VAL B N 1
ATOM 6837 C CA . VAL B 1 329 ? 154.391 130.360 102.208 1.00 25.63 328 VAL B CA 1
ATOM 6838 C C . VAL B 1 329 ? 153.464 129.858 101.111 1.00 25.63 328 VAL B C 1
ATOM 6839 O O . VAL B 1 329 ? 153.769 129.994 99.921 1.00 25.63 328 VAL B O 1
ATOM 6843 N N . TYR B 1 330 ? 152.332 129.290 101.513 1.00 24.87 329 TYR B N 1
ATOM 6844 C CA . TYR B 1 330 ? 151.343 128.741 100.593 1.00 24.87 329 TYR B CA 1
ATOM 6845 C C . TYR B 1 330 ? 150.211 129.747 100.424 1.00 24.87 329 TYR B C 1
ATOM 6846 O O . TYR B 1 330 ? 149.551 130.112 101.403 1.00 24.87 329 TYR B O 1
ATOM 6855 N N . VAL B 1 331 ? 149.991 130.198 99.191 1.00 22.33 330 VAL B N 1
ATOM 6856 C CA . VAL B 1 331 ? 149.039 131.264 98.896 1.00 22.33 330 VAL B CA 1
ATOM 6857 C C . VAL B 1 331 ? 148.101 130.791 97.795 1.00 22.33 330 VAL B C 1
ATOM 6858 O O . VAL B 1 331 ? 148.543 130.525 96.673 1.00 22.33 330 VAL B O 1
ATOM 6862 N N . LYS B 1 332 ? 146.812 130.693 98.111 1.00 24.28 331 LYS B N 1
ATOM 6863 C CA . LYS B 1 332 ? 145.791 130.296 97.149 1.00 24.28 331 LYS B CA 1
ATOM 6864 C C . LYS B 1 332 ? 144.613 131.249 97.263 1.00 24.28 331 LYS B C 1
ATOM 6865 O O . LYS B 1 332 ? 143.978 131.327 98.317 1.00 24.28 331 LYS B O 1
ATOM 6871 N N . ILE B 1 333 ? 144.326 131.973 96.185 1.00 22.16 332 ILE B N 1
ATOM 6872 C CA . ILE B 1 333 ? 143.247 132.952 96.154 1.00 22.16 332 ILE B CA 1
ATOM 6873 C C . ILE B 1 333 ? 142.289 132.583 95.029 1.00 22.16 332 ILE B C 1
ATOM 6874 O O . ILE B 1 333 ? 142.703 132.457 93.872 1.00 22.16 332 ILE B O 1
ATOM 6879 N N . ASP B 1 334 ? 141.015 132.427 95.370 1.00 26.39 333 ASP B N 1
ATOM 6880 C CA . ASP B 1 334 ? 139.988 132.091 94.397 1.00 26.39 333 ASP B CA 1
ATOM 6881 C C . ASP B 1 334 ? 139.495 133.331 93.660 1.00 26.39 333 ASP B C 1
ATOM 6882 O O . ASP B 1 334 ? 139.592 134.456 94.157 1.00 26.39 333 ASP B O 1
ATOM 6887 N N . ASN B 1 335 ? 138.978 133.107 92.449 1.00 28.07 334 ASN B N 1
ATOM 6888 C CA . ASN B 1 335 ? 138.277 134.121 91.658 1.00 28.07 334 ASN B CA 1
ATOM 6889 C C . ASN B 1 335 ? 139.184 135.284 91.261 1.00 28.07 334 ASN B C 1
ATOM 6890 O O . ASN B 1 335 ? 138.737 136.428 91.171 1.00 28.07 334 ASN B O 1
ATOM 6895 N N . VAL B 1 336 ? 140.455 135.013 91.017 1.00 28.57 335 VAL B N 1
ATOM 6896 C CA . VAL B 1 336 ? 141.383 136.065 90.600 1.00 28.57 335 VAL B CA 1
ATOM 6897 C C . VAL B 1 336 ? 141.119 136.398 89.134 1.00 28.57 335 VAL B C 1
ATOM 6898 O O . VAL B 1 336 ? 141.062 135.482 88.301 1.00 28.57 335 VAL B O 1
ATOM 6902 N N . PRO B 1 337 ? 140.942 137.673 88.787 1.00 34.19 336 PRO B N 1
ATOM 6903 C CA . PRO B 1 337 ? 140.667 138.034 87.391 1.00 34.19 336 PRO B CA 1
ATOM 6904 C C . PRO B 1 337 ? 141.798 137.614 86.465 1.00 34.19 336 PRO B C 1
ATOM 6905 O O . PRO B 1 337 ? 142.934 137.385 86.887 1.00 34.19 336 PRO B O 1
ATOM 6909 N N . ASP B 1 338 ? 141.470 137.524 85.173 1.00 43.12 337 ASP B N 1
ATOM 6910 C CA . ASP B 1 338 ? 142.441 137.048 84.192 1.00 43.12 337 ASP B CA 1
ATOM 6911 C C . ASP B 1 338 ? 143.544 138.066 83.940 1.00 43.12 337 ASP B C 1
ATOM 6912 O O . ASP B 1 338 ? 144.688 137.683 83.675 1.00 43.12 337 ASP B O 1
ATOM 6917 N N . ASN B 1 339 ? 143.231 139.353 84.026 1.00 41.30 338 ASN B N 1
ATOM 6918 C CA . ASN B 1 339 ? 144.224 140.403 83.853 1.00 41.30 338 ASN B CA 1
ATOM 6919 C C . ASN B 1 339 ? 144.959 140.747 85.142 1.00 41.30 338 ASN B C 1
ATOM 6920 O O . ASN B 1 339 ? 145.529 141.839 85.236 1.00 41.30 338 ASN B O 1
ATOM 6925 N N . MET B 1 340 ? 144.977 139.856 86.130 1.00 36.24 339 MET B N 1
ATOM 6926 C CA . MET B 1 340 ? 145.563 140.165 87.425 1.00 36.24 339 MET B CA 1
ATOM 6927 C C . MET B 1 340 ? 146.304 138.956 87.970 1.00 36.24 339 MET B C 1
ATOM 6928 O O . MET B 1 340 ? 145.972 137.810 87.659 1.00 36.24 339 MET B O 1
ATOM 6933 N N . SER B 1 341 ? 147.310 139.229 88.792 1.00 27.61 340 SER B N 1
ATOM 6934 C CA . SER B 1 341 ? 148.125 138.209 89.428 1.00 27.61 340 SER B CA 1
ATOM 6935 C C . SER B 1 341 ? 148.018 138.337 90.941 1.00 27.61 340 SER B C 1
ATOM 6936 O O . SER B 1 341 ? 147.464 139.303 91.470 1.00 27.61 340 SER B O 1
ATOM 6939 N N . VAL B 1 342 ? 148.562 137.347 91.638 1.00 23.70 341 VAL B N 1
ATOM 6940 C CA . VAL B 1 342 ? 148.626 137.341 93.093 1.00 23.70 341 VAL B CA 1
ATOM 6941 C C . VAL B 1 342 ? 150.076 137.550 93.505 1.00 23.70 341 VAL B C 1
ATOM 6942 O O . VAL B 1 342 ? 150.973 136.851 93.022 1.00 23.70 341 VAL B O 1
ATOM 6946 N N . TYR B 1 343 ? 150.303 138.514 94.391 1.00 24.35 342 TYR B N 1
ATOM 6947 C CA . TYR B 1 343 ? 151.636 138.874 94.843 1.00 24.35 342 TYR B CA 1
ATOM 6948 C C . TYR B 1 343 ? 151.736 138.714 96.354 1.00 24.35 342 TYR B C 1
ATOM 6949 O O . TYR B 1 343 ? 150.759 138.897 97.082 1.00 24.35 342 TYR B O 1
ATOM 6958 N N . LEU B 1 344 ? 152.932 138.365 96.820 1.00 19.90 343 LEU B N 1
ATOM 6959 C CA . LEU B 1 344 ? 153.202 138.173 98.238 1.00 19.90 343 LEU B CA 1
ATOM 6960 C C . LEU B 1 344 ? 154.285 139.145 98.675 1.00 19.90 343 LEU B C 1
ATOM 6961 O O . LEU B 1 344 ? 155.397 139.121 98.140 1.00 19.90 343 LEU B O 1
ATOM 6966 N N . HIS B 1 345 ? 153.958 140.000 99.640 1.00 17.68 344 HIS B N 1
ATOM 6967 C CA . HIS B 1 345 ? 154.947 140.872 100.264 1.00 17.68 344 HIS B CA 1
ATOM 6968 C C . HIS B 1 345 ? 155.826 140.034 101.187 1.00 17.68 344 HIS B C 1
ATOM 6969 O O . HIS B 1 345 ? 155.354 139.526 102.207 1.00 17.68 344 HIS B O 1
ATOM 6976 N N . THR B 1 346 ? 157.103 139.889 100.838 1.00 19.91 345 THR B N 1
ATOM 6977 C CA . THR B 1 346 ? 157.988 138.955 101.521 1.00 19.91 345 THR B CA 1
ATOM 6978 C C . THR B 1 346 ? 158.835 139.593 102.616 1.00 19.91 345 THR B C 1
ATOM 6979 O O . THR B 1 346 ? 159.583 138.878 103.284 1.00 19.91 345 THR B O 1
ATOM 6983 N N . ASN B 1 347 ? 158.741 140.903 102.827 1.00 17.93 346 ASN B N 1
ATOM 6984 C CA . ASN B 1 347 ? 159.429 141.544 103.947 1.00 17.93 346 ASN B CA 1
ATOM 6985 C C . ASN B 1 347 ? 158.612 142.728 104.463 1.00 17.93 346 ASN B C 1
ATOM 6986 O O . ASN B 1 347 ? 159.108 143.844 104.613 1.00 17.93 346 ASN B O 1
ATOM 6991 N N . LEU B 1 348 ? 157.335 142.469 104.760 1.00 16.40 347 LEU B N 1
ATOM 6992 C CA . LEU B 1 348 ? 156.427 143.513 105.233 1.00 16.40 347 LEU B CA 1
ATOM 6993 C C . LEU B 1 348 ? 157.007 144.268 106.426 1.00 16.40 347 LEU B C 1
ATOM 6994 O O . LEU B 1 348 ? 157.092 145.501 106.415 1.00 16.40 347 LEU B O 1
ATOM 6999 N N . LEU B 1 349 ? 157.408 143.544 107.464 1.00 16.72 348 LEU B N 1
ATOM 7000 C CA . LEU B 1 349 ? 158.139 144.115 108.586 1.00 16.72 348 LEU B CA 1
ATOM 7001 C C . LEU B 1 349 ? 159.398 143.290 108.796 1.00 16.72 348 LEU B C 1
ATOM 7002 O O . LEU B 1 349 ? 159.330 142.060 108.855 1.00 16.72 348 LEU B O 1
ATOM 7007 N N . MET B 1 350 ? 160.540 143.958 108.908 1.00 21.70 349 MET B N 1
ATOM 7008 C CA . MET B 1 350 ? 161.800 143.255 109.087 1.00 21.70 349 MET B CA 1
ATOM 7009 C C . MET B 1 350 ? 162.702 144.033 110.031 1.00 21.70 349 MET B C 1
ATOM 7010 O O . MET B 1 350 ? 162.725 145.266 110.010 1.00 21.70 349 MET B O 1
ATOM 7015 N N . PHE B 1 351 ? 163.441 143.303 110.861 1.00 19.79 350 PHE B N 1
ATOM 7016 C CA . PHE B 1 351 ? 164.340 143.896 111.838 1.00 19.79 350 PHE B CA 1
ATOM 7017 C C . PHE B 1 351 ? 165.626 143.093 111.891 1.00 19.79 350 PHE B C 1
ATOM 7018 O O . PHE B 1 351 ? 165.598 141.859 111.892 1.00 19.79 350 PHE B O 1
ATOM 7026 N N . GLY B 1 352 ? 166.750 143.798 111.932 1.00 24.53 351 GLY B N 1
ATOM 7027 C CA . GLY B 1 352 ? 168.040 143.156 112.090 1.00 24.53 351 GLY B CA 1
ATOM 7028 C C . GLY B 1 352 ? 169.078 144.146 112.559 1.00 24.53 351 GLY B C 1
ATOM 7029 O O . GLY B 1 352 ? 168.960 145.353 112.332 1.00 24.53 351 GLY B O 1
ATOM 7030 N N . THR B 1 353 ? 170.113 143.619 113.217 1.00 31.81 352 THR B N 1
ATOM 7031 C CA . THR B 1 353 ? 171.191 144.452 113.731 1.00 31.81 352 THR B CA 1
ATOM 7032 C C . THR B 1 353 ? 172.477 144.362 112.926 1.00 31.81 352 THR B C 1
ATOM 7033 O O . THR B 1 353 ? 173.307 145.269 113.025 1.00 31.81 352 THR B O 1
ATOM 7037 N N . ARG B 1 354 ? 172.666 143.307 112.141 1.00 44.71 353 ARG B N 1
ATOM 7038 C CA . ARG B 1 354 ? 173.805 143.195 111.245 1.00 44.71 353 ARG B CA 1
ATOM 7039 C C . ARG B 1 354 ? 173.311 142.828 109.854 1.00 44.71 353 ARG B C 1
ATOM 7040 O O . ARG B 1 354 ? 172.251 142.217 109.697 1.00 44.71 353 ARG B O 1
ATOM 7048 N N . LYS B 1 355 ? 174.096 143.200 108.844 1.00 49.38 354 LYS B N 1
ATOM 7049 C CA . LYS B 1 355 ? 173.667 143.037 107.460 1.00 49.38 354 LYS B CA 1
ATOM 7050 C C . LYS B 1 355 ? 173.648 141.586 106.995 1.00 49.38 354 LYS B C 1
ATOM 7051 O O . LYS B 1 355 ? 173.094 141.313 105.925 1.00 49.38 354 LYS B O 1
ATOM 7057 N N . ASN B 1 356 ? 174.226 140.652 107.753 1.00 51.68 355 ASN B N 1
ATOM 7058 C CA . ASN B 1 356 ? 174.211 139.256 107.332 1.00 51.68 355 ASN B CA 1
ATOM 7059 C C . ASN B 1 356 ? 173.942 138.308 108.497 1.00 51.68 355 ASN B C 1
ATOM 7060 O O . ASN B 1 356 ? 174.297 137.126 108.432 1.00 51.68 355 ASN B O 1
ATOM 7065 N N . SER B 1 357 ? 173.314 138.799 109.562 1.00 40.77 356 SER B N 1
ATOM 7066 C CA . SER B 1 357 ? 172.969 137.978 110.708 1.00 40.77 356 SER B CA 1
ATOM 7067 C C . SER B 1 357 ? 171.493 137.580 110.623 1.00 40.77 356 SER B C 1
ATOM 7068 O O . SER B 1 357 ? 170.870 137.679 109.556 1.00 40.77 356 SER B O 1
ATOM 7071 N N . PHE B 1 358 ? 170.938 137.128 111.744 1.00 29.64 357 PHE B N 1
ATOM 7072 C CA B PHE B 1 358 ? 169.529 136.766 111.776 0.50 29.64 357 PHE B CA 1
ATOM 7073 C C . PHE B 1 358 ? 168.658 137.981 111.484 1.00 29.64 357 PHE B C 1
ATOM 7074 O O . PHE B 1 358 ? 168.966 139.104 111.891 1.00 29.64 357 PHE B O 1
ATOM 7082 N N . ILE B 1 359 ? 167.564 137.748 110.770 1.00 25.02 358 ILE B N 1
ATOM 7083 C CA . ILE B 1 359 ? 166.573 138.770 110.473 1.00 25.02 358 ILE B CA 1
ATOM 7084 C C . ILE B 1 359 ? 165.246 138.331 111.065 1.00 25.02 358 ILE B C 1
ATOM 7085 O O . ILE B 1 359 ? 164.795 137.207 110.825 1.00 25.02 358 ILE B O 1
ATOM 7090 N N . TYR B 1 360 ? 164.627 139.211 111.840 1.00 19.71 359 TYR B N 1
ATOM 7091 C CA . TYR B 1 360 ? 163.245 139.013 112.248 1.00 19.71 359 TYR B CA 1
ATOM 7092 C C . TYR B 1 360 ? 162.350 139.541 111.133 1.00 19.71 359 TYR B C 1
ATOM 7093 O O . TYR B 1 360 ? 162.339 140.742 110.855 1.00 19.71 359 TYR B O 1
ATOM 7102 N N . ASN B 1 361 ? 161.614 138.646 110.483 1.00 18.31 360 ASN B N 1
ATOM 7103 C CA . ASN B 1 361 ? 160.797 138.983 109.322 1.00 18.31 360 ASN B CA 1
ATOM 7104 C C . ASN B 1 361 ? 159.385 138.485 109.582 1.00 18.31 360 ASN B C 1
ATOM 7105 O O . ASN B 1 361 ? 159.169 137.278 109.716 1.00 18.31 360 ASN B O 1
ATOM 7110 N N . ILE B 1 362 ? 158.429 139.414 109.655 1.00 16.01 361 ILE B N 1
ATOM 7111 C CA . ILE B 1 362 ? 157.052 139.034 109.948 1.00 16.01 361 ILE B CA 1
ATOM 7112 C C . ILE B 1 362 ? 156.435 138.217 108.819 1.00 16.01 361 ILE B C 1
ATOM 7113 O O . ILE B 1 362 ? 155.498 137.451 109.060 1.00 16.01 361 ILE B O 1
ATOM 7118 N N . SER B 1 363 ? 156.943 138.344 107.591 1.00 17.43 362 SER B N 1
ATOM 7119 C CA . SER B 1 363 ? 156.391 137.574 106.483 1.00 17.43 362 SER B CA 1
ATOM 7120 C C . SER B 1 363 ? 156.658 136.084 106.646 1.00 17.43 362 SER B C 1
ATOM 7121 O O . SER B 1 363 ? 155.851 135.263 106.203 1.00 17.43 362 SER B O 1
ATOM 7124 N N . LYS B 1 364 ? 157.770 135.720 107.284 1.00 20.81 363 LYS B N 1
ATOM 7125 C CA . LYS B 1 364 ? 158.113 134.320 107.493 1.00 20.81 363 LYS B CA 1
ATOM 7126 C C . LYS B 1 364 ? 157.258 133.650 108.560 1.00 20.81 363 LYS B C 1
ATOM 7127 O O . LYS B 1 364 ? 157.383 132.438 108.756 1.00 20.81 363 LYS B O 1
ATOM 7133 N N . LYS B 1 365 ? 156.407 134.398 109.253 1.00 17.45 364 LYS B N 1
ATOM 7134 C CA . LYS B 1 365 ? 155.545 133.826 110.275 1.00 17.45 364 LYS B CA 1
ATOM 7135 C C . LYS B 1 365 ? 154.260 133.244 109.705 1.00 17.45 364 LYS B C 1
ATOM 7136 O O . LYS B 1 365 ? 153.464 132.688 110.466 1.00 17.45 364 LYS B O 1
ATOM 7142 N N . PHE B 1 366 ? 154.034 133.364 108.401 1.00 17.24 365 PHE B N 1
ATOM 7143 C CA . PHE B 1 366 ? 152.853 132.829 107.746 1.00 17.24 365 PHE B CA 1
ATOM 7144 C C . PHE B 1 366 ? 153.229 131.594 106.941 1.00 17.24 365 PHE B C 1
ATOM 7145 O O . PHE B 1 366 ? 154.243 131.585 106.239 1.00 17.24 365 PHE B O 1
ATOM 7153 N N . SER B 1 367 ? 152.413 130.558 107.050 1.00 19.64 366 SER B N 1
ATOM 7154 C CA . SER B 1 367 ? 152.636 129.325 106.312 1.00 19.64 366 SER B CA 1
ATOM 7155 C C . SER B 1 367 ? 151.559 129.022 105.284 1.00 19.64 366 SER B C 1
ATOM 7156 O O . SER B 1 367 ? 151.873 128.449 104.242 1.00 19.64 366 SER B O 1
ATOM 7159 N N . ALA B 1 368 ? 150.307 129.387 105.540 1.00 19.04 367 ALA B N 1
ATOM 7160 C CA . ALA B 1 368 ? 149.232 129.147 104.589 1.00 19.04 367 ALA B CA 1
ATOM 7161 C C . ALA B 1 368 ? 148.274 130.324 104.605 1.00 19.04 367 ALA B C 1
ATOM 7162 O O . ALA B 1 368 ? 147.831 130.756 105.672 1.00 19.04 367 ALA B O 1
ATOM 7164 N N . ILE B 1 369 ? 147.971 130.844 103.420 1.00 19.05 368 ILE B N 1
ATOM 7165 C CA . ILE B 1 369 ? 147.049 131.958 103.241 1.00 19.05 368 ILE B CA 1
ATOM 7166 C C . ILE B 1 369 ? 146.073 131.578 102.141 1.00 19.05 368 ILE B C 1
ATOM 7167 O O . ILE B 1 369 ? 146.483 131.347 100.998 1.00 19.05 368 ILE B O 1
ATOM 7172 N N . THR B 1 370 ? 144.789 131.510 102.479 1.00 20.93 369 THR B N 1
ATOM 7173 C CA . THR B 1 370 ? 143.749 131.196 101.512 1.00 20.93 369 THR B CA 1
ATOM 7174 C C . THR B 1 370 ? 142.615 132.203 101.623 1.00 20.93 369 THR B C 1
ATOM 7175 O O . THR B 1 370 ? 142.331 132.731 102.701 1.00 20.93 369 THR B O 1
ATOM 7179 N N . GLY B 1 371 ? 141.973 132.460 100.494 1.00 21.28 370 GLY B N 1
ATOM 7180 C CA . GLY B 1 371 ? 140.853 133.376 100.473 1.00 21.28 370 GLY B CA 1
ATOM 7181 C C . GLY B 1 371 ? 140.280 133.475 99.080 1.00 21.28 370 GLY B C 1
ATOM 7182 O O . GLY B 1 371 ? 140.716 132.787 98.157 1.00 21.28 370 GLY B O 1
ATOM 7183 N N . THR B 1 372 ? 139.286 134.347 98.941 1.00 24.66 371 THR B N 1
ATOM 7184 C CA . THR B 1 372 ? 138.590 134.553 97.680 1.00 24.66 371 THR B CA 1
ATOM 7185 C C . THR B 1 372 ? 138.614 136.031 97.333 1.00 24.66 371 THR B C 1
ATOM 7186 O O . THR B 1 372 ? 138.339 136.878 98.188 1.00 24.66 371 THR B O 1
ATOM 7190 N N . TYR B 1 373 ? 138.945 136.337 96.085 1.00 26.80 372 TYR B N 1
ATOM 7191 C CA . TYR B 1 373 ? 138.930 137.711 95.615 1.00 26.80 372 TYR B CA 1
ATOM 7192 C C . TYR B 1 373 ? 137.504 138.143 95.293 1.00 26.80 372 TYR B C 1
ATOM 7193 O O . TYR B 1 373 ? 136.679 137.350 94.837 1.00 26.80 372 TYR B O 1
ATOM 7202 N N . SER B 1 374 ? 137.220 139.419 95.533 1.00 29.21 373 SER B N 1
ATOM 7203 C CA . SER B 1 374 ? 135.893 139.987 95.321 1.00 29.21 373 SER B CA 1
ATOM 7204 C C . SER B 1 374 ? 135.977 141.040 94.227 1.00 29.21 373 SER B C 1
ATOM 7205 O O . SER B 1 374 ? 136.607 142.086 94.411 1.00 29.21 373 SER B O 1
ATOM 7208 N N . ASP B 1 375 ? 135.334 140.767 93.092 1.00 35.22 374 ASP B N 1
ATOM 7209 C CA . ASP B 1 375 ? 135.305 141.745 92.015 1.00 35.22 374 ASP B CA 1
ATOM 7210 C C . ASP B 1 375 ? 134.385 142.916 92.327 1.00 35.22 374 ASP B C 1
ATOM 7211 O O . ASP B 1 375 ? 134.541 143.985 91.732 1.00 35.22 374 ASP B O 1
ATOM 7216 N N . ALA B 1 376 ? 133.432 142.741 93.244 1.00 29.97 375 ALA B N 1
ATOM 7217 C CA . ALA B 1 376 ? 132.533 143.837 93.587 1.00 29.97 375 ALA B CA 1
ATOM 7218 C C . ALA B 1 376 ? 133.225 144.872 94.463 1.00 29.97 375 ALA B C 1
ATOM 7219 O O . ALA B 1 376 ? 133.027 146.078 94.280 1.00 29.97 375 ALA B O 1
ATOM 7221 N N . THR B 1 377 ? 134.039 144.428 95.418 1.00 30.05 376 THR B N 1
ATOM 7222 C CA . THR B 1 377 ? 134.698 145.326 96.354 1.00 30.05 376 THR B CA 1
ATOM 7223 C C . THR B 1 377 ? 136.191 145.472 96.099 1.00 30.05 376 THR B C 1
ATOM 7224 O O . THR B 1 377 ? 136.858 146.202 96.837 1.00 30.05 376 THR B O 1
ATOM 7228 N N . LYS B 1 378 ? 136.729 144.797 95.081 1.00 32.07 377 LYS B N 1
ATOM 7229 C CA . LYS B 1 378 ? 138.126 144.958 94.670 1.00 32.07 377 LYS B CA 1
ATOM 7230 C C . LYS B 1 378 ? 139.093 144.650 95.811 1.00 32.07 377 LYS B C 1
ATOM 7231 O O . LYS B 1 378 ? 140.099 145.334 95.997 1.00 32.07 377 LYS B O 1
ATOM 7237 N N . ARG B 1 379 ? 138.793 143.610 96.583 1.00 30.79 378 ARG B N 1
ATOM 7238 C CA . ARG B 1 379 ? 139.653 143.226 97.691 1.00 30.79 378 ARG B CA 1
ATOM 7239 C C . ARG B 1 379 ? 139.530 141.729 97.923 1.00 30.79 378 ARG B C 1
ATOM 7240 O O . ARG B 1 379 ? 138.644 141.062 97.387 1.00 30.79 378 ARG B O 1
ATOM 7248 N N . THR B 1 380 ? 140.443 141.206 98.733 1.00 25.08 379 THR B N 1
ATOM 7249 C CA . THR B 1 380 ? 140.495 139.787 99.043 1.00 25.08 379 THR B CA 1
ATOM 7250 C C . THR B 1 380 ? 139.858 139.531 100.401 1.00 25.08 379 THR B C 1
ATOM 7251 O O . THR B 1 380 ? 140.231 140.158 101.396 1.00 25.08 379 THR B O 1
ATOM 7255 N N . ILE B 1 381 ? 138.895 138.622 100.431 1.00 22.19 380 ILE B N 1
ATOM 7256 C CA . ILE B 1 381 ? 138.280 138.163 101.668 1.00 22.19 380 ILE B CA 1
ATOM 7257 C C . ILE B 1 381 ? 139.003 136.888 102.070 1.00 22.19 380 ILE B C 1
ATOM 7258 O O . ILE B 1 381 ? 138.932 135.875 101.367 1.00 22.19 380 ILE B O 1
ATOM 7263 N N . PHE B 1 382 ? 139.706 136.933 103.193 1.00 21.00 381 PHE B N 1
ATOM 7264 C CA . PHE B 1 382 ? 140.554 135.823 103.593 1.00 21.00 381 PHE B CA 1
ATOM 7265 C C . PHE B 1 382 ? 139.772 134.805 104.410 1.00 21.00 381 PHE B C 1
ATOM 7266 O O . PHE B 1 382 ? 138.822 135.140 105.122 1.00 21.00 381 PHE B O 1
ATOM 7274 N N . ALA B 1 383 ? 140.319 133.595 104.307 1.00 22.87 382 ALA B N 1
ATOM 7275 C CA . ALA B 1 383 ? 139.630 132.515 104.998 1.00 22.87 382 ALA B CA 1
ATOM 7276 C C . ALA B 1 383 ? 140.538 131.873 106.035 1.00 22.87 382 ALA B C 1
ATOM 7277 O O . ALA B 1 383 ? 140.826 132.476 107.073 1.00 22.87 382 ALA B O 1
ATOM 7279 N N . HIS B 1 384 ? 140.996 130.656 105.768 1.00 24.35 383 HIS B N 1
ATOM 7280 C CA . HIS B 1 384 ? 141.895 129.972 106.686 1.00 24.35 383 HIS B CA 1
ATOM 7281 C C . HIS B 1 384 ? 143.294 130.558 106.565 1.00 24.35 383 HIS B C 1
ATOM 7282 O O . HIS B 1 384 ? 143.835 130.666 105.461 1.00 24.35 383 HIS B O 1
ATOM 7289 N N . ILE B 1 385 ? 143.834 130.962 107.672 1.00 21.91 384 ILE B N 1
ATOM 7290 C CA . ILE B 1 385 ? 145.190 131.488 107.746 1.00 21.91 384 ILE B CA 1
ATOM 7291 C C . ILE B 1 385 ? 145.963 130.652 108.753 1.00 21.91 384 ILE B C 1
ATOM 7292 O O . ILE B 1 385 ? 145.535 130.505 109.902 1.00 21.91 384 ILE B O 1
ATOM 7297 N N . SER B 1 386 ? 147.098 130.109 108.325 1.00 18.72 385 SER B N 1
ATOM 7298 C CA . SER B 1 386 ? 148.006 129.382 109.200 1.00 18.72 385 SER B CA 1
ATOM 7299 C C . SER B 1 386 ? 149.234 130.247 109.441 1.00 18.72 385 SER B C 1
ATOM 7300 O O . SER B 1 386 ? 149.916 130.641 108.490 1.00 18.72 385 SER B O 1
ATOM 7303 N N . HIS B 1 387 ? 149.516 130.532 110.706 1.00 15.05 386 HIS B N 1
ATOM 7304 C CA . HIS B 1 387 ? 150.569 131.475 111.055 1.00 15.05 386 HIS B CA 1
ATOM 7305 C C . HIS B 1 387 ? 151.079 131.138 112.446 1.00 15.05 386 HIS B C 1
ATOM 7306 O O . HIS B 1 387 ? 150.518 130.299 113.150 1.00 15.05 386 HIS B O 1
ATOM 7313 N N . SER B 1 388 ? 152.155 131.817 112.835 1.00 15.99 387 SER B N 1
ATOM 7314 C CA . SER B 1 388 ? 152.777 131.629 114.138 1.00 15.99 387 SER B CA 1
ATOM 7315 C C . SER B 1 388 ? 152.917 132.956 114.876 1.00 15.99 387 SER B C 1
ATOM 7316 O O . SER B 1 388 ? 153.829 133.129 115.687 1.00 15.99 387 SER B O 1
ATOM 7319 N N . ILE B 1 389 ? 152.018 133.900 114.598 1.00 15.26 388 ILE B N 1
ATOM 7320 C CA . ILE B 1 389 ? 152.053 135.209 115.241 1.00 15.26 388 ILE B CA 1
ATOM 7321 C C . ILE B 1 389 ? 151.659 135.068 116.704 1.00 15.26 388 ILE B C 1
ATOM 7322 O O . ILE B 1 389 ? 150.647 134.440 117.036 1.00 15.26 388 ILE B O 1
ATOM 7327 N N . ASN B 1 390 ? 152.460 135.649 117.588 1.00 15.90 389 ASN B N 1
ATOM 7328 C CA . ASN B 1 390 ? 152.221 135.616 119.022 1.00 15.90 389 ASN B CA 1
ATOM 7329 C C . ASN B 1 390 ? 151.851 137.010 119.523 1.00 15.90 389 ASN B C 1
ATOM 7330 O O . ASN B 1 390 ? 151.843 137.988 118.773 1.00 15.90 389 ASN B O 1
ATOM 7335 N N . ILE B 1 391 ? 151.556 137.092 120.822 1.00 15.02 390 ILE B N 1
ATOM 7336 C CA . ILE B 1 391 ? 151.120 138.349 121.421 1.00 15.02 390 ILE B CA 1
ATOM 7337 C C . ILE B 1 391 ? 152.240 139.389 121.404 1.00 15.02 390 ILE B C 1
ATOM 7338 O O . ILE B 1 391 ? 151.977 140.599 121.351 1.00 15.02 390 ILE B O 1
ATOM 7343 N N . ILE B 1 392 ? 153.497 138.945 121.414 1.00 15.94 391 ILE B N 1
ATOM 7344 C CA . ILE B 1 392 ? 154.624 139.874 121.434 1.00 15.94 391 ILE B CA 1
ATOM 7345 C C . ILE B 1 392 ? 154.673 140.696 120.150 1.00 15.94 391 ILE B C 1
ATOM 7346 O O . ILE B 1 392 ? 154.934 141.909 120.179 1.00 15.94 391 ILE B O 1
ATOM 7351 N N . ASP B 1 393 ? 154.446 140.048 119.005 1.00 15.53 392 ASP B N 1
ATOM 7352 C CA . ASP B 1 393 ? 154.390 140.768 117.738 1.00 15.53 392 ASP B CA 1
ATOM 7353 C C . ASP B 1 393 ? 153.306 141.834 117.764 1.00 15.53 392 ASP B C 1
ATOM 7354 O O . ASP B 1 393 ? 153.503 142.946 117.264 1.00 15.53 392 ASP B O 1
ATOM 7359 N N . THR B 1 394 ? 152.149 141.505 118.336 1.00 13.82 393 THR B N 1
ATOM 7360 C CA . THR B 1 394 ? 151.071 142.471 118.457 1.00 13.82 393 THR B CA 1
ATOM 7361 C C . THR B 1 394 ? 151.410 143.588 119.432 1.00 13.82 393 THR B C 1
ATOM 7362 O O . THR B 1 394 ? 150.793 144.654 119.371 1.00 13.82 393 THR B O 1
ATOM 7366 N N . SER B 1 395 ? 152.363 143.363 120.331 1.00 14.14 394 SER B N 1
ATOM 7367 C CA . SER B 1 395 ? 152.739 144.364 121.323 1.00 14.14 394 SER B CA 1
ATOM 7368 C C . SER B 1 395 ? 153.961 145.193 120.935 1.00 14.14 394 SER B C 1
ATOM 7369 O O . SER B 1 395 ? 154.299 146.137 121.653 1.00 14.14 394 SER B O 1
ATOM 7372 N N . ILE B 1 396 ? 154.637 144.861 119.843 1.00 13.45 395 ILE B N 1
ATOM 7373 C CA . ILE B 1 396 ? 155.805 145.661 119.434 1.00 13.45 395 ILE B CA 1
ATOM 7374 C C . ILE B 1 396 ? 155.356 147.064 119.027 1.00 13.45 395 ILE B C 1
ATOM 7375 O O . ILE B 1 396 ? 154.444 147.202 118.195 1.00 13.45 395 ILE B O 1
ATOM 7380 N N . PRO B 1 397 ? 155.963 148.122 119.558 1.00 13.32 396 PRO B N 1
ATOM 7381 C CA . PRO B 1 397 ? 155.629 149.475 119.098 1.00 13.32 396 PRO B CA 1
ATOM 7382 C C . PRO B 1 397 ? 156.186 149.760 117.709 1.00 13.32 396 PRO B C 1
ATOM 7383 O O . PRO B 1 397 ? 157.251 149.273 117.324 1.00 13.32 396 PRO B O 1
ATOM 7387 N N . VAL B 1 398 ? 155.441 150.575 116.958 1.00 14.90 397 VAL B N 1
ATOM 7388 C CA . VAL B 1 398 ? 155.796 150.869 115.571 1.00 14.90 397 VAL B CA 1
ATOM 7389 C C . VAL B 1 398 ? 157.149 151.561 115.482 1.00 14.90 397 VAL B C 1
ATOM 7390 O O . VAL B 1 398 ? 157.887 151.377 114.508 1.00 14.90 397 VAL B O 1
ATOM 7394 N N . SER B 1 399 ? 157.503 152.355 116.493 1.00 17.71 398 SER B N 1
ATOM 7395 C CA . SER B 1 399 ? 158.789 153.044 116.486 1.00 17.71 398 SER B CA 1
ATOM 7396 C C . SER B 1 399 ? 159.958 152.071 116.517 1.00 17.71 398 SER B C 1
ATOM 7397 O O . SER B 1 399 ? 161.045 152.398 116.031 1.00 17.71 398 SER B O 1
ATOM 7400 N N . LEU B 1 400 ? 159.766 150.882 117.085 1.00 18.24 399 LEU B N 1
ATOM 7401 C CA . LEU B 1 400 ? 160.876 149.951 117.234 1.00 18.24 399 LEU B CA 1
ATOM 7402 C C . LEU B 1 400 ? 161.262 149.289 115.918 1.00 18.24 399 LEU B C 1
ATOM 7403 O O . LEU B 1 400 ? 162.422 148.897 115.753 1.00 18.24 399 LEU B O 1
ATOM 7408 N N . TRP B 1 401 ? 160.324 149.159 114.977 1.00 17.59 400 TRP B N 1
ATOM 7409 C CA . TRP B 1 401 ? 160.673 148.626 113.664 1.00 17.59 400 TRP B CA 1
ATOM 7410 C C . TRP B 1 401 ? 161.595 149.576 112.912 1.00 17.59 400 TRP B C 1
ATOM 7411 O O . TRP B 1 401 ? 162.532 149.138 112.239 1.00 17.59 400 TRP B O 1
ATOM 7422 N N . THR B 1 402 ? 161.340 150.878 113.013 1.00 23.24 401 THR B N 1
ATOM 7423 C CA . THR B 1 402 ? 162.127 151.899 112.336 1.00 23.24 401 THR B CA 1
ATOM 7424 C C . THR B 1 402 ? 163.185 152.510 113.245 1.00 23.24 401 THR B C 1
ATOM 7425 O O . THR B 1 402 ? 163.562 153.672 113.067 1.00 23.24 401 THR B O 1
ATOM 7429 N N . SER B 1 403 ? 163.671 151.748 114.219 1.00 27.90 402 SER B N 1
ATOM 7430 C CA . SER B 1 403 ? 164.689 152.245 115.129 1.00 27.90 402 SER B CA 1
ATOM 7431 C C . SER B 1 403 ? 166.003 152.491 114.393 1.00 27.90 402 SER B C 1
ATOM 7432 O O . SER B 1 403 ? 166.226 152.015 113.278 1.00 27.90 402 SER B O 1
ATOM 7435 N N . GLN B 1 404 ? 166.884 153.253 115.042 1.00 36.84 403 GLN B N 1
ATOM 7436 C CA . GLN B 1 404 ? 168.188 153.529 114.453 1.00 36.84 403 GLN B CA 1
ATOM 7437 C C . GLN B 1 404 ? 169.082 152.297 114.481 1.00 36.84 403 GLN B C 1
ATOM 7438 O O . GLN B 1 404 ? 169.995 152.176 113.658 1.00 36.84 403 GLN B O 1
ATOM 7444 N N . ARG B 1 405 ? 168.826 151.366 115.402 1.00 30.91 404 ARG B N 1
ATOM 7445 C CA . ARG B 1 405 ? 169.619 150.148 115.477 1.00 30.91 404 ARG B CA 1
ATOM 7446 C C . ARG B 1 405 ? 169.289 149.166 114.360 1.00 30.91 404 ARG B C 1
ATOM 7447 O O . ARG B 1 405 ? 170.087 148.265 114.089 1.00 30.91 404 ARG B O 1
ATOM 7455 N N . ASN B 1 406 ? 168.136 149.319 113.712 1.00 26.16 405 ASN B N 1
ATOM 7456 C CA . ASN B 1 406 ? 167.734 148.429 112.632 1.00 26.16 405 ASN B CA 1
ATOM 7457 C C . ASN B 1 406 ? 168.535 148.758 111.378 1.00 26.16 405 ASN B C 1
ATOM 7458 O O . ASN B 1 406 ? 168.449 149.874 110.856 1.00 26.16 405 ASN B O 1
ATOM 7463 N N . VAL B 1 407 ? 169.306 147.784 110.886 1.00 30.80 406 VAL B N 1
ATOM 7464 C CA . VAL B 1 407 ? 170.077 147.980 109.660 1.00 30.80 406 VAL B CA 1
ATOM 7465 C C . VAL B 1 407 ? 169.220 147.880 108.412 1.00 30.80 406 VAL B C 1
ATOM 7466 O O . VAL B 1 407 ? 169.735 148.059 107.302 1.00 30.80 406 VAL B O 1
ATOM 7470 N N . TYR B 1 408 ? 167.931 147.606 108.558 1.00 29.44 407 TYR B N 1
ATOM 7471 C CA . TYR B 1 408 ? 166.989 147.569 107.452 1.00 29.44 407 TYR B CA 1
ATOM 7472 C C . TYR B 1 408 ? 166.009 148.726 107.565 1.00 29.44 407 TYR B C 1
ATOM 7473 O O . TYR B 1 408 ? 165.957 149.434 108.573 1.00 29.44 407 TYR B O 1
ATOM 7482 N N . ASN B 1 409 ? 165.232 148.921 106.498 1.00 31.70 408 ASN B N 1
ATOM 7483 C CA . ASN B 1 409 ? 164.178 149.928 106.522 1.00 31.70 408 ASN B CA 1
ATOM 7484 C C . ASN B 1 409 ? 163.253 149.706 107.711 1.00 31.70 408 ASN B C 1
ATOM 7485 O O . ASN B 1 409 ? 163.082 150.588 108.560 1.00 31.70 408 ASN B O 1
ATOM 7490 N N . GLY B 1 410 ? 162.656 148.524 107.791 1.00 24.97 409 GLY B N 1
ATOM 7491 C CA . GLY B 1 410 ? 161.839 148.186 108.934 1.00 24.97 409 GLY B CA 1
ATOM 7492 C C . GLY B 1 410 ? 160.369 148.043 108.616 1.00 24.97 409 GLY B C 1
ATOM 7493 O O . GLY B 1 410 ? 159.793 146.967 108.785 1.00 24.97 409 GLY B O 1
ATOM 7494 N N . ASP B 1 411 ? 159.751 149.118 108.146 1.00 24.70 410 ASP B N 1
ATOM 7495 C CA . ASP B 1 411 ? 158.312 149.158 107.904 1.00 24.70 410 ASP B CA 1
ATOM 7496 C C . ASP B 1 411 ? 158.097 149.391 106.413 1.00 24.70 410 ASP B C 1
ATOM 7497 O O . ASP B 1 411 ? 158.245 150.514 105.921 1.00 24.70 410 ASP B O 1
ATOM 7502 N N . ASN B 1 412 ? 157.758 148.325 105.693 1.00 22.09 411 ASN B N 1
ATOM 7503 C CA . ASN B 1 412 ? 157.506 148.385 104.262 1.00 22.09 411 ASN B CA 1
ATOM 7504 C C . ASN B 1 412 ? 156.019 148.337 103.933 1.00 22.09 411 ASN B C 1
ATOM 7505 O O . ASN B 1 412 ? 155.649 147.934 102.827 1.00 22.09 411 ASN B O 1
ATOM 7510 N N . ARG B 1 413 ? 155.166 148.737 104.868 1.00 20.23 412 ARG B N 1
ATOM 7511 C CA . ARG B 1 413 ? 153.734 148.774 104.636 1.00 20.23 412 ARG B CA 1
ATOM 7512 C C . ARG B 1 413 ? 153.362 149.965 103.756 1.00 20.23 412 ARG B C 1
ATOM 7513 O O . ARG B 1 413 ? 154.150 150.888 103.539 1.00 20.23 412 ARG B O 1
ATOM 7521 N N . SER B 1 414 ? 152.133 149.937 103.255 1.00 22.51 413 SER B N 1
ATOM 7522 C CA . SER B 1 414 ? 151.616 151.048 102.477 1.00 22.51 413 SER B CA 1
ATOM 7523 C C . SER B 1 414 ? 151.270 152.228 103.382 1.00 22.51 413 SER B C 1
ATOM 7524 O O . SER B 1 414 ? 151.132 152.097 104.603 1.00 22.51 413 SER B O 1
ATOM 7527 N N . ALA B 1 415 ? 151.134 153.400 102.757 1.00 23.47 414 ALA B N 1
ATOM 7528 C CA . ALA B 1 415 ? 150.717 154.589 103.491 1.00 23.47 414 ALA B CA 1
ATOM 7529 C C . ALA B 1 415 ? 149.318 154.424 104.067 1.00 23.47 414 ALA B C 1
ATOM 7530 O O . ALA B 1 415 ? 149.029 154.934 105.157 1.00 23.47 414 ALA B O 1
ATOM 7532 N N . GLU B 1 416 ? 148.441 153.718 103.352 1.00 27.33 415 GLU B N 1
ATOM 7533 C CA . GLU B 1 416 ? 147.099 153.467 103.862 1.00 27.33 415 GLU B CA 1
ATOM 7534 C C . GLU B 1 416 ? 147.146 152.631 105.132 1.00 27.33 415 GLU B C 1
ATOM 7535 O O . GLU B 1 416 ? 146.380 152.870 106.072 1.00 27.33 415 GLU B O 1
ATOM 7541 N N . SER B 1 417 ? 148.040 151.644 105.177 1.00 21.97 416 SER B N 1
ATOM 7542 C CA . SER B 1 417 ? 148.187 150.834 106.379 1.00 21.97 416 SER B CA 1
ATOM 7543 C C . SER B 1 417 ? 148.820 151.632 107.509 1.00 21.97 416 SER B C 1
ATOM 7544 O O . SER B 1 417 ? 148.425 151.493 108.671 1.00 21.97 416 SER B O 1
ATOM 7547 N N . LYS B 1 418 ? 149.803 152.475 107.188 1.00 21.32 417 LYS B N 1
ATOM 7548 C CA . LYS B 1 418 ? 150.457 153.268 108.222 1.00 21.32 417 LYS B CA 1
ATOM 7549 C C . LYS B 1 418 ? 149.527 154.325 108.801 1.00 21.32 417 LYS B C 1
ATOM 7550 O O . LYS B 1 418 ? 149.715 154.751 109.944 1.00 21.32 417 LYS B O 1
ATOM 7556 N N . ALA B 1 419 ? 148.524 154.758 108.038 1.00 19.90 418 ALA B N 1
ATOM 7557 C CA . ALA B 1 419 ? 147.579 155.736 108.559 1.00 19.90 418 ALA B CA 1
ATOM 7558 C C . ALA B 1 419 ? 146.583 155.138 109.544 1.00 19.90 418 ALA B C 1
ATOM 7559 O O . ALA B 1 419 ? 145.873 155.893 110.213 1.00 19.90 418 ALA B O 1
ATOM 7561 N N . LYS B 1 420 ? 146.511 153.814 109.655 1.00 19.46 419 LYS B N 1
ATOM 7562 C CA . LYS B 1 420 ? 145.574 153.155 110.553 1.00 19.46 419 LYS B CA 1
ATOM 7563 C C . LYS B 1 420 ? 146.194 152.778 111.894 1.00 19.46 419 LYS B C 1
ATOM 7564 O O . LYS B 1 420 ? 145.539 152.110 112.697 1.00 19.46 419 LYS B O 1
ATOM 7570 N N . ASP B 1 421 ? 147.432 153.186 112.158 1.00 17.09 420 ASP B N 1
ATOM 7571 C CA . ASP B 1 421 ? 148.047 152.893 113.445 1.00 17.09 420 ASP B CA 1
ATOM 7572 C C . ASP B 1 421 ? 147.399 153.719 114.554 1.00 17.09 420 ASP B C 1
ATOM 7573 O O . ASP B 1 421 ? 146.902 154.825 114.329 1.00 17.09 420 ASP B O 1
ATOM 7578 N N . LEU B 1 422 ? 147.409 153.169 115.765 1.00 12.77 421 LEU B N 1
ATOM 7579 C CA . LEU B 1 422 ? 146.671 153.732 116.887 1.00 12.77 421 LEU B CA 1
ATOM 7580 C C . LEU B 1 422 ? 147.616 154.166 117.999 1.00 12.77 421 LEU B C 1
ATOM 7581 O O . LEU B 1 422 ? 148.609 153.491 118.279 1.00 12.77 421 LEU B O 1
ATOM 7586 N N . PHE B 1 423 ? 147.296 155.295 118.627 1.00 13.46 422 PHE B N 1
ATOM 7587 C CA . PHE B 1 423 ? 147.975 155.713 119.846 1.00 13.46 422 PHE B CA 1
ATOM 7588 C C . PHE B 1 423 ? 147.366 154.996 121.044 1.00 13.46 422 PHE B C 1
ATOM 7589 O O . PHE B 1 423 ? 146.144 154.990 121.217 1.00 13.46 422 PHE B O 1
ATOM 7597 N N . ILE B 1 424 ? 148.213 154.378 121.863 1.00 11.37 423 ILE B N 1
ATOM 7598 C CA . ILE B 1 424 ? 147.771 153.653 123.049 1.00 11.37 423 ILE B CA 1
ATOM 7599 C C . ILE B 1 424 ? 148.670 154.049 124.210 1.00 11.37 423 ILE B C 1
ATOM 7600 O O . ILE B 1 424 ? 149.877 153.784 124.185 1.00 11.37 423 ILE B O 1
ATOM 7605 N N . ASN B 1 425 ? 148.085 154.687 125.219 1.00 13.24 424 ASN B N 1
ATOM 7606 C CA . ASN B 1 425 ? 148.809 155.118 126.407 1.00 13.24 424 ASN B CA 1
ATOM 7607 C C . ASN B 1 425 ? 148.210 154.522 127.675 1.00 13.24 424 ASN B C 1
ATOM 7608 O O . ASN B 1 425 ? 148.196 155.172 128.720 1.00 13.24 424 ASN B O 1
ATOM 7613 N N . ASP B 1 426 ? 147.704 153.291 127.589 1.00 13.02 425 ASP B N 1
ATOM 7614 C CA . ASP B 1 426 ? 147.108 152.599 128.722 1.00 13.02 425 ASP B CA 1
ATOM 7615 C C . ASP B 1 426 ? 148.090 152.574 129.893 1.00 13.02 425 ASP B C 1
ATOM 7616 O O . ASP B 1 426 ? 149.187 152.014 129.760 1.00 13.02 425 ASP B O 1
ATOM 7621 N N . PRO B 1 427 ? 147.739 153.158 131.041 1.00 11.73 426 PRO B N 1
ATOM 7622 C CA . PRO B 1 427 ? 148.726 153.343 132.111 1.00 11.73 426 PRO B CA 1
ATOM 7623 C C . PRO B 1 427 ? 148.982 152.116 132.974 1.00 11.73 426 PRO B C 1
ATOM 7624 O O . PRO B 1 427 ? 149.926 152.148 133.771 1.00 11.73 426 PRO B O 1
ATOM 7628 N N . PHE B 1 428 ? 148.190 151.050 132.863 1.00 11.26 427 PHE B N 1
ATOM 7629 C CA . PHE B 1 428 ? 148.322 149.898 133.752 1.00 11.26 427 PHE B CA 1
ATOM 7630 C C . PHE B 1 428 ? 148.854 148.657 133.034 1.00 11.26 427 PHE B C 1
ATOM 7631 O O . PHE B 1 428 ? 148.546 147.533 133.429 1.00 11.26 427 PHE B O 1
ATOM 7639 N N . ILE B 1 429 ? 149.660 148.839 131.989 1.00 12.72 428 ILE B N 1
ATOM 7640 C CA . ILE B 1 429 ? 150.209 147.702 131.254 1.00 12.72 428 ILE B CA 1
ATOM 7641 C C . ILE B 1 429 ? 151.317 147.043 132.070 1.00 12.72 428 ILE B C 1
ATOM 7642 O O . ILE B 1 429 ? 152.199 147.719 132.612 1.00 12.72 428 ILE B O 1
ATOM 7647 N N . LYS B 1 430 ? 151.281 145.717 132.149 1.00 13.30 429 LYS B N 1
ATOM 7648 C CA . LYS B 1 430 ? 152.282 144.927 132.851 1.00 13.30 429 LYS B CA 1
ATOM 7649 C C . LYS B 1 430 ? 153.064 144.057 131.874 1.00 13.30 429 LYS B C 1
ATOM 7650 O O . LYS B 1 430 ? 152.546 143.640 130.835 1.00 13.30 429 LYS B O 1
ATOM 7656 N N . GLY B 1 431 ? 154.318 143.778 132.223 1.00 13.98 430 GLY B N 1
ATOM 7657 C CA . GLY B 1 431 ? 155.164 142.927 131.408 1.00 13.98 430 GLY B CA 1
ATOM 7658 C C . GLY B 1 431 ? 155.728 143.620 130.185 1.00 13.98 430 GLY B C 1
ATOM 7659 O O . GLY B 1 431 ? 156.175 144.765 130.272 1.00 13.98 430 GLY B O 1
ATOM 7660 N N . ILE B 1 432 ? 155.717 142.941 129.039 1.00 15.85 431 ILE B N 1
ATOM 7661 C CA . ILE B 1 432 ? 156.183 143.537 127.791 1.00 15.85 431 ILE B CA 1
ATOM 7662 C C . ILE B 1 432 ? 155.186 143.252 126.677 1.00 15.85 431 ILE B C 1
ATOM 7663 O O . ILE B 1 432 ? 155.470 143.496 125.501 1.00 15.85 431 ILE B O 1
ATOM 7668 N N . ASP B 1 433 ? 154.020 142.722 127.033 1.00 17.19 432 ASP B N 1
ATOM 7669 C CA . ASP B 1 433 ? 152.925 142.564 126.089 1.00 17.19 432 ASP B CA 1
ATOM 7670 C C . ASP B 1 433 ? 151.635 143.018 126.756 1.00 17.19 432 ASP B C 1
ATOM 7671 O O . ASP B 1 433 ? 151.582 143.238 127.967 1.00 17.19 432 ASP B O 1
ATOM 7676 N N . PHE B 1 434 ? 150.581 143.163 125.947 1.00 14.94 433 PHE B N 1
ATOM 7677 C CA . PHE B 1 434 ? 149.325 143.704 126.453 1.00 14.94 433 PHE B CA 1
ATOM 7678 C C . PHE B 1 434 ? 148.622 142.760 127.419 1.00 14.94 433 PHE B C 1
ATOM 7679 O O . PHE B 1 434 ? 147.781 143.213 128.201 1.00 14.94 433 PHE B O 1
ATOM 7687 N N . LYS B 1 435 ? 148.947 141.471 127.394 1.00 16.56 434 LYS B N 1
ATOM 7688 C CA . LYS B 1 435 ? 148.286 140.485 128.237 1.00 16.56 434 LYS B CA 1
ATOM 7689 C C . LYS B 1 435 ? 149.130 140.051 129.424 1.00 16.56 434 LYS B C 1
ATOM 7690 O O . LYS B 1 435 ? 148.661 139.247 130.233 1.00 16.56 434 LYS B O 1
ATOM 7696 N N . ASN B 1 436 ? 150.350 140.573 129.553 1.00 18.00 435 ASN B N 1
ATOM 7697 C CA . ASN B 1 436 ? 151.274 140.174 130.614 1.00 18.00 435 ASN B CA 1
ATOM 7698 C C . ASN B 1 436 ? 151.454 138.658 130.628 1.00 18.00 435 ASN B C 1
ATOM 7699 O O . ASN B 1 436 ? 151.428 138.012 131.677 1.00 18.00 435 ASN B O 1
ATOM 7704 N N . LYS B 1 437 ? 151.629 138.083 129.441 1.00 22.91 436 LYS B N 1
ATOM 7705 C CA . LYS B 1 437 ? 151.758 136.640 129.297 1.00 22.91 436 LYS B CA 1
ATOM 7706 C C . LYS B 1 437 ? 153.215 136.195 129.330 1.00 22.91 436 LYS B C 1
ATOM 7707 O O . LYS B 1 437 ? 153.562 135.247 130.040 1.00 22.91 436 LYS B O 1
ATOM 7713 N N . THR B 1 438 ? 154.070 136.859 128.562 1.00 23.83 437 THR B N 1
ATOM 7714 C CA . THR B 1 438 ? 155.496 136.575 128.605 1.00 23.83 437 THR B CA 1
ATOM 7715 C C . THR B 1 438 ? 156.053 136.890 129.988 1.00 23.83 437 THR B C 1
ATOM 7716 O O . THR B 1 438 ? 155.818 137.972 130.535 1.00 23.83 437 THR B O 1
ATOM 7720 N N . ASP B 1 439 ? 156.786 135.942 130.557 1.00 24.92 438 ASP B N 1
ATOM 7721 C CA . ASP B 1 439 ? 157.414 136.117 131.863 1.00 24.92 438 ASP B CA 1
ATOM 7722 C C . ASP B 1 439 ? 158.860 136.530 131.618 1.00 24.92 438 ASP B C 1
ATOM 7723 O O . ASP B 1 439 ? 159.697 135.706 131.247 1.00 24.92 438 ASP B O 1
ATOM 7728 N N . ILE B 1 440 ? 159.153 137.816 131.830 1.00 20.27 439 ILE B N 1
ATOM 7729 C CA . ILE B 1 440 ? 160.495 138.329 131.590 1.00 20.27 439 ILE B CA 1
ATOM 7730 C C . ILE B 1 440 ? 161.394 138.232 132.812 1.00 20.27 439 ILE B C 1
ATOM 7731 O O . ILE B 1 440 ? 162.574 138.595 132.726 1.00 20.27 439 ILE B O 1
ATOM 7736 N N . ILE B 1 441 ? 160.885 137.752 133.942 1.00 19.00 440 ILE B N 1
ATOM 7737 C CA . ILE B 1 441 ? 161.694 137.532 135.135 1.00 19.00 440 ILE B CA 1
ATOM 7738 C C . ILE B 1 441 ? 162.082 136.062 135.181 1.00 19.00 440 ILE B C 1
ATOM 7739 O O . ILE B 1 441 ? 161.217 135.184 135.261 1.00 19.00 440 ILE B O 1
ATOM 7744 N N . SER B 1 442 ? 163.383 135.792 135.133 1.00 19.53 441 SER B N 1
ATOM 7745 C CA . SER B 1 442 ? 163.891 134.431 135.206 1.00 19.53 441 SER B CA 1
ATOM 7746 C C . SER B 1 442 ? 164.312 134.026 136.610 1.00 19.53 441 SER B C 1
ATOM 7747 O O . SER B 1 442 ? 164.278 132.836 136.934 1.00 19.53 441 SER B O 1
ATOM 7750 N N . ARG B 1 443 ? 164.720 134.981 137.440 1.00 18.60 442 ARG B N 1
ATOM 7751 C CA . ARG B 1 443 ? 165.112 134.702 138.811 1.00 18.60 442 ARG B CA 1
ATOM 7752 C C . ARG B 1 443 ? 164.765 135.909 139.669 1.00 18.60 442 ARG B C 1
ATOM 7753 O O . ARG B 1 443 ? 164.878 137.053 139.224 1.00 18.60 442 ARG B O 1
ATOM 7761 N N . LEU B 1 444 ? 164.337 135.644 140.902 1.00 16.68 443 LEU B N 1
ATOM 7762 C CA . LEU B 1 444 ? 163.938 136.690 141.833 1.00 16.68 443 LEU B CA 1
ATOM 7763 C C . LEU B 1 444 ? 164.538 136.415 143.203 1.00 16.68 443 LEU B C 1
ATOM 7764 O O . LEU B 1 444 ? 164.421 135.302 143.721 1.00 16.68 443 LEU B O 1
ATOM 7769 N N . GLU B 1 445 ? 165.171 137.427 143.788 1.00 19.30 444 GLU B N 1
ATOM 7770 C CA . GLU B 1 445 ? 165.759 137.323 145.115 1.00 19.30 444 GLU B CA 1
ATOM 7771 C C . GLU B 1 445 ? 165.292 138.495 145.963 1.00 19.30 444 GLU B C 1
ATOM 7772 O O . GLU B 1 445 ? 165.438 139.651 145.559 1.00 19.30 444 GLU B O 1
ATOM 7778 N N . VAL B 1 446 ? 164.745 138.199 147.137 1.00 17.04 445 VAL B N 1
ATOM 7779 C CA . VAL B 1 446 ? 164.257 139.213 148.066 1.00 17.04 445 VAL B CA 1
ATOM 7780 C C . VAL B 1 446 ? 165.128 139.184 149.313 1.00 17.04 445 VAL B C 1
ATOM 7781 O O . VAL B 1 446 ? 165.294 138.130 149.936 1.00 17.04 445 VAL B O 1
ATOM 7785 N N . ARG B 1 447 ? 165.672 140.338 149.681 1.00 22.12 446 ARG B N 1
ATOM 7786 C CA . ARG B 1 447 ? 166.513 140.470 150.861 1.00 22.12 446 ARG B CA 1
ATOM 7787 C C . ARG B 1 447 ? 165.841 141.362 151.898 1.00 22.12 446 ARG B C 1
ATOM 7788 O O . ARG B 1 447 ? 165.234 142.380 151.558 1.00 22.12 446 ARG B O 1
ATOM 7796 N N . PHE B 1 448 ? 165.963 140.974 153.163 1.00 26.97 447 PHE B N 1
ATOM 7797 C CA . PHE B 1 448 ? 165.479 141.756 154.296 1.00 26.97 447 PHE B CA 1
ATOM 7798 C C . PHE B 1 448 ? 166.693 142.072 155.154 1.00 26.97 447 PHE B C 1
ATOM 7799 O O . PHE B 1 448 ? 167.273 141.172 155.770 1.00 26.97 447 PHE B O 1
ATOM 7807 N N . GLY B 1 449 ? 167.078 143.343 155.190 1.00 31.36 448 GLY B N 1
ATOM 7808 C CA . GLY B 1 449 ? 168.406 143.664 155.669 1.00 31.36 448 GLY B CA 1
ATOM 7809 C C . GLY B 1 449 ? 169.438 143.138 154.691 1.00 31.36 448 GLY B C 1
ATOM 7810 O O . GLY B 1 449 ? 169.310 143.289 153.473 1.00 31.36 448 GLY B O 1
ATOM 7811 N N . ASN B 1 450 ? 170.474 142.500 155.223 1.00 37.38 449 ASN B N 1
ATOM 7812 C CA . ASN B 1 450 ? 171.492 141.899 154.376 1.00 37.38 449 ASN B CA 1
ATOM 7813 C C . ASN B 1 450 ? 171.187 140.453 154.016 1.00 37.38 449 ASN B C 1
ATOM 7814 O O . ASN B 1 450 ? 171.732 139.947 153.030 1.00 37.38 449 ASN B O 1
ATOM 7819 N N . ASP B 1 451 ? 170.327 139.786 154.778 1.00 35.02 450 ASP B N 1
ATOM 7820 C CA . ASP B 1 451 ? 170.101 138.361 154.606 1.00 35.02 450 ASP B CA 1
ATOM 7821 C C . ASP B 1 451 ? 169.052 138.089 153.535 1.00 35.02 450 ASP B C 1
ATOM 7822 O O . ASP B 1 451 ? 168.121 138.872 153.330 1.00 35.02 450 ASP B O 1
ATOM 7827 N N . VAL B 1 452 ? 169.206 136.959 152.854 1.00 25.55 451 VAL B N 1
ATOM 7828 C CA . VAL B 1 452 ? 168.279 136.569 151.798 1.00 25.55 451 VAL B CA 1
ATOM 7829 C C . VAL B 1 452 ? 167.009 136.019 152.429 1.00 25.55 451 VAL B C 1
ATOM 7830 O O . VAL B 1 452 ? 167.045 135.030 153.168 1.00 25.55 451 VAL B O 1
ATOM 7834 N N . LEU B 1 453 ? 165.884 136.660 152.138 1.00 20.86 452 LEU B N 1
ATOM 7835 C CA . LEU B 1 453 ? 164.589 136.239 152.649 1.00 20.86 452 LEU B CA 1
ATOM 7836 C C . LEU B 1 453 ? 163.932 135.181 151.771 1.00 20.86 452 LEU B C 1
ATOM 7837 O O . LEU B 1 453 ? 163.313 134.249 152.291 1.00 20.86 452 LEU B O 1
ATOM 7842 N N . TYR B 1 454 ? 164.062 135.298 150.450 1.00 15.65 453 TYR B N 1
ATOM 7843 C CA . TYR B 1 454 ? 163.384 134.392 149.535 1.00 15.65 453 TYR B CA 1
ATOM 7844 C C . TYR B 1 454 ? 164.059 134.442 148.174 1.00 15.65 453 TYR B C 1
ATOM 7845 O O . TYR B 1 454 ? 164.449 135.513 147.708 1.00 15.65 453 TYR B O 1
ATOM 7854 N N . SER B 1 455 ? 164.192 133.278 147.546 1.00 16.30 454 SER B N 1
ATOM 7855 C CA . SER B 1 455 ? 164.678 133.176 146.178 1.00 16.30 454 SER B CA 1
ATOM 7856 C C . SER B 1 455 ? 163.814 132.190 145.412 1.00 16.30 454 SER B C 1
ATOM 7857 O O . SER B 1 455 ? 163.336 131.203 145.976 1.00 16.30 454 SER B O 1
ATOM 7860 N N . GLU B 1 456 ? 163.613 132.464 144.127 1.00 16.71 455 GLU B N 1
ATOM 7861 C CA . GLU B 1 456 ? 162.944 131.514 143.251 1.00 16.71 455 GLU B CA 1
ATOM 7862 C C . GLU B 1 456 ? 163.438 131.723 141.830 1.00 16.71 455 GLU B C 1
ATOM 7863 O O . GLU B 1 456 ? 163.977 132.776 141.488 1.00 16.71 455 GLU B O 1
ATOM 7869 N N . ASN B 1 457 ? 163.247 130.698 141.005 1.00 19.13 456 ASN B N 1
ATOM 7870 C CA . ASN B 1 457 ? 163.509 130.805 139.577 1.00 19.13 456 ASN B CA 1
ATOM 7871 C C . ASN B 1 457 ? 162.191 130.914 138.825 1.00 19.13 456 ASN B C 1
ATOM 7872 O O . ASN B 1 457 ? 161.876 131.967 138.263 1.00 19.13 456 ASN B O 1
ATOM 7877 N N . GLY B 1 458 ? 161.409 129.843 138.825 1.00 15.90 457 GLY B N 1
ATOM 7878 C CA . GLY B 1 458 ? 160.095 129.867 138.233 1.00 15.90 457 GLY B CA 1
ATOM 7879 C C . GLY B 1 458 ? 159.131 130.701 139.050 1.00 15.90 457 GLY B C 1
ATOM 7880 O O . GLY B 1 458 ? 159.401 131.053 140.200 1.00 15.90 457 GLY B O 1
ATOM 7881 N N . PRO B 1 459 ? 157.991 131.030 138.472 1.00 14.29 458 PRO B N 1
ATOM 7882 C CA . PRO B 1 459 ? 157.006 131.898 139.131 1.00 14.29 458 PRO B CA 1
ATOM 7883 C C . PRO B 1 459 ? 156.076 131.165 140.099 1.00 14.29 458 PRO B C 1
ATOM 7884 O O . PRO B 1 459 ? 154.852 131.292 140.030 1.00 14.29 458 PRO B O 1
ATOM 7888 N N . ILE B 1 460 ? 156.666 130.396 141.017 1.00 12.23 459 ILE B N 1
ATOM 7889 C CA . ILE B 1 460 ? 155.860 129.669 141.992 1.00 12.23 459 ILE B CA 1
ATOM 7890 C C . ILE B 1 460 ? 155.189 130.634 142.962 1.00 12.23 459 ILE B C 1
ATOM 7891 O O . ILE B 1 460 ? 154.079 130.374 143.436 1.00 12.23 459 ILE B O 1
ATOM 7896 N N . SER B 1 461 ? 155.821 131.773 143.250 1.00 12.74 460 SER B N 1
ATOM 7897 C CA . SER B 1 461 ? 155.153 132.769 144.079 1.00 12.74 460 SER B CA 1
ATOM 7898 C C . SER B 1 461 ? 153.928 133.345 143.380 1.00 12.74 460 SER B C 1
ATOM 7899 O O . SER B 1 461 ? 152.913 133.600 144.033 1.00 12.74 460 SER B O 1
ATOM 7902 N N . ARG B 1 462 ? 153.980 133.524 142.058 1.00 14.10 461 ARG B N 1
ATOM 7903 C CA . ARG B 1 462 ? 152.788 133.967 141.342 1.00 14.10 461 ARG B CA 1
ATOM 7904 C C . ARG B 1 462 ? 151.723 132.877 141.322 1.00 14.10 461 ARG B C 1
ATOM 7905 O O . ARG B 1 462 ? 150.527 133.167 141.461 1.00 14.10 461 ARG B O 1
ATOM 7913 N N . ILE B 1 463 ? 152.138 131.620 141.144 1.00 12.51 462 ILE B N 1
ATOM 7914 C CA . ILE B 1 463 ? 151.195 130.506 141.226 1.00 12.51 462 ILE B CA 1
ATOM 7915 C C . ILE B 1 463 ? 150.474 130.511 142.570 1.00 12.51 462 ILE B C 1
ATOM 7916 O O . ILE B 1 463 ? 149.250 130.344 142.639 1.00 12.51 462 ILE B O 1
ATOM 7921 N N . TYR B 1 464 ? 151.219 130.711 143.660 1.00 12.39 463 TYR B N 1
ATOM 7922 C CA . TYR B 1 464 ? 150.598 130.730 144.982 1.00 12.39 463 TYR B CA 1
ATOM 7923 C C . TYR B 1 464 ? 149.709 131.951 145.168 1.00 12.39 463 TYR B C 1
ATOM 7924 O O . TYR B 1 464 ? 148.638 131.850 145.772 1.00 12.39 463 TYR B O 1
ATOM 7933 N N . ASN B 1 465 ? 150.148 133.118 144.693 1.00 14.79 464 ASN B N 1
ATOM 7934 C CA . ASN B 1 465 ? 149.310 134.309 144.754 1.00 14.79 464 ASN B CA 1
ATOM 7935 C C . ASN B 1 465 ? 147.963 134.056 144.085 1.00 14.79 464 ASN B C 1
ATOM 7936 O O . ASN B 1 465 ? 146.905 134.358 144.649 1.00 14.79 464 ASN B O 1
ATOM 7941 N N . GLU B 1 466 ? 147.989 133.444 142.900 1.00 19.38 465 GLU B N 1
ATOM 7942 C CA . GLU B 1 466 ? 146.750 133.192 142.172 1.00 19.38 465 GLU B CA 1
ATOM 7943 C C . GLU B 1 466 ? 145.893 132.142 142.867 1.00 19.38 465 GLU B C 1
ATOM 7944 O O . GLU B 1 466 ? 144.676 132.309 142.970 1.00 19.38 465 GLU B O 1
ATOM 7950 N N . LEU B 1 467 ? 146.502 131.062 143.357 1.00 17.48 466 LEU B N 1
ATOM 7951 C CA . LEU B 1 467 ? 145.731 130.052 144.073 1.00 17.48 466 LEU B CA 1
ATOM 7952 C C . LEU B 1 467 ? 145.070 130.639 145.314 1.00 17.48 466 LEU B C 1
ATOM 7953 O O . LEU B 1 467 ? 143.874 130.440 145.549 1.00 17.48 466 LEU B O 1
ATOM 7958 N N . LEU B 1 468 ? 145.833 131.385 146.113 1.00 19.14 467 LEU B N 1
ATOM 7959 C CA . LEU B 1 468 ? 145.345 131.844 147.406 1.00 19.14 467 LEU B CA 1
ATOM 7960 C C . LEU B 1 468 ? 144.344 132.984 147.273 1.00 19.14 467 LEU B C 1
ATOM 7961 O O . LEU B 1 468 ? 143.428 133.090 148.095 1.00 19.14 467 LEU B O 1
ATOM 7966 N N . THR B 1 469 ? 144.489 133.846 146.265 1.00 24.65 468 THR B N 1
ATOM 7967 C CA . THR B 1 469 ? 143.553 134.947 146.093 1.00 24.65 468 THR B CA 1
ATOM 7968 C C . THR B 1 469 ? 142.446 134.643 145.093 1.00 24.65 468 THR B C 1
ATOM 7969 O O . THR B 1 469 ? 141.547 135.474 144.928 1.00 24.65 468 THR B O 1
ATOM 7973 N N . LYS B 1 470 ? 142.485 133.481 144.438 1.00 29.43 469 LYS B N 1
ATOM 7974 C CA . LYS B 1 470 ? 141.483 133.086 143.449 1.00 29.43 469 LYS B CA 1
ATOM 7975 C C . LYS B 1 470 ? 141.376 134.123 142.331 1.00 29.43 469 LYS B C 1
ATOM 7976 O O . LYS B 1 470 ? 140.288 134.501 141.897 1.00 29.43 469 LYS B O 1
ATOM 7982 N N . SER B 1 471 ? 142.531 134.585 141.870 1.00 30.49 470 SER B N 1
ATOM 7983 C CA . SER B 1 471 ? 142.639 135.554 140.793 1.00 30.49 470 SER B CA 1
ATOM 7984 C C . SER B 1 471 ? 143.235 134.903 139.553 1.00 30.49 470 SER B C 1
ATOM 7985 O O . SER B 1 471 ? 143.874 133.851 139.622 1.00 30.49 470 SER B O 1
ATOM 7988 N N . ASN B 1 472 ? 143.014 135.547 138.408 1.00 34.04 471 ASN B N 1
ATOM 7989 C CA . ASN B 1 472 ? 143.644 135.154 137.155 1.00 34.04 471 ASN B CA 1
ATOM 7990 C C . ASN B 1 472 ? 144.802 136.058 136.761 1.00 34.04 471 ASN B C 1
ATOM 7991 O O . ASN B 1 472 ? 145.567 135.696 135.861 1.00 34.04 471 ASN B O 1
ATOM 7996 N N . ASN B 1 473 ? 144.951 137.217 137.398 1.00 33.33 472 ASN B N 1
ATOM 7997 C CA . ASN B 1 473 ? 145.985 138.166 137.007 1.00 33.33 472 ASN B CA 1
ATOM 7998 C C . ASN B 1 473 ? 146.936 138.444 138.161 1.00 33.33 472 ASN B C 1
ATOM 7999 O O . ASN B 1 473 ? 147.256 139.602 138.443 1.00 33.33 472 ASN B O 1
ATOM 8004 N N . GLY B 1 474 ? 147.392 137.396 138.831 1.00 22.70 473 GLY B N 1
ATOM 8005 C CA . GLY B 1 474 ? 148.280 137.565 139.958 1.00 22.70 473 GLY B CA 1
ATOM 8006 C C . GLY B 1 474 ? 149.684 137.968 139.547 1.00 22.70 473 GLY B C 1
ATOM 8007 O O . GLY B 1 474 ? 150.079 137.907 138.384 1.00 22.70 473 GLY B O 1
ATOM 8008 N N . THR B 1 475 ? 150.442 138.414 140.541 1.00 16.49 474 THR B N 1
ATOM 8009 C CA . THR B 1 475 ? 151.852 138.737 140.397 1.00 16.49 474 THR B CA 1
ATOM 8010 C C . THR B 1 475 ? 152.654 137.902 141.383 1.00 16.49 474 THR B C 1
ATOM 8011 O O . THR B 1 475 ? 152.103 137.159 142.196 1.00 16.49 474 THR B O 1
ATOM 8015 N N . ARG B 1 476 ? 153.972 138.025 141.304 1.00 14.80 475 ARG B N 1
ATOM 8016 C CA . ARG B 1 476 ? 154.851 137.381 142.274 1.00 14.80 475 ARG B CA 1
ATOM 8017 C C . ARG B 1 476 ? 154.688 138.068 143.625 1.00 14.80 475 ARG B C 1
ATOM 8018 O O . ARG B 1 476 ? 155.099 139.217 143.798 1.00 14.80 475 ARG B O 1
ATOM 8026 N N . THR B 1 477 ? 154.086 137.368 144.584 1.00 15.36 476 THR B N 1
ATOM 8027 C CA . THR B 1 477 ? 153.698 137.960 145.858 1.00 15.36 476 THR B CA 1
ATOM 8028 C C . THR B 1 477 ? 154.181 137.082 147.000 1.00 15.36 476 THR B C 1
ATOM 8029 O O . THR B 1 477 ? 153.837 135.898 147.066 1.00 15.36 476 THR B O 1
ATOM 8033 N N . LEU B 1 478 ? 154.975 137.659 147.894 1.00 14.66 477 LEU B N 1
ATOM 8034 C CA . LEU B 1 478 ? 155.261 137.040 149.178 1.00 14.66 477 LEU B CA 1
ATOM 8035 C C . LEU B 1 478 ? 154.201 137.490 150.173 1.00 14.66 477 LEU B C 1
ATOM 8036 O O . LEU B 1 478 ? 154.065 138.688 150.439 1.00 14.66 477 LEU B O 1
ATOM 8041 N N . THR B 1 479 ? 153.444 136.539 150.701 1.00 14.84 478 THR B N 1
ATOM 8042 C CA . THR B 1 479 ? 152.402 136.814 151.678 1.00 14.84 478 THR B CA 1
ATOM 8043 C C . THR B 1 479 ? 152.882 136.373 153.052 1.00 14.84 478 THR B C 1
ATOM 8044 O O . THR B 1 479 ? 153.329 135.236 153.223 1.00 14.84 478 THR B O 1
ATOM 8048 N N . PHE B 1 480 ? 152.800 137.276 154.025 1.00 14.91 479 PHE B N 1
ATOM 8049 C CA . PHE B 1 480 ? 153.235 136.983 155.380 1.00 14.91 479 PHE B CA 1
ATOM 8050 C C . PHE B 1 480 ? 152.083 136.758 156.345 1.00 14.91 479 PHE B C 1
ATOM 8051 O O . PHE B 1 480 ? 152.313 136.262 157.450 1.00 14.91 479 PHE B O 1
ATOM 8059 N N . ASN B 1 481 ? 150.858 137.094 155.957 1.00 15.09 480 ASN B N 1
ATOM 8060 C CA . ASN B 1 481 ? 149.696 137.010 156.829 1.00 15.09 480 ASN B CA 1
ATOM 8061 C C . ASN B 1 481 ? 148.748 135.940 156.307 1.00 15.09 480 ASN B C 1
ATOM 8062 O O . ASN B 1 481 ? 148.272 136.028 155.171 1.00 15.09 480 ASN B O 1
ATOM 8067 N N . PHE B 1 482 ? 148.475 134.935 157.136 1.00 15.62 481 PHE B N 1
ATOM 8068 C CA . PHE B 1 482 ? 147.496 133.906 156.814 1.00 15.62 481 PHE B CA 1
ATOM 8069 C C . PHE B 1 482 ? 146.376 133.828 157.842 1.00 15.62 481 PHE B C 1
ATOM 8070 O O . PHE B 1 482 ? 145.560 132.904 157.786 1.00 15.62 481 PHE B O 1
ATOM 8078 N N . THR B 1 483 ? 146.307 134.779 158.765 1.00 19.74 482 THR B N 1
ATOM 8079 C CA . THR B 1 483 ? 145.311 134.915 159.820 1.00 19.74 482 THR B CA 1
ATOM 8080 C C . THR B 1 483 ? 144.073 135.634 159.290 1.00 19.74 482 THR B C 1
ATOM 8081 O O . THR B 1 483 ? 144.184 136.481 158.401 1.00 19.74 482 THR B O 1
ATOM 8085 N N . PRO B 1 484 ? 142.894 135.304 159.811 1.00 22.89 483 PRO B N 1
ATOM 8086 C CA . PRO B 1 484 ? 141.663 135.948 159.332 1.00 22.89 483 PRO B CA 1
ATOM 8087 C C . PRO B 1 484 ? 141.678 137.456 159.547 1.00 22.89 483 PRO B C 1
ATOM 8088 O O . PRO B 1 484 ? 142.140 137.954 160.575 1.00 22.89 483 PRO B O 1
ATOM 8092 N N . LYS B 1 485 ? 141.161 138.181 158.558 1.00 27.70 484 LYS B N 1
ATOM 8093 C CA . LYS B 1 485 ? 141.147 139.635 158.606 1.00 27.70 484 LYS B CA 1
ATOM 8094 C C . LYS B 1 485 ? 140.266 140.148 159.738 1.00 27.70 484 LYS B C 1
ATOM 8095 O O . LYS B 1 485 ? 139.317 139.483 160.161 1.00 27.70 484 LYS B O 1
ATOM 8101 N N . ILE B 1 486 ? 140.619 141.329 160.248 1.00 25.48 485 ILE B N 1
ATOM 8102 C CA . ILE B 1 486 ? 139.791 142.122 161.155 1.00 25.48 485 ILE B CA 1
ATOM 8103 C C . ILE B 1 486 ? 139.737 141.518 162.552 1.00 25.48 485 ILE B C 1
ATOM 8104 O O . ILE B 1 486 ? 140.029 142.199 163.541 1.00 25.48 485 ILE B O 1
ATOM 8109 N N . PHE B 1 487 ? 139.359 140.247 162.655 1.00 24.57 486 PHE B N 1
ATOM 8110 C CA . PHE B 1 487 ? 139.190 139.655 163.975 1.00 24.57 486 PHE B CA 1
ATOM 8111 C C . PHE B 1 487 ? 140.516 139.354 164.662 1.00 24.57 486 PHE B C 1
ATOM 8112 O O . PHE B 1 487 ? 140.555 139.299 165.894 1.00 24.57 486 PHE B O 1
ATOM 8120 N N . PHE B 1 488 ? 141.593 139.181 163.906 1.00 20.23 487 PHE B N 1
ATOM 8121 C CA . PHE B 1 488 ? 142.926 139.031 164.462 1.00 20.23 487 PHE B CA 1
ATOM 8122 C C . PHE B 1 488 ? 143.794 140.188 164.003 1.00 20.23 487 PHE B C 1
ATOM 8123 O O . PHE B 1 488 ? 143.576 140.745 162.924 1.00 20.23 487 PHE B O 1
ATOM 8131 N N . ARG B 1 489 ? 144.766 140.553 164.827 1.00 17.27 488 ARG B N 1
ATOM 8132 C CA . ARG B 1 489 ? 145.817 141.444 164.368 1.00 17.27 488 ARG B CA 1
ATOM 8133 C C . ARG B 1 489 ? 146.611 140.743 163.270 1.00 17.27 488 ARG B C 1
ATOM 8134 O O . ARG B 1 489 ? 147.038 139.596 163.459 1.00 17.27 488 ARG B O 1
ATOM 8142 N N . PRO B 1 490 ? 146.813 141.378 162.117 1.00 14.89 489 PRO B N 1
ATOM 8143 C CA . PRO B 1 490 ? 147.472 140.690 161.000 1.00 14.89 489 PRO B CA 1
ATOM 8144 C C . PRO B 1 490 ? 148.900 140.293 161.340 1.00 14.89 489 PRO B C 1
ATOM 8145 O O . PRO B 1 490 ? 149.580 140.943 162.135 1.00 14.89 489 PRO B O 1
ATOM 8149 N N . THR B 1 491 ? 149.349 139.210 160.715 1.00 14.49 490 THR B N 1
ATOM 8150 C CA . THR B 1 491 ? 150.713 138.729 160.870 1.00 14.49 490 THR B CA 1
ATOM 8151 C C . THR B 1 491 ? 151.623 139.444 159.883 1.00 14.49 490 THR B C 1
ATOM 8152 O O . THR B 1 491 ? 151.267 139.636 158.718 1.00 14.49 490 THR B O 1
ATOM 8156 N N . THR B 1 492 ? 152.797 139.853 160.358 1.00 15.65 491 THR B N 1
ATOM 8157 C CA . THR B 1 492 ? 153.713 140.649 159.554 1.00 15.65 491 THR B CA 1
ATOM 8158 C C . THR B 1 492 ? 155.127 140.115 159.710 1.00 15.65 491 THR B C 1
ATOM 8159 O O . THR B 1 492 ? 155.451 139.432 160.682 1.00 15.65 491 THR B O 1
ATOM 8163 N N . ILE B 1 493 ? 155.969 140.431 158.733 1.00 18.95 492 ILE B N 1
ATOM 8164 C CA . ILE B 1 493 ? 157.410 140.343 158.926 1.00 18.95 492 ILE B CA 1
ATOM 8165 C C . ILE B 1 493 ? 157.861 141.608 159.643 1.00 18.95 492 ILE B C 1
ATOM 8166 O O . ILE B 1 493 ? 157.496 142.722 159.255 1.00 18.95 492 ILE B O 1
ATOM 8171 N N . THR B 1 494 ? 158.627 141.441 160.715 1.00 27.57 493 THR B N 1
ATOM 8172 C CA . THR B 1 494 ? 158.913 142.530 161.635 1.00 27.57 493 THR B CA 1
ATOM 8173 C C . THR B 1 494 ? 160.396 142.866 161.618 1.00 27.57 493 THR B C 1
ATOM 8174 O O . THR B 1 494 ? 161.247 141.974 161.612 1.00 27.57 493 THR B O 1
ATOM 8178 N N . ALA B 1 495 ? 160.689 144.162 161.621 1.00 33.43 494 ALA B N 1
ATOM 8179 C CA . ALA B 1 495 ? 162.055 144.645 161.499 1.00 33.43 494 ALA B CA 1
ATOM 8180 C C . ALA B 1 495 ? 162.858 144.398 162.771 1.00 33.43 494 ALA B C 1
ATOM 8181 O O . ALA B 1 495 ? 162.315 144.316 163.875 1.00 33.43 494 ALA B O 1
ATOM 8183 N N . ASN B 1 496 ? 164.176 144.282 162.601 1.00 48.12 495 ASN B N 1
ATOM 8184 C CA . ASN B 1 496 ? 165.132 144.198 163.706 1.00 48.12 495 ASN B CA 1
ATOM 8185 C C . ASN B 1 496 ? 166.180 145.281 163.453 1.00 48.12 495 ASN B C 1
ATOM 8186 O O . ASN B 1 496 ? 167.209 145.028 162.822 1.00 48.12 495 ASN B O 1
ATOM 8191 N N . VAL B 1 497 ? 165.906 146.493 163.941 1.00 51.23 496 VAL B N 1
ATOM 8192 C CA . VAL B 1 497 ? 166.774 147.633 163.657 1.00 51.23 496 VAL B CA 1
ATOM 8193 C C . VAL B 1 497 ? 168.160 147.431 164.256 1.00 51.23 496 VAL B C 1
ATOM 8194 O O . VAL B 1 497 ? 169.155 147.944 163.728 1.00 51.23 496 VAL B O 1
ATOM 8198 N N . SER B 1 498 ? 168.254 146.683 165.357 1.00 54.06 497 SER B N 1
ATOM 8199 C CA . SER B 1 498 ? 169.561 146.368 165.926 1.00 54.06 497 SER B CA 1
ATOM 8200 C C . SER B 1 498 ? 170.394 145.543 164.951 1.00 54.06 497 SER B C 1
ATOM 8201 O O . SER B 1 498 ? 171.580 145.819 164.739 1.00 54.06 497 SER B O 1
ATOM 8204 N N . ARG B 1 499 ? 169.783 144.525 164.347 1.00 56.37 498 ARG B N 1
ATOM 8205 C CA . ARG B 1 499 ? 170.457 143.697 163.357 1.00 56.37 498 ARG B CA 1
ATOM 8206 C C . ARG B 1 499 ? 170.607 144.392 162.010 1.00 56.37 498 ARG B C 1
ATOM 8207 O O . ARG B 1 499 ? 171.383 143.923 161.172 1.00 56.37 498 ARG B O 1
ATOM 8215 N N . GLY B 1 500 ? 169.890 145.490 161.784 1.00 45.31 499 GLY B N 1
ATOM 8216 C CA . GLY B 1 500 ? 169.924 146.181 160.515 1.00 45.31 499 GLY B CA 1
ATOM 8217 C C . GLY B 1 500 ? 168.829 145.788 159.548 1.00 45.31 499 GLY B C 1
ATOM 8218 O O . GLY B 1 500 ? 168.791 146.318 158.431 1.00 45.31 499 GLY B O 1
ATOM 8219 N N . LYS B 1 501 ? 167.942 144.878 159.939 1.00 39.07 500 LYS B N 1
ATOM 8220 C CA . LYS B 1 501 ? 166.891 144.361 159.067 1.00 39.07 500 LYS B CA 1
ATOM 8221 C C . LYS B 1 501 ? 165.704 145.313 159.114 1.00 39.07 500 LYS B C 1
ATOM 8222 O O . LYS B 1 501 ? 164.811 145.192 159.951 1.00 39.07 500 LYS B O 1
ATOM 8228 N N . ASP B 1 502 ? 165.695 146.281 158.192 1.00 32.54 501 ASP B N 1
ATOM 8229 C CA . ASP B 1 502 ? 164.594 147.237 158.138 1.00 32.54 501 ASP B CA 1
ATOM 8230 C C . ASP B 1 502 ? 164.316 147.737 156.722 1.00 32.54 501 ASP B C 1
ATOM 8231 O O . ASP B 1 502 ? 163.630 148.753 156.567 1.00 32.54 501 ASP B O 1
ATOM 8236 N N . LYS B 1 503 ? 164.828 147.069 155.694 1.00 26.30 502 LYS B N 1
ATOM 8237 C CA . LYS B 1 503 ? 164.495 147.391 154.315 1.00 26.30 502 LYS B CA 1
ATOM 8238 C C . LYS B 1 503 ? 164.327 146.098 153.534 1.00 26.30 502 LYS B C 1
ATOM 8239 O O . LYS B 1 503 ? 164.912 145.068 153.878 1.00 26.30 502 LYS B O 1
ATOM 8245 N N . LEU B 1 504 ? 163.513 146.155 152.489 1.00 19.82 503 LEU B N 1
ATOM 8246 C CA . LEU B 1 504 ? 163.289 145.022 151.601 1.00 19.82 503 LEU B CA 1
ATOM 8247 C C . LEU B 1 504 ? 163.909 145.348 150.249 1.00 19.82 503 LEU B C 1
ATOM 8248 O O . LEU B 1 504 ? 163.351 146.135 149.479 1.00 19.82 503 LEU B O 1
ATOM 8253 N N . SER B 1 505 ? 165.062 144.751 149.969 1.00 19.48 504 SER B N 1
ATOM 8254 C CA . SER B 1 505 ? 165.712 144.900 148.676 1.00 19.48 504 SER B CA 1
ATOM 8255 C C . SER B 1 505 ? 165.257 143.793 147.739 1.00 19.48 504 SER B C 1
ATOM 8256 O O . SER B 1 505 ? 165.099 142.640 148.151 1.00 19.48 504 SER B O 1
ATOM 8259 N N . VAL B 1 506 ? 165.041 144.149 146.478 1.00 14.86 505 VAL B N 1
ATOM 8260 C CA . VAL B 1 506 ? 164.581 143.212 145.462 1.00 14.86 505 VAL B CA 1
ATOM 8261 C C . VAL B 1 506 ? 165.560 143.249 144.299 1.00 14.86 505 VAL B C 1
ATOM 8262 O O . VAL B 1 506 ? 165.922 144.329 143.824 1.00 14.86 505 VAL B O 1
ATOM 8266 N N . ARG B 1 507 ? 165.988 142.074 143.849 1.00 17.09 506 ARG B N 1
ATOM 8267 C CA . ARG B 1 507 ? 166.836 141.953 142.673 1.00 17.09 506 ARG B CA 1
ATOM 8268 C C . ARG B 1 507 ? 166.292 140.849 141.782 1.00 17.09 506 ARG B C 1
ATOM 8269 O O . ARG B 1 507 ? 166.062 139.730 142.245 1.00 17.09 506 ARG B O 1
ATOM 8277 N N . VAL B 1 508 ? 166.087 141.165 140.507 1.00 14.36 507 VAL B N 1
ATOM 8278 C CA . VAL B 1 508 ? 165.641 140.181 139.533 1.00 14.36 507 VAL B CA 1
ATOM 8279 C C . VAL B 1 508 ? 166.734 139.989 138.494 1.00 14.36 507 VAL B C 1
ATOM 8280 O O . VAL B 1 508 ? 167.625 140.821 138.323 1.00 14.36 507 VAL B O 1
ATOM 8284 N N . VAL B 1 509 ? 166.655 138.860 137.802 1.00 15.94 508 VAL B N 1
ATOM 8285 C CA . VAL B 1 509 ? 167.406 138.620 136.577 1.00 15.94 508 VAL B CA 1
ATOM 8286 C C . VAL B 1 509 ? 166.388 138.539 135.452 1.00 15.94 508 VAL B C 1
ATOM 8287 O O . VAL B 1 509 ? 165.484 137.695 135.486 1.00 15.94 508 VAL B O 1
ATOM 8291 N N . TYR B 1 510 ? 166.516 139.423 134.470 1.00 17.57 509 TYR B N 1
ATOM 8292 C CA . TYR B 1 510 ? 165.569 139.432 133.369 1.00 17.57 509 TYR B CA 1
ATOM 8293 C C . TYR B 1 510 ? 165.883 138.305 132.395 1.00 17.57 509 TYR B C 1
ATOM 8294 O O . TYR B 1 510 ? 167.031 137.881 132.251 1.00 17.57 509 TYR B O 1
ATOM 8303 N N . SER B 1 511 ? 164.841 137.812 131.734 1.00 24.43 510 SER B N 1
ATOM 8304 C CA . SER B 1 511 ? 165.024 136.767 130.740 1.00 24.43 510 SER B CA 1
ATOM 8305 C C . SER B 1 511 ? 165.853 137.290 129.574 1.00 24.43 510 SER B C 1
ATOM 8306 O O . SER B 1 511 ? 165.884 138.490 129.291 1.00 24.43 510 SER B O 1
ATOM 8309 N N . THR B 1 512 ? 166.543 136.376 128.904 1.00 30.68 511 THR B N 1
ATOM 8310 C CA . THR B 1 512 ? 167.367 136.732 127.760 1.00 30.68 511 THR B CA 1
ATOM 8311 C C . THR B 1 512 ? 166.524 136.732 126.491 1.00 30.68 511 THR B C 1
ATOM 8312 O O . THR B 1 512 ? 165.716 135.827 126.268 1.00 30.68 511 THR B O 1
ATOM 8316 N N . MET B 1 513 ? 166.710 137.760 125.671 1.00 31.51 512 MET B N 1
ATOM 8317 C CA . MET B 1 513 ? 165.991 137.904 124.416 1.00 31.51 512 MET B CA 1
ATOM 8318 C C . MET B 1 513 ? 166.973 138.050 123.263 1.00 31.51 512 MET B C 1
ATOM 8319 O O . MET B 1 513 ? 168.143 138.390 123.450 1.00 31.51 512 MET B O 1
ATOM 8324 N N . ASP B 1 514 ? 166.475 137.788 122.059 1.00 28.29 513 ASP B N 1
ATOM 8325 C CA . ASP B 1 514 ? 167.293 137.866 120.859 1.00 28.29 513 ASP B CA 1
ATOM 8326 C C . ASP B 1 514 ? 167.514 139.323 120.481 1.00 28.29 513 ASP B C 1
ATOM 8327 O O . ASP B 1 514 ? 166.557 140.091 120.349 1.00 28.29 513 ASP B O 1
ATOM 8332 N N . VAL B 1 515 ? 168.781 139.700 120.295 1.00 25.76 514 VAL B N 1
ATOM 8333 C CA . VAL B 1 515 ? 169.109 141.071 119.925 1.00 25.76 514 VAL B CA 1
ATOM 8334 C C . VAL B 1 515 ? 168.591 141.447 118.548 1.00 25.76 514 VAL B C 1
ATOM 8335 O O . VAL B 1 515 ? 168.651 142.624 118.176 1.00 25.76 514 VAL B O 1
ATOM 8339 N N . ASN B 1 516 ? 168.089 140.483 117.781 1.00 25.59 515 ASN B N 1
ATOM 8340 C CA . ASN B 1 516 ? 167.439 140.751 116.508 1.00 25.59 515 ASN B CA 1
ATOM 8341 C C . ASN B 1 516 ? 165.923 140.693 116.613 1.00 25.59 515 ASN B C 1
ATOM 8342 O O . ASN B 1 516 ? 165.237 140.779 115.592 1.00 25.59 515 ASN B O 1
ATOM 8347 N N . HIS B 1 517 ? 165.394 140.534 117.810 1.00 20.93 516 HIS B N 1
ATOM 8348 C CA . HIS B 1 517 ? 163.963 140.668 118.045 1.00 20.93 516 HIS B CA 1
ATOM 8349 C C . HIS B 1 517 ? 163.663 142.101 118.457 1.00 20.93 516 HIS B C 1
ATOM 8350 O O . HIS B 1 517 ? 164.353 142.638 119.328 1.00 20.93 516 HIS B O 1
ATOM 8357 N N . PRO B 1 518 ? 162.673 142.756 117.848 1.00 18.91 517 PRO B N 1
ATOM 8358 C CA . PRO B 1 518 ? 162.380 144.143 118.238 1.00 18.91 517 PRO B CA 1
ATOM 8359 C C . PRO B 1 518 ? 161.992 144.297 119.698 1.00 18.91 517 PRO B C 1
ATOM 8360 O O . PRO B 1 518 ? 162.235 145.363 120.277 1.00 18.91 517 PRO B O 1
ATOM 8364 N N . ILE B 1 519 ? 161.412 143.265 120.319 1.00 17.64 518 ILE B N 1
ATOM 8365 C CA . ILE B 1 519 ? 160.967 143.371 121.705 1.00 17.64 518 ILE B CA 1
ATOM 8366 C C . ILE B 1 519 ? 162.140 143.497 122.671 1.00 17.64 518 ILE B C 1
ATOM 8367 O O . ILE B 1 519 ? 161.952 143.922 123.815 1.00 17.64 518 ILE B O 1
ATOM 8372 N N . TYR B 1 520 ? 163.346 143.136 122.235 1.00 20.15 519 TYR B N 1
ATOM 8373 C CA . TYR B 1 520 ? 164.543 143.261 123.057 1.00 20.15 519 TYR B CA 1
ATOM 8374 C C . TYR B 1 520 ? 164.782 144.689 123.534 1.00 20.15 519 TYR B C 1
ATOM 8375 O O . TYR B 1 520 ? 165.464 144.886 124.543 1.00 20.15 519 TYR B O 1
ATOM 8384 N N . TYR B 1 521 ? 164.221 145.681 122.852 1.00 19.45 520 TYR B N 1
ATOM 8385 C CA . TYR B 1 521 ? 164.539 147.078 123.099 1.00 19.45 520 TYR B CA 1
ATOM 8386 C C . TYR B 1 521 ? 163.427 147.843 123.801 1.00 19.45 520 TYR B C 1
ATOM 8387 O O . TYR B 1 521 ? 163.587 149.039 124.057 1.00 19.45 520 TYR B O 1
ATOM 8396 N N . VAL B 1 522 ? 162.309 147.191 124.126 1.00 15.66 521 VAL B N 1
ATOM 8397 C CA . VAL B 1 522 ? 161.330 147.809 125.011 1.00 15.66 521 VAL B CA 1
ATOM 8398 C C . VAL B 1 522 ? 161.963 147.989 126.380 1.00 15.66 521 VAL B C 1
ATOM 8399 O O . VAL B 1 522 ? 162.540 147.051 126.943 1.00 15.66 521 VAL B O 1
ATOM 8403 N N . GLN B 1 523 ? 161.869 149.197 126.919 1.00 17.58 522 GLN B N 1
ATOM 8404 C CA . GLN B 1 523 ? 162.448 149.481 128.222 1.00 17.58 522 GLN B CA 1
ATOM 8405 C C . GLN B 1 523 ? 161.507 149.028 129.330 1.00 17.58 522 GLN B C 1
ATOM 8406 O O . GLN B 1 523 ? 160.283 149.089 129.192 1.00 17.58 522 GLN B O 1
ATOM 8412 N N . LYS B 1 524 ? 162.089 148.553 130.425 1.00 16.14 523 LYS B N 1
ATOM 8413 C CA . LYS B 1 524 ? 161.345 147.932 131.508 1.00 16.14 523 LYS B CA 1
ATOM 8414 C C . LYS B 1 524 ? 161.656 148.630 132.822 1.00 16.14 523 LYS B C 1
ATOM 8415 O O . LYS B 1 524 ? 162.777 149.097 133.036 1.00 16.14 523 LYS B O 1
ATOM 8421 N N . GLN B 1 525 ? 160.659 148.700 133.697 1.00 14.12 524 GLN B N 1
ATOM 8422 C CA . GLN B 1 525 ? 160.845 149.155 135.066 1.00 14.12 524 GLN B CA 1
ATOM 8423 C C . GLN B 1 525 ? 160.330 148.098 136.030 1.00 14.12 524 GLN B C 1
ATOM 8424 O O . GLN B 1 525 ? 159.338 147.420 135.751 1.00 14.12 524 GLN B O 1
ATOM 8430 N N . LEU B 1 526 ? 161.013 147.964 137.162 1.00 11.65 525 LEU B N 1
ATOM 8431 C CA . LEU B 1 526 ? 160.617 147.026 138.201 1.00 11.65 525 LEU B CA 1
ATOM 8432 C C . LEU B 1 526 ? 159.791 147.739 139.265 1.00 11.65 525 LEU B C 1
ATOM 8433 O O . LEU B 1 526 ? 160.208 148.771 139.798 1.00 11.65 525 LEU B O 1
ATOM 8438 N N . VAL B 1 527 ? 158.628 147.181 139.584 1.00 10.16 526 VAL B N 1
ATOM 8439 C CA . VAL B 1 527 ? 157.696 147.772 140.539 1.00 10.16 526 VAL B CA 1
ATOM 8440 C C . VAL B 1 527 ? 157.602 146.864 141.757 1.00 10.16 526 VAL B C 1
ATOM 8441 O O . VAL B 1 527 ? 157.311 145.669 141.628 1.00 10.16 526 VAL B O 1
ATOM 8445 N N . VAL B 1 528 ? 157.846 147.426 142.935 1.00 10.10 527 VAL B N 1
ATOM 8446 C CA . VAL B 1 528 ? 157.742 146.707 144.198 1.00 10.10 527 VAL B CA 1
ATOM 8447 C C . VAL B 1 528 ? 156.663 147.373 145.044 1.00 10.10 527 VAL B C 1
ATOM 8448 O O . VAL B 1 528 ? 156.685 148.593 145.232 1.00 10.10 527 VAL B O 1
ATOM 8452 N N . VAL B 1 529 ? 155.727 146.572 145.549 1.00 12.28 528 VAL B N 1
ATOM 8453 C CA . VAL B 1 529 ? 154.624 147.048 146.381 1.00 12.28 528 VAL B CA 1
ATOM 8454 C C . VAL B 1 529 ? 154.730 146.392 147.752 1.00 12.28 528 VAL B C 1
ATOM 8455 O O . VAL B 1 529 ? 154.823 145.164 147.852 1.00 12.28 528 VAL B O 1
ATOM 8459 N N . CYS B 1 530 ? 154.714 147.208 148.803 1.00 15.88 529 CYS B N 1
ATOM 8460 C CA . CYS B 1 530 ? 154.836 146.741 150.179 1.00 15.88 529 CYS B CA 1
ATOM 8461 C C . CYS B 1 530 ? 153.633 147.218 150.983 1.00 15.88 529 CYS B C 1
ATOM 8462 O O . CYS B 1 530 ? 153.374 148.421 151.060 1.00 15.88 529 CYS B O 1
ATOM 8465 N N . ASN B 1 531 ? 152.905 146.279 151.581 1.00 16.75 530 ASN B N 1
ATOM 8466 C CA . ASN B 1 531 ? 151.753 146.601 152.421 1.00 16.75 530 ASN B CA 1
ATOM 8467 C C . ASN B 1 531 ? 152.202 146.748 153.870 1.00 16.75 530 ASN B C 1
ATOM 8468 O O . ASN B 1 531 ? 152.520 145.756 154.529 1.00 16.75 530 ASN B O 1
ATOM 8473 N N . ASP B 1 532 ? 152.218 147.982 154.368 1.00 18.49 531 ASP B N 1
ATOM 8474 C CA . ASP B 1 532 ? 152.618 148.270 155.738 1.00 18.49 531 ASP B CA 1
ATOM 8475 C C . ASP B 1 532 ? 151.415 148.239 156.671 1.00 18.49 531 ASP B C 1
ATOM 8476 O O . ASP B 1 532 ? 150.302 148.615 156.297 1.00 18.49 531 ASP B O 1
ATOM 8481 N N . LEU B 1 533 ? 151.653 147.796 157.900 1.00 17.49 532 LEU B N 1
ATOM 8482 C CA . LEU B 1 533 ? 150.602 147.701 158.903 1.00 17.49 532 LEU B CA 1
ATOM 8483 C C . LEU B 1 533 ? 150.518 148.994 159.703 1.00 17.49 532 LEU B C 1
ATOM 8484 O O . LEU B 1 533 ? 151.536 149.510 160.171 1.00 17.49 532 LEU B O 1
ATOM 8489 N N . TYR B 1 534 ? 149.301 149.506 159.866 1.00 19.22 533 TYR B N 1
ATOM 8490 C CA . TYR B 1 534 ? 149.050 150.712 160.642 1.00 19.22 533 TYR B CA 1
ATOM 8491 C C . TYR B 1 534 ? 147.975 150.446 161.683 1.00 19.22 533 TYR B C 1
ATOM 8492 O O . TYR B 1 534 ? 147.100 149.596 161.495 1.00 19.22 533 TYR B O 1
ATOM 8501 N N . LYS B 1 535 ? 148.042 151.185 162.783 1.00 21.76 534 LYS B N 1
ATOM 8502 C CA . LYS B 1 535 ? 147.023 151.134 163.821 1.00 21.76 534 LYS B CA 1
ATOM 8503 C C . LYS B 1 535 ? 146.119 152.355 163.713 1.00 21.76 534 LYS B C 1
ATOM 8504 O O . LYS B 1 535 ? 146.602 153.481 163.579 1.00 21.76 534 LYS B O 1
ATOM 8510 N N . VAL B 1 536 ? 144.813 152.125 163.777 1.00 21.49 535 VAL B N 1
ATOM 8511 C CA . VAL B 1 536 ? 143.815 153.186 163.698 1.00 21.49 535 VAL B CA 1
ATOM 8512 C C . VAL B 1 536 ? 143.318 153.480 165.106 1.00 21.49 535 VAL B C 1
ATOM 8513 O O . VAL B 1 536 ? 142.897 152.570 165.826 1.00 21.49 535 VAL B O 1
ATOM 8517 N N . SER B 1 537 ? 143.372 154.748 165.503 1.00 24.82 536 SER B N 1
ATOM 8518 C CA . SER B 1 537 ? 142.895 155.186 166.805 1.00 24.82 536 SER B CA 1
ATOM 8519 C C . SER B 1 537 ? 141.822 156.253 166.645 1.00 24.82 536 SER B C 1
ATOM 8520 O O . SER B 1 537 ? 141.769 156.971 165.643 1.00 24.82 536 SER B O 1
ATOM 8523 N N . TYR B 1 538 ? 140.968 156.364 167.659 1.00 26.87 537 TYR B N 1
ATOM 8524 C CA . TYR B 1 538 ? 139.812 157.250 167.601 1.00 26.87 537 TYR B CA 1
ATOM 8525 C C . TYR B 1 538 ? 139.762 158.202 168.790 1.00 26.87 537 TYR B C 1
ATOM 8526 O O . TYR B 1 538 ? 138.699 158.431 169.369 1.00 26.87 537 TYR B O 1
ATOM 8535 N N . ASP B 1 539 ? 140.905 158.767 169.155 1.00 43.37 538 ASP B N 1
ATOM 8536 C CA . ASP B 1 539 ? 140.984 159.822 170.154 1.00 43.37 538 ASP B CA 1
ATOM 8537 C C . ASP B 1 539 ? 141.299 161.142 169.464 1.00 43.37 538 ASP B C 1
ATOM 8538 O O . ASP B 1 539 ? 142.281 161.246 168.722 1.00 43.37 538 ASP B O 1
ATOM 8543 N N . GLN B 1 540 ? 140.461 162.146 169.710 1.00 46.28 539 GLN B N 1
ATOM 8544 C CA . GLN B 1 540 ? 140.573 163.449 169.059 1.00 46.28 539 GLN B CA 1
ATOM 8545 C C . GLN B 1 540 ? 140.504 163.298 167.539 1.00 46.28 539 GLN B C 1
ATOM 8546 O O . GLN B 1 540 ? 141.383 163.740 166.798 1.00 46.28 539 GLN B O 1
ATOM 8552 N N . GLY B 1 541 ? 139.432 162.661 167.084 1.00 32.81 540 GLY B N 1
ATOM 8553 C CA . GLY B 1 541 ? 139.280 162.379 165.673 1.00 32.81 540 GLY B CA 1
ATOM 8554 C C . GLY B 1 541 ? 139.863 161.029 165.294 1.00 32.81 540 GLY B C 1
ATOM 8555 O O . GLY B 1 541 ? 140.067 160.146 166.128 1.00 32.81 540 GLY B O 1
ATOM 8556 N N . VAL B 1 542 ? 140.136 160.876 164.003 1.00 24.77 541 VAL B N 1
ATOM 8557 C CA . VAL B 1 542 ? 140.691 159.646 163.453 1.00 24.77 541 VAL B CA 1
ATOM 8558 C C . VAL B 1 542 ? 142.182 159.843 163.236 1.00 24.77 541 VAL B C 1
ATOM 8559 O O . VAL B 1 542 ? 142.605 160.852 162.658 1.00 24.77 541 VAL B O 1
ATOM 8563 N N . SER B 1 543 ? 142.978 158.885 163.697 1.00 23.10 542 SER B N 1
ATOM 8564 C CA . SER B 1 543 ? 144.423 158.948 163.563 1.00 23.10 542 SER B CA 1
ATOM 8565 C C . SER B 1 543 ? 144.962 157.565 163.239 1.00 23.10 542 SER B C 1
ATOM 8566 O O . SER B 1 543 ? 144.426 156.551 163.693 1.00 23.10 542 SER B O 1
ATOM 8569 N N . ILE B 1 544 ? 146.028 157.532 162.452 1.00 20.10 543 ILE B N 1
ATOM 8570 C CA . ILE B 1 544 ? 146.772 156.304 162.220 1.00 20.10 543 ILE B CA 1
ATOM 8571 C C . ILE B 1 544 ? 148.213 156.518 162.655 1.00 20.10 543 ILE B C 1
ATOM 8572 O O . ILE B 1 544 ? 148.739 157.634 162.616 1.00 20.10 543 ILE B O 1
ATOM 8577 N N . THR B 1 545 ? 148.849 155.433 163.080 1.00 21.88 544 THR B N 1
ATOM 8578 C CA . THR B 1 545 ? 150.269 155.419 163.386 1.00 21.88 544 THR B CA 1
ATOM 8579 C C . THR B 1 545 ? 150.894 154.192 162.746 1.00 21.88 544 THR B C 1
ATOM 8580 O O . THR B 1 545 ? 150.268 153.134 162.657 1.00 21.88 544 THR B O 1
ATOM 8584 N N . LYS B 1 546 ? 152.134 154.342 162.297 1.00 24.15 545 LYS B N 1
ATOM 8585 C CA . LYS B 1 546 ? 152.861 153.223 161.718 1.00 24.15 545 LYS B CA 1
ATOM 8586 C C . LYS B 1 546 ? 153.359 152.313 162.833 1.00 24.15 545 LYS B C 1
ATOM 8587 O O . LYS B 1 546 ? 153.967 152.778 163.800 1.00 24.15 545 LYS B O 1
ATOM 8593 N N . ILE B 1 547 ? 153.091 151.020 162.703 1.00 25.68 546 ILE B N 1
ATOM 8594 C CA . ILE B 1 547 ? 153.446 150.063 163.744 1.00 25.68 546 ILE B CA 1
ATOM 8595 C C . ILE B 1 547 ? 154.914 149.684 163.606 1.00 25.68 546 ILE B C 1
ATOM 8596 O O . ILE B 1 547 ? 155.379 149.335 162.516 1.00 25.68 546 ILE B O 1
ATOM 8601 N N . MET B 1 548 ? 155.647 149.762 164.711 1.00 40.05 547 MET B N 1
ATOM 8602 C CA . MET B 1 548 ? 157.077 149.478 164.714 1.00 40.05 547 MET B CA 1
ATOM 8603 C C . MET B 1 548 ? 157.454 148.578 165.885 1.00 40.05 547 MET B C 1
ATOM 8604 O O . MET B 1 548 ? 157.161 147.383 165.881 1.00 40.05 547 MET B O 1
ATOM 8609 N N . ALA C 1 1 ? 163.086 123.597 154.437 1.00 45.07 0 ALA C N 1
ATOM 8610 C CA . ALA C 1 1 ? 164.326 124.358 154.511 1.00 45.07 0 ALA C CA 1
ATOM 8611 C C . ALA C 1 1 ? 164.055 125.824 154.834 1.00 45.07 0 ALA C C 1
ATOM 8612 O O . ALA C 1 1 ? 163.946 126.657 153.936 1.00 45.07 0 ALA C O 1
ATOM 8614 N N . MET C 1 2 ? 163.946 126.132 156.123 1.00 46.29 1 MET C N 1
ATOM 8615 C CA . MET C 1 2 ? 163.716 127.502 156.559 1.00 46.29 1 MET C CA 1
ATOM 8616 C C . MET C 1 2 ? 165.008 128.305 156.485 1.00 46.29 1 MET C C 1
ATOM 8617 O O . MET C 1 2 ? 166.086 127.807 156.815 1.00 46.29 1 MET C O 1
ATOM 8622 N N . ASN C 1 3 ? 164.891 129.554 156.047 1.00 50.94 2 ASN C N 1
ATOM 8623 C CA . ASN C 1 3 ? 166.047 130.432 155.948 1.00 50.94 2 ASN C CA 1
ATOM 8624 C C . ASN C 1 3 ? 166.431 130.974 157.318 1.00 50.94 2 ASN C C 1
ATOM 8625 O O . ASN C 1 3 ? 165.600 131.079 158.226 1.00 50.94 2 ASN C O 1
ATOM 8630 N N . ASN C 1 4 ? 167.714 131.315 157.461 1.00 57.13 3 ASN C N 1
ATOM 8631 C CA . ASN C 1 4 ? 168.179 131.931 158.700 1.00 57.13 3 ASN C CA 1
ATOM 8632 C C . ASN C 1 4 ? 167.444 133.237 158.968 1.00 57.13 3 ASN C C 1
ATOM 8633 O O . ASN C 1 4 ? 167.162 133.571 160.124 1.00 57.13 3 ASN C O 1
ATOM 8638 N N . THR C 1 5 ? 167.120 133.983 157.910 1.00 51.11 4 THR C N 1
ATOM 8639 C CA . THR C 1 5 ? 166.309 135.186 158.065 1.00 51.11 4 THR C CA 1
ATOM 8640 C C . THR C 1 5 ? 164.979 134.863 158.733 1.00 51.11 4 THR C C 1
ATOM 8641 O O . THR C 1 5 ? 164.557 135.546 159.673 1.00 51.11 4 THR C O 1
ATOM 8645 N N . ILE C 1 6 ? 164.310 133.809 158.262 1.00 51.00 5 ILE C N 1
ATOM 8646 C CA . ILE C 1 6 ? 163.018 133.427 158.824 1.00 51.00 5 ILE C CA 1
ATOM 8647 C C . ILE C 1 6 ? 163.179 132.983 160.273 1.00 51.00 5 ILE C C 1
ATOM 8648 O O . ILE C 1 6 ? 162.415 133.394 161.154 1.00 51.00 5 ILE C O 1
ATOM 8653 N N . ILE C 1 7 ? 164.182 132.144 160.544 1.00 53.26 6 ILE C N 1
ATOM 8654 C CA . ILE C 1 7 ? 164.323 131.597 161.889 1.00 53.26 6 ILE C CA 1
ATOM 8655 C C . ILE C 1 7 ? 164.834 132.635 162.880 1.00 53.26 6 ILE C C 1
ATOM 8656 O O . ILE C 1 7 ? 164.737 132.422 164.094 1.00 53.26 6 ILE C O 1
ATOM 8661 N N . ASN C 1 8 ? 165.373 133.756 162.404 1.00 56.73 7 ASN C N 1
ATOM 8662 C CA . ASN C 1 8 ? 165.800 134.828 163.293 1.00 56.73 7 ASN C CA 1
ATOM 8663 C C . ASN C 1 8 ? 164.825 135.996 163.339 1.00 56.73 7 ASN C C 1
ATOM 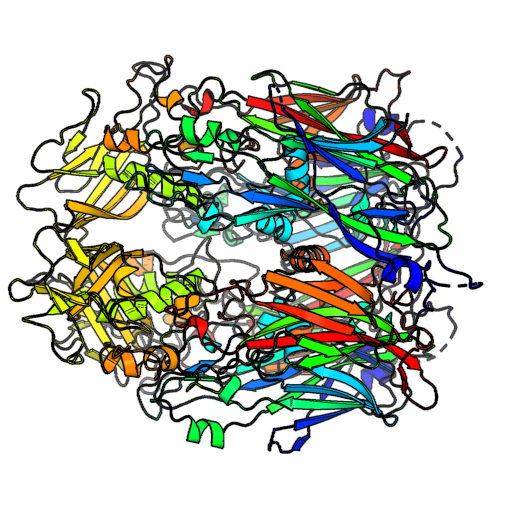8664 O O . ASN C 1 8 ? 164.982 136.877 164.190 1.00 56.73 7 ASN C O 1
ATOM 8669 N N . SER C 1 9 ? 163.831 136.029 162.448 1.00 52.21 8 SER C N 1
ATOM 8670 C CA . SER C 1 9 ? 162.845 137.103 162.495 1.00 52.21 8 SER C CA 1
ATOM 8671 C C . SER C 1 9 ? 161.937 136.992 163.713 1.00 52.21 8 SER C C 1
ATOM 8672 O O . SER C 1 9 ? 161.531 138.016 164.272 1.00 52.21 8 SER C O 1
ATOM 8675 N N . LEU C 1 10 ? 161.607 135.774 164.139 1.00 42.88 9 LEU C N 1
ATOM 8676 C CA . LEU C 1 10 ? 160.717 135.575 165.276 1.00 42.88 9 LEU C CA 1
ATOM 8677 C C . LEU C 1 10 ? 161.410 135.754 166.621 1.00 42.88 9 LEU C C 1
ATOM 8678 O O . LEU C 1 10 ? 160.751 135.620 167.657 1.00 42.88 9 LEU C O 1
ATOM 8683 N N . ILE C 1 11 ? 162.706 136.047 166.636 1.00 56.03 10 ILE C N 1
ATOM 8684 C CA . ILE C 1 11 ? 163.431 136.232 167.887 1.00 56.03 10 ILE C CA 1
ATOM 8685 C C . ILE C 1 11 ? 163.235 137.653 168.405 1.00 56.03 10 ILE C C 1
ATOM 8686 O O . ILE C 1 11 ? 162.871 137.858 169.563 1.00 56.03 10 ILE C O 1
ATOM 8691 N N . SER C 1 16 ? 154.530 135.412 177.898 1.00 52.61 15 SER C N 1
ATOM 8692 C CA . SER C 1 16 ? 154.739 136.719 177.287 1.00 52.61 15 SER C CA 1
ATOM 8693 C C . SER C 1 16 ? 153.412 137.444 177.091 1.00 52.61 15 SER C C 1
ATOM 8694 O O . SER C 1 16 ? 153.002 138.249 177.927 1.00 52.61 15 SER C O 1
ATOM 8697 N N . ILE C 1 17 ? 152.746 137.153 175.976 1.00 44.05 16 ILE C N 1
ATOM 8698 C CA . ILE C 1 17 ? 151.448 137.729 175.648 1.00 44.05 16 ILE C CA 1
ATOM 8699 C C . ILE C 1 17 ? 150.459 136.592 175.443 1.00 44.05 16 ILE C C 1
ATOM 8700 O O . ILE C 1 17 ? 150.803 135.556 174.863 1.00 44.05 16 ILE C O 1
ATOM 8705 N N . LYS C 1 18 ? 149.233 136.780 175.925 1.00 36.15 17 LYS C N 1
ATOM 8706 C CA . LYS C 1 18 ? 148.172 135.802 175.702 1.00 36.15 17 LYS C CA 1
ATOM 8707 C C . LYS C 1 18 ? 147.811 135.792 174.221 1.00 36.15 17 LYS C C 1
ATOM 8708 O O . LYS C 1 18 ? 147.300 136.784 173.694 1.00 36.15 17 LYS C O 1
ATOM 8714 N N . ARG C 1 19 ? 148.082 134.680 173.543 1.00 21.82 18 ARG C N 1
ATOM 8715 C CA . ARG C 1 19 ? 147.900 134.574 172.103 1.00 21.82 18 ARG C CA 1
ATOM 8716 C C . ARG C 1 19 ? 146.814 133.556 171.788 1.00 21.82 18 ARG C C 1
ATOM 8717 O O . ARG C 1 19 ? 146.823 132.446 172.326 1.00 21.82 18 ARG C O 1
ATOM 8725 N N . SER C 1 20 ? 145.890 133.939 170.914 1.00 18.80 19 SER C N 1
ATOM 8726 C CA . SER C 1 20 ? 144.867 133.015 170.447 1.00 18.80 19 SER C CA 1
ATOM 8727 C C . SER C 1 20 ? 145.484 131.978 169.518 1.00 18.80 19 SER C C 1
ATOM 8728 O O . SER C 1 20 ? 146.240 132.321 168.605 1.00 18.80 19 SER C O 1
ATOM 8731 N N . ASN C 1 21 ? 145.166 130.711 169.751 1.00 15.21 20 ASN C N 1
ATOM 8732 C CA . ASN C 1 21 ? 145.728 129.616 168.969 1.00 15.21 20 ASN C CA 1
ATOM 8733 C C . ASN C 1 21 ? 145.059 129.586 167.598 1.00 15.21 20 ASN C C 1
ATOM 8734 O O . ASN C 1 21 ? 143.861 129.313 167.491 1.00 15.21 20 ASN C O 1
ATOM 8739 N N . VAL C 1 22 ? 145.830 129.866 166.548 1.00 12.62 21 VAL C N 1
ATOM 8740 C CA . VAL C 1 22 ? 145.338 129.799 165.176 1.00 12.62 21 VAL C CA 1
ATOM 8741 C C . VAL C 1 22 ? 145.884 128.584 164.438 1.00 12.62 21 VAL C C 1
ATOM 8742 O O . VAL C 1 22 ? 145.780 128.512 163.212 1.00 12.62 21 VAL C O 1
ATOM 8746 N N . PHE C 1 23 ? 146.479 127.632 165.151 1.00 12.25 22 PHE C N 1
ATOM 8747 C CA . PHE C 1 23 ? 146.978 126.406 164.540 1.00 12.25 22 PHE C CA 1
ATOM 8748 C C . PHE C 1 23 ? 146.284 125.162 165.074 1.00 12.25 22 PHE C C 1
ATOM 8749 O O . PHE C 1 23 ? 146.681 124.047 164.727 1.00 12.25 22 PHE C O 1
ATOM 8757 N N . ALA C 1 24 ? 145.262 125.328 165.904 1.00 19.57 23 ALA C N 1
ATOM 8758 C CA . ALA C 1 24 ? 144.501 124.208 166.427 1.00 19.57 23 ALA C CA 1
ATOM 8759 C C . ALA C 1 24 ? 143.152 124.730 166.886 1.00 19.57 23 ALA C C 1
ATOM 8760 O O . ALA C 1 24 ? 142.979 125.927 167.124 1.00 19.57 23 ALA C O 1
ATOM 8762 N N . VAL C 1 25 ? 142.195 123.815 167.003 1.00 29.55 24 VAL C N 1
ATOM 8763 C CA . VAL C 1 25 ? 140.901 124.131 167.584 1.00 29.55 24 VAL C CA 1
ATOM 8764 C C . VAL C 1 25 ? 140.324 122.851 168.164 1.00 29.55 24 VAL C C 1
ATOM 8765 O O . VAL C 1 25 ? 140.595 121.751 167.676 1.00 29.55 24 VAL C O 1
ATOM 8769 N N . ASP C 1 26 ? 139.553 122.995 169.236 1.00 36.64 25 ASP C N 1
ATOM 8770 C CA . ASP C 1 26 ? 138.811 121.871 169.785 1.00 36.64 25 ASP C CA 1
ATOM 8771 C C . ASP C 1 26 ? 137.600 121.600 168.907 1.00 36.64 25 ASP C C 1
ATOM 8772 O O . ASP C 1 26 ? 136.798 122.502 168.650 1.00 36.64 25 ASP C O 1
ATOM 8777 N N . SER C 1 27 ? 137.473 120.365 168.437 1.00 30.55 26 SER C N 1
ATOM 8778 C CA . SER C 1 27 ? 136.330 119.992 167.618 1.00 30.55 26 SER C CA 1
ATOM 8779 C C . SER C 1 27 ? 135.121 119.764 168.514 1.00 30.55 26 SER C C 1
ATOM 8780 O O . SER C 1 27 ? 135.105 118.825 169.316 1.00 30.55 26 SER C O 1
ATOM 8783 N N . GLN C 1 28 ? 134.117 120.623 168.381 1.00 23.50 27 GLN C N 1
ATOM 8784 C CA . GLN C 1 28 ? 132.865 120.432 169.097 1.00 23.50 27 GLN C CA 1
ATOM 8785 C C . GLN C 1 28 ? 132.087 119.269 168.497 1.00 23.50 27 GLN C C 1
ATOM 8786 O O . GLN C 1 28 ? 131.998 119.128 167.276 1.00 23.50 27 GLN C O 1
ATOM 8792 N N . ILE C 1 29 ? 131.529 118.427 169.358 1.00 18.86 28 ILE C N 1
ATOM 8793 C CA . ILE C 1 29 ? 130.654 117.355 168.894 1.00 18.86 28 ILE C CA 1
ATOM 8794 C C . ILE C 1 29 ? 129.281 117.954 168.615 1.00 18.86 28 ILE C C 1
ATOM 8795 O O . ILE C 1 29 ? 128.662 118.530 169.517 1.00 18.86 28 ILE C O 1
ATOM 8800 N N . PRO C 1 30 ? 128.773 117.852 167.394 1.00 16.25 29 PRO C N 1
ATOM 8801 C CA . PRO C 1 30 ? 127.481 118.458 167.070 1.00 16.25 29 PRO C CA 1
ATOM 8802 C C . PRO C 1 30 ? 126.320 117.584 167.531 1.00 16.25 29 PRO C C 1
ATOM 8803 O O . PRO C 1 30 ? 126.493 116.452 167.977 1.00 16.25 29 PRO C O 1
ATOM 8807 N N . THR C 1 31 ? 125.118 118.141 167.391 1.00 14.90 30 THR C N 1
ATOM 8808 C CA . THR C 1 31 ? 123.892 117.381 167.595 1.00 14.90 30 THR C CA 1
ATOM 8809 C C . THR C 1 31 ? 123.899 116.137 166.718 1.00 14.90 30 THR C C 1
ATOM 8810 O O . THR C 1 31 ? 124.311 116.183 165.558 1.00 14.90 30 THR C O 1
ATOM 8814 N N . LEU C 1 32 ? 123.463 115.019 167.285 1.00 15.27 31 LEU C N 1
ATOM 8815 C CA . LEU C 1 32 ? 123.391 113.785 166.520 1.00 15.27 31 LEU C CA 1
ATOM 8816 C C . LEU C 1 32 ? 122.254 113.858 165.506 1.00 15.27 31 LEU C C 1
ATOM 8817 O O . LEU C 1 32 ? 121.104 114.125 165.865 1.00 15.27 31 LEU C O 1
ATOM 8822 N N . TYR C 1 33 ? 122.575 113.636 164.234 1.00 14.54 32 TYR C N 1
ATOM 8823 C CA . TYR C 1 33 ? 121.570 113.705 163.185 1.00 14.54 32 TYR C CA 1
ATOM 8824 C C . TYR C 1 33 ? 121.999 112.836 162.013 1.00 14.54 32 TYR C C 1
ATOM 8825 O O . TYR C 1 33 ? 123.144 112.392 161.921 1.00 14.54 32 TYR C O 1
ATOM 8834 N N . MET C 1 34 ? 121.057 112.613 161.108 1.00 20.19 33 MET C N 1
ATOM 8835 C CA . MET C 1 34 ? 121.271 111.847 159.892 1.00 20.19 33 MET C CA 1
ATOM 8836 C C . MET C 1 34 ? 120.437 112.445 158.765 1.00 20.19 33 MET C C 1
ATOM 8837 O O . MET C 1 34 ? 119.205 112.471 158.853 1.00 20.19 33 MET C O 1
ATOM 8842 N N . PRO C 1 35 ? 121.060 112.953 157.707 1.00 17.27 34 PRO C N 1
ATOM 8843 C CA . PRO C 1 35 ? 120.292 113.527 156.600 1.00 17.27 34 PRO C CA 1
ATOM 8844 C C . PRO C 1 35 ? 119.856 112.481 155.587 1.00 17.27 34 PRO C C 1
ATOM 8845 O O . PRO C 1 35 ? 120.459 111.418 155.444 1.00 17.27 34 PRO C O 1
ATOM 8849 N N . GLN C 1 36 ? 118.776 112.799 154.878 1.00 22.86 35 GLN C N 1
ATOM 8850 C CA . GLN C 1 36 ? 118.277 111.921 153.831 1.00 22.86 35 GLN C CA 1
ATOM 8851 C C . GLN C 1 36 ? 117.611 112.743 152.740 1.00 22.86 35 GLN C C 1
ATOM 8852 O O . GLN C 1 36 ? 116.865 113.681 153.029 1.00 22.86 35 GLN C O 1
ATOM 8858 N N . TYR C 1 37 ? 117.896 112.388 151.489 1.00 16.75 36 TYR C N 1
ATOM 8859 C CA . TYR C 1 37 ? 117.190 112.958 150.350 1.00 16.75 36 TYR C CA 1
ATOM 8860 C C . TYR C 1 37 ? 115.840 112.265 150.223 1.00 16.75 36 TYR C C 1
ATOM 8861 O O . TYR C 1 37 ? 115.775 111.035 150.145 1.00 16.75 36 TYR C O 1
ATOM 8870 N N . ILE C 1 38 ? 114.767 113.046 150.222 1.00 15.52 37 ILE C N 1
ATOM 8871 C CA . ILE C 1 38 ? 113.409 112.519 150.207 1.00 15.52 37 ILE C CA 1
ATOM 8872 C C . ILE C 1 38 ? 112.668 113.104 149.015 1.00 15.52 37 ILE C C 1
ATOM 8873 O O . ILE C 1 38 ? 112.669 114.323 148.819 1.00 15.52 37 ILE C O 1
ATOM 8878 N N . SER C 1 39 ? 112.029 112.241 148.228 1.00 16.41 38 SER C N 1
ATOM 8879 C CA . SER C 1 39 ? 111.232 112.655 147.083 1.00 16.41 38 SER C CA 1
ATOM 8880 C C . SER C 1 39 ? 109.770 112.295 147.305 1.00 16.41 38 SER C C 1
ATOM 8881 O O . SER C 1 39 ? 109.456 111.200 147.780 1.00 16.41 38 SER C O 1
ATOM 8884 N N . LEU C 1 40 ? 108.881 113.224 146.965 1.00 16.81 39 LEU C N 1
ATOM 8885 C CA . LEU C 1 40 ? 107.448 113.041 147.122 1.00 16.81 39 LEU C CA 1
ATOM 8886 C C . LEU C 1 40 ? 106.739 113.313 145.807 1.00 16.81 39 LEU C C 1
ATOM 8887 O O . LEU C 1 40 ? 107.200 114.108 144.987 1.00 16.81 39 LEU C O 1
ATOM 8892 N N . SER C 1 41 ? 105.597 112.660 145.627 1.00 21.15 40 SER C N 1
ATOM 8893 C CA . SER C 1 41 ? 104.707 112.933 144.512 1.00 21.15 40 SER C CA 1
ATOM 8894 C C . SER C 1 41 ? 103.553 113.804 144.988 1.00 21.15 40 SER C C 1
ATOM 8895 O O . SER C 1 41 ? 103.133 113.731 146.145 1.00 21.15 40 SER C O 1
ATOM 8898 N N . GLY C 1 42 ? 103.048 114.642 144.085 1.00 22.79 41 GLY C N 1
ATOM 8899 C CA . GLY C 1 42 ? 102.008 115.590 144.407 1.00 22.79 41 GLY C CA 1
ATOM 8900 C C . GLY C 1 42 ? 100.647 115.211 143.844 1.00 22.79 41 GLY C C 1
ATOM 8901 O O . GLY C 1 42 ? 100.507 114.343 142.985 1.00 22.79 41 GLY C O 1
ATOM 8902 N N . VAL C 1 43 ? 99.635 115.893 144.364 1.00 24.45 42 VAL C N 1
ATOM 8903 C CA . VAL C 1 43 ? 98.270 115.809 143.864 1.00 24.45 42 VAL C CA 1
ATOM 8904 C C . VAL C 1 43 ? 97.995 117.064 143.045 1.00 24.45 42 VAL C C 1
ATOM 8905 O O . VAL C 1 43 ? 98.120 118.184 143.553 1.00 24.45 42 VAL C O 1
ATOM 8909 N N . MET C 1 44 ? 97.620 116.882 141.783 1.00 28.37 43 MET C N 1
ATOM 8910 C CA . MET C 1 44 ? 97.335 118.000 140.896 1.00 28.37 43 MET C CA 1
ATOM 8911 C C . MET C 1 44 ? 95.851 118.329 140.910 1.00 28.37 43 MET C C 1
ATOM 8912 O O . MET C 1 44 ? 95.002 117.435 140.889 1.00 28.37 43 MET C O 1
ATOM 8917 N N . THR C 1 45 ? 95.542 119.621 140.952 1.00 30.72 44 THR C N 1
ATOM 8918 C CA . THR C 1 45 ? 94.187 120.120 140.784 1.00 30.72 44 THR C CA 1
ATOM 8919 C C . THR C 1 45 ? 94.222 121.287 139.808 1.00 30.72 44 THR C C 1
ATOM 8920 O O . THR C 1 45 ? 95.281 121.836 139.498 1.00 30.72 44 THR C O 1
ATOM 8924 N N . ASN C 1 46 ? 93.045 121.665 139.324 1.00 33.98 45 ASN C N 1
ATOM 8925 C CA . ASN C 1 46 ? 92.924 122.773 138.385 1.00 33.98 45 ASN C CA 1
ATOM 8926 C C . ASN C 1 46 ? 91.848 123.758 138.826 1.00 33.98 45 ASN C C 1
ATOM 8927 O O . ASN C 1 46 ? 92.071 124.571 139.722 1.00 33.98 45 ASN C O 1
ATOM 8932 N N . ASP C 1 50 ? 90.479 131.058 136.381 1.00 53.97 49 ASP C N 1
ATOM 8933 C CA . ASP C 1 50 ? 91.930 130.930 136.428 1.00 53.97 49 ASP C CA 1
ATOM 8934 C C . ASP C 1 50 ? 92.378 129.560 135.931 1.00 53.97 49 ASP C C 1
ATOM 8935 O O . ASP C 1 50 ? 93.324 129.462 135.149 1.00 53.97 49 ASP C O 1
ATOM 8940 N N . ASN C 1 51 ? 91.687 128.516 136.399 1.00 45.95 50 ASN C N 1
ATOM 8941 C CA . ASN C 1 51 ? 91.928 127.117 136.041 1.00 45.95 50 ASN C CA 1
ATOM 8942 C C . ASN C 1 51 ? 93.410 126.755 135.985 1.00 45.95 50 ASN C C 1
ATOM 8943 O O . ASN C 1 51 ? 93.818 125.904 135.190 1.00 45.95 50 ASN C O 1
ATOM 8948 N N . GLN C 1 52 ? 94.220 127.388 136.827 1.00 30.84 51 GLN C N 1
ATOM 8949 C CA . GLN C 1 52 ? 95.638 127.079 136.870 1.00 30.84 51 GLN C CA 1
ATOM 8950 C C . GLN C 1 52 ? 95.877 125.713 137.497 1.00 30.84 51 GLN C C 1
ATOM 8951 O O . GLN C 1 52 ? 95.165 125.289 138.409 1.00 30.84 51 GLN C O 1
ATOM 8957 N N . ALA C 1 53 ? 96.892 125.020 136.991 1.00 20.73 52 ALA C N 1
ATOM 8958 C CA . ALA C 1 53 ? 97.350 123.801 137.636 1.00 20.73 52 ALA C CA 1
ATOM 8959 C C . ALA C 1 53 ? 97.968 124.129 138.988 1.00 20.73 52 ALA C C 1
ATOM 8960 O O . ALA C 1 53 ? 98.643 125.149 139.146 1.00 20.73 52 ALA C O 1
ATOM 8962 N N . ILE C 1 54 ? 97.735 123.258 139.968 1.00 19.67 53 ILE C N 1
ATOM 8963 C CA . ILE C 1 54 ? 98.257 123.435 141.320 1.00 19.67 53 ILE C CA 1
ATOM 8964 C C . ILE C 1 54 ? 98.725 122.083 141.841 1.00 19.67 53 ILE C C 1
ATOM 8965 O O . ILE C 1 54 ? 97.943 121.128 141.884 1.00 19.67 53 ILE C O 1
ATOM 8970 N N . ALA C 1 55 ? 99.990 122.000 142.239 1.00 15.32 54 ALA C N 1
ATOM 8971 C CA . ALA C 1 55 ? 100.565 120.791 142.809 1.00 15.32 54 ALA C CA 1
ATOM 8972 C C . ALA C 1 55 ? 100.726 120.958 144.313 1.00 15.32 54 ALA C C 1
ATOM 8973 O O . ALA C 1 55 ? 101.319 121.937 144.775 1.00 15.32 54 ALA C O 1
ATOM 8975 N N . SER C 1 56 ? 100.203 120.001 145.070 1.00 15.92 55 SER C N 1
ATOM 8976 C CA . SER C 1 56 ? 100.281 120.013 146.524 1.00 15.92 55 SER C CA 1
ATOM 8977 C C . SER C 1 56 ? 101.072 118.806 146.999 1.00 15.92 55 SER C C 1
ATOM 8978 O O . SER C 1 56 ? 100.841 117.686 146.538 1.00 15.92 55 SER C O 1
ATOM 8981 N N . PHE C 1 57 ? 102.003 119.040 147.915 1.00 14.31 56 PHE C N 1
ATOM 8982 C CA . PHE C 1 57 ? 102.816 117.987 148.500 1.00 14.31 56 PHE C CA 1
ATOM 8983 C C . PHE C 1 57 ? 102.667 118.037 150.013 1.00 14.31 56 PHE C C 1
ATOM 8984 O O . PHE C 1 57 ? 102.848 119.094 150.620 1.00 14.31 56 PHE C O 1
ATOM 8992 N N . GLU C 1 58 ? 102.352 116.896 150.616 1.00 21.77 57 GLU C N 1
ATOM 8993 C CA . GLU C 1 58 ? 102.170 116.795 152.058 1.00 21.77 57 GLU C CA 1
ATOM 8994 C C . GLU C 1 58 ? 103.372 116.097 152.679 1.00 21.77 57 GLU C C 1
ATOM 8995 O O . GLU C 1 58 ? 103.677 114.951 152.334 1.00 21.77 57 GLU C O 1
ATOM 9001 N N . ILE C 1 59 ? 104.053 116.793 153.582 1.00 21.09 58 ILE C N 1
ATOM 9002 C CA . ILE C 1 59 ? 105.180 116.255 154.333 1.00 21.09 58 ILE C CA 1
ATOM 9003 C C . ILE C 1 59 ? 104.687 115.954 155.742 1.00 21.09 58 ILE C C 1
ATOM 9004 O O . ILE C 1 59 ? 104.374 116.869 156.507 1.00 21.09 58 ILE C O 1
ATOM 9009 N N . ARG C 1 60 ? 104.611 114.673 156.091 1.00 35.60 59 ARG C N 1
ATOM 9010 C CA . ARG C 1 60 ? 104.174 114.256 157.420 1.00 35.60 59 ARG C CA 1
ATOM 9011 C C . ARG C 1 60 ? 104.961 113.015 157.811 1.00 35.60 59 ARG C C 1
ATOM 9012 O O . ARG C 1 60 ? 104.738 111.936 157.256 1.00 35.60 59 ARG C O 1
ATOM 9020 N N . ASP C 1 61 ? 105.881 113.170 158.760 1.00 38.61 60 ASP C N 1
ATOM 9021 C CA . ASP C 1 61 ? 106.711 112.061 159.222 1.00 38.61 60 ASP C CA 1
ATOM 9022 C C . ASP C 1 61 ? 107.288 112.445 160.572 1.00 38.61 60 ASP C C 1
ATOM 9023 O O . ASP C 1 61 ? 107.989 113.457 160.676 1.00 38.61 60 ASP C O 1
ATOM 9028 N N . GLN C 1 62 ? 107.009 111.637 161.596 1.00 39.13 61 GLN C N 1
ATOM 9029 C CA . GLN C 1 62 ? 107.484 111.951 162.937 1.00 39.13 61 GLN C CA 1
ATOM 9030 C C . GLN C 1 62 ? 109.002 111.933 163.034 1.00 39.13 61 GLN C C 1
ATOM 9031 O O . GLN C 1 62 ? 109.559 112.567 163.934 1.00 39.13 61 GLN C O 1
ATOM 9037 N N . TYR C 1 63 ? 109.684 111.232 162.133 1.00 36.95 62 TYR C N 1
ATOM 9038 C CA . TYR C 1 63 ? 111.132 111.138 162.209 1.00 36.95 62 TYR C CA 1
ATOM 9039 C C . TYR C 1 63 ? 111.848 112.237 161.440 1.00 36.95 62 TYR C C 1
ATOM 9040 O O . TYR C 1 63 ? 113.051 112.423 161.639 1.00 36.95 62 TYR C O 1
ATOM 9049 N N . ILE C 1 64 ? 111.147 112.974 160.583 1.00 25.02 63 ILE C N 1
ATOM 9050 C CA . ILE C 1 64 ? 111.718 114.166 159.968 1.00 25.02 63 ILE C CA 1
ATOM 9051 C C . ILE C 1 64 ? 111.610 115.297 160.983 1.00 25.02 63 ILE C C 1
ATOM 9052 O O . ILE C 1 64 ? 110.511 115.743 161.314 1.00 25.02 63 ILE C O 1
ATOM 9057 N N . THR C 1 65 ? 112.752 115.752 161.490 1.00 16.28 64 THR C N 1
ATOM 9058 C CA . THR C 1 65 ? 112.784 116.834 162.463 1.00 16.28 64 THR C CA 1
ATOM 9059 C C . THR C 1 65 ? 112.915 118.196 161.796 1.00 16.28 64 THR C C 1
ATOM 9060 O O . THR C 1 65 ? 112.350 119.180 162.281 1.00 16.28 64 THR C O 1
ATOM 9064 N N . ALA C 1 66 ? 113.651 118.269 160.693 1.00 12.22 65 ALA C N 1
ATOM 9065 C CA . ALA C 1 66 ? 113.882 119.523 159.996 1.00 12.22 65 ALA C CA 1
ATOM 9066 C C . ALA C 1 66 ? 114.110 119.226 158.523 1.00 12.22 65 ALA C C 1
ATOM 9067 O O . ALA C 1 66 ? 114.355 118.083 158.133 1.00 12.22 65 ALA C O 1
ATOM 9069 N N . LEU C 1 67 ? 114.025 120.272 157.705 1.00 11.71 66 LEU C N 1
ATOM 9070 C CA . LEU C 1 67 ? 114.276 120.126 156.281 1.00 11.71 66 LEU C CA 1
ATOM 9071 C C . LEU C 1 67 ? 114.730 121.454 155.698 1.00 11.71 66 LEU C C 1
ATOM 9072 O O . LEU C 1 67 ? 114.530 122.518 156.288 1.00 11.71 66 LEU C O 1
ATOM 9077 N N . ASN C 1 68 ? 115.347 121.367 154.523 1.00 10.66 67 ASN C N 1
ATOM 9078 C CA . ASN C 1 68 ? 115.619 122.525 153.683 1.00 10.66 67 ASN C CA 1
ATOM 9079 C C . ASN C 1 68 ? 115.989 122.019 152.294 1.00 10.66 67 ASN 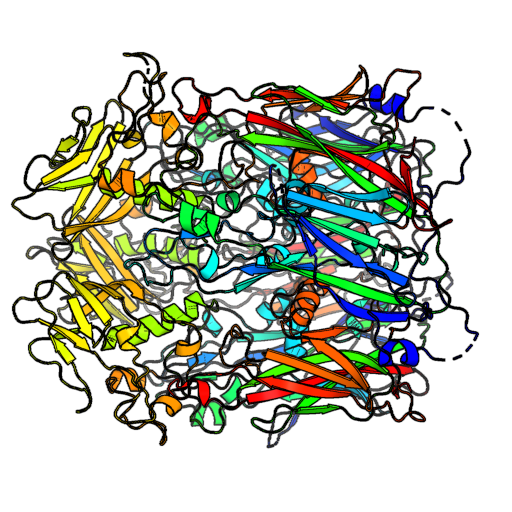C C 1
ATOM 9080 O O . ASN C 1 68 ? 116.010 120.813 152.041 1.00 10.66 67 ASN C O 1
ATOM 9085 N N . HIS C 1 69 ? 116.268 122.963 151.392 1.00 12.10 68 HIS C N 1
ATOM 9086 C CA . HIS C 1 69 ? 116.704 122.686 150.020 1.00 12.10 68 HIS C CA 1
ATOM 9087 C C . HIS C 1 69 ? 115.611 121.958 149.228 1.00 12.10 68 HIS C C 1
ATOM 9088 O O . HIS C 1 69 ? 115.723 120.781 148.891 1.00 12.10 68 HIS C O 1
ATOM 9095 N N . LEU C 1 70 ? 114.543 122.698 148.946 1.00 11.14 69 LEU C N 1
ATOM 9096 C CA . LEU C 1 70 ? 113.466 122.177 148.112 1.00 11.14 69 LEU C CA 1
ATOM 9097 C C . LEU C 1 70 ? 113.883 122.209 146.645 1.00 11.14 69 LEU C C 1
ATOM 9098 O O . LEU C 1 70 ? 114.349 123.239 146.146 1.00 11.14 69 LEU C O 1
ATOM 9103 N N . VAL C 1 71 ? 113.725 121.084 145.957 1.00 16.92 70 VAL C N 1
ATOM 9104 C CA . VAL C 1 71 ? 113.950 120.995 144.519 1.00 16.92 70 VAL C CA 1
ATOM 9105 C C . VAL C 1 71 ? 112.681 120.452 143.880 1.00 16.92 70 VAL C C 1
ATOM 9106 O O . VAL C 1 71 ? 112.143 119.430 144.322 1.00 16.92 70 VAL C O 1
ATOM 9110 N N . LEU C 1 72 ? 112.200 121.136 142.850 1.00 12.25 71 LEU C N 1
ATOM 9111 C CA . LEU C 1 72 ? 111.033 120.702 142.095 1.00 12.25 71 LEU C CA 1
ATOM 9112 C C . LEU C 1 72 ? 111.492 120.201 140.733 1.00 12.25 71 LEU C C 1
ATOM 9113 O O . LEU C 1 72 ? 112.127 120.942 139.975 1.00 12.25 71 LEU C O 1
ATOM 9118 N N . SER C 1 73 ? 111.188 118.948 140.429 1.00 12.70 72 SER C N 1
ATOM 9119 C CA . SER C 1 73 ? 111.464 118.391 139.116 1.00 12.70 72 SER C CA 1
ATOM 9120 C C . SER C 1 73 ? 110.196 118.396 138.273 1.00 12.70 72 SER C C 1
ATOM 9121 O O . SER C 1 73 ? 109.081 118.319 138.793 1.00 12.70 72 SER C O 1
ATOM 9124 N N . LEU C 1 74 ? 110.379 118.509 136.960 1.00 13.56 73 LEU C N 1
ATOM 9125 C CA . LEU C 1 74 ? 109.274 118.564 136.013 1.00 13.56 73 LEU C CA 1
ATOM 9126 C C . LEU C 1 74 ? 109.643 117.781 134.767 1.00 13.56 73 LEU C C 1
ATOM 9127 O O . LEU C 1 74 ? 110.725 117.972 134.208 1.00 13.56 73 LEU C O 1
ATOM 9132 N N . GLU C 1 75 ? 108.735 116.913 134.332 1.00 18.91 74 GLU C N 1
ATOM 9133 C CA . GLU C 1 75 ? 108.926 116.117 133.127 1.00 18.91 74 GLU C CA 1
ATOM 9134 C C . GLU C 1 75 ? 108.361 116.882 131.936 1.00 18.91 74 GLU C C 1
ATOM 9135 O O . GLU C 1 75 ? 107.147 117.075 131.835 1.00 18.91 74 GLU C O 1
ATOM 9141 N N . LEU C 1 76 ? 109.239 117.319 131.038 1.00 17.24 75 LEU C N 1
ATOM 9142 C CA . LEU C 1 76 ? 108.631 117.932 129.863 1.00 17.24 75 LEU C CA 1
ATOM 9143 C C . LEU C 1 76 ? 108.345 116.868 128.806 1.00 17.24 75 LEU C C 1
ATOM 9144 O O . LEU C 1 76 ? 109.198 116.023 128.529 1.00 17.24 75 LEU C O 1
ATOM 9149 N N . PRO C 1 77 ? 107.161 116.889 128.209 1.00 20.65 76 PRO C N 1
ATOM 9150 C CA . PRO C 1 77 ? 106.767 115.818 127.290 1.00 20.65 76 PRO C CA 1
ATOM 9151 C C . PRO C 1 77 ? 107.401 115.976 125.913 1.00 20.65 76 PRO C C 1
ATOM 9152 O O . PRO C 1 77 ? 107.913 117.031 125.538 1.00 20.65 76 PRO C O 1
ATOM 9156 N N . GLU C 1 78 ? 107.357 114.881 125.159 1.00 25.15 77 GLU C N 1
ATOM 9157 C CA . GLU C 1 78 ? 107.735 114.913 123.753 1.00 25.15 77 GLU C CA 1
ATOM 9158 C C . GLU C 1 78 ? 106.786 115.813 122.973 1.00 25.15 77 GLU C C 1
ATOM 9159 O O . GLU C 1 78 ? 105.565 115.723 123.119 1.00 25.15 77 GLU C O 1
ATOM 9165 N N . VAL C 1 79 ? 107.353 116.695 122.155 1.00 22.71 78 VAL C N 1
ATOM 9166 C CA . VAL C 1 79 ? 106.591 117.616 121.318 1.00 22.71 78 VAL C CA 1
ATOM 9167 C C . VAL C 1 79 ? 106.726 117.166 119.871 1.00 22.71 78 VAL C C 1
ATOM 9168 O O . VAL C 1 79 ? 107.842 116.995 119.368 1.00 22.71 78 VAL C O 1
ATOM 9172 N N . LYS C 1 80 ? 105.593 116.988 119.201 1.00 30.89 79 LYS C N 1
ATOM 9173 C CA . LYS C 1 80 ? 105.557 116.520 117.825 1.00 30.89 79 LYS C CA 1
ATOM 9174 C C . LYS C 1 80 ? 104.728 117.473 116.978 1.00 30.89 79 LYS C C 1
ATOM 9175 O O . LYS C 1 80 ? 104.028 118.352 117.487 1.00 30.89 79 LYS C O 1
ATOM 9181 N N . GLY C 1 81 ? 104.811 117.283 115.675 1.00 32.38 80 GLY C N 1
ATOM 9182 C CA . GLY C 1 81 ? 104.062 118.067 114.720 1.00 32.38 80 GLY C CA 1
ATOM 9183 C C . GLY C 1 81 ? 104.977 118.939 113.882 1.00 32.38 80 GLY C C 1
ATOM 9184 O O . GLY C 1 81 ? 106.199 118.779 113.862 1.00 32.38 80 GLY C O 1
ATOM 9185 N N . MET C 1 82 ? 104.358 119.881 113.183 1.00 32.96 81 MET C N 1
ATOM 9186 C CA . MET C 1 82 ? 105.071 120.819 112.335 1.00 32.96 81 MET C CA 1
ATOM 9187 C C . MET C 1 82 ? 105.004 122.222 112.923 1.00 32.96 81 MET C C 1
ATOM 9188 O O . MET C 1 82 ? 104.201 122.515 113.812 1.00 32.96 81 MET C O 1
ATOM 9193 N N . GLY C 1 83 ? 105.859 123.088 112.411 1.00 22.68 82 GLY C N 1
ATOM 9194 C CA . GLY C 1 83 ? 105.983 124.443 112.899 1.00 22.68 82 GLY C CA 1
ATOM 9195 C C . GLY C 1 83 ? 107.300 124.645 113.623 1.00 22.68 82 GLY C C 1
ATOM 9196 O O . GLY C 1 83 ? 108.168 123.771 113.660 1.00 22.68 82 GLY C O 1
ATOM 9197 N N . ARG C 1 84 ? 107.438 125.825 114.212 1.00 16.97 83 ARG C N 1
ATOM 9198 C CA . ARG C 1 84 ? 108.638 126.182 114.954 1.00 16.97 83 ARG C CA 1
ATOM 9199 C C . ARG C 1 84 ? 108.312 126.294 116.436 1.00 16.97 83 ARG C C 1
ATOM 9200 O O . ARG C 1 84 ? 107.294 126.877 116.815 1.00 16.97 83 ARG C O 1
ATOM 9208 N N . PHE C 1 85 ? 109.188 125.742 117.271 1.00 13.32 84 PHE C N 1
ATOM 9209 C CA . PHE C 1 85 ? 108.877 125.559 118.681 1.00 13.32 84 PHE C CA 1
ATOM 9210 C C . PHE C 1 85 ? 110.169 125.488 119.474 1.00 13.32 84 PHE C C 1
ATOM 9211 O O . PHE C 1 85 ? 111.062 124.706 119.141 1.00 13.32 84 PHE C O 1
ATOM 9219 N N . GLY C 1 86 ? 110.253 126.296 120.529 1.00 10.83 85 GLY C N 1
ATOM 9220 C CA . GLY C 1 86 ? 111.272 126.137 121.543 1.00 10.83 85 GLY C CA 1
ATOM 9221 C C . GLY C 1 86 ? 110.709 126.451 122.914 1.00 10.83 85 GLY C C 1
ATOM 9222 O O . GLY C 1 86 ? 109.540 126.813 123.056 1.00 10.83 85 GLY C O 1
ATOM 9223 N N . TYR C 1 87 ? 111.560 126.306 123.919 1.00 9.65 86 TYR C N 1
ATOM 9224 C CA . TYR C 1 87 ? 111.240 126.708 125.278 1.00 9.65 86 TYR C CA 1
ATOM 9225 C C . TYR C 1 87 ? 112.003 127.976 125.631 1.00 9.65 86 TYR C C 1
ATOM 9226 O O . TYR C 1 87 ? 113.116 128.205 125.151 1.00 9.65 86 TYR C O 1
ATOM 9235 N N . VAL C 1 88 ? 111.389 128.802 126.470 1.00 9.53 87 VAL C N 1
ATOM 9236 C CA . VAL C 1 88 ? 112.067 129.963 127.037 1.00 9.53 87 VAL C CA 1
ATOM 9237 C C . VAL C 1 88 ? 113.270 129.481 127.840 1.00 9.53 87 VAL C C 1
ATOM 9238 O O . VAL C 1 88 ? 113.230 128.389 128.424 1.00 9.53 87 VAL C O 1
ATOM 9242 N N . PRO C 1 89 ? 114.362 130.241 127.880 1.00 8.62 88 PRO C N 1
ATOM 9243 C CA . PRO C 1 89 ? 115.463 129.888 128.780 1.00 8.62 88 PRO C CA 1
ATOM 9244 C C . PRO C 1 89 ? 114.977 129.854 130.220 1.00 8.62 88 PRO C C 1
ATOM 9245 O O . PRO C 1 89 ? 114.104 130.628 130.615 1.00 8.62 88 PRO C O 1
ATOM 9249 N N . TYR C 1 90 ? 115.547 128.935 130.998 1.00 10.20 89 TYR C N 1
ATOM 9250 C CA . TYR C 1 90 ? 115.164 128.738 132.399 1.00 10.20 89 TYR C CA 1
ATOM 9251 C C . TYR C 1 90 ? 113.677 128.404 132.514 1.00 10.20 89 TYR C C 1
ATOM 9252 O O . TYR C 1 90 ? 112.960 128.947 133.358 1.00 10.20 89 TYR C O 1
ATOM 9261 N N . VAL C 1 91 ? 113.220 127.505 131.637 1.00 10.29 90 VAL C N 1
ATOM 9262 C CA . VAL C 1 91 ? 111.801 127.167 131.549 1.00 10.29 90 VAL C CA 1
ATOM 9263 C C . VAL C 1 91 ? 111.266 126.712 132.900 1.00 10.29 90 VAL C C 1
ATOM 9264 O O . VAL C 1 91 ? 110.136 127.043 133.281 1.00 10.29 90 VAL C O 1
ATOM 9268 N N . GLY C 1 92 ? 112.070 125.954 133.648 1.00 8.25 91 GLY C N 1
ATOM 9269 C CA . GLY C 1 92 ? 111.627 125.472 134.946 1.00 8.25 91 GLY C CA 1
ATOM 9270 C C . GLY C 1 92 ? 111.217 126.587 135.889 1.00 8.25 91 GLY C C 1
ATOM 9271 O O . GLY C 1 92 ? 110.207 126.479 136.588 1.00 8.25 91 GLY C O 1
ATOM 9272 N N . TYR C 1 93 ? 111.998 127.667 135.934 1.00 8.45 92 TYR C N 1
ATOM 9273 C CA . TYR C 1 93 ? 111.628 128.816 136.752 1.00 8.45 92 TYR C CA 1
ATOM 9274 C C . TYR C 1 93 ? 110.517 129.632 136.116 1.00 8.45 92 TYR C C 1
ATOM 9275 O O . TYR C 1 93 ? 109.674 130.185 136.827 1.00 8.45 92 TYR C O 1
ATOM 9284 N N . LYS C 1 94 ? 110.488 129.716 134.785 1.00 9.57 93 LYS C N 1
ATOM 9285 C CA . LYS C 1 94 ? 109.417 130.458 134.128 1.00 9.57 93 LYS C CA 1
ATOM 9286 C C . LYS C 1 94 ? 108.053 129.791 134.285 1.00 9.57 93 LYS C C 1
ATOM 9287 O O . LYS C 1 94 ? 107.033 130.455 134.087 1.00 9.57 93 LYS C O 1
ATOM 9293 N N A CYS C 1 95 ? 108.020 128.500 134.636 0.50 10.01 94 CYS C N 1
ATOM 9294 N N B CYS C 1 95 ? 108.006 128.512 134.642 0.50 10.01 94 CYS C N 1
ATOM 9295 C CA A CYS C 1 95 ? 106.773 127.757 134.798 0.50 10.01 94 CYS C CA 1
ATOM 9296 C CA B CYS C 1 95 ? 106.720 127.837 134.762 0.50 10.01 94 CYS C CA 1
ATOM 9297 C C A CYS C 1 95 ? 106.057 128.065 136.106 0.50 10.01 94 CYS C C 1
ATOM 9298 C C B CYS C 1 95 ? 106.051 128.052 136.114 0.50 10.01 94 CYS C C 1
ATOM 9299 O O A CYS C 1 95 ? 104.842 127.867 136.192 0.50 10.01 94 CYS C O 1
ATOM 9300 O O B CYS C 1 95 ? 104.854 127.774 136.240 0.50 10.01 94 CYS C O 1
ATOM 9305 N N . ILE C 1 96 ? 106.779 128.535 137.117 1.00 10.34 95 ILE C N 1
ATOM 9306 C CA . ILE C 1 96 ? 106.252 128.661 138.472 1.00 10.34 95 ILE C CA 1
ATOM 9307 C C . ILE C 1 96 ? 105.552 130.005 138.625 1.00 10.34 95 ILE C C 1
ATOM 9308 O O . ILE C 1 96 ? 106.182 131.061 138.538 1.00 10.34 95 ILE C O 1
ATOM 9313 N N . ASN C 1 97 ? 104.245 129.962 138.865 1.00 11.05 96 ASN C N 1
ATOM 9314 C CA . ASN C 1 97 ? 103.516 131.174 139.208 1.00 11.05 96 ASN C CA 1
ATOM 9315 C C . ASN C 1 97 ? 103.666 131.523 140.688 1.00 11.05 96 ASN C C 1
ATOM 9316 O O . ASN C 1 97 ? 103.906 132.686 141.026 1.00 11.05 96 ASN C O 1
ATOM 9321 N N . HIS C 1 98 ? 103.563 130.536 141.578 1.00 11.69 97 HIS C N 1
ATOM 9322 C CA . HIS C 1 98 ? 103.560 130.803 143.011 1.00 11.69 97 HIS C CA 1
ATOM 9323 C C . HIS C 1 98 ? 103.965 129.549 143.777 1.00 11.69 97 HIS C C 1
ATOM 9324 O O . HIS C 1 98 ? 103.660 128.430 143.364 1.00 11.69 97 HIS C O 1
ATOM 9331 N N . VAL C 1 99 ? 104.651 129.754 144.901 1.00 11.09 98 VAL C N 1
ATOM 9332 C CA . VAL C 1 99 ? 105.022 128.682 145.818 1.00 11.09 98 VAL C CA 1
ATOM 9333 C C . VAL C 1 99 ? 104.612 129.089 147.224 1.00 11.09 98 VAL C C 1
ATOM 9334 O O . VAL C 1 99 ? 104.858 130.224 147.645 1.00 11.09 98 VAL C O 1
ATOM 9338 N N . SER C 1 100 ? 104.004 128.161 147.956 1.00 14.04 99 SER C N 1
ATOM 9339 C CA . SER C 1 100 ? 103.601 128.398 149.332 1.00 14.04 99 SER C CA 1
ATOM 9340 C C . SER C 1 100 ? 103.979 127.211 150.207 1.00 14.04 99 SER C C 1
ATOM 9341 O O . SER C 1 100 ? 103.773 126.057 149.828 1.00 14.04 99 SER C O 1
ATOM 9344 N N . ILE C 1 101 ? 104.535 127.504 151.379 1.00 14.97 100 ILE C N 1
ATOM 9345 C CA . ILE C 1 101 ? 104.802 126.517 152.419 1.00 14.97 100 ILE C CA 1
ATOM 9346 C C . ILE C 1 101 ? 103.946 126.876 153.623 1.00 14.97 100 ILE C C 1
ATOM 9347 O O . ILE C 1 101 ? 103.939 128.031 154.059 1.00 14.97 100 ILE C O 1
ATOM 9352 N N . SER C 1 102 ? 103.226 125.896 154.160 1.00 18.31 101 SER C N 1
ATOM 9353 C CA . SER C 1 102 ? 102.289 126.187 155.232 1.00 18.31 101 SER C CA 1
ATOM 9354 C C . SER C 1 102 ? 102.146 124.979 156.145 1.00 18.31 101 SER C C 1
ATOM 9355 O O . SER C 1 102 ? 102.375 123.839 155.737 1.00 18.31 101 SER C O 1
ATOM 9358 N N . SER C 1 103 ? 101.775 125.249 157.387 1.00 24.89 102 SER C N 1
ATOM 9359 C CA . SER C 1 103 ? 101.442 124.222 158.361 1.00 24.89 102 SER C CA 1
ATOM 9360 C C . SER C 1 103 ? 99.993 124.417 158.799 1.00 24.89 102 SER C C 1
ATOM 9361 O O . SER C 1 103 ? 99.231 125.160 158.177 1.00 24.89 102 SER C O 1
ATOM 9364 N N . CYS C 1 104 ? 99.618 123.741 159.886 1.00 36.05 103 CYS C N 1
ATOM 9365 C CA . CYS C 1 104 ? 98.249 123.839 160.381 1.00 36.05 103 CYS C CA 1
ATOM 9366 C C . CYS C 1 104 ? 97.909 125.252 160.837 1.00 36.05 103 CYS C C 1
ATOM 9367 O O . CYS C 1 104 ? 96.742 125.652 160.796 1.00 36.05 103 CYS C O 1
ATOM 9370 N N . ASN C 1 105 ? 98.910 126.024 161.26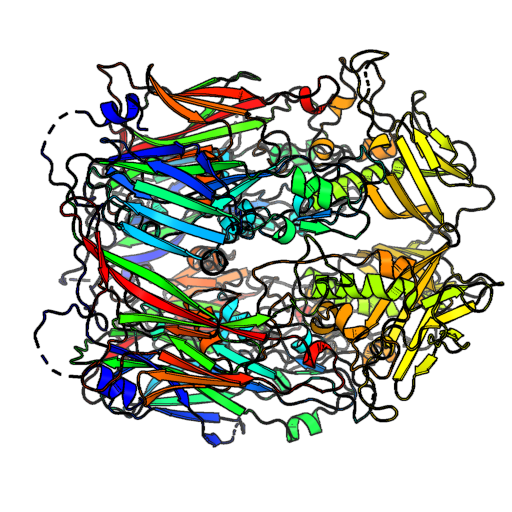2 1.00 28.90 104 ASN C N 1
ATOM 9371 C CA . ASN C 1 105 ? 98.673 127.375 161.755 1.00 28.90 104 ASN C CA 1
ATOM 9372 C C . ASN C 1 105 ? 98.471 128.391 160.641 1.00 28.90 104 ASN C C 1
ATOM 9373 O O . ASN C 1 105 ? 97.910 129.461 160.895 1.00 28.90 104 ASN C O 1
ATOM 9378 N N . GLY C 1 106 ? 98.907 128.092 159.429 1.00 22.69 105 GLY C N 1
ATOM 9379 C CA . GLY C 1 106 ? 98.766 128.996 158.315 1.00 22.69 105 GLY C CA 1
ATOM 9380 C C . GLY C 1 106 ? 100.020 128.997 157.472 1.00 22.69 105 GLY C C 1
ATOM 9381 O O . GLY C 1 106 ? 100.864 128.113 157.586 1.00 22.69 105 GLY C O 1
ATOM 9382 N N . VAL C 1 107 ? 100.134 130.013 156.618 1.00 17.01 106 VAL C N 1
ATOM 9383 C CA . VAL C 1 107 ? 101.278 130.117 155.723 1.00 17.01 106 VAL C CA 1
ATOM 9384 C C . VAL C 1 107 ? 102.532 130.429 156.526 1.00 17.01 106 VAL C C 1
ATOM 9385 O O . VAL C 1 107 ? 102.565 131.377 157.319 1.00 17.01 106 VAL C O 1
ATOM 9389 N N . ILE C 1 108 ? 103.563 129.614 156.339 1.00 16.38 107 ILE C N 1
ATOM 9390 C CA . ILE C 1 108 ? 104.866 129.872 156.939 1.00 16.38 107 ILE C CA 1
ATOM 9391 C C . ILE C 1 108 ? 105.713 130.766 156.046 1.00 16.38 107 ILE C C 1
ATOM 9392 O O . ILE C 1 108 ? 106.381 131.683 156.526 1.00 16.38 107 ILE C O 1
ATOM 9397 N N . TRP C 1 109 ? 105.689 130.515 154.741 1.00 14.20 108 TRP C N 1
ATOM 9398 C CA . TRP C 1 109 ? 106.486 131.271 153.788 1.00 14.20 108 TRP C CA 1
ATOM 9399 C C . TRP C 1 109 ? 105.848 131.122 152.417 1.00 14.20 108 TRP C C 1
ATOM 9400 O O . TRP C 1 109 ? 105.197 130.116 152.132 1.00 14.20 108 TRP C O 1
ATOM 9411 N N . GLU C 1 110 ? 106.032 132.137 151.579 1.00 15.28 109 GLU C N 1
ATOM 9412 C CA . GLU C 1 110 ? 105.517 132.095 150.218 1.00 15.28 109 GLU C CA 1
ATOM 9413 C C . GLU C 1 110 ? 106.251 133.132 149.384 1.00 15.28 109 GLU C C 1
ATOM 9414 O O . GLU C 1 110 ? 106.883 134.047 149.916 1.00 15.28 109 GLU C O 1
ATOM 9420 N N . ILE C 1 111 ? 106.162 132.973 148.064 1.00 11.91 110 ILE C N 1
ATOM 9421 C CA . ILE C 1 111 ? 106.881 133.839 147.139 1.00 11.91 110 ILE C CA 1
ATOM 9422 C C . ILE C 1 111 ? 106.211 133.749 145.776 1.00 11.91 110 ILE C C 1
ATOM 9423 O O . ILE C 1 111 ? 105.560 132.753 145.453 1.00 11.91 110 ILE C O 1
ATOM 9428 N N . GLU C 1 112 ? 106.360 134.805 144.982 1.00 14.75 111 GLU C N 1
ATOM 9429 C CA . GLU C 1 112 ? 105.953 134.786 143.585 1.00 14.75 111 GLU C CA 1
ATOM 9430 C C . GLU C 1 112 ? 107.061 134.197 142.720 1.00 14.75 111 GLU C C 1
ATOM 9431 O O . GLU C 1 112 ? 108.245 134.259 143.061 1.00 14.75 111 GLU C O 1
ATOM 9437 N N . GLY C 1 113 ? 106.660 133.618 141.587 1.00 11.30 112 GLY C N 1
ATOM 9438 C CA . GLY C 1 113 ? 107.627 132.975 140.711 1.00 11.30 112 GLY C CA 1
ATOM 9439 C C . GLY C 1 113 ? 108.677 133.932 140.179 1.00 11.30 112 GLY C C 1
ATOM 9440 O O . GLY C 1 113 ? 109.853 133.575 140.062 1.00 11.30 112 GLY C O 1
ATOM 9441 N N . GLU C 1 114 ? 108.274 135.162 139.861 1.00 12.68 113 GLU C N 1
ATOM 9442 C CA . GLU C 1 114 ? 109.248 136.139 139.390 1.00 12.68 113 GLU C CA 1
ATOM 9443 C C . GLU C 1 114 ? 110.234 136.510 140.490 1.00 12.68 113 GLU C C 1
ATOM 9444 O O . GLU C 1 114 ? 111.430 136.654 140.228 1.00 12.68 113 GLU C O 1
ATOM 9450 N N . GLU C 1 115 ? 109.760 136.642 141.729 1.00 12.86 114 GLU C N 1
ATOM 9451 C CA . GLU C 1 115 ? 110.679 136.937 142.824 1.00 12.86 114 GLU C CA 1
ATOM 9452 C C . GLU C 1 115 ? 111.594 135.752 143.111 1.00 12.86 114 GLU C C 1
ATOM 9453 O O . GLU C 1 115 ? 112.767 135.935 143.451 1.00 12.86 114 GLU C O 1
ATOM 9459 N N . LEU C 1 116 ? 111.079 134.530 142.976 1.00 11.15 115 LEU C N 1
ATOM 9460 C CA . LEU C 1 116 ? 111.926 133.352 143.123 1.00 11.15 115 LEU C CA 1
ATOM 9461 C C . LEU C 1 116 ? 113.036 133.350 142.080 1.00 11.15 115 LEU C C 1
ATOM 9462 O O . LEU C 1 116 ? 114.212 133.125 142.397 1.00 11.15 115 LEU C O 1
ATOM 9467 N N . TYR C 1 117 ? 112.675 133.616 140.825 1.00 11.86 116 TYR C N 1
ATOM 9468 C CA . TYR C 1 117 ? 113.668 133.728 139.763 1.00 11.86 116 TYR C CA 1
ATOM 9469 C C . TYR C 1 117 ? 114.681 134.831 140.054 1.00 11.86 116 TYR C C 1
ATOM 9470 O O . TYR C 1 117 ? 115.884 134.648 139.839 1.00 11.86 116 TYR C O 1
ATOM 9479 N N . ASN C 1 118 ? 114.217 135.981 140.552 1.00 13.62 117 ASN C N 1
ATOM 9480 C CA . ASN C 1 118 ? 115.134 137.075 140.855 1.00 13.62 117 ASN C CA 1
ATOM 9481 C C . ASN C 1 118 ? 116.098 136.695 141.971 1.00 13.62 117 ASN C C 1
ATOM 9482 O O . ASN C 1 118 ? 117.277 137.062 141.932 1.00 13.62 117 ASN C O 1
ATOM 9487 N N . ASN C 1 119 ? 115.620 135.949 142.968 1.00 14.58 118 ASN C N 1
ATOM 9488 C CA . ASN C 1 119 ? 116.505 135.503 144.039 1.00 14.58 118 ASN C CA 1
ATOM 9489 C C . ASN C 1 119 ? 117.496 134.450 143.558 1.00 14.58 118 ASN C C 1
ATOM 9490 O O . ASN C 1 119 ? 118.603 134.358 144.097 1.00 14.58 118 ASN C O 1
ATOM 9495 N N . CYS C 1 120 ? 117.132 133.654 142.558 1.00 15.97 119 CYS C N 1
ATOM 9496 C CA . CYS C 1 120 ? 118.019 132.601 142.081 1.00 15.97 119 CYS C CA 1
ATOM 9497 C C . CYS C 1 120 ? 118.872 133.009 140.886 1.00 15.97 119 CYS C C 1
ATOM 9498 O O . CYS C 1 120 ? 119.686 132.206 140.426 1.00 15.97 119 CYS C O 1
ATOM 9501 N N . ILE C 1 121 ? 118.714 134.231 140.371 1.00 18.41 120 ILE C N 1
ATOM 9502 C CA . ILE C 1 121 ? 119.356 134.587 139.109 1.00 18.41 120 ILE C CA 1
ATOM 9503 C C . ILE C 1 121 ? 120.879 134.622 139.208 1.00 18.41 120 ILE C C 1
ATOM 9504 O O . ILE C 1 121 ? 121.560 134.504 138.185 1.00 18.41 120 ILE C O 1
ATOM 9509 N N . ASN C 1 122 ? 121.435 134.774 140.407 1.00 20.01 121 ASN C N 1
ATOM 9510 C CA . ASN C 1 122 ? 122.882 134.746 140.589 1.00 20.01 121 ASN C CA 1
ATOM 9511 C C . ASN C 1 122 ? 123.439 133.333 140.717 1.00 20.01 121 ASN C C 1
ATOM 9512 O O . ASN C 1 122 ? 124.650 133.176 140.900 1.00 20.01 121 ASN C O 1
ATOM 9517 N N . ASN C 1 123 ? 122.596 132.314 140.623 1.00 15.87 122 ASN C N 1
ATOM 9518 C CA . ASN C 1 123 ? 122.993 130.922 140.807 1.00 15.87 122 ASN C CA 1
ATOM 9519 C C . ASN C 1 123 ? 123.023 130.259 139.431 1.00 15.87 122 ASN C C 1
ATOM 9520 O O . ASN C 1 123 ? 121.996 129.792 138.930 1.00 15.87 122 ASN C O 1
ATOM 9525 N N . THR C 1 124 ? 124.211 130.220 138.826 1.00 16.08 123 THR C N 1
ATOM 9526 C CA . THR C 1 124 ? 124.348 129.671 137.481 1.00 16.08 123 THR C CA 1
ATOM 9527 C C . THR C 1 124 ? 124.058 128.175 137.452 1.00 16.08 123 THR C C 1
ATOM 9528 O O . THR C 1 124 ? 123.446 127.679 136.500 1.00 16.08 123 THR C O 1
ATOM 9532 N N . ILE C 1 125 ? 124.486 127.441 138.483 1.00 16.06 124 ILE C N 1
ATOM 9533 C CA . ILE C 1 125 ? 124.183 126.013 138.559 1.00 16.06 124 ILE C CA 1
ATOM 9534 C C . ILE C 1 125 ? 122.676 125.791 138.571 1.00 16.06 124 ILE C C 1
ATOM 9535 O O . ILE C 1 125 ? 122.148 124.934 137.850 1.00 16.06 124 ILE C O 1
ATOM 9540 N N . ALA C 1 126 ? 121.962 126.564 139.394 1.00 12.77 125 ALA C N 1
ATOM 9541 C CA . ALA C 1 126 ? 120.514 126.422 139.486 1.00 12.77 125 ALA C CA 1
ATOM 9542 C C . ALA C 1 126 ? 119.839 126.787 138.170 1.00 12.77 125 ALA C C 1
ATOM 9543 O O . ALA C 1 126 ? 118.924 126.086 137.719 1.00 12.77 125 ALA C O 1
ATOM 9545 N N . LEU C 1 127 ? 120.288 127.870 137.533 1.00 11.88 126 LEU C N 1
ATOM 9546 C CA . LEU C 1 127 ? 119.710 128.262 136.253 1.00 11.88 126 LEU C CA 1
ATOM 9547 C C . LEU C 1 127 ? 119.935 127.188 135.197 1.00 11.88 126 LEU C C 1
ATOM 9548 O O . LEU C 1 127 ? 119.048 126.916 134.383 1.00 11.88 126 LEU C O 1
ATOM 9553 N N . LYS C 1 128 ? 121.112 126.559 135.207 1.00 12.38 127 LYS C N 1
ATOM 9554 C CA . LYS C 1 128 ? 121.396 125.503 134.243 1.00 12.38 127 LYS C CA 1
ATOM 9555 C C . LYS C 1 128 ? 120.535 124.272 134.497 1.00 12.38 127 LYS C C 1
ATOM 9556 O O . LYS C 1 128 ? 120.047 123.645 133.551 1.00 12.38 127 LYS C O 1
ATOM 9562 N N . HIS C 1 129 ? 120.335 123.911 135.764 1.00 12.04 128 HIS C N 1
ATOM 9563 C CA . HIS C 1 129 ? 119.455 122.785 136.059 1.00 12.04 128 HIS C CA 1
ATOM 9564 C C . HIS C 1 129 ? 118.003 123.092 135.718 1.00 12.04 128 HIS C C 1
ATOM 9565 O O . HIS C 1 129 ? 117.229 122.169 135.448 1.00 12.04 128 HIS C O 1
ATOM 9572 N N . SER C 1 130 ? 117.611 124.364 135.719 1.00 10.27 129 SER C N 1
ATOM 9573 C CA . SER C 1 130 ? 116.230 124.699 135.391 1.00 10.27 129 SER C CA 1
ATOM 9574 C C . SER C 1 130 ? 115.884 124.467 133.925 1.00 10.27 129 SER C C 1
ATOM 9575 O O . SER C 1 130 ? 114.720 124.628 133.554 1.00 10.27 129 SER C O 1
ATOM 9578 N N . GLY C 1 131 ? 116.851 124.101 133.092 1.00 10.11 130 GLY C N 1
ATOM 9579 C CA . GLY C 1 131 ? 116.599 123.902 131.683 1.00 10.11 130 GLY C CA 1
ATOM 9580 C C . GLY C 1 131 ? 117.148 125.020 130.824 1.00 10.11 130 GLY C C 1
ATOM 9581 O O . GLY C 1 131 ? 116.414 125.932 130.434 1.00 10.11 130 GLY C O 1
ATOM 9582 N N . TYR C 1 132 ? 118.442 124.969 130.536 1.00 12.35 131 TYR C N 1
ATOM 9583 C CA . TYR C 1 132 ? 119.116 125.966 129.709 1.00 12.35 131 TYR C CA 1
ATOM 9584 C C . TYR C 1 132 ? 120.125 125.231 128.835 1.00 12.35 131 TYR C C 1
ATOM 9585 O O . TYR C 1 132 ? 121.248 124.955 129.266 1.00 12.35 131 TYR C O 1
ATOM 9594 N N . SER C 1 133 ? 119.718 124.913 127.613 1.00 13.49 132 SER C N 1
ATOM 9595 C CA . SER C 1 133 ? 120.556 124.167 126.689 1.00 13.49 132 SER C CA 1
ATOM 9596 C C . SER C 1 133 ? 120.035 124.404 125.283 1.00 13.49 132 SER C C 1
ATOM 9597 O O . SER C 1 133 ? 118.943 124.938 125.090 1.00 13.49 132 SER C O 1
ATOM 9600 N N . SER C 1 134 ? 120.843 124.010 124.302 1.00 17.00 133 SER C N 1
ATOM 9601 C CA . SER C 1 134 ? 120.443 124.180 122.912 1.00 17.00 133 SER C CA 1
ATOM 9602 C C . SER C 1 134 ? 119.273 123.269 122.571 1.00 17.00 133 SER C C 1
ATOM 9603 O O . SER C 1 134 ? 118.340 123.676 121.875 1.00 17.00 133 SER C O 1
ATOM 9606 N N . GLU C 1 135 ? 119.286 122.043 123.099 1.00 18.13 134 GLU C N 1
ATOM 9607 C CA . GLU C 1 135 ? 118.216 121.096 122.806 1.00 18.13 134 GLU C CA 1
ATOM 9608 C C . GLU C 1 135 ? 116.865 121.595 123.302 1.00 18.13 134 GLU C C 1
ATOM 9609 O O . GLU C 1 135 ? 115.832 121.291 122.696 1.00 18.13 134 GLU C O 1
ATOM 9615 N N . LEU C 1 136 ? 116.847 122.367 124.386 1.00 12.81 135 LEU C N 1
ATOM 9616 C CA . LEU C 1 136 ? 115.592 122.894 124.907 1.00 12.81 135 LEU C CA 1
ATOM 9617 C C . LEU C 1 136 ? 115.235 124.253 124.321 1.00 12.81 135 LEU C C 1
ATOM 9618 O O . LEU C 1 136 ? 114.062 124.512 124.037 1.00 12.81 135 LEU C O 1
ATOM 9623 N N . ASN C 1 137 ? 116.219 125.132 124.140 1.00 12.49 136 ASN C N 1
ATOM 9624 C CA . ASN C 1 137 ? 115.940 126.531 123.864 1.00 12.49 136 ASN C CA 1
ATOM 9625 C C . ASN C 1 137 ? 116.158 126.944 122.417 1.00 12.49 136 ASN C C 1
ATOM 9626 O O . ASN C 1 137 ? 115.737 128.042 122.046 1.00 12.49 136 ASN C O 1
ATOM 9631 N N . ASP C 1 138 ? 116.796 126.117 121.593 1.00 17.24 137 ASP C N 1
ATOM 9632 C CA . ASP C 1 138 ? 116.790 126.387 120.164 1.00 17.24 137 ASP C CA 1
ATOM 9633 C C . ASP C 1 138 ? 115.364 126.334 119.633 1.00 17.24 137 ASP C C 1
ATOM 9634 O O . ASP C 1 138 ? 114.519 125.581 120.123 1.00 17.24 137 ASP C O 1
ATOM 9639 N N . ILE C 1 139 ? 115.091 127.165 118.633 1.00 16.15 138 ILE C N 1
ATOM 9640 C CA . ILE C 1 139 ? 113.800 127.135 117.956 1.00 16.15 138 ILE C CA 1
ATOM 9641 C C . ILE C 1 139 ? 113.872 126.046 116.890 1.00 16.15 138 ILE C C 1
ATOM 9642 O O . ILE C 1 139 ? 114.470 126.240 115.831 1.00 16.15 138 ILE C O 1
ATOM 9647 N N . SER C 1 140 ? 113.275 124.896 117.178 1.00 17.84 139 SER C N 1
ATOM 9648 C CA . SER C 1 140 ? 113.303 123.743 116.293 1.00 17.84 139 SER C CA 1
ATOM 9649 C C . SER C 1 140 ? 112.176 123.825 115.271 1.00 17.84 139 SER C C 1
ATOM 9650 O O . SER C 1 140 ? 111.218 124.580 115.431 1.00 17.84 139 SER C O 1
ATOM 9653 N N . ILE C 1 141 ? 112.297 123.023 114.217 1.00 23.49 140 ILE C N 1
ATOM 9654 C CA . ILE C 1 141 ? 111.334 123.014 113.123 1.00 23.49 140 ILE C CA 1
ATOM 9655 C C . ILE C 1 141 ? 110.811 121.597 112.943 1.00 23.49 140 ILE C C 1
ATOM 9656 O O . ILE C 1 141 ? 111.591 120.641 112.926 1.00 23.49 140 ILE C O 1
ATOM 9661 N N . GLY C 1 142 ? 109.495 121.466 112.823 1.00 28.08 141 GLY C N 1
ATOM 9662 C CA . GLY C 1 142 ? 108.872 120.221 112.408 1.00 28.08 141 GLY C CA 1
ATOM 9663 C C . GLY C 1 142 ? 108.367 120.352 110.982 1.00 28.08 141 GLY C C 1
ATOM 9664 O O . GLY C 1 142 ? 107.790 121.374 110.610 1.00 28.08 141 GLY C O 1
ATOM 9665 N N . LEU C 1 143 ? 108.596 119.312 110.185 1.00 35.45 142 LEU C N 1
ATOM 9666 C CA . LEU C 1 143 ? 108.234 119.335 108.773 1.00 35.45 142 LEU C CA 1
ATOM 9667 C C . LEU C 1 143 ? 107.020 118.488 108.436 1.00 35.45 142 LEU C C 1
ATOM 9668 O O . LEU C 1 143 ? 106.299 118.818 107.494 1.00 35.45 142 LEU C O 1
ATOM 9673 N N . THR C 1 144 ? 106.779 117.415 109.174 1.00 40.05 143 THR C 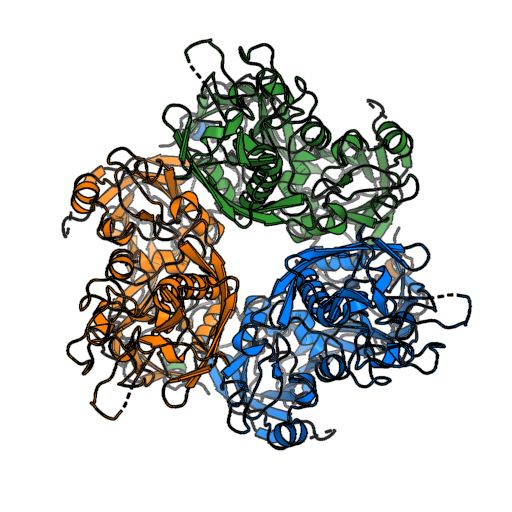N 1
ATOM 9674 C CA . THR C 1 144 ? 105.641 116.533 108.984 1.00 40.05 143 THR C CA 1
ATOM 9675 C C . THR C 1 144 ? 104.843 116.452 110.278 1.00 40.05 143 THR C C 1
ATOM 9676 O O . THR C 1 144 ? 105.356 116.789 111.352 1.00 40.05 143 THR C O 1
ATOM 9680 N N . PRO C 1 145 ? 103.580 116.018 110.218 1.00 43.19 144 PRO C N 1
ATOM 9681 C CA . PRO C 1 145 ? 102.790 115.879 111.451 1.00 43.19 144 PRO C CA 1
ATOM 9682 C C . PRO C 1 145 ? 103.315 114.824 112.409 1.00 43.19 144 PRO C C 1
ATOM 9683 O O . PRO C 1 145 ? 102.767 114.689 113.509 1.00 43.19 144 PRO C O 1
ATOM 9687 N N . ASN C 1 146 ? 104.354 114.079 112.040 1.00 43.76 145 ASN C N 1
ATOM 9688 C CA . ASN C 1 146 ? 104.959 113.100 112.926 1.00 43.76 145 ASN C CA 1
ATOM 9689 C C . ASN C 1 146 ? 106.390 113.444 113.304 1.00 43.76 145 ASN C C 1
ATOM 9690 O O . ASN C 1 146 ? 107.013 112.685 114.054 1.00 43.76 145 ASN C O 1
ATOM 9695 N N . ASP C 1 147 ? 106.929 114.556 112.813 1.00 37.83 146 ASP C N 1
ATOM 9696 C CA . ASP C 1 147 ? 108.271 114.961 113.201 1.00 37.83 146 ASP C CA 1
ATOM 9697 C C . ASP C 1 147 ? 108.307 115.334 114.675 1.00 37.83 146 ASP C C 1
ATOM 9698 O O . ASP C 1 147 ? 107.428 116.037 115.179 1.00 37.83 146 ASP C O 1
ATOM 9703 N N . THR C 1 148 ? 109.334 114.852 115.367 1.00 28.07 147 THR C N 1
ATOM 9704 C CA . THR C 1 148 ? 109.533 115.150 116.779 1.00 28.07 147 THR C CA 1
ATOM 9705 C C . THR C 1 148 ? 110.320 116.449 116.891 1.00 28.07 147 THR C C 1
ATOM 9706 O O . THR C 1 148 ? 111.491 116.509 116.507 1.00 28.07 147 THR C O 1
ATOM 9710 N N . ILE C 1 149 ? 109.671 117.489 117.409 1.00 22.16 148 ILE C N 1
ATOM 9711 C CA . ILE C 1 149 ? 110.349 118.765 117.597 1.00 22.16 148 ILE C CA 1
ATOM 9712 C C . ILE C 1 149 ? 111.251 118.715 118.825 1.00 22.16 148 ILE C C 1
ATOM 9713 O O . ILE C 1 149 ? 112.427 119.088 118.762 1.00 22.16 148 ILE C O 1
ATOM 9718 N N . LYS C 1 150 ? 110.723 118.250 119.953 1.00 17.82 149 LYS C N 1
ATOM 9719 C CA . LYS C 1 150 ? 111.484 118.167 121.190 1.00 17.82 149 LYS C CA 1
ATOM 9720 C C . LYS C 1 150 ? 111.322 116.783 121.792 1.00 17.82 149 LYS C C 1
ATOM 9721 O O . LYS C 1 150 ? 110.217 116.234 121.825 1.00 17.82 149 LYS C O 1
ATOM 9727 N N . GLU C 1 151 ? 112.422 116.234 122.271 1.00 22.41 150 GLU C N 1
ATOM 9728 C CA . GLU C 1 151 ? 112.407 114.976 122.994 1.00 22.41 150 GLU C CA 1
ATOM 9729 C C . GLU C 1 151 ? 112.067 115.209 124.467 1.00 22.41 150 GLU C C 1
ATOM 9730 O O . GLU C 1 151 ? 112.306 116.294 125.001 1.00 22.41 150 GLU C O 1
ATOM 9736 N N . PRO C 1 152 ? 111.506 114.205 125.142 1.00 19.44 151 PRO C N 1
ATOM 9737 C CA . PRO C 1 152 ? 111.200 114.357 126.570 1.00 19.44 151 PRO C CA 1
ATOM 9738 C C . PRO C 1 152 ? 112.458 114.592 127.396 1.00 19.44 151 PRO C C 1
ATOM 9739 O O . PRO C 1 152 ? 113.509 114.005 127.139 1.00 19.44 151 PRO C O 1
ATOM 9743 N N . SER C 1 153 ? 112.338 115.461 128.396 1.00 16.54 152 SER C N 1
ATOM 9744 C CA . SER C 1 153 ? 113.457 115.779 129.269 1.00 16.54 152 SER C CA 1
ATOM 9745 C C . SER C 1 153 ? 112.924 116.264 130.608 1.00 16.54 152 SER C C 1
ATOM 9746 O O . SER C 1 153 ? 111.776 116.699 130.714 1.00 16.54 152 SER C O 1
ATOM 9749 N N . THR C 1 154 ? 113.770 116.181 131.629 1.00 14.10 153 THR C N 1
ATOM 9750 C CA . THR C 1 154 ? 113.421 116.585 132.983 1.00 14.10 153 THR C CA 1
ATOM 9751 C C . THR C 1 154 ? 114.279 117.770 133.404 1.00 14.10 153 THR C C 1
ATOM 9752 O O . THR C 1 154 ? 115.501 117.743 133.243 1.00 14.10 153 THR C O 1
ATOM 9756 N N . VAL C 1 155 ? 113.636 118.797 133.945 1.00 10.69 154 VAL C N 1
ATOM 9757 C CA . VAL C 1 155 ? 114.331 119.944 134.506 1.00 10.69 154 VAL C CA 1
ATOM 9758 C C . VAL C 1 155 ? 114.127 119.950 136.017 1.00 10.69 154 VAL C C 1
ATOM 9759 O O . VAL C 1 155 ? 113.180 119.369 136.551 1.00 10.69 154 VAL C O 1
ATOM 9763 N N . TYR C 1 156 ? 115.028 120.639 136.710 1.00 12.07 155 TYR C N 1
ATOM 9764 C CA . TYR C 1 156 ? 115.036 120.687 138.165 1.00 12.07 155 TYR C CA 1
ATOM 9765 C C . TYR C 1 156 ? 115.102 122.138 138.610 1.00 12.07 155 TYR C C 1
ATOM 9766 O O . TYR C 1 156 ? 116.002 122.877 138.202 1.00 12.07 155 TYR C O 1
ATOM 9775 N N . VAL C 1 157 ? 114.148 122.541 139.439 1.00 16.92 156 VAL C N 1
ATOM 9776 C CA . VAL C 1 157 ? 114.015 123.919 139.884 1.00 16.92 156 VAL C CA 1
ATOM 9777 C C . VAL C 1 157 ? 114.373 123.974 141.360 1.00 16.92 156 VAL C C 1
ATOM 9778 O O . VAL C 1 157 ? 113.686 123.376 142.197 1.00 16.92 156 VAL C O 1
ATOM 9782 N N . TYR C 1 158 ? 115.445 124.686 141.678 1.00 10.89 157 TYR C N 1
ATOM 9783 C CA . TYR C 1 158 ? 115.847 124.889 143.063 1.00 10.89 157 TYR C CA 1
ATOM 9784 C C . TYR C 1 158 ? 115.014 126.026 143.644 1.00 10.89 157 TYR C C 1
ATOM 9785 O O . TYR C 1 158 ? 115.113 127.173 143.197 1.00 10.89 157 TYR C O 1
ATOM 9794 N N . ILE C 1 159 ? 114.170 125.704 144.619 1.00 10.25 158 ILE C N 1
ATOM 9795 C CA . ILE C 1 159 ? 113.299 126.689 145.248 1.00 10.25 158 ILE C CA 1
ATOM 9796 C C . ILE C 1 159 ? 113.992 127.229 146.488 1.00 10.25 158 ILE C C 1
ATOM 9797 O O . ILE C 1 159 ? 113.757 126.744 147.600 1.00 10.25 158 ILE C O 1
ATOM 9802 N N . LYS C 1 160 ? 114.864 128.218 146.302 1.00 12.48 159 LYS C N 1
ATOM 9803 C CA . LYS C 1 160 ? 115.625 128.770 147.416 1.00 12.48 159 LYS C CA 1
ATOM 9804 C C . LYS C 1 160 ? 114.699 129.402 148.447 1.00 12.48 159 LYS C C 1
ATOM 9805 O O . LYS C 1 160 ? 113.831 130.213 148.112 1.00 12.48 159 LYS C O 1
ATOM 9811 N N . THR C 1 161 ? 114.881 129.023 149.704 1.00 12.04 160 THR C N 1
ATOM 9812 C CA . THR C 1 161 ? 114.100 129.584 150.796 1.00 12.04 160 THR C CA 1
ATOM 9813 C C . THR C 1 161 ? 115.045 130.231 151.803 1.00 12.04 160 THR C C 1
ATOM 9814 O O . THR C 1 161 ? 116.266 130.069 151.693 1.00 12.04 160 THR C O 1
ATOM 9818 N N . PRO C 1 162 ? 114.537 130.987 152.780 1.00 13.29 161 PRO C N 1
ATOM 9819 C CA . PRO C 1 162 ? 115.411 131.439 153.873 1.00 13.29 161 PRO C CA 1
ATOM 9820 C C . PRO C 1 162 ? 116.011 130.300 154.680 1.00 13.29 161 PRO C C 1
ATOM 9821 O O . PRO C 1 162 ? 116.988 130.522 155.403 1.00 13.29 161 PRO C O 1
ATOM 9825 N N . PHE C 1 163 ? 115.471 129.088 154.574 1.00 12.44 162 PHE C N 1
ATOM 9826 C CA . PHE C 1 163 ? 115.941 127.956 155.361 1.00 12.44 162 PHE C CA 1
ATOM 9827 C C . PHE C 1 163 ? 117.249 127.360 154.853 1.00 12.44 162 PHE C C 1
ATOM 9828 O O . PHE C 1 163 ? 117.720 126.377 155.428 1.00 12.44 162 PHE C O 1
ATOM 9836 N N . ASP C 1 164 ? 117.860 127.932 153.818 1.00 14.04 163 ASP C N 1
ATOM 9837 C CA . ASP C 1 164 ? 119.058 127.357 153.223 1.00 14.04 163 ASP C CA 1
ATOM 9838 C C . ASP C 1 164 ? 120.335 128.111 153.564 1.00 14.04 163 ASP C C 1
ATOM 9839 O O . ASP C 1 164 ? 121.423 127.607 153.268 1.00 14.04 163 ASP C O 1
ATOM 9844 N N . VAL C 1 165 ? 120.238 129.281 154.197 1.00 18.52 164 VAL C N 1
ATOM 9845 C CA . VAL C 1 165 ? 121.384 130.184 154.259 1.00 18.52 164 VAL C CA 1
ATOM 9846 C C . VAL C 1 165 ? 122.482 129.625 155.161 1.00 18.52 164 VAL C C 1
ATOM 9847 O O . VAL C 1 165 ? 123.668 129.689 154.821 1.00 18.52 164 VAL C O 1
ATOM 9851 N N . GLU C 1 166 ? 122.119 129.051 156.301 1.00 21.23 165 GLU C N 1
ATOM 9852 C CA . GLU C 1 166 ? 123.101 128.524 157.241 1.00 21.23 165 GLU C CA 1
ATOM 9853 C C . GLU C 1 166 ? 122.922 127.027 157.460 1.00 21.23 165 GLU C C 1
ATOM 9854 O O . GLU C 1 166 ? 123.106 126.517 158.566 1.00 21.23 165 GLU C O 1
ATOM 9860 N N . ASP C 1 167 ? 122.567 126.309 156.397 1.00 19.04 166 ASP C N 1
ATOM 9861 C CA . ASP C 1 167 ? 122.498 124.842 156.380 1.00 19.04 166 ASP C CA 1
ATOM 9862 C C . ASP C 1 167 ? 121.559 124.379 157.496 1.00 19.04 166 ASP C C 1
ATOM 9863 O O . ASP C 1 167 ? 120.378 124.752 157.483 1.00 19.04 166 ASP C O 1
ATOM 9868 N N . THR C 1 168 ? 122.030 123.581 158.460 1.00 13.86 167 THR C N 1
ATOM 9869 C CA . THR C 1 168 ? 121.156 123.058 159.506 1.00 13.86 167 THR C CA 1
ATOM 9870 C C . THR C 1 168 ? 120.700 124.145 160.472 1.00 13.86 167 THR C C 1
ATOM 9871 O O . THR C 1 168 ? 119.653 124.000 161.112 1.00 13.86 167 THR C O 1
ATOM 9875 N N . PHE C 1 169 ? 121.466 125.230 160.595 1.00 13.21 168 PHE C N 1
ATOM 9876 C CA . PHE C 1 169 ? 121.132 126.266 161.569 1.00 13.21 168 PHE C CA 1
ATOM 9877 C C . PHE C 1 169 ? 119.813 126.945 161.229 1.00 13.21 168 PHE C C 1
ATOM 9878 O O . PHE C 1 169 ? 119.034 127.284 162.125 1.00 13.21 168 PHE C O 1
ATOM 9886 N N . SER C 1 170 ? 119.540 127.146 159.945 1.00 13.53 169 SER C N 1
ATOM 9887 C CA . SER C 1 170 ? 118.358 127.876 159.518 1.00 13.53 169 SER C CA 1
ATOM 9888 C C . SER C 1 170 ? 117.253 126.978 158.987 1.00 13.53 169 SER C C 1
ATOM 9889 O O . SER C 1 170 ? 116.241 127.497 158.509 1.00 13.53 169 SER C O 1
ATOM 9892 N N . SER C 1 171 ? 117.414 125.661 159.071 1.00 13.40 170 SER C N 1
ATOM 9893 C CA . SER C 1 171 ? 116.464 124.740 158.463 1.00 13.40 170 SER C CA 1
ATOM 9894 C C . SER C 1 171 ? 115.098 124.829 159.135 1.00 13.40 170 SER C C 1
ATOM 9895 O O . SER C 1 171 ? 114.989 125.142 160.321 1.00 13.40 170 SER C O 1
ATOM 9898 N N . LEU C 1 172 ? 114.057 124.560 158.356 1.00 12.81 171 LEU C N 1
ATOM 9899 C CA . LEU C 1 172 ? 112.693 124.591 158.863 1.00 12.81 171 LEU C CA 1
ATOM 9900 C C . LEU C 1 172 ? 112.449 123.414 159.796 1.00 12.81 171 LEU C C 1
ATOM 9901 O O . LEU C 1 172 ? 112.501 122.258 159.374 1.00 12.81 171 LEU C O 1
ATOM 9906 N N . LYS C 1 173 ? 112.165 123.703 161.062 1.00 16.00 172 LYS C N 1
ATOM 9907 C CA . LYS C 1 173 ? 111.852 122.656 162.024 1.00 16.00 172 LYS C CA 1
ATOM 9908 C C . LYS C 1 173 ? 110.385 122.277 161.885 1.00 16.00 172 LYS C C 1
ATOM 9909 O O . LYS C 1 173 ? 109.514 123.150 161.851 1.00 16.00 172 LYS C O 1
ATOM 9915 N N . LEU C 1 174 ? 110.120 120.981 161.775 1.00 21.03 173 LEU C N 1
ATOM 9916 C CA . LEU C 1 174 ? 108.759 120.454 161.818 1.00 21.03 173 LEU C CA 1
ATOM 9917 C C . LEU C 1 174 ? 108.489 120.039 163.256 1.00 21.03 173 LEU C C 1
ATOM 9918 O O . LEU C 1 174 ? 108.927 118.973 163.697 1.00 21.03 173 LEU C O 1
ATOM 9923 N N . SER C 1 175 ? 107.772 120.877 164.000 1.00 28.77 174 SER C N 1
ATOM 9924 C CA . SER C 1 175 ? 107.433 120.574 165.389 1.00 28.77 174 SER C CA 1
ATOM 9925 C C . SER C 1 175 ? 106.254 119.600 165.446 1.00 28.77 174 SER C C 1
ATOM 9926 O O . SER C 1 175 ? 105.189 119.888 165.988 1.00 28.77 174 SER C O 1
ATOM 9929 N N . ASP C 1 176 ? 106.464 118.431 164.845 1.00 34.97 175 ASP C N 1
ATOM 9930 C CA . ASP C 1 176 ? 105.499 117.338 164.740 1.00 34.97 175 ASP C CA 1
ATOM 9931 C C . ASP C 1 176 ? 104.265 117.730 163.937 1.00 34.97 175 ASP C C 1
ATOM 9932 O O . ASP C 1 176 ? 103.275 116.989 163.940 1.00 34.97 175 ASP C O 1
ATOM 9937 N N . SER C 1 177 ? 104.287 118.860 163.243 1.00 28.75 176 SER C N 1
ATOM 9938 C CA . SER C 1 177 ? 103.152 119.302 162.449 1.00 28.75 176 SER C CA 1
ATOM 9939 C C . SER C 1 177 ? 103.251 118.757 161.029 1.00 28.75 176 SER C C 1
ATOM 9940 O O . SER C 1 177 ? 104.300 118.292 160.582 1.00 28.75 176 SER C O 1
ATOM 9943 N N . LYS C 1 178 ? 102.130 118.812 160.321 1.00 24.89 177 LYS C N 1
ATOM 9944 C CA . LYS C 1 178 ? 102.132 118.511 158.900 1.00 24.89 177 LYS C CA 1
ATOM 9945 C C . LYS C 1 178 ? 102.544 119.756 158.128 1.00 24.89 177 LYS C C 1
ATOM 9946 O O . LYS C 1 178 ? 102.084 120.861 158.426 1.00 24.89 177 LYS C O 1
ATOM 9952 N N . ILE C 1 179 ? 103.421 119.579 157.148 1.00 18.90 178 ILE C N 1
ATOM 9953 C CA . ILE C 1 179 ? 103.890 120.665 156.298 1.00 18.90 178 ILE C CA 1
ATOM 9954 C C . ILE C 1 179 ? 103.387 120.406 154.887 1.00 18.90 178 ILE C C 1
ATOM 9955 O O . ILE C 1 179 ? 103.531 119.295 154.365 1.00 18.90 178 ILE C O 1
ATOM 9960 N N . THR C 1 180 ? 102.783 121.420 154.279 1.00 16.09 179 THR C N 1
ATOM 9961 C CA . THR C 1 180 ? 102.243 121.323 152.931 1.00 16.09 179 THR C CA 1
ATOM 9962 C C . THR C 1 180 ? 102.936 122.335 152.031 1.00 16.09 179 THR C C 1
ATOM 9963 O O . THR C 1 180 ? 103.058 123.509 152.391 1.00 16.09 179 THR C O 1
ATOM 9967 N N . VAL C 1 181 ? 103.397 121.877 150.872 1.00 12.09 180 VAL C N 1
ATOM 9968 C CA . VAL C 1 181 ? 103.973 122.739 149.848 1.00 12.09 180 VAL C CA 1
ATOM 9969 C C . VAL C 1 181 ? 103.030 122.758 148.656 1.00 12.09 180 VAL C C 1
ATOM 9970 O O . VAL C 1 181 ? 102.610 121.703 148.168 1.00 12.09 180 VAL C O 1
ATOM 9974 N N . THR C 1 182 ? 102.699 123.955 148.190 1.00 12.79 181 THR C N 1
ATOM 9975 C CA . THR C 1 182 ? 101.755 124.145 147.101 1.00 12.79 181 THR C CA 1
ATOM 9976 C C . THR C 1 182 ? 102.436 124.940 146.000 1.00 12.79 181 THR C C 1
ATOM 9977 O O . THR C 1 182 ? 102.947 126.037 146.248 1.00 12.79 181 THR C O 1
ATOM 9981 N N . VAL C 1 183 ? 102.450 124.388 144.793 1.00 11.04 182 VAL C N 1
ATOM 9982 C CA . VAL C 1 183 ? 103.067 125.029 143.639 1.00 11.04 182 VAL C CA 1
ATOM 9983 C C . VAL C 1 183 ? 101.979 125.336 142.621 1.00 11.04 182 VAL C C 1
ATOM 9984 O O . VAL C 1 183 ? 101.320 124.424 142.109 1.00 11.04 182 VAL C O 1
ATOM 9988 N N . THR C 1 184 ? 101.802 126.617 142.322 1.00 11.47 183 THR C N 1
ATOM 9989 C CA . THR C 1 184 ? 100.902 127.074 141.274 1.00 11.47 183 THR C CA 1
ATOM 9990 C C . THR C 1 184 ? 101.705 127.333 140.006 1.00 11.47 183 THR C C 1
ATOM 9991 O O . THR C 1 184 ? 102.727 128.024 140.046 1.00 11.47 183 THR C O 1
ATOM 9995 N N . PHE C 1 185 ? 101.243 126.790 138.887 1.00 10.90 184 PHE C N 1
ATOM 9996 C CA . PHE C 1 185 ? 101.969 126.895 137.632 1.00 10.90 184 PHE C CA 1
ATOM 9997 C C . PHE C 1 185 ? 101.378 127.971 136.731 1.00 10.90 184 PHE C C 1
ATOM 9998 O O . PHE C 1 185 ? 100.177 128.241 136.752 1.00 10.90 184 PHE C O 1
ATOM 10006 N N . ASN C 1 186 ? 102.254 128.594 135.946 1.00 11.00 185 ASN C N 1
ATOM 10007 C CA . ASN C 1 186 ? 101.832 129.461 134.863 1.00 11.00 185 ASN C CA 1
ATOM 10008 C C . ASN C 1 186 ? 101.273 128.627 133.713 1.00 11.00 185 ASN C C 1
ATOM 10009 O O . ASN C 1 186 ? 101.572 127.439 133.599 1.00 11.00 185 ASN C O 1
ATOM 10014 N N . PRO C 1 187 ? 100.439 129.220 132.861 1.00 12.78 186 PRO C N 1
ATOM 10015 C CA . PRO C 1 187 ? 99.959 128.486 131.686 1.00 12.78 186 PRO C CA 1
ATOM 10016 C C . PRO C 1 187 ? 101.081 128.255 130.686 1.00 12.78 186 PRO C C 1
ATOM 10017 O O . PRO C 1 187 ? 102.001 129.063 130.553 1.00 12.78 186 PRO C O 1
ATOM 10021 N N . VAL C 1 188 ? 100.986 127.135 129.968 1.00 13.82 187 VAL C N 1
ATOM 10022 C CA . VAL C 1 188 ? 102.111 126.669 129.160 1.00 13.82 187 VAL C CA 1
ATOM 10023 C C . VAL C 1 188 ? 102.450 127.657 128.047 1.00 13.82 187 VAL C C 1
ATOM 10024 O O . VAL C 1 188 ? 103.581 127.670 127.546 1.00 13.82 187 VAL C O 1
ATOM 10028 N N . SER C 1 189 ? 101.493 128.497 127.644 1.00 14.70 188 SER C N 1
ATOM 10029 C CA . SER C 1 189 ? 101.788 129.557 126.684 1.00 14.70 188 SER C CA 1
ATOM 10030 C C . SER C 1 189 ? 102.946 130.438 127.136 1.00 14.70 188 SER C C 1
ATOM 10031 O O . SER C 1 189 ? 103.694 130.955 126.300 1.00 14.70 188 SER C O 1
ATOM 10034 N N . ASP C 1 190 ? 103.116 130.617 128.446 1.00 13.84 189 ASP C N 1
ATOM 10035 C CA . ASP C 1 190 ? 104.182 131.482 128.938 1.00 13.84 189 ASP C CA 1
ATOM 10036 C C . ASP C 1 190 ? 105.570 130.918 128.658 1.00 13.84 189 ASP C C 1
ATOM 10037 O O . ASP C 1 190 ? 106.515 131.688 128.464 1.00 13.84 189 ASP C O 1
ATOM 10042 N N . ILE C 1 191 ? 105.724 129.591 128.638 1.00 9.90 190 ILE C N 1
ATOM 10043 C CA . ILE C 1 191 ? 107.044 128.979 128.543 1.00 9.90 190 ILE C CA 1
ATOM 10044 C C . ILE C 1 191 ? 107.380 128.511 127.138 1.00 9.90 190 ILE C C 1
ATOM 10045 O O . ILE C 1 191 ? 108.474 127.976 126.921 1.00 9.90 190 ILE C O 1
ATOM 10050 N N . VAL C 1 192 ? 106.487 128.709 126.175 1.00 11.01 191 VAL C N 1
ATOM 10051 C CA . VAL C 1 192 ? 106.656 128.207 124.818 1.00 11.01 191 VAL C CA 1
ATOM 10052 C C . VAL C 1 192 ? 106.888 129.376 123.868 1.00 11.01 191 VAL C C 1
ATOM 10053 O O . VAL C 1 192 ? 106.216 130.408 123.960 1.00 11.01 191 VAL C O 1
ATOM 10057 N N . ILE C 1 193 ? 107.837 129.207 122.953 1.00 10.74 192 ILE C N 1
ATOM 10058 C CA . ILE C 1 193 ? 108.068 130.148 121.862 1.00 10.74 192 ILE C CA 1
ATOM 10059 C C . ILE C 1 193 ? 107.768 129.430 120.554 1.00 10.74 192 ILE C C 1
ATOM 10060 O O . ILE C 1 193 ? 108.461 128.474 120.189 1.00 10.74 192 ILE C O 1
ATOM 10065 N N . ARG C 1 194 ? 106.740 129.889 119.846 1.00 14.39 193 ARG C N 1
ATOM 10066 C CA . ARG C 1 194 ? 106.272 129.197 118.655 1.00 14.39 193 ARG C CA 1
ATOM 10067 C C . ARG C 1 194 ? 105.865 130.200 117.585 1.00 14.39 193 ARG C C 1
ATOM 10068 O O . ARG C 1 194 ? 105.616 131.376 117.863 1.00 14.39 193 ARG C O 1
ATOM 10076 N N . ASP C 1 195 ? 105.816 129.716 116.346 1.00 18.04 194 ASP C N 1
ATOM 10077 C CA . ASP C 1 195 ? 105.261 130.466 115.233 1.00 18.04 194 ASP C CA 1
ATOM 10078 C C . ASP C 1 195 ? 103.787 130.104 115.054 1.00 18.04 194 ASP C C 1
ATOM 10079 O O . ASP C 1 195 ? 103.212 129.329 115.822 1.00 18.04 194 ASP C O 1
ATOM 10084 N N . SER C 1 196 ? 103.160 130.674 114.028 1.00 20.87 195 SER C N 1
ATOM 10085 C CA . SER C 1 196 ? 101.741 130.435 113.803 1.00 20.87 195 SER C CA 1
ATOM 10086 C C . SER C 1 196 ? 101.459 129.057 113.220 1.00 20.87 195 SER C C 1
ATOM 10087 O O . SER C 1 196 ? 100.351 128.542 113.395 1.00 20.87 195 SER C O 1
ATOM 10090 N N . SER C 1 197 ? 102.433 128.443 112.552 1.00 21.68 196 SER C N 1
ATOM 10091 C CA . SER C 1 197 ? 102.209 127.140 111.941 1.00 21.68 196 SER C CA 1
ATOM 10092 C C . SER C 1 197 ? 102.220 125.994 112.946 1.00 21.68 196 SER C C 1
ATOM 10093 O O . SER C 1 197 ? 101.828 124.881 112.586 1.00 21.68 196 SER C O 1
ATOM 10096 N N . PHE C 1 198 ? 102.643 126.232 114.184 1.00 20.21 197 PHE C N 1
ATOM 10097 C CA . PHE C 1 198 ? 102.596 125.197 115.207 1.00 20.21 197 PHE C CA 1
ATOM 10098 C C . PHE C 1 198 ? 101.195 125.095 115.794 1.00 20.21 197 PHE C C 1
ATOM 10099 O O . PHE C 1 198 ? 100.532 126.107 116.032 1.00 20.21 197 PHE C O 1
ATOM 10107 N N . ASP C 1 199 ? 100.750 123.862 116.033 1.00 24.98 198 ASP C N 1
ATOM 10108 C CA . ASP C 1 199 ? 99.389 123.604 116.506 1.00 24.98 198 ASP C CA 1
ATOM 10109 C C . ASP C 1 199 ? 99.343 123.791 118.022 1.00 24.98 198 ASP C C 1
ATOM 10110 O O . ASP C 1 199 ? 99.275 122.841 118.815 1.00 24.98 198 ASP C O 1
ATOM 10115 N N . PHE C 1 200 ? 99.351 125.062 118.426 1.00 21.35 199 PHE C N 1
ATOM 10116 C CA . PHE C 1 200 ? 99.415 125.370 119.847 1.00 21.35 199 PHE C CA 1
ATOM 10117 C C . PHE C 1 200 ? 98.130 125.005 120.572 1.00 21.35 199 PHE C C 1
ATOM 10118 O O . PHE C 1 200 ? 98.179 124.658 121.750 1.00 21.35 199 PHE C O 1
ATOM 10126 N N . GLU C 1 201 ? 96.975 125.088 119.910 1.00 30.70 200 GLU C N 1
ATOM 10127 C CA . GLU C 1 201 ? 95.736 124.703 120.579 1.00 30.70 200 GLU C CA 1
ATOM 10128 C C . GLU C 1 201 ? 95.768 123.238 121.001 1.00 30.70 200 GLU C C 1
ATOM 10129 O O . GLU C 1 201 ? 95.430 122.906 122.144 1.00 30.70 200 GLU C O 1
ATOM 10135 N N . THR C 1 202 ? 96.195 122.352 120.103 1.00 29.21 201 THR C N 1
ATOM 10136 C CA . THR C 1 202 ? 96.310 120.939 120.448 1.00 29.21 201 THR C CA 1
ATOM 10137 C C . THR C 1 202 ? 97.372 120.719 121.520 1.00 29.21 201 THR C C 1
ATOM 10138 O O . THR C 1 202 ? 97.136 120.005 122.506 1.00 29.21 201 THR C O 1
ATOM 10142 N N . PHE C 1 203 ? 98.558 121.314 121.334 1.00 22.63 202 PHE C N 1
ATOM 10143 C CA . PHE C 1 203 ? 99.612 121.169 122.336 1.00 22.63 202 PHE C CA 1
ATOM 10144 C C . PHE C 1 203 ? 99.140 121.619 123.714 1.00 22.63 202 PHE C C 1
ATOM 10145 O O . PHE C 1 203 ? 99.452 120.980 124.724 1.00 22.63 202 PHE C O 1
ATOM 10153 N N . ASN C 1 204 ? 98.364 122.701 123.769 1.00 26.23 203 ASN C N 1
ATOM 10154 C CA . ASN C 1 204 ? 97.934 123.265 125.041 1.00 26.23 203 ASN C CA 1
ATOM 10155 C C . ASN C 1 204 ? 96.824 122.433 125.663 1.00 26.23 203 ASN C C 1
ATOM 10156 O O . ASN C 1 204 ? 96.754 122.300 126.889 1.00 26.23 203 ASN C O 1
ATOM 10161 N N . LYS C 1 205 ? 95.943 121.876 124.835 1.00 32.68 204 LYS C N 1
ATOM 10162 C CA . LYS C 1 205 ? 94.922 120.986 125.363 1.00 32.68 204 LYS C CA 1
ATOM 10163 C C . LYS C 1 205 ? 95.536 119.717 125.935 1.00 32.68 204 LYS C C 1
ATOM 10164 O O . LYS C 1 205 ? 95.016 119.162 126.907 1.00 32.68 204 LYS C O 1
ATOM 10170 N N . GLU C 1 206 ? 96.647 119.251 125.362 1.00 29.82 205 GLU C N 1
ATOM 10171 C CA . GLU C 1 206 ? 97.238 117.995 125.807 1.00 29.82 205 GLU C CA 1
ATOM 10172 C C . GLU C 1 206 ? 98.361 118.152 126.831 1.00 29.82 205 GLU C C 1
ATOM 10173 O O . GLU C 1 206 ? 98.753 117.153 127.440 1.00 29.82 205 GLU C O 1
ATOM 10179 N N . PHE C 1 207 ? 98.885 119.355 127.048 1.00 18.44 206 PHE C N 1
ATOM 10180 C CA . PHE C 1 207 ? 100.024 119.515 127.943 1.00 18.44 206 PHE C CA 1
ATOM 10181 C C . PHE C 1 207 ? 99.603 119.369 129.400 1.00 18.44 206 PHE C C 1
ATOM 10182 O O . PHE C 1 207 ? 98.519 119.799 129.803 1.00 18.44 206 PHE C O 1
ATOM 10190 N N . VAL C 1 208 ? 100.492 118.783 130.197 1.00 16.36 207 VAL C N 1
ATOM 10191 C CA . VAL C 1 208 ? 100.232 118.513 131.609 1.00 16.36 207 VAL C CA 1
ATOM 10192 C C . VAL C 1 208 ? 101.529 118.681 132.388 1.00 16.36 207 VAL C C 1
ATOM 10193 O O . VAL C 1 208 ? 102.558 118.105 132.024 1.00 16.36 207 VAL C O 1
ATOM 10197 N N . TYR C 1 209 ? 101.484 119.466 133.462 1.00 13.34 208 TYR C N 1
ATOM 10198 C CA . TYR C 1 209 ? 102.619 119.546 134.371 1.00 13.34 208 TYR C CA 1
ATOM 10199 C C . TYR C 1 209 ? 102.715 118.271 135.197 1.00 13.34 208 TYR C C 1
ATOM 10200 O O . TYR C 1 209 ? 101.718 117.803 135.753 1.00 13.34 208 TYR C O 1
ATOM 10209 N N . VAL C 1 210 ? 103.915 117.707 135.272 1.00 14.44 209 VAL C N 1
ATOM 10210 C CA . VAL C 1 210 ? 104.161 116.486 136.034 1.00 14.44 209 VAL C CA 1
ATOM 10211 C C . VAL C 1 210 ? 105.266 116.767 137.046 1.00 14.44 209 VAL C C 1
ATOM 10212 O O . VAL C 1 210 ? 106.453 116.602 136.734 1.00 14.44 209 VAL C O 1
ATOM 10216 N N . PRO C 1 211 ? 104.929 117.206 138.257 1.00 13.70 210 PRO C N 1
ATOM 10217 C CA . PRO C 1 211 ? 105.968 117.613 139.207 1.00 13.70 210 PRO C CA 1
ATOM 10218 C C . PRO C 1 211 ? 106.261 116.583 140.284 1.00 13.70 210 PRO C C 1
ATOM 10219 O O . PRO C 1 211 ? 105.390 115.811 140.693 1.00 13.70 210 PRO C O 1
ATOM 10223 N N . GLU C 1 212 ? 107.502 116.583 140.753 1.00 16.68 211 GLU C N 1
ATOM 10224 C CA . GLU C 1 212 ? 107.932 115.803 141.899 1.00 16.68 211 GLU C CA 1
ATOM 10225 C C . GLU C 1 212 ? 108.754 116.716 142.795 1.00 16.68 211 GLU C C 1
ATOM 10226 O O . GLU C 1 212 ? 109.542 117.529 142.304 1.00 16.68 211 GLU C O 1
ATOM 10232 N N . LEU C 1 213 ? 108.555 116.602 144.102 1.00 12.22 212 LEU C N 1
ATOM 10233 C CA . LEU C 1 213 ? 109.208 117.478 145.062 1.00 12.22 212 LEU C CA 1
ATOM 10234 C C . LEU C 1 213 ? 110.252 116.709 145.857 1.00 12.22 212 LEU C C 1
ATOM 10235 O O . LEU C 1 213 ? 110.005 115.586 146.302 1.00 12.22 212 LEU C O 1
ATOM 10240 N N . SER C 1 214 ? 111.420 117.318 146.027 1.00 12.32 213 SER C N 1
ATOM 10241 C CA . SER C 1 214 ? 112.496 116.742 146.812 1.00 12.32 213 SER C CA 1
ATOM 10242 C C . SER C 1 214 ? 112.984 117.765 147.824 1.00 12.32 213 SER C C 1
ATOM 10243 O O . SER C 1 214 ? 112.848 118.976 147.631 1.00 12.32 213 SER C O 1
ATOM 10246 N N . PHE C 1 215 ? 113.557 117.260 148.909 1.00 11.90 214 PHE C N 1
ATOM 10247 C CA . PHE C 1 215 ? 114.132 118.098 149.950 1.00 11.90 214 PHE C CA 1
ATOM 10248 C C . PHE C 1 215 ? 115.096 117.246 150.756 1.00 11.90 214 PHE C C 1
ATOM 10249 O O . PHE C 1 215 ? 115.054 116.016 150.706 1.00 11.90 214 PHE C O 1
ATOM 10257 N N . ILE C 1 216 ? 115.967 117.915 151.495 1.00 16.92 215 ILE C N 1
ATOM 10258 C CA . ILE C 1 216 ? 116.860 117.245 152.428 1.00 16.92 215 ILE C CA 1
ATOM 10259 C C . ILE C 1 216 ? 116.191 117.231 153.794 1.00 16.92 215 ILE C C 1
ATOM 10260 O O . ILE C 1 216 ? 115.960 118.287 154.390 1.00 16.92 215 ILE C O 1
ATOM 10265 N N . GLY C 1 217 ? 115.860 116.042 154.279 1.00 14.02 216 GLY C N 1
ATOM 10266 C CA . GLY C 1 217 ? 115.321 115.898 155.608 1.00 14.02 216 GLY C CA 1
ATOM 10267 C C . GLY C 1 217 ? 116.388 115.563 156.626 1.00 14.02 216 GLY C C 1
ATOM 10268 O O . GLY C 1 217 ? 117.447 115.040 156.302 1.00 14.02 216 GLY C O 1
ATOM 10269 N N . TYR C 1 218 ? 116.094 115.869 157.884 1.00 14.35 217 TYR C N 1
ATOM 10270 C CA . TYR C 1 218 ? 117.036 115.664 158.975 1.00 14.35 217 TYR C CA 1
ATOM 10271 C C . TYR C 1 218 ? 116.332 114.937 160.104 1.00 14.35 217 TYR C C 1
ATOM 10272 O O . TYR C 1 218 ? 115.381 115.466 160.685 1.00 14.35 217 TYR C O 1
ATOM 10281 N N . MET C 1 219 ? 116.787 113.727 160.407 1.00 24.07 218 MET C N 1
ATOM 10282 C CA . MET C 1 219 ? 116.356 113.026 161.608 1.00 24.07 218 MET C CA 1
ATOM 10283 C C . MET C 1 219 ? 117.310 113.417 162.727 1.00 24.07 218 MET C C 1
ATOM 10284 O O . MET C 1 219 ? 118.486 113.043 162.707 1.00 24.07 218 MET C O 1
ATOM 10289 N N . VAL C 1 220 ? 116.812 114.182 163.691 1.00 16.00 219 VAL C N 1
ATOM 10290 C CA . VAL C 1 220 ? 117.626 114.739 164.762 1.00 16.00 219 VAL C CA 1
ATOM 10291 C C . VAL C 1 220 ? 117.260 114.045 166.063 1.00 16.00 219 VAL C C 1
ATOM 10292 O O . VAL C 1 220 ? 116.076 113.919 166.398 1.00 16.00 219 VAL C O 1
ATOM 10296 N N . LYS C 1 221 ? 118.272 113.591 166.791 1.00 19.90 220 LYS C N 1
ATOM 10297 C CA . LYS C 1 221 ? 118.086 113.049 168.126 1.00 19.90 220 LYS C CA 1
ATOM 10298 C C . LYS C 1 221 ? 118.222 114.172 169.146 1.00 19.90 220 LYS C C 1
ATOM 10299 O O . LYS C 1 221 ? 119.220 114.900 169.146 1.00 19.90 220 LYS C O 1
ATOM 10305 N N . ASN C 1 222 ? 117.206 114.317 169.995 1.00 20.50 221 ASN C N 1
ATOM 10306 C CA . ASN C 1 222 ? 117.187 115.292 171.086 1.00 20.50 221 ASN C CA 1
ATOM 10307 C C . ASN C 1 222 ? 117.436 116.710 170.574 1.00 20.50 221 ASN C C 1
ATOM 10308 O O . ASN C 1 222 ? 118.402 117.376 170.943 1.00 20.50 221 ASN C O 1
ATOM 10313 N N . VAL C 1 223 ? 116.536 117.170 169.713 1.00 18.12 222 VAL C N 1
ATOM 10314 C CA . VAL C 1 223 ? 116.678 118.485 169.103 1.00 18.12 222 VAL C CA 1
ATOM 10315 C C . VAL C 1 223 ? 116.282 119.556 170.111 1.00 18.12 222 VAL C C 1
ATOM 10316 O O . VAL C 1 223 ? 115.383 119.360 170.937 1.00 18.12 222 VAL C O 1
ATOM 10320 N N . GLN C 1 224 ? 116.967 120.692 170.058 1.00 21.41 223 GLN C N 1
ATOM 10321 C CA . GLN C 1 224 ? 116.702 121.824 170.944 1.00 21.41 223 GLN C CA 1
ATOM 10322 C C . GLN C 1 224 ? 116.358 123.025 170.069 1.00 21.41 223 GLN C C 1
ATOM 10323 O O . GLN C 1 224 ? 117.249 123.711 169.566 1.00 21.41 223 GLN C O 1
ATOM 10329 N N . ILE C 1 225 ? 115.074 123.284 169.906 1.00 23.10 224 ILE C N 1
ATOM 10330 C CA . ILE C 1 225 ? 114.598 124.309 168.985 1.00 23.10 224 ILE C CA 1
ATOM 10331 C C . ILE C 1 225 ? 114.508 125.647 169.706 1.00 23.10 224 ILE C C 1
ATOM 10332 O O . ILE C 1 225 ? 114.148 125.712 170.885 1.00 23.10 224 ILE C O 1
ATOM 10337 N N . LYS C 1 226 ? 114.846 126.719 168.990 1.00 26.77 225 LYS C N 1
ATOM 10338 C CA . LYS C 1 226 ? 114.776 128.099 169.438 1.00 26.77 225 LYS C CA 1
ATOM 10339 C C . LYS C 1 226 ? 114.042 128.945 168.402 1.00 26.77 225 LYS C C 1
ATOM 10340 O O . LYS C 1 226 ? 114.015 128.592 167.220 1.00 26.77 225 LYS C O 1
ATOM 10346 N N . PRO C 1 227 ? 113.434 130.058 168.808 1.00 25.30 226 PRO C N 1
ATOM 10347 C CA . PRO C 1 227 ? 112.752 130.914 167.832 1.00 25.30 226 PRO C CA 1
ATOM 10348 C C . PRO C 1 227 ? 113.742 131.626 166.925 1.00 25.30 226 PRO C C 1
ATOM 10349 O O . PRO C 1 227 ? 114.857 131.967 167.325 1.00 25.30 226 PRO C O 1
ATOM 10353 N N . SER C 1 228 ? 113.316 131.856 165.684 1.00 20.47 227 SER C N 1
ATOM 10354 C CA . SER C 1 228 ? 114.190 132.479 164.699 1.00 20.47 227 SER C CA 1
ATOM 10355 C C . SER C 1 228 ? 113.500 133.635 163.986 1.00 20.47 227 SER C C 1
ATOM 10356 O O . SER C 1 228 ? 112.389 134.027 164.355 1.00 20.47 227 SER C O 1
ATOM 10359 N N . PHE C 1 229 ? 114.153 134.185 162.967 1.00 17.67 228 PHE C N 1
ATOM 10360 C CA . PHE C 1 229 ? 113.639 135.316 162.207 1.00 17.67 228 PHE C CA 1
ATOM 10361 C C . PHE C 1 229 ? 113.669 134.980 160.726 1.00 17.67 228 PHE C C 1
ATOM 10362 O O . PHE C 1 229 ? 114.660 134.434 160.232 1.00 17.67 228 PHE C O 1
ATOM 10370 N N . ILE C 1 230 ? 112.594 135.317 160.020 1.00 18.36 229 ILE C N 1
ATOM 10371 C CA . ILE C 1 230 ? 112.454 135.004 158.605 1.00 18.36 229 ILE C CA 1
ATOM 10372 C C . ILE C 1 230 ? 111.934 136.234 157.877 1.00 18.36 229 ILE C C 1
ATOM 10373 O O . ILE C 1 230 ? 111.215 137.061 158.446 1.00 18.36 229 ILE C O 1
ATOM 10378 N N . GLU C 1 231 ? 112.318 136.362 156.611 1.00 20.70 230 GLU C N 1
ATOM 10379 C CA . GLU C 1 231 ? 111.905 137.473 155.763 1.00 20.70 230 GLU C CA 1
ATOM 10380 C C . GLU C 1 231 ? 111.036 136.945 154.629 1.00 20.70 230 GLU C C 1
ATOM 10381 O O . GLU C 1 231 ? 111.466 136.075 153.867 1.00 20.70 230 GLU C O 1
ATOM 10387 N N . LYS C 1 232 ? 109.827 137.482 154.517 1.00 18.35 231 LYS C N 1
ATOM 10388 C CA . LYS C 1 232 ? 108.890 137.087 153.473 1.00 18.35 231 LYS C CA 1
ATOM 10389 C C . LYS C 1 232 ? 108.753 138.215 152.461 1.00 18.35 231 LYS C C 1
ATOM 10390 O O . LYS C 1 232 ? 108.267 139.300 152.816 1.00 18.35 231 LYS C O 1
ATOM 10396 N N . PRO C 1 233 ? 109.161 138.021 151.212 1.00 17.02 232 PRO C N 1
ATOM 10397 C CA . PRO C 1 233 ? 108.974 139.075 150.212 1.00 17.02 232 PRO C CA 1
ATOM 10398 C C . PRO C 1 233 ? 107.502 139.298 149.909 1.00 17.02 232 PRO C C 1
ATOM 10399 O O . PRO C 1 233 ? 106.687 138.372 149.931 1.00 17.02 232 PRO C O 1
ATOM 10403 N N . ARG C 1 234 ? 107.167 140.552 149.633 1.00 16.69 233 ARG C N 1
ATOM 10404 C CA . ARG C 1 234 ? 105.805 140.955 149.320 1.00 16.69 233 ARG C CA 1
ATOM 10405 C C . ARG C 1 234 ? 105.853 141.915 148.144 1.00 16.69 233 ARG C C 1
ATOM 10406 O O . ARG C 1 234 ? 106.622 142.880 148.159 1.00 16.69 233 ARG C O 1
ATOM 10414 N N . ARG C 1 235 ? 105.048 141.645 147.124 1.00 15.22 234 ARG C N 1
ATOM 10415 C CA . ARG C 1 235 ? 105.106 142.395 145.880 1.00 15.22 234 ARG C CA 1
ATOM 10416 C C . ARG C 1 235 ? 103.834 143.205 145.669 1.00 15.22 234 ARG C C 1
ATOM 10417 O O . ARG C 1 235 ? 102.740 142.798 146.069 1.00 15.22 234 ARG C O 1
ATOM 10425 N N . VAL C 1 236 ? 103.998 144.366 145.039 1.00 12.75 235 VAL C N 1
ATOM 10426 C CA . VAL C 1 236 ? 102.898 145.250 144.669 1.00 12.75 235 VAL C CA 1
ATOM 10427 C C . VAL C 1 236 ? 103.169 145.759 143.261 1.00 12.75 235 VAL C C 1
ATOM 10428 O O . VAL C 1 236 ? 104.274 146.225 142.966 1.00 12.75 235 VAL C O 1
ATOM 10432 N N . ILE C 1 237 ? 102.170 145.666 142.391 1.00 15.81 236 ILE C N 1
ATOM 10433 C CA . ILE C 1 237 ? 102.297 146.065 140.997 1.00 15.81 236 ILE C CA 1
ATOM 10434 C C . ILE C 1 237 ? 101.425 147.288 140.761 1.00 15.81 236 ILE C C 1
ATOM 10435 O O . ILE C 1 237 ? 100.221 147.265 141.041 1.00 15.81 236 ILE C O 1
ATOM 10440 N N . GLY C 1 238 ? 102.031 148.350 140.246 1.00 15.93 237 GLY C N 1
ATOM 10441 C CA . GLY C 1 238 ? 101.303 149.571 139.980 1.00 15.93 237 GLY C CA 1
ATOM 10442 C C . GLY C 1 238 ? 100.422 149.471 138.750 1.00 15.93 237 GLY C C 1
ATOM 10443 O O . GLY C 1 238 ? 100.495 148.534 137.956 1.00 15.93 237 GLY C O 1
ATOM 10444 N N . GLN C 1 239 ? 99.567 150.476 138.591 1.00 20.90 238 GLN C N 1
ATOM 10445 C CA . GLN C 1 239 ? 98.662 150.519 137.453 1.00 20.90 238 GLN C CA 1
ATOM 10446 C C . GLN C 1 239 ? 99.432 150.750 136.157 1.00 20.90 238 GLN C C 1
ATOM 10447 O O . GLN C 1 239 ? 100.594 151.164 136.157 1.00 20.90 238 GLN C O 1
ATOM 10453 N N . ILE C 1 240 ? 98.760 150.478 135.036 1.00 18.99 239 ILE C N 1
ATOM 10454 C CA . ILE C 1 240 ? 99.393 150.609 133.728 1.00 18.99 239 ILE C CA 1
ATOM 10455 C C . ILE C 1 240 ? 99.841 152.047 133.508 1.00 18.99 239 ILE C C 1
ATOM 10456 O O . ILE C 1 240 ? 99.052 152.991 133.641 1.00 18.99 239 ILE C O 1
ATOM 10461 N N . ASN C 1 241 ? 101.118 152.212 133.169 1.00 19.60 240 ASN C N 1
ATOM 10462 C CA . ASN C 1 241 ? 101.730 153.500 132.839 1.00 19.60 240 ASN C CA 1
ATOM 10463 C C . ASN C 1 241 ? 101.617 154.517 133.968 1.00 19.60 240 ASN C C 1
ATOM 10464 O O . ASN C 1 241 ? 101.695 155.724 133.727 1.00 19.60 240 ASN C O 1
ATOM 10469 N N . GLN C 1 242 ? 101.437 154.058 135.197 1.00 19.43 241 GLN C N 1
ATOM 10470 C CA . GLN C 1 242 ? 101.468 155.053 136.255 1.00 19.43 241 GLN C CA 1
ATOM 10471 C C . GLN C 1 242 ? 102.845 155.092 136.898 1.00 19.43 241 GLN C C 1
ATOM 10472 O O . GLN C 1 242 ? 103.484 154.049 137.060 1.00 19.43 241 GLN C O 1
ATOM 10478 N N . PRO C 1 243 ? 103.331 156.265 137.263 1.00 16.75 242 PRO C N 1
ATOM 10479 C CA . PRO C 1 243 ? 104.678 156.352 137.837 1.00 16.75 242 PRO C CA 1
ATOM 10480 C C . PRO C 1 243 ? 104.721 156.156 139.346 1.00 16.75 242 PRO C C 1
ATOM 10481 O O . PRO C 1 243 ? 105.693 156.564 139.985 1.00 16.75 242 PRO C O 1
ATOM 10485 N N . THR C 1 244 ? 103.702 155.531 139.929 1.00 18.20 243 THR C N 1
ATOM 10486 C CA . THR C 1 244 ? 103.620 155.393 141.377 1.00 18.20 243 THR C CA 1
ATOM 10487 C C . THR C 1 244 ? 103.210 153.977 141.752 1.00 18.20 243 THR C C 1
ATOM 10488 O O . THR C 1 244 ? 102.647 153.234 140.946 1.00 18.20 243 THR C O 1
ATOM 10492 N N . ALA C 1 245 ? 103.511 153.619 142.999 1.00 16.33 244 ALA C N 1
ATOM 10493 C CA . ALA C 1 245 ? 103.111 152.365 143.623 1.00 16.33 244 ALA C CA 1
ATOM 10494 C C . ALA C 1 245 ? 103.407 152.462 145.113 1.00 16.33 244 ALA C C 1
ATOM 10495 O O . ALA C 1 245 ? 104.475 152.935 145.501 1.00 16.33 244 ALA C O 1
ATOM 10497 N N . THR C 1 246 ? 102.470 152.007 145.940 1.00 19.09 245 THR C N 1
ATOM 10498 C CA . THR C 1 246 ? 102.576 152.136 147.387 1.00 19.09 245 THR C CA 1
ATOM 10499 C C . THR C 1 246 ? 102.488 150.772 148.061 1.00 19.09 245 THR C C 1
ATOM 10500 O O . THR C 1 246 ? 101.689 149.919 147.665 1.00 19.09 245 THR C O 1
ATOM 10504 N N . VAL C 1 247 ? 103.320 150.572 149.076 1.00 19.15 246 VAL C N 1
ATOM 10505 C CA . VAL C 1 247 ? 103.291 149.374 149.905 1.00 19.15 246 VAL C CA 1
ATOM 10506 C C . VAL C 1 247 ? 102.800 149.787 151.283 1.00 19.15 246 VAL C C 1
ATOM 10507 O O . VAL C 1 247 ? 103.480 150.536 151.995 1.00 19.15 246 VAL C O 1
ATOM 10511 N N . THR C 1 248 ? 101.626 149.302 151.666 1.00 22.88 247 THR C N 1
ATOM 10512 C CA . THR C 1 248 ? 101.054 149.627 152.962 1.00 22.88 247 THR C CA 1
ATOM 10513 C C . THR C 1 248 ? 101.474 148.602 154.014 1.00 22.88 247 THR C C 1
ATOM 10514 O O . THR C 1 248 ? 102.031 147.547 153.707 1.00 22.88 247 THR C O 1
ATOM 10518 N N . GLU C 1 249 ? 101.198 148.938 155.273 1.00 26.19 248 GLU C N 1
ATOM 10519 C CA . GLU C 1 249 ? 101.458 148.071 156.422 1.00 26.19 248 GLU C CA 1
ATOM 10520 C C . GLU C 1 249 ? 102.914 147.608 156.451 1.00 26.19 248 GLU C C 1
ATOM 10521 O O . GLU C 1 249 ? 103.224 146.417 156.485 1.00 26.19 248 GLU C O 1
ATOM 10527 N N . VAL C 1 250 ? 103.814 148.583 156.434 1.00 23.60 249 VAL C N 1
ATOM 10528 C CA . VAL C 1 250 ? 105.246 148.337 156.525 1.00 23.60 249 VAL C CA 1
ATOM 10529 C C . VAL C 1 250 ? 105.674 148.687 157.943 1.00 23.60 249 VAL C C 1
ATOM 10530 O O . VAL C 1 250 ? 105.737 149.864 158.310 1.00 23.60 249 VAL C O 1
ATOM 10534 N N . HIS C 1 251 ? 105.956 147.666 158.751 1.00 24.90 250 HIS C N 1
ATOM 10535 C CA . HIS C 1 251 ? 106.347 147.874 160.135 1.00 24.90 250 HIS C CA 1
ATOM 10536 C C . HIS C 1 251 ? 107.776 147.456 160.439 1.00 24.90 250 HIS C C 1
ATOM 10537 O O . HIS C 1 251 ? 108.344 147.943 161.419 1.00 24.90 250 HIS C O 1
ATOM 10544 N N . ALA C 1 252 ? 108.364 146.581 159.629 1.00 17.96 251 ALA C N 1
ATOM 10545 C CA . ALA C 1 252 ? 109.740 146.144 159.817 1.00 17.96 251 ALA C CA 1
ATOM 10546 C C . ALA C 1 252 ? 110.259 145.513 158.535 1.00 17.96 251 ALA C C 1
ATOM 10547 O O . ALA C 1 252 ? 110.169 144.295 158.357 1.00 17.96 251 ALA C O 1
ATOM 10549 N N . ALA C 1 253 ? 110.808 146.327 157.642 1.00 13.97 252 ALA C N 1
ATOM 10550 C CA . ALA C 1 253 ? 111.287 145.865 156.350 1.00 13.97 252 ALA C CA 1
ATOM 10551 C C . ALA C 1 253 ? 112.807 145.842 156.316 1.00 13.97 252 ALA C C 1
ATOM 10552 O O . ALA C 1 253 ? 113.460 146.787 156.764 1.00 13.97 252 ALA C O 1
ATOM 10554 N N . THR C 1 254 ? 113.363 144.768 155.756 1.00 14.10 253 THR C N 1
ATOM 10555 C CA . THR C 1 254 ? 114.806 144.632 155.611 1.00 14.10 253 THR C CA 1
ATOM 10556 C C . THR C 1 254 ? 115.337 145.243 154.325 1.00 14.10 253 THR C C 1
ATOM 10557 O O . THR C 1 254 ? 116.512 145.617 154.272 1.00 14.10 253 THR C O 1
ATOM 10561 N N . SER C 1 255 ? 114.511 145.350 153.288 1.00 13.50 254 SER C N 1
ATOM 10562 C CA . SER C 1 255 ? 114.957 145.875 152.005 1.00 13.50 254 SER C CA 1
ATOM 10563 C C . SER C 1 255 ? 113.744 146.253 151.170 1.00 13.50 254 SER C C 1
ATOM 10564 O O . SER C 1 255 ? 112.614 145.859 151.460 1.00 13.50 254 SER C O 1
ATOM 10567 N N . LEU C 1 256 ? 114.004 147.020 150.113 1.00 12.80 255 LEU C N 1
ATOM 10568 C CA . LEU C 1 256 ? 112.973 147.489 149.195 1.00 12.80 255 LEU C CA 1
ATOM 10569 C C . LEU C 1 256 ? 113.544 147.488 147.786 1.00 12.80 255 LEU C C 1
ATOM 10570 O O . LEU C 1 256 ? 114.588 148.095 147.540 1.00 12.80 255 LEU C O 1
ATOM 10575 N N . SER C 1 257 ? 112.863 146.813 146.865 1.00 12.08 256 SER C N 1
ATOM 10576 C CA . SER C 1 257 ? 113.298 146.700 145.481 1.00 12.08 256 SER C CA 1
ATOM 10577 C C . SER C 1 257 ? 112.287 147.368 144.558 1.00 12.08 256 SER C C 1
ATOM 10578 O O . SER C 1 257 ? 111.085 147.368 144.827 1.00 12.08 256 SER C O 1
ATOM 10581 N N . VAL C 1 258 ? 112.788 147.949 143.468 1.00 10.34 257 VAL C N 1
ATOM 10582 C CA . VAL C 1 258 ? 111.974 148.670 142.491 1.00 10.34 257 VAL C CA 1
ATOM 10583 C C . VAL C 1 258 ? 112.468 148.310 141.095 1.00 10.34 257 VAL C C 1
ATOM 10584 O O . VAL C 1 258 ? 113.676 148.322 140.842 1.00 10.34 257 VAL C O 1
ATOM 10588 N N . TYR C 1 259 ? 111.542 147.989 140.194 1.00 10.47 258 TYR C N 1
ATOM 10589 C CA . TYR C 1 259 ? 111.860 147.792 138.783 1.00 10.47 258 TYR C CA 1
ATOM 10590 C C . TYR C 1 259 ? 110.577 147.939 137.972 1.00 10.47 258 TYR C C 1
ATOM 10591 O O . TYR C 1 259 ? 109.495 148.161 138.519 1.00 10.47 258 TYR C O 1
ATOM 10600 N N . THR C 1 260 ? 110.712 147.832 136.653 1.00 11.22 259 THR C N 1
ATOM 10601 C CA . THR C 1 260 ? 109.610 148.036 135.725 1.00 11.22 259 THR C CA 1
ATOM 10602 C C . THR C 1 260 ? 109.470 146.825 134.817 1.00 11.22 259 THR C C 1
ATOM 10603 O O . THR C 1 260 ? 110.467 146.239 134.391 1.00 11.22 259 THR C O 1
ATOM 10607 N N . LYS C 1 261 ? 108.224 146.449 134.539 1.00 11.91 260 LYS C N 1
ATOM 10608 C CA . LYS C 1 261 ? 107.891 145.383 133.612 1.00 11.91 260 LYS C CA 1
ATOM 10609 C C . LYS C 1 261 ? 107.118 145.937 132.424 1.00 11.91 260 LYS C C 1
ATOM 10610 O O . LYS C 1 261 ? 106.247 146.796 132.601 1.00 11.91 260 LYS C O 1
ATOM 10616 N N . PRO C 1 262 ? 107.396 145.460 131.213 1.00 13.40 261 PRO C N 1
ATOM 10617 C CA . PRO C 1 262 ? 106.564 145.839 130.069 1.00 13.40 261 PRO C CA 1
ATOM 10618 C C . PRO C 1 262 ? 105.245 145.087 130.090 1.00 13.40 261 PRO C C 1
ATOM 10619 O O . PRO C 1 262 ? 105.157 143.949 130.553 1.00 13.40 261 PRO C O 1
ATOM 10623 N N . TYR C 1 263 ? 104.207 145.738 129.578 1.00 17.29 262 TYR C N 1
ATOM 10624 C CA . TYR C 1 263 ? 102.886 145.139 129.474 1.00 17.29 262 TYR C CA 1
ATOM 10625 C C . TYR C 1 263 ? 102.519 145.047 128.000 1.00 17.29 262 TYR C C 1
ATOM 10626 O O . TYR C 1 263 ? 102.370 146.071 127.329 1.00 17.29 262 TYR C O 1
ATOM 10635 N N . TYR C 1 264 ? 102.370 143.822 127.506 1.00 15.74 263 TYR C N 1
ATOM 10636 C CA . TYR C 1 264 ? 102.135 143.555 126.096 1.00 15.74 263 TYR C CA 1
ATOM 10637 C C . TYR C 1 264 ? 100.682 143.206 125.790 1.00 15.74 263 TYR C C 1
ATOM 10638 O O . TYR C 1 264 ? 100.387 142.754 124.682 1.00 15.74 263 TYR C O 1
ATOM 10647 N N . GLY C 1 265 ? 99.769 143.421 126.739 1.00 21.62 264 GLY C N 1
ATOM 10648 C CA . GLY C 1 265 ? 98.378 143.043 126.546 1.00 21.62 264 GLY C CA 1
ATOM 10649 C C . GLY C 1 265 ? 97.680 143.780 125.424 1.00 21.62 264 GLY C C 1
ATOM 10650 O O . GLY C 1 265 ? 96.670 143.291 124.909 1.00 21.62 264 GLY C O 1
ATOM 10651 N N . ASN C 1 266 ? 98.186 144.946 125.037 1.00 23.17 265 ASN C N 1
ATOM 10652 C CA . ASN C 1 266 ? 97.654 145.686 123.902 1.00 23.17 265 ASN C CA 1
ATOM 10653 C C . ASN C 1 266 ? 98.238 145.233 122.569 1.00 23.17 265 ASN C C 1
ATOM 10654 O O . ASN C 1 266 ? 98.054 145.925 121.564 1.00 23.17 265 ASN C O 1
ATOM 10659 N N . THR C 1 267 ? 98.938 144.101 122.534 1.00 19.52 266 THR C N 1
ATOM 10660 C CA . THR C 1 267 ? 99.571 143.589 121.326 1.00 19.52 266 THR C CA 1
ATOM 10661 C C . THR C 1 267 ? 99.153 142.139 121.124 1.00 19.52 266 THR C C 1
ATOM 10662 O O . THR C 1 267 ? 98.351 141.588 121.882 1.00 19.52 266 THR C O 1
ATOM 10666 N N . ASP C 1 268 ? 99.704 141.518 120.084 1.00 18.49 267 ASP C N 1
ATOM 10667 C CA . ASP C 1 268 ? 99.518 140.095 119.833 1.00 18.49 267 ASP C CA 1
ATOM 10668 C C . ASP C 1 268 ? 100.650 139.246 120.392 1.00 18.49 267 ASP C C 1
ATOM 10669 O O . ASP C 1 268 ? 100.658 138.031 120.175 1.00 18.49 267 ASP C O 1
ATOM 10674 N N . ASN C 1 269 ? 101.604 139.859 121.094 1.00 15.36 268 ASN C N 1
ATOM 10675 C CA . ASN C 1 269 ? 102.771 139.188 121.663 1.00 15.36 268 ASN C CA 1
ATOM 10676 C C . ASN C 1 269 ? 103.663 138.556 120.598 1.00 15.36 268 ASN C C 1
ATOM 10677 O O . ASN C 1 269 ? 104.387 137.599 120.880 1.00 15.36 268 ASN C O 1
ATOM 10682 N N . LYS C 1 270 ? 103.633 139.083 119.379 1.00 14.69 269 LYS C N 1
ATOM 10683 C CA . LYS C 1 270 ? 104.456 138.594 118.283 1.00 14.69 269 LYS C CA 1
ATOM 10684 C C . LYS C 1 270 ? 105.683 139.477 118.103 1.00 14.69 269 LYS C C 1
ATOM 10685 O O . LYS C 1 270 ? 105.589 140.705 118.130 1.00 14.69 269 LYS C O 1
ATOM 10691 N N . PHE C 1 271 ? 106.830 138.840 117.901 1.00 11.33 270 PHE C N 1
ATOM 10692 C CA . PHE C 1 271 ? 108.087 139.533 117.668 1.00 11.33 270 PHE C CA 1
ATOM 10693 C C . PHE C 1 271 ? 108.741 138.972 116.416 1.00 11.33 270 PHE C C 1
ATOM 10694 O O . PHE C 1 271 ? 108.485 137.833 116.024 1.00 11.33 270 PHE C O 1
ATOM 10702 N N . ILE C 1 272 ? 109.580 139.790 115.783 1.00 11.55 271 ILE C N 1
ATOM 10703 C CA . ILE C 1 272 ? 110.177 139.391 114.512 1.00 11.55 271 ILE C CA 1
ATOM 10704 C C . ILE C 1 272 ? 111.175 138.256 114.711 1.00 11.55 271 ILE C C 1
ATOM 10705 O O . ILE C 1 272 ? 111.196 137.292 113.940 1.00 11.55 271 ILE C O 1
ATOM 10710 N N . SER C 1 273 ? 112.005 138.336 115.746 1.00 10.50 272 SER C N 1
ATOM 10711 C CA . SER C 1 273 ? 113.088 137.380 115.911 1.00 10.50 272 SER C CA 1
ATOM 10712 C C . SER C 1 273 ? 113.281 137.045 117.381 1.00 10.50 272 SER C C 1
ATOM 10713 O O . SER C 1 273 ? 112.809 137.753 118.272 1.00 10.50 272 SER C O 1
ATOM 10716 N N . TYR C 1 274 ? 113.999 135.955 117.619 1.00 9.67 273 TYR C N 1
ATOM 10717 C CA . TYR C 1 274 ? 114.417 135.537 118.947 1.00 9.67 273 TYR C CA 1
ATOM 10718 C C . TYR C 1 274 ? 115.645 134.647 118.811 1.00 9.67 273 TYR C C 1
ATOM 10719 O O . TYR C 1 274 ? 115.662 133.736 117.977 1.00 9.67 273 TYR C O 1
ATOM 10728 N N . PRO C 1 275 ? 116.690 134.875 119.609 1.00 11.02 274 PRO C N 1
ATOM 10729 C CA . PRO C 1 275 ? 117.957 134.164 119.403 1.00 11.02 274 PRO C CA 1
ATOM 10730 C C . PRO C 1 275 ? 118.009 132.765 119.999 1.00 11.02 274 PRO C C 1
ATOM 10731 O O . PRO C 1 275 ? 119.017 132.076 119.808 1.00 11.02 274 PRO C O 1
ATOM 10735 N N . GLY C 1 276 ? 116.973 132.323 120.702 1.00 11.55 275 GLY C N 1
ATOM 10736 C CA . GLY C 1 276 ? 116.969 130.960 121.213 1.00 11.55 275 GLY C CA 1
ATOM 10737 C C . GLY C 1 276 ? 117.949 130.783 122.357 1.00 11.55 275 GLY C C 1
ATOM 10738 O O . GLY C 1 276 ? 117.917 131.514 123.352 1.00 11.55 275 GLY C O 1
ATOM 10739 N N . TYR C 1 277 ? 118.837 129.798 122.216 1.00 13.81 276 TYR C N 1
ATOM 10740 C CA . TYR C 1 277 ? 119.762 129.465 123.295 1.00 13.81 276 TYR C CA 1
ATOM 10741 C C . TYR C 1 277 ? 120.765 130.586 123.542 1.00 13.81 276 TYR C C 1
ATOM 10742 O O . TYR C 1 277 ? 121.129 130.856 124.691 1.00 13.81 276 TYR C O 1
ATOM 10751 N N . SER C 1 278 ? 121.222 131.246 122.485 1.00 14.77 277 SER C N 1
ATOM 10752 C CA . SER C 1 278 ? 122.143 132.362 122.644 1.00 14.77 277 SER C CA 1
ATOM 10753 C C . SER C 1 278 ? 121.407 133.556 123.240 1.00 14.77 277 SER C C 1
ATOM 10754 O O . SER C 1 278 ? 120.375 133.982 122.719 1.00 14.77 277 SER C O 1
ATOM 10757 N N . GLN C 1 279 ? 121.930 134.089 124.345 1.00 13.43 278 GLN C N 1
ATOM 10758 C CA . GLN C 1 279 ? 121.221 135.120 125.093 1.00 13.43 278 GLN C CA 1
ATOM 10759 C C . GLN C 1 279 ? 122.026 136.397 125.292 1.00 13.43 278 GLN C C 1
ATOM 10760 O O . GLN C 1 279 ? 121.637 137.232 126.115 1.00 13.43 278 GLN C O 1
ATOM 10766 N N . ASP C 1 280 ? 123.122 136.585 124.567 1.00 18.34 279 ASP C N 1
ATOM 10767 C CA . ASP C 1 280 ? 123.818 137.858 124.644 1.00 18.34 279 ASP C CA 1
ATOM 10768 C C . ASP C 1 280 ? 123.093 138.914 123.813 1.00 18.34 279 ASP C C 1
ATOM 10769 O O . ASP C 1 280 ? 122.340 138.608 122.882 1.00 18.34 279 ASP C O 1
ATOM 10774 N N . GLU C 1 281 ? 123.310 140.177 124.191 1.00 18.79 280 GLU C N 1
ATOM 10775 C CA . GLU C 1 281 ? 122.766 141.297 123.429 1.00 18.79 280 GLU C CA 1
ATOM 10776 C C . GLU C 1 281 ? 123.173 141.215 121.964 1.00 18.79 280 GLU C C 1
ATOM 10777 O O . GLU C 1 281 ? 122.351 141.437 121.062 1.00 18.79 280 GLU C O 1
ATOM 10783 N N . LYS C 1 282 ? 124.442 140.889 121.713 1.00 17.32 281 LYS C N 1
ATOM 10784 C CA . LYS C 1 282 ? 124.909 140.717 120.345 1.00 17.32 281 LYS C CA 1
ATOM 10785 C C . LYS C 1 282 ? 124.159 139.594 119.640 1.00 17.32 281 LYS C C 1
ATOM 10786 O O . LYS C 1 282 ? 123.885 139.687 118.442 1.00 17.32 281 LYS C O 1
ATOM 10792 N N . ASP C 1 283 ? 123.812 138.527 120.369 1.00 16.38 282 ASP C N 1
ATOM 10793 C CA . ASP C 1 283 ? 123.056 137.427 119.773 1.00 16.38 282 ASP C CA 1
ATOM 10794 C C . ASP C 1 283 ? 121.648 137.862 119.381 1.00 16.38 282 ASP C C 1
ATOM 10795 O O . ASP C 1 283 ? 121.168 137.526 118.289 1.00 16.38 282 ASP C O 1
ATOM 10800 N N . TYR C 1 284 ? 120.971 138.601 120.263 1.00 12.53 283 TYR C N 1
ATOM 10801 C CA . TYR C 1 284 ? 119.671 139.174 119.922 1.00 12.53 283 TYR C CA 1
ATOM 10802 C C . TYR C 1 284 ? 119.759 140.010 118.650 1.00 12.53 283 TYR C C 1
ATOM 10803 O O . TYR C 1 284 ? 118.951 139.855 117.721 1.00 12.53 283 TYR C O 1
ATOM 10812 N N . ILE C 1 285 ? 120.759 140.892 118.588 1.00 13.38 284 ILE C N 1
ATOM 10813 C CA . ILE C 1 285 ? 120.885 141.794 117.448 1.00 13.38 284 ILE C CA 1
ATOM 10814 C C . ILE C 1 285 ? 121.219 141.020 116.176 1.00 13.38 284 ILE C C 1
ATOM 10815 O O . ILE C 1 285 ? 120.713 141.334 115.094 1.00 13.38 284 ILE C O 1
ATOM 10820 N N . ASP C 1 286 ? 122.050 139.981 116.286 1.00 15.85 285 ASP C N 1
ATOM 10821 C CA . ASP C 1 286 ? 122.410 139.194 115.112 1.00 15.85 285 ASP C CA 1
ATOM 10822 C C . ASP C 1 286 ? 121.216 138.423 114.570 1.00 15.85 285 ASP C C 1
ATOM 10823 O O . ASP C 1 286 ? 121.031 138.339 113.353 1.00 15.85 285 ASP C O 1
ATOM 10828 N N . ALA C 1 287 ? 120.382 137.869 115.454 1.00 12.74 286 ALA C N 1
ATOM 10829 C CA . ALA C 1 287 ? 119.182 137.183 114.985 1.00 12.74 286 ALA C CA 1
ATOM 10830 C C . ALA C 1 287 ? 118.235 138.154 114.286 1.00 12.74 286 ALA C C 1
ATOM 10831 O O . ALA C 1 287 ? 117.690 137.846 113.214 1.00 12.74 286 ALA C O 1
ATOM 10833 N N . TYR C 1 288 ? 118.046 139.340 114.870 1.00 12.70 287 TYR C N 1
ATOM 10834 C CA . TYR C 1 288 ? 117.193 140.346 114.244 1.00 12.70 287 TYR C CA 1
ATOM 10835 C C . TYR C 1 288 ? 117.715 140.740 112.863 1.00 12.70 287 TYR C C 1
ATOM 10836 O O . TYR C 1 288 ? 116.955 140.788 111.887 1.00 12.70 287 TYR C O 1
ATOM 10845 N N . VAL C 1 289 ? 119.016 141.026 112.764 1.00 13.67 288 VAL C N 1
ATOM 10846 C CA . VAL C 1 289 ? 119.604 141.430 111.488 1.00 13.67 288 VAL C CA 1
ATOM 10847 C C . VAL C 1 289 ? 119.492 140.307 110.463 1.00 13.67 288 VAL C C 1
ATOM 10848 O O . VAL C 1 289 ? 119.254 140.552 109.274 1.00 13.67 288 VAL C O 1
ATOM 10852 N N . SER C 1 290 ? 119.671 139.061 110.904 1.00 15.31 289 SER C N 1
ATOM 10853 C CA . SER C 1 290 ? 119.549 137.932 109.992 1.00 15.31 289 SER C CA 1
ATOM 10854 C C . SER C 1 290 ? 118.136 137.826 109.438 1.00 15.31 289 SER C C 1
ATOM 10855 O O . SER C 1 290 ? 117.943 137.481 108.267 1.00 15.31 289 SER C O 1
ATOM 10858 N N . ARG C 1 291 ? 117.130 138.123 110.261 1.00 14.82 290 ARG C N 1
ATOM 10859 C CA . ARG C 1 291 ? 115.769 138.123 109.736 1.00 14.82 290 ARG C CA 1
ATOM 10860 C C . ARG C 1 291 ? 115.519 139.300 108.793 1.00 14.82 290 ARG C C 1
ATOM 10861 O O . ARG C 1 291 ? 114.769 139.160 107.823 1.00 14.82 290 ARG C O 1
ATOM 10869 N N . LEU C 1 292 ? 116.143 140.454 109.045 1.00 14.89 291 LEU C N 1
ATOM 10870 C CA . LEU C 1 292 ? 115.880 141.623 108.202 1.00 14.89 291 LEU C CA 1
ATOM 10871 C C . LEU C 1 292 ? 116.561 141.515 106.838 1.00 14.89 291 LEU C C 1
ATOM 10872 O O . LEU C 1 292 ? 116.010 141.968 105.826 1.00 14.89 291 LEU C O 1
ATOM 10877 N N . LEU C 1 293 ? 117.762 140.933 106.790 1.00 19.11 292 LEU C N 1
ATOM 10878 C CA . LEU C 1 293 ? 118.550 140.963 105.560 1.00 19.11 292 LEU C CA 1
ATOM 10879 C C . LEU C 1 293 ? 117.873 140.219 104.418 1.00 19.11 292 LEU C C 1
ATOM 10880 O O . LEU C 1 293 ? 118.070 140.572 103.250 1.00 19.11 292 LEU C O 1
ATOM 10885 N N . ASP C 1 294 ? 117.080 139.192 104.726 1.00 23.84 293 ASP C N 1
ATOM 10886 C CA . ASP C 1 294 ? 116.433 138.418 103.672 1.00 23.84 293 ASP C CA 1
ATOM 10887 C C . ASP C 1 294 ? 115.466 139.269 102.859 1.00 23.84 293 ASP C C 1
ATOM 10888 O O . ASP C 1 294 ? 115.223 138.979 101.684 1.00 23.84 293 ASP C O 1
ATOM 10893 N N . ASP C 1 295 ? 114.912 140.321 103.459 1.00 23.16 294 ASP C N 1
ATOM 10894 C CA . ASP C 1 295 ? 114.061 141.259 102.742 1.00 23.16 294 ASP C CA 1
ATOM 10895 C C . ASP C 1 295 ? 114.761 142.560 102.386 1.00 23.16 294 ASP C C 1
ATOM 10896 O O . ASP C 1 295 ? 114.266 143.289 101.523 1.00 23.16 294 ASP C O 1
ATOM 10901 N N . LEU C 1 296 ? 115.890 142.865 103.025 1.00 18.61 295 LEU C N 1
ATOM 10902 C CA . LEU C 1 296 ? 116.544 144.150 102.806 1.00 18.61 295 LEU C CA 1
ATOM 10903 C C . LEU C 1 296 ? 117.193 144.221 101.426 1.00 18.61 295 LEU C C 1
ATOM 10904 O O . LEU C 1 296 ? 116.977 145.181 100.678 1.00 18.61 295 LEU C O 1
ATOM 10909 N N . VAL C 1 297 ? 118.000 143.226 101.078 1.00 20.23 296 VAL C N 1
ATOM 10910 C CA . VAL C 1 297 ? 118.740 143.204 99.821 1.00 20.23 296 VAL C CA 1
ATOM 10911 C C . VAL C 1 297 ? 118.234 142.031 98.996 1.00 20.23 296 VAL C C 1
ATOM 10912 O O . VAL C 1 297 ? 118.262 140.884 99.456 1.00 20.23 296 VAL C O 1
ATOM 10916 N N . ILE C 1 298 ? 117.782 142.315 97.779 1.00 22.55 297 ILE C N 1
ATOM 10917 C CA . ILE C 1 298 ? 117.128 141.331 96.928 1.00 22.55 297 ILE C CA 1
ATOM 10918 C C . ILE C 1 298 ? 117.865 141.260 95.599 1.00 22.55 297 ILE C C 1
ATOM 10919 O O . ILE C 1 298 ? 118.166 142.294 94.992 1.00 22.55 297 ILE C O 1
ATOM 10924 N N . VAL C 1 299 ? 118.154 140.042 95.151 1.00 24.67 298 VAL C N 1
ATOM 10925 C CA . VAL C 1 299 ? 118.701 139.783 93.824 1.00 24.67 298 VAL C CA 1
ATOM 10926 C C . VAL C 1 299 ? 117.569 139.225 92.975 1.00 24.67 298 VAL C C 1
ATOM 10927 O O . VAL C 1 299 ? 116.983 138.190 93.313 1.00 24.67 298 VAL C O 1
ATOM 10931 N N . SER C 1 300 ? 117.261 139.901 91.873 1.00 30.14 299 SER C N 1
ATOM 10932 C CA . SER C 1 300 ? 116.033 139.616 91.150 1.00 30.14 299 SER C CA 1
ATOM 10933 C C . SER C 1 300 ? 116.209 139.894 89.666 1.00 30.14 299 SER C C 1
ATOM 10934 O O . SER C 1 300 ? 116.986 140.763 89.266 1.00 30.14 299 SER C O 1
ATOM 10937 N N . ASP C 1 301 ? 115.470 139.138 88.855 1.00 40.54 300 ASP C N 1
ATOM 10938 C CA . ASP C 1 301 ? 115.346 139.388 87.419 1.00 40.54 300 ASP C CA 1
ATOM 10939 C C . ASP C 1 301 ? 114.158 140.321 87.229 1.00 40.54 300 ASP C C 1
ATOM 10940 O O . ASP C 1 301 ? 113.030 139.887 86.996 1.00 40.54 300 ASP C O 1
ATOM 10945 N N . GLY C 1 302 ? 114.413 141.621 87.330 1.00 34.51 301 GLY C N 1
ATOM 10946 C CA . GLY C 1 302 ? 113.358 142.603 87.286 1.00 34.51 301 GLY C CA 1
ATOM 10947 C C . GLY C 1 302 ? 112.999 143.092 88.673 1.00 34.51 301 GLY C C 1
ATOM 10948 O O . GLY C 1 302 ? 113.499 142.583 89.679 1.00 34.51 301 GLY C O 1
ATOM 10949 N N . PRO C 1 303 ? 112.132 144.099 88.752 1.00 33.98 302 PRO C N 1
ATOM 10950 C CA . PRO C 1 303 ? 111.714 144.627 90.058 1.00 33.98 302 PRO C CA 1
ATOM 10951 C C . PRO C 1 303 ? 111.097 143.535 90.912 1.00 33.98 302 PRO C C 1
ATOM 10952 O O . PRO C 1 303 ? 110.213 142.801 90.448 1.00 33.98 302 PRO C O 1
ATOM 10956 N N . PRO C 1 304 ? 111.543 143.392 92.159 1.00 31.29 303 PRO C N 1
ATOM 10957 C CA . PRO C 1 304 ? 111.079 142.271 92.984 1.00 31.29 303 PRO C CA 1
ATOM 10958 C C . PRO C 1 304 ? 109.581 142.334 93.239 1.00 31.29 303 PRO C C 1
ATOM 10959 O O . PRO C 1 304 ? 109.006 143.407 93.427 1.00 31.29 303 PRO C O 1
ATOM 10963 N N . THR C 1 305 ? 108.956 141.165 93.239 1.00 34.17 304 THR C N 1
ATOM 10964 C CA . THR C 1 305 ? 107.525 141.030 93.438 1.00 34.17 304 THR C CA 1
ATOM 10965 C C . THR C 1 305 ? 107.247 140.349 94.770 1.00 34.17 304 THR C C 1
ATOM 10966 O O . THR C 1 305 ? 108.105 139.668 95.337 1.00 34.17 304 THR C O 1
ATOM 10970 N N . GLY C 1 306 ? 106.030 140.541 95.266 1.00 29.75 305 GLY C N 1
ATOM 10971 C CA . GLY C 1 306 ? 105.640 139.957 96.529 1.00 29.75 305 GLY C CA 1
ATOM 10972 C C . GLY C 1 306 ? 105.779 140.879 97.713 1.00 29.75 305 GLY C C 1
ATOM 10973 O O . GLY C 1 306 ? 106.032 140.408 98.827 1.00 29.75 305 GLY C O 1
ATOM 10974 N N . TYR C 1 307 ? 105.623 142.179 97.512 1.00 26.51 306 TYR C N 1
ATOM 10975 C CA . TYR C 1 307 ? 105.752 143.177 98.559 1.00 26.51 306 TYR C CA 1
ATOM 10976 C C . TYR C 1 307 ? 104.576 144.136 98.500 1.00 26.51 306 TYR C C 1
ATOM 10977 O O . TYR C 1 307 ? 103.963 144.316 97.443 1.00 26.51 306 TYR C O 1
ATOM 10986 N N . PRO C 1 308 ? 104.230 144.763 99.624 1.00 29.11 307 PRO C N 1
ATOM 10987 C CA . PRO C 1 308 ? 103.111 145.710 99.625 1.00 29.11 307 PRO C CA 1
ATOM 10988 C C . PRO C 1 308 ? 103.366 146.884 98.693 1.00 29.11 307 PRO C C 1
ATOM 10989 O O . PRO C 1 308 ? 104.506 147.224 98.369 1.00 29.11 307 PRO C O 1
ATOM 10993 N N . GLU C 1 309 ? 102.270 147.511 98.264 1.00 37.13 308 GLU C N 1
ATOM 10994 C CA . GLU C 1 309 ? 102.360 148.665 97.379 1.00 37.13 308 GLU C CA 1
ATOM 10995 C C . GLU C 1 309 ? 103.095 149.829 98.027 1.00 37.13 308 GLU C C 1
ATOM 10996 O O . GLU C 1 309 ? 103.657 150.670 97.318 1.00 37.13 308 GLU C O 1
ATOM 11002 N N . SER C 1 310 ? 103.122 149.888 99.358 1.00 31.43 309 SER C N 1
ATOM 11003 C CA . SER C 1 310 ? 103.849 150.933 100.061 1.00 31.43 309 SER C CA 1
ATOM 11004 C C . SER C 1 310 ? 105.359 150.729 100.044 1.00 31.43 309 SER C C 1
ATOM 11005 O O . SER C 1 310 ? 106.088 151.619 100.490 1.00 31.43 309 SER C O 1
ATOM 11008 N N . ALA C 1 311 ? 105.846 149.596 99.543 1.00 25.97 310 ALA C N 1
ATOM 11009 C CA . ALA C 1 311 ? 107.272 149.309 99.592 1.00 25.97 310 ALA C CA 1
ATOM 11010 C C . ALA C 1 311 ? 108.006 150.074 98.498 1.00 25.97 310 ALA C C 1
ATOM 11011 O O . ALA C 1 311 ? 107.580 150.085 97.340 1.00 25.97 310 ALA C O 1
ATOM 11013 N N . GLU C 1 312 ? 109.110 150.707 98.871 1.00 24.85 311 GLU C N 1
ATOM 11014 C CA . GLU C 1 312 ? 109.925 151.505 97.962 1.00 24.85 311 GLU C CA 1
ATOM 11015 C C . GLU C 1 312 ? 111.245 150.766 97.755 1.00 24.85 311 GLU C C 1
ATOM 11016 O O . GLU C 1 312 ? 112.224 150.998 98.463 1.00 24.85 311 GLU C O 1
ATOM 11022 N N . ILE C 1 313 ? 111.257 149.870 96.776 1.00 23.52 312 ILE C N 1
ATOM 11023 C CA . ILE C 1 313 ? 112.411 149.032 96.477 1.00 23.52 312 ILE C CA 1
ATOM 11024 C C . ILE C 1 313 ? 113.161 149.650 95.304 1.00 23.52 312 ILE C C 1
ATOM 11025 O O . ILE C 1 313 ? 112.573 149.907 94.248 1.00 23.52 312 ILE C O 1
ATOM 11030 N N . VAL C 1 314 ? 114.457 149.884 95.488 1.00 24.20 313 VAL C N 1
ATOM 11031 C CA . VAL C 1 314 ? 115.249 150.719 94.593 1.00 24.20 313 VAL C CA 1
ATOM 11032 C C . VAL C 1 314 ? 116.452 149.927 94.103 1.00 24.20 313 VAL C C 1
ATOM 11033 O O . VAL C 1 314 ? 117.098 149.217 94.883 1.00 24.20 313 VAL C O 1
ATOM 11037 N N . GLU C 1 315 ? 116.757 150.054 92.814 1.00 27.88 314 GLU C N 1
ATOM 11038 C CA . GLU C 1 315 ? 117.903 149.356 92.250 1.00 27.88 314 GLU C CA 1
ATOM 11039 C C . GLU C 1 315 ? 119.201 150.030 92.675 1.00 27.88 314 GLU C C 1
ATOM 11040 O O . GLU C 1 315 ? 119.287 151.257 92.759 1.00 27.88 314 GLU C O 1
ATOM 11046 N N . VAL C 1 316 ? 120.213 149.220 92.942 1.00 28.16 315 VAL C N 1
ATOM 11047 C CA . VAL C 1 316 ? 121.492 149.741 93.427 1.00 28.16 315 VAL C CA 1
ATOM 11048 C C . VAL C 1 316 ? 122.317 150.219 92.234 1.00 28.16 315 VAL C C 1
ATOM 11049 O O . VAL C 1 316 ? 122.475 149.467 91.261 1.00 28.16 315 VAL C O 1
ATOM 11053 N N . PRO C 1 317 ? 122.833 151.445 92.263 1.00 35.39 316 PRO C N 1
ATOM 11054 C CA . PRO C 1 317 ? 123.649 151.937 91.148 1.00 35.39 316 PRO C CA 1
ATOM 11055 C C . PRO C 1 317 ? 125.008 151.258 91.114 1.00 35.39 316 PRO C C 1
ATOM 11056 O O . PRO C 1 317 ? 125.383 150.490 92.001 1.00 35.39 316 PRO C O 1
ATOM 11060 N N . GLU C 1 318 ? 125.758 151.568 90.053 1.00 46.80 317 GLU C N 1
ATOM 11061 C CA . GLU C 1 318 ? 127.047 150.921 89.832 1.00 46.80 317 GLU C CA 1
ATOM 11062 C C . GLU C 1 318 ? 128.049 151.246 90.931 1.00 46.80 317 GLU C C 1
ATOM 11063 O O . GLU C 1 318 ? 128.944 150.441 91.207 1.00 46.80 317 GLU C O 1
ATOM 11069 N N . ASP C 1 319 ? 127.930 152.412 91.562 1.00 38.71 318 ASP C N 1
ATOM 11070 C CA . ASP C 1 319 ? 128.839 152.763 92.644 1.00 38.71 318 ASP C CA 1
ATOM 11071 C C . ASP C 1 319 ? 128.489 152.079 93.958 1.00 38.71 318 ASP C C 1
ATOM 11072 O O . ASP C 1 319 ? 129.328 152.055 94.864 1.00 38.71 318 ASP C O 1
ATOM 11077 N N . GLY C 1 320 ? 127.288 151.519 94.081 1.00 32.07 319 GLY C N 1
ATOM 11078 C CA . GLY C 1 320 ? 126.906 150.765 95.252 1.00 32.07 319 GLY C CA 1
ATOM 11079 C C . GLY C 1 320 ? 126.231 151.561 96.344 1.00 32.07 319 GLY C C 1
ATOM 11080 O O . GLY C 1 320 ? 125.852 150.975 97.366 1.00 32.07 319 GLY C O 1
ATOM 11081 N N . ILE C 1 321 ? 126.061 152.866 96.167 1.00 30.53 320 ILE C N 1
ATOM 11082 C CA . ILE C 1 321 ? 125.489 153.731 97.188 1.00 30.53 320 ILE C CA 1
ATOM 11083 C C . ILE C 1 321 ? 124.049 154.040 96.814 1.00 30.53 320 ILE C C 1
ATOM 11084 O O . ILE C 1 321 ? 123.778 154.569 95.730 1.00 30.53 320 ILE C O 1
ATOM 11089 N N . VAL C 1 322 ? 123.125 153.703 97.707 1.00 28.65 321 VAL C N 1
ATOM 11090 C CA . VAL C 1 322 ? 121.733 154.120 97.612 1.00 28.65 321 VAL C CA 1
ATOM 11091 C C . VAL C 1 322 ? 121.480 155.110 98.739 1.00 28.65 321 VAL C C 1
ATOM 11092 O O . VAL C 1 322 ? 121.688 154.788 99.915 1.00 28.65 321 VAL C O 1
ATOM 11096 N N . SER C 1 323 ? 121.037 156.311 98.388 1.00 32.97 322 SER C N 1
ATOM 11097 C CA . SER C 1 323 ? 120.771 157.352 99.370 1.00 32.97 322 SER C CA 1
ATOM 11098 C C . SER C 1 323 ? 119.307 157.293 99.783 1.00 32.97 322 SER C C 1
ATOM 11099 O O . SER C 1 323 ? 118.413 157.349 98.933 1.00 32.97 322 SER C O 1
ATOM 11102 N N . ILE C 1 324 ? 119.065 157.17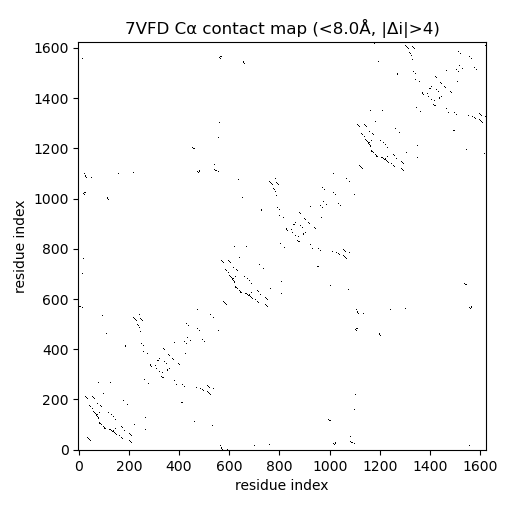5 101.082 1.00 31.57 323 ILE C N 1
ATOM 11103 C CA . ILE C 1 324 ? 117.726 157.208 101.653 1.00 31.57 323 ILE C CA 1
ATOM 11104 C C . ILE C 1 324 ? 117.647 158.483 102.480 1.00 31.57 323 ILE C C 1
ATOM 11105 O O . ILE C 1 324 ? 118.090 158.513 103.634 1.00 31.57 323 ILE C O 1
ATOM 11110 N N . GLN C 1 325 ? 117.080 159.538 101.892 1.00 36.45 324 GLN C N 1
ATOM 11111 C CA . GLN C 1 325 ? 117.135 160.876 102.468 1.00 36.45 324 GLN C CA 1
ATOM 11112 C C . GLN C 1 325 ? 118.577 161.251 102.782 1.00 36.45 324 GLN C C 1
ATOM 11113 O O . GLN C 1 325 ? 119.413 161.335 101.878 1.00 36.45 324 GLN C O 1
ATOM 11119 N N . ASP C 1 326 ? 118.878 161.471 104.060 1.00 41.49 325 ASP C N 1
ATOM 11120 C CA . ASP C 1 326 ? 120.227 161.829 104.474 1.00 41.49 325 ASP C CA 1
ATOM 11121 C C . ASP C 1 326 ? 121.150 160.628 104.637 1.00 41.49 325 ASP C C 1
ATOM 11122 O O . ASP C 1 326 ? 122.357 160.819 104.816 1.00 41.49 325 ASP C O 1
ATOM 11127 N N . ALA C 1 327 ? 120.625 159.408 104.582 1.00 34.89 326 ALA C N 1
ATOM 11128 C CA . ALA C 1 327 ? 121.405 158.208 104.853 1.00 34.89 326 ALA C CA 1
ATOM 11129 C C . ALA C 1 327 ? 121.861 157.550 103.556 1.00 34.89 326 ALA C C 1
ATOM 11130 O O . ALA C 1 327 ? 121.095 157.452 102.593 1.00 34.89 326 ALA C O 1
ATOM 11132 N N . ASP C 1 328 ? 123.111 157.095 103.541 1.00 32.81 327 ASP C N 1
ATOM 11133 C CA . ASP C 1 328 ? 123.691 156.403 102.397 1.00 32.81 327 ASP C CA 1
ATOM 11134 C C . ASP C 1 328 ? 123.985 154.958 102.772 1.00 32.81 327 ASP C C 1
ATOM 11135 O O . ASP C 1 328 ? 124.667 154.697 103.767 1.00 32.81 327 ASP C O 1
ATOM 11140 N N . VAL C 1 329 ? 123.472 154.024 101.977 1.00 25.63 328 VAL C N 1
ATOM 11141 C CA . VAL C 1 329 ? 123.659 152.596 102.206 1.00 25.63 328 VAL C CA 1
ATOM 11142 C C . VAL C 1 329 ? 124.557 152.045 101.109 1.00 25.63 328 VAL C C 1
ATOM 11143 O O . VAL C 1 329 ? 124.287 152.241 99.919 1.00 25.63 328 VAL C O 1
ATOM 11147 N N . TYR C 1 330 ? 125.615 151.349 101.511 1.00 24.87 329 TYR C N 1
ATOM 11148 C CA . TYR C 1 330 ? 126.585 150.766 100.591 1.00 24.87 329 TYR C CA 1
ATOM 11149 C C . TYR C 1 330 ? 126.280 149.283 100.422 1.00 24.87 329 TYR C C 1
ATOM 11150 O O . TYR C 1 330 ? 126.294 148.529 101.400 1.00 24.87 329 TYR C O 1
ATOM 11159 N N . VAL C 1 331 ? 126.000 148.867 99.188 1.00 22.33 330 VAL C N 1
ATOM 11160 C CA . VAL C 1 331 ? 125.553 147.509 98.893 1.00 22.33 330 VAL C CA 1
ATOM 11161 C C . VAL C 1 331 ? 126.432 146.934 97.792 1.00 22.33 330 VAL C C 1
ATOM 11162 O O . VAL C 1 331 ? 126.441 147.449 96.670 1.00 22.33 330 VAL C O 1
ATOM 11166 N N . LYS C 1 332 ? 127.161 145.866 98.109 1.00 24.28 331 LYS C N 1
ATOM 11167 C CA . LYS C 1 332 ? 128.016 145.181 97.147 1.00 24.28 331 LYS C CA 1
ATOM 11168 C C . LYS C 1 332 ? 127.780 143.684 97.261 1.00 24.28 331 LYS C C 1
ATOM 11169 O O . LYS C 1 332 ? 128.029 143.095 98.315 1.00 24.28 331 LYS C O 1
ATOM 11175 N N . ILE C 1 333 ? 127.296 143.073 96.183 1.00 22.16 332 ILE C N 1
ATOM 11176 C CA . ILE C 1 333 ? 126.988 141.650 96.152 1.00 22.16 332 ILE C CA 1
ATOM 11177 C C . ILE C 1 333 ? 127.787 141.005 95.027 1.00 22.16 332 ILE C C 1
ATOM 11178 O O . ILE C 1 333 ? 127.689 141.426 93.870 1.00 22.16 332 ILE C O 1
ATOM 11183 N N . ASP C 1 334 ? 128.558 139.979 95.368 1.00 26.39 333 ASP C N 1
ATOM 11184 C CA . ASP C 1 334 ? 129.363 139.258 94.395 1.00 26.39 333 ASP C CA 1
ATOM 11185 C C . ASP C 1 334 ? 128.536 138.211 93.659 1.00 26.39 333 ASP C C 1
ATOM 11186 O O . ASP C 1 334 ? 127.514 137.732 94.156 1.00 26.39 333 ASP C O 1
ATOM 11191 N N . ASN C 1 335 ? 128.989 137.875 92.448 1.00 28.07 334 ASN C N 1
ATOM 11192 C CA . ASN C 1 335 ? 128.461 136.761 91.657 1.00 28.07 334 ASN C CA 1
ATOM 11193 C C . ASN C 1 335 ? 127.000 136.965 91.259 1.00 28.07 334 ASN C C 1
ATOM 11194 O O . ASN C 1 335 ? 126.234 136.006 91.169 1.00 28.07 334 ASN C O 1
ATOM 11199 N N . VAL C 1 336 ? 126.600 138.201 91.015 1.00 28.57 335 VAL C N 1
ATOM 11200 C CA . VAL C 1 336 ? 125.225 138.479 90.597 1.00 28.57 335 VAL C CA 1
ATOM 11201 C C . VAL C 1 336 ? 125.069 138.083 89.131 1.00 28.57 335 VAL C C 1
ATOM 11202 O O . VAL C 1 336 ? 125.891 138.492 88.298 1.00 28.57 335 VAL C O 1
ATOM 11206 N N . PRO C 1 337 ? 124.053 137.293 88.784 1.00 34.19 336 PRO C N 1
ATOM 11207 C CA . PRO C 1 337 ? 123.879 136.874 87.388 1.00 34.19 336 PRO C CA 1
ATOM 11208 C C . PRO C 1 337 ? 123.676 138.063 86.462 1.00 34.19 336 PRO C C 1
ATOM 11209 O O . PRO C 1 337 ? 123.307 139.161 86.884 1.00 34.19 336 PRO C O 1
ATOM 11213 N N . ASP C 1 338 ? 123.918 137.824 85.170 1.00 43.12 337 ASP C N 1
ATOM 11214 C CA . ASP C 1 338 ? 123.845 138.903 84.189 1.00 43.12 337 ASP C CA 1
ATOM 11215 C C . ASP C 1 338 ? 122.413 139.349 83.937 1.00 43.12 337 ASP C C 1
ATOM 11216 O O . ASP C 1 338 ? 122.172 140.531 83.672 1.00 43.12 337 ASP C O 1
ATOM 11221 N N . ASN C 1 339 ? 121.454 138.434 84.023 1.00 41.30 338 ASN C N 1
ATOM 11222 C CA . ASN C 1 339 ? 120.049 138.770 83.850 1.00 41.30 338 ASN C CA 1
ATOM 11223 C C . ASN C 1 339 ? 119.383 139.234 85.139 1.00 41.30 338 ASN C C 1
ATOM 11224 O O . ASN C 1 339 ? 118.153 139.182 85.233 1.00 41.30 338 ASN C O 1
ATOM 11229 N N . MET C 1 340 ? 120.145 139.695 86.127 1.00 36.24 339 MET C N 1
ATOM 11230 C CA . MET C 1 340 ? 119.584 140.048 87.422 1.00 36.24 339 MET C CA 1
ATOM 11231 C C . MET C 1 340 ? 120.261 141.294 87.967 1.00 36.24 339 MET C C 1
ATOM 11232 O O . MET C 1 340 ? 121.419 141.579 87.656 1.00 36.24 339 MET C O 1
ATOM 11237 N N . SER C 1 341 ? 119.522 142.029 88.789 1.00 27.61 340 SER C N 1
ATOM 11238 C CA . SER C 1 341 ? 119.997 143.245 89.424 1.00 27.61 340 SER C CA 1
ATOM 11239 C C . SER C 1 341 ? 119.939 143.088 90.937 1.00 27.61 340 SER C C 1
ATOM 11240 O O . SER C 1 341 ? 119.380 142.126 91.467 1.00 27.61 340 SER C O 1
ATOM 11243 N N . VAL C 1 342 ? 120.525 144.055 91.634 1.00 23.70 341 VAL C N 1
ATOM 11244 C CA . VAL C 1 342 ? 120.498 144.114 93.089 1.00 23.70 341 VAL C CA 1
ATOM 11245 C C . VAL C 1 342 ? 119.591 145.264 93.501 1.00 23.70 341 VAL C C 1
ATOM 11246 O O . VAL C 1 342 ? 119.748 146.391 93.018 1.00 23.70 341 VAL C O 1
ATOM 11250 N N . TYR C 1 343 ? 118.644 144.979 94.387 1.00 24.35 342 TYR C N 1
ATOM 11251 C CA . TYR C 1 343 ? 117.665 145.953 94.839 1.00 24.35 342 TYR C CA 1
ATOM 11252 C C . TYR C 1 343 ? 117.753 146.120 96.350 1.00 24.35 342 TYR C C 1
ATOM 11253 O O . TYR C 1 343 ? 118.083 145.182 97.078 1.00 24.35 342 TYR C O 1
ATOM 11262 N N . LEU C 1 344 ? 117.457 147.330 96.816 1.00 19.90 343 LEU C N 1
ATOM 11263 C CA . LEU C 1 344 ? 117.488 147.660 98.234 1.00 19.90 343 LEU C CA 1
ATOM 11264 C C . LEU C 1 344 ? 116.105 148.112 98.671 1.00 19.90 343 LEU C C 1
ATOM 11265 O O . LEU C 1 344 ? 115.570 149.087 98.135 1.00 19.90 343 LEU C O 1
ATOM 11270 N N . HIS C 1 345 ? 115.528 147.401 99.636 1.00 17.68 344 HIS C N 1
ATOM 11271 C CA . HIS C 1 345 ? 114.278 147.822 100.260 1.00 17.68 344 HIS C CA 1
ATOM 11272 C C . HIS C 1 345 ? 114.564 149.002 101.182 1.00 17.68 344 HIS C C 1
ATOM 11273 O O . HIS C 1 345 ? 115.240 148.847 102.202 1.00 17.68 344 HIS C O 1
ATOM 11280 N N . THR C 1 346 ? 114.051 150.180 100.833 1.00 19.91 345 THR C N 1
ATOM 11281 C CA . THR C 1 346 ? 114.417 151.413 101.516 1.00 19.91 345 THR C CA 1
ATOM 11282 C C . THR C 1 346 ? 113.441 151.828 102.611 1.00 19.91 345 THR C C 1
ATOM 11283 O O . THR C 1 346 ? 113.686 152.834 103.279 1.00 19.91 345 THR C O 1
ATOM 11287 N N . ASN C 1 347 ? 112.353 151.092 102.822 1.00 17.93 346 ASN C N 1
ATOM 11288 C CA . ASN C 1 347 ? 111.454 151.367 103.942 1.00 17.93 346 ASN C CA 1
ATOM 11289 C C . ASN C 1 347 ? 110.837 150.068 104.458 1.00 17.93 346 ASN C C 1
ATOM 11290 O O . ASN C 1 347 ? 109.622 149.939 104.608 1.00 17.93 346 ASN C O 1
ATOM 11295 N N . LEU C 1 348 ? 111.700 149.092 104.755 1.00 16.40 347 LEU C N 1
ATOM 11296 C CA . LEU C 1 348 ? 111.250 147.783 105.228 1.00 16.40 347 LEU C CA 1
ATOM 11297 C C . LEU C 1 348 ? 110.305 147.907 106.420 1.00 16.40 347 LEU C C 1
ATOM 11298 O O . LEU C 1 348 ? 109.195 147.365 106.409 1.00 16.40 347 LEU C O 1
ATOM 11303 N N . LEU C 1 349 ? 110.732 148.617 107.459 1.00 16.72 348 LEU C N 1
ATOM 11304 C CA . LEU C 1 349 ? 109.872 148.965 108.581 1.00 16.72 348 LEU C CA 1
ATOM 11305 C C . LEU C 1 349 ? 109.956 150.467 108.791 1.00 16.72 348 LEU C C 1
ATOM 11306 O O . LEU C 1 349 ? 111.056 151.024 108.850 1.00 16.72 348 LEU C O 1
ATOM 11311 N N . MET C 1 350 ? 108.807 151.123 108.903 1.00 21.70 349 MET C N 1
ATOM 11312 C CA . MET C 1 350 ? 108.786 152.565 109.082 1.00 21.70 349 MET C CA 1
ATOM 11313 C C . MET C 1 350 ? 107.661 152.957 110.026 1.00 21.70 349 MET C C 1
ATOM 11314 O O . MET C 1 350 ? 106.582 152.361 110.004 1.00 21.70 349 MET C O 1
ATOM 11319 N N . PHE C 1 351 ? 107.924 153.962 110.855 1.00 19.79 350 PHE C N 1
ATOM 11320 C CA . PHE C 1 351 ? 106.960 154.444 111.832 1.00 19.79 350 PHE C CA 1
ATOM 11321 C C . PHE C 1 351 ? 107.012 155.960 111.885 1.00 19.79 350 PHE C C 1
ATOM 11322 O O . PHE C 1 351 ? 108.095 156.552 111.886 1.00 19.79 350 PHE C O 1
ATOM 11330 N N . GLY C 1 352 ? 105.840 156.581 111.926 1.00 24.53 351 GLY C N 1
ATOM 11331 C CA . GLY C 1 352 ? 105.751 158.019 112.084 1.00 24.53 351 GLY C CA 1
ATOM 11332 C C . GLY C 1 352 ? 104.374 158.422 112.553 1.00 24.53 351 GLY C C 1
ATOM 11333 O O . GLY C 1 352 ? 103.388 157.716 112.326 1.00 24.53 351 GLY C O 1
ATOM 11334 N N . THR C 1 353 ? 104.313 159.582 113.211 1.00 31.81 352 THR C N 1
ATOM 11335 C CA . THR C 1 353 ? 103.053 160.099 113.724 1.00 31.81 352 THR C CA 1
ATOM 11336 C C . THR C 1 353 ? 102.488 161.258 112.919 1.00 31.81 352 THR C C 1
ATOM 11337 O O . THR C 1 353 ? 101.287 161.523 113.018 1.00 31.81 352 THR C O 1
ATOM 11341 N N . ARG C 1 354 ? 103.307 161.949 112.134 1.00 44.71 353 ARG C N 1
ATOM 11342 C CA . ARG C 1 354 ? 102.834 162.992 111.238 1.00 44.71 353 ARG C CA 1
ATOM 11343 C C . ARG C 1 354 ? 103.400 162.747 109.847 1.00 44.71 353 ARG C C 1
ATOM 11344 O O . ARG C 1 354 ? 104.458 162.135 109.690 1.00 44.71 353 ARG C O 1
ATOM 11352 N N . LYS C 1 355 ? 102.685 163.241 108.837 1.00 49.38 354 LYS C N 1
ATOM 11353 C CA . LYS C 1 355 ? 103.041 162.951 107.453 1.00 49.38 354 LYS C CA 1
ATOM 11354 C C . LYS C 1 355 ? 104.307 163.660 106.988 1.00 49.38 354 LYS C C 1
ATOM 11355 O O . LYS C 1 355 ? 104.821 163.317 105.918 1.00 49.38 354 LYS C O 1
ATOM 11361 N N . ASN C 1 356 ? 104.827 164.628 107.746 1.00 51.68 355 ASN C N 1
ATOM 11362 C CA . ASN C 1 356 ? 106.044 165.313 107.326 1.00 51.68 355 ASN C CA 1
ATOM 11363 C C . ASN C 1 356 ? 106.998 165.554 108.491 1.00 51.68 355 ASN C C 1
ATOM 11364 O O . ASN C 1 356 ? 107.845 166.452 108.426 1.00 51.68 355 ASN C O 1
ATOM 11369 N N . SER C 1 357 ? 106.887 164.765 109.556 1.00 40.77 356 SER C N 1
ATOM 11370 C CA . SER C 1 357 ? 107.770 164.876 110.702 1.00 40.77 356 SER C CA 1
ATOM 11371 C C . SER C 1 357 ? 108.853 163.797 110.617 1.00 40.77 356 SER C C 1
ATOM 11372 O O . SER C 1 357 ? 109.079 163.208 109.550 1.00 40.77 356 SER C O 1
ATOM 11375 N N . PHE C 1 358 ? 109.522 163.542 111.738 1.00 29.64 357 PHE C N 1
ATOM 11376 C CA B PHE C 1 358 ? 110.540 162.503 111.771 0.50 29.64 357 PHE C CA 1
ATOM 11377 C C . PHE C 1 358 ? 109.923 161.142 111.479 1.00 29.64 357 PHE C C 1
ATOM 11378 O O . PHE C 1 358 ? 108.797 160.847 111.885 1.00 29.64 357 PHE C O 1
ATOM 11386 N N . ILE C 1 359 ? 110.673 160.310 110.765 1.00 25.02 358 ILE C N 1
ATOM 11387 C CA . ILE C 1 359 ? 110.283 158.941 110.467 1.00 25.02 358 ILE C CA 1
ATOM 11388 C C . ILE C 1 359 ? 111.326 158.012 111.060 1.00 25.02 358 ILE C C 1
ATOM 11389 O O . ILE C 1 359 ? 112.525 158.183 110.820 1.00 25.02 358 ILE C O 1
ATOM 11394 N N . TYR C 1 360 ? 110.874 157.035 111.834 1.00 19.71 359 TYR C N 1
ATOM 11395 C CA . TYR C 1 360 ? 111.736 155.937 112.242 1.00 19.71 359 TYR C CA 1
ATOM 11396 C C . TYR C 1 360 ? 111.727 154.899 111.128 1.00 19.71 359 TYR C C 1
ATOM 11397 O O . TYR C 1 360 ? 110.692 154.289 110.850 1.00 19.71 359 TYR C O 1
ATOM 11406 N N . ASN C 1 361 ? 112.870 154.709 110.478 1.00 18.31 360 ASN C N 1
ATOM 11407 C CA . ASN C 1 361 ? 112.987 153.833 109.317 1.00 18.31 360 ASN C CA 1
ATOM 11408 C C . ASN C 1 361 ? 114.124 152.859 109.577 1.00 18.31 360 ASN C C 1
ATOM 11409 O O . ASN C 1 361 ? 115.278 153.275 109.712 1.00 18.31 360 ASN C O 1
ATOM 11414 N N . ILE C 1 362 ? 113.798 151.566 109.650 1.00 16.01 361 ILE C N 1
ATOM 11415 C CA . ILE C 1 362 ? 114.815 150.564 109.943 1.00 16.01 361 ILE C CA 1
ATOM 11416 C C . ILE C 1 362 ? 115.831 150.438 108.814 1.00 16.01 361 ILE C C 1
ATOM 11417 O O . ILE C 1 362 ? 116.963 150.010 109.055 1.00 16.01 361 ILE C O 1
ATOM 11422 N N . SER C 1 363 ? 115.467 150.815 107.586 1.00 17.43 362 SER C N 1
ATOM 11423 C CA . SER C 1 363 ? 116.411 150.721 106.478 1.00 17.43 362 SER C CA 1
ATOM 11424 C C . SER C 1 363 ? 117.567 151.698 106.642 1.00 17.43 362 SER C C 1
ATOM 11425 O O . SER C 1 363 ? 118.682 151.409 106.199 1.00 17.43 362 SER C O 1
ATOM 11428 N N . LYS C 1 364 ? 117.326 152.843 107.280 1.00 20.81 363 LYS C N 1
ATOM 11429 C CA . LYS C 1 364 ? 118.368 153.840 107.489 1.00 20.81 363 LYS C CA 1
ATOM 11430 C C . LYS C 1 364 ? 119.375 153.435 108.556 1.00 20.81 363 LYS C C 1
ATOM 11431 O O . LYS C 1 364 ? 120.361 154.149 108.752 1.00 20.81 363 LYS C O 1
ATOM 11437 N N . LYS C 1 365 ? 119.153 152.324 109.249 1.00 17.45 364 LYS C N 1
ATOM 11438 C CA . LYS C 1 365 ? 120.079 151.863 110.271 1.00 17.45 364 LYS C CA 1
ATOM 11439 C C . LYS C 1 365 ? 121.226 151.041 109.702 1.00 17.45 364 LYS C C 1
ATOM 11440 O O . LYS C 1 365 ? 122.105 150.629 110.463 1.00 17.45 364 LYS C O 1
ATOM 11446 N N . PHE C 1 366 ? 121.234 150.785 108.398 1.00 17.24 365 PHE C N 1
ATOM 11447 C CA . PHE C 1 366 ? 122.289 150.030 107.743 1.00 17.24 365 PHE C CA 1
ATOM 11448 C C . PHE C 1 366 ? 123.170 150.974 106.938 1.00 17.24 365 PHE C C 1
ATOM 11449 O O . PHE C 1 366 ? 122.672 151.856 106.236 1.00 17.24 365 PHE C O 1
ATOM 11457 N N . SER C 1 367 ? 124.476 150.785 107.047 1.00 19.64 366 SER C N 1
ATOM 11458 C CA . SER C 1 367 ? 125.432 151.595 106.310 1.00 19.64 366 SER C CA 1
ATOM 11459 C C . SER C 1 367 ? 126.233 150.813 105.282 1.00 19.64 366 SER C C 1
ATOM 11460 O O . SER C 1 367 ? 126.573 151.372 104.240 1.00 19.64 366 SER C O 1
ATOM 11463 N N . ALA C 1 368 ? 126.543 149.546 105.538 1.00 19.04 367 ALA C N 1
ATOM 11464 C CA . ALA C 1 368 ? 127.289 148.735 104.587 1.00 19.04 367 ALA C CA 1
ATOM 11465 C C . ALA C 1 368 ? 126.748 147.317 104.602 1.00 19.04 367 ALA C C 1
ATOM 11466 O O . ALA C 1 368 ? 126.596 146.718 105.669 1.00 19.04 367 ALA C O 1
ATOM 11468 N N . ILE C 1 369 ? 126.450 146.795 103.417 1.00 19.05 368 ILE C N 1
ATOM 11469 C CA . ILE C 1 369 ? 125.946 145.439 103.239 1.00 19.05 368 ILE C CA 1
ATOM 11470 C C . ILE C 1 369 ? 126.764 144.784 102.139 1.00 19.05 368 ILE C C 1
ATOM 11471 O O . ILE C 1 369 ? 126.759 145.255 100.996 1.00 19.05 368 ILE C O 1
ATOM 11476 N N . THR C 1 370 ? 127.465 143.706 102.477 1.00 20.93 369 THR C N 1
ATOM 11477 C CA . THR C 1 370 ? 128.257 142.962 101.510 1.00 20.93 369 THR C CA 1
ATOM 11478 C C . THR C 1 370 ? 127.951 141.477 101.621 1.00 20.93 369 THR C C 1
ATOM 11479 O O . THR C 1 370 ? 127.636 140.968 102.699 1.00 20.93 369 THR C O 1
ATOM 11483 N N . GLY C 1 371 ? 128.050 140.792 100.492 1.00 21.28 370 GLY C N 1
ATOM 11484 C CA . GLY C 1 371 ? 127.817 139.364 100.471 1.00 21.28 370 GLY C CA 1
ATOM 11485 C C . GLY C 1 371 ? 128.018 138.818 99.078 1.00 21.28 370 GLY C C 1
ATOM 11486 O O . GLY C 1 371 ? 128.395 139.540 98.155 1.00 21.28 370 GLY C O 1
ATOM 11487 N N . THR C 1 372 ? 127.760 137.522 98.940 1.00 24.66 371 THR C N 1
ATOM 11488 C CA . THR C 1 372 ? 127.930 136.816 97.679 1.00 24.66 371 THR C CA 1
ATOM 11489 C C . THR C 1 372 ? 126.637 136.098 97.331 1.00 24.66 371 THR C C 1
ATOM 11490 O O . THR C 1 372 ? 126.041 135.436 98.186 1.00 24.66 371 THR C O 1
ATOM 11494 N N . TYR C 1 373 ? 126.208 136.231 96.083 1.00 26.80 372 TYR C N 1
ATOM 11495 C CA . TYR C 1 373 ? 125.025 135.531 95.613 1.00 26.80 372 TYR C CA 1
ATOM 11496 C C . TYR C 1 373 ? 125.364 134.080 95.291 1.00 26.80 372 TYR C C 1
ATOM 11497 O O . TYR C 1 373 ? 126.463 133.763 94.835 1.00 26.80 372 TYR C O 1
ATOM 11506 N N . SER C 1 374 ? 124.401 133.196 95.531 1.00 29.21 373 SER C N 1
ATOM 11507 C CA . SER C 1 374 ? 124.573 131.763 95.319 1.00 29.21 373 SER C CA 1
ATOM 11508 C C . SER C 1 374 ? 123.619 131.309 94.225 1.00 29.21 373 SER C C 1
ATOM 11509 O O . SER C 1 374 ? 122.398 131.332 94.408 1.00 29.21 373 SER C O 1
ATOM 11512 N N . ASP C 1 375 ? 124.177 130.889 93.090 1.00 35.22 374 ASP C N 1
ATOM 11513 C CA . ASP C 1 375 ? 123.344 130.375 92.012 1.00 35.22 374 ASP C CA 1
ATOM 11514 C C . ASP C 1 375 ? 122.791 128.993 92.324 1.00 35.22 374 ASP C C 1
ATOM 11515 O O . ASP C 1 375 ? 121.787 128.593 91.729 1.00 35.22 374 ASP C O 1
ATOM 11520 N N . ALA C 1 376 ? 123.419 128.255 93.241 1.00 29.97 375 ALA C N 1
ATOM 11521 C CA . ALA C 1 376 ? 122.919 126.928 93.585 1.00 29.97 375 ALA C CA 1
ATOM 11522 C C . ALA C 1 376 ? 121.676 127.009 94.461 1.00 29.97 375 ALA C C 1
ATOM 11523 O O . ALA C 1 376 ? 120.732 126.235 94.278 1.00 29.97 375 ALA C O 1
ATOM 11525 N N . THR C 1 377 ? 121.654 127.937 95.415 1.00 30.05 376 THR C N 1
ATOM 11526 C CA . THR C 1 377 ? 120.546 128.058 96.351 1.00 30.05 376 THR C CA 1
ATOM 11527 C C . THR C 1 377 ? 119.673 129.278 96.096 1.00 30.05 376 THR C C 1
ATOM 11528 O O . THR C 1 377 ? 118.707 129.491 96.834 1.00 30.05 376 THR C O 1
ATOM 11532 N N . LYS C 1 378 ? 119.989 130.082 95.078 1.00 32.07 377 LYS C N 1
ATOM 11533 C CA . LYS C 1 378 ? 119.151 131.211 94.667 1.00 32.07 377 LYS C CA 1
ATOM 11534 C C . LYS C 1 378 ? 118.934 132.203 95.808 1.00 32.07 377 LYS C C 1
ATOM 11535 O O . LYS C 1 378 ? 117.839 132.732 95.994 1.00 32.07 377 LYS C O 1
ATOM 11541 N N . ARG C 1 379 ? 119.985 132.463 96.580 1.00 30.79 378 ARG C N 1
ATOM 11542 C CA . ARG C 1 379 ? 119.887 133.400 97.688 1.00 30.79 378 ARG C CA 1
ATOM 11543 C C . ARG C 1 379 ? 121.245 134.042 97.921 1.00 30.79 378 ARG C C 1
ATOM 11544 O O . ARG C 1 379 ? 122.266 133.608 97.385 1.00 30.79 378 ARG C O 1
ATOM 11552 N N . THR C 1 380 ? 121.241 135.094 98.731 1.00 25.08 379 THR C N 1
ATOM 11553 C CA . THR C 1 380 ? 122.444 135.848 99.040 1.00 25.08 379 THR C CA 1
ATOM 11554 C C . THR C 1 380 ? 122.984 135.425 100.399 1.00 25.08 379 THR C C 1
ATOM 11555 O O . THR C 1 380 ? 122.254 135.434 101.394 1.00 25.08 379 THR C O 1
ATOM 11559 N N . ILE C 1 381 ? 124.253 135.045 100.429 1.00 22.19 380 ILE C N 1
ATOM 11560 C CA . ILE C 1 381 ? 124.958 134.742 101.666 1.00 22.19 380 ILE C CA 1
ATOM 11561 C C . ILE C 1 381 ? 125.700 136.006 102.068 1.00 22.19 380 ILE C C 1
ATOM 11562 O O . ILE C 1 381 ? 126.613 136.451 101.365 1.00 22.19 380 ILE C O 1
ATOM 11567 N N . PHE C 1 382 ? 125.309 136.593 103.191 1.00 21.00 381 PHE C N 1
ATOM 11568 C CA . PHE C 1 382 ? 125.847 137.882 103.590 1.00 21.00 381 PHE C CA 1
ATOM 11569 C C . PHE C 1 382 ? 127.119 137.714 104.409 1.00 21.00 381 PHE C C 1
ATOM 11570 O O . PHE C 1 382 ? 127.304 136.724 105.120 1.00 21.00 381 PHE C O 1
ATOM 11578 N N . ALA C 1 383 ? 127.893 138.793 104.305 1.00 22.87 382 ALA C N 1
ATOM 11579 C CA . ALA C 1 383 ? 129.173 138.736 104.996 1.00 22.87 382 ALA C CA 1
ATOM 11580 C C . ALA C 1 383 ? 129.275 139.843 106.033 1.00 22.87 382 ALA C C 1
ATOM 11581 O O . ALA C 1 383 ? 128.608 139.791 107.071 1.00 22.87 382 ALA C O 1
ATOM 11583 N N . HIS C 1 384 ? 130.100 140.849 105.766 1.00 24.35 383 HIS C N 1
ATOM 11584 C CA . HIS C 1 384 ? 130.242 141.969 106.684 1.00 24.35 383 HIS C CA 1
ATOM 11585 C C . HIS C 1 384 ? 129.035 142.888 106.563 1.00 24.35 383 HIS C C 1
ATOM 11586 O O . HIS C 1 384 ? 128.672 143.302 105.459 1.00 24.35 383 HIS C O 1
ATOM 11593 N N . ILE C 1 385 ? 128.415 143.153 107.670 1.00 21.91 384 ILE C N 1
ATOM 11594 C CA . ILE C 1 385 ? 127.282 144.065 107.744 1.00 21.91 384 ILE C CA 1
ATOM 11595 C C . ILE C 1 385 ? 127.619 145.152 108.751 1.00 21.91 384 ILE C C 1
ATOM 11596 O O . ILE C 1 385 ? 127.960 144.855 109.900 1.00 21.91 384 ILE C O 1
ATOM 11601 N N . SER C 1 386 ? 127.522 146.406 108.322 1.00 18.72 385 SER C N 1
ATOM 11602 C CA . SER C 1 386 ? 127.698 147.556 109.198 1.00 18.72 385 SER C CA 1
ATOM 11603 C C . SER C 1 386 ? 126.334 148.187 109.438 1.00 18.72 385 SER C C 1
ATOM 11604 O O . SER C 1 386 ? 125.652 148.581 108.487 1.00 18.72 385 SER C O 1
ATOM 11607 N N . HIS C 1 387 ? 125.946 148.289 110.703 1.00 15.05 386 HIS C N 1
ATOM 11608 C CA . HIS C 1 387 ? 124.603 148.729 111.052 1.00 15.05 386 HIS C CA 1
ATOM 11609 C C . HIS C 1 387 ? 124.639 149.340 112.443 1.00 15.05 386 HIS C C 1
ATOM 11610 O O . HIS C 1 387 ? 125.646 149.274 113.147 1.00 15.05 386 HIS C O 1
ATOM 11617 N N . SER C 1 388 ? 123.513 149.932 112.832 1.00 15.99 387 SER C N 1
ATOM 11618 C CA . SER C 1 388 ? 123.365 150.565 114.135 1.00 15.99 387 SER C CA 1
ATOM 11619 C C . SER C 1 388 ? 122.145 150.022 114.873 1.00 15.99 387 SER C C 1
ATOM 11620 O O . SER C 1 388 ? 121.539 150.725 115.684 1.00 15.99 387 SER C O 1
ATOM 11623 N N . ILE C 1 389 ? 121.777 148.772 114.595 1.00 15.26 388 ILE C N 1
ATOM 11624 C CA . ILE C 1 389 ? 120.627 148.147 115.238 1.00 15.26 388 ILE C CA 1
ATOM 11625 C C . ILE C 1 389 ? 120.945 147.877 116.701 1.00 15.26 388 ILE C C 1
ATOM 11626 O O . ILE C 1 389 ? 121.995 147.314 117.033 1.00 15.26 388 ILE C O 1
ATOM 11631 N N . ASN C 1 390 ? 120.041 148.280 117.585 1.00 15.90 389 ASN C N 1
ATOM 11632 C CA . ASN C 1 390 ? 120.189 148.090 119.019 1.00 15.90 389 ASN C CA 1
ATOM 11633 C C . ASN C 1 390 ? 119.167 147.073 119.519 1.00 15.90 389 ASN C C 1
ATOM 11634 O O . ASN C 1 390 ? 118.324 146.577 118.769 1.00 15.90 389 ASN C O 1
ATOM 11639 N N . ILE C 1 391 ? 119.244 146.776 120.818 1.00 15.02 390 ILE C N 1
ATOM 11640 C CA . ILE C 1 391 ? 118.373 145.769 121.417 1.00 15.02 390 ILE C CA 1
ATOM 11641 C C . ILE C 1 391 ? 116.912 146.219 121.400 1.00 15.02 390 ILE C C 1
ATOM 11642 O O . ILE C 1 391 ? 115.996 145.387 121.347 1.00 15.02 390 ILE C O 1
ATOM 11647 N N . ILE C 1 392 ? 116.668 147.530 121.410 1.00 15.94 391 ILE C N 1
ATOM 11648 C CA . ILE C 1 392 ? 115.300 148.041 121.430 1.00 15.94 391 ILE C CA 1
ATOM 11649 C C . ILE C 1 392 ? 114.564 147.673 120.146 1.00 15.94 391 ILE C C 1
ATOM 11650 O O . ILE C 1 392 ? 113.383 147.293 120.175 1.00 15.94 391 ILE C O 1
ATOM 11655 N N . ASP C 1 393 ? 115.239 147.801 119.001 1.00 15.53 392 ASP C N 1
ATOM 11656 C CA . ASP C 1 393 ? 114.643 147.392 117.734 1.00 15.53 392 ASP C CA 1
ATOM 11657 C C . ASP C 1 393 ? 114.262 145.920 117.760 1.00 15.53 392 ASP C C 1
ATOM 11658 O O . ASP C 1 393 ? 113.200 145.534 117.260 1.00 15.53 392 ASP C O 1
ATOM 11663 N N . THR C 1 394 ? 115.126 145.083 118.332 1.00 13.82 393 THR C N 1
ATOM 11664 C CA . THR C 1 394 ? 114.828 143.666 118.453 1.00 13.82 393 THR C CA 1
ATOM 11665 C C . THR C 1 394 ? 113.691 143.401 119.427 1.00 13.82 393 THR C C 1
ATOM 11666 O O . THR C 1 394 ? 113.076 142.334 119.366 1.00 13.82 393 THR C O 1
ATOM 11670 N N . SER C 1 395 ? 113.409 144.339 120.327 1.00 14.14 394 SER C N 1
ATOM 11671 C CA . SER C 1 395 ? 112.354 144.164 121.318 1.00 14.14 394 SER C CA 1
ATOM 11672 C C . SER C 1 395 ? 111.025 144.808 120.930 1.00 14.14 394 SER C C 1
ATOM 11673 O O . SER C 1 395 ? 110.038 144.629 121.648 1.00 14.14 394 SER C O 1
ATOM 11676 N N . ILE C 1 396 ? 110.975 145.559 119.838 1.00 13.45 395 ILE C N 1
ATOM 11677 C CA . ILE C 1 396 ? 109.698 146.170 119.429 1.00 13.45 395 ILE C CA 1
ATOM 11678 C C . ILE C 1 396 ? 108.708 145.080 119.022 1.00 13.45 395 ILE C C 1
ATOM 11679 O O . ILE C 1 396 ? 109.044 144.221 118.190 1.00 13.45 395 ILE C O 1
ATOM 11684 N N . PRO C 1 397 ? 107.488 145.077 119.553 1.00 13.32 396 PRO C N 1
ATOM 11685 C CA . PRO C 1 397 ? 106.483 144.111 119.093 1.00 13.32 396 PRO C CA 1
ATOM 11686 C C . PRO C 1 397 ? 105.959 144.451 117.703 1.00 13.32 396 PRO C C 1
ATOM 11687 O O . PRO C 1 397 ? 105.848 145.616 117.318 1.00 13.32 396 PRO C O 1
ATOM 11691 N N . VAL C 1 398 ? 105.625 143.399 116.952 1.00 14.90 397 VAL C N 1
ATOM 11692 C CA . VAL C 1 398 ? 105.193 143.559 115.565 1.00 14.90 397 VAL C CA 1
ATOM 11693 C C . VAL C 1 398 ? 103.917 144.385 115.475 1.00 14.90 397 VAL C C 1
ATOM 11694 O O . VAL C 1 398 ? 103.708 145.115 114.501 1.00 14.90 397 VAL C O 1
ATOM 11698 N N . SER C 1 399 ? 103.053 144.294 116.486 1.00 17.71 398 SER C N 1
ATOM 11699 C CA . SER C 1 399 ? 101.813 145.063 116.479 1.00 17.71 398 SER C CA 1
ATOM 11700 C C . SER C 1 399 ? 102.071 146.562 116.510 1.00 17.71 398 SER C C 1
ATOM 11701 O O . SER C 1 399 ? 101.244 147.340 116.024 1.00 17.71 398 SER C O 1
ATOM 11704 N N . LEU C 1 400 ? 103.197 146.990 117.079 1.00 18.24 399 LEU C N 1
ATOM 11705 C CA . LEU C 1 400 ? 103.448 148.417 117.228 1.00 18.24 399 LEU C CA 1
ATOM 11706 C C . LEU C 1 400 ? 103.827 149.082 115.912 1.00 18.24 399 LEU C C 1
ATOM 11707 O O . LEU C 1 400 ? 103.587 150.282 115.747 1.00 18.24 399 LEU C O 1
ATOM 11712 N N . TRP C 1 401 ? 104.410 148.335 114.971 1.00 17.59 400 TRP C N 1
ATOM 11713 C CA . TRP C 1 401 ? 104.697 148.903 113.658 1.00 17.59 400 TRP C CA 1
ATOM 11714 C C . TRP C 1 401 ? 103.413 149.226 112.906 1.00 17.59 400 TRP C C 1
ATOM 11715 O O . TRP C 1 401 ? 103.324 150.257 112.233 1.00 17.59 400 TRP C O 1
ATOM 11726 N N . THR C 1 402 ? 102.413 148.355 113.007 1.00 23.24 401 THR C N 1
ATOM 11727 C CA . THR C 1 402 ? 101.136 148.526 112.329 1.00 23.24 401 THR C CA 1
ATOM 11728 C C . THR C 1 402 ? 100.077 149.137 113.238 1.00 23.24 401 THR C C 1
ATOM 11729 O O . THR C 1 402 ? 98.883 148.882 113.060 1.00 23.24 401 THR C O 1
ATOM 11733 N N . SER C 1 403 ? 100.494 149.939 114.212 1.00 27.90 402 SER C N 1
ATOM 11734 C CA . SER C 1 403 ? 99.555 150.572 115.121 1.00 27.90 402 SER C CA 1
ATOM 11735 C C . SER C 1 403 ? 98.685 151.587 114.385 1.00 27.90 402 SER C C 1
ATOM 11736 O O . SER C 1 403 ? 98.986 152.018 113.270 1.00 27.90 402 SER C O 1
ATOM 11739 N N . GLN C 1 404 ? 97.584 151.968 115.034 1.00 36.84 403 GLN C N 1
ATOM 11740 C CA . GLN C 1 404 ? 96.693 152.960 114.445 1.00 36.84 403 GLN C CA 1
ATOM 11741 C C . GLN C 1 404 ? 97.313 154.350 114.473 1.00 36.84 403 GLN C C 1
ATOM 11742 O O . GLN C 1 404 ? 96.961 155.201 113.651 1.00 36.84 403 GLN C O 1
ATOM 11748 N N . ARG C 1 405 ? 98.247 154.594 115.395 1.00 30.91 404 ARG C N 1
ATOM 11749 C CA . ARG C 1 405 ? 98.906 155.890 115.470 1.00 30.91 404 ARG C CA 1
ATOM 11750 C C . ARG C 1 405 ? 99.921 156.095 114.353 1.00 30.91 404 ARG C C 1
ATOM 11751 O O . ARG C 1 405 ? 100.303 157.237 114.082 1.00 30.91 404 ARG C O 1
ATOM 11759 N N . ASN C 1 406 ? 100.365 155.020 113.705 1.00 26.16 405 ASN C N 1
ATOM 11760 C CA . ASN C 1 406 ? 101.337 155.117 112.625 1.00 26.16 405 ASN C CA 1
ATOM 11761 C C . ASN C 1 406 ? 100.652 155.646 111.371 1.00 26.16 405 ASN C C 1
ATOM 11762 O O . ASN C 1 406 ? 99.729 155.014 110.849 1.00 26.16 405 ASN C O 1
ATOM 11767 N N . VAL C 1 407 ? 101.110 156.801 110.879 1.00 30.80 406 VAL C N 1
ATOM 11768 C CA . VAL C 1 407 ? 100.555 157.371 109.653 1.00 30.80 406 VAL C CA 1
ATOM 11769 C C . VAL C 1 407 ? 101.070 156.678 108.405 1.00 30.80 406 VAL C C 1
ATOM 11770 O O . VAL C 1 407 ? 100.658 157.035 107.295 1.00 30.80 406 VAL C O 1
ATOM 11774 N N . TYR C 1 408 ? 101.952 155.699 108.551 1.00 29.44 407 TYR C N 1
ATOM 11775 C CA . TYR C 1 408 ? 102.456 154.902 107.445 1.00 29.44 407 TYR C CA 1
ATOM 11776 C C . TYR C 1 408 ? 101.943 153.475 107.558 1.00 29.44 407 TYR C C 1
ATOM 11777 O O . TYR C 1 408 ? 101.356 153.075 108.566 1.00 29.44 407 TYR C O 1
ATOM 11786 N N . ASN C 1 409 ? 102.164 152.704 106.491 1.00 31.70 408 ASN C N 1
ATOM 11787 C CA . ASN C 1 409 ? 101.818 151.288 106.515 1.00 31.70 408 ASN C CA 1
ATOM 11788 C C . ASN C 1 409 ? 102.472 150.597 107.705 1.00 31.70 408 ASN C C 1
ATOM 11789 O O . ASN C 1 409 ? 101.795 150.008 108.554 1.00 31.70 408 ASN C O 1
ATOM 11794 N N . GLY C 1 410 ? 103.795 150.672 107.785 1.00 24.97 409 GLY C N 1
ATOM 11795 C CA . GLY C 1 410 ? 104.496 150.133 108.928 1.00 24.97 409 GLY C CA 1
ATOM 11796 C C . GLY C 1 410 ? 105.355 148.932 108.610 1.00 24.97 409 GLY C C 1
ATOM 11797 O O . GLY C 1 410 ? 106.575 148.971 108.779 1.00 24.97 409 GLY C O 1
ATOM 11798 N N . ASP C 1 411 ? 104.733 147.859 108.140 1.00 24.70 410 ASP C N 1
ATOM 11799 C CA . ASP C 1 411 ? 105.417 146.593 107.898 1.00 24.70 410 ASP C CA 1
ATOM 11800 C C . ASP C 1 411 ? 105.324 146.290 106.407 1.00 24.70 410 ASP C C 1
ATOM 11801 O O . ASP C 1 411 ? 104.278 145.857 105.915 1.00 24.70 410 ASP C O 1
ATOM 11806 N N . ASN C 1 412 ? 106.417 146.529 105.687 1.00 22.09 411 ASN C N 1
ATOM 11807 C CA . ASN C 1 412 ? 106.491 146.281 104.256 1.00 22.09 411 ASN C CA 1
ATOM 11808 C C . ASN C 1 412 ? 107.276 145.018 103.928 1.00 22.09 411 ASN C C 1
ATOM 11809 O O . ASN C 1 412 ? 107.810 144.898 102.822 1.00 22.09 411 ASN C O 1
ATOM 11814 N N . ARG C 1 413 ? 107.356 144.079 104.863 1.00 20.23 412 ARG C N 1
ATOM 11815 C CA . ARG C 1 413 ? 108.041 142.820 104.631 1.00 20.23 412 ARG C CA 1
ATOM 11816 C C . ARG C 1 413 ? 107.196 141.902 103.751 1.00 20.23 412 ARG C C 1
ATOM 11817 O O . ARG C 1 413 ? 106.002 142.123 103.533 1.00 20.23 412 ARG C O 1
ATOM 11825 N N . SER C 1 414 ? 107.834 140.852 103.250 1.00 22.51 413 SER C N 1
ATOM 11826 C CA . SER C 1 414 ? 107.131 139.848 102.471 1.00 22.51 413 SER C CA 1
ATOM 11827 C C . SER C 1 414 ? 106.282 138.959 103.376 1.00 22.51 413 SER C C 1
ATOM 11828 O O . SER C 1 414 ? 106.463 138.905 104.597 1.00 22.51 413 SER C O 1
ATOM 11831 N N . ALA C 1 415 ? 105.335 138.255 102.751 1.00 23.47 414 ALA C N 1
ATOM 11832 C CA . ALA C 1 415 ? 104.513 137.300 103.485 1.00 23.47 414 ALA C CA 1
ATOM 11833 C C . ALA C 1 415 ? 105.355 136.171 104.061 1.00 23.47 414 ALA C C 1
ATOM 11834 O O . ALA C 1 415 ? 105.059 135.665 105.152 1.00 23.47 414 ALA C O 1
ATOM 11836 N N . GLU C 1 416 ? 106.406 135.764 103.347 1.00 27.33 415 GLU C N 1
ATOM 11837 C CA . GLU C 1 416 ? 107.294 134.727 103.857 1.00 27.33 415 GLU C CA 1
ATOM 11838 C C . GLU C 1 416 ? 107.994 135.186 105.127 1.00 27.33 415 GLU C C 1
ATOM 11839 O O . GLU C 1 416 ? 108.170 134.403 106.067 1.00 27.33 415 GLU C O 1
ATOM 11845 N N . SER C 1 417 ? 108.402 136.454 105.172 1.00 21.97 416 SER C N 1
ATOM 11846 C CA . SER C 1 417 ? 109.030 136.987 106.374 1.00 21.97 416 SER C CA 1
ATOM 11847 C C . SER C 1 417 ? 108.022 137.136 107.504 1.00 21.97 416 SER C C 1
ATOM 11848 O O . SER C 1 417 ? 108.340 136.863 108.666 1.00 21.97 416 SER C O 1
ATOM 11851 N N . LYS C 1 418 ? 106.800 137.565 107.182 1.00 21.32 417 LYS C N 1
ATOM 11852 C CA . LYS C 1 418 ? 105.786 137.735 108.216 1.00 21.32 417 LYS C CA 1
ATOM 11853 C C . LYS C 1 418 ? 105.337 136.401 108.795 1.00 21.32 417 LYS C C 1
ATOM 11854 O O . LYS C 1 418 ? 104.873 136.351 109.938 1.00 21.32 417 LYS C O 1
ATOM 11860 N N . ALA C 1 419 ? 105.463 135.316 108.033 1.00 19.90 418 ALA C N 1
ATOM 11861 C CA . ALA C 1 419 ? 105.088 134.009 108.554 1.00 19.90 418 ALA C CA 1
ATOM 11862 C C . ALA C 1 419 ? 106.104 133.445 109.539 1.00 19.90 418 ALA C C 1
ATOM 11863 O O . ALA C 1 419 ? 105.805 132.453 110.207 1.00 19.90 418 ALA C O 1
ATOM 11865 N N . LYS C 1 420 ? 107.287 134.045 109.650 1.00 19.46 419 LYS C N 1
ATOM 11866 C CA . LYS C 1 420 ? 108.326 133.563 110.548 1.00 19.46 419 LYS C CA 1
ATOM 11867 C C . LYS C 1 420 ? 108.341 134.288 111.889 1.00 19.46 419 LYS C C 1
ATOM 11868 O O . LYS C 1 420 ? 109.248 134.055 112.692 1.00 19.46 419 LYS C O 1
ATOM 11874 N N . ASP C 1 421 ? 107.369 135.157 112.153 1.00 17.09 420 ASP C N 1
ATOM 11875 C CA . ASP C 1 421 ? 107.315 135.835 113.440 1.00 17.09 420 ASP C CA 1
ATOM 11876 C C . ASP C 1 421 ? 106.924 134.862 114.549 1.00 17.09 420 ASP C C 1
ATOM 11877 O O . ASP C 1 421 ? 106.215 133.878 114.324 1.00 17.09 420 ASP C O 1
ATOM 11882 N N . LEU C 1 422 ? 107.394 135.145 115.760 1.00 12.77 421 LEU C N 1
ATOM 11883 C CA . LEU C 1 422 ? 107.276 134.225 116.882 1.00 12.77 421 LEU C CA 1
ATOM 11884 C C . LEU C 1 422 ? 106.428 134.826 117.994 1.00 12.77 421 LEU C C 1
ATOM 11885 O O . LEU C 1 422 ? 106.516 136.024 118.274 1.00 12.77 421 LEU C O 1
ATOM 11890 N N . PHE C 1 423 ? 105.609 133.985 118.622 1.00 13.46 422 PHE C N 1
ATOM 11891 C CA . PHE C 1 423 ? 104.908 134.363 119.841 1.00 13.46 422 PHE C CA 1
ATOM 11892 C C . PHE C 1 423 ? 105.833 134.195 121.039 1.00 13.46 422 PHE C C 1
ATOM 11893 O O . PHE C 1 423 ? 106.449 133.140 121.212 1.00 13.46 422 PHE C O 1
ATOM 11901 N N . ILE C 1 424 ? 105.944 135.237 121.858 1.00 11.37 423 ILE C N 1
ATOM 11902 C CA . ILE C 1 424 ? 106.794 135.217 123.044 1.00 11.37 423 ILE C CA 1
ATOM 11903 C C . ILE C 1 424 ? 106.001 135.797 124.205 1.00 11.37 423 ILE C C 1
ATOM 11904 O O . ILE C 1 424 ? 105.627 136.975 124.179 1.00 11.37 423 ILE C O 1
ATOM 11909 N N . ASN C 1 425 ? 105.740 134.972 125.214 1.00 13.24 424 ASN C N 1
ATOM 11910 C CA . ASN C 1 425 ? 105.005 135.383 126.402 1.00 13.24 424 ASN C CA 1
ATOM 11911 C C . ASN C 1 425 ? 105.821 135.162 127.670 1.00 13.24 424 ASN C C 1
ATOM 11912 O O . ASN C 1 425 ? 105.265 134.825 128.715 1.00 13.24 424 ASN C O 1
ATOM 11917 N N . ASP C 1 426 ? 107.140 135.341 127.584 1.00 13.02 425 ASP C N 1
ATOM 11918 C CA . ASP C 1 426 ? 108.037 135.170 128.717 1.00 13.02 425 ASP C CA 1
ATOM 11919 C C . ASP C 1 426 ? 107.567 136.033 129.888 1.00 13.02 425 ASP C C 1
ATOM 11920 O O . ASP C 1 426 ? 107.503 137.263 129.754 1.00 13.02 425 ASP C O 1
ATOM 11925 N N . PRO C 1 427 ? 107.237 135.437 131.036 1.00 11.73 426 PRO C N 1
ATOM 11926 C CA . PRO C 1 427 ? 106.583 136.199 132.106 1.00 11.73 426 PRO C CA 1
ATOM 11927 C C . PRO C 1 427 ? 107.517 137.035 132.968 1.00 11.73 426 PRO C C 1
ATOM 11928 O O . PRO C 1 427 ? 107.018 137.836 133.765 1.00 11.73 426 PRO C O 1
ATOM 11932 N N . PHE C 1 428 ? 108.837 136.882 132.858 1.00 11.26 427 PHE C N 1
ATOM 11933 C CA . PHE C 1 428 ? 109.768 137.572 133.747 1.00 11.26 427 PHE C CA 1
ATOM 11934 C C . PHE C 1 428 ? 110.577 138.653 133.029 1.00 11.26 427 PHE C C 1
ATOM 11935 O O . PHE C 1 428 ? 111.704 138.948 133.424 1.00 11.26 427 PHE C O 1
ATOM 11943 N N . ILE C 1 429 ? 110.016 139.261 131.984 1.00 12.72 428 ILE C N 1
ATOM 11944 C CA . ILE C 1 429 ? 110.727 140.304 131.249 1.00 12.72 428 ILE C CA 1
ATOM 11945 C C . ILE C 1 429 ? 110.743 141.593 132.065 1.00 12.72 428 ILE C C 1
ATOM 11946 O O . ILE C 1 429 ? 109.716 142.019 132.607 1.00 12.72 428 ILE C O 1
ATOM 11951 N N . LYS C 1 430 ? 111.910 142.225 132.144 1.00 13.30 429 LYS C N 1
ATOM 11952 C CA . LYS C 1 430 ? 112.093 143.487 132.846 1.00 13.30 429 LYS C CA 1
ATOM 11953 C C . LYS C 1 430 ? 112.455 144.600 131.869 1.00 13.30 429 LYS C C 1
ATOM 11954 O O . LYS C 1 430 ? 113.075 144.359 130.830 1.00 13.30 429 LYS C O 1
ATOM 11960 N N . GLY C 1 431 ? 112.070 145.824 132.218 1.00 13.98 430 GLY C N 1
ATOM 11961 C CA . GLY C 1 431 ? 112.384 146.983 131.404 1.00 13.98 430 GLY C CA 1
ATOM 11962 C C . GLY C 1 431 ? 111.503 147.124 130.180 1.00 13.98 430 GLY C C 1
ATOM 11963 O O . GLY C 1 431 ? 110.287 146.940 130.266 1.00 13.98 430 GLY C O 1
ATOM 11964 N N . ILE C 1 432 ? 112.096 147.455 129.034 1.00 15.85 431 ILE C N 1
ATOM 11965 C CA . ILE C 1 432 ? 111.347 147.560 127.786 1.00 15.85 431 ILE C CA 1
ATOM 11966 C C . ILE C 1 432 ? 112.092 146.839 126.673 1.00 15.85 431 ILE C C 1
ATOM 11967 O O . ILE C 1 432 ? 111.739 146.963 125.497 1.00 15.85 431 ILE C O 1
ATOM 11972 N N . ASP C 1 433 ? 113.134 146.094 127.029 1.00 17.19 432 ASP C N 1
ATOM 11973 C CA . ASP C 1 433 ? 113.819 145.225 126.085 1.00 17.19 432 ASP C CA 1
ATOM 11974 C C . ASP C 1 433 ? 114.071 143.881 126.752 1.00 17.19 432 ASP C C 1
ATOM 11975 O O . ASP C 1 433 ? 113.906 143.726 127.963 1.00 17.19 432 ASP C O 1
ATOM 11980 N N . PHE C 1 434 ? 114.472 142.896 125.943 1.00 14.94 433 PHE C N 1
ATOM 11981 C CA . PHE C 1 434 ? 114.631 141.538 126.448 1.00 14.94 433 PHE C CA 1
ATOM 11982 C C . PHE C 1 434 ? 115.800 141.401 127.415 1.00 14.94 433 PHE C C 1
ATOM 11983 O O . PHE C 1 434 ? 115.829 140.446 128.197 1.00 14.94 433 PHE C O 1
ATOM 11991 N N . LYS C 1 435 ? 116.754 142.327 127.390 1.00 16.56 434 LYS C N 1
ATOM 11992 C CA . LYS C 1 435 ? 117.939 142.248 128.233 1.00 16.56 434 LYS C CA 1
ATOM 11993 C C . LYS C 1 435 ? 117.892 143.195 129.420 1.00 16.56 434 LYS C C 1
ATOM 11994 O O . LYS C 1 435 ? 118.823 143.191 130.229 1.00 16.56 434 LYS C O 1
ATOM 12000 N N . ASN C 1 436 ? 116.830 143.991 129.549 1.00 18.00 435 ASN C N 1
ATOM 12001 C CA . ASN C 1 436 ? 116.714 144.990 130.610 1.00 18.00 435 ASN C CA 1
ATOM 12002 C C . ASN C 1 436 ? 117.936 145.905 130.624 1.00 18.00 435 ASN C C 1
ATOM 12003 O O . ASN C 1 436 ? 118.509 146.205 131.673 1.00 18.00 435 ASN C O 1
ATOM 12008 N N . LYS C 1 437 ? 118.347 146.344 129.437 1.00 22.91 436 LYS C N 1
ATOM 12009 C CA . LYS C 1 437 ? 119.532 147.177 129.294 1.00 22.91 436 LYS C CA 1
ATOM 12010 C C . LYS C 1 437 ? 119.189 148.661 129.327 1.00 22.91 436 LYS C C 1
ATOM 12011 O O . LYS C 1 437 ? 119.836 149.435 130.037 1.00 22.91 436 LYS C O 1
ATOM 12017 N N . THR C 1 438 ? 118.186 149.069 128.559 1.00 23.83 437 THR C N 1
ATOM 12018 C CA . THR C 1 438 ? 117.719 150.446 128.601 1.00 23.83 437 THR C CA 1
ATOM 12019 C C . THR C 1 438 ? 117.168 150.771 129.984 1.00 23.83 437 THR C C 1
ATOM 12020 O O . THR C 1 438 ? 116.349 150.027 130.530 1.00 23.83 437 THR C O 1
ATOM 12024 N N . ASP C 1 439 ? 117.622 151.880 130.553 1.00 24.92 438 ASP C N 1
ATOM 12025 C CA . ASP C 1 439 ? 117.157 152.336 131.859 1.00 24.92 438 ASP C CA 1
ATOM 12026 C C . ASP C 1 439 ? 116.076 153.382 131.614 1.00 24.92 438 ASP C C 1
ATOM 12027 O O . ASP C 1 439 ? 116.370 154.519 131.243 1.00 24.92 438 ASP C O 1
ATOM 12032 N N . ILE C 1 440 ? 114.816 152.993 131.825 1.00 20.27 439 ILE C N 1
ATOM 12033 C CA . ILE C 1 440 ? 113.700 153.899 131.585 1.00 20.27 439 ILE C CA 1
ATOM 12034 C C . ILE C 1 440 ? 113.334 154.725 132.807 1.00 20.27 439 ILE C C 1
ATOM 12035 O O . ILE C 1 440 ? 112.430 155.566 132.721 1.00 20.27 439 ILE C O 1
ATOM 12040 N N . ILE C 1 441 ? 114.004 154.524 133.938 1.00 19.00 440 ILE C N 1
ATOM 12041 C CA . ILE C 1 441 ? 113.790 155.335 135.131 1.00 19.00 440 ILE C CA 1
ATOM 12042 C C . ILE C 1 441 ? 114.869 156.406 135.177 1.00 19.00 440 ILE C C 1
ATOM 12043 O O . ILE C 1 441 ? 116.062 156.096 135.257 1.00 19.00 440 ILE C O 1
ATOM 12048 N N . SER C 1 442 ? 114.452 157.668 135.128 1.00 19.53 441 SER C N 1
ATOM 12049 C CA . SER C 1 442 ? 115.377 158.789 135.201 1.00 19.53 441 SER C CA 1
ATOM 12050 C C . SER C 1 442 ? 115.517 159.356 136.605 1.00 19.53 441 SER C C 1
ATOM 12051 O O . SER C 1 442 ? 116.564 159.922 136.929 1.00 19.53 441 SER C O 1
ATOM 12054 N N . ARG C 1 443 ? 114.486 159.232 137.435 1.00 18.60 442 ARG C N 1
ATOM 12055 C CA . ARG C 1 443 ? 114.531 159.711 138.806 1.00 18.60 442 ARG C CA 1
ATOM 12056 C C . ARG C 1 443 ? 113.659 158.807 139.664 1.00 18.60 442 ARG C C 1
ATOM 12057 O O . ARG C 1 443 ? 112.613 158.332 139.219 1.00 18.60 442 ARG C O 1
ATOM 12065 N N . LEU C 1 444 ? 114.102 158.569 140.897 1.00 16.68 443 LEU C N 1
ATOM 12066 C CA . LEU C 1 444 ? 113.396 157.700 141.828 1.00 16.68 443 LEU C CA 1
ATOM 12067 C C . LEU C 1 444 ? 113.334 158.357 143.198 1.00 16.68 443 LEU C C 1
ATOM 12068 O O . LEU C 1 444 ? 114.356 158.813 143.716 1.00 16.68 443 LEU C O 1
ATOM 12073 N N . GLU C 1 445 ? 112.141 158.399 143.783 1.00 19.30 444 GLU C N 1
ATOM 12074 C CA . GLU C 1 445 ? 111.937 158.961 145.110 1.00 19.30 444 GLU C CA 1
ATOM 12075 C C . GLU C 1 445 ? 111.155 157.970 145.958 1.00 19.30 444 GLU C C 1
ATOM 12076 O O . GLU C 1 445 ? 110.081 157.519 145.553 1.00 19.30 444 GLU C O 1
ATOM 12082 N N . VAL C 1 446 ? 111.685 157.645 147.132 1.00 17.04 445 VAL C N 1
ATOM 12083 C CA . VAL C 1 446 ? 111.051 156.715 148.060 1.00 17.04 445 VAL C CA 1
ATOM 12084 C C . VAL C 1 446 ? 110.640 157.484 149.307 1.00 17.04 445 VAL C C 1
ATOM 12085 O O . VAL C 1 446 ? 111.469 158.155 149.931 1.00 17.04 445 VAL C O 1
ATOM 12089 N N . ARG C 1 447 ? 109.368 157.378 149.675 1.00 22.12 446 ARG C N 1
ATOM 12090 C CA . ARG C 1 447 ? 108.834 158.040 150.855 1.00 22.12 446 ARG C CA 1
ATOM 12091 C C . ARG C 1 447 ? 108.397 157.013 151.892 1.00 22.12 446 ARG C C 1
ATOM 12092 O O . ARG C 1 447 ? 107.819 155.977 151.552 1.00 22.12 446 ARG C O 1
ATOM 12100 N N . PHE C 1 448 ? 108.672 157.313 153.157 1.00 26.97 447 PHE C N 1
ATOM 12101 C CA . PHE C 1 448 ? 108.236 156.502 154.290 1.00 26.97 447 PHE C CA 1
ATOM 12102 C C . PHE C 1 448 ? 107.355 157.395 155.148 1.00 26.97 447 PHE C C 1
ATOM 12103 O O . PHE C 1 448 ? 107.844 158.347 155.764 1.00 26.97 447 PHE C O 1
ATOM 12111 N N . GLY C 1 449 ? 106.062 157.093 155.184 1.00 31.36 448 GLY C N 1
ATOM 12112 C CA . GLY C 1 449 ? 105.119 158.083 155.663 1.00 31.36 448 GLY C CA 1
ATOM 12113 C C . GLY C 1 449 ? 105.059 159.240 154.685 1.00 31.36 448 GLY C C 1
ATOM 12114 O O . GLY C 1 449 ? 104.993 159.053 153.467 1.00 31.36 448 GLY C O 1
ATOM 12115 N N . ASN C 1 450 ? 105.094 160.455 155.216 1.00 37.38 449 ASN C N 1
ATOM 12116 C CA . ASN C 1 450 ? 105.106 161.638 154.369 1.00 37.38 449 ASN C CA 1
ATOM 12117 C C . ASN C 1 450 ? 106.511 162.097 154.009 1.00 37.38 449 ASN C C 1
ATOM 12118 O O . ASN C 1 450 ? 106.677 162.822 153.023 1.00 37.38 449 ASN C O 1
ATOM 12123 N N . ASP C 1 451 ? 107.518 161.686 154.771 1.00 35.02 450 ASP C N 1
ATOM 12124 C CA . ASP C 1 451 ? 108.865 162.202 154.601 1.00 35.02 450 ASP C CA 1
ATOM 12125 C C . ASP C 1 451 ? 109.625 161.429 153.530 1.00 35.02 450 ASP C C 1
ATOM 12126 O O . ASP C 1 451 ? 109.413 160.232 153.325 1.00 35.02 450 ASP C O 1
ATOM 12131 N N . VAL C 1 452 ? 110.527 162.128 152.849 1.00 25.55 451 VAL C N 1
ATOM 12132 C CA . VAL C 1 452 ? 111.328 161.520 151.793 1.00 25.55 451 VAL C CA 1
ATOM 12133 C C . VAL C 1 452 ? 112.440 160.696 152.424 1.00 25.55 451 VAL C C 1
ATOM 12134 O O . VAL C 1 452 ? 113.278 161.221 153.163 1.00 25.55 451 VAL C O 1
ATOM 12138 N N . LEU C 1 453 ? 112.447 159.400 152.133 1.00 20.86 452 LEU C N 1
ATOM 12139 C CA . LEU C 1 453 ? 113.459 158.490 152.644 1.00 20.86 452 LEU C CA 1
ATOM 12140 C C . LEU C 1 453 ? 114.704 158.450 151.766 1.00 20.86 452 LEU C C 1
ATOM 12141 O O . LEU C 1 453 ? 115.821 158.379 152.286 1.00 20.86 452 LEU C O 1
ATOM 12146 N N . TYR C 1 454 ? 114.538 158.503 150.445 1.00 15.65 453 TYR C N 1
ATOM 12147 C CA . TYR C 1 454 ? 115.662 158.370 149.530 1.00 15.65 453 TYR C CA 1
ATOM 12148 C C . TYR C 1 454 ? 115.281 158.930 148.169 1.00 15.65 453 TYR C C 1
ATOM 12149 O O . TYR C 1 454 ? 114.158 158.731 147.703 1.00 15.65 453 TYR C O 1
ATOM 12158 N N . SER C 1 455 ? 116.223 159.627 147.541 1.00 16.30 454 SER C N 1
ATOM 12159 C CA . SER C 1 455 ? 116.068 160.098 146.173 1.00 16.30 454 SER C CA 1
ATOM 12160 C C . SER C 1 455 ? 117.354 159.843 145.407 1.00 16.30 454 SER C C 1
ATOM 12161 O O . SER C 1 455 ? 118.448 159.922 145.972 1.00 16.30 454 SER C O 1
ATOM 12164 N N . GLU C 1 456 ? 117.218 159.532 144.122 1.00 16.71 455 GLU C N 1
ATOM 12165 C CA . GLU C 1 456 ? 118.375 159.427 143.247 1.00 16.71 455 GLU C CA 1
ATOM 12166 C C . GLU C 1 456 ? 117.948 159.750 141.826 1.00 16.71 455 GLU C C 1
ATOM 12167 O O . GLU C 1 456 ? 116.767 159.691 141.483 1.00 16.71 455 GLU C O 1
ATOM 12173 N N . ASN C 1 457 ? 118.931 160.098 141.001 1.00 19.13 456 ASN C N 1
ATOM 12174 C CA . ASN C 1 457 ? 118.707 160.271 139.573 1.00 19.13 456 ASN C CA 1
ATOM 12175 C C . ASN C 1 457 ? 119.272 159.075 138.821 1.00 19.13 456 ASN C C 1
ATOM 12176 O O . ASN C 1 457 ? 118.518 158.276 138.259 1.00 19.13 456 ASN C O 1
ATOM 12181 N N . GLY C 1 458 ? 120.591 158.934 138.822 1.00 15.90 457 GLY C N 1
ATOM 12182 C CA . GLY C 1 458 ? 121.227 157.784 138.230 1.00 15.90 457 GLY C CA 1
ATOM 12183 C C . GLY C 1 458 ? 120.987 156.532 139.047 1.00 15.90 457 GLY C C 1
ATOM 12184 O O . GLY C 1 458 ? 120.547 156.590 140.197 1.00 15.90 457 GLY C O 1
ATOM 12185 N N . PRO C 1 459 ? 121.272 155.380 138.469 1.00 14.29 458 PRO C N 1
ATOM 12186 C CA . PRO C 1 459 ? 121.012 154.093 139.127 1.00 14.29 458 PRO C CA 1
ATOM 12187 C C . PRO C 1 459 ? 122.112 153.654 140.095 1.00 14.29 458 PRO C C 1
ATOM 12188 O O . PRO C 1 459 ? 122.615 152.531 140.026 1.00 14.29 458 PRO C O 1
ATOM 12192 N N . ILE C 1 460 ? 122.483 154.550 141.014 1.00 12.23 459 ILE C N 1
ATOM 12193 C CA . ILE C 1 460 ? 123.516 154.215 141.989 1.00 12.23 459 ILE C CA 1
ATOM 12194 C C . ILE C 1 460 ? 123.015 153.152 142.959 1.00 12.23 459 ILE C C 1
ATOM 12195 O O . ILE C 1 460 ? 123.795 152.320 143.434 1.00 12.23 459 ILE C O 1
ATOM 12200 N N . SER C 1 461 ? 121.713 153.129 143.246 1.00 12.74 460 SER C N 1
ATOM 12201 C CA . SER C 1 461 ? 121.185 152.053 144.075 1.00 12.74 460 SER C CA 1
ATOM 12202 C C . SER C 1 461 ? 121.298 150.704 143.377 1.00 12.74 460 SER C C 1
ATOM 12203 O O . SER C 1 461 ? 121.585 149.698 144.030 1.00 12.74 460 SER C O 1
ATOM 12206 N N . ARG C 1 462 ? 121.117 150.660 142.055 1.00 14.10 461 ARG C N 1
ATOM 12207 C CA . ARG C 1 462 ? 121.329 149.406 141.339 1.00 14.10 461 ARG C CA 1
ATOM 12208 C C . ARG C 1 462 ? 122.806 149.029 141.319 1.00 14.10 461 ARG C C 1
ATOM 12209 O O . ARG C 1 462 ? 123.153 147.848 141.458 1.00 14.10 461 ARG C O 1
ATOM 12217 N N . ILE C 1 463 ? 123.687 150.016 141.141 1.00 12.51 462 ILE C N 1
ATOM 12218 C CA . ILE C 1 463 ? 125.124 149.757 141.223 1.00 12.51 462 ILE C CA 1
ATOM 12219 C C . ILE C 1 463 ? 125.480 149.130 142.567 1.00 12.51 462 ILE C C 1
ATOM 12220 O O . ILE C 1 463 ? 126.236 148.154 142.636 1.00 12.51 462 ILE C O 1
ATOM 12225 N N . TYR C 1 464 ? 124.934 149.675 143.657 1.00 12.39 463 TYR C N 1
ATOM 12226 C CA . TYR C 1 464 ? 125.228 149.128 144.979 1.00 12.39 463 TYR C CA 1
ATOM 12227 C C . TYR C 1 464 ? 124.614 147.748 145.165 1.00 12.39 463 TYR C C 1
ATOM 12228 O O . TYR C 1 464 ? 125.237 146.871 145.769 1.00 12.39 463 TYR C O 1
ATOM 12237 N N . ASN C 1 465 ? 123.385 147.544 144.690 1.00 14.79 464 ASN C N 1
ATOM 12238 C CA . ASN C 1 465 ? 122.772 146.223 144.751 1.00 14.79 464 ASN C CA 1
ATOM 12239 C C . ASN C 1 465 ? 123.664 145.183 144.082 1.00 14.79 464 ASN C C 1
ATOM 12240 O O . ASN C 1 465 ? 123.932 144.116 144.647 1.00 14.79 464 ASN C O 1
ATOM 12245 N N . GLU C 1 466 ? 124.182 145.511 142.897 1.00 19.38 465 GLU C N 1
ATOM 12246 C CA . GLU C 1 466 ? 125.020 144.565 142.170 1.00 19.38 465 GLU C CA 1
ATOM 12247 C C . GLU C 1 466 ? 126.357 144.347 142.865 1.00 19.38 465 GLU C C 1
ATOM 12248 O O . GLU C 1 466 ? 126.822 143.209 142.968 1.00 19.38 465 GLU C O 1
ATOM 12254 N N . LEU C 1 467 ? 126.988 145.415 143.355 1.00 17.48 466 LEU C N 1
ATOM 12255 C CA . LEU C 1 467 ? 128.249 145.253 144.071 1.00 17.48 466 LEU C CA 1
ATOM 12256 C C . LEU C 1 467 ? 128.070 144.386 145.312 1.00 17.48 466 LEU C C 1
ATOM 12257 O O . LEU C 1 467 ? 128.840 143.450 145.547 1.00 17.48 466 LEU C O 1
ATOM 12262 N N . LEU C 1 468 ? 127.043 144.675 146.111 1.00 19.14 467 LEU C N 1
ATOM 12263 C CA . LEU C 1 468 ? 126.889 144.022 147.404 1.00 19.14 467 LEU C CA 1
ATOM 12264 C C . LEU C 1 468 ? 126.402 142.585 147.271 1.00 19.14 467 LEU C C 1
ATOM 12265 O O . LEU C 1 468 ? 126.769 141.739 148.093 1.00 19.14 467 LEU C O 1
ATOM 12270 N N . THR C 1 469 ? 125.583 142.279 146.263 1.00 24.65 468 THR C N 1
ATOM 12271 C CA . THR C 1 469 ? 125.098 140.918 146.091 1.00 24.65 468 THR C CA 1
ATOM 12272 C C . THR C 1 469 ? 125.916 140.111 145.091 1.00 24.65 468 THR C C 1
ATOM 12273 O O . THR C 1 469 ? 125.645 138.918 144.925 1.00 24.65 468 THR C O 1
ATOM 12277 N N . LYS C 1 470 ? 126.902 140.726 144.436 1.00 29.43 469 LYS C N 1
ATOM 12278 C CA . LYS C 1 470 ? 127.745 140.056 143.447 1.00 29.43 469 LYS C CA 1
ATOM 12279 C C . LYS C 1 470 ? 126.901 139.445 142.329 1.00 29.43 469 LYS C C 1
ATOM 12280 O O . LYS C 1 470 ? 127.118 138.314 141.895 1.00 29.43 469 LYS C O 1
ATOM 12286 N N . SER C 1 471 ? 125.923 140.214 141.868 1.00 30.49 470 SER C N 1
ATOM 12287 C CA . SER C 1 471 ? 125.030 139.823 140.791 1.00 30.49 470 SER C CA 1
ATOM 12288 C C . SER C 1 471 ? 125.297 140.665 139.551 1.00 30.49 470 SER C C 1
ATOM 12289 O O . SER C 1 471 ? 125.888 141.744 139.620 1.00 30.49 470 SER C O 1
ATOM 12292 N N . ASN C 1 472 ? 124.849 140.151 138.406 1.00 34.04 471 ASN C N 1
ATOM 12293 C CA . ASN C 1 472 ? 124.875 140.893 137.153 1.00 34.04 471 ASN C CA 1
ATOM 12294 C C . ASN C 1 472 ? 123.513 141.444 136.758 1.00 34.04 471 ASN C C 1
ATOM 12295 O O . ASN C 1 472 ? 123.444 142.288 135.859 1.00 34.04 471 ASN C O 1
ATOM 12300 N N . ASN C 1 473 ? 122.435 140.994 137.395 1.00 33.33 472 ASN C N 1
ATOM 12301 C CA . ASN C 1 473 ? 121.096 141.415 137.004 1.00 33.33 472 ASN C CA 1
ATOM 12302 C C . ASN C 1 473 ? 120.379 142.099 138.158 1.00 33.33 472 ASN C C 1
ATOM 12303 O O . ASN C 1 473 ? 119.216 141.797 138.440 1.00 33.33 472 ASN C O 1
ATOM 12308 N N . GLY C 1 474 ? 121.059 143.018 138.828 1.00 22.70 473 GLY C N 1
ATOM 12309 C CA . GLY C 1 474 ? 120.468 143.703 139.954 1.00 22.70 473 GLY C CA 1
ATOM 12310 C C . GLY C 1 474 ? 119.417 144.717 139.543 1.00 22.70 473 GLY C C 1
ATOM 12311 O O . GLY C 1 474 ? 119.272 145.090 138.380 1.00 22.70 473 GLY C O 1
ATOM 12312 N N . THR C 1 475 ? 118.651 145.150 140.537 1.00 16.49 474 THR C N 1
ATOM 12313 C CA . THR C 1 475 ? 117.667 146.210 140.393 1.00 16.49 474 THR C CA 1
ATOM 12314 C C . THR C 1 475 ? 117.989 147.322 141.379 1.00 16.49 474 THR C C 1
ATOM 12315 O O . THR C 1 475 ? 118.908 147.216 142.192 1.00 16.49 474 THR C O 1
ATOM 12319 N N . ARG C 1 476 ? 117.223 148.403 141.300 1.00 14.80 475 ARG C N 1
ATOM 12320 C CA . ARG C 1 476 ? 117.341 149.485 142.270 1.00 14.80 475 ARG C CA 1
ATOM 12321 C C . ARG C 1 476 ? 116.828 149.001 143.621 1.00 14.80 475 ARG C C 1
ATOM 12322 O O . ARG C 1 476 ? 115.627 148.782 143.794 1.00 14.80 475 ARG C O 1
ATOM 12330 N N . THR C 1 477 ? 117.735 148.829 144.580 1.00 15.36 476 THR C N 1
ATOM 12331 C CA . THR C 1 477 ? 117.416 148.197 145.854 1.00 15.36 476 THR C CA 1
ATOM 12332 C C . THR C 1 477 ? 117.934 149.055 146.997 1.00 15.36 476 THR C C 1
ATOM 12333 O O . THR C 1 477 ? 119.132 149.348 147.063 1.00 15.36 476 THR C O 1
ATOM 12337 N N . LEU C 1 478 ? 117.038 149.454 147.890 1.00 14.66 477 LEU C N 1
ATOM 12338 C CA . LEU C 1 478 ? 117.431 150.011 149.174 1.00 14.66 477 LEU C CA 1
ATOM 12339 C C . LEU C 1 478 ? 117.571 148.868 150.169 1.00 14.66 477 LEU C C 1
ATOM 12340 O O . LEU C 1 478 ? 116.601 148.152 150.435 1.00 14.66 477 LEU C O 1
ATOM 12345 N N . THR C 1 479 ? 118.773 148.688 150.698 1.00 14.84 478 THR C N 1
ATOM 12346 C CA . THR C 1 479 ? 119.055 147.648 151.675 1.00 14.84 478 THR C CA 1
ATOM 12347 C C . THR C 1 479 ? 119.197 148.285 153.049 1.00 14.84 478 THR C C 1
ATOM 12348 O O . THR C 1 479 ? 119.958 149.240 153.220 1.00 14.84 478 THR C O 1
ATOM 12352 N N . PHE C 1 480 ? 118.456 147.762 154.021 1.00 14.91 479 PHE C N 1
ATOM 12353 C CA . PHE C 1 480 ? 118.492 148.285 155.377 1.00 14.91 479 PHE C CA 1
ATOM 12354 C C . PHE C 1 480 ? 119.262 147.400 156.342 1.00 14.91 479 PHE C C 1
ATOM 12355 O O . PHE C 1 480 ? 119.576 147.848 157.447 1.00 14.91 479 PHE C O 1
ATOM 12363 N N . ASN C 1 481 ? 119.584 146.171 155.953 1.00 15.09 480 ASN C N 1
ATOM 12364 C CA . ASN C 1 481 ? 120.237 145.207 156.825 1.00 15.09 480 ASN C CA 1
ATOM 12365 C C . ASN C 1 481 ? 121.638 144.921 156.304 1.00 15.09 480 ASN C C 1
ATOM 12366 O O . ASN C 1 481 ? 121.800 144.465 155.168 1.00 15.09 480 ASN C O 1
ATOM 12371 N N . PHE C 1 482 ? 122.645 145.187 157.133 1.00 15.62 481 PHE C N 1
ATOM 12372 C CA . PHE C 1 482 ? 124.026 144.854 156.811 1.00 15.62 481 PHE C CA 1
ATOM 12373 C C . PHE C 1 482 ? 124.653 143.923 157.840 1.00 15.62 481 PHE C C 1
ATOM 12374 O O . PHE C 1 482 ? 125.862 143.678 157.784 1.00 15.62 481 PHE C O 1
ATOM 12382 N N . THR C 1 483 ? 123.864 143.388 158.763 1.00 19.74 482 THR C N 1
ATOM 12383 C CA . THR C 1 483 ? 124.244 142.458 159.818 1.00 19.74 482 THR C CA 1
ATOM 12384 C C . THR C 1 483 ? 124.241 141.026 159.288 1.00 19.74 482 THR C C 1
ATOM 12385 O O . THR C 1 483 ? 123.452 140.698 158.398 1.00 19.74 482 THR C O 1
ATOM 12389 N N . PRO C 1 484 ? 125.116 140.169 159.809 1.00 22.89 483 PRO C N 1
ATOM 12390 C CA . PRO C 1 484 ? 125.173 138.781 159.329 1.00 22.89 483 PRO C CA 1
ATOM 12391 C C . PRO C 1 484 ? 123.861 138.041 159.544 1.00 22.89 483 PRO C C 1
ATOM 12392 O O . PRO C 1 484 ? 123.198 138.191 160.572 1.00 22.89 483 PRO C O 1
ATOM 12396 N N . LYS C 1 485 ? 123.491 137.231 158.555 1.00 27.70 484 LYS C N 1
ATOM 12397 C CA . LYS C 1 485 ? 122.239 136.491 158.603 1.00 27.70 484 LYS C CA 1
ATOM 12398 C C . LYS C 1 485 ? 122.235 135.471 159.736 1.00 27.70 484 LYS C C 1
ATOM 12399 O O . LYS C 1 485 ? 123.285 134.983 160.159 1.00 27.70 484 LYS C O 1
ATOM 12405 N N . ILE C 1 486 ? 121.036 135.187 160.245 1.00 25.48 485 ILE C N 1
ATOM 12406 C CA . ILE C 1 486 ? 120.763 134.073 161.152 1.00 25.48 485 ILE C CA 1
ATOM 12407 C C . ILE C 1 486 ? 121.313 134.329 162.550 1.00 25.48 485 ILE C C 1
ATOM 12408 O O . ILE C 1 486 ? 120.577 134.241 163.538 1.00 25.48 485 ILE C O 1
ATOM 12413 N N . PHE C 1 487 ? 122.603 134.637 162.653 1.00 24.57 486 PHE C N 1
ATOM 12414 C CA . PHE C 1 487 ? 123.199 134.787 163.973 1.00 24.57 486 PHE C CA 1
ATOM 12415 C C . PHE C 1 487 ? 122.797 136.085 164.659 1.00 24.57 486 PHE C C 1
ATOM 12416 O O . PHE C 1 487 ? 122.825 136.146 165.891 1.00 24.57 486 PHE C O 1
ATOM 12424 N N . PHE C 1 488 ? 122.408 137.104 163.903 1.00 20.23 487 PHE C N 1
ATOM 12425 C CA . PHE C 1 488 ? 121.871 138.334 164.459 1.00 20.23 487 PHE C CA 1
ATOM 12426 C C . PHE C 1 488 ? 120.435 138.507 164.000 1.00 20.23 487 PHE C C 1
ATOM 12427 O O . PHE C 1 488 ? 120.062 138.040 162.921 1.00 20.23 487 PHE C O 1
ATOM 12435 N N . ARG C 1 489 ? 119.633 139.166 164.824 1.00 17.27 488 ARG C N 1
ATOM 12436 C CA . ARG C 1 489 ? 118.336 139.631 164.365 1.00 17.27 488 ARG C CA 1
ATOM 12437 C C . ARG C 1 489 ? 118.547 140.669 163.267 1.00 17.27 488 ARG C C 1
ATOM 12438 O O . ARG C 1 489 ? 119.326 141.613 163.456 1.00 17.27 488 ARG C O 1
ATOM 12446 N N . PRO C 1 490 ? 117.895 140.526 162.114 1.00 14.89 489 PRO C N 1
ATOM 12447 C CA . PRO C 1 490 ? 118.162 141.440 160.997 1.00 14.89 489 PRO C CA 1
ATOM 12448 C C . PRO C 1 490 ? 117.791 142.876 161.336 1.00 14.89 489 PRO C C 1
ATOM 12449 O O . PRO C 1 490 ? 116.889 143.140 162.131 1.00 14.89 489 PRO C O 1
ATOM 12453 N N . THR C 1 491 ? 118.506 143.807 160.711 1.00 14.49 490 THR C N 1
ATOM 12454 C CA . THR C 1 491 ? 118.240 145.228 160.866 1.00 14.49 490 THR C CA 1
ATOM 12455 C C . THR C 1 491 ? 117.166 145.659 159.879 1.00 14.49 490 THR C C 1
ATOM 12456 O O . THR C 1 491 ? 117.178 145.255 158.714 1.00 14.49 490 THR C O 1
ATOM 12460 N N . THR C 1 492 ? 116.224 146.471 160.354 1.00 15.65 491 THR C N 1
ATOM 12461 C CA . THR C 1 492 ? 115.077 146.866 159.550 1.00 15.65 491 THR C CA 1
ATOM 12462 C C . THR C 1 492 ? 114.832 148.358 159.706 1.00 15.65 491 THR C C 1
ATOM 12463 O O . THR C 1 492 ? 115.262 148.980 160.677 1.00 15.65 491 THR C O 1
ATOM 12467 N N . ILE C 1 493 ? 114.138 148.929 158.728 1.00 18.95 492 ILE C N 1
ATOM 12468 C CA . ILE C 1 493 ? 113.494 150.221 158.921 1.00 18.95 492 ILE C CA 1
ATOM 12469 C C . ILE C 1 493 ? 112.173 149.979 159.638 1.00 18.95 492 ILE C C 1
ATOM 12470 O O . ILE C 1 493 ? 111.390 149.106 159.250 1.00 18.95 492 ILE C O 1
ATOM 12475 N N . THR C 1 494 ? 111.934 150.726 160.710 1.00 27.57 493 THR C N 1
ATOM 12476 C CA . THR C 1 494 ? 110.848 150.428 161.630 1.00 27.57 493 THR C CA 1
ATOM 12477 C C . THR C 1 494 ? 109.816 151.545 161.613 1.00 27.57 493 THR C C 1
ATOM 12478 O O . THR C 1 494 ? 110.162 152.728 161.607 1.00 27.57 493 THR C O 1
ATOM 12482 N N . ALA C 1 495 ? 108.547 151.151 161.616 1.00 33.43 494 ALA C N 1
ATOM 12483 C CA . ALA C 1 495 ? 107.445 152.092 161.494 1.00 33.43 494 ALA C CA 1
ATOM 12484 C C . ALA C 1 495 ? 107.257 152.912 162.766 1.00 33.43 494 ALA C C 1
ATOM 12485 O O . ALA C 1 495 ? 107.599 152.482 163.870 1.00 33.43 494 ALA C O 1
ATOM 12487 N N . ASN C 1 496 ? 106.699 154.111 162.595 1.00 48.12 495 ASN C N 1
ATOM 12488 C CA . ASN C 1 496 ? 106.293 154.981 163.700 1.00 48.12 495 ASN C CA 1
ATOM 12489 C C . ASN C 1 496 ? 104.832 155.346 163.446 1.00 48.12 495 ASN C C 1
ATOM 12490 O O . ASN C 1 496 ? 104.536 156.364 162.816 1.00 48.12 495 ASN C O 1
ATOM 12495 N N . VAL C 1 497 ? 103.918 154.503 163.934 1.00 51.23 496 VAL C N 1
ATOM 12496 C CA . VAL C 1 497 ? 102.497 154.685 163.650 1.00 51.23 496 VAL C CA 1
ATOM 12497 C C . VAL C 1 497 ? 101.979 155.987 164.249 1.00 51.23 496 VAL C C 1
ATOM 12498 O O . VAL C 1 497 ? 101.037 156.591 163.721 1.00 51.23 496 VAL C O 1
ATOM 12502 N N . SER C 1 498 ? 102.579 156.442 165.350 1.00 54.06 497 SER C N 1
ATOM 12503 C CA . SER C 1 498 ? 102.199 157.731 165.919 1.00 54.06 497 SER C CA 1
ATOM 12504 C C . SER C 1 498 ? 102.497 158.865 164.945 1.00 54.06 497 SER C C 1
ATOM 12505 O O . SER C 1 498 ? 101.665 159.754 164.732 1.00 54.06 497 SER C O 1
ATOM 12508 N N . ARG C 1 499 ? 103.684 158.845 164.341 1.00 56.37 498 ARG C N 1
ATOM 12509 C CA . ARG C 1 499 ? 104.064 159.843 163.351 1.00 56.37 498 ARG C CA 1
ATOM 12510 C C . ARG C 1 499 ? 103.388 159.625 162.004 1.00 56.37 498 ARG C C 1
ATOM 12511 O O . ARG C 1 499 ? 103.406 160.531 161.165 1.00 56.37 498 ARG C O 1
ATOM 12519 N N . GLY C 1 500 ? 102.796 158.455 161.778 1.00 45.31 499 GLY C N 1
ATOM 12520 C CA . GLY C 1 500 ? 102.180 158.139 160.508 1.00 45.31 499 GLY C CA 1
ATOM 12521 C C . GLY C 1 500 ? 103.068 157.387 159.541 1.00 45.31 499 GLY C C 1
ATOM 12522 O O . GLY C 1 500 ? 102.629 157.089 158.424 1.00 45.31 499 GLY C O 1
ATOM 12523 N N . LYS C 1 501 ? 104.300 157.075 159.933 1.00 39.07 500 LYS C N 1
ATOM 12524 C CA . LYS C 1 501 ? 105.273 156.422 159.061 1.00 39.07 500 LYS C CA 1
ATOM 12525 C C . LYS C 1 501 ? 105.042 154.918 159.107 1.00 39.07 500 LYS C C 1
ATOM 12526 O O . LYS C 1 501 ? 105.593 154.205 159.944 1.00 39.07 500 LYS C O 1
ATOM 12532 N N . ASP C 1 502 ? 104.208 154.426 158.185 1.00 32.54 501 ASP C N 1
ATOM 12533 C CA . ASP C 1 502 ? 103.932 152.995 158.131 1.00 32.54 501 ASP C CA 1
ATOM 12534 C C . ASP C 1 502 ? 103.638 152.504 156.715 1.00 32.54 501 ASP C C 1
ATOM 12535 O O . ASP C 1 502 ? 103.101 151.402 156.560 1.00 32.54 501 ASP C O 1
ATOM 12540 N N . LYS C 1 503 ? 103.960 153.282 155.687 1.00 26.30 502 LYS C N 1
ATOM 12541 C CA . LYS C 1 503 ? 103.848 152.831 154.308 1.00 26.30 502 LYS C CA 1
ATOM 12542 C C . LYS C 1 503 ? 105.052 153.333 153.527 1.00 26.30 502 LYS C C 1
ATOM 12543 O O . LYS C 1 503 ? 105.652 154.355 153.871 1.00 26.30 502 LYS C O 1
ATOM 12549 N N . LEU C 1 504 ? 105.410 152.600 152.482 1.00 19.82 503 LEU C N 1
ATOM 12550 C CA . LEU C 1 504 ? 106.504 152.972 151.594 1.00 19.82 503 LEU C CA 1
ATOM 12551 C C . LEU C 1 504 ? 105.911 153.346 150.242 1.00 19.82 503 LEU C C 1
ATOM 12552 O O . LEU C 1 504 ? 105.509 152.469 149.472 1.00 19.82 503 LEU C O 1
ATOM 12557 N N . SER C 1 505 ? 105.852 154.643 149.963 1.00 19.48 504 SER C N 1
ATOM 12558 C CA . SER C 1 505 ? 105.398 155.131 148.670 1.00 19.48 504 SER C CA 1
ATOM 12559 C C . SER C 1 505 ? 106.585 155.291 147.733 1.00 19.48 504 SER C C 1
ATOM 12560 O O . SER C 1 505 ? 107.662 155.730 148.145 1.00 19.48 504 SER C O 1
ATOM 12563 N N . VAL C 1 506 ? 106.384 154.926 146.472 1.00 14.86 505 VAL C N 1
ATOM 12564 C CA . VAL C 1 506 ? 107.426 154.995 145.456 1.00 14.86 505 VAL C CA 1
ATOM 12565 C C . VAL C 1 506 ? 106.905 155.825 144.293 1.00 14.86 505 VAL C C 1
ATOM 12566 O O . VAL C 1 506 ? 105.788 155.598 143.818 1.00 14.86 505 VAL C O 1
ATOM 12570 N N . ARG C 1 507 ? 107.708 156.783 143.843 1.00 17.09 506 ARG C N 1
ATOM 12571 C CA . ARG C 1 507 ? 107.389 157.579 142.667 1.00 17.09 506 ARG C CA 1
ATOM 12572 C C . ARG C 1 507 ? 108.617 157.659 141.776 1.00 17.09 506 ARG C C 1
ATOM 12573 O O . ARG C 1 507 ? 109.702 158.019 142.239 1.00 17.09 506 ARG C O 1
ATOM 12581 N N . VAL C 1 508 ? 108.447 157.324 140.501 1.00 14.36 507 VAL C N 1
ATOM 12582 C CA . VAL C 1 508 ? 109.522 157.429 139.527 1.00 14.36 507 VAL C CA 1
ATOM 12583 C C . VAL C 1 508 ? 109.142 158.472 138.488 1.00 14.36 507 VAL C C 1
ATOM 12584 O O . VAL C 1 508 ? 107.976 158.828 138.317 1.00 14.36 507 VAL C O 1
ATOM 12588 N N . VAL C 1 509 ? 110.159 158.969 137.796 1.00 15.94 508 VAL C N 1
ATOM 12589 C CA . VAL C 1 509 ? 109.992 159.738 136.572 1.00 15.94 508 VAL C CA 1
ATOM 12590 C C . VAL C 1 509 ? 110.571 158.897 135.447 1.00 15.94 508 VAL C C 1
ATOM 12591 O O . VAL C 1 509 ? 111.754 158.536 135.481 1.00 15.94 508 VAL C O 1
ATOM 12595 N N . TYR C 1 510 ? 109.742 158.566 134.464 1.00 17.57 509 TYR C N 1
ATOM 12596 C CA . TYR C 1 510 ? 110.207 157.742 133.363 1.00 17.57 509 TYR C CA 1
ATOM 12597 C C . TYR C 1 510 ? 111.027 158.577 132.390 1.00 17.57 509 TYR C C 1
ATOM 12598 O O . TYR C 1 510 ? 110.819 159.783 132.246 1.00 17.57 509 TYR C O 1
ATOM 12607 N N . SER C 1 511 ? 111.975 157.920 131.729 1.00 24.43 510 SER C N 1
ATOM 12608 C CA . SER C 1 511 ? 112.788 158.602 130.735 1.00 24.43 510 SER C CA 1
ATOM 12609 C C . SER C 1 511 ? 111.921 159.059 129.569 1.00 24.43 510 SER C C 1
ATOM 12610 O O . SER C 1 511 ? 110.867 158.485 129.286 1.00 24.43 510 SER C O 1
ATOM 12613 N N . THR C 1 512 ? 112.367 160.113 128.899 1.00 30.68 511 THR C N 1
ATOM 12614 C CA . THR C 1 512 ? 111.648 160.648 127.755 1.00 30.68 511 THR C CA 1
ATOM 12615 C C . THR C 1 512 ? 112.069 159.919 126.486 1.00 30.68 511 THR C C 1
ATOM 12616 O O . THR C 1 512 ? 113.257 159.671 126.263 1.00 30.68 511 THR C O 1
ATOM 12620 N N . MET C 1 513 ? 111.086 159.565 125.666 1.00 31.51 512 MET C N 1
ATOM 12621 C CA . MET C 1 513 ? 111.322 158.871 124.411 1.00 31.51 512 MET C CA 1
ATOM 12622 C C . MET C 1 513 ? 110.704 159.648 123.258 1.00 31.51 512 MET C C 1
ATOM 12623 O O . MET C 1 513 ? 109.824 160.491 123.445 1.00 31.51 512 MET C O 1
ATOM 12628 N N . ASP C 1 514 ? 111.180 159.347 122.054 1.00 28.29 513 ASP C N 1
ATOM 12629 C CA . ASP C 1 514 ? 110.704 160.017 120.854 1.00 28.29 513 ASP C CA 1
ATOM 12630 C C . ASP C 1 514 ? 109.332 159.480 120.475 1.00 28.29 513 ASP C C 1
ATOM 12631 O O . ASP C 1 514 ? 109.145 158.267 120.343 1.00 28.29 513 ASP C O 1
ATOM 12636 N N . VAL C 1 515 ? 108.371 160.389 120.289 1.00 25.76 514 VAL C N 1
ATOM 12637 C CA . VAL C 1 515 ? 107.021 159.987 119.919 1.00 25.76 514 VAL C CA 1
ATOM 12638 C C . VAL C 1 515 ? 106.953 159.350 118.542 1.00 25.76 514 VAL C C 1
ATOM 12639 O O . VAL C 1 515 ? 105.905 158.814 118.170 1.00 25.76 514 VAL C O 1
ATOM 12643 N N . ASN C 1 516 ? 108.040 159.397 117.775 1.00 25.59 515 ASN C N 1
ATOM 12644 C CA . ASN C 1 516 ? 108.133 158.701 116.502 1.00 25.59 515 ASN C CA 1
ATOM 12645 C C . ASN C 1 516 ? 108.941 157.417 116.607 1.00 25.59 515 ASN C C 1
ATOM 12646 O O . ASN C 1 516 ? 109.211 156.780 115.586 1.00 25.59 515 ASN C O 1
ATOM 12651 N N . HIS C 1 517 ? 109.343 157.038 117.804 1.00 20.93 516 HIS C N 1
ATOM 12652 C CA . HIS C 1 517 ? 109.943 155.732 118.039 1.00 20.93 516 HIS C CA 1
ATOM 12653 C C . HIS C 1 517 ? 108.852 154.756 118.451 1.00 20.93 516 HIS C C 1
ATOM 12654 O O . HIS C 1 517 ? 108.042 155.084 119.322 1.00 20.93 516 HIS C O 1
ATOM 12661 N N . PRO C 1 518 ? 108.780 153.571 117.843 1.00 18.91 517 PRO C N 1
ATOM 12662 C CA . PRO C 1 518 ? 107.725 152.624 118.233 1.00 18.91 517 PRO C CA 1
ATOM 12663 C C . PRO C 1 518 ? 107.785 152.211 119.693 1.00 18.91 517 PRO C C 1
ATOM 12664 O O . PRO C 1 518 ? 106.741 151.888 120.271 1.00 18.91 517 PRO C O 1
ATOM 12668 N N . ILE C 1 519 ? 108.969 152.225 120.314 1.00 17.64 518 ILE C N 1
ATOM 12669 C CA . ILE C 1 519 ? 109.099 151.785 121.700 1.00 17.64 518 ILE C CA 1
ATOM 12670 C C . ILE C 1 519 ? 108.404 152.738 122.666 1.00 17.64 518 ILE C C 1
ATOM 12671 O O . ILE C 1 519 ? 108.129 152.363 123.810 1.00 17.64 518 ILE C O 1
ATOM 12676 N N . TYR C 1 520 ? 108.113 153.963 122.229 1.00 20.15 519 TYR C N 1
ATOM 12677 C CA . TYR C 1 520 ? 107.406 154.938 123.051 1.00 20.15 519 TYR C CA 1
ATOM 12678 C C . TYR C 1 520 ? 106.051 154.431 123.528 1.00 20.15 519 TYR C C 1
ATOM 12679 O O . TYR C 1 520 ? 105.539 154.923 124.537 1.00 20.15 519 TYR C O 1
ATOM 12688 N N . TYR C 1 521 ? 105.472 153.449 122.845 1.00 19.45 520 TYR C N 1
ATOM 12689 C CA . TYR C 1 521 ? 104.103 153.026 123.092 1.00 19.45 520 TYR C CA 1
ATOM 12690 C C . TYR C 1 521 ? 103.997 151.680 123.795 1.00 19.45 520 TYR C C 1
ATOM 12691 O O . TYR C 1 521 ? 102.880 151.221 124.050 1.00 19.45 520 TYR C O 1
ATOM 12700 N N . VAL C 1 522 ? 105.120 151.038 124.120 1.00 15.66 521 VAL C N 1
ATOM 12701 C CA . VAL C 1 522 ? 105.074 149.881 125.005 1.00 15.66 521 VAL C CA 1
ATOM 12702 C C . VAL C 1 522 ? 104.602 150.339 126.374 1.00 15.66 521 VAL C C 1
ATOM 12703 O O . VAL C 1 522 ? 105.125 151.308 126.937 1.00 15.66 521 VAL C O 1
ATOM 12707 N N . GLN C 1 523 ? 103.602 149.654 126.913 1.00 17.58 522 GLN C N 1
ATOM 12708 C CA . GLN C 1 523 ? 103.067 150.013 128.216 1.00 17.58 522 GLN C CA 1
ATOM 12709 C C . GLN C 1 523 ? 103.929 149.425 129.324 1.00 17.58 522 GLN C C 1
ATOM 12710 O O . GLN C 1 523 ? 104.489 148.334 129.186 1.00 17.58 522 GLN C O 1
ATOM 12716 N N . LYS C 1 524 ? 104.049 150.167 130.419 1.00 16.14 523 LYS C N 1
ATOM 12717 C CA . LYS C 1 524 ? 104.959 149.833 131.502 1.00 16.14 523 LYS C CA 1
ATOM 12718 C C . LYS C 1 524 ? 104.199 149.753 132.816 1.00 16.14 523 LYS C C 1
ATOM 12719 O O . LYS C 1 524 ? 103.233 150.490 133.030 1.00 16.14 523 LYS C O 1
ATOM 12725 N N . GLN C 1 525 ? 104.637 148.856 133.691 1.00 14.12 524 GLN C N 1
ATOM 12726 C CA . GLN C 1 525 ? 104.149 148.788 135.060 1.00 14.12 524 GLN C CA 1
ATOM 12727 C C . GLN C 1 525 ? 105.322 148.871 136.024 1.00 14.12 524 GLN C C 1
ATOM 12728 O O . GLN C 1 525 ? 106.405 148.352 135.745 1.00 14.12 524 GLN C O 1
ATOM 12734 N N . LEU C 1 526 ? 105.096 149.529 137.156 1.00 11.65 525 LEU C N 1
ATOM 12735 C CA . LEU C 1 526 ? 106.106 149.656 138.195 1.00 11.65 525 LEU C CA 1
ATOM 12736 C C . LEU C 1 526 ? 105.902 148.584 139.259 1.00 11.65 525 LEU C C 1
ATOM 12737 O O . LEU C 1 526 ? 104.800 148.429 139.792 1.00 11.65 525 LEU C O 1
ATOM 12742 N N . VAL C 1 527 ? 106.966 147.856 139.578 1.00 10.16 526 VAL C N 1
ATOM 12743 C CA . VAL C 1 527 ? 106.920 146.753 140.533 1.00 10.16 526 VAL C CA 1
ATOM 12744 C C . VAL C 1 527 ? 107.754 147.126 141.751 1.00 10.16 526 VAL C C 1
ATOM 12745 O O . VAL C 1 527 ? 108.934 147.472 141.622 1.00 10.16 526 VAL C O 1
ATOM 12749 N N . VAL C 1 528 ? 107.145 147.056 142.929 1.00 10.10 527 VAL C N 1
ATOM 12750 C CA . VAL C 1 528 ? 107.819 147.326 144.192 1.00 10.10 527 VAL C CA 1
ATOM 12751 C C . VAL C 1 528 ? 107.782 146.058 145.038 1.00 10.10 527 VAL C C 1
ATOM 12752 O O . VAL C 1 528 ? 106.714 145.467 145.226 1.00 10.10 527 VAL C O 1
ATOM 12756 N N . VAL C 1 529 ? 108.943 145.648 145.544 1.00 12.28 528 VAL C N 1
ATOM 12757 C CA . VAL C 1 529 ? 109.082 144.455 146.376 1.00 12.28 528 VAL C CA 1
ATOM 12758 C C . VAL C 1 529 ? 109.597 144.875 147.747 1.00 12.28 528 VAL C C 1
ATOM 12759 O O . VAL C 1 529 ? 110.614 145.570 147.847 1.00 12.28 528 VAL C O 1
ATOM 12763 N N . CYS C 1 530 ? 108.898 144.453 148.798 1.00 15.88 529 CYS C N 1
ATOM 12764 C CA . CYS C 1 530 ? 109.242 144.792 150.174 1.00 15.88 529 CYS C CA 1
ATOM 12765 C C . CYS C 1 530 ? 109.430 143.512 150.978 1.00 15.88 529 CYS C C 1
ATOM 12766 O O . CYS C 1 530 ? 108.517 142.686 151.055 1.00 15.88 529 CYS C O 1
ATOM 12769 N N . ASN C 1 531 ? 110.607 143.351 151.576 1.00 16.75 530 ASN C N 1
ATOM 12770 C CA . ASN C 1 531 ? 110.904 142.192 152.416 1.00 16.75 530 ASN C CA 1
ATOM 12771 C C . ASN C 1 531 ? 110.552 142.508 153.865 1.00 16.75 530 ASN C C 1
ATOM 12772 O O . ASN C 1 531 ? 111.252 143.279 154.524 1.00 16.75 530 ASN C O 1
ATOM 12777 N N . ASP C 1 532 ? 109.476 141.904 154.363 1.00 18.49 531 ASP C N 1
ATOM 12778 C CA . ASP C 1 532 ? 109.026 142.108 155.733 1.00 18.49 531 ASP C CA 1
ATOM 12779 C C . ASP C 1 532 ? 109.654 141.081 156.666 1.00 18.49 531 ASP C C 1
ATOM 12780 O O . ASP C 1 532 ? 109.885 139.929 156.292 1.00 18.49 531 ASP C O 1
ATOM 12785 N N . LEU C 1 533 ? 109.918 141.508 157.895 1.00 17.49 532 LEU C N 1
ATOM 12786 C CA . LEU C 1 533 ? 110.526 140.645 158.898 1.00 17.49 532 LEU C CA 1
ATOM 12787 C C . LEU C 1 533 ? 109.448 139.926 159.698 1.00 17.49 532 LEU C C 1
ATOM 12788 O O . LEU C 1 533 ? 108.492 140.550 160.166 1.00 17.49 532 LEU C O 1
ATOM 12793 N N . TYR C 1 534 ? 109.613 138.616 159.861 1.00 19.22 533 TYR C N 1
ATOM 12794 C CA . TYR C 1 534 ? 108.693 137.796 160.636 1.00 19.22 533 TYR C CA 1
ATOM 12795 C C . TYR C 1 534 ? 109.462 136.998 161.678 1.00 19.22 533 TYR C C 1
ATOM 12796 O O . TYR C 1 534 ? 110.635 136.666 161.490 1.00 19.22 533 TYR C O 1
ATOM 12805 N N . LYS C 1 535 ? 108.788 136.686 162.778 1.00 21.76 534 LYS C N 1
ATOM 12806 C CA . LYS C 1 535 ? 109.342 135.830 163.816 1.00 21.76 534 LYS C CA 1
ATOM 12807 C C . LYS C 1 535 ? 108.737 134.437 163.708 1.00 21.76 534 LYS C C 1
ATOM 12808 O O . LYS C 1 535 ? 107.520 134.292 163.574 1.00 21.76 534 LYS C O 1
ATOM 12814 N N . VAL C 1 536 ? 109.589 133.420 163.772 1.00 21.49 535 VAL C N 1
ATOM 12815 C CA . VAL C 1 536 ? 109.169 132.025 163.693 1.00 21.49 535 VAL C CA 1
ATOM 12816 C C . VAL C 1 536 ? 109.162 131.448 165.101 1.00 21.49 535 VAL C C 1
ATOM 12817 O O . VAL C 1 536 ? 110.161 131.539 165.821 1.00 21.49 535 VAL C O 1
ATOM 12821 N N . SER C 1 537 ? 108.038 130.861 165.498 1.00 24.82 536 SER C N 1
ATOM 12822 C CA . SER C 1 537 ? 107.896 130.229 166.800 1.00 24.82 536 SER C CA 1
ATOM 12823 C C . SER C 1 537 ? 107.509 128.766 166.639 1.00 24.82 536 SER C C 1
ATOM 12824 O O . SER C 1 537 ? 106.914 128.361 165.638 1.00 24.82 536 SER C O 1
ATOM 12827 N N . TYR C 1 538 ? 107.839 127.971 167.654 1.00 26.87 537 TYR C N 1
ATOM 12828 C CA . TYR C 1 538 ? 107.650 126.527 167.596 1.00 26.87 537 TYR C CA 1
ATOM 12829 C C . TYR C 1 538 ? 106.851 126.007 168.785 1.00 26.87 537 TYR C C 1
ATOM 12830 O O . TYR C 1 538 ? 107.184 124.973 169.364 1.00 26.87 537 TYR C O 1
ATOM 12839 N N . ASP C 1 539 ? 105.789 126.715 169.150 1.00 43.37 538 ASP C N 1
ATOM 12840 C CA . ASP C 1 539 ? 104.837 126.256 170.149 1.00 43.37 538 ASP C CA 1
ATOM 12841 C C . ASP C 1 539 ? 103.536 125.869 169.459 1.00 43.37 538 ASP C C 1
ATOM 12842 O O . ASP C 1 539 ? 102.955 126.667 168.716 1.00 43.37 538 ASP C O 1
ATOM 12847 N N . GLN C 1 540 ? 103.086 124.641 169.704 1.00 46.28 539 GLN C N 1
ATOM 12848 C CA . GLN C 1 540 ? 101.901 124.086 169.053 1.00 46.28 539 GLN C CA 1
ATOM 12849 C C . GLN C 1 540 ? 102.066 124.101 167.533 1.00 46.28 539 GLN C C 1
ATOM 12850 O O . GLN C 1 540 ? 101.245 124.642 166.792 1.00 46.28 539 GLN C O 1
ATOM 12856 N N . GLY C 1 541 ? 103.155 123.492 167.078 1.00 32.81 540 GLY C N 1
ATOM 12857 C CA . GLY C 1 541 ? 103.474 123.502 165.667 1.00 32.81 540 GLY C CA 1
ATOM 12858 C C . GLY C 1 541 ? 104.352 124.682 165.289 1.00 32.81 540 GLY C C 1
ATOM 12859 O O . GLY C 1 541 ? 105.015 125.299 166.123 1.00 32.81 540 GLY C O 1
ATOM 12860 N N . VAL C 1 542 ? 104.348 124.995 163.998 1.00 24.77 541 VAL C N 1
ATOM 12861 C CA . VAL C 1 542 ? 105.137 126.090 163.448 1.00 24.77 541 VAL C CA 1
ATOM 12862 C C . VAL C 1 542 ? 104.220 127.282 163.230 1.00 24.77 541 VAL C C 1
ATOM 12863 O O . VAL C 1 542 ? 103.135 127.145 162.652 1.00 24.77 541 VAL C O 1
ATOM 12867 N N . SER C 1 543 ? 104.652 128.451 163.691 1.00 23.10 542 SER C N 1
ATOM 12868 C CA . SER C 1 543 ? 103.875 129.671 163.557 1.00 23.10 542 SER C CA 1
ATOM 12869 C C . SER C 1 543 ? 104.803 130.829 163.233 1.00 23.10 542 SER C C 1
ATOM 12870 O O . SER C 1 543 ? 105.949 130.872 163.687 1.00 23.10 542 SER C O 1
ATOM 12873 N N . ILE C 1 544 ? 104.299 131.769 162.446 1.00 20.10 543 ILE C N 1
ATOM 12874 C CA . ILE C 1 544 ? 104.990 133.027 162.214 1.00 20.10 543 ILE C CA 1
ATOM 12875 C C . ILE C 1 544 ? 104.084 134.168 162.649 1.00 20.10 543 ILE C C 1
ATOM 12876 O O . ILE C 1 544 ? 102.855 134.065 162.610 1.00 20.10 543 ILE C O 1
ATOM 12881 N N . THR C 1 545 ? 104.706 135.261 163.075 1.00 21.88 544 THR C N 1
ATOM 12882 C CA . THR C 1 545 ? 104.008 136.498 163.380 1.00 21.88 544 THR C CA 1
ATOM 12883 C C . THR C 1 545 ? 104.758 137.653 162.740 1.00 21.88 544 THR C C 1
ATOM 12884 O O . THR C 1 545 ? 105.987 137.640 162.651 1.00 21.88 544 THR C O 1
ATOM 12888 N N . LYS C 1 546 ? 104.008 138.652 162.291 1.00 24.15 545 LYS C N 1
ATOM 12889 C CA . LYS C 1 546 ? 104.613 139.841 161.712 1.00 24.15 545 LYS C CA 1
ATOM 12890 C C . LYS C 1 546 ? 105.152 140.727 162.827 1.00 24.15 545 LYS C C 1
ATOM 12891 O O . LYS C 1 546 ? 104.446 141.021 163.794 1.00 24.15 545 LYS C O 1
ATOM 12897 N N . ILE C 1 547 ? 106.406 141.142 162.697 1.00 25.68 546 ILE C N 1
ATOM 12898 C CA . ILE C 1 547 ? 107.057 141.928 163.739 1.00 25.68 546 ILE C CA 1
ATOM 12899 C C . ILE C 1 547 ? 106.651 143.389 163.601 1.00 25.68 546 ILE C C 1
ATOM 12900 O O . ILE C 1 547 ? 106.721 143.966 162.511 1.00 25.68 546 ILE C O 1
ATOM 12905 N N . MET C 1 548 ? 106.217 143.985 164.706 1.00 40.05 547 MET C N 1
ATOM 12906 C CA . MET C 1 548 ? 105.748 145.365 164.708 1.00 40.05 547 MET C CA 1
ATOM 12907 C C . MET C 1 548 ? 106.339 146.141 165.879 1.00 40.05 547 MET C C 1
ATOM 12908 O O . MET C 1 548 ? 107.520 146.485 165.875 1.00 40.05 547 MET C O 1
#

Sequence (1623 aa):
AMNNTIINSLISIKRSNVFAVDSQIPTLYMPQYISLSGVMTNDNQAIASFEIRDQYITALNHLVLSLELPEVKGMGRFGYVPYVGYKCCINHVSISSCNGVIWEIEGEELYNNCINNTIALKHSGYSSELNDISIGLTPNDTIKEPSTVYVYIKTPFDVEDTFSSLKLSDSKITVTVTFNPVSDIVIRDSSFDFETFNKEFVYVPELSFIGYMVKNVQIKPSFIEKPRRVIGQINQPTATVTEVHAATSLSVYTKPYYGNTDNKFISYPGYSQDEKDYIDAYVSRLLDDLVIVSDGPPTGYPESAEIVEVPEDGIVSIQDADVYVKIDNVPDNMSVYLHTNLLMFGTRKNSFIYNISKKFSAITGTYSDATKRTIFAHISHSINIIDTSIPVSLWTSQRNVYNGDNRSAESKAKDLFINDPFIKGIDFKNKTDIISRLEVRFGNDVLYSENGPISRIYNELLTKSNNGTRTLTFNFTPKIFFRPTTITANVSRGKDKLSVRVVYSTMDVNHPIYYVQKQLVVVCNDLYKVSYDQGVSITKIMAMNNTIINSLISIKRSNVFAVDSQIPTLYMPQYISLSGVMTNDNQAIASFEIRDQYITALNHLVLSLELPEVKGMGRFGYVPYVGYKCCINHVSISSCNGVIWEIEGEELYNNCINNTIALKHSGYSSELNDISIGLTPNDTIKEPSTVYVYIKTPFDVEDTFSSLKLSDSKITVTVTFNPVSDIVIRDSSFDFETFNKEFVYVPELSFIGYMVKNVQIKPSFIEKPRRVIGQINQPTATVTEVHAATSLSVYTKPYYGNTDNKFISYPGYSQDEKDYIDAYVSRLLDDLVIVSDGPPTGYPESAEIVEVPEDGIVSIQDADVYVKIDNVPDNMSVYLHTNLLMFGTRKNSFIYNISKKFSAITGTYSDATKRTIFAHISHSINIIDTSIPVSLWTSQRNVYNGDNRSAESKAKDLFINDPFIKGIDFKNKTDIISRLEVRFGNDVLYSENGPISRIYNELLTKSNNGTRTLTFNFTPKIFFRPTTITANVSRGKDKLSVRVVYSTMDVNHPIYYVQKQLVVVCNDLYKVSYDQGVSITKIMAMNNTIINSLISIKRSNVFAVDSQIPTLYMPQYISLSGVMTNDNQAIASFEIRDQYITALNHLVLSLELPEVKGMGRFGYVPYVGYKCCINHVSISSCNGVIWEIEGEELYNNCINNTIALKHSGYSSELNDISIGLTPNDTIKEPSTVYVYIKTPFDVEDTFSSLKLSDSKITVTVTFNPVSDIVIRDSSFDFETFNKEFVYVPELSFIGYMVKNVQIKPSFIEKPRRVIGQINQPTATVTEVHAATSLSVYTKPYYGNTDNKFISYPGYSQDEKDYIDAYVSRLLDDLVIVSDGPPTGYPESAEIVEVPEDGIVSIQDADVYVKIDNVPDNMSVYLHTNLLMFGTRKNSFIYNISKKFSAITGTYSDATKRTIFAHISHSINIIDTSIPVSLWTSQRNVYNGDNRSAESKAKDLFINDPFIKGIDFKNKTDIISRLEVRFGNDVLYSENGPISRIYNELLTKSNNGTRTLTFNFTPKIFFRPTTITANVSRGKDKLSVRVVYSTMDVNHPIYYVQKQLVVVCNDLYKVSYDQGVSITKIM

Solvent-accessible surface area: 66044 Å² total; per-residue (Å²): 69,20,42,103,2,2,32,53,19,18,153,167,103,184,86,32,38,0,0,7,42,92,26,78,61,8,11,50,1,2,6,18,15,5,55,34,97,20,106,66,73,130,156,117,48,18,54,0,36,0,112,3,126,29,124,87,4,18,0,4,1,14,3,1,0,10,2,82,5,50,80,3,89,15,83,5,53,0,0,2,0,6,38,0,0,1,10,0,0,49,36,0,16,2,28,14,110,84,34,61,1,4,53,4,64,2,7,12,0,22,38,63,0,30,78,40,95,17,0,16,84,26,0,5,43,26,36,91,16,0,63,29,26,112,5,140,66,98,112,49,53,14,7,117,78,41,48,4,24,0,19,0,67,8,42,12,16,72,54,61,1,30,14,2,0,9,10,29,97,15,82,1,33,1,35,0,14,1,13,77,6,28,26,0,0,0,24,7,70,74,13,87,35,149,57,22,75,160,117,25,94,19,77,13,72,0,4,0,0,0,0,21,16,94,110,41,104,58,70,72,41,37,5,33,18,22,68,59,45,78,8,131,57,58,82,41,48,10,66,0,66,94,0,24,3,0,2,22,2,20,4,12,7,29,15,89,28,48,78,24,64,30,43,1,4,9,22,23,2,72,53,31,94,41,139,38,9,20,64,24,2,11,68,31,1,10,79,7,1,6,26,23,19,93,25,108,21,127,57,48,43,180,56,21,106,42,64,92,16,62,164,86,0,76,9,76,11,141,131,22,83,0,81,3,34,14,28,95,42,29,157,95,55,35,22,17,2,0,10,5,0,0,19,1,0,36,159,130,150,34,113,52,20,14,0,2,57,38,4,60,19,0,25,6,64,11,3,83,30,35,143,126,16,90,48,70,116,32,33,62,70,9,57,4,26,1,4,0,4,0,17,29,9,2,76,32,176,157,12,55,44,66,0,8,0,3,17,82,119,8,74,68,78,4,0,49,5,38,18,32,18,22,22,1,1,0,24,80,64,108,38,58,5,13,47,93,4,26,1,93,0,12,126,63,52,4,12,45,12,96,33,20,16,1,64,4,0,19,10,21,42,64,148,9,101,84,9,20,11,13,15,33,6,18,23,7,58,102,31,68,23,66,10,11,14,2,61,27,44,98,119,136,35,6,25,75,0,34,2,128,2,80,40,41,138,43,74,72,8,30,0,5,90,39,6,49,31,40,0,0,0,5,0,34,3,1,36,53,1,37,37,104,167,12,0,29,36,83,54,23,159,69,20,43,104,2,2,32,51,18,18,154,168,106,187,87,30,39,0,0,7,42,94,26,80,62,8,12,49,1,2,6,18,15,5,54,32,97,20,107,67,74,131,157,119,48,18,52,0,38,0,113,4,125,28,125,85,4,19,0,4,1,14,2,1,0,11,3,84,6,50,79,3,89,15,84,6,51,0,0,2,0,5,39,0,0,0,10,0,0,48,35,0,16,2,27,14,110,85,35,60,2,4,55,3,66,2,7,13,0,22,40,62,0,30,78,40,98,16,0,16,83,24,0,5,44,25,38,91,16,0,62,31,26,111,5,139,65,98,113,50,53,14,8,117,76,40,48,4,24,0,19,0,69,6,40,12,17,71,55,61,1,32,14,2,0,9,9,30,95,13,83,0,33,1,35,0,15,1,13,76,5,28,26,0,0,0,24,7,70,74,13,85,35,150,56,23,75,162,118,24,95,18,76,12,72,0,4,0,0,0,0,21,16,94,110,40,104,58,68,73,42,37,5,34,19,21,69,59,44,78,7,132,59,58,83,40,49,10,68,0,65,94,0,24,3,0,4,22,2,19,3,12,7,29,16,90,29,49,77,25,64,30,41,1,5,8,21,24,2,73,52,31,93,41,141,38,9,20,64,25,2,9,68,29,0,10,78,7,1,6,26,23,18,92,26,110,22,127,58,49,44,177,55,21,106,39,64,93,17,61,165,85,0,76,8,74,10,142,129,20,82,1,79,3,35,14,28,94,41,29,156,92,56,34,22,18,2,0,9,5,0,1,19,1,0,38,160,130,150,34,113,53,20,14,0,2,58,37,4,58,20,0,25,5,64,12,3,82,29,36,140,128,16,90,47,69,116,34,33,64,70,9,57,4,26,1,4,1,3,0,18,29,9,2,75,33,177,156,13,55,44,65,0,8,0,3,17,82,120,8,74,68,79,4,1,49,4,38,18,31,17,22,24,2,1,0,24,78,63,110,37,57,5,12,50,94,4,26,1,91,0,11,128,62,51,4,12,46,12,95,34,20,15,2,64,4,0,20,10,20,42,64,150,9,102,84,8,20,12,14,16,33,6,19,22,8,58,101,33,68,22,66,10,11,15,2,60,27,44,99,118,136,34,8,26,74,0,35,2,128,2,80,40,41,136,44,73,72,8,30,0,4,89,38,6,47,31,40,0,0,0,5,0,34,3,0,35,53,2,36,36,103,166,12,0,30,36,82,53,23,160,70,20,43,104,2,3,31,53,20,16,151,167,104,183,89,30,41,0,1,7,44,96,26,78,63,7,10,49,1,2,5,17,14,5,56,32,98,21,106,66,75,131,156,118,47,18,53,0,38,1,110,3,125,28,124,87,4,20,0,4,1,14,3,1,0,11,2,82,5,51,81,3,90,15,83,6,52,0,0,2,0,5,38,0,0,1,10,0,0,47,36,0,15,2,27,14,109,84,33,61,2,4,54,3,64,2,7,12,0,22,40,62,0,29,78,39,95,17,0,15,83,24,0,4,43,25,36,90,16,0,61,29,27,110,5,139,66,98,113,49,54,14,7,116,76,40,49,4,25,0,18,0,68,7,41,12,18,70,54,60,1,31,13,3,1,9,10,30,94,15,82,0,32,1,37,0,15,1,14,76,6,28,27,0,0,0,22,7,69,73,13,85,34,150,56,22,76,161,115,25,93,19,77,12,71,0,4,0,0,0,0,22,15,95,110,39,105,60,69,73,42,37,6,34,17,21,67,59,45,78,8,133,59,60,83,41,48,11,67,0,66,95,0,25,3,0,3,22,2,20,3,12,8,29,15,90,28,49,78,24,64,29,41,0,5,8,21,23,2,72,54,32,95,40,140,39,9,20,63,25,3,10,66,30,1,9,79,7,1,6,26,22,20,93,26,109,23,127,57,48,42,177,57,21,106,41,65,91,17,61,165,87,0,76,9,75,10,141,130,20,82,1,79,4,36,14,28,94,41,30,156,97,54,34,23,17,2,0,9,4,0,0,19,2,0,37,159,130,149,34,114,54,20,14,0,2,59,38,3,58,20,0,25,6,64,11,4,82,28,36,141,129,16,90,47,70,116,32,33,62,69,9,58,4,26,1,4,0,3,0,17,29,9,1,75,33,178,156,12,56,44,64,0,9,0,4,18,82,121,9,73,68,78,4,0,49,5,38,19,32,18,23,23,1,1,0,24,79,61,110,38,59,6,14,49,93,4,28,1,92,0,10,128,62,51,5,13,46,12,95,34,20,15,1,65,4,0,19,10,18,41,63,151,8,101,84,9,20,12,14,15,34,6,20,21,7,58,100,31,69,22,66,10,10,15,2,58,26,44,100,117,135,35,8,25,74,0,35,2,126,2,80,39,41,136,43,72,71,8,30,0,5,91,40,5,48,32,40,0,0,0,5,0,34,3,0,36,51,1,36,37,103,168,12,0,31,36,82,54,22,159

Radius of gyration: 34.8 Å; Cα contacts (8 Å, |Δi|>4): 4030; chains: 3; bounding box: 82×81×93 Å

B-factor: mean 21.62, std 9.68, range [8.25, 57.13]

Nearest PDB structures (foldseek):
  3sam-assembly1_A  TM=9.981E-01  e=0.000E+00  Vaccinia virus WR
  6bec-assembly1_C  TM=9.982E-01  e=0.000E+00  Vaccinia virus WR
  6bec-assembly1_A  TM=9.961E-01  e=0.000E+00  Vaccinia virus WR
  6beh-assembly1_B  TM=9.979E-01  e=0.000E+00  Vaccinia virus WR
  6beb-assembly1_C  TM=9.939E-01  e=0.000E+00  Vaccinia virus WR

Organism: Vaccinia virus (strain Western Reserve) (NCBI:txid10254)